Protein 3HTX (pdb70)

B-factor: mean 106.35, std 27.45, range [15.66, 199.86]

Organism: Arabidopsis thaliana (NCBI:txid3702)

GO terms:
  GO:0010267 ta-siRNA processing (P, IMP)
  GO:0008173 RNA methyltransferase activity (F, IDA)
  GO:0005634 nucleus (C, IDA)
  GO:0005737 cytoplasm (C, IDA)
  GO:0035196 miRNA processing (P, IMP)
  GO:0008173 RNA methyltransferase activity (F, IMP)
  GO:0035279 miRNA-mediated gene silencing by mRNA destabilization (P, IMP)
  GO:0009616 RNAi-mediated antiviral immune response (P, IMP)
  GO:0009909 regulation of flower development (P, IMP)
  GO:0010093 specification of floral organ identity (P, IMP)
  GO:0010305 leaf vascular tissue pattern formation (P, IMP)
  GO:0010589 leaf proximal/distal pattern formation (P, IMP)

Structure (mmCIF, N/CA/C/O backbone):
data_3HTX
#
_entry.id   3HTX
#
_cell.length_a   96.995
_cell.length_b   124.347
_cell.length_c   101.376
_cell.angle_alpha   90.000
_cell.angle_beta   93.470
_cell.angle_gamma   90.000
#
_symmetry.space_group_name_H-M   'P 1 21 1'
#
loop_
_entity.id
_entity.type
_entity.pdbx_description
1 polymer HEN1
2 polymer "5'-R(*GP*AP*UP*UP*UP*CP*UP*CP*UP*CP*UP*GP*CP*AP*AP*GP*CP*GP*AP*AP*AP*G)-3'"
3 polymer "5'-R(P*UP*UP*CP*GP*CP*UP*UP*GP*CP*AP*GP*AP*GP*AP*GP*AP*AP*AP*UP*CP*AP*C)-3'"
4 non-polymer 'MAGNESIUM ION'
5 non-polymer S-ADENOSYL-L-HOMOCYSTEINE
6 water water
#
loop_
_atom_site.group_PDB
_atom_site.id
_atom_site.type_symbol
_atom_site.label_atom_id
_atom_site.label_alt_id
_atom_site.label_comp_id
_atom_site.label_asym_id
_atom_site.label_entity_id
_atom_site.label_seq_id
_atom_site.pdbx_PDB_ins_code
_atom_site.Cartn_x
_atom_site.Cartn_y
_atom_site.Cartn_z
_atom_site.occupancy
_atom_site.B_iso_or_equiv
_atom_site.auth_seq_id
_atom_site.auth_comp_id
_atom_site.auth_asym_id
_atom_site.auth_atom_id
_atom_site.pdbx_PDB_model_num
ATOM 1 N N . HIS A 1 15 ? -95.878 97.536 29.594 1.00 182.14 7 HIS A N 1
ATOM 2 C CA . HIS A 1 15 ? -96.704 98.264 30.603 1.00 181.56 7 HIS A CA 1
ATOM 3 C C . HIS A 1 15 ? -96.114 99.664 30.799 1.00 181.24 7 HIS A C 1
ATOM 4 O O . HIS A 1 15 ? -95.176 99.841 31.580 1.00 181.51 7 HIS A O 1
ATOM 11 N N . THR A 1 16 ? -96.660 100.654 30.087 1.00 180.27 8 THR A N 1
ATOM 12 C CA . THR A 1 16 ? -96.169 102.029 30.192 1.00 178.99 8 THR A CA 1
ATOM 13 C C . THR A 1 16 ? -97.083 102.999 30.946 1.00 178.34 8 THR A C 1
ATOM 14 O O . THR A 1 16 ? -97.025 104.208 30.699 1.00 178.37 8 THR A O 1
ATOM 18 N N . PRO A 1 17 ? -97.959 102.497 31.849 1.00 177.22 9 PRO A N 1
ATOM 19 C CA . PRO A 1 17 ? -98.787 103.492 32.537 1.00 175.63 9 PRO A CA 1
ATOM 20 C C . PRO A 1 17 ? -97.843 104.361 33.371 1.00 173.80 9 PRO A C 1
ATOM 21 O O . PRO A 1 17 ? -97.533 104.044 34.524 1.00 174.14 9 PRO A O 1
ATOM 25 N N . THR A 1 18 ? -97.371 105.441 32.751 1.00 170.95 10 THR A N 1
ATOM 26 C CA . THR A 1 18 ? -96.439 106.370 33.379 1.00 167.22 10 THR A CA 1
ATOM 27 C C . THR A 1 18 ? -97.148 107.655 33.823 1.00 164.90 10 THR A C 1
ATOM 28 O O . THR A 1 18 ? -97.143 108.665 33.112 1.00 164.50 10 THR A O 1
ATOM 32 N N . PRO A 1 19 ? -97.778 107.625 35.010 1.00 162.21 11 PRO A N 1
ATOM 33 C CA . PRO A 1 19 ? -98.481 108.802 35.516 1.00 159.29 11 PRO A CA 1
ATOM 34 C C . PRO A 1 19 ? -97.489 109.820 36.041 1.00 156.60 11 PRO A C 1
ATOM 35 O O . PRO A 1 19 ? -96.762 109.569 37.001 1.00 155.99 11 PRO A O 1
ATOM 39 N N . LYS A 1 20 ? -97.446 110.966 35.387 1.00 153.80 12 LYS A N 1
ATOM 40 C CA . LYS A 1 20 ? -96.549 112.019 35.798 1.00 151.77 12 LYS A CA 1
ATOM 41 C C . LYS A 1 20 ? -96.481 112.107 37.329 1.00 151.15 12 LYS A C 1
ATOM 42 O O . LYS A 1 20 ? -95.425 112.377 37.886 1.00 150.68 12 LYS A O 1
ATOM 48 N N . ALA A 1 21 ? -97.599 111.850 38.003 1.00 151.48 13 ALA A N 1
ATOM 49 C CA . ALA A 1 21 ? -97.656 111.924 39.463 1.00 151.82 13 ALA A CA 1
ATOM 50 C C . ALA A 1 21 ? -96.699 110.977 40.183 1.00 152.53 13 ALA A C 1
ATOM 51 O O . ALA A 1 21 ? -95.888 111.425 40.996 1.00 152.80 13 ALA A O 1
ATOM 53 N N . ILE A 1 22 ? -96.796 109.675 39.901 1.00 153.71 14 ILE A N 1
ATOM 54 C CA . ILE A 1 22 ? -95.925 108.681 40.548 1.00 154.14 14 ILE A CA 1
ATOM 55 C C . ILE A 1 22 ? -94.470 109.099 40.378 1.00 153.95 14 ILE A C 1
ATOM 56 O O . ILE A 1 22 ? -93.650 108.951 41.289 1.00 153.99 14 ILE A O 1
ATOM 61 N N . ILE A 1 23 ? -94.168 109.624 39.196 1.00 153.48 15 ILE A N 1
ATOM 62 C CA . ILE A 1 23 ? -92.829 110.082 38.876 1.00 152.63 15 ILE A CA 1
ATOM 63 C C . ILE A 1 23 ? -92.330 110.985 39.984 1.00 152.37 15 ILE A C 1
ATOM 64 O O . ILE A 1 23 ? -91.196 110.857 40.437 1.00 152.17 15 ILE A O 1
ATOM 69 N N . HIS A 1 24 ? -93.186 111.895 40.425 1.00 151.98 16 HIS A N 1
ATOM 70 C CA . HIS A 1 24 ? -92.816 112.814 41.482 1.00 152.06 16 HIS A CA 1
ATOM 71 C C . HIS A 1 24 ? -92.568 112.125 42.805 1.00 151.82 16 HIS A C 1
ATOM 72 O O . HIS A 1 24 ? -91.870 112.658 43.658 1.00 152.73 16 HIS A O 1
ATOM 79 N N . GLN A 1 25 ? -93.129 110.942 42.995 1.00 149.80 17 GLN A N 1
ATOM 80 C CA . GLN A 1 25 ? -92.877 110.233 44.237 1.00 148.55 17 GLN A CA 1
ATOM 81 C C . GLN A 1 25 ? -91.447 109.707 44.286 1.00 148.40 17 GLN A C 1
ATOM 82 O O . GLN A 1 25 ? -90.901 109.466 45.367 1.00 147.66 17 GLN A O 1
ATOM 88 N N . LYS A 1 26 ? -90.850 109.526 43.109 1.00 148.24 18 LYS A N 1
ATOM 89 C CA . LYS A 1 26 ? -89.472 109.055 43.005 1.00 147.48 18 LYS A CA 1
ATOM 90 C C . LYS A 1 26 ? -88.508 110.157 43.454 1.00 146.84 18 LYS A C 1
ATOM 91 O O . LYS A 1 26 ? -87.367 109.874 43.825 1.00 147.11 18 LYS A O 1
ATOM 97 N N . PHE A 1 27 ? -88.976 111.407 43.419 1.00 146.12 19 PHE A N 1
ATOM 98 C CA . PHE A 1 27 ? -88.185 112.565 43.851 1.00 144.88 19 PHE A CA 1
ATOM 99 C C . PHE A 1 27 ? -88.678 113.090 45.220 1.00 143.43 19 PHE A C 1
ATOM 100 O O . PHE A 1 27 ? -88.760 114.303 45.448 1.00 142.67 19 PHE A O 1
ATOM 108 N N . GLY A 1 28 ? -89.011 112.153 46.114 1.00 141.60 20 GLY A N 1
ATOM 109 C CA . GLY A 1 28 ? -89.469 112.474 47.461 1.00 138.60 20 GLY A CA 1
ATOM 110 C C . GLY A 1 28 ? -90.711 113.333 47.538 1.00 136.75 20 GLY A C 1
ATOM 111 O O . GLY A 1 28 ? -91.130 113.905 46.538 1.00 135.66 20 GLY A O 1
ATOM 112 N N . ALA A 1 29 ? -91.305 113.430 48.722 1.00 135.23 21 ALA A N 1
ATOM 113 C CA . ALA A 1 29 ? -92.500 114.242 48.887 1.00 134.18 21 ALA A CA 1
ATOM 114 C C . ALA A 1 29 ? -92.094 115.712 49.039 1.00 133.96 21 ALA A C 1
ATOM 115 O O . ALA A 1 29 ? -92.526 116.379 49.979 1.00 133.82 21 ALA A O 1
ATOM 117 N N . LYS A 1 30 ? -91.284 116.204 48.091 1.00 133.74 22 LYS A N 1
ATOM 118 C CA . LYS A 1 30 ? -90.757 117.587 48.082 1.00 133.43 22 LYS A CA 1
ATOM 119 C C . LYS A 1 30 ? -91.464 118.640 47.203 1.00 132.88 22 LYS A C 1
ATOM 120 O O . LYS A 1 30 ? -91.245 119.844 47.379 1.00 133.25 22 LYS A O 1
ATOM 126 N N . ALA A 1 31 ? -92.275 118.192 46.247 1.00 131.90 23 ALA A N 1
ATOM 127 C CA . ALA A 1 31 ? -93.028 119.092 45.368 1.00 130.20 23 ALA A CA 1
ATOM 128 C C . ALA A 1 31 ? -94.505 119.012 45.761 1.00 129.23 23 ALA A C 1
ATOM 129 O O . ALA A 1 31 ? -95.205 118.056 45.424 1.00 130.06 23 ALA A O 1
ATOM 131 N N . SER A 1 32 ? -94.976 120.028 46.474 1.00 127.19 24 SER A N 1
ATOM 132 C CA . SER A 1 32 ? -96.345 120.063 46.974 1.00 124.32 24 SER A CA 1
ATOM 133 C C . SER A 1 32 ? -97.371 120.516 45.952 1.00 123.20 24 SER A C 1
ATOM 134 O O . SER A 1 32 ? -97.130 121.436 45.168 1.00 122.36 24 SER A O 1
ATOM 137 N N . TYR A 1 33 ? -98.515 119.846 45.957 1.00 122.22 25 TYR A N 1
ATOM 138 C CA . TYR A 1 33 ? -99.575 120.195 45.042 1.00 120.51 25 TYR A CA 1
ATOM 139 C C . TYR A 1 33 ? -100.596 121.051 45.760 1.00 120.38 25 TYR A C 1
ATOM 140 O O . TYR A 1 33 ? -100.829 120.911 46.963 1.00 120.24 25 TYR A O 1
ATOM 149 N N . THR A 1 34 ? -101.208 121.949 45.011 1.00 120.47 26 THR A N 1
ATOM 150 C CA . THR A 1 34 ? -102.255 122.759 45.563 1.00 120.78 26 THR A CA 1
ATOM 151 C C . THR A 1 34 ? -103.258 122.915 44.445 1.00 120.61 26 THR A C 1
ATOM 152 O O . THR A 1 34 ? -102.917 123.263 43.322 1.00 120.60 26 THR A O 1
ATOM 156 N N . VAL A 1 35 ? -104.502 122.592 44.744 1.00 120.39 27 VAL A N 1
ATOM 157 C CA . VAL A 1 35 ? -105.528 122.730 43.743 1.00 120.74 27 VAL A CA 1
ATOM 158 C C . VAL A 1 35 ? -106.143 124.119 43.928 1.00 122.32 27 VAL A C 1
ATOM 159 O O . VAL A 1 35 ? -106.426 124.530 45.057 1.00 121.56 27 VAL A O 1
ATOM 163 N N . GLU A 1 36 ? -106.309 124.850 42.822 1.00 125.15 28 GLU A N 1
ATOM 164 C CA . GLU A 1 36 ? -106.927 126.186 42.835 1.00 128.33 28 GLU A CA 1
ATOM 165 C C . GLU A 1 36 ? -108.126 126.181 41.868 1.00 130.56 28 GLU A C 1
ATOM 166 O O . GLU A 1 36 ? -108.033 125.649 40.761 1.00 130.97 28 GLU A O 1
ATOM 172 N N . GLU A 1 37 ? -109.242 126.782 42.278 1.00 133.10 29 GLU A N 1
ATOM 173 C CA . GLU A 1 37 ? -110.448 126.799 41.445 1.00 135.89 29 GLU A CA 1
ATOM 174 C C . GLU A 1 37 ? -110.702 128.128 40.742 1.00 137.63 29 GLU A C 1
ATOM 175 O O . GLU A 1 37 ? -110.872 129.162 41.390 1.00 137.46 29 GLU A O 1
ATOM 181 N N . VAL A 1 38 ? -110.746 128.090 39.413 1.00 139.99 30 VAL A N 1
ATOM 182 C CA . VAL A 1 38 ? -110.984 129.295 38.632 1.00 142.77 30 VAL A CA 1
ATOM 183 C C . VAL A 1 38 ? -112.136 129.088 37.642 1.00 145.42 30 VAL A C 1
ATOM 184 O O . VAL A 1 38 ? -112.523 127.951 37.373 1.00 145.58 30 VAL A O 1
ATOM 188 N N . HIS A 1 39 ? -112.686 130.185 37.118 1.00 148.83 31 HIS A N 1
ATOM 189 C CA . HIS A 1 39 ? -113.795 130.133 36.155 1.00 152.78 31 HIS A CA 1
ATOM 190 C C . HIS A 1 39 ? -113.335 130.365 34.710 1.00 155.28 31 HIS A C 1
ATOM 191 O O . HIS A 1 39 ? -112.284 130.969 34.484 1.00 156.14 31 HIS A O 1
ATOM 198 N N . ASP A 1 40 ? -114.120 129.889 33.738 1.00 157.66 32 ASP A N 1
ATOM 199 C CA . ASP A 1 40 ? -113.764 130.004 32.312 1.00 159.40 32 ASP A CA 1
ATOM 200 C C . ASP A 1 40 ? -114.756 130.803 31.464 1.00 159.15 32 ASP A C 1
ATOM 201 O O . ASP A 1 40 ? -114.778 130.663 30.240 1.00 159.78 32 ASP A O 1
ATOM 206 N N . SER A 1 41 ? -115.568 131.641 32.096 1.00 158.21 33 SER A N 1
ATOM 207 C CA . SER A 1 41 ? -116.554 132.426 31.355 1.00 156.95 33 SER A CA 1
ATOM 208 C C . SER A 1 41 ? -117.316 131.558 30.331 1.00 155.16 33 SER A C 1
ATOM 209 O O . SER A 1 41 ? -117.389 131.880 29.140 1.00 154.91 33 SER A O 1
ATOM 212 N N . SER A 1 42 ? -117.871 130.449 30.821 1.00 152.90 34 SER A N 1
ATOM 213 C CA . SER A 1 42 ? -118.648 129.517 30.008 1.00 149.82 34 SER A CA 1
ATOM 214 C C . SER A 1 42 ? -120.128 129.672 30.367 1.00 147.54 34 SER A C 1
ATOM 215 O O . SER A 1 42 ? -120.985 128.981 29.817 1.00 145.76 34 SER A O 1
ATOM 218 N N . GLN A 1 43 ? -120.399 130.587 31.302 1.00 145.91 35 GLN A N 1
ATOM 219 C CA . GLN A 1 43 ? -121.749 130.912 31.782 1.00 143.41 35 GLN A CA 1
ATOM 220 C C . GLN A 1 43 ? -122.066 132.367 31.422 1.00 141.39 35 GLN A C 1
ATOM 221 O O . GLN A 1 43 ? -121.166 133.211 31.369 1.00 141.20 35 GLN A O 1
ATOM 227 N N . SER A 1 44 ? -123.342 132.667 31.197 1.00 138.37 36 SER A N 1
ATOM 228 C CA . SER A 1 44 ? -123.743 134.026 30.847 1.00 135.31 36 SER A CA 1
ATOM 229 C C . SER A 1 44 ? -123.254 135.045 31.878 1.00 132.34 36 SER A C 1
ATOM 230 O O . SER A 1 44 ? -123.420 134.848 33.082 1.00 133.22 36 SER A O 1
ATOM 233 N N . GLY A 1 45 ? -122.639 136.123 31.393 1.00 128.17 37 GLY A N 1
ATOM 234 C CA . GLY A 1 45 ? -122.154 137.175 32.271 1.00 121.34 37 GLY A CA 1
ATOM 235 C C . GLY A 1 45 ? -123.289 138.139 32.564 1.00 116.17 37 GLY A C 1
ATOM 236 O O . GLY A 1 45 ? -123.782 138.819 31.663 1.00 115.29 37 GLY A O 1
ATOM 237 N N . CYS A 1 46 ? -123.702 138.210 33.824 1.00 111.24 38 CYS A N 1
ATOM 238 C CA . CYS A 1 46 ? -124.813 139.068 34.211 1.00 106.08 38 CYS A CA 1
ATOM 239 C C . CYS A 1 46 ? -124.540 140.027 35.376 1.00 103.29 38 CYS A C 1
ATOM 240 O O . CYS A 1 46 ? -124.687 139.668 36.541 1.00 102.71 38 CYS A O 1
ATOM 243 N N . PRO A 1 47 ? -124.183 141.278 35.067 1.00 100.76 39 PRO A N 1
ATOM 244 C CA . PRO A 1 47 ? -123.888 142.271 36.093 1.00 98.21 39 PRO A CA 1
ATOM 245 C C . PRO A 1 47 ? -125.083 142.700 36.892 1.00 96.03 39 PRO A C 1
ATOM 246 O O . PRO A 1 47 ? -126.153 142.927 36.335 1.00 94.45 39 PRO A O 1
ATOM 250 N N . GLY A 1 48 ? -124.875 142.835 38.200 1.00 94.58 40 GLY A N 1
ATOM 251 C CA . GLY A 1 48 ? -125.927 143.307 39.090 1.00 92.20 40 GLY A CA 1
ATOM 252 C C . GLY A 1 48 ? -126.717 142.280 39.860 1.00 89.69 40 GLY A C 1
ATOM 253 O O . GLY A 1 48 ? -127.310 142.580 40.898 1.00 89.05 40 GLY A O 1
ATOM 254 N N . LEU A 1 49 ? -126.726 141.063 39.342 1.00 87.86 41 LEU A N 1
ATOM 255 C CA . LEU A 1 49 ? -127.452 139.986 39.978 1.00 87.99 41 LEU A CA 1
ATOM 256 C C . LEU A 1 49 ? -126.898 139.728 41.370 1.00 89.59 41 LEU A C 1
ATOM 257 O O . LEU A 1 49 ? -125.689 139.596 41.564 1.00 89.54 41 LEU A O 1
ATOM 262 N N . ALA A 1 50 ? -127.802 139.661 42.335 1.00 92.65 42 ALA A N 1
ATOM 263 C CA . ALA A 1 50 ? -127.442 139.447 43.730 1.00 96.04 42 ALA A CA 1
ATOM 264 C C . ALA A 1 50 ? -127.439 137.969 44.096 1.00 98.84 42 ALA A C 1
ATOM 265 O O . ALA A 1 50 ? -127.159 137.585 45.239 1.00 99.13 42 ALA A O 1
ATOM 267 N N . ILE A 1 51 ? -127.759 137.156 43.097 1.00 100.60 43 ILE A N 1
ATOM 268 C CA . ILE A 1 51 ? -127.819 135.712 43.216 1.00 102.55 43 ILE A CA 1
ATOM 269 C C . ILE A 1 51 ? -126.498 135.064 42.789 1.00 105.75 43 ILE A C 1
ATOM 270 O O . ILE A 1 51 ? -125.613 135.724 42.221 1.00 105.03 43 ILE A O 1
ATOM 275 N N . PRO A 1 52 ? -126.340 133.766 43.091 1.00 109.22 44 PRO A N 1
ATOM 276 C CA . PRO A 1 52 ? -125.115 133.071 42.732 1.00 111.60 44 PRO A CA 1
ATOM 277 C C . PRO A 1 52 ? -125.347 131.723 42.060 1.00 114.30 44 PRO A C 1
ATOM 278 O O . PRO A 1 52 ? -125.848 130.779 42.677 1.00 115.24 44 PRO A O 1
ATOM 282 N N . GLN A 1 53 ? -124.991 131.626 40.788 1.00 116.02 45 GLN A N 1
ATOM 283 C CA . GLN A 1 53 ? -125.140 130.358 40.103 1.00 117.35 45 GLN A CA 1
ATOM 284 C C . GLN A 1 53 ? -123.784 129.686 40.201 1.00 118.10 45 GLN A C 1
ATOM 285 O O . GLN A 1 53 ? -122.852 130.007 39.461 1.00 118.55 45 GLN A O 1
ATOM 291 N N . LYS A 1 54 ? -123.708 128.773 41.169 1.00 118.88 46 LYS A N 1
ATOM 292 C CA . LYS A 1 54 ? -122.514 128.005 41.485 1.00 119.77 46 LYS A CA 1
ATOM 293 C C . LYS A 1 54 ? -122.231 126.916 40.454 1.00 120.16 46 LYS A C 1
ATOM 294 O O . LYS A 1 54 ? -122.412 125.724 40.712 1.00 120.78 46 LYS A O 1
ATOM 300 N N . GLY A 1 55 ? -121.779 127.337 39.282 1.00 120.11 47 GLY A N 1
ATOM 301 C CA . GLY A 1 55 ? -121.481 126.379 38.244 1.00 119.54 47 GLY A CA 1
ATOM 302 C C . GLY A 1 55 ? -120.182 125.647 38.492 1.00 119.56 47 GLY A C 1
ATOM 303 O O . GLY A 1 55 ? -119.410 126.001 39.392 1.00 119.79 47 GLY A O 1
ATOM 304 N N . PRO A 1 56 ? -119.917 124.614 37.687 1.00 119.45 48 PRO A N 1
ATOM 305 C CA . PRO A 1 56 ? -118.680 123.862 37.861 1.00 118.64 48 PRO A CA 1
ATOM 306 C C . PRO A 1 56 ? -117.515 124.810 37.684 1.00 117.14 48 PRO A C 1
ATOM 307 O O . PRO A 1 56 ? -117.525 125.658 36.795 1.00 117.14 48 PRO A O 1
ATOM 311 N N . CYS A 1 57 ? -116.520 124.668 38.544 1.00 114.78 49 CYS A N 1
ATOM 312 C CA . CYS A 1 57 ? -115.335 125.485 38.421 1.00 112.64 49 CYS A CA 1
ATOM 313 C C . CYS A 1 57 ? -114.287 124.598 37.784 1.00 110.00 49 CYS A C 1
ATOM 314 O O . CYS A 1 57 ? -114.300 123.384 37.965 1.00 109.47 49 CYS A O 1
ATOM 317 N N . LEU A 1 58 ? -113.401 125.203 37.010 1.00 106.99 50 LEU A N 1
ATOM 318 C CA . LEU A 1 58 ? -112.365 124.436 36.363 1.00 105.28 50 LEU A CA 1
ATOM 319 C C . LEU A 1 58 ? -111.163 124.520 37.268 1.00 104.43 50 LEU A C 1
ATOM 320 O O . LEU A 1 58 ? -111.117 125.374 38.156 1.00 104.33 50 LEU A O 1
ATOM 325 N N . TYR A 1 59 ? -110.188 123.646 37.059 1.00 103.81 51 TYR A N 1
ATOM 326 C CA . TYR A 1 59 ? -109.034 123.662 37.930 1.00 104.28 51 TYR A CA 1
ATOM 327 C C . TYR A 1 59 ? -107.708 123.766 37.217 1.00 105.70 51 TYR A C 1
ATOM 328 O O . TYR A 1 59 ? -107.604 123.535 36.014 1.00 105.28 51 TYR A O 1
ATOM 337 N N . ARG A 1 60 ? -106.705 124.134 38.005 1.00 108.69 52 ARG A N 1
ATOM 338 C CA . ARG A 1 60 ? -105.325 124.266 37.571 1.00 112.70 52 ARG A CA 1
ATOM 339 C C . ARG A 1 60 ? -104.509 123.965 38.811 1.00 114.21 52 ARG A C 1
ATOM 340 O O . ARG A 1 60 ? -104.847 124.422 39.901 1.00 114.69 52 ARG A O 1
ATOM 348 N N . CYS A 1 61 ? -103.429 123.216 38.654 1.00 115.86 53 CYS A N 1
ATOM 349 C CA . CYS A 1 61 ? -102.636 122.839 39.807 1.00 118.19 53 CYS A CA 1
ATOM 350 C C . CYS A 1 61 ? -101.305 123.562 40.010 1.00 120.42 53 CYS A C 1
ATOM 351 O O . CYS A 1 61 ? -100.619 123.903 39.046 1.00 121.00 53 CYS A O 1
ATOM 354 N N . HIS A 1 62 ? -100.960 123.781 41.283 1.00 122.70 54 HIS A N 1
ATOM 355 C CA . HIS A 1 62 ? -99.718 124.441 41.699 1.00 124.23 54 HIS A CA 1
ATOM 356 C C . HIS A 1 62 ? -98.741 123.396 42.208 1.00 126.35 54 HIS A C 1
ATOM 357 O O . HIS A 1 62 ? -99.040 122.676 43.159 1.00 125.58 54 HIS A O 1
ATOM 364 N N . LEU A 1 63 ? -97.568 123.328 41.590 1.00 129.87 55 LEU A N 1
ATOM 365 C CA . LEU A 1 63 ? -96.562 122.349 41.982 1.00 133.95 55 LEU A CA 1
ATOM 366 C C . LEU A 1 63 ? -95.222 122.998 42.306 1.00 136.49 55 LEU A C 1
ATOM 367 O O . LEU A 1 63 ? -94.474 123.395 41.410 1.00 136.19 55 LEU A O 1
ATOM 372 N N . GLN A 1 64 ? -94.928 123.091 43.599 1.00 139.95 56 GLN A N 1
ATOM 373 C CA . GLN A 1 64 ? -93.694 123.701 44.074 1.00 143.11 56 GLN A CA 1
ATOM 374 C C . GLN A 1 64 ? -92.532 122.726 44.196 1.00 145.40 56 GLN A C 1
ATOM 375 O O . GLN A 1 64 ? -92.380 122.046 45.210 1.00 145.75 56 GLN A O 1
ATOM 381 N N . LEU A 1 65 ? -91.706 122.664 43.160 1.00 147.96 57 LEU A N 1
ATOM 382 C CA . LEU A 1 65 ? -90.541 121.793 43.172 1.00 150.07 57 LEU A CA 1
ATOM 383 C C . LEU A 1 65 ? -89.406 122.640 43.746 1.00 151.65 57 LEU A C 1
ATOM 384 O O . LEU A 1 65 ? -89.408 123.859 43.592 1.00 152.10 57 LEU A O 1
ATOM 389 N N . PRO A 1 66 ? -88.425 122.012 44.417 1.00 152.98 58 PRO A N 1
ATOM 390 C CA . PRO A 1 66 ? -87.318 122.782 44.990 1.00 154.37 58 PRO A CA 1
ATOM 391 C C . PRO A 1 66 ? -87.039 124.127 44.311 1.00 155.95 58 PRO A C 1
ATOM 392 O O . PRO A 1 66 ? -87.392 125.185 44.844 1.00 155.84 58 PRO A O 1
ATOM 396 N N . GLU A 1 67 ? -86.427 124.082 43.131 1.00 157.34 59 GLU A N 1
ATOM 397 C CA . GLU A 1 67 ? -86.095 125.296 42.391 1.00 157.92 59 GLU A CA 1
ATOM 398 C C . GLU A 1 67 ? -87.320 126.117 42.002 1.00 157.45 59 GLU A C 1
ATOM 399 O O . GLU A 1 67 ? -87.813 126.936 42.785 1.00 157.29 59 GLU A O 1
ATOM 405 N N . PHE A 1 68 ? -87.796 125.886 40.780 1.00 156.78 60 PHE A N 1
ATOM 406 C CA . PHE A 1 68 ? -88.948 126.592 40.229 1.00 155.74 60 PHE A CA 1
ATOM 407 C C . PHE A 1 68 ? -90.240 125.861 40.538 1.00 154.38 60 PHE A C 1
ATOM 408 O O . PHE A 1 68 ? -90.232 124.708 40.970 1.00 153.54 60 PHE A O 1
ATOM 416 N N . SER A 1 69 ? -91.349 126.554 40.301 1.00 153.41 61 SER A N 1
ATOM 417 C CA . SER A 1 69 ? -92.684 126.007 40.511 1.00 152.15 61 SER A CA 1
ATOM 418 C C . SER A 1 69 ? -93.420 126.087 39.171 1.00 151.11 61 SER A C 1
ATOM 419 O O . SER A 1 69 ? -93.197 127.019 38.390 1.00 151.68 61 SER A O 1
ATOM 422 N N . VAL A 1 70 ? -94.285 125.112 38.903 1.00 149.01 62 VAL A N 1
ATOM 423 C CA . VAL A 1 70 ? -95.031 125.082 37.644 1.00 145.90 62 VAL A CA 1
ATOM 424 C C . VAL A 1 70 ? -96.536 125.157 37.873 1.00 143.11 62 VAL A C 1
ATOM 425 O O . VAL A 1 70 ? -97.040 124.726 38.907 1.00 142.60 62 VAL A O 1
ATOM 429 N N . VAL A 1 71 ? -97.262 125.719 36.916 1.00 139.88 63 VAL A N 1
ATOM 430 C CA . VAL A 1 71 ? -98.701 125.730 37.060 1.00 137.09 63 VAL A CA 1
ATOM 431 C C . VAL A 1 71 ? -99.401 125.166 35.826 1.00 135.21 63 VAL A C 1
ATOM 432 O O . VAL A 1 71 ? -99.001 125.397 34.683 1.00 134.00 63 VAL A O 1
ATOM 436 N N . SER A 1 72 ? -100.451 124.403 36.100 1.00 132.86 64 SER A N 1
ATOM 437 C CA . SER A 1 72 ? -101.269 123.786 35.076 1.00 130.31 64 SER A CA 1
ATOM 438 C C . SER A 1 72 ? -102.167 124.888 34.582 1.00 127.98 64 SER A C 1
ATOM 439 O O . SER A 1 72 ? -102.469 125.807 35.332 1.00 127.40 64 SER A O 1
ATOM 442 N N . ASN A 1 73 ? -102.590 124.798 33.329 1.00 125.75 65 ASN A N 1
ATOM 443 C CA . ASN A 1 73 ? -103.506 125.789 32.808 1.00 123.81 65 ASN A CA 1
ATOM 444 C C . ASN A 1 73 ? -104.902 125.230 33.126 1.00 122.06 65 ASN A C 1
ATOM 445 O O . ASN A 1 73 ? -105.015 124.226 33.836 1.00 120.71 65 ASN A O 1
ATOM 450 N N . VAL A 1 74 ? -105.952 125.873 32.625 1.00 120.04 66 VAL A N 1
ATOM 451 C CA . VAL A 1 74 ? -107.321 125.430 32.872 1.00 117.53 66 VAL A CA 1
ATOM 452 C C . VAL A 1 74 ? -107.573 123.946 32.571 1.00 115.20 66 VAL A C 1
ATOM 453 O O . VAL A 1 74 ? -107.047 123.400 31.601 1.00 115.15 66 VAL A O 1
ATOM 457 N N . PHE A 1 75 ? -108.373 123.306 33.426 1.00 112.49 67 PHE A N 1
ATOM 458 C CA . PHE A 1 75 ? -108.752 121.894 33.286 1.00 109.97 67 PHE A CA 1
ATOM 459 C C . PHE A 1 75 ? -110.090 121.613 33.940 1.00 107.53 67 PHE A C 1
ATOM 460 O O . PHE A 1 75 ? -110.420 122.210 34.959 1.00 106.60 67 PHE A O 1
ATOM 468 N N . LYS A 1 76 ? -110.848 120.690 33.359 1.00 104.49 68 LYS A N 1
ATOM 469 C CA . LYS A 1 76 ? -112.156 120.329 33.895 1.00 102.78 68 LYS A CA 1
ATOM 470 C C . LYS A 1 76 ? -112.081 119.401 35.102 1.00 101.57 68 LYS A C 1
ATOM 471 O O . LYS A 1 76 ? -112.951 119.448 35.978 1.00 102.12 68 LYS A O 1
ATOM 477 N N . LYS A 1 77 ? -111.050 118.556 35.134 1.00 99.25 69 LYS A N 1
ATOM 478 C CA . LYS A 1 77 ? -110.859 117.589 36.213 1.00 95.90 69 LYS A CA 1
ATOM 479 C C . LYS A 1 77 ? -109.705 117.896 37.162 1.00 93.91 69 LYS A C 1
ATOM 480 O O . LYS A 1 77 ? -108.565 118.059 36.732 1.00 91.33 69 LYS A O 1
ATOM 486 N N . LYS A 1 78 ? -110.016 117.967 38.456 1.00 93.73 70 LYS A N 1
ATOM 487 C CA . LYS A 1 78 ? -109.011 118.237 39.485 1.00 94.17 70 LYS A CA 1
ATOM 488 C C . LYS A 1 78 ? -107.882 117.268 39.273 1.00 95.10 70 LYS A C 1
ATOM 489 O O . LYS A 1 78 ? -106.720 117.603 39.452 1.00 94.91 70 LYS A O 1
ATOM 495 N N . LYS A 1 79 ? -108.254 116.050 38.901 1.00 96.31 71 LYS A N 1
ATOM 496 C CA . LYS A 1 79 ? -107.309 114.967 38.660 1.00 97.44 71 LYS A CA 1
ATOM 497 C C . LYS A 1 79 ? -106.392 115.187 37.427 1.00 97.01 71 LYS A C 1
ATOM 498 O O . LYS A 1 79 ? -105.184 114.974 37.507 1.00 96.86 71 LYS A O 1
ATOM 504 N N . ASP A 1 80 ? -106.951 115.614 36.295 1.00 96.61 72 ASP A N 1
ATOM 505 C CA . ASP A 1 80 ? -106.145 115.846 35.094 1.00 96.19 72 ASP A CA 1
ATOM 506 C C . ASP A 1 80 ? -105.134 116.944 35.310 1.00 94.98 72 ASP A C 1
ATOM 507 O O . ASP A 1 80 ? -104.013 116.859 34.840 1.00 94.52 72 ASP A O 1
ATOM 512 N N . SER A 1 81 ? -105.547 117.991 36.006 1.00 94.10 73 SER A N 1
ATOM 513 C CA . SER A 1 81 ? -104.662 119.104 36.251 1.00 93.05 73 SER A CA 1
ATOM 514 C C . SER A 1 81 ? -103.428 118.649 36.992 1.00 92.99 73 SER A C 1
ATOM 515 O O . SER A 1 81 ? -102.323 118.912 36.548 1.00 94.41 73 SER A O 1
ATOM 518 N N . GLU A 1 82 ? -103.598 117.968 38.120 1.00 93.09 74 GLU A N 1
ATOM 519 C CA . GLU A 1 82 ? -102.436 117.520 38.879 1.00 93.59 74 GLU A CA 1
ATOM 520 C C . GLU A 1 82 ? -101.418 116.789 38.015 1.00 93.85 74 GLU A C 1
ATOM 521 O O . GLU A 1 82 ? -100.215 116.885 38.265 1.00 94.65 74 GLU A O 1
ATOM 527 N N . GLN A 1 83 ? -101.892 116.048 37.012 1.00 94.48 75 GLN A N 1
ATOM 528 C CA . GLN A 1 83 ? -100.979 115.356 36.102 1.00 93.83 75 GLN A CA 1
ATOM 529 C C . GLN A 1 83 ? -100.355 116.469 35.271 1.00 94.04 75 GLN A C 1
ATOM 530 O O . GLN A 1 83 ? -99.145 116.533 35.101 1.00 94.44 75 GLN A O 1
ATOM 536 N N . SER A 1 84 ? -101.202 117.358 34.766 1.00 94.86 76 SER A N 1
ATOM 537 C CA . SER A 1 84 ? -100.747 118.469 33.949 1.00 95.95 76 SER A CA 1
ATOM 538 C C . SER A 1 84 ? -99.610 119.259 34.584 1.00 97.93 76 SER A C 1
ATOM 539 O O . SER A 1 84 ? -98.754 119.764 33.871 1.00 98.36 76 SER A O 1
ATOM 542 N N . ALA A 1 85 ? -99.590 119.371 35.910 1.00 100.67 77 ALA A N 1
ATOM 543 C CA . ALA A 1 85 ? -98.528 120.119 36.584 1.00 103.78 77 ALA A CA 1
ATOM 544 C C . ALA A 1 85 ? -97.252 119.310 36.523 1.00 107.19 77 ALA A C 1
ATOM 545 O O . ALA A 1 85 ? -96.157 119.850 36.392 1.00 107.80 77 ALA A O 1
ATOM 547 N N . ALA A 1 86 ? -97.412 118.000 36.630 1.00 111.15 78 ALA A N 1
ATOM 548 C CA . ALA A 1 86 ? -96.292 117.075 36.570 1.00 116.05 78 ALA A CA 1
ATOM 549 C C . ALA A 1 86 ? -95.802 116.943 35.122 1.00 119.50 78 ALA A C 1
ATOM 550 O O . ALA A 1 86 ? -94.630 116.637 34.872 1.00 118.93 78 ALA A O 1
ATOM 552 N N . GLU A 1 87 ? -96.729 117.171 34.187 1.00 124.29 79 GLU A N 1
ATOM 553 C CA . GLU A 1 87 ? -96.497 117.112 32.737 1.00 127.75 79 GLU A CA 1
ATOM 554 C C . GLU A 1 87 ? -95.606 118.291 32.325 1.00 129.02 79 GLU A C 1
ATOM 555 O O . GLU A 1 87 ? -94.646 118.119 31.574 1.00 129.82 79 GLU A O 1
ATOM 561 N N . LEU A 1 88 ? -95.925 119.484 32.828 1.00 129.92 80 LEU A N 1
ATOM 562 C CA . LEU A 1 88 ? -95.153 120.684 32.517 1.00 131.20 80 LEU A CA 1
ATOM 563 C C . LEU A 1 88 ? -93.889 120.757 33.368 1.00 134.03 80 LEU A C 1
ATOM 564 O O . LEU A 1 88 ? -92.969 121.510 33.055 1.00 135.12 80 LEU A O 1
ATOM 569 N N . ALA A 1 89 ? -93.845 119.979 34.446 1.00 136.50 81 ALA A N 1
ATOM 570 C CA . ALA A 1 89 ? -92.671 119.962 35.307 1.00 139.88 81 ALA A CA 1
ATOM 571 C C . ALA A 1 89 ? -91.603 119.063 34.693 1.00 142.75 81 ALA A C 1
ATOM 572 O O . ALA A 1 89 ? -90.409 119.320 34.842 1.00 143.33 81 ALA A O 1
ATOM 574 N N . LEU A 1 90 ? -92.031 118.011 33.996 1.00 146.24 82 LEU A N 1
ATOM 575 C CA . LEU A 1 90 ? -91.091 117.087 33.363 1.00 149.25 82 LEU A CA 1
ATOM 576 C C . LEU A 1 90 ? -90.684 117.416 31.930 1.00 151.11 82 LEU A C 1
ATOM 577 O O . LEU A 1 90 ? -89.670 116.910 31.450 1.00 151.37 82 LEU A O 1
ATOM 582 N N . ASP A 1 91 ? -91.474 118.239 31.243 1.00 153.20 83 ASP A N 1
ATOM 583 C CA . ASP A 1 91 ? -91.141 118.644 29.877 1.00 155.77 83 ASP A CA 1
ATOM 584 C C . ASP A 1 91 ? -90.142 119.794 29.963 1.00 157.39 83 ASP A C 1
ATOM 585 O O . ASP A 1 91 ? -89.462 120.111 28.987 1.00 157.73 83 ASP A O 1
ATOM 590 N N . LYS A 1 92 ? -90.068 120.420 31.136 1.00 158.99 84 LYS A N 1
ATOM 591 C CA . LYS A 1 92 ? -89.142 121.524 31.366 1.00 160.49 84 LYS A CA 1
ATOM 592 C C . LYS A 1 92 ? -87.779 120.973 31.784 1.00 162.44 84 LYS A C 1
ATOM 593 O O . LYS A 1 92 ? -86.752 121.636 31.613 1.00 162.88 84 LYS A O 1
ATOM 599 N N . LEU A 1 93 ? -87.792 119.760 32.339 1.00 164.10 85 LEU A N 1
ATOM 600 C CA . LEU A 1 93 ? -86.584 119.064 32.791 1.00 164.90 85 LEU A CA 1
ATOM 601 C C . LEU A 1 93 ? -85.963 118.290 31.620 1.00 166.25 85 LEU A C 1
ATOM 602 O O . LEU A 1 93 ? -84.752 118.048 31.583 1.00 166.09 85 LEU A O 1
ATOM 607 N N . GLY A 1 94 ? -86.809 117.912 30.666 1.00 167.93 86 GLY A N 1
ATOM 608 C CA . GLY A 1 94 ? -86.352 117.182 29.499 1.00 170.25 86 GLY A CA 1
ATOM 609 C C . GLY A 1 94 ? -86.860 115.755 29.467 1.00 172.41 86 GLY A C 1
ATOM 610 O O . GLY A 1 94 ? -86.230 114.893 28.860 1.00 172.10 86 GLY A O 1
ATOM 611 N N . ILE A 1 95 ? -88.002 115.506 30.106 1.00 174.91 87 ILE A N 1
ATOM 612 C CA . ILE A 1 95 ? -88.580 114.163 30.159 1.00 177.38 87 ILE A CA 1
ATOM 613 C C . ILE A 1 95 ? -87.436 113.243 30.558 1.00 179.65 87 ILE A C 1
ATOM 614 O O . ILE A 1 95 ? -87.138 112.270 29.866 1.00 179.73 87 ILE A O 1
ATOM 619 N N . ARG A 1 96 ? -86.784 113.567 31.671 1.00 182.43 88 ARG A N 1
ATOM 620 C CA . ARG A 1 96 ? -85.652 112.772 32.125 1.00 185.33 88 ARG A CA 1
ATOM 621 C C . ARG A 1 96 ? -85.974 111.459 32.849 1.00 187.28 88 ARG A C 1
ATOM 622 O O . ARG A 1 96 ? -85.202 110.498 32.757 1.00 187.95 88 ARG A O 1
ATOM 630 N N . PRO A 1 97 ? -87.099 111.397 33.590 1.00 188.64 89 PRO A N 1
ATOM 631 C CA . PRO A 1 97 ? -87.417 110.137 34.282 1.00 189.19 89 PRO A CA 1
ATOM 632 C C . PRO A 1 97 ? -88.237 109.128 33.455 1.00 189.49 89 PRO A C 1
ATOM 633 O O . PRO A 1 97 ? -88.092 107.916 33.628 1.00 189.71 89 PRO A O 1
ATOM 637 N N . GLN A 1 98 ? -89.098 109.622 32.567 1.00 189.41 90 GLN A N 1
ATOM 638 C CA . GLN A 1 98 ? -89.915 108.743 31.729 1.00 189.45 90 GLN A CA 1
ATOM 639 C C . GLN A 1 98 ? -89.085 108.066 30.654 1.00 188.44 90 GLN A C 1
ATOM 640 O O . GLN A 1 98 ? -89.250 106.876 30.380 1.00 187.68 90 GLN A O 1
ATOM 646 N N . ASN A 1 99 ? -88.207 108.862 30.046 1.00 187.56 91 ASN A N 1
ATOM 647 C CA . ASN A 1 99 ? -87.308 108.431 28.976 1.00 186.21 91 ASN A CA 1
ATOM 648 C C . ASN A 1 99 ? -86.303 107.367 29.393 1.00 185.44 91 ASN A C 1
ATOM 649 O O . ASN A 1 99 ? -85.739 106.682 28.532 1.00 185.57 91 ASN A O 1
ATOM 654 N N . ASP A 1 100 ? -86.046 107.226 30.692 1.00 183.92 92 ASP A N 1
ATOM 655 C CA . ASP A 1 100 ? -85.049 106.248 31.089 1.00 181.69 92 ASP A CA 1
ATOM 656 C C . ASP A 1 100 ? -85.548 104.812 31.059 1.00 179.64 92 ASP A C 1
ATOM 657 O O . ASP A 1 100 ? -86.564 104.440 31.661 1.00 179.69 92 ASP A O 1
ATOM 662 N N . ASP A 1 101 ? -84.828 104.022 30.274 1.00 176.81 93 ASP A N 1
ATOM 663 C CA . ASP A 1 101 ? -85.128 102.625 30.087 1.00 173.35 93 ASP A CA 1
ATOM 664 C C . ASP A 1 101 ? -83.844 101.846 30.150 1.00 171.07 93 ASP A C 1
ATOM 665 O O . ASP A 1 101 ? -82.740 102.401 30.145 1.00 171.23 93 ASP A O 1
ATOM 670 N N . LEU A 1 102 ? -83.974 100.542 30.175 1.00 168.14 94 LEU A N 1
ATOM 671 C CA . LEU A 1 102 ? -82.790 99.757 30.359 1.00 164.61 94 LEU A CA 1
ATOM 672 C C . LEU A 1 102 ? -81.967 99.276 29.187 1.00 161.90 94 LEU A C 1
ATOM 673 O O . LEU A 1 102 ? -82.473 98.934 28.121 1.00 161.03 94 LEU A O 1
ATOM 678 N N . THR A 1 103 ? -80.661 99.288 29.414 1.00 158.83 95 THR A N 1
ATOM 679 C CA . THR A 1 103 ? -79.716 98.780 28.448 1.00 155.77 95 THR A CA 1
ATOM 680 C C . THR A 1 103 ? -79.776 97.311 28.832 1.00 154.27 95 THR A C 1
ATOM 681 O O . THR A 1 103 ? -79.854 96.956 30.009 1.00 153.86 95 THR A O 1
ATOM 685 N N . VAL A 1 104 ? -79.787 96.444 27.843 1.00 152.39 96 VAL A N 1
ATOM 686 C CA . VAL A 1 104 ? -79.932 95.040 28.151 1.00 150.52 96 VAL A CA 1
ATOM 687 C C . VAL A 1 104 ? -78.959 94.476 29.163 1.00 149.19 96 VAL A C 1
ATOM 688 O O . VAL A 1 104 ? -79.363 93.820 30.126 1.00 149.07 96 VAL A O 1
ATOM 692 N N . ASP A 1 105 ? -77.682 94.771 28.970 1.00 147.12 97 ASP A N 1
ATOM 693 C CA . ASP A 1 105 ? -76.659 94.286 29.877 1.00 144.11 97 ASP A CA 1
ATOM 694 C C . ASP A 1 105 ? -76.777 94.951 31.228 1.00 142.18 97 ASP A C 1
ATOM 695 O O . ASP A 1 105 ? -76.429 94.359 32.251 1.00 142.46 97 ASP A O 1
ATOM 700 N N . GLU A 1 106 ? -77.276 96.180 31.246 1.00 140.11 98 GLU A N 1
ATOM 701 C CA . GLU A 1 106 ? -77.443 96.877 32.515 1.00 138.14 98 GLU A CA 1
ATOM 702 C C . GLU A 1 106 ? -78.478 96.164 33.373 1.00 135.51 98 GLU A C 1
ATOM 703 O O . GLU A 1 106 ? -78.451 96.277 34.588 1.00 134.52 98 GLU A O 1
ATOM 709 N N . ALA A 1 107 ? -79.388 95.417 32.757 1.00 132.25 99 ALA A N 1
ATOM 710 C CA . ALA A 1 107 ? -80.363 94.682 33.566 1.00 129.87 99 ALA A CA 1
ATOM 711 C C . ALA A 1 107 ? -79.617 93.580 34.323 1.00 128.75 99 ALA A C 1
ATOM 712 O O . ALA A 1 107 ? -79.965 93.243 35.455 1.00 129.19 99 ALA A O 1
ATOM 714 N N . ARG A 1 108 ? -78.581 93.026 33.700 1.00 126.59 100 ARG A N 1
ATOM 715 C CA . ARG A 1 108 ? -77.804 91.975 34.339 1.00 123.33 100 ARG A CA 1
ATOM 716 C C . ARG A 1 108 ? -77.102 92.554 35.573 1.00 122.01 100 ARG A C 1
ATOM 717 O O . ARG A 1 108 ? -77.032 91.891 36.600 1.00 121.45 100 ARG A O 1
ATOM 725 N N . ASP A 1 109 ? -76.625 93.794 35.474 1.00 121.09 101 ASP A N 1
ATOM 726 C CA . ASP A 1 109 ? -75.996 94.469 36.591 1.00 120.16 101 ASP A CA 1
ATOM 727 C C . ASP A 1 109 ? -76.978 94.647 37.734 1.00 118.69 101 ASP A C 1
ATOM 728 O O . ASP A 1 109 ? -76.646 94.391 38.879 1.00 119.22 101 ASP A O 1
ATOM 733 N N . GLU A 1 110 ? -78.182 95.111 37.434 1.00 116.49 102 GLU A N 1
ATOM 734 C CA . GLU A 1 110 ? -79.179 95.273 38.477 1.00 113.76 102 GLU A CA 1
ATOM 735 C C . GLU A 1 110 ? -79.348 93.922 39.157 1.00 109.88 102 GLU A C 1
ATOM 736 O O . GLU A 1 110 ? -79.165 93.792 40.369 1.00 108.66 102 GLU A O 1
ATOM 742 N N . ILE A 1 111 ? -79.691 92.919 38.353 1.00 105.32 103 ILE A N 1
ATOM 743 C CA . ILE A 1 111 ? -79.869 91.556 38.840 1.00 100.87 103 ILE A CA 1
ATOM 744 C C . ILE A 1 111 ? -78.680 91.157 39.712 1.00 100.01 103 ILE A C 1
ATOM 745 O O . ILE A 1 111 ? -78.847 90.830 40.891 1.00 100.71 103 ILE A O 1
ATOM 750 N N . VAL A 1 112 ? -77.482 91.195 39.132 1.00 97.61 104 VAL A N 1
ATOM 751 C CA . VAL A 1 112 ? -76.274 90.835 39.862 1.00 95.10 104 VAL A CA 1
ATOM 752 C C . VAL A 1 112 ? -76.158 91.611 41.159 1.00 94.35 104 VAL A C 1
ATOM 753 O O . VAL A 1 112 ? -76.199 91.015 42.229 1.00 95.07 104 VAL A O 1
ATOM 757 N N . GLY A 1 113 ? -76.024 92.932 41.061 1.00 92.76 105 GLY A N 1
ATOM 758 C CA . GLY A 1 113 ? -75.901 93.764 42.251 1.00 91.54 105 GLY A CA 1
ATOM 759 C C . GLY A 1 113 ? -76.979 93.528 43.299 1.00 90.77 105 GLY A C 1
ATOM 760 O O . GLY A 1 113 ? -76.705 93.551 44.506 1.00 89.86 105 GLY A O 1
ATOM 761 N N . ARG A 1 114 ? -78.205 93.305 42.824 1.00 89.57 106 ARG A N 1
ATOM 762 C CA . ARG A 1 114 ? -79.372 93.053 43.670 1.00 88.06 106 ARG A CA 1
ATOM 763 C C . ARG A 1 114 ? -79.165 91.788 44.487 1.00 87.32 106 ARG A C 1
ATOM 764 O O . ARG A 1 114 ? -79.255 91.807 45.716 1.00 86.96 106 ARG A O 1
ATOM 772 N N . ILE A 1 115 ? -78.896 90.687 43.794 1.00 85.89 107 ILE A N 1
ATOM 773 C CA . ILE A 1 115 ? -78.664 89.426 44.466 1.00 84.42 107 ILE A CA 1
ATOM 774 C C . ILE A 1 115 ? -77.608 89.660 45.536 1.00 85.57 107 ILE A C 1
ATOM 775 O O . ILE A 1 115 ? -77.832 89.379 46.711 1.00 86.14 107 ILE A O 1
ATOM 780 N N . LYS A 1 116 ? -76.467 90.204 45.123 1.00 87.33 108 LYS A N 1
ATOM 781 C CA . LYS A 1 116 ? -75.352 90.473 46.025 1.00 89.75 108 LYS A CA 1
ATOM 782 C C . LYS A 1 116 ? -75.791 91.172 47.298 1.00 90.86 108 LYS A C 1
ATOM 783 O O . LYS A 1 116 ? -75.292 90.894 48.384 1.00 90.84 108 LYS A O 1
ATOM 789 N N . TYR A 1 117 ? -76.736 92.084 47.159 1.00 92.75 109 TYR A N 1
ATOM 790 C CA . TYR A 1 117 ? -77.235 92.815 48.301 1.00 94.56 109 TYR A CA 1
ATOM 791 C C . TYR A 1 117 ? -78.098 91.906 49.153 1.00 94.27 109 TYR A C 1
ATOM 792 O O . TYR A 1 117 ? -78.051 91.962 50.376 1.00 94.33 109 TYR A O 1
ATOM 801 N N . ILE A 1 118 ? -78.883 91.063 48.493 1.00 93.81 110 ILE A N 1
ATOM 802 C CA . ILE A 1 118 ? -79.776 90.138 49.182 1.00 92.30 110 ILE A CA 1
ATOM 803 C C . ILE A 1 118 ? -79.052 89.194 50.158 1.00 92.97 110 ILE A C 1
ATOM 804 O O . ILE A 1 118 ? -79.469 89.050 51.312 1.00 93.51 110 ILE A O 1
ATOM 809 N N . PHE A 1 119 ? -77.971 88.560 49.709 1.00 93.52 111 PHE A N 1
ATOM 810 C CA . PHE A 1 119 ? -77.238 87.644 50.575 1.00 94.39 111 PHE A CA 1
ATOM 811 C C . PHE A 1 119 ? -76.247 88.395 51.454 1.00 95.59 111 PHE A C 1
ATOM 812 O O . PHE A 1 119 ? -75.416 87.794 52.125 1.00 95.13 111 PHE A O 1
ATOM 820 N N . SER A 1 120 ? -76.360 89.721 51.452 1.00 97.31 112 SER A N 1
ATOM 821 C CA . SER A 1 120 ? -75.505 90.564 52.269 1.00 99.18 112 SER A CA 1
ATOM 822 C C . SER A 1 120 ? -75.937 90.369 53.723 1.00 100.98 112 SER A C 1
ATOM 823 O O . SER A 1 120 ? -77.047 89.903 53.986 1.00 100.78 112 SER A O 1
ATOM 826 N N . ASP A 1 121 ? -75.065 90.718 54.664 1.00 103.61 113 ASP A N 1
ATOM 827 C CA . ASP A 1 121 ? -75.366 90.547 56.082 1.00 106.02 113 ASP A CA 1
ATOM 828 C C . ASP A 1 121 ? -76.640 91.243 56.513 1.00 106.00 113 ASP A C 1
ATOM 829 O O . ASP A 1 121 ? -77.604 90.600 56.911 1.00 107.29 113 ASP A O 1
ATOM 834 N N . GLU A 1 122 ? -76.640 92.565 56.430 1.00 105.65 114 GLU A N 1
ATOM 835 C CA . GLU A 1 122 ? -77.792 93.334 56.855 1.00 104.04 114 GLU A CA 1
ATOM 836 C C . GLU A 1 122 ? -79.158 92.849 56.352 1.00 101.23 114 GLU A C 1
ATOM 837 O O . GLU A 1 122 ? -80.095 92.711 57.146 1.00 101.06 114 GLU A O 1
ATOM 843 N N . PHE A 1 123 ? -79.273 92.563 55.056 1.00 97.60 115 PHE A N 1
ATOM 844 C CA . PHE A 1 123 ? -80.554 92.146 54.455 1.00 93.85 115 PHE A CA 1
ATOM 845 C C . PHE A 1 123 ? -81.290 90.970 55.088 1.00 92.09 115 PHE A C 1
ATOM 846 O O . PHE A 1 123 ? -82.507 90.821 54.919 1.00 89.29 115 PHE A O 1
ATOM 854 N N . LEU A 1 124 ? -80.539 90.152 55.815 1.00 91.39 116 LEU A N 1
ATOM 855 C CA . LEU A 1 124 ? -81.077 88.980 56.468 1.00 91.68 116 LEU A CA 1
ATOM 856 C C . LEU A 1 124 ? -82.245 89.327 57.355 1.00 92.85 116 LEU A C 1
ATOM 857 O O . LEU A 1 124 ? -83.176 88.536 57.470 1.00 95.42 116 LEU A O 1
ATOM 862 N N . SER A 1 125 ? -82.205 90.489 57.998 1.00 92.79 117 SER A N 1
ATOM 863 C CA . SER A 1 125 ? -83.314 90.882 58.872 1.00 92.85 117 SER A CA 1
ATOM 864 C C . SER A 1 125 ? -84.262 91.924 58.245 1.00 93.31 117 SER A C 1
ATOM 865 O O . SER A 1 125 ? -84.827 92.776 58.938 1.00 92.46 117 SER A O 1
ATOM 868 N N . ALA A 1 126 ? -84.447 91.829 56.929 1.00 93.73 118 ALA A N 1
ATOM 869 C CA . ALA A 1 126 ? -85.306 92.751 56.194 1.00 94.61 118 ALA A CA 1
ATOM 870 C C . ALA A 1 126 ? -86.768 92.274 56.161 1.00 96.15 118 ALA A C 1
ATOM 871 O O . ALA A 1 126 ? -87.039 91.075 56.265 1.00 96.23 118 ALA A O 1
ATOM 873 N N . GLU A 1 127 ? -87.702 93.219 56.030 1.00 97.06 119 GLU A N 1
ATOM 874 C CA . GLU A 1 127 ? -89.133 92.911 55.991 1.00 96.26 119 GLU A CA 1
ATOM 875 C C . GLU A 1 127 ? -89.491 92.185 54.715 1.00 94.93 119 GLU A C 1
ATOM 876 O O . GLU A 1 127 ? -90.140 91.145 54.745 1.00 95.15 119 GLU A O 1
ATOM 882 N N . HIS A 1 128 ? -89.071 92.769 53.594 1.00 93.53 120 HIS A N 1
ATOM 883 C CA . HIS A 1 128 ? -89.328 92.224 52.262 1.00 90.97 120 HIS A CA 1
ATOM 884 C C . HIS A 1 128 ? -89.364 90.702 52.272 1.00 87.72 120 HIS A C 1
ATOM 885 O O . HIS A 1 128 ? -88.420 90.060 52.700 1.00 88.25 120 HIS A O 1
ATOM 892 N N . PRO A 1 129 ? -90.458 90.108 51.787 1.00 84.27 121 PRO A N 1
ATOM 893 C CA . PRO A 1 129 ? -90.632 88.659 51.731 1.00 82.12 121 PRO A CA 1
ATOM 894 C C . PRO A 1 129 ? -89.332 87.868 51.749 1.00 80.67 121 PRO A C 1
ATOM 895 O O . PRO A 1 129 ? -89.213 86.894 52.494 1.00 79.76 121 PRO A O 1
ATOM 899 N N . LEU A 1 130 ? -88.369 88.273 50.918 1.00 78.81 122 LEU A N 1
ATOM 900 C CA . LEU A 1 130 ? -87.079 87.589 50.866 1.00 76.60 122 LEU A CA 1
ATOM 901 C C . LEU A 1 130 ? -86.503 87.385 52.257 1.00 76.40 122 LEU A C 1
ATOM 902 O O . LEU A 1 130 ? -85.993 86.311 52.574 1.00 75.96 122 LEU A O 1
ATOM 907 N N . GLY A 1 131 ? -86.584 88.427 53.078 1.00 77.00 123 GLY A N 1
ATOM 908 C CA . GLY A 1 131 ? -86.083 88.362 54.443 1.00 77.59 123 GLY A CA 1
ATOM 909 C C . GLY A 1 131 ? -86.555 87.141 55.215 1.00 76.96 123 GLY A C 1
ATOM 910 O O . GLY A 1 131 ? -85.791 86.552 55.986 1.00 75.83 123 GLY A O 1
ATOM 911 N N . ALA A 1 132 ? -87.822 86.777 55.023 1.00 76.47 124 ALA A N 1
ATOM 912 C CA . ALA A 1 132 ? -88.397 85.608 55.671 1.00 75.08 124 ALA A CA 1
ATOM 913 C C . ALA A 1 132 ? -87.872 84.390 54.914 1.00 74.53 124 ALA A C 1
ATOM 914 O O . ALA A 1 132 ? -87.529 83.385 55.520 1.00 75.51 124 ALA A O 1
ATOM 916 N N . HIS A 1 133 ? -87.805 84.484 53.589 1.00 72.25 125 HIS A N 1
ATOM 917 C CA . HIS A 1 133 ? -87.273 83.393 52.789 1.00 69.03 125 HIS A CA 1
ATOM 918 C C . HIS A 1 133 ? -85.812 83.156 53.181 1.00 67.29 125 HIS A C 1
ATOM 919 O O . HIS A 1 133 ? -85.471 82.052 53.593 1.00 66.37 125 HIS A O 1
ATOM 926 N N . LEU A 1 134 ? -84.954 84.177 53.060 1.00 65.08 126 LEU A N 1
ATOM 927 C CA . LEU A 1 134 ? -83.537 84.048 53.441 1.00 64.41 126 LEU A CA 1
ATOM 928 C C . LEU A 1 134 ? -83.410 83.550 54.870 1.00 65.52 126 LEU A C 1
ATOM 929 O O . LEU A 1 134 ? -82.676 82.603 55.160 1.00 65.75 126 LEU A O 1
ATOM 934 N N . ARG A 1 135 ? -84.130 84.208 55.767 1.00 67.33 127 ARG A N 1
ATOM 935 C CA . ARG A 1 135 ? -84.139 83.827 57.169 1.00 67.63 127 ARG A CA 1
ATOM 936 C C . ARG A 1 135 ? -84.593 82.358 57.318 1.00 67.80 127 ARG A C 1
ATOM 937 O O . ARG A 1 135 ? -84.018 81.601 58.099 1.00 69.26 127 ARG A O 1
ATOM 945 N N . ALA A 1 136 ? -85.610 81.962 56.554 1.00 67.04 128 ALA A N 1
ATOM 946 C CA . ALA A 1 136 ? -86.147 80.605 56.609 1.00 65.62 128 ALA A CA 1
ATOM 947 C C . ALA A 1 136 ? -85.167 79.627 56.067 1.00 65.77 128 ALA A C 1
ATOM 948 O O . ALA A 1 136 ? -85.142 78.485 56.493 1.00 64.10 128 ALA A O 1
ATOM 950 N N . ALA A 1 137 ? -84.372 80.076 55.110 1.00 67.35 129 ALA A N 1
ATOM 951 C CA . ALA A 1 137 ? -83.382 79.220 54.498 1.00 70.97 129 ALA A CA 1
ATOM 952 C C . ALA A 1 137 ? -82.347 78.717 55.499 1.00 72.80 129 ALA A C 1
ATOM 953 O O . ALA A 1 137 ? -81.778 77.642 55.304 1.00 73.20 129 ALA A O 1
ATOM 955 N N . LEU A 1 138 ? -82.097 79.482 56.564 1.00 74.73 130 LEU A N 1
ATOM 956 C CA . LEU A 1 138 ? -81.115 79.071 57.573 1.00 76.79 130 LEU A CA 1
ATOM 957 C C . LEU A 1 138 ? -81.641 77.909 58.397 1.00 78.06 130 LEU A C 1
ATOM 958 O O . LEU A 1 138 ? -80.873 77.113 58.937 1.00 76.89 130 LEU A O 1
ATOM 963 N N . ARG A 1 139 ? -82.963 77.826 58.475 1.00 80.64 131 ARG A N 1
ATOM 964 C CA . ARG A 1 139 ? -83.638 76.775 59.216 1.00 83.87 131 ARG A CA 1
ATOM 965 C C . ARG A 1 139 ? -83.852 75.486 58.412 1.00 86.51 131 ARG A C 1
ATOM 966 O O . ARG A 1 139 ? -84.485 74.552 58.909 1.00 86.80 131 ARG A O 1
ATOM 974 N N . ARG A 1 140 ? -83.342 75.432 57.179 1.00 89.42 132 ARG A N 1
ATOM 975 C CA . ARG A 1 140 ? -83.470 74.224 56.354 1.00 92.29 132 ARG A CA 1
ATOM 976 C C . ARG A 1 140 ? -82.465 73.182 56.838 1.00 95.27 132 ARG A C 1
ATOM 977 O O . ARG A 1 140 ? -81.318 73.510 57.144 1.00 97.02 132 ARG A O 1
ATOM 985 N N . ASP A 1 141 ? -82.900 71.926 56.879 1.00 98.02 133 ASP A N 1
ATOM 986 C CA . ASP A 1 141 ? -82.085 70.812 57.358 1.00 100.39 133 ASP A CA 1
ATOM 987 C C . ASP A 1 141 ? -80.864 70.481 56.521 1.00 100.81 133 ASP A C 1
ATOM 988 O O . ASP A 1 141 ? -80.849 70.706 55.314 1.00 100.79 133 ASP A O 1
ATOM 993 N N . GLY A 1 142 ? -79.846 69.939 57.184 1.00 100.76 134 GLY A N 1
ATOM 994 C CA . GLY A 1 142 ? -78.616 69.542 56.518 1.00 101.73 134 GLY A CA 1
ATOM 995 C C . GLY A 1 142 ? -78.011 70.519 55.524 1.00 103.07 134 GLY A C 1
ATOM 996 O O . GLY A 1 142 ? -78.127 71.735 55.683 1.00 102.56 134 GLY A O 1
ATOM 997 N N . GLU A 1 143 ? -77.343 69.967 54.510 1.00 103.89 135 GLU A N 1
ATOM 998 C CA . GLU A 1 143 ? -76.678 70.724 53.439 1.00 104.62 135 GLU A CA 1
ATOM 999 C C . GLU A 1 143 ? -77.627 71.717 52.762 1.00 102.69 135 GLU A C 1
ATOM 1000 O O . GLU A 1 143 ? -77.207 72.596 52.002 1.00 102.80 135 GLU A O 1
ATOM 1006 N N . ARG A 1 144 ? -78.913 71.554 53.030 1.00 99.69 136 ARG A N 1
ATOM 1007 C CA . ARG A 1 144 ? -79.916 72.428 52.466 1.00 96.21 136 ARG A CA 1
ATOM 1008 C C . ARG A 1 144 ? -79.855 73.768 53.193 1.00 94.85 136 ARG A C 1
ATOM 1009 O O . ARG A 1 144 ? -80.435 74.762 52.755 1.00 94.23 136 ARG A O 1
ATOM 1017 N N . CYS A 1 145 ? -79.127 73.798 54.299 1.00 93.57 137 CYS A N 1
ATOM 1018 C CA . CYS A 1 145 ? -79.015 75.023 55.070 1.00 92.84 137 CYS A CA 1
ATOM 1019 C C . CYS A 1 145 ? -78.393 76.175 54.288 1.00 91.92 137 CYS A C 1
ATOM 1020 O O . CYS A 1 145 ? -77.518 75.966 53.446 1.00 93.40 137 CYS A O 1
ATOM 1023 N N . GLY A 1 146 ? -78.856 77.391 54.584 1.00 90.26 138 GLY A N 1
ATOM 1024 C CA . GLY A 1 146 ? -78.335 78.593 53.953 1.00 88.49 138 GLY A CA 1
ATOM 1025 C C . GLY A 1 146 ? -78.532 78.702 52.458 1.00 87.11 138 GLY A C 1
ATOM 1026 O O . GLY A 1 146 ? -77.957 79.587 51.808 1.00 87.62 138 GLY A O 1
ATOM 1027 N N . SER A 1 147 ? -79.331 77.807 51.895 1.00 85.27 139 SER A N 1
ATOM 1028 C CA . SER A 1 147 ? -79.551 77.843 50.461 1.00 83.51 139 SER A CA 1
ATOM 1029 C C . SER A 1 147 ? -81.009 78.163 50.166 1.00 81.82 139 SER A C 1
ATOM 1030 O O . SER A 1 147 ? -81.924 77.447 50.547 1.00 82.22 139 SER A O 1
ATOM 1033 N N . VAL A 1 148 ? -81.236 79.267 49.496 1.00 78.59 140 VAL A N 1
ATOM 1034 C CA . VAL A 1 148 ? -82.546 79.668 49.045 1.00 75.49 140 VAL A CA 1
ATOM 1035 C C . VAL A 1 148 ? -82.682 79.045 47.674 1.00 74.63 140 VAL A C 1
ATOM 1036 O O . VAL A 1 148 ? -81.714 78.973 46.939 1.00 75.56 140 VAL A O 1
ATOM 1040 N N . PRO A 1 149 ? -83.869 78.564 47.337 1.00 74.18 141 PRO A N 1
ATOM 1041 C CA . PRO A 1 149 ? -84.094 77.945 46.032 1.00 73.79 141 PRO A CA 1
ATOM 1042 C C . PRO A 1 149 ? -84.118 78.974 44.920 1.00 74.32 141 PRO A C 1
ATOM 1043 O O . PRO A 1 149 ? -84.586 80.081 45.118 1.00 74.62 141 PRO A O 1
ATOM 1047 N N . VAL A 1 150 ? -83.615 78.600 43.753 1.00 75.14 142 VAL A N 1
ATOM 1048 C CA . VAL A 1 150 ? -83.547 79.516 42.621 1.00 76.22 142 VAL A CA 1
ATOM 1049 C C . VAL A 1 150 ? -84.863 80.222 42.300 1.00 76.85 142 VAL A C 1
ATOM 1050 O O . VAL A 1 150 ? -84.913 81.453 42.137 1.00 75.76 142 VAL A O 1
ATOM 1054 N N . SER A 1 151 ? -85.923 79.424 42.218 1.00 76.92 143 SER A N 1
ATOM 1055 C CA . SER A 1 151 ? -87.251 79.916 41.894 1.00 76.82 143 SER A CA 1
ATOM 1056 C C . SER A 1 151 ? -87.738 81.092 42.741 1.00 76.67 143 SER A C 1
ATOM 1057 O O . SER A 1 151 ? -88.532 81.903 42.275 1.00 76.25 143 SER A O 1
ATOM 1060 N N . VAL A 1 152 ? -87.263 81.181 43.979 1.00 77.20 144 VAL A N 1
ATOM 1061 C CA . VAL A 1 152 ? -87.648 82.261 44.880 1.00 76.55 144 VAL A CA 1
ATOM 1062 C C . VAL A 1 152 ? -86.905 83.554 44.568 1.00 76.87 144 VAL A C 1
ATOM 1063 O O . VAL A 1 152 ? -87.481 84.635 44.643 1.00 77.26 144 VAL A O 1
ATOM 1067 N N . ILE A 1 153 ? -85.629 83.446 44.218 1.00 76.97 145 ILE A N 1
ATOM 1068 C CA . ILE A 1 153 ? -84.835 84.626 43.903 1.00 76.80 145 ILE A CA 1
ATOM 1069 C C . ILE A 1 153 ? -85.368 85.323 42.683 1.00 77.68 145 ILE A C 1
ATOM 1070 O O . ILE A 1 153 ? -85.229 86.529 42.522 1.00 77.51 145 ILE A O 1
ATOM 1075 N N . ALA A 1 154 ? -85.980 84.544 41.814 1.00 79.36 146 ALA A N 1
ATOM 1076 C CA . ALA A 1 154 ? -86.511 85.107 40.602 1.00 82.45 146 ALA A CA 1
ATOM 1077 C C . ALA A 1 154 ? -87.946 85.588 40.735 1.00 85.78 146 ALA A C 1
ATOM 1078 O O . ALA A 1 154 ? -88.325 86.594 40.146 1.00 87.46 146 ALA A O 1
ATOM 1080 N N . THR A 1 155 ? -88.737 84.883 41.537 1.00 88.97 147 THR A N 1
ATOM 1081 C CA . THR A 1 155 ? -90.161 85.193 41.717 1.00 92.13 147 THR A CA 1
ATOM 1082 C C . THR A 1 155 ? -90.520 86.281 42.723 1.00 93.05 147 THR A C 1
ATOM 1083 O O . THR A 1 155 ? -91.044 87.329 42.347 1.00 91.40 147 THR A O 1
ATOM 1087 N N . VAL A 1 156 ? -90.276 86.006 43.998 1.00 96.72 148 VAL A N 1
ATOM 1088 C CA . VAL A 1 156 ? -90.576 86.956 45.057 1.00 100.14 148 VAL A CA 1
ATOM 1089 C C . VAL A 1 156 ? -90.116 88.393 44.795 1.00 102.60 148 VAL A C 1
ATOM 1090 O O . VAL A 1 156 ? -90.812 89.341 45.159 1.00 103.10 148 VAL A O 1
ATOM 1094 N N . ASP A 1 157 ? -88.947 88.576 44.188 1.00 104.67 149 ASP A N 1
ATOM 1095 C CA . ASP A 1 157 ? -88.444 89.936 43.984 1.00 107.58 149 ASP A CA 1
ATOM 1096 C C . ASP A 1 157 ? -88.748 90.490 42.591 1.00 107.86 149 ASP A C 1
ATOM 1097 O O . ASP A 1 157 ? -88.326 89.925 41.582 1.00 108.27 149 ASP A O 1
ATOM 1102 N N . ALA A 1 158 ? -89.480 91.602 42.545 1.00 107.18 150 ALA A N 1
ATOM 1103 C CA . ALA A 1 158 ? -89.844 92.239 41.280 1.00 106.77 150 ALA A CA 1
ATOM 1104 C C . ALA A 1 158 ? -88.658 92.945 40.605 1.00 106.42 150 ALA A C 1
ATOM 1105 O O . ALA A 1 158 ? -88.659 93.123 39.378 1.00 106.09 150 ALA A O 1
ATOM 1107 N N . LYS A 1 159 ? -87.659 93.356 41.393 1.00 104.66 151 LYS A N 1
ATOM 1108 C CA . LYS A 1 159 ? -86.489 94.012 40.820 1.00 102.88 151 LYS A CA 1
ATOM 1109 C C . LYS A 1 159 ? -85.970 93.042 39.787 1.00 101.65 151 LYS A C 1
ATOM 1110 O O . LYS A 1 159 ? -85.824 93.381 38.615 1.00 100.92 151 LYS A O 1
ATOM 1116 N N . ILE A 1 160 ? -85.727 91.816 40.226 1.00 100.50 152 ILE A N 1
ATOM 1117 C CA . ILE A 1 160 ? -85.234 90.789 39.329 1.00 100.54 152 ILE A CA 1
ATOM 1118 C C . ILE A 1 160 ? -86.167 90.644 38.133 1.00 100.70 152 ILE A C 1
ATOM 1119 O O . ILE A 1 160 ? -85.702 90.493 37.006 1.00 101.03 152 ILE A O 1
ATOM 1124 N N . ASN A 1 161 ? -87.474 90.720 38.364 1.00 100.71 153 ASN A N 1
ATOM 1125 C CA . ASN A 1 161 ? -88.430 90.594 37.270 1.00 100.70 153 ASN A CA 1
ATOM 1126 C C . ASN A 1 161 ? -88.451 91.728 36.301 1.00 101.50 153 ASN A C 1
ATOM 1127 O O . ASN A 1 161 ? -88.432 91.515 35.096 1.00 101.22 153 ASN A O 1
ATOM 1132 N N . SER A 1 162 ? -88.500 92.944 36.814 1.00 102.28 154 SER A N 1
ATOM 1133 C CA . SER A 1 162 ? -88.502 94.057 35.896 1.00 103.99 154 SER A CA 1
ATOM 1134 C C . SER A 1 162 ? -87.276 93.918 34.986 1.00 104.43 154 SER A C 1
ATOM 1135 O O . SER A 1 162 ? -87.394 94.035 33.769 1.00 104.72 154 SER A O 1
ATOM 1138 N N . ARG A 1 163 ? -86.114 93.626 35.571 1.00 104.12 155 ARG A N 1
ATOM 1139 C CA . ARG A 1 163 ? -84.893 93.445 34.779 1.00 103.33 155 ARG A CA 1
ATOM 1140 C C . ARG A 1 163 ? -85.031 92.241 33.845 1.00 104.69 155 ARG A C 1
ATOM 1141 O O . ARG A 1 163 ? -84.715 92.317 32.657 1.00 104.97 155 ARG A O 1
ATOM 1149 N N . CYS A 1 164 ? -85.515 91.133 34.390 1.00 107.42 156 CYS A N 1
ATOM 1150 C CA . CYS A 1 164 ? -85.668 89.923 33.601 1.00 110.84 156 CYS A CA 1
ATOM 1151 C C . CYS A 1 164 ? -86.579 90.115 32.404 1.00 111.32 156 CYS A C 1
ATOM 1152 O O . CYS A 1 164 ? -86.327 89.550 31.346 1.00 111.41 156 CYS A O 1
ATOM 1155 N N . LYS A 1 165 ? -87.632 90.908 32.572 1.00 112.67 157 LYS A N 1
ATOM 1156 C CA . LYS A 1 165 ? -88.551 91.175 31.475 1.00 113.69 157 LYS A CA 1
ATOM 1157 C C . LYS A 1 165 ? -87.790 91.903 30.355 1.00 114.03 157 LYS A C 1
ATOM 1158 O O . LYS A 1 165 ? -87.881 91.523 29.184 1.00 113.87 157 LYS A O 1
ATOM 1164 N N . ILE A 1 166 ? -87.021 92.931 30.718 1.00 114.53 158 ILE A N 1
ATOM 1165 C CA . ILE A 1 166 ? -86.251 93.702 29.729 1.00 115.27 158 ILE A CA 1
ATOM 1166 C C . ILE A 1 166 ? -85.230 92.854 28.966 1.00 115.98 158 ILE A C 1
ATOM 1167 O O . ILE A 1 166 ? -85.016 93.043 27.762 1.00 115.46 158 ILE A O 1
ATOM 1172 N N . ILE A 1 167 ? -84.587 91.933 29.669 1.00 117.44 159 ILE A N 1
ATOM 1173 C CA . ILE A 1 167 ? -83.599 91.077 29.043 1.00 119.50 159 ILE A CA 1
ATOM 1174 C C . ILE A 1 167 ? -84.270 90.046 28.155 1.00 120.31 159 ILE A C 1
ATOM 1175 O O . ILE A 1 167 ? -83.624 89.492 27.269 1.00 120.74 159 ILE A O 1
ATOM 1180 N N . ASN A 1 168 ? -85.562 89.806 28.381 1.00 120.93 160 ASN A N 1
ATOM 1181 C CA . ASN A 1 168 ? -86.279 88.794 27.608 1.00 122.35 160 ASN A CA 1
ATOM 1182 C C . ASN A 1 168 ? -87.807 88.687 27.816 1.00 123.89 160 ASN A C 1
ATOM 1183 O O . ASN A 1 168 ? -88.257 88.084 28.797 1.00 123.36 160 ASN A O 1
ATOM 1188 N N . PRO A 1 169 ? -88.631 89.221 26.903 1.00 126.17 161 PRO A N 1
ATOM 1189 C CA . PRO A 1 169 ? -90.069 89.066 27.159 1.00 127.54 161 PRO A CA 1
ATOM 1190 C C . PRO A 1 169 ? -90.515 87.598 27.080 1.00 128.16 161 PRO A C 1
ATOM 1191 O O . PRO A 1 169 ? -91.570 87.232 27.608 1.00 128.30 161 PRO A O 1
ATOM 1195 N N . SER A 1 170 ? -89.697 86.759 26.444 1.00 128.03 162 SER A N 1
ATOM 1196 C CA . SER A 1 170 ? -90.029 85.342 26.328 1.00 127.55 162 SER A CA 1
ATOM 1197 C C . SER A 1 170 ? -90.154 84.671 27.724 1.00 127.05 162 SER A C 1
ATOM 1198 O O . SER A 1 170 ? -90.602 83.521 27.816 1.00 126.44 162 SER A O 1
ATOM 1201 N N . VAL A 1 171 ? -89.770 85.396 28.795 1.00 126.92 163 VAL A N 1
ATOM 1202 C CA . VAL A 1 171 ? -89.851 84.922 30.205 1.00 126.19 163 VAL A CA 1
ATOM 1203 C C . VAL A 1 171 ? -91.299 84.683 30.602 1.00 125.09 163 VAL A C 1
ATOM 1204 O O . VAL A 1 171 ? -91.606 83.753 31.347 1.00 124.19 163 VAL A O 1
ATOM 1208 N N . GLU A 1 172 ? -92.179 85.565 30.146 1.00 124.26 164 GLU A N 1
ATOM 1209 C CA . GLU A 1 172 ? -93.591 85.457 30.462 1.00 124.64 164 GLU A CA 1
ATOM 1210 C C . GLU A 1 172 ? -94.148 84.111 29.984 1.00 124.70 164 GLU A C 1
ATOM 1211 O O . GLU A 1 172 ? -94.841 83.422 30.726 1.00 123.62 164 GLU A O 1
ATOM 1217 N N . SER A 1 173 ? -93.833 83.737 28.750 1.00 126.08 165 SER A N 1
ATOM 1218 C CA . SER A 1 173 ? -94.278 82.468 28.188 1.00 127.70 165 SER A CA 1
ATOM 1219 C C . SER A 1 173 ? -93.479 81.275 28.764 1.00 128.13 165 SER A C 1
ATOM 1220 O O . SER A 1 173 ? -94.046 80.234 29.085 1.00 128.27 165 SER A O 1
ATOM 1223 N N . ASP A 1 174 ? -92.162 81.458 28.908 1.00 128.43 166 ASP A N 1
ATOM 1224 C CA . ASP A 1 174 ? -91.226 80.426 29.395 1.00 127.96 166 ASP A CA 1
ATOM 1225 C C . ASP A 1 174 ? -90.526 80.877 30.710 1.00 127.26 166 ASP A C 1
ATOM 1226 O O . ASP A 1 174 ? -89.451 81.456 30.699 1.00 128.02 166 ASP A O 1
ATOM 1231 N N . PRO A 1 175 ? -91.126 80.540 31.883 1.00 126.18 167 PRO A N 1
ATOM 1232 C CA . PRO A 1 175 ? -90.632 80.914 33.216 1.00 125.11 167 PRO A CA 1
ATOM 1233 C C . PRO A 1 175 ? -89.278 80.393 33.661 1.00 124.23 167 PRO A C 1
ATOM 1234 O O . PRO A 1 175 ? -88.655 80.980 34.540 1.00 124.35 167 PRO A O 1
ATOM 1238 N N . PHE A 1 176 ? -88.804 79.316 33.054 1.00 122.89 168 PHE A N 1
ATOM 1239 C CA . PHE A 1 176 ? -87.513 78.764 33.448 1.00 121.72 168 PHE A CA 1
ATOM 1240 C C . PHE A 1 176 ? -86.370 79.656 33.033 1.00 120.01 168 PHE A C 1
ATOM 1241 O O . PHE A 1 176 ? -85.241 79.472 33.480 1.00 120.07 168 PHE A O 1
ATOM 1249 N N . LEU A 1 177 ? -86.676 80.609 32.162 1.00 117.76 169 LEU A N 1
ATOM 1250 C CA . LEU A 1 177 ? -85.675 81.529 31.660 1.00 115.65 169 LEU A CA 1
ATOM 1251 C C . LEU A 1 177 ? -85.190 82.466 32.753 1.00 114.49 169 LEU A C 1
ATOM 1252 O O . LEU A 1 177 ? -83.995 82.679 32.890 1.00 114.35 169 LEU A O 1
ATOM 1257 N N . ALA A 1 178 ? -86.106 83.026 33.536 1.00 113.65 170 ALA A N 1
ATOM 1258 C CA . ALA A 1 178 ? -85.705 83.919 34.624 1.00 112.57 170 ALA A CA 1
ATOM 1259 C C . ALA A 1 178 ? -84.739 83.198 35.586 1.00 110.79 170 ALA A C 1
ATOM 1260 O O . ALA A 1 178 ? -83.871 83.817 36.204 1.00 109.47 170 ALA A O 1
ATOM 1262 N N . ILE A 1 179 ? -84.900 81.884 35.705 1.00 108.68 171 ILE A N 1
ATOM 1263 C CA . ILE A 1 179 ? -84.054 81.075 36.570 1.00 107.14 171 ILE A CA 1
ATOM 1264 C C . ILE A 1 179 ? -82.644 80.968 36.012 1.00 106.58 171 ILE A C 1
ATOM 1265 O O . ILE A 1 179 ? -81.675 80.986 36.763 1.00 106.28 171 ILE A O 1
ATOM 1270 N N . SER A 1 180 ? -82.524 80.841 34.696 1.00 105.56 172 SER A N 1
ATOM 1271 C CA . SER A 1 180 ? -81.209 80.745 34.081 1.00 104.42 172 SER A CA 1
ATOM 1272 C C . SER A 1 180 ? -80.508 82.102 34.201 1.00 103.11 172 SER A C 1
ATOM 1273 O O . SER A 1 180 ? -79.325 82.149 34.501 1.00 102.61 172 SER A O 1
ATOM 1276 N N . TYR A 1 181 ? -81.229 83.202 33.983 1.00 103.69 173 TYR A N 1
ATOM 1277 C CA . TYR A 1 181 ? -80.602 84.519 34.108 1.00 103.72 173 TYR A CA 1
ATOM 1278 C C . TYR A 1 181 ? -80.159 84.704 35.563 1.00 103.20 173 TYR A C 1
ATOM 1279 O O . TYR A 1 181 ? -79.114 85.284 35.818 1.00 103.76 173 TYR A O 1
ATOM 1288 N N . VAL A 1 182 ? -80.961 84.217 36.512 1.00 102.68 174 VAL A N 1
ATOM 1289 C CA . VAL A 1 182 ? -80.643 84.327 37.944 1.00 101.93 174 VAL A CA 1
ATOM 1290 C C . VAL A 1 182 ? -79.347 83.587 38.261 1.00 102.26 174 VAL A C 1
ATOM 1291 O O . VAL A 1 182 ? -78.469 84.098 38.960 1.00 103.00 174 VAL A O 1
ATOM 1295 N N . MET A 1 183 ? -79.232 82.372 37.752 1.00 101.35 175 MET A N 1
ATOM 1296 C CA . MET A 1 183 ? -78.047 81.573 37.995 1.00 100.91 175 MET A CA 1
ATOM 1297 C C . MET A 1 183 ? -76.823 82.178 37.350 1.00 101.30 175 MET A C 1
ATOM 1298 O O . MET A 1 183 ? -75.784 82.313 37.982 1.00 101.72 175 MET A O 1
ATOM 1303 N N . LYS A 1 184 ? -76.956 82.535 36.080 1.00 101.05 176 LYS A N 1
ATOM 1304 C CA . LYS A 1 184 ? -75.847 83.105 35.333 1.00 100.21 176 LYS A CA 1
ATOM 1305 C C . LYS A 1 184 ? -75.309 84.381 35.977 1.00 99.44 176 LYS A C 1
ATOM 1306 O O . LYS A 1 184 ? -74.102 84.621 35.979 1.00 100.25 176 LYS A O 1
ATOM 1312 N N . ALA A 1 185 ? -76.200 85.192 36.532 1.00 97.45 177 ALA A N 1
ATOM 1313 C CA . ALA A 1 185 ? -75.777 86.417 37.178 1.00 96.64 177 ALA A CA 1
ATOM 1314 C C . ALA A 1 185 ? -75.057 86.062 38.477 1.00 97.02 177 ALA A C 1
ATOM 1315 O O . ALA A 1 185 ? -74.140 86.764 38.901 1.00 97.76 177 ALA A O 1
ATOM 1317 N N . ALA A 1 186 ? -75.480 84.966 39.104 1.00 96.49 178 ALA A N 1
ATOM 1318 C CA . ALA A 1 186 ? -74.872 84.505 40.354 1.00 95.44 178 ALA A CA 1
ATOM 1319 C C . ALA A 1 186 ? -73.442 83.996 40.125 1.00 94.92 178 ALA A C 1
ATOM 1320 O O . ALA A 1 186 ? -72.539 84.225 40.937 1.00 94.34 178 ALA A O 1
ATOM 1322 N N . ALA A 1 187 ? -73.245 83.300 39.008 1.00 94.09 179 ALA A N 1
ATOM 1323 C CA . ALA A 1 187 ? -71.932 82.780 38.656 1.00 93.34 179 ALA A CA 1
ATOM 1324 C C . ALA A 1 187 ? -70.972 83.949 38.361 1.00 92.70 179 ALA A C 1
ATOM 1325 O O . ALA A 1 187 ? -69.862 83.981 38.896 1.00 91.69 179 ALA A O 1
ATOM 1327 N N . LYS A 1 188 ? -71.398 84.917 37.543 1.00 93.24 180 LYS A N 1
ATOM 1328 C CA . LYS A 1 188 ? -70.543 86.065 37.208 1.00 94.71 180 LYS A CA 1
ATOM 1329 C C . LYS A 1 188 ? -70.124 86.801 38.486 1.00 96.52 180 LYS A C 1
ATOM 1330 O O . LYS A 1 188 ? -69.017 87.324 38.575 1.00 96.93 180 LYS A O 1
ATOM 1336 N N . LEU A 1 189 ? -70.999 86.809 39.485 1.00 98.57 181 LEU A N 1
ATOM 1337 C CA . LEU A 1 189 ? -70.673 87.435 40.763 1.00 100.51 181 LEU A CA 1
ATOM 1338 C C . LEU A 1 189 ? -70.547 86.307 41.765 1.00 101.76 181 LEU A C 1
ATOM 1339 O O . LEU A 1 189 ? -71.478 86.047 42.527 1.00 102.44 181 LEU A O 1
ATOM 1344 N N . ALA A 1 190 ? -69.404 85.632 41.755 1.00 104.14 182 ALA A N 1
ATOM 1345 C CA . ALA A 1 190 ? -69.182 84.506 42.648 1.00 106.19 182 ALA A CA 1
ATOM 1346 C C . ALA A 1 190 ? -68.536 84.916 43.954 1.00 107.68 182 ALA A C 1
ATOM 1347 O O . ALA A 1 190 ? -68.144 84.055 44.734 1.00 106.43 182 ALA A O 1
ATOM 1349 N N . ASP A 1 191 ? -68.449 86.223 44.200 1.00 110.04 183 ASP A N 1
ATOM 1350 C CA . ASP A 1 191 ? -67.803 86.754 45.402 1.00 111.94 183 ASP A CA 1
ATOM 1351 C C . ASP A 1 191 ? -68.379 86.352 46.782 1.00 112.26 183 ASP A C 1
ATOM 1352 O O . ASP A 1 191 ? -67.628 86.203 47.753 1.00 111.12 183 ASP A O 1
ATOM 1357 N N . TYR A 1 192 ? -69.688 86.139 46.871 1.00 112.35 184 TYR A N 1
ATOM 1358 C CA . TYR A 1 192 ? -70.306 85.703 48.128 1.00 111.79 184 TYR A CA 1
ATOM 1359 C C . TYR A 1 192 ? -71.501 84.840 47.781 1.00 109.48 184 TYR A C 1
ATOM 1360 O O . TYR A 1 192 ? -72.390 84.631 48.600 1.00 110.77 184 TYR A O 1
ATOM 1369 N N . ILE A 1 193 ? -71.511 84.329 46.559 1.00 106.37 185 ILE A N 1
ATOM 1370 C CA . ILE A 1 193 ? -72.619 83.506 46.117 1.00 103.33 185 ILE A CA 1
ATOM 1371 C C . ILE A 1 193 ? -72.124 82.233 45.482 1.00 101.75 185 ILE A C 1
ATOM 1372 O O . ILE A 1 193 ? -71.357 82.255 44.517 1.00 102.16 185 ILE A O 1
ATOM 1377 N N . VAL A 1 194 ? -72.593 81.121 46.025 1.00 99.72 186 VAL A N 1
ATOM 1378 C CA . VAL A 1 194 ? -72.215 79.809 45.549 1.00 98.89 186 VAL A CA 1
ATOM 1379 C C . VAL A 1 194 ? -73.451 79.073 45.080 1.00 99.49 186 VAL A C 1
ATOM 1380 O O . VAL A 1 194 ? -74.424 78.960 45.821 1.00 100.31 186 VAL A O 1
ATOM 1384 N N . ALA A 1 195 ? -73.421 78.569 43.855 1.00 99.67 187 ALA A N 1
ATOM 1385 C CA . ALA A 1 195 ? -74.553 77.810 43.352 1.00 99.51 187 ALA A CA 1
ATOM 1386 C C . ALA A 1 195 ? -74.436 76.440 43.999 1.00 100.62 187 ALA A C 1
ATOM 1387 O O . ALA A 1 195 ? -73.387 75.824 43.939 1.00 101.17 187 ALA A O 1
ATOM 1389 N N . SER A 1 196 ? -75.503 75.976 44.633 1.00 102.59 188 SER A N 1
ATOM 1390 C CA . SER A 1 196 ? -75.491 74.670 45.267 1.00 104.23 188 SER A CA 1
ATOM 1391 C C . SER A 1 196 ? -76.607 73.786 44.697 1.00 103.93 188 SER A C 1
ATOM 1392 O O . SER A 1 196 ? -77.560 74.255 44.061 1.00 103.77 188 SER A O 1
ATOM 1395 N N . PRO A 1 197 ? -76.492 72.477 44.899 1.00 103.31 189 PRO A N 1
ATOM 1396 C CA . PRO A 1 197 ? -77.550 71.616 44.372 1.00 102.89 189 PRO A CA 1
ATOM 1397 C C . PRO A 1 197 ? -78.837 71.918 45.118 1.00 102.73 189 PRO A C 1
ATOM 1398 O O . PRO A 1 197 ? -79.878 71.326 44.842 1.00 103.07 189 PRO A O 1
ATOM 1402 N N . HIS A 1 198 ? -78.749 72.856 46.061 1.00 102.22 190 HIS A N 1
ATOM 1403 C CA . HIS A 1 198 ? -79.885 73.247 46.896 1.00 101.00 190 HIS A CA 1
ATOM 1404 C C . HIS A 1 198 ? -80.314 74.702 46.748 1.00 99.91 190 HIS A C 1
ATOM 1405 O O . HIS A 1 198 ? -81.058 75.217 47.588 1.00 99.29 190 HIS A O 1
ATOM 1412 N N . GLY A 1 199 ? -79.843 75.356 45.688 1.00 98.37 191 GLY A N 1
ATOM 1413 C CA . GLY A 1 199 ? -80.206 76.742 45.440 1.00 95.38 191 GLY A CA 1
ATOM 1414 C C . GLY A 1 199 ? -79.033 77.691 45.497 1.00 92.48 191 GLY A C 1
ATOM 1415 O O . GLY A 1 199 ? -77.916 77.316 45.189 1.00 92.92 191 GLY A O 1
ATOM 1416 N N . LEU A 1 200 ? -79.277 78.935 45.867 1.00 89.34 192 LEU A N 1
ATOM 1417 C CA . LEU A 1 200 ? -78.176 79.866 45.966 1.00 86.92 192 LEU A CA 1
ATOM 1418 C C . LEU A 1 200 ? -77.881 79.962 47.429 1.00 86.07 192 LEU A C 1
ATOM 1419 O O . LEU A 1 200 ? -78.781 79.909 48.264 1.00 85.78 192 LEU A O 1
ATOM 1424 N N . ARG A 1 201 ? -76.607 80.094 47.740 1.00 85.10 193 ARG A N 1
ATOM 1425 C CA . ARG A 1 201 ? -76.191 80.184 49.117 1.00 83.71 193 ARG A CA 1
ATOM 1426 C C . ARG A 1 201 ? -75.000 81.095 49.215 1.00 81.34 193 ARG A C 1
ATOM 1427 O O . ARG A 1 201 ? -74.216 81.231 48.278 1.00 80.76 193 ARG A O 1
ATOM 1435 N N . ARG A 1 202 ? -74.875 81.714 50.371 1.00 78.92 194 ARG A N 1
ATOM 1436 C CA . ARG A 1 202 ? -73.781 82.602 50.642 1.00 76.12 194 ARG A CA 1
ATOM 1437 C C . ARG A 1 202 ? -72.506 81.778 50.642 1.00 76.98 194 ARG A C 1
ATOM 1438 O O . ARG A 1 202 ? -72.547 80.560 50.800 1.00 78.50 194 ARG A O 1
ATOM 1446 N N . LYS A 1 203 ? -71.368 82.431 50.460 1.00 76.08 195 LYS A N 1
ATOM 1447 C CA . LYS A 1 203 ? -70.125 81.691 50.469 1.00 74.19 195 LYS A CA 1
ATOM 1448 C C . LYS A 1 203 ? -69.647 81.460 51.880 1.00 74.40 195 LYS A C 1
ATOM 1449 O O . LYS A 1 203 ? -69.278 80.345 52.233 1.00 74.90 195 LYS A O 1
ATOM 1455 N N . ASN A 1 204 ? -69.652 82.526 52.681 1.00 74.57 196 ASN A N 1
ATOM 1456 C CA . ASN A 1 204 ? -69.214 82.479 54.077 1.00 73.58 196 ASN A CA 1
ATOM 1457 C C . ASN A 1 204 ? -70.319 82.642 55.123 1.00 73.90 196 ASN A C 1
ATOM 1458 O O . ASN A 1 204 ? -71.283 83.368 54.918 1.00 74.29 196 ASN A O 1
ATOM 1463 N N . ALA A 1 205 ? -70.145 81.972 56.256 1.00 74.91 197 ALA A N 1
ATOM 1464 C CA . ALA A 1 205 ? -71.093 82.004 57.367 1.00 75.53 197 ALA A CA 1
ATOM 1465 C C . ALA A 1 205 ? -71.657 83.384 57.694 1.00 75.08 197 ALA A C 1
ATOM 1466 O O . ALA A 1 205 ? -70.945 84.389 57.601 1.00 74.30 197 ALA A O 1
ATOM 1468 N N . TYR A 1 206 ? -72.927 83.477 58.066 1.00 75.57 198 TYR A N 1
ATOM 1469 C CA . TYR A 1 206 ? -73.338 84.814 58.465 1.00 76.72 198 TYR A CA 1
ATOM 1470 C C . TYR A 1 206 ? -72.630 84.996 59.813 1.00 76.13 198 TYR A C 1
ATOM 1471 O O . TYR A 1 206 ? -72.524 84.057 60.601 1.00 76.40 198 TYR A O 1
ATOM 1480 N N . PRO A 1 207 ? -72.114 86.192 60.081 1.00 75.25 199 PRO A N 1
ATOM 1481 C CA . PRO A 1 207 ? -71.432 86.446 61.345 1.00 75.64 199 PRO A CA 1
ATOM 1482 C C . PRO A 1 207 ? -72.352 86.009 62.463 1.00 77.16 199 PRO A C 1
ATOM 1483 O O . PRO A 1 207 ? -73.509 86.390 62.474 1.00 77.22 199 PRO A O 1
ATOM 1487 N N . SER A 1 208 ? -71.835 85.213 63.391 1.00 79.29 200 SER A N 1
ATOM 1488 C CA . SER A 1 208 ? -72.606 84.690 64.515 1.00 81.25 200 SER A CA 1
ATOM 1489 C C . SER A 1 208 ? -73.535 85.671 65.205 1.00 82.59 200 SER A C 1
ATOM 1490 O O . SER A 1 208 ? -74.657 85.316 65.557 1.00 81.91 200 SER A O 1
ATOM 1493 N N . GLU A 1 209 ? -73.076 86.900 65.413 1.00 86.19 201 GLU A N 1
ATOM 1494 C CA . GLU A 1 209 ? -73.903 87.887 66.103 1.00 89.81 201 GLU A CA 1
ATOM 1495 C C . GLU A 1 209 ? -75.166 88.325 65.333 1.00 90.49 201 GLU A C 1
ATOM 1496 O O . GLU A 1 209 ? -76.263 88.431 65.904 1.00 89.59 201 GLU A O 1
ATOM 1502 N N . ILE A 1 210 ? -75.009 88.573 64.039 1.00 92.26 202 ILE A N 1
ATOM 1503 C CA . ILE A 1 210 ? -76.129 88.972 63.203 1.00 93.90 202 ILE A CA 1
ATOM 1504 C C . ILE A 1 210 ? -77.279 87.967 63.337 1.00 94.77 202 ILE A C 1
ATOM 1505 O O . ILE A 1 210 ? -78.412 88.354 63.636 1.00 94.00 202 ILE A O 1
ATOM 1510 N N . VAL A 1 211 ? -76.980 86.682 63.140 1.00 96.30 203 VAL A N 1
ATOM 1511 C CA . VAL A 1 211 ? -77.988 85.623 63.235 1.00 98.05 203 VAL A CA 1
ATOM 1512 C C . VAL A 1 211 ? -78.547 85.428 64.646 1.00 100.91 203 VAL A C 1
ATOM 1513 O O . VAL A 1 211 ? -79.702 85.032 64.800 1.00 102.44 203 VAL A O 1
ATOM 1517 N N . GLU A 1 212 ? -77.734 85.683 65.671 1.00 103.88 204 GLU A N 1
ATOM 1518 C CA . GLU A 1 212 ? -78.204 85.554 67.052 1.00 106.68 204 GLU A CA 1
ATOM 1519 C C . GLU A 1 212 ? -79.162 86.706 67.292 1.00 107.46 204 GLU A C 1
ATOM 1520 O O . GLU A 1 212 ? -80.226 86.551 67.887 1.00 106.76 204 GLU A O 1
ATOM 1526 N N . ALA A 1 213 ? -78.750 87.878 66.830 1.00 109.12 205 ALA A N 1
ATOM 1527 C CA . ALA A 1 213 ? -79.555 89.072 66.979 1.00 111.13 205 ALA A CA 1
ATOM 1528 C C . ALA A 1 213 ? -80.889 88.840 66.291 1.00 112.40 205 ALA A C 1
ATOM 1529 O O . ALA A 1 213 ? -81.925 89.355 66.705 1.00 111.65 205 ALA A O 1
ATOM 1531 N N . LEU A 1 214 ? -80.850 88.044 65.238 1.00 114.79 206 LEU A N 1
ATOM 1532 C CA . LEU A 1 214 ? -82.041 87.751 64.478 1.00 117.24 206 LEU A CA 1
ATOM 1533 C C . LEU A 1 214 ? -82.988 86.814 65.218 1.00 120.84 206 LEU A C 1
ATOM 1534 O O . LEU A 1 214 ? -84.187 87.080 65.297 1.00 120.22 206 LEU A O 1
ATOM 1539 N N . ALA A 1 215 ? -82.441 85.725 65.764 1.00 126.55 207 ALA A N 1
ATOM 1540 C CA . ALA A 1 215 ? -83.220 84.713 66.494 1.00 132.30 207 ALA A CA 1
ATOM 1541 C C . ALA A 1 215 ? -83.913 85.232 67.771 1.00 136.70 207 ALA A C 1
ATOM 1542 O O . ALA A 1 215 ? -84.971 84.719 68.155 1.00 137.12 207 ALA A O 1
ATOM 1544 N N . THR A 1 216 ? -83.332 86.239 68.424 1.00 142.05 208 THR A N 1
ATOM 1545 C CA . THR A 1 216 ? -83.920 86.828 69.634 1.00 147.10 208 THR A CA 1
ATOM 1546 C C . THR A 1 216 ? -85.257 87.478 69.338 1.00 150.41 208 THR A C 1
ATOM 1547 O O . THR A 1 216 ? -86.207 87.419 70.135 1.00 151.35 208 THR A O 1
ATOM 1551 N N . HIS A 1 217 ? -85.300 88.133 68.187 1.00 152.99 209 HIS A N 1
ATOM 1552 C CA . HIS A 1 217 ? -86.483 88.854 67.762 1.00 155.42 209 HIS A CA 1
ATOM 1553 C C . HIS A 1 217 ? -87.462 88.077 66.877 1.00 156.47 209 HIS A C 1
ATOM 1554 O O . HIS A 1 217 ? -88.445 88.655 66.417 1.00 157.59 209 HIS A O 1
ATOM 1561 N N . VAL A 1 218 ? -87.212 86.791 66.627 1.00 156.91 210 VAL A N 1
ATOM 1562 C CA . VAL A 1 218 ? -88.157 86.027 65.823 1.00 156.89 210 VAL A CA 1
ATOM 1563 C C . VAL A 1 218 ? -89.495 86.177 66.587 1.00 157.79 210 VAL A C 1
ATOM 1564 O O . VAL A 1 218 ? -89.493 86.208 67.817 1.00 158.37 210 VAL A O 1
ATOM 1568 N N . SER A 1 219 ? -90.616 86.302 65.872 1.00 157.54 211 SER A N 1
ATOM 1569 C CA . SER A 1 219 ? -91.935 86.524 66.494 1.00 156.78 211 SER A CA 1
ATOM 1570 C C . SER A 1 219 ? -92.876 85.344 66.392 1.00 156.06 211 SER A C 1
ATOM 1571 O O . SER A 1 219 ? -94.075 85.537 66.184 1.00 155.86 211 SER A O 1
ATOM 1574 N N . ASP A 1 220 ? -92.372 84.130 66.537 1.00 154.97 212 ASP A N 1
ATOM 1575 C CA . ASP A 1 220 ? -93.234 82.964 66.336 1.00 154.19 212 ASP A CA 1
ATOM 1576 C C . ASP A 1 220 ? -94.674 83.090 66.818 1.00 153.24 212 ASP A C 1
ATOM 1577 O O . ASP A 1 220 ? -95.597 82.860 66.035 1.00 152.22 212 ASP A O 1
ATOM 1582 N N . SER A 1 224 ? -96.025 73.486 61.970 1.00 115.35 216 SER A N 1
ATOM 1583 C CA . SER A 1 224 ? -96.884 72.310 62.100 1.00 116.05 216 SER A CA 1
ATOM 1584 C C . SER A 1 224 ? -98.250 72.519 61.438 1.00 114.83 216 SER A C 1
ATOM 1585 O O . SER A 1 224 ? -99.192 71.757 61.674 1.00 114.97 216 SER A O 1
ATOM 1588 N N . ARG A 1 225 ? -98.353 73.558 60.615 1.00 112.86 217 ARG A N 1
ATOM 1589 C CA . ARG A 1 225 ? -99.595 73.838 59.913 1.00 110.78 217 ARG A CA 1
ATOM 1590 C C . ARG A 1 225 ? -99.726 72.899 58.706 1.00 108.81 217 ARG A C 1
ATOM 1591 O O . ARG A 1 225 ? -98.753 72.261 58.302 1.00 107.65 217 ARG A O 1
ATOM 1599 N N . GLU A 1 226 ? -100.938 72.803 58.158 1.00 106.95 218 GLU A N 1
ATOM 1600 C CA . GLU A 1 226 ? -101.224 71.979 56.981 1.00 105.66 218 GLU A CA 1
ATOM 1601 C C . GLU A 1 226 ? -102.068 72.831 56.018 1.00 102.71 218 GLU A C 1
ATOM 1602 O O . GLU A 1 226 ? -103.032 73.479 56.433 1.00 102.33 218 GLU A O 1
ATOM 1608 N N . VAL A 1 227 ? -101.706 72.841 54.739 1.00 98.18 219 VAL A N 1
ATOM 1609 C CA . VAL A 1 227 ? -102.424 73.645 53.746 1.00 94.21 219 VAL A CA 1
ATOM 1610 C C . VAL A 1 227 ? -102.893 72.739 52.617 1.00 92.74 219 VAL A C 1
ATOM 1611 O O . VAL A 1 227 ? -102.097 72.269 51.812 1.00 92.83 219 VAL A O 1
ATOM 1615 N N . ALA A 1 228 ? -104.188 72.492 52.545 1.00 90.19 220 ALA A N 1
ATOM 1616 C CA . ALA A 1 228 ? -104.662 71.613 51.503 1.00 87.36 220 ALA A CA 1
ATOM 1617 C C . ALA A 1 228 ? -104.578 72.259 50.126 1.00 85.29 220 ALA A C 1
ATOM 1618 O O . ALA A 1 228 ? -104.968 73.406 49.940 1.00 84.30 220 ALA A O 1
ATOM 1620 N N . ALA A 1 229 ? -104.038 71.529 49.164 1.00 84.23 221 ALA A N 1
ATOM 1621 C CA . ALA A 1 229 ? -103.979 72.042 47.817 1.00 84.04 221 ALA A CA 1
ATOM 1622 C C . ALA A 1 229 ? -104.427 70.974 46.845 1.00 84.10 221 ALA A C 1
ATOM 1623 O O . ALA A 1 229 ? -105.025 69.962 47.218 1.00 83.30 221 ALA A O 1
ATOM 1625 N N . VAL A 1 230 ? -104.119 71.221 45.585 1.00 84.63 222 VAL A N 1
ATOM 1626 C CA . VAL A 1 230 ? -104.484 70.323 44.522 1.00 86.42 222 VAL A CA 1
ATOM 1627 C C . VAL A 1 230 ? -103.284 69.753 43.791 1.00 89.35 222 VAL A C 1
ATOM 1628 O O . VAL A 1 230 ? -102.223 70.385 43.680 1.00 89.63 222 VAL A O 1
ATOM 1632 N N . TYR A 1 231 ? -103.481 68.539 43.292 1.00 91.84 223 TYR A N 1
ATOM 1633 C CA . TYR A 1 231 ? -102.464 67.808 42.560 1.00 94.17 223 TYR A CA 1
ATOM 1634 C C . TYR A 1 231 ? -102.946 67.603 41.130 1.00 93.47 223 TYR A C 1
ATOM 1635 O O . TYR A 1 231 ? -103.936 66.905 40.879 1.00 94.02 223 TYR A O 1
ATOM 1644 N N . ILE A 1 232 ? -102.247 68.245 40.202 1.00 93.06 224 ILE A N 1
ATOM 1645 C CA . ILE A 1 232 ? -102.598 68.186 38.798 1.00 93.06 224 ILE A CA 1
ATOM 1646 C C . ILE A 1 232 ? -101.692 67.310 38.005 1.00 93.89 224 ILE A C 1
ATOM 1647 O O . ILE A 1 232 ? -100.490 67.558 37.924 1.00 94.24 224 ILE A O 1
ATOM 1652 N N . PRO A 1 233 ? -102.263 66.272 37.402 1.00 94.71 225 PRO A N 1
ATOM 1653 C CA . PRO A 1 233 ? -101.502 65.337 36.585 1.00 95.51 225 PRO A CA 1
ATOM 1654 C C . PRO A 1 233 ? -101.480 65.744 35.122 1.00 96.94 225 PRO A C 1
ATOM 1655 O O . PRO A 1 233 ? -102.388 66.409 34.625 1.00 96.62 225 PRO A O 1
ATOM 1659 N N . CYS A 1 234 ? -100.409 65.359 34.447 1.00 99.09 226 CYS A N 1
ATOM 1660 C CA . CYS A 1 234 ? -100.254 65.653 33.035 1.00 102.13 226 CYS A CA 1
ATOM 1661 C C . CYS A 1 234 ? -100.958 64.598 32.178 1.00 102.91 226 CYS A C 1
ATOM 1662 O O . CYS A 1 234 ? -101.204 64.811 30.986 1.00 102.04 226 CYS A O 1
ATOM 1665 N N . ILE A 1 235 ? -101.269 63.461 32.798 1.00 103.49 227 ILE A N 1
ATOM 1666 C CA . ILE A 1 235 ? -101.948 62.365 32.121 1.00 103.97 227 ILE A CA 1
ATOM 1667 C C . ILE A 1 235 ? -103.438 62.654 32.169 1.00 104.82 227 ILE A C 1
ATOM 1668 O O . ILE A 1 235 ? -104.097 62.554 33.206 1.00 105.05 227 ILE A O 1
ATOM 1673 N N . ASP A 1 236 ? -103.941 63.065 31.018 1.00 105.45 228 ASP A N 1
ATOM 1674 C CA . ASP A 1 236 ? -105.334 63.443 30.844 1.00 106.87 228 ASP A CA 1
ATOM 1675 C C . ASP A 1 236 ? -106.321 62.521 31.500 1.00 107.10 228 ASP A C 1
ATOM 1676 O O . ASP A 1 236 ? -107.252 62.951 32.171 1.00 107.29 228 ASP A O 1
ATOM 1681 N N . GLU A 1 237 ? -106.091 61.237 31.309 1.00 108.35 229 GLU A N 1
ATOM 1682 C CA . GLU A 1 237 ? -106.972 60.237 31.859 1.00 109.63 229 GLU A CA 1
ATOM 1683 C C . GLU A 1 237 ? -107.069 60.402 33.370 1.00 107.73 229 GLU A C 1
ATOM 1684 O O . GLU A 1 237 ? -108.142 60.261 33.963 1.00 107.10 229 GLU A O 1
ATOM 1690 N N . GLU A 1 238 ? -105.938 60.753 33.969 1.00 105.45 230 GLU A N 1
ATOM 1691 C CA . GLU A 1 238 ? -105.833 60.913 35.403 1.00 103.28 230 GLU A CA 1
ATOM 1692 C C . GLU A 1 238 ? -106.758 61.948 35.973 1.00 101.24 230 GLU A C 1
ATOM 1693 O O . GLU A 1 238 ? -107.071 62.935 35.321 1.00 100.15 230 GLU A O 1
ATOM 1699 N N . VAL A 1 239 ? -107.172 61.708 37.212 1.00 100.28 231 VAL A N 1
ATOM 1700 C CA . VAL A 1 239 ? -108.061 62.601 37.932 1.00 99.58 231 VAL A CA 1
ATOM 1701 C C . VAL A 1 239 ? -107.254 63.650 38.671 1.00 99.50 231 VAL A C 1
ATOM 1702 O O . VAL A 1 239 ? -106.121 63.401 39.075 1.00 99.96 231 VAL A O 1
ATOM 1706 N N . VAL A 1 240 ? -107.841 64.829 38.836 1.00 99.86 232 VAL A N 1
ATOM 1707 C CA . VAL A 1 240 ? -107.189 65.902 39.571 1.00 99.80 232 VAL A CA 1
ATOM 1708 C C . VAL A 1 240 ? -107.651 65.683 40.997 1.00 99.32 232 VAL A C 1
ATOM 1709 O O . VAL A 1 240 ? -108.852 65.640 41.254 1.00 99.52 232 VAL A O 1
ATOM 1713 N N . GLU A 1 241 ? -106.706 65.533 41.918 1.00 98.36 233 GLU A N 1
ATOM 1714 C CA . GLU A 1 241 ? -107.054 65.276 43.309 1.00 98.10 233 GLU A CA 1
ATOM 1715 C C . GLU A 1 241 ? -106.489 66.196 44.357 1.00 96.66 233 GLU A C 1
ATOM 1716 O O . GLU A 1 241 ? -105.528 66.931 44.142 1.00 95.26 233 GLU A O 1
ATOM 1722 N N . LEU A 1 242 ? -107.103 66.101 45.523 1.00 95.51 234 LEU A N 1
ATOM 1723 C CA . LEU A 1 242 ? -106.726 66.900 46.661 1.00 96.03 234 LEU A CA 1
ATOM 1724 C C . LEU A 1 242 ? -105.481 66.310 47.286 1.00 96.02 234 LEU A C 1
ATOM 1725 O O . LEU A 1 242 ? -105.483 65.156 47.704 1.00 96.54 234 LEU A O 1
ATOM 1730 N N . ASP A 1 243 ? -104.415 67.096 47.341 1.00 95.84 235 ASP A N 1
ATOM 1731 C CA . ASP A 1 243 ? -103.168 66.640 47.936 1.00 95.55 235 ASP A CA 1
ATOM 1732 C C . ASP A 1 243 ? -102.808 67.634 49.025 1.00 94.67 235 ASP A C 1
ATOM 1733 O O . ASP A 1 243 ? -102.359 68.733 48.732 1.00 96.08 235 ASP A O 1
ATOM 1738 N N . THR A 1 244 ? -102.994 67.253 50.281 1.00 92.74 236 THR A N 1
ATOM 1739 C CA . THR A 1 244 ? -102.705 68.155 51.386 1.00 91.43 236 THR A CA 1
ATOM 1740 C C . THR A 1 244 ? -101.237 68.197 51.800 1.00 89.76 236 THR A C 1
ATOM 1741 O O . THR A 1 244 ? -100.698 67.216 52.302 1.00 88.43 236 THR A O 1
ATOM 1745 N N . LEU A 1 245 ? -100.591 69.342 51.589 1.00 88.35 237 LEU A N 1
ATOM 1746 C CA . LEU A 1 245 ? -99.185 69.495 51.960 1.00 87.59 237 LEU A CA 1
ATOM 1747 C C . LEU A 1 245 ? -98.985 70.055 53.379 1.00 88.35 237 LEU A C 1
ATOM 1748 O O . LEU A 1 245 ? -99.787 70.853 53.880 1.00 87.51 237 LEU A O 1
ATOM 1753 N N . TYR A 1 246 ? -97.908 69.614 54.025 1.00 89.37 238 TYR A N 1
ATOM 1754 C CA . TYR A 1 246 ? -97.610 70.022 55.389 1.00 90.09 238 TYR A CA 1
ATOM 1755 C C . TYR A 1 246 ? -96.355 70.872 55.489 1.00 90.23 238 TYR A C 1
ATOM 1756 O O . TYR A 1 246 ? -95.292 70.490 54.996 1.00 89.00 238 TYR A O 1
ATOM 1765 N N . ILE A 1 247 ? -96.493 72.025 56.138 1.00 91.37 239 ILE A N 1
ATOM 1766 C CA . ILE A 1 247 ? -95.386 72.950 56.333 1.00 91.41 239 ILE A CA 1
ATOM 1767 C C . ILE A 1 247 ? -94.923 72.919 57.785 1.00 92.28 239 ILE A C 1
ATOM 1768 O O . ILE A 1 247 ? -95.727 72.914 58.723 1.00 91.18 239 ILE A O 1
ATOM 1773 N N . SER A 1 248 ? -93.608 72.899 57.948 1.00 93.86 240 SER A N 1
ATOM 1774 C CA . SER A 1 248 ? -92.982 72.861 59.252 1.00 95.92 240 SER A CA 1
ATOM 1775 C C . SER A 1 248 ? -91.928 73.947 59.285 1.00 95.57 240 SER A C 1
ATOM 1776 O O . SER A 1 248 ? -91.228 74.181 58.299 1.00 94.21 240 SER A O 1
ATOM 1779 N N . SER A 1 249 ? -91.836 74.614 60.427 1.00 96.64 241 SER A N 1
ATOM 1780 C CA . SER A 1 249 ? -90.887 75.692 60.626 1.00 97.68 241 SER A CA 1
ATOM 1781 C C . SER A 1 249 ? -89.452 75.328 60.216 1.00 99.70 241 SER A C 1
ATOM 1782 O O . SER A 1 249 ? -88.693 76.200 59.793 1.00 100.77 241 SER A O 1
ATOM 1785 N N . ASN A 1 250 ? -89.082 74.052 60.323 1.00 100.97 242 ASN A N 1
ATOM 1786 C CA . ASN A 1 250 ? -87.727 73.623 59.956 1.00 102.18 242 ASN A CA 1
ATOM 1787 C C . ASN A 1 250 ? -87.508 73.340 58.453 1.00 102.17 242 ASN A C 1
ATOM 1788 O O . ASN A 1 250 ? -86.376 73.085 58.030 1.00 102.48 242 ASN A O 1
ATOM 1793 N N . ARG A 1 251 ? -88.573 73.390 57.650 1.00 100.98 243 ARG A N 1
ATOM 1794 C CA . ARG A 1 251 ? -88.461 73.136 56.211 1.00 98.32 243 ARG A CA 1
ATOM 1795 C C . ARG A 1 251 ? -89.126 74.209 55.390 1.00 94.93 243 ARG A C 1
ATOM 1796 O O . ARG A 1 251 ? -90.258 74.599 55.671 1.00 93.34 243 ARG A O 1
ATOM 1804 N N . HIS A 1 252 ? -88.408 74.687 54.377 1.00 91.71 244 HIS A N 1
ATOM 1805 C CA . HIS A 1 252 ? -88.923 75.720 53.483 1.00 87.73 244 HIS A CA 1
ATOM 1806 C C . HIS A 1 252 ? -90.168 75.160 52.813 1.00 85.80 244 HIS A C 1
ATOM 1807 O O . HIS A 1 252 ? -90.159 74.023 52.344 1.00 85.94 244 HIS A O 1
ATOM 1814 N N . TYR A 1 253 ? -91.234 75.946 52.744 1.00 82.53 245 TYR A N 1
ATOM 1815 C CA . TYR A 1 253 ? -92.464 75.441 52.154 1.00 79.84 245 TYR A CA 1
ATOM 1816 C C . TYR A 1 253 ? -92.288 74.781 50.776 1.00 80.32 245 TYR A C 1
ATOM 1817 O O . TYR A 1 253 ? -93.015 73.837 50.438 1.00 80.04 245 TYR A O 1
ATOM 1826 N N . LEU A 1 254 ? -91.315 75.237 49.990 1.00 79.54 246 LEU A N 1
ATOM 1827 C CA . LEU A 1 254 ? -91.106 74.625 48.680 1.00 78.52 246 LEU A CA 1
ATOM 1828 C C . LEU A 1 254 ? -90.637 73.167 48.783 1.00 79.39 246 LEU A C 1
ATOM 1829 O O . LEU A 1 254 ? -91.002 72.332 47.952 1.00 80.35 246 LEU A O 1
ATOM 1834 N N . ASP A 1 255 ? -89.834 72.846 49.791 1.00 79.86 247 ASP A N 1
ATOM 1835 C CA . ASP A 1 255 ? -89.382 71.464 49.933 1.00 80.16 247 ASP A CA 1
ATOM 1836 C C . ASP A 1 255 ? -90.607 70.607 50.188 1.00 78.06 247 ASP A C 1
ATOM 1837 O O . ASP A 1 255 ? -90.664 69.448 49.781 1.00 76.87 247 ASP A O 1
ATOM 1842 N N . SER A 1 256 ? -91.578 71.197 50.885 1.00 76.16 248 SER A N 1
ATOM 1843 C CA . SER A 1 256 ? -92.815 70.513 51.236 1.00 75.52 248 SER A CA 1
ATOM 1844 C C . SER A 1 256 ? -93.597 70.228 49.985 1.00 76.07 248 SER A C 1
ATOM 1845 O O . SER A 1 256 ? -94.204 69.172 49.861 1.00 75.98 248 SER A O 1
ATOM 1848 N N . ILE A 1 257 ? -93.585 71.181 49.059 1.00 76.27 249 ILE A N 1
ATOM 1849 C CA . ILE A 1 257 ? -94.263 71.007 47.776 1.00 76.43 249 ILE A CA 1
ATOM 1850 C C . ILE A 1 257 ? -93.473 70.018 46.911 1.00 77.75 249 ILE A C 1
ATOM 1851 O O . ILE A 1 257 ? -94.051 69.108 46.315 1.00 77.57 249 ILE A O 1
ATOM 1856 N N . ALA A 1 258 ? -92.156 70.205 46.842 1.00 79.56 250 ALA A N 1
ATOM 1857 C CA . ALA A 1 258 ? -91.287 69.304 46.094 1.00 81.70 250 ALA A CA 1
ATOM 1858 C C . ALA A 1 258 ? -91.568 67.850 46.550 1.00 84.14 250 ALA A C 1
ATOM 1859 O O . ALA A 1 258 ? -91.862 66.972 45.727 1.00 84.91 250 ALA A O 1
ATOM 1861 N N . GLU A 1 259 ? -91.484 67.613 47.863 1.00 85.12 251 GLU A N 1
ATOM 1862 C CA . GLU A 1 259 ? -91.757 66.305 48.466 1.00 85.13 251 GLU A CA 1
ATOM 1863 C C . GLU A 1 259 ? -93.016 65.646 47.882 1.00 84.18 251 GLU A C 1
ATOM 1864 O O . GLU A 1 259 ? -93.082 64.428 47.769 1.00 82.91 251 GLU A O 1
ATOM 1870 N N . ARG A 1 260 ? -94.008 66.443 47.500 1.00 83.59 252 ARG A N 1
ATOM 1871 C CA . ARG A 1 260 ? -95.241 65.887 46.957 1.00 83.94 252 ARG A CA 1
ATOM 1872 C C . ARG A 1 260 ? -95.239 65.645 45.472 1.00 83.85 252 ARG A C 1
ATOM 1873 O O . ARG A 1 260 ? -96.176 65.050 44.941 1.00 83.30 252 ARG A O 1
ATOM 1881 N N . LEU A 1 261 ? -94.193 66.109 44.806 1.00 84.49 253 LEU A N 1
ATOM 1882 C CA . LEU A 1 261 ? -94.072 65.941 43.369 1.00 85.10 253 LEU A CA 1
ATOM 1883 C C . LEU A 1 261 ? -93.002 64.888 43.127 1.00 86.71 253 LEU A C 1
ATOM 1884 O O . LEU A 1 261 ? -92.632 64.587 41.987 1.00 87.63 253 LEU A O 1
ATOM 1889 N N . GLY A 1 262 ? -92.524 64.342 44.242 1.00 87.96 254 GLY A N 1
ATOM 1890 C CA . GLY A 1 262 ? -91.537 63.290 44.216 1.00 88.62 254 GLY A CA 1
ATOM 1891 C C . GLY A 1 262 ? -90.086 63.713 44.272 1.00 89.31 254 GLY A C 1
ATOM 1892 O O . GLY A 1 262 ? -89.227 62.936 44.706 1.00 89.15 254 GLY A O 1
ATOM 1893 N N . LEU A 1 263 ? -89.794 64.939 43.852 1.00 90.03 255 LEU A N 1
ATOM 1894 C CA . LEU A 1 263 ? -88.414 65.382 43.819 1.00 90.65 255 LEU A CA 1
ATOM 1895 C C . LEU A 1 263 ? -87.705 65.368 45.165 1.00 91.26 255 LEU A C 1
ATOM 1896 O O . LEU A 1 263 ? -88.275 65.020 46.198 1.00 91.73 255 LEU A O 1
ATOM 1901 N N . LYS A 1 264 ? -86.439 65.737 45.131 1.00 91.26 256 LYS A N 1
ATOM 1902 C CA . LYS A 1 264 ? -85.604 65.674 46.312 1.00 92.32 256 LYS A CA 1
ATOM 1903 C C . LYS A 1 264 ? -85.397 67.002 46.995 1.00 92.86 256 LYS A C 1
ATOM 1904 O O . LYS A 1 264 ? -85.262 67.058 48.215 1.00 92.33 256 LYS A O 1
ATOM 1910 N N . ASP A 1 265 ? -85.377 68.069 46.203 1.00 95.02 257 ASP A N 1
ATOM 1911 C CA . ASP A 1 265 ? -85.175 69.402 46.744 1.00 96.57 257 ASP A CA 1
ATOM 1912 C C . ASP A 1 265 ? -86.321 70.338 46.396 1.00 95.40 257 ASP A C 1
ATOM 1913 O O . ASP A 1 265 ? -87.229 69.973 45.661 1.00 95.18 257 ASP A O 1
ATOM 1918 N N . GLY A 1 266 ? -86.254 71.547 46.946 1.00 93.44 258 GLY A N 1
ATOM 1919 C CA . GLY A 1 266 ? -87.234 72.574 46.675 1.00 90.73 258 GLY A CA 1
ATOM 1920 C C . GLY A 1 266 ? -86.491 73.411 45.668 1.00 87.99 258 GLY A C 1
ATOM 1921 O O . GLY A 1 266 ? -87.035 74.291 45.004 1.00 87.18 258 GLY A O 1
ATOM 1922 N N . ASN A 1 267 ? -85.206 73.102 45.567 1.00 86.04 259 ASN A N 1
ATOM 1923 C CA . ASN A 1 267 ? -84.320 73.780 44.646 1.00 83.77 259 ASN A CA 1
ATOM 1924 C C . ASN A 1 267 ? -84.745 73.346 43.254 1.00 81.91 259 ASN A C 1
ATOM 1925 O O . ASN A 1 267 ? -84.345 73.915 42.239 1.00 81.40 259 ASN A O 1
ATOM 1930 N N . GLN A 1 268 ? -85.561 72.308 43.221 1.00 80.80 260 GLN A N 1
ATOM 1931 C CA . GLN A 1 268 ? -86.042 71.798 41.964 1.00 80.18 260 GLN A CA 1
ATOM 1932 C C . GLN A 1 268 ? -87.350 72.476 41.623 1.00 78.93 260 GLN A C 1
ATOM 1933 O O . GLN A 1 268 ? -87.706 72.586 40.459 1.00 79.02 260 GLN A O 1
ATOM 1939 N N . VAL A 1 269 ? -88.060 72.959 42.633 1.00 78.48 261 VAL A N 1
ATOM 1940 C CA . VAL A 1 269 ? -89.360 73.565 42.393 1.00 79.66 261 VAL A CA 1
ATOM 1941 C C . VAL A 1 269 ? -89.436 74.851 41.587 1.00 79.69 261 VAL A C 1
ATOM 1942 O O . VAL A 1 269 ? -88.653 75.777 41.770 1.00 78.35 261 VAL A O 1
ATOM 1946 N N . MET A 1 270 ? -90.426 74.884 40.706 1.00 81.72 262 MET A N 1
ATOM 1947 C CA . MET A 1 270 ? -90.703 76.007 39.827 1.00 86.30 262 MET A CA 1
ATOM 1948 C C . MET A 1 270 ? -91.946 76.755 40.321 1.00 88.05 262 MET A C 1
ATOM 1949 O O . MET A 1 270 ? -92.807 76.159 40.958 1.00 89.61 262 MET A O 1
ATOM 1954 N N . ILE A 1 271 ? -92.052 78.049 40.021 1.00 88.95 263 ILE A N 1
ATOM 1955 C CA . ILE A 1 271 ? -93.214 78.834 40.447 1.00 89.30 263 ILE A CA 1
ATOM 1956 C C . ILE A 1 271 ? -93.811 79.692 39.315 1.00 89.84 263 ILE A C 1
ATOM 1957 O O . ILE A 1 271 ? -93.128 80.552 38.751 1.00 90.59 263 ILE A O 1
ATOM 1962 N N . SER A 1 272 ? -95.087 79.455 39.000 1.00 90.28 264 SER A N 1
ATOM 1963 C CA . SER A 1 272 ? -95.800 80.179 37.940 1.00 90.61 264 SER A CA 1
ATOM 1964 C C . SER A 1 272 ? -96.246 81.556 38.413 1.00 91.55 264 SER A C 1
ATOM 1965 O O . SER A 1 272 ? -96.112 81.883 39.587 1.00 91.98 264 SER A O 1
ATOM 1968 N N . ARG A 1 273 ? -96.782 82.369 37.512 1.00 92.66 265 ARG A N 1
ATOM 1969 C CA . ARG A 1 273 ? -97.238 83.687 37.921 1.00 93.89 265 ARG A CA 1
ATOM 1970 C C . ARG A 1 273 ? -98.409 83.524 38.898 1.00 94.07 265 ARG A C 1
ATOM 1971 O O . ARG A 1 273 ? -98.861 82.404 39.143 1.00 95.06 265 ARG A O 1
ATOM 1979 N N . MET A 1 274 ? -98.891 84.622 39.471 1.00 94.04 266 MET A N 1
ATOM 1980 C CA . MET A 1 274 ? -100.021 84.548 40.395 1.00 93.74 266 MET A CA 1
ATOM 1981 C C . MET A 1 274 ? -101.315 84.632 39.586 1.00 91.76 266 MET A C 1
ATOM 1982 O O . MET A 1 274 ? -101.333 85.232 38.516 1.00 91.79 266 MET A O 1
ATOM 1987 N N . PHE A 1 275 ? -102.397 84.040 40.088 1.00 90.10 267 PHE A N 1
ATOM 1988 C CA . PHE A 1 275 ? -103.667 84.066 39.357 1.00 88.23 267 PHE A CA 1
ATOM 1989 C C . PHE A 1 275 ? -104.871 83.540 40.147 1.00 87.96 267 PHE A C 1
ATOM 1990 O O . PHE A 1 275 ? -104.735 83.065 41.272 1.00 87.61 267 PHE A O 1
ATOM 1998 N N . GLY A 1 276 ? -106.045 83.640 39.525 1.00 87.43 268 GLY A N 1
ATOM 1999 C CA . GLY A 1 276 ? -107.291 83.166 40.115 1.00 88.31 268 GLY A CA 1
ATOM 2000 C C . GLY A 1 276 ? -107.765 83.740 41.438 1.00 88.44 268 GLY A C 1
ATOM 2001 O O . GLY A 1 276 ? -108.128 82.996 42.353 1.00 88.14 268 GLY A O 1
ATOM 2002 N N . LYS A 1 277 ? -107.799 85.058 41.551 1.00 88.12 269 LYS A N 1
ATOM 2003 C CA . LYS A 1 277 ? -108.236 85.645 42.796 1.00 88.96 269 LYS A CA 1
ATOM 2004 C C . LYS A 1 277 ? -109.735 85.816 42.723 1.00 89.32 269 LYS A C 1
ATOM 2005 O O . LYS A 1 277 ? -110.444 85.585 43.700 1.00 89.16 269 LYS A O 1
ATOM 2011 N N . ALA A 1 278 ? -110.225 86.193 41.550 1.00 89.09 270 ALA A N 1
ATOM 2012 C CA . ALA A 1 278 ? -111.655 86.397 41.387 1.00 88.53 270 ALA A CA 1
ATOM 2013 C C . ALA A 1 278 ? -112.375 85.068 41.239 1.00 88.30 270 ALA A C 1
ATOM 2014 O O . ALA A 1 278 ? -113.534 84.929 41.621 1.00 87.82 270 ALA A O 1
ATOM 2016 N N . SER A 1 279 ? -111.676 84.085 40.692 1.00 89.50 271 SER A N 1
ATOM 2017 C CA . SER A 1 279 ? -112.269 82.774 40.490 1.00 89.82 271 SER A CA 1
ATOM 2018 C C . SER A 1 279 ? -112.340 81.968 41.780 1.00 89.51 271 SER A C 1
ATOM 2019 O O . SER A 1 279 ? -113.391 81.429 42.116 1.00 89.41 271 SER A O 1
ATOM 2022 N N . CYS A 1 280 ? -111.226 81.894 42.506 1.00 88.82 272 CYS A N 1
ATOM 2023 C CA . CYS A 1 280 ? -111.177 81.125 43.748 1.00 88.50 272 CYS A CA 1
ATOM 2024 C C . CYS A 1 280 ? -111.247 81.911 45.061 1.00 87.35 272 CYS A C 1
ATOM 2025 O O . CYS A 1 280 ? -111.667 81.379 46.086 1.00 87.61 272 CYS A O 1
ATOM 2028 N N . GLY A 1 281 ? -110.820 83.164 45.048 1.00 86.85 273 GLY A N 1
ATOM 2029 C CA . GLY A 1 281 ? -110.857 83.937 46.273 1.00 86.59 273 GLY A CA 1
ATOM 2030 C C . GLY A 1 281 ? -109.528 83.934 47.006 1.00 87.16 273 GLY A C 1
ATOM 2031 O O . GLY A 1 281 ? -109.431 84.463 48.112 1.00 86.99 273 GLY A O 1
ATOM 2032 N N . SER A 1 282 ? -108.505 83.338 46.396 1.00 85.78 274 SER A N 1
ATOM 2033 C CA . SER A 1 282 ? -107.175 83.283 46.996 1.00 83.89 274 SER A CA 1
ATOM 2034 C C . SER A 1 282 ? -106.161 83.483 45.879 1.00 84.40 274 SER A C 1
ATOM 2035 O O . SER A 1 282 ? -106.418 83.082 44.747 1.00 83.66 274 SER A O 1
ATOM 2038 N N . GLU A 1 283 ? -105.022 84.101 46.208 1.00 84.77 275 GLU A N 1
ATOM 2039 C CA . GLU A 1 283 ? -103.928 84.364 45.259 1.00 84.20 275 GLU A CA 1
ATOM 2040 C C . GLU A 1 283 ? -103.177 83.056 44.983 1.00 83.10 275 GLU A C 1
ATOM 2041 O O . GLU A 1 283 ? -102.502 82.535 45.877 1.00 83.68 275 GLU A O 1
ATOM 2047 N N . CYS A 1 284 ? -103.242 82.548 43.752 1.00 81.72 276 CYS A N 1
ATOM 2048 C CA . CYS A 1 284 ? -102.594 81.273 43.454 1.00 79.75 276 CYS A CA 1
ATOM 2049 C C . CYS A 1 284 ? -101.378 81.196 42.561 1.00 77.43 276 CYS A C 1
ATOM 2050 O O . CYS A 1 284 ? -101.170 82.013 41.673 1.00 76.63 276 CYS A O 1
ATOM 2053 N N . ARG A 1 285 ? -100.585 80.166 42.826 1.00 77.25 277 ARG A N 1
ATOM 2054 C CA . ARG A 1 285 ? -99.368 79.887 42.099 1.00 78.09 277 ARG A CA 1
ATOM 2055 C C . ARG A 1 285 ? -99.416 78.399 41.757 1.00 78.05 277 ARG A C 1
ATOM 2056 O O . ARG A 1 285 ? -100.072 77.616 42.439 1.00 77.36 277 ARG A O 1
ATOM 2064 N N . LEU A 1 286 ? -98.722 78.010 40.698 1.00 77.31 278 LEU A N 1
ATOM 2065 C CA . LEU A 1 286 ? -98.711 76.623 40.270 1.00 75.85 278 LEU A CA 1
ATOM 2066 C C . LEU A 1 286 ? -97.288 76.076 40.363 1.00 77.19 278 LEU A C 1
ATOM 2067 O O . LEU A 1 286 ? -96.445 76.360 39.510 1.00 77.35 278 LEU A O 1
ATOM 2072 N N . TYR A 1 287 ? -97.014 75.303 41.410 1.00 78.17 279 TYR A N 1
ATOM 2073 C CA . TYR A 1 287 ? -95.680 74.744 41.600 1.00 79.38 279 TYR A CA 1
ATOM 2074 C C . TYR A 1 287 ? -95.470 73.458 40.817 1.00 81.50 279 TYR A C 1
ATOM 2075 O O . TYR A 1 287 ? -96.186 72.481 41.001 1.00 82.20 279 TYR A O 1
ATOM 2084 N N . SER A 1 288 ? -94.469 73.465 39.950 1.00 84.00 280 SER A N 1
ATOM 2085 C CA . SER A 1 288 ? -94.155 72.317 39.117 1.00 87.23 280 SER A CA 1
ATOM 2086 C C . SER A 1 288 ? -92.658 72.138 39.233 1.00 90.99 280 SER A C 1
ATOM 2087 O O . SER A 1 288 ? -92.021 72.902 39.948 1.00 92.53 280 SER A O 1
ATOM 2090 N N . GLU A 1 289 ? -92.087 71.166 38.523 1.00 94.84 281 GLU A N 1
ATOM 2091 C CA . GLU A 1 289 ? -90.639 70.945 38.589 1.00 98.98 281 GLU A CA 1
ATOM 2092 C C . GLU A 1 289 ? -89.833 71.695 37.515 1.00 101.68 281 GLU A C 1
ATOM 2093 O O . GLU A 1 289 ? -90.390 72.196 36.539 1.00 101.72 281 GLU A O 1
ATOM 2099 N N . ILE A 1 290 ? -88.518 71.768 37.704 1.00 105.83 282 ILE A N 1
ATOM 2100 C CA . ILE A 1 290 ? -87.628 72.472 36.774 1.00 109.95 282 ILE A CA 1
ATOM 2101 C C . ILE A 1 290 ? -86.671 71.521 36.067 1.00 112.86 282 ILE A C 1
ATOM 2102 O O . ILE A 1 290 ? -85.747 71.005 36.702 1.00 112.79 282 ILE A O 1
ATOM 2107 N N . PRO A 1 291 ? -86.864 71.284 34.749 1.00 115.99 283 PRO A N 1
ATOM 2108 C CA . PRO A 1 291 ? -85.975 70.381 33.999 1.00 118.06 283 PRO A CA 1
ATOM 2109 C C . PRO A 1 291 ? -84.502 70.661 34.355 1.00 119.93 283 PRO A C 1
ATOM 2110 O O . PRO A 1 291 ? -84.016 71.769 34.129 1.00 120.96 283 PRO A O 1
ATOM 2114 N N . LYS A 1 292 ? -83.811 69.658 34.906 1.00 121.70 284 LYS A N 1
ATOM 2115 C CA . LYS A 1 292 ? -82.410 69.772 35.360 1.00 123.40 284 LYS A CA 1
ATOM 2116 C C . LYS A 1 292 ? -81.424 70.512 34.467 1.00 125.15 284 LYS A C 1
ATOM 2117 O O . LYS A 1 292 ? -80.252 70.652 34.819 1.00 124.93 284 LYS A O 1
ATOM 2123 N N . LYS A 1 293 ? -81.901 70.986 33.325 1.00 127.27 285 LYS A N 1
ATOM 2124 C CA . LYS A 1 293 ? -81.081 71.704 32.359 1.00 130.10 285 LYS A CA 1
ATOM 2125 C C . LYS A 1 293 ? -80.702 73.133 32.776 1.00 133.05 285 LYS A C 1
ATOM 2126 O O . LYS A 1 293 ? -79.554 73.549 32.601 1.00 132.75 285 LYS A O 1
ATOM 2132 N N . TYR A 1 294 ? -81.656 73.878 33.333 1.00 136.61 286 TYR A N 1
ATOM 2133 C CA . TYR A 1 294 ? -81.404 75.252 33.774 1.00 139.85 286 TYR A CA 1
ATOM 2134 C C . TYR A 1 294 ? -80.832 75.269 35.181 1.00 141.76 286 TYR A C 1
ATOM 2135 O O . TYR A 1 294 ? -80.384 76.311 35.661 1.00 141.25 286 TYR A O 1
ATOM 2144 N N . LEU A 1 295 ? -80.871 74.118 35.846 1.00 144.38 287 LEU A N 1
ATOM 2145 C CA . LEU A 1 295 ? -80.355 74.003 37.205 1.00 148.12 287 LEU A CA 1
ATOM 2146 C C . LEU A 1 295 ? -78.827 73.911 37.267 1.00 150.51 287 LEU A C 1
ATOM 2147 O O . LEU A 1 295 ? -78.188 74.706 37.954 1.00 151.10 287 LEU A O 1
ATOM 2152 N N . ASP A 1 296 ? -78.240 72.951 36.556 1.00 152.92 288 ASP A N 1
ATOM 2153 C CA . ASP A 1 296 ? -76.783 72.784 36.556 1.00 154.98 288 ASP A CA 1
ATOM 2154 C C . ASP A 1 296 ? -76.057 74.002 35.982 1.00 156.15 288 ASP A C 1
ATOM 2155 O O . ASP A 1 296 ? -74.848 74.174 36.171 1.00 156.57 288 ASP A O 1
ATOM 2160 N N . ASN A 1 297 ? -76.815 74.837 35.280 1.00 157.21 289 ASN A N 1
ATOM 2161 C CA . ASN A 1 297 ? -76.310 76.052 34.647 1.00 157.78 289 ASN A CA 1
ATOM 2162 C C . ASN A 1 297 ? -75.292 76.796 35.521 1.00 158.43 289 ASN A C 1
ATOM 2163 O O . ASN A 1 297 ? -75.288 76.674 36.751 1.00 158.82 289 ASN A O 1
ATOM 2168 N N . SER A 1 310 ? -82.159 60.236 32.452 1.00 147.34 302 SER A N 1
ATOM 2169 C CA . SER A 1 310 ? -81.137 61.258 32.266 1.00 147.01 302 SER A CA 1
ATOM 2170 C C . SER A 1 310 ? -81.776 62.593 31.895 1.00 146.60 302 SER A C 1
ATOM 2171 O O . SER A 1 310 ? -82.505 63.183 32.701 1.00 145.84 302 SER A O 1
ATOM 2174 N N . HIS A 1 311 ? -81.510 63.050 30.671 1.00 146.43 303 HIS A N 1
ATOM 2175 C CA . HIS A 1 311 ? -82.035 64.324 30.168 1.00 145.67 303 HIS A CA 1
ATOM 2176 C C . HIS A 1 311 ? -83.412 64.209 29.521 1.00 144.20 303 HIS A C 1
ATOM 2177 O O . HIS A 1 311 ? -83.753 64.981 28.619 1.00 144.07 303 HIS A O 1
ATOM 2184 N N . ILE A 1 312 ? -84.207 63.255 29.996 1.00 142.12 304 ILE A N 1
ATOM 2185 C CA . ILE A 1 312 ? -85.548 63.031 29.475 1.00 139.42 304 ILE A CA 1
ATOM 2186 C C . ILE A 1 312 ? -86.534 64.056 30.025 1.00 137.69 304 ILE A C 1
ATOM 2187 O O . ILE A 1 312 ? -86.889 64.008 31.206 1.00 137.60 304 ILE A O 1
ATOM 2192 N N . VAL A 1 313 ? -86.968 64.983 29.170 1.00 135.08 305 VAL A N 1
ATOM 2193 C CA . VAL A 1 313 ? -87.926 66.008 29.574 1.00 132.07 305 VAL A CA 1
ATOM 2194 C C . VAL A 1 313 ? -89.240 65.302 29.908 1.00 130.63 305 VAL A C 1
ATOM 2195 O O . VAL A 1 313 ? -89.414 64.128 29.582 1.00 131.22 305 VAL A O 1
ATOM 2199 N N . LYS A 1 314 ? -90.165 65.990 30.570 1.00 128.07 306 LYS A N 1
ATOM 2200 C CA . LYS A 1 314 ? -91.408 65.325 30.954 1.00 124.69 306 LYS A CA 1
ATOM 2201 C C . LYS A 1 314 ? -92.615 65.750 30.108 1.00 122.28 306 LYS A C 1
ATOM 2202 O O . LYS A 1 314 ? -92.562 66.750 29.390 1.00 121.58 306 LYS A O 1
ATOM 2208 N N . SER A 1 315 ? -93.682 64.958 30.159 1.00 119.58 307 SER A N 1
ATOM 2209 C CA . SER A 1 315 ? -94.869 65.252 29.381 1.00 116.66 307 SER A CA 1
ATOM 2210 C C . SER A 1 315 ? -95.470 66.600 29.782 1.00 115.97 307 SER A C 1
ATOM 2211 O O . SER A 1 315 ? -95.408 66.996 30.942 1.00 116.10 307 SER A O 1
ATOM 2214 N N . ARG A 1 316 ? -96.035 67.311 28.811 1.00 114.47 308 ARG A N 1
ATOM 2215 C CA . ARG A 1 316 ? -96.656 68.611 29.069 1.00 113.58 308 ARG A CA 1
ATOM 2216 C C . ARG A 1 316 ? -97.950 68.406 29.845 1.00 112.24 308 ARG A C 1
ATOM 2217 O O . ARG A 1 316 ? -98.738 67.507 29.523 1.00 111.70 308 ARG A O 1
ATOM 2225 N N . ASN A 1 317 ? -98.169 69.241 30.861 1.00 111.34 309 ASN A N 1
ATOM 2226 C CA . ASN A 1 317 ? -99.368 69.128 31.697 1.00 108.47 309 ASN A CA 1
ATOM 2227 C C . ASN A 1 317 ? -100.503 70.007 31.201 1.00 106.17 309 ASN A C 1
ATOM 2228 O O . ASN A 1 317 ? -100.638 71.167 31.598 1.00 105.84 309 ASN A O 1
ATOM 2233 N N . ALA A 1 318 ? -101.327 69.428 30.341 1.00 103.28 310 ALA A N 1
ATOM 2234 C CA . ALA A 1 318 ? -102.440 70.138 29.751 1.00 99.37 310 ALA A CA 1
ATOM 2235 C C . ALA A 1 318 ? -103.122 71.122 30.699 1.00 96.81 310 ALA A C 1
ATOM 2236 O O . ALA A 1 318 ? -102.929 72.340 30.606 1.00 95.70 310 ALA A O 1
ATOM 2238 N N . ARG A 1 319 ? -103.905 70.576 31.624 1.00 93.19 311 ARG A N 1
ATOM 2239 C CA . ARG A 1 319 ? -104.663 71.382 32.564 1.00 89.40 311 ARG A CA 1
ATOM 2240 C C . ARG A 1 319 ? -103.892 72.511 33.208 1.00 88.52 311 ARG A C 1
ATOM 2241 O O . ARG A 1 319 ? -104.253 73.668 33.032 1.00 89.05 311 ARG A O 1
ATOM 2249 N N . ALA A 1 320 ? -102.833 72.179 33.939 1.00 86.81 312 ALA A N 1
ATOM 2250 C CA . ALA A 1 320 ? -102.003 73.179 34.609 1.00 84.86 312 ALA A CA 1
ATOM 2251 C C . ALA A 1 320 ? -101.745 74.414 33.752 1.00 84.29 312 ALA A C 1
ATOM 2252 O O . ALA A 1 320 ? -101.906 75.549 34.214 1.00 83.62 312 ALA A O 1
ATOM 2254 N N . SER A 1 321 ? -101.341 74.176 32.506 1.00 84.02 313 SER A N 1
ATOM 2255 C CA . SER A 1 321 ? -101.030 75.236 31.549 1.00 83.73 313 SER A CA 1
ATOM 2256 C C . SER A 1 321 ? -102.166 76.217 31.262 1.00 83.42 313 SER A C 1
ATOM 2257 O O . SER A 1 321 ? -101.943 77.415 31.053 1.00 83.77 313 SER A O 1
ATOM 2260 N N . TYR A 1 322 ? -103.388 75.704 31.234 1.00 83.09 314 TYR A N 1
ATOM 2261 C CA . TYR A 1 322 ? -104.531 76.545 30.945 1.00 82.02 314 TYR A CA 1
ATOM 2262 C C . TYR A 1 322 ? -104.717 77.536 32.065 1.00 81.89 314 TYR A C 1
ATOM 2263 O O . TYR A 1 322 ? -104.609 78.745 31.878 1.00 81.94 314 TYR A O 1
ATOM 2272 N N . ILE A 1 323 ? -104.979 76.980 33.237 1.00 81.20 315 ILE A N 1
ATOM 2273 C CA . ILE A 1 323 ? -105.203 77.724 34.461 1.00 80.98 315 ILE A CA 1
ATOM 2274 C C . ILE A 1 323 ? -104.319 78.945 34.624 1.00 81.96 315 ILE A C 1
ATOM 2275 O O . ILE A 1 323 ? -104.811 80.051 34.892 1.00 82.04 315 ILE A O 1
ATOM 2280 N N . CYS A 1 324 ? -103.013 78.730 34.470 1.00 82.08 316 CYS A N 1
ATOM 2281 C CA . CYS A 1 324 ? -102.038 79.793 34.665 1.00 82.29 316 CYS A CA 1
ATOM 2282 C C . CYS A 1 324 ? -101.524 80.543 33.445 1.00 83.08 316 CYS A C 1
ATOM 2283 O O . CYS A 1 324 ? -100.760 81.499 33.596 1.00 83.50 316 CYS A O 1
ATOM 2286 N N . GLY A 1 325 ? -101.928 80.131 32.246 1.00 84.34 317 GLY A N 1
ATOM 2287 C CA . GLY A 1 325 ? -101.451 80.806 31.047 1.00 85.72 317 GLY A CA 1
ATOM 2288 C C . GLY A 1 325 ? -99.931 80.828 30.900 1.00 86.87 317 GLY A C 1
ATOM 2289 O O . GLY A 1 325 ? -99.336 81.883 30.695 1.00 86.32 317 GLY A O 1
ATOM 2290 N N . GLN A 1 326 ? -99.312 79.654 31.001 1.00 88.55 318 GLN A N 1
ATOM 2291 C CA . GLN A 1 326 ? -97.864 79.466 30.890 1.00 90.71 318 GLN A CA 1
ATOM 2292 C C . GLN A 1 326 ? -97.721 77.980 30.645 1.00 93.48 318 GLN A C 1
ATOM 2293 O O . GLN A 1 326 ? -98.555 77.205 31.104 1.00 94.37 318 GLN A O 1
ATOM 2299 N N . ASP A 1 327 ? -96.678 77.564 29.938 1.00 96.36 319 ASP A N 1
ATOM 2300 C CA . ASP A 1 327 ? -96.516 76.141 29.693 1.00 97.64 319 ASP A CA 1
ATOM 2301 C C . ASP A 1 327 ? -95.760 75.432 30.809 1.00 95.45 319 ASP A C 1
ATOM 2302 O O . ASP A 1 327 ? -94.604 75.725 31.107 1.00 93.97 319 ASP A O 1
ATOM 2307 N N . ILE A 1 328 ? -96.431 74.470 31.416 1.00 94.25 320 ILE A N 1
ATOM 2308 C CA . ILE A 1 328 ? -95.844 73.737 32.510 1.00 95.06 320 ILE A CA 1
ATOM 2309 C C . ILE A 1 328 ? -95.770 72.253 32.178 1.00 96.29 320 ILE A C 1
ATOM 2310 O O . ILE A 1 328 ? -96.639 71.718 31.480 1.00 96.07 320 ILE A O 1
ATOM 2315 N N . HIS A 1 329 ? -94.724 71.605 32.695 1.00 96.79 321 HIS A N 1
ATOM 2316 C CA . HIS A 1 329 ? -94.471 70.187 32.469 1.00 95.32 321 HIS A CA 1
ATOM 2317 C C . HIS A 1 329 ? -94.626 69.313 33.693 1.00 93.08 321 HIS A C 1
ATOM 2318 O O . HIS A 1 329 ? -94.530 69.766 34.836 1.00 91.89 321 HIS A O 1
ATOM 2325 N N . GLY A 1 330 ? -94.857 68.037 33.431 1.00 91.48 322 GLY A N 1
ATOM 2326 C CA . GLY A 1 330 ? -95.020 67.090 34.511 1.00 89.71 322 GLY A CA 1
ATOM 2327 C C . GLY A 1 330 ? -96.150 67.509 35.415 1.00 87.56 322 GLY A C 1
ATOM 2328 O O . GLY A 1 330 ? -96.860 68.477 35.142 1.00 88.17 322 GLY A O 1
ATOM 2329 N N . ASP A 1 331 ? -96.322 66.764 36.496 1.00 84.50 323 ASP A N 1
ATOM 2330 C CA . ASP A 1 331 ? -97.364 67.069 37.456 1.00 81.88 323 ASP A CA 1
ATOM 2331 C C . ASP A 1 331 ? -97.077 68.438 38.056 1.00 79.47 323 ASP A C 1
ATOM 2332 O O . ASP A 1 331 ? -95.974 68.965 37.935 1.00 79.25 323 ASP A O 1
ATOM 2337 N N . ALA A 1 332 ? -98.072 69.009 38.711 1.00 77.27 324 ALA A N 1
ATOM 2338 C CA . ALA A 1 332 ? -97.906 70.304 39.336 1.00 75.30 324 ALA A CA 1
ATOM 2339 C C . ALA A 1 332 ? -98.789 70.348 40.588 1.00 74.25 324 ALA A C 1
ATOM 2340 O O . ALA A 1 332 ? -99.614 69.455 40.809 1.00 74.64 324 ALA A O 1
ATOM 2342 N N . ILE A 1 333 ? -98.591 71.370 41.419 1.00 71.68 325 ILE A N 1
ATOM 2343 C CA . ILE A 1 333 ? -99.381 71.554 42.623 1.00 68.17 325 ILE A CA 1
ATOM 2344 C C . ILE A 1 333 ? -99.914 72.971 42.556 1.00 67.38 325 ILE A C 1
ATOM 2345 O O . ILE A 1 333 ? -99.160 73.924 42.347 1.00 66.95 325 ILE A O 1
ATOM 2350 N N . LEU A 1 334 ? -101.228 73.090 42.704 1.00 66.83 326 LEU A N 1
ATOM 2351 C CA . LEU A 1 334 ? -101.920 74.376 42.689 1.00 65.84 326 LEU A CA 1
ATOM 2352 C C . LEU A 1 334 ? -102.141 74.753 44.138 1.00 65.27 326 LEU A C 1
ATOM 2353 O O . LEU A 1 334 ? -102.909 74.103 44.843 1.00 64.43 326 LEU A O 1
ATOM 2358 N N . ALA A 1 335 ? -101.444 75.799 44.578 1.00 65.28 327 ALA A N 1
ATOM 2359 C CA . ALA A 1 335 ? -101.551 76.254 45.956 1.00 65.24 327 ALA A CA 1
ATOM 2360 C C . ALA A 1 335 ? -101.351 77.744 46.165 1.00 64.36 327 ALA A C 1
ATOM 2361 O O . ALA A 1 335 ? -100.696 78.439 45.389 1.00 63.87 327 ALA A O 1
ATOM 2363 N N . SER A 1 336 ? -101.917 78.200 47.271 1.00 65.73 328 SER A N 1
ATOM 2364 C CA . SER A 1 336 ? -101.864 79.582 47.686 1.00 67.00 328 SER A CA 1
ATOM 2365 C C . SER A 1 336 ? -101.055 79.719 48.976 1.00 65.40 328 SER A C 1
ATOM 2366 O O . SER A 1 336 ? -101.606 79.679 50.077 1.00 63.78 328 SER A O 1
ATOM 2369 N N . VAL A 1 337 ? -99.743 79.867 48.817 1.00 65.12 329 VAL A N 1
ATOM 2370 C CA . VAL A 1 337 ? -98.825 80.041 49.931 1.00 65.75 329 VAL A CA 1
ATOM 2371 C C . VAL A 1 337 ? -97.687 80.995 49.549 1.00 68.81 329 VAL A C 1
ATOM 2372 O O . VAL A 1 337 ? -97.281 81.082 48.385 1.00 69.83 329 VAL A O 1
ATOM 2376 N N . GLY A 1 338 ? -97.186 81.728 50.534 1.00 70.49 330 GLY A N 1
ATOM 2377 C CA . GLY A 1 338 ? -96.115 82.672 50.284 1.00 72.48 330 GLY A CA 1
ATOM 2378 C C . GLY A 1 338 ? -95.907 83.453 51.554 1.00 74.74 330 GLY A C 1
ATOM 2379 O O . GLY A 1 338 ? -96.743 83.379 52.442 1.00 75.83 330 GLY A O 1
ATOM 2380 N N . TYR A 1 339 ? -94.805 84.187 51.653 1.00 77.47 331 TYR A N 1
ATOM 2381 C CA . TYR A 1 339 ? -94.514 84.981 52.844 1.00 79.83 331 TYR A CA 1
ATOM 2382 C C . TYR A 1 339 ? -95.016 86.418 52.636 1.00 82.42 331 TYR A C 1
ATOM 2383 O O . TYR A 1 339 ? -94.834 86.979 51.562 1.00 81.97 331 TYR A O 1
ATOM 2392 N N . ARG A 1 340 ? -95.660 87.010 53.641 1.00 86.66 332 ARG A N 1
ATOM 2393 C CA . ARG A 1 340 ? -96.154 88.376 53.477 1.00 91.41 332 ARG A CA 1
ATOM 2394 C C . ARG A 1 340 ? -95.062 89.364 53.869 1.00 92.12 332 ARG A C 1
ATOM 2395 O O . ARG A 1 340 ? -93.890 89.021 53.813 1.00 92.07 332 ARG A O 1
ATOM 2403 N N . TRP A 1 341 ? -95.405 90.576 54.280 1.00 93.74 333 TRP A N 1
ATOM 2404 C CA . TRP A 1 341 ? -94.341 91.503 54.599 1.00 97.09 333 TRP A CA 1
ATOM 2405 C C . TRP A 1 341 ? -93.697 91.503 55.953 1.00 98.66 333 TRP A C 1
ATOM 2406 O O . TRP A 1 341 ? -92.762 90.746 56.171 1.00 99.98 333 TRP A O 1
ATOM 2417 N N . LYS A 1 342 ? -94.151 92.346 56.867 1.00 96.84 334 LYS A N 1
ATOM 2418 C CA . LYS A 1 342 ? -93.492 92.388 58.161 1.00 97.60 334 LYS A CA 1
ATOM 2419 C C . LYS A 1 342 ? -93.720 91.172 59.014 1.00 98.16 334 LYS A C 1
ATOM 2420 O O . LYS A 1 342 ? -93.743 91.284 60.233 1.00 95.95 334 LYS A O 1
ATOM 2426 N N . SER A 1 343 ? -93.870 90.009 58.391 1.00 100.94 335 SER A N 1
ATOM 2427 C CA . SER A 1 343 ? -94.098 88.782 59.148 1.00 104.41 335 SER A CA 1
ATOM 2428 C C . SER A 1 343 ? -93.211 87.616 58.717 1.00 104.75 335 SER A C 1
ATOM 2429 O O . SER A 1 343 ? -92.797 87.527 57.560 1.00 104.65 335 SER A O 1
ATOM 2432 N N . ASP A 1 344 ? -92.910 86.741 59.677 1.00 105.85 336 ASP A N 1
ATOM 2433 C CA . ASP A 1 344 ? -92.103 85.544 59.451 1.00 106.03 336 ASP A CA 1
ATOM 2434 C C . ASP A 1 344 ? -93.156 84.445 59.276 1.00 104.65 336 ASP A C 1
ATOM 2435 O O . ASP A 1 344 ? -92.875 83.340 58.811 1.00 104.39 336 ASP A O 1
ATOM 2440 N N . ASP A 1 345 ? -94.383 84.783 59.653 1.00 104.46 337 ASP A N 1
ATOM 2441 C CA . ASP A 1 345 ? -95.506 83.865 59.558 1.00 105.15 337 ASP A CA 1
ATOM 2442 C C . ASP A 1 345 ? -95.775 83.531 58.087 1.00 103.45 337 ASP A C 1
ATOM 2443 O O . ASP A 1 345 ? -95.671 84.391 57.202 1.00 103.54 337 ASP A O 1
ATOM 2448 N N . LEU A 1 346 ? -96.125 82.281 57.821 1.00 100.35 338 LEU A N 1
ATOM 2449 C CA . LEU A 1 346 ? -96.433 81.893 56.457 1.00 97.96 338 LEU A CA 1
ATOM 2450 C C . LEU A 1 346 ? -97.915 82.213 56.216 1.00 97.05 338 LEU A C 1
ATOM 2451 O O . LEU A 1 346 ? -98.744 82.019 57.104 1.00 96.92 338 LEU A O 1
ATOM 2456 N N . ASP A 1 347 ? -98.227 82.741 55.035 1.00 95.65 339 ASP A N 1
ATOM 2457 C CA . ASP A 1 347 ? -99.599 83.056 54.655 1.00 93.47 339 ASP A CA 1
ATOM 2458 C C . ASP A 1 347 ? -100.034 81.946 53.714 1.00 91.24 339 ASP A C 1
ATOM 2459 O O . ASP A 1 347 ? -99.242 81.472 52.898 1.00 91.11 339 ASP A O 1
ATOM 2464 N N . TYR A 1 348 ? -101.279 81.513 53.825 1.00 89.12 340 TYR A N 1
ATOM 2465 C CA . TYR A 1 348 ? -101.763 80.471 52.940 1.00 86.84 340 TYR A CA 1
ATOM 2466 C C . TYR A 1 348 ? -103.240 80.445 52.960 1.00 86.22 340 TYR A C 1
ATOM 2467 O O . TYR A 1 348 ? -103.896 81.097 53.763 1.00 86.51 340 TYR A O 1
ATOM 2476 N N . ASP A 1 349 ? -103.750 79.645 52.054 1.00 85.97 341 ASP A N 1
ATOM 2477 C CA . ASP A 1 349 ? -105.160 79.447 51.944 1.00 86.47 341 ASP A CA 1
ATOM 2478 C C . ASP A 1 349 ? -105.327 78.022 51.499 1.00 84.87 341 ASP A C 1
ATOM 2479 O O . ASP A 1 349 ? -104.407 77.451 50.916 1.00 84.87 341 ASP A O 1
ATOM 2484 N N . ASP A 1 350 ? -106.465 77.421 51.813 1.00 83.24 342 ASP A N 1
ATOM 2485 C CA . ASP A 1 350 ? -106.649 76.049 51.415 1.00 82.89 342 ASP A CA 1
ATOM 2486 C C . ASP A 1 350 ? -107.256 75.940 50.059 1.00 81.28 342 ASP A C 1
ATOM 2487 O O . ASP A 1 350 ? -108.435 76.204 49.876 1.00 81.18 342 ASP A O 1
ATOM 2492 N N . VAL A 1 351 ? -106.439 75.574 49.093 1.00 80.96 343 VAL A N 1
ATOM 2493 C CA . VAL A 1 351 ? -106.985 75.370 47.789 1.00 80.62 343 VAL A CA 1
ATOM 2494 C C . VAL A 1 351 ? -107.562 73.960 47.850 1.00 82.90 343 VAL A C 1
ATOM 2495 O O . VAL A 1 351 ? -106.958 73.068 48.454 1.00 84.61 343 VAL A O 1
ATOM 2499 N N . THR A 1 352 ? -108.739 73.762 47.259 1.00 83.28 344 THR A N 1
ATOM 2500 C CA . THR A 1 352 ? -109.368 72.439 47.235 1.00 83.02 344 THR A CA 1
ATOM 2501 C C . THR A 1 352 ? -109.661 72.042 45.798 1.00 83.71 344 THR A C 1
ATOM 2502 O O . THR A 1 352 ? -109.465 72.830 44.863 1.00 83.12 344 THR A O 1
ATOM 2506 N N . VAL A 1 353 ? -110.132 70.812 45.635 1.00 83.57 345 VAL A N 1
ATOM 2507 C CA . VAL A 1 353 ? -110.458 70.284 44.320 1.00 83.85 345 VAL A CA 1
ATOM 2508 C C . VAL A 1 353 ? -111.421 71.172 43.565 1.00 83.21 345 VAL A C 1
ATOM 2509 O O . VAL A 1 353 ? -111.258 71.399 42.366 1.00 83.33 345 VAL A O 1
ATOM 2513 N N . ASN A 1 354 ? -112.439 71.665 44.263 1.00 82.99 346 ASN A N 1
ATOM 2514 C CA . ASN A 1 354 ? -113.417 72.506 43.597 1.00 83.24 346 ASN A CA 1
ATOM 2515 C C . ASN A 1 354 ? -112.928 73.925 43.370 1.00 80.28 346 ASN A C 1
ATOM 2516 O O . ASN A 1 354 ? -113.556 74.688 42.650 1.00 79.00 346 ASN A O 1
ATOM 2521 N N . SER A 1 355 ? -111.803 74.285 43.973 1.00 77.66 347 SER A N 1
ATOM 2522 C CA . SER A 1 355 ? -111.271 75.616 43.748 1.00 75.44 347 SER A CA 1
ATOM 2523 C C . SER A 1 355 ? -110.802 75.583 42.313 1.00 75.01 347 SER A C 1
ATOM 2524 O O . SER A 1 355 ? -111.039 76.510 41.539 1.00 74.24 347 SER A O 1
ATOM 2527 N N . PHE A 1 356 ? -110.147 74.481 41.971 1.00 74.94 348 PHE A N 1
ATOM 2528 C CA . PHE A 1 356 ? -109.617 74.266 40.632 1.00 73.86 348 PHE A CA 1
ATOM 2529 C C . PHE A 1 356 ? -110.675 74.445 39.544 1.00 73.49 348 PHE A C 1
ATOM 2530 O O . PHE A 1 356 ? -110.505 75.254 38.627 1.00 73.17 348 PHE A O 1
ATOM 2538 N N . TYR A 1 357 ? -111.775 73.707 39.648 1.00 74.65 349 TYR A N 1
ATOM 2539 C CA . TYR A 1 357 ? -112.836 73.815 38.646 1.00 75.97 349 TYR A CA 1
ATOM 2540 C C . TYR A 1 357 ? -113.386 75.231 38.553 1.00 75.99 349 TYR A C 1
ATOM 2541 O O . TYR A 1 357 ? -113.743 75.702 37.466 1.00 76.42 349 TYR A O 1
ATOM 2550 N N . ARG A 1 358 ? -113.436 75.910 39.692 1.00 75.34 350 ARG A N 1
ATOM 2551 C CA . ARG A 1 358 ? -113.923 77.271 39.722 1.00 74.79 350 ARG A CA 1
ATOM 2552 C C . ARG A 1 358 ? -113.056 78.148 38.847 1.00 75.80 350 ARG A C 1
ATOM 2553 O O . ARG A 1 358 ? -113.559 79.007 38.121 1.00 75.62 350 ARG A O 1
ATOM 2561 N N . ILE A 1 359 ? -111.751 77.908 38.918 1.00 75.96 351 ILE A N 1
ATOM 2562 C CA . ILE A 1 359 ? -110.775 78.680 38.171 1.00 76.85 351 ILE A CA 1
ATOM 2563 C C . ILE A 1 359 ? -110.895 78.516 36.682 1.00 78.57 351 ILE A C 1
ATOM 2564 O O . ILE A 1 359 ? -110.560 79.413 35.922 1.00 77.91 351 ILE A O 1
ATOM 2569 N N . CYS A 1 360 ? -111.370 77.361 36.259 1.00 81.47 352 CYS A N 1
ATOM 2570 C CA . CYS A 1 360 ? -111.537 77.129 34.839 1.00 85.11 352 CYS A CA 1
ATOM 2571 C C . CYS A 1 360 ? -112.773 77.897 34.387 1.00 86.83 352 CYS A C 1
ATOM 2572 O O . CYS A 1 360 ? -112.720 78.757 33.502 1.00 88.23 352 CYS A O 1
ATOM 2575 N N . CYS A 1 361 ? -113.890 77.590 35.018 1.00 88.31 353 CYS A N 1
ATOM 2576 C CA . CYS A 1 361 ? -115.133 78.250 34.677 1.00 90.96 353 CYS A CA 1
ATOM 2577 C C . CYS A 1 361 ? -114.935 79.751 34.742 1.00 90.70 353 CYS A C 1
ATOM 2578 O O . CYS A 1 361 ? -115.605 80.515 34.055 1.00 89.24 353 CYS A O 1
ATOM 2581 N N . GLY A 1 362 ? -113.987 80.164 35.568 1.00 92.83 354 GLY A N 1
ATOM 2582 C CA . GLY A 1 362 ? -113.728 81.579 35.735 1.00 95.27 354 GLY A CA 1
ATOM 2583 C C . GLY A 1 362 ? -112.959 82.218 34.607 1.00 96.05 354 GLY A C 1
ATOM 2584 O O . GLY A 1 362 ? -112.692 83.421 34.634 1.00 96.33 354 GLY A O 1
ATOM 2585 N N . MET A 1 363 ? -112.597 81.417 33.613 1.00 96.53 355 MET A N 1
ATOM 2586 C CA . MET A 1 363 ? -111.857 81.942 32.479 1.00 96.23 355 MET A CA 1
ATOM 2587 C C . MET A 1 363 ? -112.791 82.374 31.338 1.00 95.35 355 MET A C 1
ATOM 2588 O O . MET A 1 363 ? -112.483 83.322 30.604 1.00 94.65 355 MET A O 1
ATOM 2593 N N . SER A 1 364 ? -113.940 81.708 31.212 1.00 93.95 356 SER A N 1
ATOM 2594 C CA . SER A 1 364 ? -114.904 82.056 30.170 1.00 91.11 356 SER A CA 1
ATOM 2595 C C . SER A 1 364 ? -115.703 83.247 30.666 1.00 89.49 356 SER A C 1
ATOM 2596 O O . SER A 1 364 ? -115.828 83.459 31.863 1.00 90.43 356 SER A O 1
ATOM 2599 N N . PRO A 1 365 ? -116.234 84.060 29.755 1.00 87.86 357 PRO A N 1
ATOM 2600 C CA . PRO A 1 365 ? -116.991 85.188 30.286 1.00 86.44 357 PRO A CA 1
ATOM 2601 C C . PRO A 1 365 ? -118.267 84.694 30.902 1.00 85.26 357 PRO A C 1
ATOM 2602 O O . PRO A 1 365 ? -118.651 85.143 31.968 1.00 86.06 357 PRO A O 1
ATOM 2606 N N . ASN A 1 366 ? -118.931 83.757 30.245 1.00 82.91 358 ASN A N 1
ATOM 2607 C CA . ASN A 1 366 ? -120.169 83.249 30.813 1.00 80.26 358 ASN A CA 1
ATOM 2608 C C . ASN A 1 366 ? -119.911 82.727 32.235 1.00 78.22 358 ASN A C 1
ATOM 2609 O O . ASN A 1 366 ? -120.768 82.834 33.111 1.00 77.32 358 ASN A O 1
ATOM 2614 N N . GLY A 1 367 ? -118.719 82.176 32.458 1.00 76.83 359 GLY A N 1
ATOM 2615 C CA . GLY A 1 367 ? -118.371 81.649 33.765 1.00 74.31 359 GLY A CA 1
ATOM 2616 C C . GLY A 1 367 ? -118.110 82.756 34.765 1.00 73.10 359 GLY A C 1
ATOM 2617 O O . GLY A 1 367 ? -118.609 82.704 35.887 1.00 72.94 359 GLY A O 1
ATOM 2618 N N . ILE A 1 368 ? -117.325 83.755 34.366 1.00 72.74 360 ILE A N 1
ATOM 2619 C CA . ILE A 1 368 ? -117.015 84.887 35.237 1.00 70.51 360 ILE A CA 1
ATOM 2620 C C . ILE A 1 368 ? -118.293 85.475 35.793 1.00 69.05 360 ILE A C 1
ATOM 2621 O O . ILE A 1 368 ? -118.359 85.792 36.973 1.00 69.56 360 ILE A O 1
ATOM 2626 N N . TYR A 1 369 ? -119.287 85.637 34.916 1.00 67.20 361 TYR A N 1
ATOM 2627 C CA . TYR A 1 369 ? -120.600 86.189 35.255 1.00 65.37 361 TYR A CA 1
ATOM 2628 C C . TYR A 1 369 ? -121.256 85.321 36.331 1.00 63.47 361 TYR A C 1
ATOM 2629 O O . TYR A 1 369 ? -121.713 85.824 37.359 1.00 62.21 361 TYR A O 1
ATOM 2638 N N . LYS A 1 370 ? -121.285 84.016 36.083 1.00 62.24 362 LYS A N 1
ATOM 2639 C CA . LYS A 1 370 ? -121.864 83.064 37.019 1.00 60.92 362 LYS A CA 1
ATOM 2640 C C . LYS A 1 370 ? -121.202 83.186 38.406 1.00 60.48 362 LYS A C 1
ATOM 2641 O O . LYS A 1 370 ? -121.880 83.335 39.430 1.00 59.14 362 LYS A O 1
ATOM 2647 N N . ILE A 1 371 ? -119.873 83.147 38.442 1.00 62.14 363 ILE A N 1
ATOM 2648 C CA . ILE A 1 371 ? -119.141 83.246 39.698 1.00 65.09 363 ILE A CA 1
ATOM 2649 C C . ILE A 1 371 ? -119.404 84.597 40.344 1.00 65.78 363 ILE A C 1
ATOM 2650 O O . ILE A 1 371 ? -119.592 84.678 41.563 1.00 66.31 363 ILE A O 1
ATOM 2655 N N . SER A 1 372 ? -119.390 85.674 39.563 1.00 67.01 364 SER A N 1
ATOM 2656 C CA . SER A 1 372 ? -119.651 86.995 40.131 1.00 68.08 364 SER A CA 1
ATOM 2657 C C . SER A 1 372 ? -121.048 87.006 40.743 1.00 67.66 364 SER A C 1
ATOM 2658 O O . SER A 1 372 ? -121.267 87.600 41.800 1.00 68.04 364 SER A O 1
ATOM 2661 N N . ARG A 1 373 ? -121.979 86.320 40.090 1.00 66.37 365 ARG A N 1
ATOM 2662 C CA . ARG A 1 373 ? -123.344 86.246 40.560 1.00 65.09 365 ARG A CA 1
ATOM 2663 C C . ARG A 1 373 ? -123.574 85.251 41.718 1.00 64.85 365 ARG A C 1
ATOM 2664 O O . ARG A 1 373 ? -124.630 85.254 42.354 1.00 63.58 365 ARG A O 1
ATOM 2672 N N . GLN A 1 374 ? -122.584 84.432 42.024 1.00 65.10 366 GLN A N 1
ATOM 2673 C CA . GLN A 1 374 ? -122.733 83.494 43.139 1.00 66.45 366 GLN A CA 1
ATOM 2674 C C . GLN A 1 374 ? -123.764 82.400 42.881 1.00 67.30 366 GLN A C 1
ATOM 2675 O O . GLN A 1 374 ? -124.314 81.794 43.806 1.00 67.79 366 GLN A O 1
ATOM 2681 N N . ALA A 1 375 ? -124.102 82.195 41.622 1.00 67.80 367 ALA A N 1
ATOM 2682 C CA . ALA A 1 375 ? -125.028 81.113 41.343 1.00 68.44 367 ALA A CA 1
ATOM 2683 C C . ALA A 1 375 ? -124.565 80.708 39.972 1.00 69.09 367 ALA A C 1
ATOM 2684 O O . ALA A 1 375 ? -124.951 81.323 38.984 1.00 69.55 367 ALA A O 1
ATOM 2686 N N . VAL A 1 376 ? -123.704 79.707 39.918 1.00 68.12 368 VAL A N 1
ATOM 2687 C CA . VAL A 1 376 ? -123.199 79.262 38.651 1.00 68.44 368 VAL A CA 1
ATOM 2688 C C . VAL A 1 376 ? -124.212 78.453 37.848 1.00 68.95 368 VAL A C 1
ATOM 2689 O O . VAL A 1 376 ? -124.480 78.773 36.690 1.00 69.98 368 VAL A O 1
ATOM 2693 N N . ILE A 1 377 ? -124.800 77.431 38.469 1.00 67.91 369 ILE A N 1
ATOM 2694 C CA . ILE A 1 377 ? -125.784 76.557 37.806 1.00 68.08 369 ILE A CA 1
ATOM 2695 C C . ILE A 1 377 ? -127.108 77.269 37.611 1.00 68.68 369 ILE A C 1
ATOM 2696 O O . ILE A 1 377 ? -127.939 76.864 36.801 1.00 70.66 369 ILE A O 1
ATOM 2701 N N . ALA A 1 378 ? -127.298 78.343 38.357 1.00 66.71 370 ALA A N 1
ATOM 2702 C CA . ALA A 1 378 ? -128.542 79.077 38.276 1.00 66.29 370 ALA A CA 1
ATOM 2703 C C . ALA A 1 378 ? -128.487 80.130 37.190 1.00 66.75 370 ALA A C 1
ATOM 2704 O O . ALA A 1 378 ? -129.444 80.309 36.447 1.00 64.75 370 ALA A O 1
ATOM 2706 N N . ALA A 1 379 ? -127.356 80.808 37.071 1.00 67.98 371 ALA A N 1
ATOM 2707 C CA . ALA A 1 379 ? -127.268 81.883 36.103 1.00 70.48 371 ALA A CA 1
ATOM 2708 C C . ALA A 1 379 ? -126.626 81.568 34.767 1.00 72.38 371 ALA A C 1
ATOM 2709 O O . ALA A 1 379 ? -126.101 80.484 34.536 1.00 73.27 371 ALA A O 1
ATOM 2711 N N . GLN A 1 380 ? -126.706 82.548 33.881 1.00 75.30 372 GLN A N 1
ATOM 2712 C CA . GLN A 1 380 ? -126.113 82.443 32.573 1.00 79.36 372 GLN A CA 1
ATOM 2713 C C . GLN A 1 380 ? -125.812 83.847 32.076 1.00 82.09 372 GLN A C 1
ATOM 2714 O O . GLN A 1 380 ? -126.465 84.798 32.484 1.00 84.39 372 GLN A O 1
ATOM 2720 N N . LEU A 1 381 ? -124.819 83.974 31.206 1.00 82.67 373 LEU A N 1
ATOM 2721 C CA . LEU A 1 381 ? -124.466 85.268 30.673 1.00 81.71 373 LEU A CA 1
ATOM 2722 C C . LEU A 1 381 ? -125.495 85.608 29.618 1.00 82.33 373 LEU A C 1
ATOM 2723 O O . LEU A 1 381 ? -125.478 85.050 28.524 1.00 81.90 373 LEU A O 1
ATOM 2728 N N . PRO A 1 382 ? -126.409 86.525 29.944 1.00 83.43 374 PRO A N 1
ATOM 2729 C CA . PRO A 1 382 ? -127.468 86.960 29.034 1.00 84.08 374 PRO A CA 1
ATOM 2730 C C . PRO A 1 382 ? -126.902 87.233 27.644 1.00 84.80 374 PRO A C 1
ATOM 2731 O O . PRO A 1 382 ? -125.703 87.510 27.495 1.00 84.13 374 PRO A O 1
ATOM 2735 N N . PHE A 1 383 ? -127.772 87.176 26.634 1.00 85.79 375 PHE A N 1
ATOM 2736 C CA . PHE A 1 383 ? -127.378 87.438 25.249 1.00 87.55 375 PHE A CA 1
ATOM 2737 C C . PHE A 1 383 ? -127.671 88.882 24.830 1.00 89.22 375 PHE A C 1
ATOM 2738 O O . PHE A 1 383 ? -127.070 89.381 23.885 1.00 89.99 375 PHE A O 1
ATOM 2746 N N . ALA A 1 384 ? -128.576 89.564 25.529 1.00 90.88 376 ALA A N 1
ATOM 2747 C CA . ALA A 1 384 ? -128.901 90.941 25.155 1.00 93.21 376 ALA A CA 1
ATOM 2748 C C . ALA A 1 384 ? -129.016 91.917 26.323 1.00 95.19 376 ALA A C 1
ATOM 2749 O O . ALA A 1 384 ? -129.243 91.514 27.467 1.00 95.38 376 ALA A O 1
ATOM 2751 N N . PHE A 1 385 ? -128.881 93.208 26.020 1.00 97.05 377 PHE A N 1
ATOM 2752 C CA . PHE A 1 385 ? -128.973 94.245 27.039 1.00 98.32 377 PHE A CA 1
ATOM 2753 C C . PHE A 1 385 ? -130.238 95.085 26.916 1.00 99.68 377 PHE A C 1
ATOM 2754 O O . PHE A 1 385 ? -130.564 95.595 25.846 1.00 99.15 377 PHE A O 1
ATOM 2762 N N . THR A 1 386 ? -130.941 95.230 28.031 1.00 102.06 378 THR A N 1
ATOM 2763 C CA . THR A 1 386 ? -132.175 95.999 28.074 1.00 104.28 378 THR A CA 1
ATOM 2764 C C . THR A 1 386 ? -131.819 97.425 28.492 1.00 105.54 378 THR A C 1
ATOM 2765 O O . THR A 1 386 ? -131.533 98.288 27.656 1.00 105.37 378 THR A O 1
ATOM 2769 N N . THR A 1 387 ? -131.836 97.640 29.805 1.00 107.00 379 THR A N 1
ATOM 2770 C CA . THR A 1 387 ? -131.530 98.922 30.432 1.00 107.07 379 THR A CA 1
ATOM 2771 C C . THR A 1 387 ? -130.724 98.588 31.685 1.00 105.53 379 THR A C 1
ATOM 2772 O O . THR A 1 387 ? -130.891 97.511 32.265 1.00 104.85 379 THR A O 1
ATOM 2776 N N . LYS A 1 388 ? -129.855 99.498 32.109 1.00 103.90 380 LYS A N 1
ATOM 2777 C CA . LYS A 1 388 ? -129.035 99.227 33.282 1.00 103.16 380 LYS A CA 1
ATOM 2778 C C . LYS A 1 388 ? -129.842 99.031 34.570 1.00 101.26 380 LYS A C 1
ATOM 2779 O O . LYS A 1 388 ? -129.271 98.966 35.663 1.00 100.99 380 LYS A O 1
ATOM 2785 N N . SER A 1 389 ? -131.162 98.914 34.441 1.00 99.30 381 SER A N 1
ATOM 2786 C CA . SER A 1 389 ? -132.034 98.720 35.599 1.00 96.62 381 SER A CA 1
ATOM 2787 C C . SER A 1 389 ? -132.744 97.373 35.554 1.00 95.35 381 SER A C 1
ATOM 2788 O O . SER A 1 389 ? -133.324 96.930 36.547 1.00 93.92 381 SER A O 1
ATOM 2791 N N . ASN A 1 390 ? -132.694 96.742 34.382 1.00 94.47 382 ASN A N 1
ATOM 2792 C CA . ASN A 1 390 ? -133.297 95.430 34.153 1.00 92.15 382 ASN A CA 1
ATOM 2793 C C . ASN A 1 390 ? -132.231 94.341 34.178 1.00 89.86 382 ASN A C 1
ATOM 2794 O O . ASN A 1 390 ? -132.542 93.148 34.229 1.00 89.57 382 ASN A O 1
ATOM 2799 N N . TRP A 1 391 ? -130.972 94.755 34.131 1.00 86.74 383 TRP A N 1
ATOM 2800 C CA . TRP A 1 391 ? -129.866 93.816 34.158 1.00 84.26 383 TRP A CA 1
ATOM 2801 C C . TRP A 1 391 ? -129.689 93.336 35.585 1.00 84.63 383 TRP A C 1
ATOM 2802 O O . TRP A 1 391 ? -130.300 93.873 36.505 1.00 84.36 383 TRP A O 1
ATOM 2813 N N . ARG A 1 392 ? -128.860 92.319 35.768 1.00 85.36 384 ARG A N 1
ATOM 2814 C CA . ARG A 1 392 ? -128.612 91.773 37.095 1.00 85.44 384 ARG A CA 1
ATOM 2815 C C . ARG A 1 392 ? -127.189 91.241 37.089 1.00 84.86 384 ARG A C 1
ATOM 2816 O O . ARG A 1 392 ? -126.725 90.756 36.061 1.00 84.33 384 ARG A O 1
ATOM 2824 N N . GLY A 1 393 ? -126.500 91.323 38.225 1.00 84.21 385 GLY A N 1
ATOM 2825 C CA . GLY A 1 393 ? -125.128 90.850 38.282 1.00 85.11 385 GLY A CA 1
ATOM 2826 C C . GLY A 1 393 ? -124.216 91.827 37.552 1.00 86.26 385 GLY A C 1
ATOM 2827 O O . GLY A 1 393 ? -124.696 92.857 37.081 1.00 87.07 385 GLY A O 1
ATOM 2828 N N . PRO A 1 394 ? -122.903 91.541 37.436 1.00 87.20 386 PRO A N 1
ATOM 2829 C CA . PRO A 1 394 ? -121.864 92.353 36.775 1.00 88.19 386 PRO A CA 1
ATOM 2830 C C . PRO A 1 394 ? -122.105 92.861 35.341 1.00 89.38 386 PRO A C 1
ATOM 2831 O O . PRO A 1 394 ? -122.416 92.089 34.434 1.00 89.70 386 PRO A O 1
ATOM 2835 N N . LEU A 1 395 ? -121.925 94.168 35.151 1.00 89.83 387 LEU A N 1
ATOM 2836 C CA . LEU A 1 395 ? -122.109 94.820 33.856 1.00 90.57 387 LEU A CA 1
ATOM 2837 C C . LEU A 1 395 ? -121.217 94.216 32.798 1.00 92.25 387 LEU A C 1
ATOM 2838 O O . LEU A 1 395 ? -120.070 93.881 33.079 1.00 92.48 387 LEU A O 1
ATOM 2843 N N . PRO A 1 396 ? -121.728 94.086 31.559 1.00 93.63 388 PRO A N 1
ATOM 2844 C CA . PRO A 1 396 ? -120.988 93.520 30.430 1.00 95.06 388 PRO A CA 1
ATOM 2845 C C . PRO A 1 396 ? -119.604 94.137 30.301 1.00 97.68 388 PRO A C 1
ATOM 2846 O O . PRO A 1 396 ? -118.632 93.455 29.964 1.00 96.93 388 PRO A O 1
ATOM 2850 N N . ARG A 1 397 ? -119.519 95.432 30.584 1.00 100.90 389 ARG A N 1
ATOM 2851 C CA . ARG A 1 397 ? -118.250 96.123 30.494 1.00 103.72 389 ARG A CA 1
ATOM 2852 C C . ARG A 1 397 ? -117.297 95.575 31.558 1.00 104.08 389 ARG A C 1
ATOM 2853 O O . ARG A 1 397 ? -116.221 95.080 31.229 1.00 105.46 389 ARG A O 1
ATOM 2861 N N . GLU A 1 398 ? -117.703 95.630 32.826 1.00 102.49 390 GLU A N 1
ATOM 2862 C CA . GLU A 1 398 ? -116.862 95.141 33.915 1.00 100.47 390 GLU A CA 1
ATOM 2863 C C . GLU A 1 398 ? -116.384 93.729 33.679 1.00 97.46 390 GLU A C 1
ATOM 2864 O O . GLU A 1 398 ? -115.191 93.469 33.614 1.00 96.53 390 GLU A O 1
ATOM 2870 N N . ILE A 1 399 ? -117.328 92.813 33.549 1.00 95.13 391 ILE A N 1
ATOM 2871 C CA . ILE A 1 399 ? -116.991 91.425 33.328 1.00 93.21 391 ILE A CA 1
ATOM 2872 C C . ILE A 1 399 ? -116.106 91.259 32.100 1.00 92.33 391 ILE A C 1
ATOM 2873 O O . ILE A 1 399 ? -115.474 90.221 31.917 1.00 92.42 391 ILE A O 1
ATOM 2878 N N . LEU A 1 400 ? -116.055 92.287 31.264 1.00 91.12 392 LEU A N 1
ATOM 2879 C CA . LEU A 1 400 ? -115.229 92.236 30.073 1.00 90.97 392 LEU A CA 1
ATOM 2880 C C . LEU A 1 400 ? -113.818 92.621 30.426 1.00 91.29 392 LEU A C 1
ATOM 2881 O O . LEU A 1 400 ? -112.895 91.875 30.154 1.00 92.88 392 LEU A O 1
ATOM 2886 N N . GLY A 1 401 ? -113.651 93.795 31.020 1.00 92.19 393 GLY A N 1
ATOM 2887 C CA . GLY A 1 401 ? -112.320 94.247 31.392 1.00 92.60 393 GLY A CA 1
ATOM 2888 C C . GLY A 1 401 ? -111.614 93.290 32.335 1.00 92.32 393 GLY A C 1
ATOM 2889 O O . GLY A 1 401 ? -110.391 93.129 32.276 1.00 91.44 393 GLY A O 1
ATOM 2890 N N . LEU A 1 402 ? -112.394 92.666 33.215 1.00 93.16 394 LEU A N 1
ATOM 2891 C CA . LEU A 1 402 ? -111.866 91.707 34.167 1.00 93.93 394 LEU A CA 1
ATOM 2892 C C . LEU A 1 402 ? -111.350 90.547 33.352 1.00 94.08 394 LEU A C 1
ATOM 2893 O O . LEU A 1 402 ? -110.309 89.982 33.658 1.00 94.32 394 LEU A O 1
ATOM 2898 N N . PHE A 1 403 ? -112.087 90.208 32.301 1.00 94.60 395 PHE A N 1
ATOM 2899 C CA . PHE A 1 403 ? -111.734 89.112 31.400 1.00 96.33 395 PHE A CA 1
ATOM 2900 C C . PHE A 1 403 ? -110.395 89.316 30.702 1.00 100.67 395 PHE A C 1
ATOM 2901 O O . PHE A 1 403 ? -109.579 88.402 30.626 1.00 101.05 395 PHE A O 1
ATOM 2909 N N . CYS A 1 404 ? -110.176 90.517 30.183 1.00 105.90 396 CYS A N 1
ATOM 2910 C CA . CYS A 1 404 ? -108.939 90.803 29.468 1.00 110.57 396 CYS A CA 1
ATOM 2911 C C . CYS A 1 404 ? -107.711 90.836 30.374 1.00 113.69 396 CYS A C 1
ATOM 2912 O O . CYS A 1 404 ? -106.691 90.223 30.061 1.00 114.60 396 CYS A O 1
ATOM 2915 N N . HIS A 1 405 ? -107.797 91.549 31.493 1.00 117.64 397 HIS A N 1
ATOM 2916 C CA . HIS A 1 405 ? -106.661 91.631 32.394 1.00 120.49 397 HIS A CA 1
ATOM 2917 C C . HIS A 1 405 ? -106.162 90.268 32.880 1.00 119.95 397 HIS A C 1
ATOM 2918 O O . HIS A 1 405 ? -104.954 90.058 33.005 1.00 120.05 397 HIS A O 1
ATOM 2925 N N . GLN A 1 406 ? -107.080 89.342 33.144 1.00 119.17 398 GLN A N 1
ATOM 2926 C CA . GLN A 1 406 ? -106.706 88.009 33.635 1.00 118.69 398 GLN A CA 1
ATOM 2927 C C . GLN A 1 406 ? -106.165 87.160 32.498 1.00 118.79 398 GLN A C 1
ATOM 2928 O O . GLN A 1 406 ? -105.575 86.097 32.709 1.00 118.95 398 GLN A O 1
ATOM 2934 N N . HIS A 1 407 ? -106.389 87.674 31.296 1.00 118.03 399 HIS A N 1
ATOM 2935 C CA . HIS A 1 407 ? -106.015 87.054 30.040 1.00 118.42 399 HIS A CA 1
ATOM 2936 C C . HIS A 1 407 ? -104.744 87.641 29.428 1.00 119.93 399 HIS A C 1
ATOM 2937 O O . HIS A 1 407 ? -104.420 87.374 28.264 1.00 120.02 399 HIS A O 1
ATOM 2944 N N . ARG A 1 408 ? -104.038 88.446 30.221 1.00 121.61 400 ARG A N 1
ATOM 2945 C CA . ARG A 1 408 ? -102.806 89.107 29.809 1.00 123.57 400 ARG A CA 1
ATOM 2946 C C . ARG A 1 408 ? -103.097 90.122 28.680 1.00 124.18 400 ARG A C 1
ATOM 2947 O O . ARG A 1 408 ? -102.322 90.253 27.731 1.00 124.15 400 ARG A O 1
ATOM 2955 N N . LEU A 1 409 ? -104.214 90.854 28.817 1.00 125.11 401 LEU A N 1
ATOM 2956 C CA . LEU A 1 409 ? -104.650 91.851 27.821 1.00 126.59 401 LEU A CA 1
ATOM 2957 C C . LEU A 1 409 ? -104.967 93.278 28.342 1.00 128.73 401 LEU A C 1
ATOM 2958 O O . LEU A 1 409 ? -105.281 93.478 29.525 1.00 128.10 401 LEU A O 1
ATOM 2963 N N . ALA A 1 410 ? -104.864 94.246 27.418 1.00 131.60 402 ALA A N 1
ATOM 2964 C CA . ALA A 1 410 ? -105.074 95.697 27.634 1.00 133.52 402 ALA A CA 1
ATOM 2965 C C . ALA A 1 410 ? -106.533 96.111 27.758 1.00 135.05 402 ALA A C 1
ATOM 2966 O O . ALA A 1 410 ? -107.389 95.569 27.072 1.00 133.97 402 ALA A O 1
ATOM 2968 N N . GLU A 1 411 ? -106.822 97.089 28.606 1.00 137.89 403 GLU A N 1
ATOM 2969 C CA . GLU A 1 411 ? -108.205 97.478 28.764 1.00 141.57 403 GLU A CA 1
ATOM 2970 C C . GLU A 1 411 ? -108.871 97.748 27.414 1.00 143.10 403 GLU A C 1
ATOM 2971 O O . GLU A 1 411 ? -108.344 98.492 26.590 1.00 143.98 403 GLU A O 1
ATOM 2977 N N . PRO A 1 412 ? -110.038 97.123 27.170 1.00 144.41 404 PRO A N 1
ATOM 2978 C CA . PRO A 1 412 ? -110.774 97.298 25.911 1.00 145.39 404 PRO A CA 1
ATOM 2979 C C . PRO A 1 412 ? -111.041 98.766 25.579 1.00 146.52 404 PRO A C 1
ATOM 2980 O O . PRO A 1 412 ? -111.433 99.544 26.449 1.00 146.21 404 PRO A O 1
ATOM 2984 N N . ILE A 1 413 ? -110.800 99.132 24.321 1.00 148.14 405 ILE A N 1
ATOM 2985 C CA . ILE A 1 413 ? -111.004 100.498 23.830 1.00 150.36 405 ILE A CA 1
ATOM 2986 C C . ILE A 1 413 ? -112.443 100.647 23.315 1.00 152.33 405 ILE A C 1
ATOM 2987 O O . ILE A 1 413 ? -112.827 100.013 22.334 1.00 152.35 405 ILE A O 1
ATOM 2992 N N . LEU A 1 414 ? -113.230 101.495 23.970 1.00 154.73 406 LEU A N 1
ATOM 2993 C CA . LEU A 1 414 ? -114.624 101.690 23.586 1.00 157.52 406 LEU A CA 1
ATOM 2994 C C . LEU A 1 414 ? -114.854 102.969 22.775 1.00 159.11 406 LEU A C 1
ATOM 2995 O O . LEU A 1 414 ? -114.696 104.077 23.291 1.00 159.53 406 LEU A O 1
ATOM 3000 N N . SER A 1 415 ? -115.246 102.809 21.510 1.00 160.56 407 SER A N 1
ATOM 3001 C CA . SER A 1 415 ? -115.470 103.951 20.618 1.00 161.54 407 SER A CA 1
ATOM 3002 C C . SER A 1 415 ? -116.908 104.461 20.565 1.00 161.76 407 SER A C 1
ATOM 3003 O O . SER A 1 415 ? -117.814 103.767 20.100 1.00 161.39 407 SER A O 1
ATOM 3006 N N . SER A 1 416 ? -117.112 105.687 21.028 1.00 162.50 408 SER A N 1
ATOM 3007 C CA . SER A 1 416 ? -118.429 106.295 20.977 1.00 163.56 408 SER A CA 1
ATOM 3008 C C . SER A 1 416 ? -118.476 107.202 19.752 1.00 164.63 408 SER A C 1
ATOM 3009 O O . SER A 1 416 ? -117.544 107.969 19.500 1.00 164.46 408 SER A O 1
ATOM 3012 N N . SER A 1 417 ? -119.557 107.076 18.984 1.00 165.87 409 SER A N 1
ATOM 3013 C CA . SER A 1 417 ? -119.796 107.878 17.784 1.00 166.40 409 SER A CA 1
ATOM 3014 C C . SER A 1 417 ? -121.155 108.587 17.927 1.00 166.56 409 SER A C 1
ATOM 3015 O O . SER A 1 417 ? -121.882 108.358 18.897 1.00 166.33 409 SER A O 1
ATOM 3018 N N . THR A 1 418 ? -121.493 109.443 16.969 1.00 166.48 410 THR A N 1
ATOM 3019 C CA . THR A 1 418 ? -122.735 110.209 17.029 1.00 166.28 410 THR A CA 1
ATOM 3020 C C . THR A 1 418 ? -123.799 109.722 16.041 1.00 166.01 410 THR A C 1
ATOM 3021 O O . THR A 1 418 ? -124.996 109.957 16.234 1.00 165.51 410 THR A O 1
ATOM 3025 N N . GLU A 1 463 ? -120.119 102.306 21.576 1.00 162.44 455 GLU A N 1
ATOM 3026 C CA . GLU A 1 463 ? -120.661 101.559 20.453 1.00 163.28 455 GLU A CA 1
ATOM 3027 C C . GLU A 1 463 ? -119.642 100.675 19.769 1.00 164.47 455 GLU A C 1
ATOM 3028 O O . GLU A 1 463 ? -119.641 99.464 19.954 1.00 165.26 455 GLU A O 1
ATOM 3034 N N . VAL A 1 464 ? -118.778 101.276 18.963 1.00 165.48 456 VAL A N 1
ATOM 3035 C CA . VAL A 1 464 ? -117.743 100.509 18.262 1.00 166.48 456 VAL A CA 1
ATOM 3036 C C . VAL A 1 464 ? -116.662 100.132 19.282 1.00 166.77 456 VAL A C 1
ATOM 3037 O O . VAL A 1 464 ? -115.926 100.985 19.772 1.00 166.67 456 VAL A O 1
ATOM 3041 N N . LYS A 1 465 ? -116.569 98.845 19.594 1.00 167.00 457 LYS A N 1
ATOM 3042 C CA . LYS A 1 465 ? -115.628 98.365 20.596 1.00 166.82 457 LYS A CA 1
ATOM 3043 C C . LYS A 1 465 ? -114.482 97.522 20.054 1.00 167.07 457 LYS A C 1
ATOM 3044 O O . LYS A 1 465 ? -114.708 96.500 19.410 1.00 167.04 457 LYS A O 1
ATOM 3050 N N . ILE A 1 466 ? -113.255 97.954 20.340 1.00 167.90 458 ILE A N 1
ATOM 3051 C CA . ILE A 1 466 ? -112.066 97.257 19.871 1.00 168.94 458 ILE A CA 1
ATOM 3052 C C . ILE A 1 466 ? -111.286 96.583 20.993 1.00 169.55 458 ILE A C 1
ATOM 3053 O O . ILE A 1 466 ? -111.274 97.037 22.134 1.00 169.34 458 ILE A O 1
ATOM 3058 N N . PHE A 1 467 ? -110.615 95.500 20.647 1.00 170.86 459 PHE A N 1
ATOM 3059 C CA . PHE A 1 467 ? -109.868 94.759 21.628 1.00 172.88 459 PHE A CA 1
ATOM 3060 C C . PHE A 1 467 ? -108.398 94.867 21.362 1.00 173.13 459 PHE A C 1
ATOM 3061 O O . PHE A 1 467 ? -107.943 94.596 20.253 1.00 173.36 459 PHE A O 1
ATOM 3069 N N . THR A 1 468 ? -107.635 95.250 22.370 1.00 173.22 460 THR A N 1
ATOM 3070 C CA . THR A 1 468 ? -106.222 95.357 22.123 1.00 172.87 460 THR A CA 1
ATOM 3071 C C . THR A 1 468 ? -105.411 94.520 23.080 1.00 172.15 460 THR A C 1
ATOM 3072 O O . THR A 1 468 ? -105.712 94.419 24.267 1.00 171.69 460 THR A O 1
ATOM 3076 N N . LYS A 1 469 ? -104.374 93.903 22.544 1.00 171.05 461 LYS A N 1
ATOM 3077 C CA . LYS A 1 469 ? -103.466 93.148 23.365 1.00 170.19 461 LYS A CA 1
ATOM 3078 C C . LYS A 1 469 ? -102.109 93.333 22.721 1.00 169.54 461 LYS A C 1
ATOM 3079 O O . LYS A 1 469 ? -101.876 92.899 21.597 1.00 169.79 461 LYS A O 1
ATOM 3085 N N . SER A 1 470 ? -101.2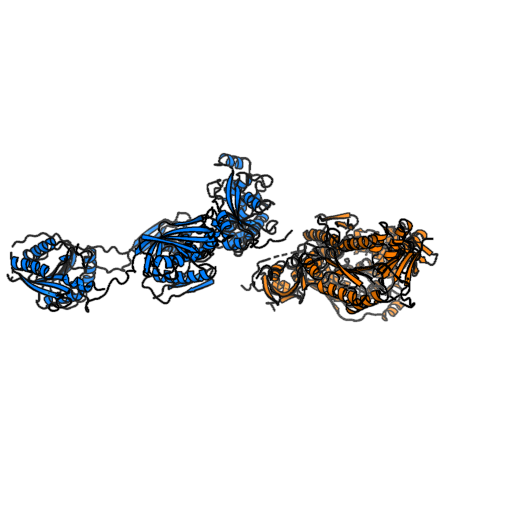33 94.032 23.436 1.00 168.72 462 SER A N 1
ATOM 3086 C CA . SER A 1 470 ? -99.878 94.312 22.966 1.00 168.05 462 SER A CA 1
ATOM 3087 C C . SER A 1 470 ? -99.767 94.818 21.520 1.00 166.85 462 SER A C 1
ATOM 3088 O O . SER A 1 470 ? -99.001 94.277 20.724 1.00 166.39 462 SER A O 1
ATOM 3091 N N . GLN A 1 471 ? -100.530 95.858 21.184 1.00 165.06 463 GLN A N 1
ATOM 3092 C CA . GLN A 1 471 ? -100.488 96.436 19.834 1.00 163.06 463 GLN A CA 1
ATOM 3093 C C . GLN A 1 471 ? -101.114 95.564 18.759 1.00 162.26 463 GLN A C 1
ATOM 3094 O O . GLN A 1 471 ? -101.132 95.936 17.593 1.00 161.96 463 GLN A O 1
ATOM 3100 N N . ASP A 1 472 ? -101.609 94.396 19.137 1.00 161.34 464 ASP A N 1
ATOM 3101 C CA . ASP A 1 472 ? -102.243 93.519 18.167 1.00 160.46 464 ASP A CA 1
ATOM 3102 C C . ASP A 1 472 ? -103.761 93.582 18.387 1.00 160.04 464 ASP A C 1
ATOM 3103 O O . ASP A 1 472 ? -104.231 93.615 19.525 1.00 159.72 464 ASP A O 1
ATOM 3108 N N . LEU A 1 473 ? -104.513 93.645 17.290 1.00 159.70 465 LEU A N 1
ATOM 3109 C CA . LEU A 1 473 ? -105.979 93.710 17.323 1.00 159.58 465 LEU A CA 1
ATOM 3110 C C . LEU A 1 473 ? -106.527 92.284 17.240 1.00 158.95 465 LEU A C 1
ATOM 3111 O O . LEU A 1 473 ? -106.163 91.556 16.321 1.00 157.94 465 LEU A O 1
ATOM 3116 N N . VAL A 1 474 ? -107.400 91.873 18.161 1.00 158.90 466 VAL A N 1
ATOM 3117 C CA . VAL A 1 474 ? -107.918 90.502 18.092 1.00 158.81 466 VAL A CA 1
ATOM 3118 C C . VAL A 1 474 ? -109.432 90.400 18.002 1.00 158.60 466 VAL A C 1
ATOM 3119 O O . VAL A 1 474 ? -109.983 89.317 17.779 1.00 158.88 466 VAL A O 1
ATOM 3123 N N . LEU A 1 475 ? -110.094 91.537 18.179 1.00 158.20 467 LEU A N 1
ATOM 3124 C CA . LEU A 1 475 ? -111.548 91.627 18.080 1.00 157.81 467 LEU A CA 1
ATOM 3125 C C . LEU A 1 475 ? -111.980 93.080 17.859 1.00 158.11 467 LEU A C 1
ATOM 3126 O O . LEU A 1 475 ? -111.534 93.990 18.564 1.00 157.98 467 LEU A O 1
ATOM 3131 N N . GLU A 1 476 ? -112.841 93.281 16.862 1.00 158.53 468 GLU A N 1
ATOM 3132 C CA . GLU A 1 476 ? -113.370 94.599 16.502 1.00 159.45 468 GLU A CA 1
ATOM 3133 C C . GLU A 1 476 ? -114.885 94.467 16.345 1.00 159.85 468 GLU A C 1
ATOM 3134 O O . GLU A 1 476 ? -115.347 93.645 15.557 1.00 159.77 468 GLU A O 1
ATOM 3140 N N . CYS A 1 477 ? -115.658 95.265 17.084 1.00 160.49 469 CYS A N 1
ATOM 3141 C CA . CYS A 1 477 ? -117.122 95.184 17.001 1.00 161.02 469 CYS A CA 1
ATOM 3142 C C . CYS A 1 477 ? -117.867 96.518 16.931 1.00 160.81 469 CYS A C 1
ATOM 3143 O O . CYS A 1 477 ? -117.391 97.533 17.438 1.00 161.62 469 CYS A O 1
ATOM 3146 N N . SER A 1 478 ? -119.049 96.490 16.312 1.00 159.94 470 SER A N 1
ATOM 3147 C CA . SER A 1 478 ? -119.905 97.670 16.162 1.00 158.79 470 SER A CA 1
ATOM 3148 C C . SER A 1 478 ? -121.376 97.262 16.106 1.00 158.57 470 SER A C 1
ATOM 3149 O O . SER A 1 478 ? -121.771 96.486 15.238 1.00 158.02 470 SER A O 1
ATOM 3152 N N . PRO A 1 479 ? -122.206 97.779 17.036 1.00 158.83 471 PRO A N 1
ATOM 3153 C CA . PRO A 1 479 ? -123.646 97.492 17.121 1.00 158.98 471 PRO A CA 1
ATOM 3154 C C . PRO A 1 479 ? -124.466 98.482 16.288 1.00 159.15 471 PRO A C 1
ATOM 3155 O O . PRO A 1 479 ? -124.143 99.669 16.219 1.00 158.76 471 PRO A O 1
ATOM 3159 N N . ARG A 1 480 ? -125.546 97.996 15.685 1.00 159.79 472 ARG A N 1
ATOM 3160 C CA . ARG A 1 480 ? -126.385 98.824 14.824 1.00 160.15 472 ARG A CA 1
ATOM 3161 C C . ARG A 1 480 ? -127.316 99.838 15.479 1.00 160.68 472 ARG A C 1
ATOM 3162 O O . ARG A 1 480 ? -127.574 100.892 14.897 1.00 161.25 472 ARG A O 1
ATOM 3170 N N . LYS A 1 481 ? -127.845 99.541 16.661 1.00 160.70 473 LYS A N 1
ATOM 3171 C CA . LYS A 1 481 ? -128.726 100.510 17.294 1.00 160.98 473 LYS A CA 1
ATOM 3172 C C . LYS A 1 481 ? -127.952 101.401 18.253 1.00 161.78 473 LYS A C 1
ATOM 3173 O O . LYS A 1 481 ? -127.107 100.934 19.016 1.00 162.45 473 LYS A O 1
ATOM 3179 N N . PHE A 1 482 ? -128.229 102.699 18.172 1.00 162.51 474 PHE A N 1
ATOM 3180 C CA . PHE A 1 482 ? -127.596 103.689 19.032 1.00 162.99 474 PHE A CA 1
ATOM 3181 C C . PHE 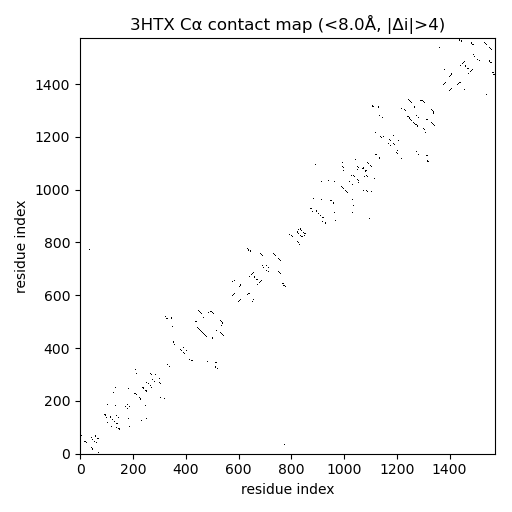A 1 482 ? -128.567 104.052 20.146 1.00 164.09 474 PHE A C 1
ATOM 3182 O O . PHE A 1 482 ? -129.402 104.947 20.000 1.00 164.01 474 PHE A O 1
ATOM 3190 N N . TYR A 1 483 ? -128.471 103.332 21.254 1.00 165.83 475 TYR A N 1
ATOM 3191 C CA . TYR A 1 483 ? -129.328 103.608 22.388 1.00 167.08 475 TYR A CA 1
ATOM 3192 C C . TYR A 1 483 ? -128.968 105.030 22.846 1.00 166.74 475 TYR A C 1
ATOM 3193 O O . TYR A 1 483 ? -127.844 105.494 22.635 1.00 166.62 475 TYR A O 1
ATOM 3202 N N . GLU A 1 484 ? -129.919 105.727 23.456 1.00 166.19 476 GLU A N 1
ATOM 3203 C CA . GLU A 1 484 ? -129.683 107.094 23.910 1.00 165.49 476 GLU A CA 1
ATOM 3204 C C . GLU A 1 484 ? -129.032 107.198 25.276 1.00 163.53 476 GLU A C 1
ATOM 3205 O O . GLU A 1 484 ? -129.575 107.824 26.188 1.00 163.36 476 GLU A O 1
ATOM 3211 N N . LYS A 1 485 ? -127.859 106.602 25.415 1.00 161.59 477 LYS A N 1
ATOM 3212 C CA . LYS A 1 485 ? -127.174 106.632 26.688 1.00 159.40 477 LYS A CA 1
ATOM 3213 C C . LYS A 1 485 ? -125.746 106.158 26.510 1.00 158.00 477 LYS A C 1
ATOM 3214 O O . LYS A 1 485 ? -125.492 105.185 25.806 1.00 157.67 477 LYS A O 1
ATOM 3220 N N . GLU A 1 486 ? -124.818 106.852 27.154 1.00 156.14 478 GLU A N 1
ATOM 3221 C CA . GLU A 1 486 ? -123.407 106.506 27.063 1.00 154.39 478 GLU A CA 1
ATOM 3222 C C . GLU A 1 486 ? -123.200 105.058 27.468 1.00 152.22 478 GLU A C 1
ATOM 3223 O O . GLU A 1 486 ? -122.752 104.219 26.684 1.00 152.82 478 GLU A O 1
ATOM 3229 N N . ASN A 1 487 ? -123.545 104.776 28.710 1.00 148.92 479 ASN A N 1
ATOM 3230 C CA . ASN A 1 487 ? -123.382 103.451 29.256 1.00 145.45 479 ASN A CA 1
ATOM 3231 C C . ASN A 1 487 ? -124.082 102.333 28.463 1.00 143.08 479 ASN A C 1
ATOM 3232 O O . ASN A 1 487 ? -123.460 101.323 28.140 1.00 143.20 479 ASN A O 1
ATOM 3237 N N . ASP A 1 488 ? -125.355 102.514 28.121 1.00 139.60 480 ASP A N 1
ATOM 3238 C CA . ASP A 1 488 ? -126.095 101.462 27.416 1.00 136.25 480 ASP A CA 1
ATOM 3239 C C . ASP A 1 488 ? -125.475 101.014 26.091 1.00 134.02 480 ASP A C 1
ATOM 3240 O O . ASP A 1 488 ? -125.396 99.819 25.808 1.00 134.20 480 ASP A O 1
ATOM 3245 N N . ALA A 1 489 ? -125.027 101.948 25.272 1.00 130.90 481 ALA A N 1
ATOM 3246 C CA . ALA A 1 489 ? -124.438 101.528 24.012 1.00 128.29 481 ALA A CA 1
ATOM 3247 C C . ALA A 1 489 ? -123.130 100.792 24.283 1.00 125.50 481 ALA A C 1
ATOM 3248 O O . ALA A 1 489 ? -122.762 99.854 23.571 1.00 125.10 481 ALA A O 1
ATOM 3250 N N . ILE A 1 490 ? -122.435 101.233 25.325 1.00 121.59 482 ILE A N 1
ATOM 3251 C CA . ILE A 1 490 ? -121.166 100.640 25.724 1.00 116.95 482 ILE A CA 1
ATOM 3252 C C . ILE A 1 490 ? -121.374 99.211 26.235 1.00 114.87 482 ILE A C 1
ATOM 3253 O O . ILE A 1 490 ? -120.607 98.300 25.906 1.00 114.72 482 ILE A O 1
ATOM 3258 N N . GLN A 1 491 ? -122.422 99.028 27.035 1.00 111.45 483 GLN A N 1
ATOM 3259 C CA . GLN A 1 491 ? -122.738 97.728 27.615 1.00 107.27 483 GLN A CA 1
ATOM 3260 C C . GLN A 1 491 ? -123.241 96.714 26.590 1.00 105.83 483 GLN A C 1
ATOM 3261 O O . GLN A 1 491 ? -122.987 95.518 26.722 1.00 106.40 483 GLN A O 1
ATOM 3267 N N . ASN A 1 492 ? -123.950 97.182 25.570 1.00 102.82 484 ASN A N 1
ATOM 3268 C CA . ASN A 1 492 ? -124.465 96.278 24.549 1.00 99.66 484 ASN A CA 1
ATOM 3269 C C . ASN A 1 492 ? -123.336 95.706 23.683 1.00 96.95 484 ASN A C 1
ATOM 3270 O O . ASN A 1 492 ? -123.356 94.537 23.281 1.00 94.94 484 ASN A O 1
ATOM 3275 N N . ALA A 1 493 ? -122.358 96.554 23.385 1.00 94.07 485 ALA A N 1
ATOM 3276 C CA . ALA A 1 493 ? -121.201 96.156 22.593 1.00 92.12 485 ALA A CA 1
ATOM 3277 C C . ALA A 1 493 ? -120.377 95.177 23.415 1.00 90.78 485 ALA A C 1
ATOM 3278 O O . ALA A 1 493 ? -119.873 94.174 22.899 1.00 90.61 485 ALA A O 1
ATOM 3280 N N . SER A 1 494 ? -120.247 95.480 24.703 1.00 88.67 486 SER A N 1
ATOM 3281 C CA . SER A 1 494 ? -119.497 94.632 25.606 1.00 86.70 486 SER A CA 1
ATOM 3282 C C . SER A 1 494 ? -120.096 93.232 25.742 1.00 87.15 486 SER A C 1
ATOM 3283 O O . SER A 1 494 ? -119.380 92.298 26.082 1.00 87.47 486 SER A O 1
ATOM 3286 N N . LEU A 1 495 ? -121.391 93.071 25.473 1.00 86.36 487 LEU A N 1
ATOM 3287 C CA . LEU A 1 495 ? -122.015 91.741 25.545 1.00 86.36 487 LEU A CA 1
ATOM 3288 C C . LEU A 1 495 ? -121.713 90.940 24.295 1.00 86.96 487 LEU A C 1
ATOM 3289 O O . LEU A 1 495 ? -121.496 89.727 24.351 1.00 87.66 487 LEU A O 1
ATOM 3294 N N . LYS A 1 496 ? -121.748 91.625 23.156 1.00 87.39 488 LYS A N 1
ATOM 3295 C CA . LYS A 1 496 ? -121.468 90.978 21.893 1.00 87.49 488 LYS A CA 1
ATOM 3296 C C . LYS A 1 496 ? -120.065 90.435 22.014 1.00 85.52 488 LYS A C 1
ATOM 3297 O O . LYS A 1 496 ? -119.830 89.248 21.784 1.00 84.21 488 LYS A O 1
ATOM 3303 N N . ALA A 1 497 ? -119.137 91.301 22.403 1.00 85.36 489 ALA A N 1
ATOM 3304 C CA . ALA A 1 497 ? -117.754 90.878 22.586 1.00 86.31 489 ALA A CA 1
ATOM 3305 C C . ALA A 1 497 ? -117.677 89.643 23.480 1.00 87.70 489 ALA A C 1
ATOM 3306 O O . ALA A 1 497 ? -117.091 88.634 23.095 1.00 88.10 489 ALA A O 1
ATOM 3308 N N . LEU A 1 498 ? -118.274 89.718 24.666 1.00 88.27 490 LEU A N 1
ATOM 3309 C CA . LEU A 1 498 ? -118.265 88.597 25.600 1.00 89.00 490 LEU A CA 1
ATOM 3310 C C . LEU A 1 498 ? -118.888 87.323 25.067 1.00 89.14 490 LEU A C 1
ATOM 3311 O O . LEU A 1 498 ? -118.517 86.230 25.481 1.00 89.35 490 LEU A O 1
ATOM 3316 N N . LEU A 1 499 ? -119.854 87.446 24.173 1.00 89.59 491 LEU A N 1
ATOM 3317 C CA . LEU A 1 499 ? -120.469 86.255 23.622 1.00 90.53 491 LEU A CA 1
ATOM 3318 C C . LEU A 1 499 ? -119.439 85.545 22.761 1.00 92.95 491 LEU A C 1
ATOM 3319 O O . LEU A 1 499 ? -119.280 84.324 22.828 1.00 93.80 491 LEU A O 1
ATOM 3324 N N . TRP A 1 500 ? -118.715 86.330 21.979 1.00 95.58 492 TRP A N 1
ATOM 3325 C CA . TRP A 1 500 ? -117.690 85.790 21.108 1.00 98.77 492 TRP A CA 1
ATOM 3326 C C . TRP A 1 500 ? -116.640 84.977 21.856 1.00 99.18 492 TRP A C 1
ATOM 3327 O O . TRP A 1 500 ? -116.427 83.798 21.565 1.00 98.06 492 TRP A O 1
ATOM 3338 N N . PHE A 1 501 ? -115.969 85.596 22.815 1.00 100.72 493 PHE A N 1
ATOM 3339 C CA . PHE A 1 501 ? -114.964 84.853 23.544 1.00 103.02 493 PHE A CA 1
ATOM 3340 C C . PHE A 1 501 ? -115.575 83.596 24.144 1.00 105.87 493 PHE A C 1
ATOM 3341 O O . PHE A 1 501 ? -114.897 82.574 24.231 1.00 107.39 493 PHE A O 1
ATOM 3349 N N . SER A 1 502 ? -116.845 83.667 24.558 1.00 108.76 494 SER A N 1
ATOM 3350 C CA . SER A 1 502 ? -117.519 82.519 25.185 1.00 111.78 494 SER A CA 1
ATOM 3351 C C . SER A 1 502 ? -117.618 81.354 24.201 1.00 114.19 494 SER A C 1
ATOM 3352 O O . SER A 1 502 ? -117.790 80.198 24.590 1.00 113.86 494 SER A O 1
ATOM 3355 N N . LYS A 1 503 ? -117.477 81.659 22.920 1.00 117.12 495 LYS A N 1
ATOM 3356 C CA . LYS A 1 503 ? -117.553 80.625 21.906 1.00 120.36 495 LYS A CA 1
ATOM 3357 C C . LYS A 1 503 ? -116.272 79.800 21.790 1.00 121.94 495 LYS A C 1
ATOM 3358 O O . LYS A 1 503 ? -116.270 78.733 21.181 1.00 121.64 495 LYS A O 1
ATOM 3364 N N . PHE A 1 504 ? -115.186 80.278 22.386 1.00 124.00 496 PHE A N 1
ATOM 3365 C CA . PHE A 1 504 ? -113.922 79.551 22.329 1.00 125.96 496 PHE A CA 1
ATOM 3366 C C . PHE A 1 504 ? -113.804 78.390 23.319 1.00 126.87 496 PHE A C 1
ATOM 3367 O O . PHE A 1 504 ? -113.052 77.455 23.069 1.00 128.15 496 PHE A O 1
ATOM 3375 N N . PHE A 1 505 ? -114.523 78.452 24.441 1.00 127.55 497 PHE A N 1
ATOM 3376 C CA . PHE A 1 505 ? -114.513 77.370 25.435 1.00 127.66 497 PHE A CA 1
ATOM 3377 C C . PHE A 1 505 ? -115.955 76.924 25.626 1.00 129.12 497 PHE A C 1
ATOM 3378 O O . PHE A 1 505 ? -116.811 77.741 25.944 1.00 130.02 497 PHE A O 1
ATOM 3386 N N . ALA A 1 506 ? -116.227 75.633 25.453 1.00 130.93 498 ALA A N 1
ATOM 3387 C CA . ALA A 1 506 ? -117.599 75.131 25.539 1.00 133.77 498 ALA A CA 1
ATOM 3388 C C . ALA A 1 506 ? -118.316 75.161 26.887 1.00 135.28 498 ALA A C 1
ATOM 3389 O O . ALA A 1 506 ? -117.868 74.574 27.865 1.00 136.57 498 ALA A O 1
ATOM 3391 N N . ASP A 1 507 ? -119.443 75.865 26.912 1.00 136.31 499 ASP A N 1
ATOM 3392 C CA . ASP A 1 507 ? -120.296 75.976 28.088 1.00 137.02 499 ASP A CA 1
ATOM 3393 C C . ASP A 1 507 ? -121.658 76.428 27.561 1.00 137.40 499 ASP A C 1
ATOM 3394 O O . ASP A 1 507 ? -121.890 76.393 26.351 1.00 138.22 499 ASP A O 1
ATOM 3399 N N . LEU A 1 508 ? -122.535 76.869 28.464 1.00 137.20 500 LEU A N 1
ATOM 3400 C CA . LEU A 1 508 ? -123.898 77.324 28.139 1.00 136.53 500 LEU A CA 1
ATOM 3401 C C . LEU A 1 508 ? -124.839 76.120 28.022 1.00 135.66 500 LEU A C 1
ATOM 3402 O O . LEU A 1 508 ? -125.870 76.040 28.700 1.00 135.07 500 LEU A O 1
ATOM 3407 N N . SER A 1 543 ? -131.091 67.788 26.827 1.00 155.85 535 SER A N 1
ATOM 3408 C CA . SER A 1 543 ? -131.462 66.796 27.833 1.00 157.39 535 SER A CA 1
ATOM 3409 C C . SER A 1 543 ? -132.973 66.749 28.101 1.00 155.59 535 SER A C 1
ATOM 3410 O O . SER A 1 543 ? -133.727 67.632 27.678 1.00 155.16 535 SER A O 1
ATOM 3413 N N . SER A 1 544 ? -133.403 65.700 28.799 1.00 154.59 536 SER A N 1
ATOM 3414 C CA . SER A 1 544 ? -134.813 65.499 29.119 1.00 155.81 536 SER A CA 1
ATOM 3415 C C . SER A 1 544 ? -135.136 65.934 30.542 1.00 155.50 536 SER A C 1
ATOM 3416 O O . SER A 1 544 ? -134.243 66.040 31.386 1.00 155.35 536 SER A O 1
ATOM 3419 N N . GLU A 1 545 ? -136.418 66.189 30.797 1.00 154.70 537 GLU A N 1
ATOM 3420 C CA . GLU A 1 545 ? -136.873 66.592 32.122 1.00 150.79 537 GLU A CA 1
ATOM 3421 C C . GLU A 1 545 ? -138.156 65.885 32.532 1.00 151.16 537 GLU A C 1
ATOM 3422 O O . GLU A 1 545 ? -138.846 65.287 31.710 1.00 151.97 537 GLU A O 1
ATOM 3428 N N . SER A 1 546 ? -138.458 65.964 33.820 1.00 148.09 538 SER A N 1
ATOM 3429 C CA . SER A 1 546 ? -139.661 65.375 34.400 1.00 148.02 538 SER A CA 1
ATOM 3430 C C . SER A 1 546 ? -140.130 66.393 35.449 1.00 144.85 538 SER A C 1
ATOM 3431 O O . SER A 1 546 ? -139.294 66.961 36.150 1.00 146.65 538 SER A O 1
ATOM 3434 N N . LYS A 1 547 ? -141.439 66.637 35.566 1.00 145.01 539 LYS A N 1
ATOM 3435 C CA . LYS A 1 547 ? -141.924 67.641 36.528 1.00 142.93 539 LYS A CA 1
ATOM 3436 C C . LYS A 1 547 ? -142.670 67.125 37.773 1.00 145.52 539 LYS A C 1
ATOM 3437 O O . LYS A 1 547 ? -143.219 66.021 37.755 1.00 145.25 539 LYS A O 1
ATOM 3443 N N . ASN A 1 548 ? -142.671 67.938 38.844 1.00 144.04 540 ASN A N 1
ATOM 3444 C CA . ASN A 1 548 ? -143.325 67.618 40.133 1.00 141.98 540 ASN A CA 1
ATOM 3445 C C . ASN A 1 548 ? -143.893 68.811 40.919 1.00 140.80 540 ASN A C 1
ATOM 3446 O O . ASN A 1 548 ? -143.233 69.353 41.808 1.00 140.35 540 ASN A O 1
ATOM 3451 N N . THR A 1 549 ? -145.128 69.183 40.597 1.00 139.22 541 THR A N 1
ATOM 3452 C CA . THR A 1 549 ? -145.860 70.287 41.230 1.00 140.03 541 THR A CA 1
ATOM 3453 C C . THR A 1 549 ? -145.534 71.626 40.566 1.00 138.07 541 THR A C 1
ATOM 3454 O O . THR A 1 549 ? -146.295 72.117 39.724 1.00 137.90 541 THR A O 1
ATOM 3458 N N . SER A 1 560 ? -146.937 83.065 31.091 1.00 113.87 552 SER A N 1
ATOM 3459 C CA . SER A 1 560 ? -147.740 84.281 31.211 1.00 114.30 552 SER A CA 1
ATOM 3460 C C . SER A 1 560 ? -146.876 85.475 31.670 1.00 114.09 552 SER A C 1
ATOM 3461 O O . SER A 1 560 ? -147.326 86.627 31.636 1.00 115.47 552 SER A O 1
ATOM 3464 N N . ILE A 1 561 ? -145.635 85.200 32.077 1.00 112.52 553 ILE A N 1
ATOM 3465 C CA . ILE A 1 561 ? -144.722 86.257 32.526 1.00 110.05 553 ILE A CA 1
ATOM 3466 C C . ILE A 1 561 ? -144.022 86.924 31.343 1.00 108.72 553 ILE A C 1
ATOM 3467 O O . ILE A 1 561 ? -143.497 86.260 30.445 1.00 107.76 553 ILE A O 1
ATOM 3472 N N . THR A 1 562 ? -143.991 88.251 31.384 1.00 107.33 554 THR A N 1
ATOM 3473 C CA . THR A 1 562 ? -143.449 89.077 30.307 1.00 105.77 554 THR A CA 1
ATOM 3474 C C . THR A 1 562 ? -141.956 89.448 30.206 1.00 104.62 554 THR A C 1
ATOM 3475 O O . THR A 1 562 ? -141.316 89.841 31.181 1.00 104.07 554 THR A O 1
ATOM 3479 N N . ASN A 1 563 ? -141.427 89.332 28.987 1.00 102.84 555 ASN A N 1
ATOM 3480 C CA . ASN A 1 563 ? -140.038 89.663 28.691 1.00 101.73 555 ASN A CA 1
ATOM 3481 C C . ASN A 1 563 ? -139.851 91.132 28.995 1.00 101.20 555 ASN A C 1
ATOM 3482 O O . ASN A 1 563 ? -140.519 91.985 28.406 1.00 101.43 555 ASN A O 1
ATOM 3487 N N . GLY A 1 564 ? -138.929 91.420 29.909 1.00 100.61 556 GLY A N 1
ATOM 3488 C CA . GLY A 1 564 ? -138.664 92.790 30.313 1.00 99.14 556 GLY A CA 1
ATOM 3489 C C . GLY A 1 564 ? -139.159 92.966 31.736 1.00 98.23 556 GLY A C 1
ATOM 3490 O O . GLY A 1 564 ? -139.449 94.073 32.198 1.00 97.49 556 GLY A O 1
ATOM 3491 N N . SER A 1 565 ? -139.268 91.836 32.424 1.00 97.05 557 SER A N 1
ATOM 3492 C CA . SER A 1 565 ? -139.724 91.800 33.805 1.00 95.82 557 SER A CA 1
ATOM 3493 C C . SER A 1 565 ? -138.656 91.085 34.618 1.00 93.50 557 SER A C 1
ATOM 3494 O O . SER A 1 565 ? -137.731 90.506 34.051 1.00 94.19 557 SER A O 1
ATOM 3497 N N . VAL A 1 566 ? -138.768 91.126 35.941 1.00 90.65 558 VAL A N 1
ATOM 3498 C CA . VAL A 1 566 ? -137.785 90.443 36.775 1.00 88.81 558 VAL A CA 1
ATOM 3499 C C . VAL A 1 566 ? -138.430 89.537 37.826 1.00 86.79 558 VAL A C 1
ATOM 3500 O O . VAL A 1 566 ? -139.370 89.916 38.522 1.00 86.15 558 VAL A O 1
ATOM 3504 N N . VAL A 1 567 ? -137.903 88.332 37.947 1.00 84.14 559 VAL A N 1
ATOM 3505 C CA . VAL A 1 567 ? -138.454 87.391 38.889 1.00 81.40 559 VAL A CA 1
ATOM 3506 C C . VAL A 1 567 ? -137.506 87.190 40.037 1.00 79.57 559 VAL A C 1
ATOM 3507 O O . VAL A 1 567 ? -136.301 87.157 39.842 1.00 77.98 559 VAL A O 1
ATOM 3511 N N . SER A 1 568 ? -138.057 87.051 41.234 1.00 78.44 560 SER A N 1
ATOM 3512 C CA . SER A 1 568 ? -137.255 86.830 42.425 1.00 77.29 560 SER A CA 1
ATOM 3513 C C . SER A 1 568 ? -137.621 85.449 42.914 1.00 76.07 560 SER A C 1
ATOM 3514 O O . SER A 1 568 ? -138.663 85.251 43.536 1.00 75.68 560 SER A O 1
ATOM 3517 N N . ILE A 1 569 ? -136.763 84.484 42.622 1.00 75.56 561 ILE A N 1
ATOM 3518 C CA . ILE A 1 569 ? -137.019 83.110 43.027 1.00 74.86 561 ILE A CA 1
ATOM 3519 C C . ILE A 1 569 ? -136.222 82.704 44.250 1.00 74.77 561 ILE A C 1
ATOM 3520 O O . ILE A 1 569 ? -135.390 83.452 44.744 1.00 75.96 561 ILE A O 1
ATOM 3525 N N . CYS A 1 570 ? -136.516 81.506 44.731 1.00 73.66 562 CYS A N 1
ATOM 3526 C CA . CYS A 1 570 ? -135.786 80.878 45.810 1.00 73.28 562 CYS A CA 1
ATOM 3527 C C . CYS A 1 570 ? -135.664 79.507 45.191 1.00 73.45 562 CYS A C 1
ATOM 3528 O O . CYS A 1 570 ? -136.668 78.844 44.960 1.00 74.16 562 CYS A O 1
ATOM 3531 N N . TYR A 1 571 ? -134.446 79.096 44.875 1.00 72.72 563 TYR A N 1
ATOM 3532 C CA . TYR A 1 571 ? -134.253 77.803 44.240 1.00 72.69 563 TYR A CA 1
ATOM 3533 C C . TYR A 1 571 ? -133.318 76.932 45.044 1.00 73.29 563 TYR A C 1
ATOM 3534 O O . TYR A 1 571 ? -132.528 77.436 45.830 1.00 72.41 563 TYR A O 1
ATOM 3543 N N . SER A 1 572 ? -133.417 75.624 44.845 1.00 74.13 564 SER A N 1
ATOM 3544 C CA . SER A 1 572 ? -132.561 74.666 45.530 1.00 74.29 564 SER A CA 1
ATOM 3545 C C . SER A 1 572 ? -132.254 73.543 44.534 1.00 73.68 564 SER A C 1
ATOM 3546 O O . SER A 1 572 ? -133.149 73.017 43.884 1.00 73.32 564 SER A O 1
ATOM 3549 N N . LEU A 1 573 ? -130.982 73.200 44.409 1.00 76.12 565 LEU A N 1
ATOM 3550 C CA . LEU A 1 573 ? -130.517 72.171 43.489 1.00 78.65 565 LEU A CA 1
ATOM 3551 C C . LEU A 1 573 ? -129.913 70.995 44.255 1.00 80.75 565 LEU A C 1
ATOM 3552 O O . LEU A 1 573 ? -129.160 71.211 45.201 1.00 81.51 565 LEU A O 1
ATOM 3557 N N . SER A 1 574 ? -130.203 69.760 43.852 1.00 82.30 566 SER A N 1
ATOM 3558 C CA . SER A 1 574 ? -129.606 68.613 44.526 1.00 83.84 566 SER A CA 1
ATOM 3559 C C . SER A 1 574 ? -129.179 67.544 43.531 1.00 85.36 566 SER A C 1
ATOM 3560 O O . SER A 1 574 ? -129.863 67.310 42.543 1.00 85.54 566 SER A O 1
ATOM 3563 N N . LEU A 1 575 ? -128.039 66.904 43.779 1.00 87.28 567 LEU A N 1
ATOM 3564 C CA . LEU A 1 575 ? -127.574 65.834 42.893 1.00 89.68 567 LEU A CA 1
ATOM 3565 C C . LEU A 1 575 ? -127.826 64.534 43.616 1.00 92.03 567 LEU A C 1
ATOM 3566 O O . LEU A 1 575 ? -127.477 64.396 44.786 1.00 92.13 567 LEU A O 1
ATOM 3571 N N . ALA A 1 576 ? -128.441 63.588 42.916 1.00 95.44 568 ALA A N 1
ATOM 3572 C CA . ALA A 1 576 ? -128.756 62.292 43.499 1.00 98.08 568 ALA A CA 1
ATOM 3573 C C . ALA A 1 576 ? -128.817 61.223 42.435 1.00 99.73 568 ALA A C 1
ATOM 3574 O O . ALA A 1 576 ? -128.862 61.512 41.239 1.00 99.06 568 ALA A O 1
ATOM 3576 N N . VAL A 1 577 ? -128.817 59.981 42.896 1.00 102.31 569 VAL A N 1
ATOM 3577 C CA . VAL A 1 577 ? -128.862 58.842 42.006 1.00 105.92 569 VAL A CA 1
ATOM 3578 C C . VAL A 1 577 ? -130.262 58.719 41.430 1.00 108.14 569 VAL A C 1
ATOM 3579 O O . VAL A 1 577 ? -131.246 58.786 42.168 1.00 108.86 569 VAL A O 1
ATOM 3583 N N . ASP A 1 578 ? -130.335 58.551 40.116 1.00 109.69 570 ASP A N 1
ATOM 3584 C CA . ASP A 1 578 ? -131.592 58.399 39.418 1.00 111.75 570 ASP A CA 1
ATOM 3585 C C . ASP A 1 578 ? -132.443 57.259 40.009 1.00 114.28 570 ASP A C 1
ATOM 3586 O O . ASP A 1 578 ? -131.987 56.119 40.069 1.00 116.66 570 ASP A O 1
ATOM 3591 N N . PRO A 1 579 ? -133.644 57.567 40.545 1.00 115.42 571 PRO A N 1
ATOM 3592 C CA . PRO A 1 579 ? -134.451 56.452 41.053 1.00 115.61 571 PRO A CA 1
ATOM 3593 C C . PRO A 1 579 ? -135.607 56.213 40.071 1.00 116.18 571 PRO A C 1
ATOM 3594 O O . PRO A 1 579 ? -135.448 56.410 38.857 1.00 116.13 571 PRO A O 1
ATOM 3598 N N . SER A 1 608 ? -127.694 58.980 51.578 1.00 128.36 600 SER A N 1
ATOM 3599 C CA . SER A 1 608 ? -126.295 59.084 51.168 1.00 128.68 600 SER A CA 1
ATOM 3600 C C . SER A 1 608 ? -126.141 59.352 49.670 1.00 128.27 600 SER A C 1
ATOM 3601 O O . SER A 1 608 ? -125.017 59.506 49.179 1.00 127.99 600 SER A O 1
ATOM 3604 N N . SER A 1 609 ? -127.264 59.397 48.949 1.00 127.81 601 SER A N 1
ATOM 3605 C CA . SER A 1 609 ? -127.250 59.662 47.506 1.00 125.95 601 SER A CA 1
ATOM 3606 C C . SER A 1 609 ? -127.862 61.029 47.181 1.00 124.33 601 SER A C 1
ATOM 3607 O O . SER A 1 609 ? -127.688 61.540 46.076 1.00 124.89 601 SER A O 1
ATOM 3610 N N . VAL A 1 610 ? -128.574 61.617 48.143 1.00 121.25 602 VAL A N 1
ATOM 3611 C CA . VAL A 1 610 ? -129.200 62.924 47.946 1.00 117.35 602 VAL A CA 1
ATOM 3612 C C . VAL A 1 610 ? -128.351 64.015 48.596 1.00 114.81 602 VAL A C 1
ATOM 3613 O O . VAL A 1 610 ? -128.389 64.199 49.814 1.00 113.80 602 VAL A O 1
ATOM 3617 N N . GLU A 1 611 ? -127.588 64.734 47.780 1.00 111.87 603 GLU A N 1
ATOM 3618 C CA . GLU A 1 611 ? -126.740 65.797 48.290 1.00 108.40 603 GLU A CA 1
ATOM 3619 C C . GLU A 1 611 ? -127.011 67.193 47.726 1.00 105.72 603 GLU A C 1
ATOM 3620 O O . GLU A 1 611 ? -127.080 67.373 46.507 1.00 105.45 603 GLU A O 1
ATOM 3626 N N . PRO A 1 612 ? -127.107 68.214 48.608 1.00 102.95 604 PRO A N 1
ATOM 3627 C CA . PRO A 1 612 ? -127.370 69.578 48.142 1.00 100.96 604 PRO A CA 1
ATOM 3628 C C . PRO A 1 612 ? -126.158 70.209 47.495 1.00 97.86 604 PRO A C 1
ATOM 3629 O O . PRO A 1 612 ? -125.065 70.174 48.042 1.00 96.97 604 PRO A O 1
ATOM 3633 N N . ILE A 1 613 ? -126.366 70.777 46.317 1.00 94.45 605 ILE A N 1
ATOM 3634 C CA . ILE A 1 613 ? -125.294 71.399 45.576 1.00 92.47 605 ILE A CA 1
ATOM 3635 C C . ILE A 1 613 ? -125.366 72.907 45.545 1.00 93.40 605 ILE A C 1
ATOM 3636 O O . ILE A 1 613 ? -124.374 73.591 45.803 1.00 94.44 605 ILE A O 1
ATOM 3641 N N . GLU A 1 614 ? -126.526 73.432 45.191 1.00 91.94 606 GLU A N 1
ATOM 3642 C CA . GLU A 1 614 ? -126.673 74.868 45.138 1.00 90.69 606 GLU A CA 1
ATOM 3643 C C . GLU A 1 614 ? -128.010 75.257 45.705 1.00 89.39 606 GLU A C 1
ATOM 3644 O O . GLU A 1 614 ? -129.051 74.881 45.181 1.00 89.48 606 GLU A O 1
ATOM 3650 N N . SER A 1 615 ? -127.969 76.000 46.796 1.00 87.71 607 SER A N 1
ATOM 3651 C CA . SER A 1 615 ? -129.169 76.471 47.453 1.00 86.31 607 SER A CA 1
ATOM 3652 C C . SER A 1 615 ? -129.099 77.971 47.284 1.00 84.58 607 SER A C 1
ATOM 3653 O O . SER A 1 615 ? -128.034 78.515 46.983 1.00 83.96 607 SER A O 1
ATOM 3656 N N . ASN A 1 616 ? -130.231 78.638 47.440 1.00 82.72 608 ASN A N 1
ATOM 3657 C CA . ASN A 1 616 ? -130.249 80.087 47.369 1.00 80.18 608 ASN A CA 1
ATOM 3658 C C . ASN A 1 616 ? -131.603 80.571 47.808 1.00 78.48 608 ASN A C 1
ATOM 3659 O O . ASN A 1 616 ? -132.622 80.055 47.366 1.00 79.33 608 ASN A O 1
ATOM 3664 N N . GLU A 1 617 ? -131.608 81.558 48.692 1.00 77.42 609 GLU A N 1
ATOM 3665 C CA . GLU A 1 617 ? -132.853 82.073 49.221 1.00 77.60 609 GLU A CA 1
ATOM 3666 C C . GLU A 1 617 ? -133.537 83.148 48.395 1.00 75.69 609 GLU A C 1
ATOM 3667 O O . GLU A 1 617 ? -134.769 83.250 48.403 1.00 73.76 609 GLU A O 1
ATOM 3673 N N . GLU A 1 618 ? -132.753 83.938 47.672 1.00 75.79 610 GLU A N 1
ATOM 3674 C CA . GLU A 1 618 ? -133.337 85.028 46.911 1.00 75.73 610 GLU A CA 1
ATOM 3675 C C . GLU A 1 618 ? -132.406 85.522 45.812 1.00 76.03 610 GLU A C 1
ATOM 3676 O O . GLU A 1 618 ? -131.272 85.928 46.072 1.00 76.36 610 GLU A O 1
ATOM 3682 N N . ILE A 1 619 ? -132.877 85.465 44.576 1.00 75.54 611 ILE A N 1
ATOM 3683 C CA . ILE A 1 619 ? -132.081 85.939 43.451 1.00 76.87 611 ILE A CA 1
ATOM 3684 C C . ILE A 1 619 ? -133.020 86.450 42.411 1.00 78.27 611 ILE A C 1
ATOM 3685 O O . ILE A 1 619 ? -134.036 85.826 42.146 1.00 80.72 611 ILE A O 1
ATOM 3690 N N . GLU A 1 620 ? -132.675 87.577 41.810 1.00 78.81 612 GLU A N 1
ATOM 3691 C CA . GLU A 1 620 ? -133.518 88.141 40.781 1.00 80.22 612 GLU A CA 1
ATOM 3692 C C . GLU A 1 620 ? -132.975 87.835 39.387 1.00 79.79 612 GLU A C 1
ATOM 3693 O O . GLU A 1 620 ? -131.765 87.851 39.159 1.00 78.75 612 GLU A O 1
ATOM 3699 N N . PHE A 1 621 ? -133.884 87.538 38.461 1.00 79.91 613 PHE A N 1
ATOM 3700 C CA . PHE A 1 621 ? -133.517 87.234 37.084 1.00 81.35 613 PHE A CA 1
ATOM 3701 C C . PHE A 1 621 ? -134.303 88.048 36.070 1.00 83.31 613 PHE A C 1
ATOM 3702 O O . PHE A 1 621 ? -135.517 88.191 36.171 1.00 82.49 613 PHE A O 1
ATOM 3710 N N . GLU A 1 622 ? -133.597 88.585 35.089 1.00 86.36 614 GLU A N 1
ATOM 3711 C CA . GLU A 1 622 ? -134.241 89.335 34.028 1.00 90.90 614 GLU A CA 1
ATOM 3712 C C . GLU A 1 622 ? -134.913 88.237 33.214 1.00 91.34 614 GLU A C 1
ATOM 3713 O O . GLU A 1 622 ? -134.345 87.154 33.040 1.00 91.84 614 GLU A O 1
ATOM 3719 N N . VAL A 1 623 ? -136.115 88.497 32.719 1.00 91.77 615 VAL A N 1
ATOM 3720 C CA . VAL A 1 623 ? -136.829 87.481 31.960 1.00 92.87 615 VAL A CA 1
ATOM 3721 C C . VAL A 1 623 ? -136.847 87.772 30.469 1.00 94.41 615 VAL A C 1
ATOM 3722 O O . VAL A 1 623 ? -137.384 88.799 30.060 1.00 96.78 615 VAL A O 1
ATOM 3726 N N . GLY A 1 624 ? -136.277 86.867 29.666 1.00 95.35 616 GLY A N 1
ATOM 3727 C CA . GLY A 1 624 ? -136.255 87.045 28.217 1.00 94.45 616 GLY A CA 1
ATOM 3728 C C . GLY A 1 624 ? -134.915 87.461 27.628 1.00 93.52 616 GLY A C 1
ATOM 3729 O O . GLY A 1 624 ? -134.811 87.791 26.441 1.00 93.27 616 GLY A O 1
ATOM 3730 N N . THR A 1 625 ? -133.891 87.455 28.471 1.00 93.38 617 THR A N 1
ATOM 3731 C CA . THR A 1 625 ? -132.541 87.816 28.063 1.00 93.33 617 THR A CA 1
ATOM 3732 C C . THR A 1 625 ? -131.627 86.615 28.291 1.00 93.31 617 THR A C 1
ATOM 3733 O O . THR A 1 625 ? -130.401 86.731 28.203 1.00 92.81 617 THR A O 1
ATOM 3737 N N . GLY A 1 626 ? -132.237 85.465 28.580 1.00 93.62 618 GLY A N 1
ATOM 3738 C CA . GLY A 1 626 ? -131.480 84.245 28.835 1.00 94.43 618 GLY A CA 1
ATOM 3739 C C . GLY A 1 626 ? -130.405 84.436 29.893 1.00 94.60 618 GLY A C 1
ATOM 3740 O O . GLY A 1 626 ? -129.259 84.001 29.722 1.00 94.93 618 GLY A O 1
ATOM 3741 N N . SER A 1 627 ? -130.783 85.088 30.989 1.00 94.37 619 SER A N 1
ATOM 3742 C CA . SER A 1 627 ? -129.871 85.373 32.091 1.00 93.56 619 SER A CA 1
ATOM 3743 C C . SER A 1 627 ? -129.865 84.289 33.155 1.00 92.56 619 SER A C 1
ATOM 3744 O O . SER A 1 627 ? -129.243 84.437 34.205 1.00 92.73 619 SER A O 1
ATOM 3747 N N . MET A 1 628 ? -130.580 83.211 32.885 1.00 90.93 620 MET A N 1
ATOM 3748 C CA . MET A 1 628 ? -130.635 82.109 33.816 1.00 89.46 620 MET A CA 1
ATOM 3749 C C . MET A 1 628 ? -130.706 80.818 33.033 1.00 88.07 620 MET A C 1
ATOM 3750 O O . MET A 1 628 ? -131.021 80.820 31.837 1.00 86.54 620 MET A O 1
ATOM 3755 N N . ASN A 1 629 ? -130.378 79.720 33.705 1.00 86.46 621 ASN A N 1
ATOM 3756 C CA . ASN A 1 629 ? -130.423 78.408 33.094 1.00 85.36 621 ASN A CA 1
ATOM 3757 C C . ASN A 1 629 ? -131.801 78.274 32.444 1.00 83.82 621 ASN A C 1
ATOM 3758 O O . ASN A 1 629 ? -132.809 78.535 33.078 1.00 84.53 621 ASN A O 1
ATOM 3763 N N . PRO A 1 630 ? -131.852 77.904 31.152 1.00 81.69 622 PRO A N 1
ATOM 3764 C CA . PRO A 1 630 ? -133.097 77.734 30.390 1.00 81.47 622 PRO A CA 1
ATOM 3765 C C . PRO A 1 630 ? -134.242 76.931 31.048 1.00 82.03 622 PRO A C 1
ATOM 3766 O O . PRO A 1 630 ? -135.391 77.405 31.102 1.00 81.35 622 PRO A O 1
ATOM 3770 N N . HIS A 1 631 ? -133.943 75.725 31.536 1.00 82.09 623 HIS A N 1
ATOM 3771 C CA . HIS A 1 631 ? -134.963 74.880 32.189 1.00 84.16 623 HIS A CA 1
ATOM 3772 C C . HIS A 1 631 ? -135.664 75.571 33.371 1.00 83.94 623 HIS A C 1
ATOM 3773 O O . HIS A 1 631 ? -136.867 75.411 33.611 1.00 82.93 623 HIS A O 1
ATOM 3780 N N . ILE A 1 632 ? -134.888 76.330 34.121 1.00 84.53 624 ILE A N 1
ATOM 3781 C CA . ILE A 1 632 ? -135.426 77.050 35.246 1.00 85.25 624 ILE A CA 1
ATOM 3782 C C . ILE A 1 632 ? -136.224 78.240 34.731 1.00 87.80 624 ILE A C 1
ATOM 3783 O O . ILE A 1 632 ? -137.157 78.677 35.381 1.00 88.90 624 ILE A O 1
ATOM 3788 N N . GLU A 1 633 ? -135.862 78.772 33.568 1.00 89.41 625 GLU A N 1
ATOM 3789 C CA . GLU A 1 633 ? -136.587 79.923 33.054 1.00 91.46 625 GLU A CA 1
ATOM 3790 C C . GLU A 1 633 ? -137.943 79.485 32.557 1.00 92.90 625 GLU A C 1
ATOM 3791 O O . GLU A 1 633 ? -138.963 80.034 32.976 1.00 93.23 625 GLU A O 1
ATOM 3797 N N . SER A 1 634 ? -137.958 78.486 31.674 1.00 94.38 626 SER A N 1
ATOM 3798 C CA . SER A 1 634 ? -139.220 77.980 31.126 1.00 95.49 626 SER A CA 1
ATOM 3799 C C . SER A 1 634 ? -140.135 77.492 32.243 1.00 95.06 626 SER A C 1
ATOM 3800 O O . SER A 1 634 ? -141.351 77.661 32.193 1.00 94.95 626 SER A O 1
ATOM 3803 N N . GLU A 1 635 ? -139.542 76.881 33.255 1.00 94.70 627 GLU A N 1
ATOM 3804 C CA . GLU A 1 635 ? -140.304 76.402 34.390 1.00 93.65 627 GLU A CA 1
ATOM 3805 C C . GLU A 1 635 ? -141.005 77.557 35.112 1.00 92.84 627 GLU A C 1
ATOM 3806 O O . GLU A 1 635 ? -142.195 77.489 35.412 1.00 92.63 627 GLU A O 1
ATOM 3812 N N . VAL A 1 636 ? -140.244 78.612 35.387 1.00 91.98 628 VAL A N 1
ATOM 3813 C CA . VAL A 1 636 ? -140.735 79.779 36.107 1.00 91.41 628 VAL A CA 1
ATOM 3814 C C . VAL A 1 636 ? -141.789 80.602 35.403 1.00 92.28 628 VAL A C 1
ATOM 3815 O O . VAL A 1 636 ? -142.732 81.051 36.047 1.00 91.84 628 VAL A O 1
ATOM 3819 N N . THR A 1 637 ? -141.637 80.816 34.098 1.00 93.53 629 THR A N 1
ATOM 3820 C CA . THR A 1 637 ? -142.611 81.617 33.362 1.00 95.11 629 THR A CA 1
ATOM 3821 C C . THR A 1 637 ? -144.035 81.060 33.386 1.00 96.72 629 THR A C 1
ATOM 3822 O O . THR A 1 637 ? -144.947 81.673 32.840 1.00 96.68 629 THR A O 1
ATOM 3826 N N . GLN A 1 638 ? -144.221 79.901 34.013 1.00 98.44 630 GLN A N 1
ATOM 3827 C CA . GLN A 1 638 ? -145.544 79.287 34.122 1.00 99.28 630 GLN A CA 1
ATOM 3828 C C . GLN A 1 638 ? -146.079 79.621 35.502 1.00 99.53 630 GLN A C 1
ATOM 3829 O O . GLN A 1 638 ? -147.255 79.949 35.700 1.00 99.20 630 GLN A O 1
ATOM 3835 N N . MET A 1 639 ? -145.157 79.533 36.447 1.00 99.45 631 MET A N 1
ATOM 3836 C CA . MET A 1 639 ? -145.425 79.762 37.846 1.00 98.51 631 MET A CA 1
ATOM 3837 C C . MET A 1 639 ? -145.968 81.129 38.120 1.00 96.85 631 MET A C 1
ATOM 3838 O O . MET A 1 639 ? -145.800 82.055 37.331 1.00 94.88 631 MET A O 1
ATOM 3843 N N . THR A 1 640 ? -146.664 81.228 39.240 1.00 96.78 632 THR A N 1
ATOM 3844 C CA . THR A 1 640 ? -147.163 82.496 39.665 1.00 97.70 632 THR A CA 1
ATOM 3845 C C . THR A 1 640 ? -146.761 82.602 41.116 1.00 96.40 632 THR A C 1
ATOM 3846 O O . THR A 1 640 ? -146.470 81.598 41.775 1.00 96.84 632 THR A O 1
ATOM 3850 N N . VAL A 1 641 ? -146.714 83.830 41.597 1.00 94.20 633 VAL A N 1
ATOM 3851 C CA . VAL A 1 641 ? -146.188 84.068 42.909 1.00 91.33 633 VAL A CA 1
ATOM 3852 C C . VAL A 1 641 ? -146.832 83.351 44.066 1.00 89.46 633 VAL A C 1
ATOM 3853 O O . VAL A 1 641 ? -148.009 83.522 44.358 1.00 89.10 633 VAL A O 1
ATOM 3857 N N . GLY A 1 642 ? -145.996 82.505 44.672 1.00 88.01 634 GLY A N 1
ATOM 3858 C CA . GLY A 1 642 ? -146.345 81.679 45.808 1.00 87.44 634 GLY A CA 1
ATOM 3859 C C . GLY A 1 642 ? -146.050 80.209 45.561 1.00 86.50 634 GLY A C 1
ATOM 3860 O O . GLY A 1 642 ? -145.869 79.434 46.502 1.00 86.11 634 GLY A O 1
ATOM 3861 N N . GLU A 1 643 ? -145.978 79.833 44.285 1.00 86.92 635 GLU A N 1
ATOM 3862 C CA . GLU A 1 643 ? -145.760 78.440 43.879 1.00 88.03 635 GLU A CA 1
ATOM 3863 C C . GLU A 1 643 ? -144.385 77.836 44.054 1.00 87.06 635 GLU A C 1
ATOM 3864 O O . GLU A 1 643 ? -143.369 78.506 43.921 1.00 86.88 635 GLU A O 1
ATOM 3870 N N . TYR A 1 644 ? -144.380 76.541 44.333 1.00 85.45 636 TYR A N 1
ATOM 3871 C CA . TYR A 1 644 ? -143.156 75.794 44.492 1.00 85.75 636 TYR A CA 1
ATOM 3872 C C . TYR A 1 644 ? -143.234 74.655 43.498 1.00 85.86 636 TYR A C 1
ATOM 3873 O O . TYR A 1 644 ? -144.038 73.745 43.669 1.00 86.71 636 TYR A O 1
ATOM 3882 N N . ALA A 1 645 ? -142.416 74.704 42.454 1.00 85.48 637 ALA A N 1
ATOM 3883 C CA . ALA A 1 645 ? -142.408 73.648 41.447 1.00 85.22 637 ALA A CA 1
ATOM 3884 C C . ALA A 1 645 ? -141.073 72.936 41.576 1.00 85.31 637 ALA A C 1
ATOM 3885 O O . ALA A 1 645 ? -140.139 73.483 42.163 1.00 86.60 637 ALA A O 1
ATOM 3887 N N . SER A 1 646 ? -140.977 71.721 41.046 1.00 84.74 638 SER A N 1
ATOM 3888 C CA . SER A 1 646 ? -139.718 70.986 41.089 1.00 84.29 638 SER A CA 1
ATOM 3889 C C . SER A 1 646 ? -139.633 70.066 39.889 1.00 84.62 638 SER A C 1
ATOM 3890 O O . SER A 1 646 ? -140.648 69.687 39.315 1.00 84.34 638 SER A O 1
ATOM 3893 N N . PHE A 1 647 ? -138.421 69.713 39.498 1.00 85.75 639 PHE A N 1
ATOM 3894 C CA . PHE A 1 647 ? -138.250 68.844 38.346 1.00 87.23 639 PHE A CA 1
ATOM 3895 C C . PHE A 1 647 ? -136.804 68.403 38.293 1.00 89.45 639 PHE A C 1
ATOM 3896 O O . PHE A 1 647 ? -135.935 69.053 38.867 1.00 89.51 639 PHE A O 1
ATOM 3904 N N . LYS A 1 648 ? -136.529 67.311 37.599 1.00 93.41 640 LYS A N 1
ATOM 3905 C CA . LYS A 1 648 ? -135.157 66.842 37.539 1.00 98.03 640 LYS A CA 1
ATOM 3906 C C . LYS A 1 648 ? -134.679 66.585 36.123 1.00 100.01 640 LYS A C 1
ATOM 3907 O O . LYS A 1 648 ? -135.484 66.459 35.203 1.00 99.83 640 LYS A O 1
ATOM 3913 N N . MET A 1 649 ? -133.357 66.535 35.968 1.00 102.46 641 MET A N 1
ATOM 3914 C CA . MET A 1 649 ? -132.703 66.255 34.695 1.00 104.41 641 MET A CA 1
ATOM 3915 C C . MET A 1 649 ? -131.953 64.936 34.911 1.00 105.09 641 MET A C 1
ATOM 3916 O O . MET A 1 649 ? -130.988 64.870 35.681 1.00 104.88 641 MET A O 1
ATOM 3921 N N . THR A 1 650 ? -132.417 63.876 34.254 1.00 105.49 642 THR A N 1
ATOM 3922 C CA . THR A 1 650 ? -131.759 62.570 34.372 1.00 106.53 642 THR A CA 1
ATOM 3923 C C . THR A 1 650 ? -130.352 62.790 33.855 1.00 107.25 642 THR A C 1
ATOM 3924 O O . THR A 1 650 ? -129.384 62.436 34.518 1.00 108.16 642 THR A O 1
ATOM 3928 N N . PRO A 1 651 ? -130.242 63.284 32.610 1.00 106.97 643 PRO A N 1
ATOM 3929 C CA . PRO A 1 651 ? -128.901 63.571 32.116 1.00 106.76 643 PRO A CA 1
ATOM 3930 C C . PRO A 1 651 ? -128.698 64.986 32.673 1.00 106.78 643 PRO A C 1
ATOM 3931 O O . PRO A 1 651 ? -129.412 65.918 32.323 1.00 107.36 643 PRO A O 1
ATOM 3935 N N . PRO A 1 652 ? -127.766 65.121 33.625 1.00 105.51 644 PRO A N 1
ATOM 3936 C CA . PRO A 1 652 ? -127.452 66.413 34.250 1.00 104.82 644 PRO A CA 1
ATOM 3937 C C . PRO A 1 652 ? -127.121 67.452 33.144 1.00 103.97 644 PRO A C 1
ATOM 3938 O O . PRO A 1 652 ? -126.255 67.210 32.307 1.00 104.79 644 PRO A O 1
ATOM 3942 N N . ASP A 1 653 ? -127.843 68.573 33.100 1.00 102.17 645 ASP A N 1
ATOM 3943 C CA . ASP A 1 653 ? -127.591 69.604 32.078 1.00 99.86 645 ASP A CA 1
ATOM 3944 C C . ASP A 1 653 ? -126.350 70.418 32.420 1.00 98.66 645 ASP A C 1
ATOM 3945 O O . ASP A 1 653 ? -125.700 71.016 31.563 1.00 98.67 645 ASP A O 1
ATOM 3950 N N . ALA A 1 654 ? -126.038 70.433 33.702 1.00 97.39 646 ALA A N 1
ATOM 3951 C CA . ALA A 1 654 ? -124.901 71.173 34.184 1.00 95.84 646 ALA A CA 1
ATOM 3952 C C . ALA A 1 654 ? -123.626 70.465 33.754 1.00 95.40 646 ALA A C 1
ATOM 3953 O O . ALA A 1 654 ? -123.454 69.282 34.029 1.00 96.81 646 ALA A O 1
ATOM 3955 N N . ALA A 1 655 ? -122.756 71.181 33.046 1.00 94.63 647 ALA A N 1
ATOM 3956 C CA . ALA A 1 655 ? -121.482 70.620 32.645 1.00 93.62 647 ALA A CA 1
ATOM 3957 C C . ALA A 1 655 ? -120.808 70.301 33.980 1.00 93.10 647 ALA A C 1
ATOM 3958 O O . ALA A 1 655 ? -120.743 71.153 34.868 1.00 91.71 647 ALA A O 1
ATOM 3960 N N . GLU A 1 656 ? -120.326 69.070 34.119 1.00 93.77 648 GLU A N 1
ATOM 3961 C CA . GLU A 1 656 ? -119.686 68.612 35.346 1.00 95.08 648 GLU A CA 1
ATOM 3962 C C . GLU A 1 656 ? -118.673 69.577 35.928 1.00 93.84 648 GLU A C 1
ATOM 3963 O O . GLU A 1 656 ? -118.544 69.686 37.147 1.00 93.58 648 GLU A O 1
ATOM 3969 N N . ALA A 1 657 ? -117.940 70.279 35.077 1.00 90.91 649 ALA A N 1
ATOM 3970 C CA . ALA A 1 657 ? -116.970 71.220 35.610 1.00 87.47 649 ALA A CA 1
ATOM 3971 C C . ALA A 1 657 ? -117.702 72.251 36.456 1.00 85.11 649 ALA A C 1
ATOM 3972 O O . ALA A 1 657 ? -117.127 72.826 37.383 1.00 84.05 649 ALA A O 1
ATOM 3974 N N . LEU A 1 658 ? -118.980 72.471 36.156 1.00 83.06 650 LEU A N 1
ATOM 3975 C CA . LEU A 1 658 ? -119.768 73.440 36.911 1.00 80.72 650 LEU A CA 1
ATOM 3976 C C . LEU A 1 658 ? -120.322 72.796 38.185 1.00 80.58 650 LEU A C 1
ATOM 3977 O O . LEU A 1 658 ? -120.432 73.435 39.225 1.00 78.97 650 LEU A O 1
ATOM 3982 N N . ILE A 1 659 ? -120.653 71.517 38.107 1.00 81.74 651 ILE A N 1
ATOM 3983 C CA . ILE A 1 659 ? -121.192 70.842 39.276 1.00 82.05 651 ILE A CA 1
ATOM 3984 C C . ILE A 1 659 ? -120.086 70.657 40.286 1.00 83.27 651 ILE A C 1
ATOM 3985 O O . ILE A 1 659 ? -120.304 70.710 41.497 1.00 83.36 651 ILE A O 1
ATOM 3990 N N . LEU A 1 660 ? -118.887 70.432 39.775 1.00 82.61 652 LEU A N 1
ATOM 3991 C CA . LEU A 1 660 ? -117.739 70.254 40.643 1.00 82.31 652 LEU A CA 1
ATOM 3992 C C . LEU A 1 660 ? -117.305 71.590 41.242 1.00 82.65 652 LEU A C 1
ATOM 3993 O O . LEU A 1 660 ? -116.783 71.631 42.360 1.00 82.79 652 LEU A O 1
ATOM 3998 N N . ALA A 1 661 ? -117.526 72.680 40.508 1.00 82.02 653 ALA A N 1
ATOM 3999 C CA . ALA A 1 661 ? -117.156 73.998 41.003 1.00 80.64 653 ALA A CA 1
ATOM 4000 C C . ALA A 1 661 ? -118.073 74.438 42.139 1.00 80.92 653 ALA A C 1
ATOM 4001 O O . ALA A 1 661 ? -117.629 75.083 43.083 1.00 81.17 653 ALA A O 1
ATOM 4003 N N . VAL A 1 662 ? -119.343 74.075 42.073 1.00 81.65 654 VAL A N 1
ATOM 4004 C CA . VAL A 1 662 ? -120.292 74.420 43.123 1.00 83.10 654 VAL A CA 1
ATOM 4005 C C . VAL A 1 662 ? -120.230 73.593 44.425 1.00 85.89 654 VAL A C 1
ATOM 4006 O O . VAL A 1 662 ? -120.340 74.147 45.513 1.00 85.12 654 VAL A O 1
ATOM 4010 N N . GLY A 1 663 ? -120.026 72.282 44.294 1.00 89.52 655 GLY A N 1
ATOM 4011 C CA . GLY A 1 663 ? -120.008 71.372 45.425 1.00 92.61 655 GLY A CA 1
ATOM 4012 C C . GLY A 1 663 ? -118.793 71.032 46.248 1.00 94.85 655 GLY A C 1
ATOM 4013 O O . GLY A 1 663 ? -117.801 70.507 45.720 1.00 96.19 655 GLY A O 1
ATOM 4014 N N . SER A 1 664 ? -118.910 71.291 47.554 1.00 95.63 656 SER A N 1
ATOM 4015 C CA . SER A 1 664 ? -117.864 71.073 48.559 1.00 95.94 656 SER A CA 1
ATOM 4016 C C . SER A 1 664 ? -117.344 69.651 48.821 1.00 94.76 656 SER A C 1
ATOM 4017 O O . SER A 1 664 ? -116.132 69.433 48.888 1.00 94.18 656 SER A O 1
ATOM 4020 N N . ASP A 1 665 ? -118.244 68.697 49.005 1.00 93.32 657 ASP A N 1
ATOM 4021 C CA . ASP A 1 665 ? -117.782 67.350 49.287 1.00 92.32 657 ASP A CA 1
ATOM 4022 C C . ASP A 1 665 ? -117.634 66.631 47.944 1.00 90.80 657 ASP A C 1
ATOM 4023 O O . ASP A 1 665 ? -118.303 65.647 47.662 1.00 90.00 657 ASP A O 1
ATOM 4028 N N . THR A 1 666 ? -116.720 67.142 47.146 1.00 89.24 658 THR A N 1
ATOM 4029 C CA . THR A 1 666 ? -116.447 66.649 45.830 1.00 88.45 658 THR A CA 1
ATOM 4030 C C . THR A 1 666 ? -116.211 65.175 45.661 1.00 86.54 658 THR A C 1
ATOM 4031 O O . THR A 1 666 ? -116.470 64.591 44.610 1.00 86.69 658 THR A O 1
ATOM 4035 N N . VAL A 1 667 ? -115.724 64.539 46.700 1.00 85.20 659 VAL A N 1
ATOM 4036 C CA . VAL A 1 667 ? -115.455 63.098 46.625 1.00 83.87 659 VAL A CA 1
ATOM 4037 C C . VAL A 1 667 ? -116.762 62.320 46.426 1.00 84.35 659 VAL A C 1
ATOM 4038 O O . VAL A 1 667 ? -116.797 61.353 45.669 1.00 83.78 659 VAL A O 1
ATOM 4042 N N . ARG A 1 668 ? -117.832 62.798 47.068 1.00 85.39 660 ARG A N 1
ATOM 4043 C CA . ARG A 1 668 ? -119.148 62.180 47.001 1.00 86.11 660 ARG A CA 1
ATOM 4044 C C . ARG A 1 668 ? -119.817 62.564 45.687 1.00 85.60 660 ARG A C 1
ATOM 4045 O O . ARG A 1 668 ? -120.591 61.802 45.119 1.00 85.47 660 ARG A O 1
ATOM 4053 N N . ILE A 1 669 ? -119.495 63.748 45.189 1.00 85.94 661 ILE A N 1
ATOM 4054 C CA . ILE A 1 669 ? -120.062 64.237 43.934 1.00 87.03 661 ILE A CA 1
ATOM 4055 C C . ILE A 1 669 ? -119.424 63.421 42.775 1.00 88.84 661 ILE A C 1
ATOM 4056 O O . ILE A 1 669 ? -120.099 63.100 41.785 1.00 87.58 661 ILE A O 1
ATOM 4061 N N . ARG A 1 670 ? -118.132 63.075 42.926 1.00 90.59 662 ARG A N 1
ATOM 4062 C CA . ARG A 1 670 ? -117.427 62.313 41.904 1.00 91.92 662 ARG A CA 1
ATOM 4063 C C . ARG A 1 670 ? -118.030 60.908 41.816 1.00 93.89 662 ARG A C 1
ATOM 4064 O O . ARG A 1 670 ? -118.154 60.364 40.727 1.00 93.56 662 ARG A O 1
ATOM 4072 N N . SER A 1 671 ? -118.320 60.310 42.973 1.00 96.70 663 SER A N 1
ATOM 4073 C CA . SER A 1 671 ? -118.913 58.969 43.007 1.00 100.11 663 SER A CA 1
ATOM 4074 C C . SER A 1 671 ? -120.265 58.953 42.246 1.00 101.99 663 SER A C 1
ATOM 4075 O O . SER A 1 671 ? -120.466 58.172 41.309 1.00 102.73 663 SER A O 1
ATOM 4078 N N . LEU A 1 672 ? -121.185 59.825 42.662 1.00 103.18 664 LEU A N 1
ATOM 4079 C CA . LEU A 1 672 ? -122.516 59.915 42.059 1.00 104.14 664 LEU A CA 1
ATOM 4080 C C . LEU A 1 672 ? -122.487 60.110 40.559 1.00 104.49 664 LEU A C 1
ATOM 4081 O O . LEU A 1 672 ? -123.393 59.680 39.858 1.00 104.18 664 LEU A O 1
ATOM 4086 N N . LEU A 1 673 ? -121.451 60.762 40.061 1.00 105.17 665 LEU A N 1
ATOM 4087 C CA . LEU A 1 673 ? -121.365 60.998 38.642 1.00 106.34 665 LEU A CA 1
ATOM 4088 C C . LEU A 1 673 ? -120.980 59.733 37.851 1.00 107.65 665 LEU A C 1
ATOM 4089 O O . LEU A 1 673 ? -121.121 59.733 36.631 1.00 107.04 665 LEU A O 1
ATOM 4094 N N . SER A 1 674 ? -120.518 58.664 38.518 1.00 109.98 666 SER A N 1
ATOM 4095 C CA . SER A 1 674 ? -120.161 57.411 37.813 1.00 112.12 666 SER A CA 1
ATOM 4096 C C . SER A 1 674 ? -121.427 56.572 37.557 1.00 113.27 666 SER A C 1
ATOM 4097 O O . SER A 1 674 ? -121.526 55.823 36.577 1.00 113.46 666 SER A O 1
ATOM 4100 N N . GLU A 1 675 ? -122.380 56.706 38.474 1.00 114.30 667 GLU A N 1
ATOM 4101 C CA . GLU A 1 675 ? -123.667 56.034 38.387 1.00 115.37 667 GLU A CA 1
ATOM 4102 C C . GLU A 1 675 ? -124.673 57.088 37.938 1.00 115.03 667 GLU A C 1
ATOM 4103 O O . GLU A 1 675 ? -124.415 58.288 38.062 1.00 115.50 667 GLU A O 1
ATOM 4109 N N . ARG A 1 676 ? -125.803 56.633 37.399 1.00 114.01 668 ARG A N 1
ATOM 4110 C CA . ARG A 1 676 ? -126.877 57.507 36.913 1.00 112.54 668 ARG A CA 1
ATOM 4111 C C . ARG A 1 676 ? -127.169 58.646 37.866 1.00 110.30 668 ARG A C 1
ATOM 4112 O O . ARG A 1 676 ? -127.784 58.456 38.921 1.00 109.93 668 ARG A O 1
ATOM 4120 N N . PRO A 1 677 ? -126.717 59.849 37.510 1.00 107.97 669 PRO A N 1
ATOM 4121 C CA . PRO A 1 677 ? -126.948 61.007 38.365 1.00 106.09 669 PRO A CA 1
ATOM 4122 C C . PRO A 1 677 ? -127.971 61.950 37.748 1.00 105.10 669 PRO A C 1
ATOM 4123 O O . PRO A 1 677 ? -127.889 62.263 36.561 1.00 104.70 669 PRO A O 1
ATOM 4127 N N . CYS A 1 678 ? -128.947 62.386 38.538 1.00 103.61 670 CYS A N 1
ATOM 4128 C CA . CYS A 1 678 ? -129.951 63.317 38.033 1.00 102.74 670 CYS A CA 1
ATOM 4129 C C . CYS A 1 678 ? -129.830 64.603 38.841 1.00 101.61 670 CYS A C 1
ATOM 4130 O O . CYS A 1 678 ? -129.381 64.574 39.987 1.00 102.50 670 CYS A O 1
ATOM 4133 N N . LEU A 1 679 ? -130.208 65.731 38.249 1.00 98.77 671 LEU A N 1
ATOM 4134 C CA . LEU A 1 679 ? -130.118 67.011 38.951 1.00 94.20 671 LEU A CA 1
ATOM 4135 C C . LEU A 1 679 ? -131.525 67.517 39.260 1.00 90.94 671 LEU A C 1
ATOM 4136 O O . LEU A 1 679 ? -132.314 67.763 38.353 1.00 91.17 671 LEU A O 1
ATOM 4141 N N . ASN A 1 680 ? -131.828 67.665 40.548 1.00 86.85 672 ASN A N 1
ATOM 4142 C CA . ASN A 1 680 ? -133.144 68.106 41.004 1.00 82.78 672 ASN A CA 1
ATOM 4143 C C . ASN A 1 680 ? -133.264 69.605 41.226 1.00 79.56 672 ASN A C 1
ATOM 4144 O O . ASN A 1 680 ? -132.499 70.176 41.988 1.00 79.26 672 ASN A O 1
ATOM 4149 N N . TYR A 1 681 ? -134.240 70.232 40.577 1.00 75.67 673 TYR A N 1
ATOM 4150 C CA . TYR A 1 681 ? -134.481 71.665 40.720 1.00 73.56 673 TYR A CA 1
ATOM 4151 C C . TYR A 1 681 ? -135.754 71.917 41.535 1.00 73.60 673 TYR A C 1
ATOM 4152 O O . TYR A 1 681 ? -136.768 71.270 41.304 1.00 75.41 673 TYR A O 1
ATOM 4161 N N . ASN A 1 682 ? -135.701 72.857 42.477 1.00 72.21 674 ASN A N 1
ATOM 4162 C CA . ASN A 1 682 ? -136.845 73.170 43.341 1.00 70.92 674 ASN A CA 1
ATOM 4163 C C . ASN A 1 682 ? -137.043 74.678 43.481 1.00 70.45 674 ASN A C 1
ATOM 4164 O O . ASN A 1 682 ? -136.370 75.340 44.270 1.00 72.01 674 ASN A O 1
ATOM 4169 N N . ILE A 1 683 ? -137.996 75.212 42.731 1.00 69.56 675 ILE A N 1
ATOM 4170 C CA . ILE A 1 683 ? -138.239 76.645 42.719 1.00 68.10 675 ILE A CA 1
ATOM 4171 C C . ILE A 1 683 ? -139.495 77.135 43.401 1.00 69.55 675 ILE A C 1
ATOM 4172 O O . ILE A 1 683 ? -140.570 76.589 43.210 1.00 70.41 675 ILE A O 1
ATOM 4177 N N . LEU A 1 684 ? -139.340 78.191 44.186 1.00 71.23 676 LEU A N 1
ATOM 4178 C CA . LEU A 1 684 ? -140.453 78.826 44.867 1.00 72.95 676 LEU A CA 1
ATOM 4179 C C . LEU A 1 684 ? -140.413 80.250 44.361 1.00 73.74 676 LEU A C 1
ATOM 4180 O O . LEU A 1 684 ? -139.382 80.907 44.475 1.00 73.50 676 LEU A O 1
ATOM 4185 N N . LEU A 1 685 ? -141.529 80.712 43.801 1.00 74.98 677 LEU A N 1
ATOM 4186 C CA . LEU A 1 685 ? -141.656 82.058 43.252 1.00 76.40 677 LEU A CA 1
ATOM 4187 C C . LEU A 1 685 ? -141.934 83.112 44.328 1.00 78.75 677 LEU A C 1
ATOM 4188 O O . LEU A 1 685 ? -142.896 82.998 45.092 1.00 80.16 677 LEU A O 1
ATOM 4193 N N . LEU A 1 686 ? -141.121 84.158 44.371 1.00 80.30 678 LEU A N 1
ATOM 4194 C CA . LEU A 1 686 ? -141.315 85.178 45.391 1.00 82.28 678 LEU A CA 1
ATOM 4195 C C . LEU A 1 686 ? -141.918 86.504 44.936 1.00 84.15 678 LEU A C 1
ATOM 4196 O O . LEU A 1 686 ? -142.674 87.142 45.665 1.00 84.92 678 LEU A O 1
ATOM 4201 N N . GLY A 1 687 ? -141.594 86.933 43.732 1.00 86.23 679 GLY A N 1
ATOM 4202 C CA . GLY A 1 687 ? -142.149 88.186 43.280 1.00 89.25 679 GLY A CA 1
ATOM 4203 C C . GLY A 1 687 ? -141.857 88.412 41.823 1.00 92.02 679 GLY A C 1
ATOM 4204 O O . GLY A 1 687 ? -141.073 87.684 41.219 1.00 91.92 679 GLY A O 1
ATOM 4205 N N . VAL A 1 688 ? -142.504 89.424 41.257 1.00 94.65 680 VAL A N 1
ATOM 4206 C CA . VAL A 1 688 ? -142.323 89.782 39.855 1.00 98.35 680 VAL A CA 1
ATOM 4207 C C . VAL A 1 688 ? -142.452 91.297 39.701 1.00 101.26 680 VAL A C 1
ATOM 4208 O O . VAL A 1 688 ? -142.975 91.973 40.580 1.00 100.53 680 VAL A O 1
ATOM 4212 N N . LYS A 1 689 ? -141.949 91.831 38.596 1.00 105.24 681 LYS A N 1
ATOM 4213 C CA . LYS A 1 689 ? -142.043 93.259 38.320 1.00 110.62 681 LYS A CA 1
ATOM 4214 C C . LYS A 1 689 ? -142.234 93.381 36.823 1.00 114.78 681 LYS A C 1
ATOM 4215 O O . LYS A 1 689 ? -141.404 92.907 36.058 1.00 115.48 681 LYS A O 1
ATOM 4221 N N . GLY A 1 690 ? -143.328 94.022 36.414 1.00 119.65 682 GLY A N 1
ATOM 4222 C CA . GLY A 1 690 ? -143.662 94.189 35.000 1.00 125.49 682 GLY A CA 1
ATOM 4223 C C . GLY A 1 690 ? -142.590 94.726 34.064 1.00 130.35 682 GLY A C 1
ATOM 4224 O O . GLY A 1 690 ? -141.406 94.662 34.364 1.00 130.44 682 GLY A O 1
ATOM 4225 N N . PRO A 1 691 ? -143.000 95.260 32.899 1.00 134.31 683 PRO A N 1
ATOM 4226 C CA . PRO A 1 691 ? -142.141 95.832 31.859 1.00 138.21 683 PRO A CA 1
ATOM 4227 C C . PRO A 1 691 ? -141.569 97.175 32.257 1.00 141.86 683 PRO A C 1
ATOM 4228 O O . PRO A 1 691 ? -142.120 97.887 33.102 1.00 142.53 683 PRO A O 1
ATOM 4232 N N . SER A 1 692 ? -140.457 97.514 31.621 1.00 146.02 684 SER A N 1
ATOM 4233 C CA . SER A 1 692 ? -139.756 98.748 31.910 1.00 149.48 684 SER A CA 1
ATOM 4234 C C . SER A 1 692 ? -140.526 100.002 31.526 1.00 152.68 684 SER A C 1
ATOM 4235 O O . SER A 1 692 ? -141.402 100.007 30.656 1.00 152.99 684 SER A O 1
ATOM 4238 N N . GLU A 1 693 ? -140.156 101.073 32.203 1.00 156.05 685 GLU A N 1
ATOM 4239 C CA . GLU A 1 693 ? -140.768 102.361 32.009 1.00 158.83 685 GLU A CA 1
ATOM 4240 C C . GLU A 1 693 ? -139.751 103.346 31.427 1.00 160.58 685 GLU A C 1
ATOM 4241 O O . GLU A 1 693 ? -138.974 103.967 32.155 1.00 160.21 685 GLU A O 1
ATOM 4247 N N . GLU A 1 694 ? -139.749 103.452 30.101 1.00 163.14 686 GLU A N 1
ATOM 4248 C CA . GLU A 1 694 ? -138.865 104.366 29.380 1.00 165.75 686 GLU A CA 1
ATOM 4249 C C . GLU A 1 694 ? -139.683 105.525 28.839 1.00 165.90 686 GLU A C 1
ATOM 4250 O O . GLU A 1 694 ? -139.361 106.685 29.074 1.00 165.45 686 GLU A O 1
ATOM 4256 N N . ARG A 1 695 ? -140.746 105.196 28.114 1.00 166.19 687 ARG A N 1
ATOM 4257 C CA . ARG A 1 695 ? -141.631 106.204 27.546 1.00 166.55 687 ARG A CA 1
ATOM 4258 C C . ARG A 1 695 ? -142.186 107.054 28.686 1.00 166.65 687 ARG A C 1
ATOM 4259 O O . ARG A 1 695 ? -143.229 106.731 29.265 1.00 166.42 687 ARG A O 1
ATOM 4267 N N . MET A 1 696 ? -141.480 108.141 29.002 1.00 166.38 688 MET A N 1
ATOM 4268 C CA . MET A 1 696 ? -141.871 109.026 30.100 1.00 165.69 688 MET A CA 1
ATOM 4269 C C . MET A 1 696 ? -142.568 110.350 29.734 1.00 164.54 688 MET A C 1
ATOM 4270 O O . MET A 1 696 ? -143.506 110.763 30.427 1.00 165.02 688 MET A O 1
ATOM 4275 N N . GLU A 1 697 ? -142.113 111.018 28.669 1.00 162.63 689 GLU A N 1
ATOM 4276 C CA . GLU A 1 697 ? -142.705 112.298 28.261 1.00 160.00 689 GLU A CA 1
ATOM 4277 C C . GLU A 1 697 ? -143.073 112.435 26.784 1.00 156.79 689 GLU A C 1
ATOM 4278 O O . GLU A 1 697 ? -142.419 111.867 25.910 1.00 156.63 689 GLU A O 1
ATOM 4284 N N . ALA A 1 698 ? -144.121 113.216 26.522 1.00 152.87 690 ALA A N 1
ATOM 4285 C CA . ALA A 1 698 ? -144.614 113.442 25.167 1.00 148.40 690 ALA A CA 1
ATOM 4286 C C . ALA A 1 698 ? -145.309 114.793 25.018 1.00 144.77 690 ALA A C 1
ATOM 4287 O O . ALA A 1 698 ? -145.847 115.340 25.978 1.00 144.28 690 ALA A O 1
ATOM 4289 N N . ALA A 1 699 ? -145.295 115.325 23.803 1.00 139.96 691 ALA A N 1
ATOM 4290 C CA . ALA A 1 699 ? -145.939 116.596 23.522 1.00 134.85 691 ALA A CA 1
ATOM 4291 C C . ALA A 1 699 ? -147.365 116.290 23.087 1.00 132.15 691 ALA A C 1
ATOM 4292 O O . ALA A 1 699 ? -147.568 115.652 22.058 1.00 131.08 691 ALA A O 1
ATOM 4294 N N . PHE A 1 700 ? -148.348 116.739 23.867 1.00 129.69 692 PHE A N 1
ATOM 4295 C CA . PHE A 1 700 ? -149.755 116.480 23.556 1.00 127.58 692 PHE A CA 1
ATOM 4296 C C . PHE A 1 700 ? -150.449 117.560 22.747 1.00 124.75 692 PHE A C 1
ATOM 4297 O O . PHE A 1 700 ? -151.069 117.265 21.728 1.00 124.78 692 PHE A O 1
ATOM 4305 N N . PHE A 1 701 ? -150.361 118.807 23.198 1.00 121.09 693 PHE A N 1
ATOM 4306 C CA . PHE A 1 701 ? -151.026 119.905 22.498 1.00 117.34 693 PHE A CA 1
ATOM 4307 C C . PHE A 1 701 ? -150.151 120.443 21.389 1.00 115.55 693 PHE A C 1
ATOM 4308 O O . PHE A 1 701 ? -148.955 120.660 21.586 1.00 115.31 693 PHE A O 1
ATOM 4316 N N . LYS A 1 702 ? -150.749 120.639 20.209 1.00 113.87 694 LYS A N 1
ATOM 4317 C CA . LYS A 1 702 ? -149.986 121.125 19.046 1.00 111.81 694 LYS A CA 1
ATOM 4318 C C . LYS A 1 702 ? -149.003 122.151 19.562 1.00 110.00 694 LYS A C 1
ATOM 4319 O O . LYS A 1 702 ? -147.809 121.840 19.662 1.00 111.06 694 LYS A O 1
ATOM 4325 N N . PRO A 1 703 ? -149.441 123.409 19.788 1.00 107.45 695 PRO A N 1
ATOM 4326 C CA . PRO A 1 703 ? -148.397 124.264 20.348 1.00 104.93 695 PRO A CA 1
ATOM 4327 C C . PRO A 1 703 ? -148.440 123.768 21.787 1.00 103.23 695 PRO A C 1
ATOM 4328 O O . PRO A 1 703 ? -149.498 123.513 22.351 1.00 102.84 695 PRO A O 1
ATOM 4332 N N . PRO A 1 704 ? -147.271 123.577 22.375 1.00 101.47 696 PRO A N 1
ATOM 4333 C CA . PRO A 1 704 ? -147.133 123.092 23.742 1.00 99.57 696 PRO A CA 1
ATOM 4334 C C . PRO A 1 704 ? -147.905 123.920 24.751 1.00 97.59 696 PRO A C 1
ATOM 4335 O O . PRO A 1 704 ? -147.815 125.156 24.777 1.00 97.73 696 PRO A O 1
ATOM 4339 N N . LEU A 1 705 ? -148.662 123.212 25.586 1.00 94.95 697 LEU A N 1
ATOM 4340 C CA . LEU A 1 705 ? -149.536 123.820 26.594 1.00 92.27 697 LEU A CA 1
ATOM 4341 C C . LEU A 1 705 ? -149.010 125.132 27.124 1.00 90.46 697 LEU A C 1
ATOM 4342 O O . LEU A 1 705 ? -149.641 126.168 26.944 1.00 88.76 697 LEU A O 1
ATOM 4347 N N . SER A 1 706 ? -147.853 125.071 27.774 1.00 90.50 698 SER A N 1
ATOM 4348 C CA . SER A 1 706 ? -147.216 126.242 28.347 1.00 89.85 698 SER A CA 1
ATOM 4349 C C . SER A 1 706 ? -147.224 127.471 27.437 1.00 90.09 698 SER A C 1
ATOM 4350 O O . SER A 1 706 ? -147.550 128.556 27.884 1.00 89.80 698 SER A O 1
ATOM 4353 N N . LYS A 1 707 ? -146.876 127.313 26.164 1.00 89.67 699 LYS A N 1
ATOM 4354 C CA . LYS A 1 707 ? -146.840 128.471 25.271 1.00 89.33 699 LYS A CA 1
ATOM 4355 C C . LYS A 1 707 ? -148.219 129.043 24.965 1.00 88.40 699 LYS A C 1
ATOM 4356 O O . LYS A 1 707 ? -148.383 130.261 24.844 1.00 88.86 699 LYS A O 1
ATOM 4362 N N . GLN A 1 708 ? -149.220 128.182 24.841 1.00 87.03 700 GLN A N 1
ATOM 4363 C CA . GLN A 1 708 ? -150.543 128.715 24.572 1.00 86.56 700 GLN A CA 1
ATOM 4364 C C . GLN A 1 708 ? -150.918 129.605 25.734 1.00 86.70 700 GLN A C 1
ATOM 4365 O O . GLN A 1 708 ? -151.446 130.694 25.536 1.00 87.70 700 GLN A O 1
ATOM 4371 N N . ARG A 1 709 ? -150.623 129.138 26.947 1.00 87.05 701 ARG A N 1
ATOM 4372 C CA . ARG A 1 709 ? -150.921 129.886 28.169 1.00 85.78 701 ARG A CA 1
ATOM 4373 C C . ARG A 1 709 ? -150.260 131.256 28.153 1.00 85.01 701 ARG A C 1
ATOM 4374 O O . ARG A 1 709 ? -150.850 132.244 28.589 1.00 84.55 701 ARG A O 1
ATOM 4382 N N . VAL A 1 710 ? -149.032 131.312 27.651 1.00 84.66 702 VAL A N 1
ATOM 4383 C CA . VAL A 1 710 ? -148.317 132.577 27.570 1.00 84.70 702 VAL A CA 1
ATOM 4384 C C . VAL A 1 710 ? -148.970 133.428 26.500 1.00 85.05 702 VAL A C 1
ATOM 4385 O O . VAL A 1 710 ? -149.238 134.612 26.705 1.00 85.27 702 VAL A O 1
ATOM 4389 N N . GLU A 1 711 ? -149.220 132.819 25.351 1.00 85.00 703 GLU A N 1
ATOM 4390 C CA . GLU A 1 711 ? -149.847 133.544 24.268 1.00 85.01 703 GLU A CA 1
ATOM 4391 C C . GLU A 1 711 ? -151.144 134.169 24.776 1.00 81.98 703 GLU A C 1
ATOM 4392 O O . GLU A 1 711 ? -151.344 135.380 24.682 1.00 81.01 703 GLU A O 1
ATOM 4398 N N . TYR A 1 712 ? -152.009 133.341 25.345 1.00 79.04 704 TYR A N 1
ATOM 4399 C CA . TYR A 1 712 ? -153.278 133.826 25.840 1.00 77.20 704 TYR A CA 1
ATOM 4400 C C . TYR A 1 712 ? -153.133 135.044 26.736 1.00 76.57 704 TYR A C 1
ATOM 4401 O O . TYR A 1 712 ? -153.844 136.034 26.574 1.00 76.74 704 TYR A O 1
ATOM 4410 N N . ALA A 1 713 ? -152.214 134.981 27.688 1.00 75.48 705 ALA A N 1
ATOM 4411 C CA . ALA A 1 713 ? -152.031 136.106 28.588 1.00 74.45 705 ALA A CA 1
ATOM 4412 C C . ALA A 1 713 ? -151.416 137.315 27.884 1.00 74.54 705 ALA A C 1
ATOM 4413 O O . ALA A 1 713 ? -151.560 138.439 28.353 1.00 73.95 705 ALA A O 1
ATOM 4415 N N . LEU A 1 714 ? -150.735 137.088 26.762 1.00 75.35 706 LEU A N 1
ATOM 4416 C CA . LEU A 1 714 ? -150.128 138.185 26.001 1.00 74.49 706 LEU A CA 1
ATOM 4417 C C . LEU A 1 714 ? -151.214 138.937 25.245 1.00 75.01 706 LEU A C 1
ATOM 4418 O O . LEU A 1 714 ? -151.177 140.169 25.147 1.00 74.14 706 LEU A O 1
ATOM 4423 N N . LYS A 1 715 ? -152.175 138.195 24.697 1.00 76.31 707 LYS A N 1
ATOM 4424 C CA . LYS A 1 715 ? -153.275 138.816 23.971 1.00 78.19 707 LYS A CA 1
ATOM 4425 C C . LYS A 1 715 ? -153.877 139.874 24.869 1.00 79.15 707 LYS A C 1
ATOM 4426 O O . LYS A 1 715 ? -154.005 141.030 24.455 1.00 79.48 707 LYS A O 1
ATOM 4432 N N . HIS A 1 716 ? -154.218 139.499 26.110 1.00 80.35 708 HIS A N 1
ATOM 4433 C CA . HIS A 1 716 ? -154.851 140.463 27.042 1.00 81.87 708 HIS A CA 1
ATOM 4434 C C . HIS A 1 716 ? -154.000 141.698 27.311 1.00 82.51 708 HIS A C 1
ATOM 4435 O O . HIS A 1 716 ? -154.517 142.797 27.483 1.00 81.58 708 HIS A O 1
ATOM 4442 N N . ILE A 1 717 ? -152.685 141.513 27.288 1.00 85.36 709 ILE A N 1
ATOM 4443 C CA . ILE A 1 717 ? -151.761 142.629 27.474 1.00 87.17 709 ILE A CA 1
ATOM 4444 C C . ILE A 1 717 ? -151.798 143.611 26.283 1.00 89.35 709 ILE A C 1
ATOM 4445 O O . ILE A 1 717 ? -151.773 144.826 26.476 1.00 87.97 709 ILE A O 1
ATOM 4450 N N . ARG A 1 718 ? -151.896 143.136 25.051 1.00 92.83 710 ARG A N 1
ATOM 4451 C CA . ARG A 1 718 ? -151.947 144.097 23.942 1.00 95.81 710 ARG A CA 1
ATOM 4452 C C . ARG A 1 718 ? -153.336 144.682 23.700 1.00 98.65 710 ARG A C 1
ATOM 4453 O O . ARG A 1 718 ? -153.474 145.830 23.268 1.00 99.31 710 ARG A O 1
ATOM 4461 N N . GLU A 1 719 ? -154.346 143.845 23.930 1.00 101.79 711 GLU A N 1
ATOM 4462 C CA . GLU A 1 719 ? -155.775 144.156 23.741 1.00 104.36 711 GLU A CA 1
ATOM 4463 C C . GLU A 1 719 ? -156.176 145.331 24.635 1.00 104.89 711 GLU A C 1
ATOM 4464 O O . GLU A 1 719 ? -156.813 146.279 24.180 1.00 105.31 711 GLU A O 1
ATOM 4470 N N . SER A 1 720 ? -155.810 145.230 25.911 1.00 105.37 712 SER A N 1
ATOM 4471 C CA . SER A 1 720 ? -155.990 146.314 26.865 1.00 105.70 712 SER A CA 1
ATOM 4472 C C . SER A 1 720 ? -154.550 146.786 26.920 1.00 104.65 712 SER A C 1
ATOM 4473 O O . SER A 1 720 ? -153.648 146.001 27.204 1.00 104.57 712 SER A O 1
ATOM 4476 N N . SER A 1 721 ? -154.319 148.047 26.585 1.00 102.81 713 SER A N 1
ATOM 4477 C CA . SER A 1 721 ? -152.964 148.562 26.617 1.00 102.01 713 SER A CA 1
ATOM 4478 C C . SER A 1 721 ? -152.689 149.104 28.018 1.00 100.92 713 SER A C 1
ATOM 4479 O O . SER A 1 721 ? -153.545 149.750 28.618 1.00 100.53 713 SER A O 1
ATOM 4482 N N . ALA A 1 722 ? -151.498 148.841 28.542 1.00 100.28 714 ALA A N 1
ATOM 4483 C CA . ALA A 1 722 ? -151.172 149.304 29.879 1.00 98.00 714 ALA A CA 1
ATOM 4484 C C . ALA A 1 722 ? -149.708 149.686 30.009 1.00 95.63 714 ALA A C 1
ATOM 4485 O O . ALA A 1 722 ? -148.973 149.742 29.020 1.00 94.13 714 ALA A O 1
ATOM 4487 N N . SER A 1 723 ? -149.295 149.934 31.249 1.00 93.84 715 SER A N 1
ATOM 4488 C CA . SER A 1 723 ? -147.925 150.333 31.569 1.00 92.06 715 SER A CA 1
ATOM 4489 C C . SER A 1 723 ? -147.112 149.331 32.402 1.00 90.87 715 SER A C 1
ATOM 4490 O O . SER A 1 723 ? -146.227 148.657 31.874 1.00 91.12 715 SER A O 1
ATOM 4493 N N . THR A 1 724 ? -147.416 149.242 33.697 1.00 88.94 716 THR A N 1
ATOM 4494 C CA . THR A 1 724 ? -146.714 148.341 34.623 1.00 86.57 716 THR A CA 1
ATOM 4495 C C . THR A 1 724 ? -147.364 146.950 34.740 1.00 85.85 716 THR A C 1
ATOM 4496 O O . THR A 1 724 ? -148.575 146.852 34.926 1.00 87.52 716 THR A O 1
ATOM 4500 N N . LEU A 1 725 ? -146.564 145.885 34.648 1.00 83.09 717 LEU A N 1
ATOM 4501 C CA . LEU A 1 725 ? -147.071 144.503 34.744 1.00 80.24 717 LEU A CA 1
ATOM 4502 C C . LEU A 1 725 ? -146.346 143.681 35.796 1.00 78.62 717 LEU A C 1
ATOM 4503 O O . LEU A 1 725 ? -145.123 143.700 35.871 1.00 78.88 717 LEU A O 1
ATOM 4508 N N . VAL A 1 726 ? -147.093 142.931 36.589 1.00 77.37 718 VAL A N 1
ATOM 4509 C CA . VAL A 1 726 ? -146.462 142.106 37.600 1.00 76.40 718 VAL A CA 1
ATOM 4510 C C . VAL A 1 726 ? -146.574 140.631 37.273 1.00 77.25 718 VAL A C 1
ATOM 4511 O O . VAL A 1 726 ? -147.587 140.177 36.754 1.00 77.24 718 VAL A O 1
ATOM 4515 N N . ASP A 1 727 ? -145.537 139.871 37.592 1.00 79.58 719 ASP A N 1
ATOM 4516 C CA . ASP A 1 727 ? -145.559 138.451 37.295 1.00 82.22 719 ASP A CA 1
ATOM 4517 C C . ASP A 1 727 ? -145.450 137.536 38.502 1.00 81.73 719 ASP A C 1
ATOM 4518 O O . ASP A 1 727 ? -144.440 136.860 38.707 1.00 81.41 719 ASP A O 1
ATOM 4523 N N . PHE A 1 728 ? -146.508 137.500 39.294 1.00 80.56 720 PHE A N 1
ATOM 4524 C CA . PHE A 1 728 ? -146.517 136.667 40.473 1.00 79.47 720 PHE A CA 1
ATOM 4525 C C . PHE A 1 728 ? -146.171 135.215 40.164 1.00 77.98 720 PHE A C 1
ATOM 4526 O O . PHE A 1 728 ? -147.037 134.404 39.839 1.00 77.08 720 PHE A O 1
ATOM 4534 N N . GLY A 1 729 ? -144.887 134.898 40.255 1.00 77.09 721 GLY A N 1
ATOM 4535 C CA . GLY A 1 729 ? -144.459 133.538 40.021 1.00 78.25 721 GLY A CA 1
ATOM 4536 C C . GLY A 1 729 ? -143.689 133.359 38.742 1.00 80.09 721 GLY A C 1
ATOM 4537 O O . GLY A 1 729 ? -143.590 132.248 38.233 1.00 80.59 721 GLY A O 1
ATOM 4538 N N . CYS A 1 730 ? -143.149 134.447 38.213 1.00 80.46 722 CYS A N 1
ATOM 4539 C CA . CYS A 1 730 ? -142.380 134.380 36.980 1.00 82.57 722 CYS A CA 1
ATOM 4540 C C . CYS A 1 730 ? -141.321 133.297 37.099 1.00 82.70 722 CYS A C 1
ATOM 4541 O O . CYS A 1 730 ? -140.258 133.526 37.669 1.00 83.15 722 CYS A O 1
ATOM 4544 N N . GLY A 1 731 ? -141.595 132.119 36.559 1.00 82.62 723 GLY A N 1
ATOM 4545 C CA . GLY A 1 731 ? -140.632 131.038 36.684 1.00 83.83 723 GLY A CA 1
ATOM 4546 C C . GLY A 1 731 ? -139.206 131.435 36.361 1.00 83.73 723 GLY A C 1
ATOM 4547 O O . GLY A 1 731 ? -138.391 131.750 37.231 1.00 83.32 723 GLY A O 1
ATOM 4548 N N . SER A 1 732 ? -138.901 131.414 35.079 1.00 83.95 724 SER A N 1
ATOM 4549 C CA . SER A 1 732 ? -137.570 131.747 34.662 1.00 83.48 724 SER A CA 1
ATOM 4550 C C . SER A 1 732 ? -137.664 132.861 33.641 1.00 81.85 724 SER A C 1
ATOM 4551 O O . SER A 1 732 ? -136.685 133.169 32.960 1.00 80.97 724 SER A O 1
ATOM 4554 N N . GLY A 1 733 ? -138.863 133.441 33.539 1.00 82.21 725 GLY A N 1
ATOM 4555 C CA . GLY A 1 733 ? -139.130 134.546 32.634 1.00 83.48 725 GLY A CA 1
ATOM 4556 C C . GLY A 1 733 ? -139.699 134.256 31.252 1.00 85.28 725 GLY A C 1
ATOM 4557 O O . GLY A 1 733 ? -139.527 135.085 30.357 1.00 85.19 725 GLY A O 1
ATOM 4558 N N . SER A 1 734 ? -140.370 133.115 31.055 1.00 86.66 726 SER A N 1
ATOM 4559 C CA . SER A 1 734 ? -140.943 132.802 29.738 1.00 86.20 726 SER A CA 1
ATOM 4560 C C . SER A 1 734 ? -141.997 133.840 29.325 1.00 85.69 726 SER A C 1
ATOM 4561 O O . SER A 1 734 ? -142.039 134.250 28.159 1.00 86.08 726 SER A O 1
ATOM 4564 N N . LEU A 1 735 ? -142.845 134.272 30.263 1.00 83.95 727 LEU A N 1
ATOM 4565 C CA . LEU A 1 735 ? -143.838 135.300 29.931 1.00 82.66 727 LEU A CA 1
ATOM 4566 C C . LEU A 1 735 ? -143.054 136.524 29.473 1.00 83.05 727 LEU A C 1
ATOM 4567 O O . LEU A 1 735 ? -143.319 137.091 28.415 1.00 82.71 727 LEU A O 1
ATOM 4572 N N . LEU A 1 736 ? -142.062 136.899 30.273 1.00 84.65 728 LEU A N 1
ATOM 4573 C CA . LEU A 1 736 ? -141.202 138.042 29.984 1.00 85.91 728 LEU A CA 1
ATOM 4574 C C . LEU A 1 736 ? -140.307 137.786 28.790 1.00 87.02 728 LEU A C 1
ATOM 4575 O O . LEU A 1 736 ? -139.870 138.714 28.126 1.00 88.41 728 LEU A O 1
ATOM 4580 N N . ASP A 1 737 ? -140.010 136.527 28.521 1.00 87.53 729 ASP A N 1
ATOM 4581 C CA . ASP A 1 737 ? -139.180 136.228 27.373 1.00 88.34 729 ASP A CA 1
ATOM 4582 C C . ASP A 1 737 ? -139.994 136.602 26.137 1.00 88.20 729 ASP A C 1
ATOM 4583 O O . ASP A 1 737 ? -139.626 137.516 25.404 1.00 86.92 729 ASP A O 1
ATOM 4588 N N . SER A 1 738 ? -141.116 135.916 25.935 1.00 88.76 730 SER A N 1
ATOM 4589 C CA . SER A 1 738 ? -141.992 136.148 24.788 1.00 89.24 730 SER A CA 1
ATOM 4590 C C . SER A 1 738 ? -142.480 137.588 24.681 1.00 90.29 730 SER A C 1
ATOM 4591 O O . SER A 1 738 ? -142.615 138.129 23.582 1.00 90.27 730 SER A O 1
ATOM 4594 N N . LEU A 1 739 ? -142.743 138.186 25.838 1.00 91.34 731 LEU A N 1
ATOM 4595 C CA . LEU A 1 739 ? -143.225 139.553 25.952 1.00 93.01 731 LEU A CA 1
ATOM 4596 C C . LEU A 1 739 ? -142.284 140.621 25.401 1.00 95.02 731 LEU A C 1
ATOM 4597 O O . LEU A 1 739 ? -142.745 141.591 24.820 1.00 96.04 731 LEU A O 1
ATOM 4602 N N . LEU A 1 740 ? -140.975 140.456 25.595 1.00 96.46 732 LEU A N 1
ATOM 4603 C CA . LEU A 1 740 ? -139.981 141.419 25.097 1.00 98.21 732 LEU A CA 1
ATOM 4604 C C . LEU A 1 740 ? -139.435 141.099 23.706 1.00 101.02 732 LEU A C 1
ATOM 4605 O O . LEU A 1 740 ? -138.466 141.720 23.254 1.00 99.74 732 LEU A O 1
ATOM 4610 N N . ASP A 1 741 ? -140.042 140.112 23.050 1.00 104.33 733 ASP A N 1
ATOM 4611 C CA . ASP A 1 741 ? -139.661 139.704 21.701 1.00 108.10 733 ASP A CA 1
ATOM 4612 C C . ASP A 1 741 ? -140.478 140.506 20.707 1.00 110.97 733 ASP A C 1
ATOM 4613 O O . ASP A 1 741 ? -140.120 140.619 19.540 1.00 111.79 733 ASP A O 1
ATOM 4618 N N . TYR A 1 742 ? -141.595 141.045 21.176 1.00 114.28 734 TYR A N 1
ATOM 4619 C CA . TYR A 1 742 ? -142.483 141.828 20.330 1.00 117.28 734 TYR A CA 1
ATOM 4620 C C . TYR A 1 742 ? -142.744 143.209 20.897 1.00 117.93 734 TYR A C 1
ATOM 4621 O O . TYR A 1 742 ? -143.009 143.363 22.086 1.00 118.54 734 TYR A O 1
ATOM 4630 N N . PRO A 1 743 ? -142.701 144.235 20.042 1.00 118.61 735 PRO A N 1
ATOM 4631 C CA . PRO A 1 743 ? -142.938 145.603 20.511 1.00 118.48 735 PRO A CA 1
ATOM 4632 C C . PRO A 1 743 ? -144.277 145.734 21.231 1.00 117.89 735 PRO A C 1
ATOM 4633 O O . PRO A 1 743 ? -145.313 145.819 20.589 1.00 118.32 735 PRO A O 1
ATOM 4637 N N . THR A 1 744 ? -144.261 145.726 22.560 1.00 116.25 736 THR A N 1
ATOM 4638 C CA . THR A 1 744 ? -145.502 145.857 23.321 1.00 114.76 736 THR A CA 1
ATOM 4639 C C . THR A 1 744 ? -145.511 147.113 24.175 1.00 113.52 736 THR A C 1
ATOM 4640 O O . THR A 1 744 ? -144.530 147.412 24.864 1.00 112.60 736 THR A O 1
ATOM 4644 N N . SER A 1 745 ? -146.638 147.826 24.118 1.00 112.35 737 SER A N 1
ATOM 4645 C CA . SER A 1 745 ? -146.849 149.081 24.836 1.00 109.90 737 SER A CA 1
ATOM 4646 C C . SER A 1 745 ? -146.912 148.925 26.348 1.00 107.29 737 SER A C 1
ATOM 4647 O O . SER A 1 745 ? -147.904 149.280 26.988 1.00 106.30 737 SER A O 1
ATOM 4650 N N . LEU A 1 746 ? -145.832 148.381 26.899 1.00 105.11 738 LEU A N 1
ATOM 4651 C CA . LEU A 1 746 ? -145.677 148.169 28.330 1.00 101.17 738 LEU A CA 1
ATOM 4652 C C . LEU A 1 746 ? -144.599 149.166 28.719 1.00 97.93 738 LEU A C 1
ATOM 4653 O O . LEU A 1 746 ? -143.742 149.513 27.902 1.00 97.02 738 LEU A O 1
ATOM 4658 N N . GLN A 1 747 ? -144.627 149.634 29.957 1.00 94.66 739 GLN A N 1
ATOM 4659 C CA . GLN A 1 747 ? -143.646 150.625 30.369 1.00 91.27 739 GLN A CA 1
ATOM 4660 C C . GLN A 1 747 ? -142.567 150.131 31.325 1.00 88.08 739 GLN A C 1
ATOM 4661 O O . GLN A 1 747 ? -141.382 150.428 31.141 1.00 87.44 739 GLN A O 1
ATOM 4667 N N . THR A 1 748 ? -142.987 149.402 32.355 1.00 84.31 740 THR A N 1
ATOM 4668 C CA . THR A 1 748 ? -142.071 148.858 33.355 1.00 79.47 740 THR A CA 1
ATOM 4669 C C . THR A 1 748 ? -142.551 147.463 33.780 1.00 77.86 740 THR A C 1
ATOM 4670 O O . THR A 1 748 ? -143.734 147.280 34.077 1.00 78.32 740 THR A O 1
ATOM 4674 N N . ILE A 1 749 ? -141.651 146.477 33.794 1.00 75.20 741 ILE A N 1
ATOM 4675 C CA . ILE A 1 749 ? -142.031 145.119 34.205 1.00 72.02 741 ILE A CA 1
ATOM 4676 C C . ILE A 1 749 ? -141.446 144.698 35.538 1.00 69.38 741 ILE A C 1
ATOM 4677 O O . ILE A 1 749 ? -140.412 145.207 35.979 1.00 68.80 741 ILE A O 1
ATOM 4682 N N . ILE A 1 750 ? -142.110 143.744 36.171 1.00 64.49 742 ILE A N 1
ATOM 4683 C CA . ILE A 1 750 ? -141.668 143.259 37.465 1.00 61.91 742 ILE A CA 1
ATOM 4684 C C . ILE A 1 750 ? -141.960 141.793 37.624 1.00 62.85 742 ILE A C 1
ATOM 4685 O O . ILE A 1 750 ? -143.065 141.338 37.360 1.00 64.86 742 ILE A O 1
ATOM 4690 N N . GLY A 1 751 ? -140.971 141.054 38.085 1.00 63.71 743 GLY A N 1
ATOM 4691 C CA . GLY A 1 751 ? -141.186 139.646 38.312 1.00 64.16 743 GLY A CA 1
ATOM 4692 C C . GLY A 1 751 ? -141.005 139.354 39.790 1.00 64.74 743 GLY A C 1
ATOM 4693 O O . GLY A 1 751 ? -140.181 139.979 40.442 1.00 65.52 743 GLY A O 1
ATOM 4694 N N . VAL A 1 752 ? -141.787 138.434 40.336 1.00 65.15 744 VAL A N 1
ATOM 4695 C CA . VAL A 1 752 ? -141.635 138.078 41.737 1.00 65.21 744 VAL A CA 1
ATOM 4696 C C . VAL A 1 752 ? -141.685 136.574 41.847 1.00 65.45 744 VAL A C 1
ATOM 4697 O O . VAL A 1 752 ? -142.573 135.934 41.290 1.00 65.82 744 VAL A O 1
ATOM 4701 N N . ASP A 1 753 ? -140.719 136.009 42.555 1.00 66.50 745 ASP A N 1
ATOM 4702 C CA . ASP A 1 753 ? -140.671 134.572 42.733 1.00 67.44 745 ASP A CA 1
ATOM 4703 C C . ASP A 1 753 ? -139.876 134.288 43.977 1.00 67.85 745 ASP A C 1
ATOM 4704 O O . ASP A 1 753 ? -139.075 135.106 44.421 1.00 66.20 745 ASP A O 1
ATOM 4709 N N . ILE A 1 754 ? -140.107 133.102 44.517 1.00 69.40 746 ILE A N 1
ATOM 4710 C CA . ILE A 1 754 ? -139.477 132.636 45.727 1.00 71.75 746 ILE A CA 1
ATOM 4711 C C . ILE A 1 754 ? -138.389 131.622 45.399 1.00 72.81 746 ILE A C 1
ATOM 4712 O O . ILE A 1 754 ? -137.746 131.094 46.295 1.00 73.16 746 ILE A O 1
ATOM 4717 N N . SER A 1 755 ? -138.178 131.352 44.114 1.00 74.92 747 SER A N 1
ATOM 4718 C CA . SER A 1 755 ? -137.148 130.393 43.694 1.00 77.73 747 SER A CA 1
ATOM 4719 C C . SER A 1 755 ? -135.851 131.082 43.235 1.00 78.07 747 SER A C 1
ATOM 4720 O O . SER A 1 755 ? -135.812 131.697 42.157 1.00 78.00 747 SER A O 1
ATOM 4723 N N . PRO A 1 756 ? -134.764 130.958 44.033 1.00 78.15 748 PRO A N 1
ATOM 4724 C CA . PRO A 1 756 ? -133.506 131.599 43.652 1.00 78.01 748 PRO A CA 1
ATOM 4725 C C . PRO A 1 756 ? -132.941 131.007 42.362 1.00 79.19 748 PRO A C 1
ATOM 4726 O O . PRO A 1 756 ? -132.401 131.726 41.523 1.00 80.35 748 PRO A O 1
ATOM 4730 N N . LYS A 1 757 ? -133.086 129.701 42.185 1.00 80.17 749 LYS A N 1
ATOM 4731 C CA . LYS A 1 757 ? -132.564 129.067 40.984 1.00 81.05 749 LYS A CA 1
ATOM 4732 C C . LYS A 1 757 ? -133.304 129.542 39.742 1.00 81.10 749 LYS A C 1
ATOM 4733 O O . LYS A 1 757 ? -132.755 129.540 38.641 1.00 80.61 749 LYS A O 1
ATOM 4739 N N . GLY A 1 758 ? -134.555 129.953 39.930 1.00 81.29 750 GLY A N 1
ATOM 4740 C CA . GLY A 1 758 ? -135.363 130.409 38.814 1.00 79.89 750 GLY A CA 1
ATOM 4741 C C . GLY A 1 758 ? -135.144 131.866 38.480 1.00 78.64 750 GLY A C 1
ATOM 4742 O O . GLY A 1 758 ? -135.097 132.242 37.308 1.00 78.85 750 GLY A O 1
ATOM 4743 N N . LEU A 1 759 ? -135.021 132.694 39.511 1.00 77.17 751 LEU A N 1
ATOM 4744 C CA . LEU A 1 759 ? -134.788 134.113 39.307 1.00 76.15 751 LEU A CA 1
ATOM 4745 C C . LEU A 1 759 ? -133.454 134.353 38.623 1.00 77.18 751 LEU A C 1
ATOM 4746 O O . LEU A 1 759 ? -133.253 135.384 37.999 1.00 77.32 751 LEU A O 1
ATOM 4751 N N . ALA A 1 760 ? -132.542 133.398 38.740 1.00 77.51 752 ALA A N 1
ATOM 4752 C CA . ALA A 1 760 ? -131.233 133.530 38.131 1.00 78.38 752 ALA A CA 1
ATOM 4753 C C . ALA A 1 760 ? -131.310 133.354 36.616 1.00 79.58 752 ALA A C 1
ATOM 4754 O O . ALA A 1 760 ? -130.777 134.165 35.861 1.00 78.46 752 ALA A O 1
ATOM 4756 N N . ARG A 1 761 ? -131.976 132.292 36.177 1.00 81.85 753 ARG A N 1
ATOM 4757 C CA . ARG A 1 761 ? -132.129 132.017 34.754 1.00 84.71 753 ARG A CA 1
ATOM 4758 C C . ARG A 1 761 ? -132.829 133.178 34.044 1.00 85.26 753 ARG A C 1
ATOM 4759 O O . ARG A 1 761 ? -132.549 133.485 32.886 1.00 85.59 753 ARG A O 1
ATOM 4767 N N . ALA A 1 762 ? -133.751 133.815 34.753 1.00 84.74 754 ALA A N 1
ATOM 4768 C CA . ALA A 1 762 ? -134.522 134.923 34.204 1.00 84.28 754 ALA A CA 1
ATOM 4769 C C . ALA A 1 762 ? -133.745 136.221 34.052 1.00 83.58 754 ALA A C 1
ATOM 4770 O O . ALA A 1 762 ? -133.820 136.874 33.012 1.00 82.38 754 ALA A O 1
ATOM 4772 N N . ALA A 1 763 ? -133.011 136.601 35.092 1.00 83.93 755 ALA A N 1
ATOM 4773 C CA . ALA A 1 763 ? -132.250 137.833 35.052 1.00 83.96 755 ALA A CA 1
ATOM 4774 C C . ALA A 1 763 ? -131.256 137.783 33.925 1.00 84.64 755 ALA A C 1
ATOM 4775 O O . ALA A 1 763 ? -131.017 138.800 33.289 1.00 85.68 755 ALA A O 1
ATOM 4777 N N . LYS A 1 764 ? -130.681 136.610 33.665 1.00 85.80 756 LYS A N 1
ATOM 4778 C CA . LYS A 1 764 ? -129.703 136.490 32.578 1.00 87.40 756 LYS A CA 1
ATOM 4779 C C . LYS A 1 764 ? -130.388 136.684 31.227 1.00 87.38 756 LYS A C 1
ATOM 4780 O O . LYS A 1 764 ? -129.816 137.273 30.307 1.00 86.78 756 LYS A O 1
ATOM 4786 N N . MET A 1 765 ? -131.619 136.183 31.128 1.00 88.26 757 MET A N 1
ATOM 4787 C CA . MET A 1 765 ? -132.424 136.280 29.908 1.00 89.04 757 MET A CA 1
ATOM 4788 C C . MET A 1 765 ? -132.868 137.714 29.636 1.00 88.72 757 MET A C 1
ATOM 4789 O O . MET A 1 765 ? -132.923 138.148 28.480 1.00 88.06 757 MET A O 1
ATOM 4794 N N . LEU A 1 766 ? -133.200 138.429 30.711 1.00 87.89 758 LEU A N 1
ATOM 4795 C CA . LEU A 1 766 ? -133.632 139.820 30.648 1.00 85.86 758 LEU A CA 1
ATOM 4796 C C . LEU A 1 766 ? -132.466 140.706 30.287 1.00 87.49 758 LEU A C 1
ATOM 4797 O O . LEU A 1 766 ? -132.634 141.772 29.704 1.00 88.32 758 LEU A O 1
ATOM 4802 N N . HIS A 1 767 ? -131.277 140.261 30.658 1.00 88.49 759 HIS A N 1
ATOM 4803 C CA . HIS A 1 767 ? -130.078 141.014 30.377 1.00 89.64 759 HIS A CA 1
ATOM 4804 C C . HIS A 1 767 ? -129.799 140.979 28.884 1.00 89.88 759 HIS A C 1
ATOM 4805 O O . HIS A 1 767 ? -129.389 141.971 28.292 1.00 88.48 759 HIS A O 1
ATOM 4812 N N . VAL A 1 768 ? -130.031 139.827 28.274 1.00 90.90 760 VAL A N 1
ATOM 4813 C CA . VAL A 1 768 ? -129.818 139.686 26.844 1.00 93.03 760 VAL A CA 1
ATOM 4814 C C . VAL A 1 768 ? -130.990 140.282 26.041 1.00 95.04 760 VAL A C 1
ATOM 4815 O O . VAL A 1 768 ? -130.783 140.910 25.003 1.00 94.19 760 VAL A O 1
ATOM 4819 N N . LYS A 1 769 ? -132.213 140.098 26.531 1.00 98.05 761 LYS A N 1
ATOM 4820 C CA . LYS A 1 769 ? -133.414 140.605 25.861 1.00 101.12 761 LYS A CA 1
ATOM 4821 C C . LYS A 1 769 ? -133.608 142.115 25.867 1.00 103.20 761 LYS A C 1
ATOM 4822 O O . LYS A 1 769 ? -134.261 142.650 24.979 1.00 103.49 761 LYS A O 1
ATOM 4828 N N . LEU A 1 770 ? -133.078 142.802 26.872 1.00 105.97 762 LEU A N 1
ATOM 4829 C CA . LEU A 1 770 ? -133.216 144.251 26.945 1.00 110.08 762 LEU A CA 1
ATOM 4830 C C . LEU A 1 770 ? -132.068 144.940 26.217 1.00 115.18 762 LEU A C 1
ATOM 4831 O O . LEU A 1 770 ? -132.062 146.166 26.077 1.00 115.76 762 LEU A O 1
ATOM 4836 N N . ASN A 1 771 ? -131.091 144.141 25.773 1.00 121.25 763 ASN A N 1
ATOM 4837 C CA . ASN A 1 771 ? -129.930 144.639 25.021 1.00 126.37 763 ASN A CA 1
ATOM 4838 C C . ASN A 1 771 ? -130.312 144.870 23.557 1.00 129.28 763 ASN A C 1
ATOM 4839 O O . ASN A 1 771 ? -129.863 145.838 22.939 1.00 129.91 763 ASN A O 1
ATOM 4844 N N . LYS A 1 772 ? -131.112 143.966 22.992 1.00 132.68 764 LYS A N 1
ATOM 4845 C CA . LYS A 1 772 ? -131.601 144.174 21.634 1.00 135.81 764 LYS A CA 1
ATOM 4846 C C . LYS A 1 772 ? -132.436 145.419 21.944 1.00 139.09 764 LYS A C 1
ATOM 4847 O O . LYS A 1 772 ? -132.721 145.680 23.117 1.00 139.62 764 LYS A O 1
ATOM 4853 N N . GLU A 1 773 ? -132.851 146.189 20.948 1.00 142.56 765 GLU A N 1
ATOM 4854 C CA . GLU A 1 773 ? -133.620 147.381 21.288 1.00 145.67 765 GLU A CA 1
ATOM 4855 C C . GLU A 1 773 ? -134.937 147.068 22.014 1.00 147.44 765 GLU A C 1
ATOM 4856 O O . GLU A 1 773 ? -135.907 146.614 21.397 1.00 147.96 765 GLU A O 1
ATOM 4862 N N . ALA A 1 774 ? -134.939 147.312 23.334 1.00 148.53 766 ALA A N 1
ATOM 4863 C CA . ALA A 1 774 ? -136.107 147.096 24.197 1.00 148.29 766 ALA A CA 1
ATOM 4864 C C . ALA A 1 774 ? -137.147 148.079 23.723 1.00 147.81 766 ALA A C 1
ATOM 4865 O O . ALA A 1 774 ? -137.237 149.216 24.194 1.00 147.31 766 ALA A O 1
ATOM 4867 N N . CYS A 1 775 ? -137.919 147.611 22.757 1.00 146.99 767 CYS A N 1
ATOM 4868 C CA . CYS A 1 775 ? -138.940 148.412 22.122 1.00 145.65 767 CYS A CA 1
ATOM 4869 C C . CYS A 1 775 ? -139.627 149.451 23.000 1.00 144.47 767 CYS A C 1
ATOM 4870 O O . CYS A 1 775 ? -139.725 150.612 22.600 1.00 144.97 767 CYS A O 1
ATOM 4873 N N . ASN A 1 776 ? -140.069 149.058 24.196 1.00 142.27 768 ASN A N 1
ATOM 4874 C CA . ASN A 1 776 ? -140.818 149.976 25.076 1.00 139.98 768 ASN A CA 1
ATOM 4875 C C . ASN A 1 776 ? -140.490 150.024 26.564 1.00 137.13 768 ASN A C 1
ATOM 4876 O O . ASN A 1 776 ? -140.959 150.933 27.258 1.00 138.51 768 ASN A O 1
ATOM 4881 N N . VAL A 1 777 ? -139.721 149.064 27.070 1.00 131.94 769 VAL A N 1
ATOM 4882 C CA . VAL A 1 777 ? -139.443 149.019 28.510 1.00 126.07 769 VAL A CA 1
ATOM 4883 C C . VAL A 1 777 ? -138.392 149.965 29.051 1.00 121.68 769 VAL A C 1
ATOM 4884 O O . VAL A 1 777 ? -137.410 150.260 28.379 1.00 121.85 769 VAL A O 1
ATOM 4888 N N . LYS A 1 778 ? -138.594 150.411 30.291 1.00 115.98 770 LYS A N 1
ATOM 4889 C CA . LYS A 1 778 ? -137.669 151.338 30.932 1.00 111.31 770 LYS A CA 1
ATOM 4890 C C . LYS A 1 778 ? -137.245 150.991 32.358 1.00 106.74 770 LYS A C 1
ATOM 4891 O O . LYS A 1 778 ? -136.412 151.683 32.936 1.00 106.24 770 LYS A O 1
ATOM 4897 N N . SER A 1 779 ? -137.828 149.947 32.937 1.00 101.54 771 SER A N 1
ATOM 4898 C CA . SER A 1 779 ? -137.423 149.526 34.275 1.00 96.45 771 SER A CA 1
ATOM 4899 C C . SER A 1 779 ? -137.906 148.124 34.603 1.00 93.62 771 SER A C 1
ATOM 4900 O O . SER A 1 779 ? -138.994 147.925 35.133 1.00 93.92 771 SER A O 1
ATOM 4903 N N . ALA A 1 780 ? -137.076 147.149 34.260 1.00 89.08 772 ALA A N 1
ATOM 4904 C CA . ALA A 1 780 ? -137.370 145.754 34.510 1.00 83.64 772 ALA A CA 1
ATOM 4905 C C . ALA A 1 780 ? -136.840 145.468 35.910 1.00 80.41 772 ALA A C 1
ATOM 4906 O O . ALA A 1 780 ? -135.821 146.034 36.311 1.00 78.60 772 ALA A O 1
ATOM 4908 N N . THR A 1 781 ? -137.524 144.593 36.646 1.00 78.11 773 THR A N 1
ATOM 4909 C CA . THR A 1 781 ? -137.124 144.269 38.012 1.00 74.99 773 THR A CA 1
ATOM 4910 C C . THR A 1 781 ? -137.524 142.862 38.464 1.00 72.48 773 THR A C 1
ATOM 4911 O O . THR A 1 781 ? -138.617 142.412 38.155 1.00 72.68 773 THR A O 1
ATOM 4915 N N . LEU A 1 782 ? -136.643 142.173 39.191 1.00 69.94 774 LEU A N 1
ATOM 4916 C CA . LEU A 1 782 ? -136.932 140.817 39.696 1.00 69.19 774 LEU A CA 1
ATOM 4917 C C . LEU A 1 782 ? -136.803 140.682 41.225 1.00 69.30 774 LEU A C 1
ATOM 4918 O O . LEU A 1 782 ? -135.715 140.816 41.779 1.00 68.77 774 LEU A O 1
ATOM 4923 N N . TYR A 1 783 ? -137.905 140.394 41.905 1.00 70.19 775 TYR A N 1
ATOM 4924 C CA . TYR A 1 783 ? -137.867 140.262 43.353 1.00 72.58 775 TYR A CA 1
ATOM 4925 C C . TYR A 1 783 ? -137.921 138.826 43.843 1.00 75.41 775 TYR A C 1
ATOM 4926 O O . TYR A 1 783 ? -138.754 138.043 43.389 1.00 76.68 775 TYR A O 1
ATOM 4935 N N . ASP A 1 784 ? -137.039 138.488 44.780 1.00 76.37 776 ASP A N 1
ATOM 4936 C CA . ASP A 1 784 ? -137.060 137.169 45.390 1.00 76.00 776 ASP A CA 1
ATOM 4937 C C . ASP A 1 784 ? -137.973 137.383 46.589 1.00 74.90 776 ASP A C 1
ATOM 4938 O O . ASP A 1 784 ? -137.564 137.992 47.582 1.00 74.28 776 ASP A O 1
ATOM 4943 N N . GLY A 1 785 ? -139.216 136.919 46.471 1.00 73.71 777 GLY A N 1
ATOM 4944 C CA . GLY A 1 785 ? -140.178 137.080 47.543 1.00 72.33 777 GLY A CA 1
ATOM 4945 C C . GLY A 1 785 ? -141.377 136.159 47.429 1.00 71.68 777 GLY A C 1
ATOM 4946 O O . GLY A 1 785 ? -141.571 135.484 46.411 1.00 71.86 777 GLY A O 1
ATOM 4947 N N . SER A 1 786 ? -142.187 136.125 48.482 1.00 71.19 778 SER A N 1
ATOM 4948 C CA . SER A 1 786 ? -143.378 135.290 48.497 1.00 72.04 778 SER A CA 1
ATOM 4949 C C . SER A 1 786 ? -144.613 136.111 48.125 1.00 73.39 778 SER A C 1
ATOM 4950 O O . SER A 1 786 ? -144.964 137.062 48.825 1.00 74.00 778 SER A O 1
ATOM 4953 N N . ILE A 1 787 ? -145.270 135.746 47.025 1.00 73.43 779 ILE A N 1
ATOM 4954 C CA . ILE A 1 787 ? -146.458 136.466 46.576 1.00 72.79 779 ILE A CA 1
ATOM 4955 C C . ILE A 1 787 ? -147.552 136.449 47.631 1.00 71.73 779 ILE A C 1
ATOM 4956 O O . ILE A 1 787 ? -148.574 137.114 47.496 1.00 70.87 779 ILE A O 1
ATOM 4961 N N . LEU A 1 788 ? -147.334 135.670 48.680 1.00 71.09 780 LEU A N 1
ATOM 4962 C CA . LEU A 1 788 ? -148.276 135.609 49.782 1.00 71.47 780 LEU A CA 1
ATOM 4963 C C . LEU A 1 788 ? -147.943 136.761 50.704 1.00 73.49 780 LEU A C 1
ATOM 4964 O O . LEU A 1 788 ? -148.465 136.852 51.806 1.00 73.00 780 LEU A O 1
ATOM 4969 N N . GLU A 1 789 ? -147.078 137.649 50.236 1.00 77.27 781 GLU A N 1
ATOM 4970 C CA . GLU A 1 789 ? -146.641 138.771 51.043 1.00 81.50 781 GLU A CA 1
ATOM 4971 C C . GLU A 1 789 ? -146.704 140.104 50.353 1.00 83.24 781 GLU A C 1
ATOM 4972 O O . GLU A 1 789 ? -146.362 140.225 49.178 1.00 83.33 781 GLU A O 1
ATOM 4978 N N . PHE A 1 790 ? -147.110 141.112 51.116 1.00 86.08 782 PHE A N 1
ATOM 4979 C CA . PHE A 1 790 ? -147.240 142.464 50.599 1.00 88.75 782 PHE A CA 1
ATOM 4980 C C . PHE A 1 790 ? -145.948 143.260 50.617 1.00 89.37 782 PHE A C 1
ATOM 4981 O O . PHE A 1 790 ? -145.234 143.296 51.613 1.00 89.36 782 PHE A O 1
ATOM 4989 N N . ASP A 1 791 ? -145.664 143.910 49.500 1.00 89.96 783 ASP A N 1
ATOM 4990 C CA . ASP A 1 791 ? -144.479 144.728 49.387 1.00 90.97 783 ASP A CA 1
ATOM 4991 C C . ASP A 1 791 ? -144.904 146.024 48.718 1.00 91.08 783 ASP A C 1
ATOM 4992 O O . ASP A 1 791 ? -145.362 146.020 47.579 1.00 90.77 783 ASP A O 1
ATOM 4997 N N . SER A 1 792 ? -144.761 147.130 49.436 1.00 91.29 784 SER A N 1
ATOM 4998 C CA . SER A 1 792 ? -145.176 148.427 48.928 1.00 91.78 784 SER A CA 1
ATOM 4999 C C . SER A 1 792 ? -144.513 148.884 47.649 1.00 92.30 784 SER A C 1
ATOM 5000 O O . SER A 1 792 ? -145.022 149.774 46.982 1.00 91.74 784 SER A O 1
ATOM 5003 N N . ARG A 1 793 ? -143.386 148.284 47.298 1.00 94.29 785 ARG A N 1
ATOM 5004 C CA . ARG A 1 793 ? -142.671 148.699 46.102 1.00 97.07 785 ARG A CA 1
ATOM 5005 C C . ARG A 1 793 ? -143.433 148.458 44.832 1.00 99.25 785 ARG A C 1
ATOM 5006 O O . ARG A 1 793 ? -143.222 149.140 43.833 1.00 98.37 785 ARG A O 1
ATOM 5014 N N . LEU A 1 794 ? -144.319 147.478 44.876 1.00 102.28 786 LEU A N 1
ATOM 5015 C CA . LEU A 1 794 ? -145.142 147.153 43.728 1.00 105.65 786 LEU A CA 1
ATOM 5016 C C . LEU A 1 794 ? -146.498 147.808 43.908 1.00 108.32 786 LEU A C 1
ATOM 5017 O O . LEU A 1 794 ? -147.354 147.298 44.626 1.00 108.85 786 LEU A O 1
ATOM 5022 N N . HIS A 1 795 ? -146.698 148.953 43.287 1.00 111.54 787 HIS A N 1
ATOM 5023 C CA . HIS A 1 795 ? -147.985 149.592 43.399 1.00 113.76 787 HIS A CA 1
ATOM 5024 C C . HIS A 1 795 ? -148.284 150.092 42.007 1.00 114.95 787 HIS A C 1
ATOM 5025 O O . HIS A 1 795 ? -147.412 150.048 41.136 1.00 116.04 787 HIS A O 1
ATOM 5032 N N . ASP A 1 796 ? -149.521 150.522 41.788 1.00 115.28 788 ASP A N 1
ATOM 5033 C CA . ASP A 1 796 ? -149.951 151.026 40.487 1.00 114.75 788 ASP A CA 1
ATOM 5034 C C . ASP A 1 796 ? -149.869 149.945 39.419 1.00 112.74 788 ASP A C 1
ATOM 5035 O O . ASP A 1 796 ? -149.627 150.232 38.244 1.00 112.86 788 ASP A O 1
ATOM 5040 N N . VAL A 1 797 ? -150.076 148.700 39.838 1.00 108.89 789 VAL A N 1
ATOM 5041 C CA . VAL A 1 797 ? -150.050 147.593 38.891 1.00 105.73 789 VAL A CA 1
ATOM 5042 C C . VAL A 1 797 ? -151.231 147.660 37.982 1.00 104.70 789 VAL A C 1
ATOM 5043 O O . VAL A 1 797 ? -152.376 147.660 38.441 1.00 105.02 789 VAL A O 1
ATOM 5047 N N . ASP A 1 798 ? -150.989 147.660 36.689 1.00 102.82 790 ASP A N 1
ATOM 5048 C CA . ASP A 1 798 ? -152.129 147.651 35.812 1.00 101.14 790 ASP A CA 1
ATOM 5049 C C . ASP A 1 798 ? -152.455 146.180 35.487 1.00 98.77 790 ASP A C 1
ATOM 5050 O O . ASP A 1 798 ? -153.457 145.656 35.982 1.00 98.87 790 ASP A O 1
ATOM 5055 N N . ILE A 1 799 ? -151.634 145.498 34.696 1.00 95.81 791 ILE A N 1
ATOM 5056 C CA . ILE A 1 799 ? -151.898 144.089 34.408 1.00 92.65 791 ILE A CA 1
ATOM 5057 C C . ILE A 1 799 ? -151.201 143.200 35.438 1.00 90.47 791 ILE A C 1
ATOM 5058 O O . ILE A 1 799 ? -150.063 143.455 35.858 1.00 89.61 791 ILE A O 1
ATOM 5063 N N . GLY A 1 800 ? -151.923 142.169 35.860 1.00 88.12 792 GLY A N 1
ATOM 5064 C CA . GLY A 1 800 ? -151.410 141.258 36.865 1.00 87.09 792 GLY A CA 1
ATOM 5065 C C . GLY A 1 800 ? -151.397 139.791 36.495 1.00 86.35 792 GLY A C 1
ATOM 5066 O O . GLY A 1 800 ? -152.435 139.128 36.360 1.00 86.12 792 GLY A O 1
ATOM 5067 N N . THR A 1 801 ? -150.194 139.263 36.352 1.00 84.95 793 THR A N 1
ATOM 5068 C CA . THR A 1 801 ? -150.065 137.867 36.010 1.00 84.26 793 THR A CA 1
ATOM 5069 C C . THR A 1 801 ? -149.718 136.964 37.174 1.00 84.38 793 THR A C 1
ATOM 5070 O O . THR A 1 801 ? -148.898 137.285 38.031 1.00 85.14 793 THR A O 1
ATOM 5074 N N . CYS A 1 802 ? -150.365 135.814 37.165 1.00 83.53 794 CYS A N 1
ATOM 5075 C CA . CYS A 1 802 ? -150.161 134.780 38.144 1.00 82.64 794 CYS A CA 1
ATOM 5076 C C . CYS A 1 802 ? -150.529 133.489 37.414 1.00 82.50 794 CYS A C 1
ATOM 5077 O O . CYS A 1 802 ? -151.550 132.856 37.685 1.00 81.23 794 CYS A O 1
ATOM 5080 N N . LEU A 1 803 ? -149.682 133.125 36.459 1.00 83.62 795 LEU A N 1
ATOM 5081 C CA . LEU A 1 803 ? -149.901 131.943 35.648 1.00 84.86 795 LEU A CA 1
ATOM 5082 C C . LEU A 1 803 ? -149.657 130.620 36.326 1.00 86.59 795 LEU A C 1
ATOM 5083 O O . LEU A 1 803 ? -148.536 130.123 36.376 1.00 86.16 795 LEU A O 1
ATOM 5088 N N . GLU A 1 804 ? -150.746 130.065 36.837 1.00 89.78 796 GLU A N 1
ATOM 5089 C CA . GLU A 1 804 ? -150.790 128.766 37.504 1.00 91.07 796 GLU A CA 1
ATOM 5090 C C . GLU A 1 804 ? -149.861 128.516 38.705 1.00 88.96 796 GLU A C 1
ATOM 5091 O O . GLU A 1 804 ? -149.422 127.397 38.961 1.00 87.61 796 GLU A O 1
ATOM 5097 N N . VAL A 1 805 ? -149.598 129.562 39.467 1.00 86.80 797 VAL A N 1
ATOM 5098 C CA . VAL A 1 805 ? -148.761 129.413 40.631 1.00 85.08 797 VAL A CA 1
ATOM 5099 C C . VAL A 1 805 ? -149.593 129.001 41.851 1.00 85.71 797 VAL A C 1
ATOM 5100 O O . VAL A 1 805 ? -149.167 128.196 42.663 1.00 86.50 797 VAL A O 1
ATOM 5104 N N . ILE A 1 806 ? -150.805 129.529 41.954 1.00 85.04 798 ILE A N 1
ATOM 5105 C CA . ILE A 1 806 ? -151.661 129.284 43.108 1.00 83.53 798 ILE A CA 1
ATOM 5106 C C . ILE A 1 806 ? -151.757 127.831 43.494 1.00 84.49 798 ILE A C 1
ATOM 5107 O O . ILE A 1 806 ? -151.654 127.499 44.677 1.00 85.94 798 ILE A O 1
ATOM 5112 N N . GLU A 1 807 ? -151.909 126.974 42.490 1.00 85.03 799 GLU A N 1
ATOM 5113 C CA . GLU A 1 807 ? -152.035 125.539 42.685 1.00 85.84 799 GLU A CA 1
ATOM 5114 C C . GLU A 1 807 ? -150.797 124.886 43.271 1.00 86.00 799 GLU A C 1
ATOM 5115 O O . GLU A 1 807 ? -150.840 123.708 43.634 1.00 87.41 799 GLU A O 1
ATOM 5121 N N . HIS A 1 808 ? -149.712 125.658 43.364 1.00 84.59 800 HIS A N 1
ATOM 5122 C CA . HIS A 1 808 ? -148.425 125.199 43.889 1.00 83.19 800 HIS A CA 1
ATOM 5123 C C . HIS A 1 808 ? -148.327 125.366 45.400 1.00 83.65 800 HIS A C 1
ATOM 5124 O O . HIS A 1 808 ? -147.407 124.853 46.029 1.00 83.74 800 HIS A O 1
ATOM 5131 N N . MET A 1 809 ? -149.281 126.084 45.976 1.00 83.73 801 MET A N 1
ATOM 5132 C CA . MET A 1 809 ? -149.310 126.322 47.418 1.00 85.37 801 MET A CA 1
ATOM 5133 C C . MET A 1 809 ? -150.639 125.828 48.021 1.00 85.51 801 MET A C 1
ATOM 5134 O O . MET A 1 809 ? -151.450 125.249 47.296 1.00 84.34 801 MET A O 1
ATOM 5139 N N . GLU A 1 810 ? -150.874 126.088 49.316 1.00 87.21 802 GLU A N 1
ATOM 5140 C CA . GLU A 1 810 ? -152.087 125.599 49.990 1.00 88.92 802 GLU A CA 1
ATOM 5141 C C . GLU A 1 810 ? -153.405 126.165 49.513 1.00 89.49 802 GLU A C 1
ATOM 5142 O O . GLU A 1 810 ? -153.467 127.229 48.902 1.00 91.55 802 GLU A O 1
ATOM 5148 N N . GLU A 1 811 ? -154.479 125.453 49.807 1.00 87.77 803 GLU A N 1
ATOM 5149 C CA . GLU A 1 811 ? -155.768 125.921 49.370 1.00 87.48 803 GLU A CA 1
ATOM 5150 C C . GLU A 1 811 ? -156.184 127.197 50.095 1.00 86.09 803 GLU A C 1
ATOM 5151 O O . GLU A 1 811 ? -157.047 127.926 49.627 1.00 86.15 803 GLU A O 1
ATOM 5157 N N . ASP A 1 812 ? -155.562 127.478 51.231 1.00 84.32 804 ASP A N 1
ATOM 5158 C CA . ASP A 1 812 ? -155.889 128.686 51.978 1.00 83.40 804 ASP A CA 1
ATOM 5159 C C . ASP A 1 812 ? -154.940 129.740 51.490 1.00 81.64 804 ASP A C 1
ATOM 5160 O O . ASP A 1 812 ? -155.288 130.916 51.407 1.00 81.63 804 ASP A O 1
ATOM 5165 N N . GLN A 1 813 ? -153.725 129.296 51.182 1.00 79.14 805 GLN A N 1
ATOM 5166 C CA . GLN A 1 813 ? -152.683 130.178 50.678 1.00 76.71 805 GLN A CA 1
ATOM 5167 C C . GLN A 1 813 ? -153.166 130.699 49.338 1.00 75.69 805 GLN A C 1
ATOM 5168 O O . GLN A 1 813 ? -152.755 131.761 48.876 1.00 75.85 805 GLN A O 1
ATOM 5174 N N . ALA A 1 814 ? -154.051 129.942 48.711 1.00 74.70 806 ALA A N 1
ATOM 5175 C CA . ALA A 1 814 ? -154.588 130.371 47.442 1.00 74.29 806 ALA A CA 1
ATOM 5176 C C . ALA A 1 814 ? -155.558 131.489 47.766 1.00 75.11 806 ALA A C 1
ATOM 5177 O O . ALA A 1 814 ? -155.542 132.531 47.132 1.00 75.18 806 ALA A O 1
ATOM 5179 N N . CYS A 1 815 ? -156.386 131.285 48.778 1.00 75.68 807 CYS A N 1
ATOM 5180 C CA . CYS A 1 815 ? -157.367 132.299 49.145 1.00 78.00 807 CYS A CA 1
ATOM 5181 C C . CYS A 1 815 ? -156.717 133.566 49.708 1.00 76.64 807 CYS A C 1
ATOM 5182 O O . CYS A 1 815 ? -157.114 134.679 49.356 1.00 75.85 807 CYS A O 1
ATOM 5185 N N . GLU A 1 816 ? -155.730 133.389 50.582 1.00 75.55 808 GLU A N 1
ATOM 5186 C CA . GLU A 1 816 ? -155.011 134.512 51.178 1.00 75.88 808 GLU A CA 1
ATOM 5187 C C . GLU A 1 816 ? -154.324 135.346 50.100 1.00 75.37 808 GLU A C 1
ATOM 5188 O O . GLU A 1 816 ? -154.296 136.571 50.180 1.00 74.72 808 GLU A O 1
ATOM 5194 N N . PHE A 1 817 ? -153.754 134.672 49.106 1.00 73.83 809 PHE A N 1
ATOM 5195 C CA . PHE A 1 817 ? -153.089 135.335 47.994 1.00 73.53 809 PHE A CA 1
ATOM 5196 C C . PHE A 1 817 ? -154.126 136.143 47.233 1.00 73.53 809 PHE A C 1
ATOM 5197 O O . PHE A 1 817 ? -153.897 137.307 46.899 1.00 74.09 809 PHE A O 1
ATOM 5205 N N . GLY A 1 818 ? -155.261 135.501 46.948 1.00 73.33 810 GLY A N 1
ATOM 5206 C CA . GLY A 1 818 ? -156.347 136.167 46.253 1.00 72.11 810 GLY A CA 1
ATOM 5207 C C . GLY A 1 818 ? -156.682 137.421 47.031 1.00 72.02 810 GLY A C 1
ATOM 5208 O O . GLY A 1 818 ? -156.595 138.531 46.505 1.00 70.44 810 GLY A O 1
ATOM 5209 N N . GLU A 1 819 ? -157.027 137.238 48.305 1.00 74.00 811 GLU A N 1
ATOM 5210 C CA . GLU A 1 819 ? -157.379 138.345 49.199 1.00 76.27 811 GLU A CA 1
ATOM 5211 C C . GLU A 1 819 ? -156.420 139.538 49.125 1.00 74.71 811 GLU A C 1
ATOM 5212 O O . GLU A 1 819 ? -156.829 140.684 48.940 1.00 74.68 811 GLU A O 1
ATOM 5218 N N . LYS A 1 820 ? -155.137 139.265 49.274 1.00 72.89 812 LYS A N 1
ATOM 5219 C CA . LYS A 1 820 ? -154.162 140.327 49.247 1.00 71.37 812 LYS A CA 1
ATOM 5220 C C . LYS A 1 820 ? -153.973 140.995 47.899 1.00 70.99 812 LYS A C 1
ATOM 5221 O O . LYS A 1 820 ? -153.890 142.220 47.833 1.00 69.56 812 LYS A O 1
ATOM 5227 N N . VAL A 1 821 ? -153.894 140.204 46.832 1.00 70.42 813 VAL A N 1
ATOM 5228 C CA . VAL A 1 821 ? -153.663 140.757 45.499 1.00 70.10 813 VAL A CA 1
ATOM 5229 C C . VAL A 1 821 ? -154.731 141.729 45.059 1.00 68.81 813 VAL A C 1
ATOM 5230 O O . VAL A 1 821 ? -154.438 142.808 44.536 1.00 68.44 813 VAL A O 1
ATOM 5234 N N . LEU A 1 822 ? -155.975 141.320 45.270 1.00 68.07 814 LEU A N 1
ATOM 5235 C CA . LEU A 1 822 ? -157.121 142.129 44.902 1.00 67.42 814 LEU A CA 1
ATOM 5236 C C . LEU A 1 822 ? -157.307 143.359 45.788 1.00 69.25 814 LEU A C 1
ATOM 5237 O O . LEU A 1 822 ? -157.545 144.460 45.282 1.00 70.10 814 LEU A O 1
ATOM 5242 N N . SER A 1 823 ? -157.195 143.169 47.104 1.00 69.87 815 SER A N 1
ATOM 5243 C CA . SER A 1 823 ? -157.373 144.250 48.081 1.00 72.00 815 SER A CA 1
ATOM 5244 C C . SER A 1 823 ? -156.220 145.215 48.291 1.00 71.40 815 SER A C 1
ATOM 5245 O O . SER A 1 823 ? -156.436 146.415 48.441 1.00 69.38 815 SER A O 1
ATOM 5248 N N . LEU A 1 824 ? -155.002 144.685 48.326 1.00 71.88 816 LEU A N 1
ATOM 5249 C CA . LEU A 1 824 ? -153.816 145.495 48.565 1.00 72.72 816 LEU A CA 1
ATOM 5250 C C . LEU A 1 824 ? -153.147 146.087 47.343 1.00 74.15 816 LEU A C 1
ATOM 5251 O O . LEU A 1 824 ? -152.844 147.271 47.329 1.00 74.00 816 LEU A O 1
ATOM 5256 N N . PHE A 1 825 ? -152.889 145.279 46.325 1.00 76.97 817 PHE A N 1
ATOM 5257 C CA . PHE A 1 825 ? -152.216 145.809 45.155 1.00 79.58 817 PHE A CA 1
ATOM 5258 C C . PHE A 1 825 ? -153.090 146.572 44.200 1.00 80.63 817 PHE A C 1
ATOM 5259 O O . PHE A 1 825 ? -152.588 147.449 43.504 1.00 80.76 817 PHE A O 1
ATOM 5267 N N . HIS A 1 826 ? -154.375 146.215 44.153 1.00 82.42 818 HIS A N 1
ATOM 5268 C CA . HIS A 1 826 ? -155.363 146.822 43.272 1.00 83.48 818 HIS A CA 1
ATOM 5269 C C . HIS A 1 826 ? -155.012 146.637 41.790 1.00 82.75 818 HIS A C 1
ATOM 5270 O O . HIS A 1 826 ? -154.974 147.627 41.067 1.00 83.71 818 HIS A O 1
ATOM 5277 N N . PRO A 1 827 ? -154.724 145.404 41.301 1.00 81.48 819 PRO A N 1
ATOM 5278 C CA . PRO A 1 827 ? -154.423 145.469 39.859 1.00 80.39 819 PRO A CA 1
ATOM 5279 C C . PRO A 1 827 ? -155.635 145.806 38.993 1.00 79.90 819 PRO A C 1
ATOM 5280 O O . PRO A 1 827 ? -156.736 145.326 39.244 1.00 80.65 819 PRO A O 1
ATOM 5284 N N . LYS A 1 828 ? -155.435 146.637 37.976 1.00 77.92 820 LYS A N 1
ATOM 5285 C CA . LYS A 1 828 ? -156.547 147.004 37.108 1.00 76.85 820 LYS A CA 1
ATOM 5286 C C . LYS A 1 828 ? -157.058 145.769 36.389 1.00 74.82 820 LYS A C 1
ATOM 5287 O O . LYS A 1 828 ? -158.238 145.648 36.102 1.00 75.08 820 LYS A O 1
ATOM 5293 N N . LEU A 1 829 ? -156.154 144.852 36.095 1.00 71.74 821 LEU A N 1
ATOM 5294 C CA . LEU A 1 829 ? -156.528 143.619 35.437 1.00 68.77 821 LEU A CA 1
ATOM 5295 C C . LEU A 1 829 ? -155.693 142.489 36.079 1.00 69.01 821 LEU A C 1
ATOM 5296 O O . LEU A 1 829 ? -154.544 142.708 36.477 1.00 69.01 821 LEU A O 1
ATOM 5301 N N . LEU A 1 830 ? -156.268 141.297 36.218 1.00 68.83 822 LEU A N 1
ATOM 5302 C CA . LEU A 1 830 ? -155.524 140.182 36.799 1.00 69.47 822 LEU A CA 1
ATOM 5303 C C . LEU A 1 830 ? -155.860 138.895 36.068 1.00 69.14 822 LEU A C 1
ATOM 5304 O O . LEU A 1 830 ? -157.028 138.574 35.876 1.00 69.67 822 LEU A O 1
ATOM 5309 N N . ILE A 1 831 ? -154.831 138.156 35.670 1.00 68.93 823 ILE A N 1
ATOM 5310 C CA . ILE A 1 831 ? -155.018 136.896 34.949 1.00 70.30 823 ILE A CA 1
ATOM 5311 C C . ILE A 1 831 ? -154.456 135.710 35.741 1.00 70.12 823 ILE A C 1
ATOM 5312 O O . ILE A 1 831 ? -153.273 135.675 36.057 1.00 70.45 823 ILE A O 1
ATOM 5317 N N . VAL A 1 832 ? -155.319 134.751 36.063 1.00 71.18 824 VAL A N 1
ATOM 5318 C CA . VAL A 1 832 ? -154.945 133.568 36.836 1.00 71.54 824 VAL A CA 1
ATOM 5319 C C . VAL A 1 832 ? -155.172 132.299 36.042 1.00 72.93 824 VAL A C 1
ATOM 5320 O O . VAL A 1 832 ? -156.218 132.110 35.424 1.00 72.55 824 VAL A O 1
ATOM 5324 N N . SER A 1 833 ? -154.209 131.402 36.078 1.00 74.75 825 SER A N 1
ATOM 5325 C CA . SER A 1 833 ? -154.382 130.169 35.352 1.00 77.94 825 SER A CA 1
ATOM 5326 C C . SER A 1 833 ? -154.160 129.052 36.352 1.00 80.73 825 SER A C 1
ATOM 5327 O O . SER A 1 833 ? -153.500 129.238 37.366 1.00 80.11 825 SER A O 1
ATOM 5330 N N . THR A 1 834 ? -154.779 127.915 36.093 1.00 84.65 826 THR A N 1
ATOM 5331 C CA . THR A 1 834 ? -154.653 126.723 36.922 1.00 86.80 826 THR A CA 1
ATOM 5332 C C . THR A 1 834 ? -155.435 125.777 36.084 1.00 88.84 826 THR A C 1
ATOM 5333 O O . THR A 1 834 ? -156.527 126.078 35.605 1.00 88.67 826 THR A O 1
ATOM 5337 N N . PRO A 1 835 ? -154.850 124.617 35.857 1.00 90.79 827 PRO A N 1
ATOM 5338 C CA . PRO A 1 835 ? -155.512 123.641 35.013 1.00 92.06 827 PRO A CA 1
ATOM 5339 C C . PRO A 1 835 ? -156.795 123.004 35.500 1.00 92.91 827 PRO A C 1
ATOM 5340 O O . PRO A 1 835 ? -157.032 122.860 36.701 1.00 94.08 827 PRO A O 1
ATOM 5344 N N . ASN A 1 836 ? -157.630 122.652 34.527 1.00 92.76 828 ASN A N 1
ATOM 5345 C CA . ASN A 1 836 ? -158.892 121.991 34.768 1.00 92.20 828 ASN A CA 1
ATOM 5346 C C . ASN A 1 836 ? -158.534 120.532 35.069 1.00 93.21 828 ASN A C 1
ATOM 5347 O O . ASN A 1 836 ? -157.924 119.860 34.240 1.00 93.61 828 ASN A O 1
ATOM 5352 N N . TYR A 1 837 ? -158.887 120.073 36.274 1.00 94.34 829 TYR A N 1
ATOM 5353 C CA . TYR A 1 837 ? -158.611 118.710 36.769 1.00 95.98 829 TYR A CA 1
ATOM 5354 C C . TYR A 1 837 ? -159.222 117.583 35.943 1.00 95.49 829 TYR A C 1
ATOM 5355 O O . TYR A 1 837 ? -158.630 116.517 35.787 1.00 96.30 829 TYR A O 1
ATOM 5364 N N . GLU A 1 838 ? -160.426 117.813 35.444 1.00 95.22 830 GLU A N 1
ATOM 5365 C CA . GLU A 1 838 ? -161.117 116.813 34.658 1.00 94.90 830 GLU A CA 1
ATOM 5366 C C . GLU A 1 838 ? -160.339 116.424 33.407 1.00 94.02 830 GLU A C 1
ATOM 5367 O O . GLU A 1 838 ? -160.530 115.344 32.866 1.00 93.00 830 GLU A O 1
ATOM 5373 N N . PHE A 1 839 ? -159.458 117.298 32.944 1.00 93.86 831 PHE A N 1
ATOM 5374 C CA . PHE A 1 839 ? -158.684 116.994 31.751 1.00 94.00 831 PHE A CA 1
ATOM 5375 C C . PHE A 1 839 ? -157.655 115.859 32.005 1.00 94.74 831 PHE A C 1
ATOM 5376 O O . PHE A 1 839 ? -157.414 115.057 31.117 1.00 94.97 831 PHE A O 1
ATOM 5384 N N . ASN A 1 840 ? -157.080 115.771 33.208 1.00 95.60 832 ASN A N 1
ATOM 5385 C CA . ASN A 1 840 ? -156.081 114.735 33.550 1.00 96.57 832 ASN A CA 1
ATOM 5386 C C . ASN A 1 840 ? -156.466 113.299 33.188 1.00 97.86 832 ASN A C 1
ATOM 5387 O O . ASN A 1 840 ? -155.607 112.411 33.150 1.00 97.85 832 ASN A O 1
ATOM 5392 N N . THR A 1 841 ? -157.752 113.057 32.959 1.00 99.08 833 THR A N 1
ATOM 5393 C CA . THR A 1 841 ? -158.205 111.711 32.617 1.00 100.50 833 THR A CA 1
ATOM 5394 C C . THR A 1 841 ? -157.898 111.410 31.156 1.00 102.68 833 THR A C 1
ATOM 5395 O O . THR A 1 841 ? -157.813 110.253 30.750 1.00 103.26 833 THR A O 1
ATOM 5399 N N . ILE A 1 842 ? -157.722 112.468 30.375 1.00 104.89 834 ILE A N 1
ATOM 5400 C CA . ILE A 1 842 ? -157.386 112.319 28.970 1.00 108.02 834 ILE A CA 1
ATOM 5401 C C . ILE A 1 842 ? -155.870 112.124 28.856 1.00 110.43 834 ILE A C 1
ATOM 5402 O O . ILE A 1 842 ? -155.401 111.265 28.110 1.00 110.74 834 ILE A O 1
ATOM 5407 N N . LEU A 1 843 ? -155.100 112.910 29.603 1.00 112.80 835 LEU A N 1
ATOM 5408 C CA . LEU A 1 843 ? -153.644 112.811 29.547 1.00 115.84 835 LEU A CA 1
ATOM 5409 C C . LEU A 1 843 ? -153.105 111.514 30.166 1.00 117.26 835 LEU A C 1
ATOM 5410 O O . LEU A 1 843 ? -152.014 111.079 29.806 1.00 116.55 835 LEU A O 1
ATOM 5415 N N . GLN A 1 844 ? -153.842 110.883 31.080 1.00 119.60 836 GLN A N 1
ATOM 5416 C CA . GLN A 1 844 ? -153.321 109.655 31.661 1.00 122.61 836 GLN A CA 1
ATOM 5417 C C . GLN A 1 844 ? -153.322 108.578 30.592 1.00 124.71 836 GLN A C 1
ATOM 5418 O O . GLN A 1 844 ? -152.576 107.598 30.688 1.00 125.34 836 GLN A O 1
ATOM 5424 N N . ARG A 1 845 ? -154.156 108.767 29.568 1.00 126.97 837 ARG A N 1
ATOM 5425 C CA . ARG A 1 845 ? -154.238 107.810 28.467 1.00 128.51 837 ARG A CA 1
ATOM 5426 C C . ARG A 1 845 ? -152.958 107.755 27.584 1.00 128.59 837 ARG A C 1
ATOM 5427 O O . ARG A 1 845 ? -152.925 108.282 26.466 1.00 128.85 837 ARG A O 1
ATOM 5435 N N . SER A 1 846 ? -151.924 107.112 28.138 1.00 128.21 838 SER A N 1
ATOM 5436 C CA . SER A 1 846 ? -150.620 106.812 27.519 1.00 127.22 838 SER A CA 1
ATOM 5437 C C . SER A 1 846 ? -149.536 106.561 28.566 1.00 126.93 838 SER A C 1
ATOM 5438 O O . SER A 1 846 ? -149.320 107.367 29.469 1.00 127.14 838 SER A O 1
ATOM 5441 N N . GLN A 1 859 ? -152.231 112.521 47.309 1.00 147.33 851 GLN A N 1
ATOM 5442 C CA . GLN A 1 859 ? -152.970 113.661 47.818 1.00 147.94 851 GLN A CA 1
ATOM 5443 C C . GLN A 1 859 ? -154.293 113.614 47.134 1.00 148.85 851 GLN A C 1
ATOM 5444 O O . GLN A 1 859 ? -155.341 113.969 47.648 1.00 148.89 851 GLN A O 1
ATOM 5450 N N . LEU A 1 860 ? -154.191 113.182 45.911 1.00 149.81 852 LEU A N 1
ATOM 5451 C CA . LEU A 1 860 ? -155.331 112.980 45.122 1.00 150.54 852 LEU A CA 1
ATOM 5452 C C . LEU A 1 860 ? -154.761 112.045 44.113 1.00 149.79 852 LEU A C 1
ATOM 5453 O O . LEU A 1 860 ? -153.544 111.844 44.042 1.00 149.86 852 LEU A O 1
ATOM 5458 N N . PRO A 1 861 ? -155.649 111.343 43.438 1.00 148.64 853 PRO A N 1
ATOM 5459 C CA . PRO A 1 861 ? -155.195 110.424 42.415 1.00 146.93 853 PRO A CA 1
ATOM 5460 C C . PRO A 1 861 ? -155.337 111.195 41.095 1.00 144.89 853 PRO A C 1
ATOM 5461 O O . PRO A 1 861 ? -156.104 112.156 41.023 1.00 145.96 853 PRO A O 1
ATOM 5465 N N . LYS A 1 862 ? -154.566 110.812 40.078 1.00 141.04 854 LYS A N 1
ATOM 5466 C CA . LYS A 1 862 ? -154.616 111.495 38.778 1.00 136.31 854 LYS A CA 1
ATOM 5467 C C . LYS A 1 862 ? -154.085 112.956 38.852 1.00 132.37 854 LYS A C 1
ATOM 5468 O O . LYS A 1 862 ? -154.718 113.870 38.319 1.00 133.00 854 LYS A O 1
ATOM 5474 N N . PHE A 1 863 ? -152.920 113.151 39.495 1.00 126.48 855 PHE A N 1
ATOM 5475 C CA . PHE A 1 863 ? -152.247 114.470 39.682 1.00 119.89 855 PHE A CA 1
ATOM 5476 C C . PHE A 1 863 ? -151.133 114.730 38.643 1.00 116.83 855 PHE A C 1
ATOM 5477 O O . PHE A 1 863 ? -150.453 113.791 38.234 1.00 118.36 855 PHE A O 1
ATOM 5485 N N . ARG A 1 864 ? -150.922 115.990 38.247 1.00 111.96 856 ARG A N 1
ATOM 5486 C CA . ARG A 1 864 ? -149.881 116.344 37.253 1.00 106.52 856 ARG A CA 1
ATOM 5487 C C . ARG A 1 864 ? -148.405 116.423 37.788 1.00 104.29 856 ARG A C 1
ATOM 5488 O O . ARG A 1 864 ? -147.561 115.633 37.362 1.00 102.62 856 ARG A O 1
ATOM 5496 N N . ASN A 1 865 ? -148.107 117.359 38.707 1.00 103.66 857 ASN A N 1
ATOM 5497 C CA . ASN A 1 865 ? -146.759 117.572 39.324 1.00 103.68 857 ASN A CA 1
ATOM 5498 C C . ASN A 1 865 ? -146.562 116.918 40.702 1.00 103.94 857 ASN A C 1
ATOM 5499 O O . ASN A 1 865 ? -147.526 116.635 41.401 1.00 104.04 857 ASN A O 1
ATOM 5504 N N . HIS A 1 866 ? -145.321 116.729 41.133 1.00 105.30 858 HIS A N 1
ATOM 5505 C CA . HIS A 1 866 ? -145.124 116.162 42.468 1.00 107.04 858 HIS A CA 1
ATOM 5506 C C . HIS A 1 866 ? -144.956 117.360 43.382 1.00 105.49 858 HIS A C 1
ATOM 5507 O O . HIS A 1 866 ? -144.384 117.256 44.464 1.00 104.93 858 HIS A O 1
ATOM 5514 N N . ASP A 1 867 ? -145.459 118.504 42.922 1.00 104.03 859 ASP A N 1
ATOM 5515 C CA . ASP A 1 867 ? -145.362 119.739 43.687 1.00 102.15 859 ASP A CA 1
ATOM 5516 C C . ASP A 1 867 ? -146.722 120.390 43.929 1.00 99.09 859 ASP A C 1
ATOM 5517 O O . ASP A 1 867 ? -146.894 121.125 44.899 1.00 98.87 859 ASP A O 1
ATOM 5522 N N . HIS A 1 868 ? -147.687 120.129 43.056 1.00 95.47 860 HIS A N 1
ATOM 5523 C CA . HIS A 1 868 ? -149.006 120.725 43.222 1.00 92.77 860 HIS A CA 1
ATOM 5524 C C . HIS A 1 868 ? -149.656 120.263 44.516 1.00 91.10 860 HIS A C 1
ATOM 5525 O O . HIS A 1 868 ? -149.774 119.067 44.757 1.00 89.90 860 HIS A O 1
ATOM 5532 N N . LYS A 1 869 ? -150.065 121.213 45.355 1.00 89.77 861 LYS A N 1
ATOM 5533 C CA . LYS A 1 869 ? -150.709 120.897 46.630 1.00 89.10 861 LYS A CA 1
ATOM 5534 C C . LYS A 1 869 ? -152.130 120.421 46.394 1.00 89.22 861 LYS A C 1
ATOM 5535 O O . LYS A 1 869 ? -152.679 119.669 47.193 1.00 90.01 861 LYS A O 1
ATOM 5541 N N . PHE A 1 870 ? -152.720 120.868 45.291 1.00 88.41 862 PHE A N 1
ATOM 5542 C CA . PHE A 1 870 ? -154.090 120.501 44.935 1.00 86.96 862 PHE A CA 1
ATOM 5543 C C . PHE A 1 870 ? -154.328 120.759 43.454 1.00 86.61 862 PHE A C 1
ATOM 5544 O O . PHE A 1 870 ? -153.454 121.261 42.750 1.00 85.99 862 PHE A O 1
ATOM 5552 N N . GLU A 1 871 ? -155.521 120.429 42.986 1.00 86.26 863 GLU A N 1
ATOM 5553 C CA . GLU A 1 871 ? -155.860 120.665 41.594 1.00 86.45 863 GLU A CA 1
ATOM 5554 C C . GLU A 1 871 ? -157.369 120.808 41.534 1.00 86.50 863 GLU A C 1
ATOM 5555 O O . GLU A 1 871 ? -158.101 120.061 42.178 1.00 86.73 863 GLU A O 1
ATOM 5561 N N . TRP A 1 872 ? -157.848 121.764 40.759 1.00 87.16 864 TRP A N 1
ATOM 5562 C CA . TRP A 1 872 ? -159.274 121.961 40.724 1.00 88.96 864 TRP A CA 1
ATOM 5563 C C . TRP A 1 872 ? -160.055 121.575 39.472 1.00 89.42 864 TRP A C 1
ATOM 5564 O O . TRP A 1 872 ? -159.520 121.460 38.359 1.00 88.66 864 TRP A O 1
ATOM 5575 N N . THR A 1 873 ? -161.346 121.371 39.706 1.00 90.30 865 THR A N 1
ATOM 5576 C CA . THR A 1 873 ? -162.323 121.052 38.684 1.00 91.38 865 THR A CA 1
ATOM 5577 C C . THR A 1 873 ? -162.724 122.415 38.142 1.00 92.08 865 THR A C 1
ATOM 5578 O O . THR A 1 873 ? -162.345 123.445 38.706 1.00 92.67 865 THR A O 1
ATOM 5582 N N . ARG A 1 874 ? -163.495 122.441 37.066 1.00 92.24 866 ARG A N 1
ATOM 5583 C CA . ARG A 1 874 ? -163.914 123.725 36.531 1.00 93.11 866 ARG A CA 1
ATOM 5584 C C . ARG A 1 874 ? -164.900 124.400 37.480 1.00 93.94 866 ARG A C 1
ATOM 5585 O O . ARG A 1 874 ? -165.025 125.627 37.501 1.00 94.49 866 ARG A O 1
ATOM 5593 N N . GLU A 1 875 ? -165.593 123.593 38.277 1.00 94.40 867 GLU A N 1
ATOM 5594 C CA . GLU A 1 875 ? -166.574 124.128 39.206 1.00 94.20 867 GLU A CA 1
ATOM 5595 C C . GLU A 1 875 ? -165.923 124.592 40.488 1.00 91.69 867 GLU A C 1
ATOM 5596 O O . GLU A 1 875 ? -166.414 125.510 41.141 1.00 91.56 867 GLU A O 1
ATOM 5602 N N . GLN A 1 876 ? -164.821 123.947 40.850 1.00 89.09 868 GLN A N 1
ATOM 5603 C CA . GLN A 1 876 ? -164.084 124.318 42.047 1.00 86.84 868 GLN A CA 1
ATOM 5604 C C . GLN A 1 876 ? -163.470 125.690 41.823 1.00 85.34 868 GLN A C 1
ATOM 5605 O O . GLN A 1 876 ? -163.655 126.615 42.614 1.00 84.28 868 GLN A O 1
ATOM 5611 N N . PHE A 1 877 ? -162.741 125.798 40.719 1.00 83.87 869 PHE A N 1
ATOM 5612 C CA . PHE A 1 877 ? -162.073 127.028 40.314 1.00 83.79 869 PHE A CA 1
ATOM 5613 C C . PHE A 1 877 ? -163.074 128.162 40.159 1.00 84.70 869 PHE A C 1
ATOM 5614 O O . PHE A 1 877 ? -162.934 129.236 40.742 1.00 85.39 869 PHE A O 1
ATOM 5622 N N . ASN A 1 878 ? -164.087 127.909 39.351 1.00 85.82 870 ASN A N 1
ATOM 5623 C CA . ASN A 1 878 ? -165.116 128.890 39.092 1.00 87.15 870 ASN A CA 1
ATOM 5624 C C . ASN A 1 878 ? -165.699 129.454 40.387 1.00 87.17 870 ASN A C 1
ATOM 5625 O O . ASN A 1 878 ? -165.932 130.657 40.490 1.00 86.68 870 ASN A O 1
ATOM 5630 N N . GLN A 1 879 ? -165.938 128.583 41.368 1.00 88.26 871 GLN A N 1
ATOM 5631 C CA . GLN A 1 879 ? -166.491 129.004 42.659 1.00 88.89 871 GLN A CA 1
ATOM 5632 C C . GLN A 1 879 ? -165.521 129.920 43.387 1.00 87.77 871 GLN A C 1
ATOM 5633 O O . GLN A 1 879 ? -165.857 131.063 43.683 1.00 88.04 871 GLN A O 1
ATOM 5639 N N . TRP A 1 880 ? -164.327 129.415 43.688 1.00 85.52 872 TRP A N 1
ATOM 5640 C CA . TRP A 1 880 ? -163.306 130.224 44.359 1.00 83.30 872 TRP A CA 1
ATOM 5641 C C . TRP A 1 880 ? -163.209 131.566 43.614 1.00 81.68 872 TRP A C 1
ATOM 5642 O O . TRP A 1 880 ? -163.379 132.652 44.188 1.00 80.90 872 TRP A O 1
ATOM 5653 N N . ALA A 1 881 ? -162.968 131.460 42.313 1.00 78.78 873 ALA A N 1
ATOM 5654 C CA . ALA A 1 881 ? -162.829 132.613 41.450 1.00 75.99 873 ALA A CA 1
ATOM 5655 C C . ALA A 1 881 ? -163.917 133.656 41.656 1.00 74.85 873 ALA A C 1
ATOM 5656 O O . ALA A 1 881 ? -163.623 134.788 42.001 1.00 73.95 873 ALA A O 1
ATOM 5658 N N . SER A 1 882 ? -165.172 133.275 41.464 1.00 75.04 874 SER A N 1
ATOM 5659 C CA . SER A 1 882 ? -166.270 134.217 41.609 1.00 76.44 874 SER A CA 1
ATOM 5660 C C . SER A 1 882 ? -166.543 134.716 43.023 1.00 77.61 874 SER A C 1
ATOM 5661 O O . SER A 1 882 ? -167.110 135.794 43.197 1.00 77.70 874 SER A O 1
ATOM 5664 N N . LYS A 1 883 ? -166.165 133.942 44.035 1.00 79.18 875 LYS A N 1
ATOM 5665 C CA . LYS A 1 883 ? -166.395 134.378 45.408 1.00 80.89 875 LYS A CA 1
ATOM 5666 C C . LYS A 1 883 ? -165.477 135.558 45.624 1.00 80.86 875 LYS A C 1
ATOM 5667 O O . LYS A 1 883 ? -165.896 136.630 46.053 1.00 81.36 875 LYS A O 1
ATOM 5673 N N . LEU A 1 884 ? -164.210 135.342 45.302 1.00 80.83 876 LEU A N 1
ATOM 5674 C CA . LEU A 1 884 ? -163.199 136.369 45.451 1.00 81.41 876 LEU A CA 1
ATOM 5675 C C . LEU A 1 884 ? -163.555 137.608 44.628 1.00 83.17 876 LEU A C 1
ATOM 5676 O O . LEU A 1 884 ? -163.413 138.733 45.100 1.00 83.13 876 LEU A O 1
ATOM 5681 N N . GLY A 1 885 ? -164.034 137.395 43.403 1.00 85.34 877 GLY A N 1
ATOM 5682 C CA . GLY A 1 885 ? -164.394 138.503 42.531 1.00 86.52 877 GLY A CA 1
ATOM 5683 C C . GLY A 1 885 ? -165.444 139.433 43.109 1.00 87.88 877 GLY A C 1
ATOM 5684 O O . GLY A 1 885 ? -165.234 140.646 43.186 1.00 88.20 877 GLY A O 1
ATOM 5685 N N . LYS A 1 886 ? -166.575 138.856 43.513 1.00 89.20 878 LYS A N 1
ATOM 5686 C CA . LYS A 1 886 ? -167.689 139.610 44.086 1.00 90.46 878 LYS A CA 1
ATOM 5687 C C . LYS A 1 886 ? -167.306 140.293 45.377 1.00 90.37 878 LYS A C 1
ATOM 5688 O O . LYS A 1 886 ? -167.622 141.461 45.593 1.00 90.77 878 LYS A O 1
ATOM 5694 N N . ARG A 1 887 ? -166.631 139.558 46.245 1.00 90.45 879 ARG A N 1
ATOM 5695 C CA . ARG A 1 887 ? -166.243 140.119 47.519 1.00 90.80 879 ARG A CA 1
ATOM 5696 C C . ARG A 1 887 ? -165.244 141.282 47.387 1.00 90.93 879 ARG A C 1
ATOM 5697 O O . ARG A 1 887 ? -165.014 142.005 48.361 1.00 90.95 879 ARG A O 1
ATOM 5705 N N . HIS A 1 888 ? -164.679 141.492 46.193 1.00 90.82 880 HIS A N 1
ATOM 5706 C CA . HIS A 1 888 ? -163.711 142.585 45.996 1.00 91.97 880 HIS A CA 1
ATOM 5707 C C . HIS A 1 888 ? -163.960 143.546 44.812 1.00 92.34 880 HIS A C 1
ATOM 5708 O O . HIS A 1 888 ? -163.067 144.315 44.442 1.00 91.73 880 HIS A O 1
ATOM 5715 N N . ASN A 1 889 ? -165.165 143.501 44.238 1.00 93.25 881 ASN A N 1
ATOM 5716 C CA . ASN A 1 889 ? -165.579 144.367 43.118 1.00 93.60 881 ASN A CA 1
ATOM 5717 C C . ASN A 1 889 ? -164.907 144.083 41.793 1.00 92.79 881 ASN A C 1
ATOM 5718 O O . ASN A 1 889 ? -164.594 145.017 41.045 1.00 92.57 881 ASN A O 1
ATOM 5723 N N . TYR A 1 890 ? -164.681 142.815 41.489 1.00 91.74 882 TYR A N 1
ATOM 5724 C CA . TYR A 1 890 ? -164.027 142.498 40.237 1.00 90.57 882 TYR A CA 1
ATOM 5725 C C . TYR A 1 890 ? -164.925 141.774 39.258 1.00 89.30 882 TYR A C 1
ATOM 5726 O O . TYR A 1 890 ? -165.833 141.053 39.647 1.00 89.63 882 TYR A O 1
ATOM 5735 N N . SER A 1 891 ? -164.672 142.005 37.976 1.00 88.55 883 SER A N 1
ATOM 5736 C CA . SER A 1 891 ? -165.423 141.370 36.902 1.00 88.06 883 SER A CA 1
ATOM 5737 C C . SER A 1 891 ? -164.642 140.131 36.475 1.00 87.03 883 SER A C 1
ATOM 5738 O O . SER A 1 891 ? -163.521 140.233 35.985 1.00 86.27 883 SER A O 1
ATOM 5741 N N . VAL A 1 892 ? -165.241 138.962 36.634 1.00 86.02 884 VAL A N 1
ATOM 5742 C CA . VAL A 1 892 ? -164.558 137.726 36.303 1.00 86.27 884 VAL A CA 1
ATOM 5743 C C . VAL A 1 892 ? -165.100 136.970 35.105 1.00 85.92 884 VAL A C 1
ATOM 5744 O O . VAL A 1 892 ? -166.289 136.648 35.043 1.00 86.41 884 VAL A O 1
ATOM 5748 N N . GLU A 1 893 ? -164.230 136.687 34.147 1.00 86.11 885 GLU A N 1
ATOM 5749 C CA . GLU A 1 893 ? -164.658 135.893 32.997 1.00 86.79 885 GLU A CA 1
ATOM 5750 C C . GLU A 1 893 ? -163.702 134.693 32.927 1.00 86.59 885 GLU A C 1
ATOM 5751 O O . GLU A 1 893 ? -162.511 134.795 33.213 1.00 87.47 885 GLU A O 1
ATOM 5757 N N . PHE A 1 894 ? -164.248 133.546 32.548 1.00 86.08 886 PHE A N 1
ATOM 5758 C CA . PHE A 1 894 ? -163.465 132.321 32.475 1.00 84.65 886 PHE A CA 1
ATOM 5759 C C . PHE A 1 894 ? -163.251 131.800 31.065 1.00 84.95 886 PHE A C 1
ATOM 5760 O O . PHE A 1 894 ? -164.139 131.883 30.215 1.00 85.93 886 PHE A O 1
ATOM 5768 N N . SER A 1 895 ? -162.051 131.268 30.852 1.00 84.71 887 SER A N 1
ATOM 5769 C CA . SER A 1 895 ? -161.664 130.614 29.601 1.00 84.12 887 SER A CA 1
ATOM 5770 C C . SER A 1 895 ? -160.348 129.879 29.873 1.00 84.16 887 SER A C 1
ATOM 5771 O O . SER A 1 895 ? -159.713 130.072 30.903 1.00 82.22 887 SER A O 1
ATOM 5774 N N . GLY A 1 896 ? -159.979 129.023 28.938 1.00 84.62 888 GLY A N 1
ATOM 5775 C CA . GLY A 1 896 ? -158.773 128.266 29.069 1.00 87.15 888 GLY A CA 1
ATOM 5776 C C . GLY A 1 896 ? -157.973 128.076 27.786 1.00 88.63 888 GLY A C 1
ATOM 5777 O O . GLY A 1 896 ? -158.296 128.592 26.711 1.00 88.40 888 GLY A O 1
ATOM 5778 N N . VAL A 1 897 ? -156.920 127.277 27.898 1.00 90.45 889 VAL A N 1
ATOM 5779 C CA . VAL A 1 897 ? -156.009 126.933 26.811 1.00 91.71 889 VAL A CA 1
ATOM 5780 C C . VAL A 1 897 ? -156.041 125.413 26.706 1.00 93.63 889 VAL A C 1
ATOM 5781 O O . VAL A 1 897 ? -156.243 124.742 27.687 1.00 94.05 889 VAL A O 1
ATOM 5785 N N . GLY A 1 898 ? -155.851 124.874 25.517 1.00 95.94 890 GLY A N 1
ATOM 5786 C CA . GLY A 1 898 ? -155.876 123.424 25.371 1.00 99.86 890 GLY A CA 1
ATOM 5787 C C . GLY A 1 898 ? -156.917 122.926 24.380 1.00 102.33 890 GLY A C 1
ATOM 5788 O O . GLY A 1 898 ? -156.654 122.861 23.175 1.00 103.56 890 GLY A O 1
ATOM 5789 N N . GLY A 1 899 ? -158.087 122.541 24.879 1.00 104.10 891 GLY A N 1
ATOM 5790 C CA . GLY A 1 899 ? -159.149 122.102 23.986 1.00 106.73 891 GLY A CA 1
ATOM 5791 C C . GLY A 1 899 ? -160.023 123.318 23.769 1.00 108.22 891 GLY A C 1
ATOM 5792 O O . GLY A 1 899 ? -159.514 124.366 23.370 1.00 108.75 891 GLY A O 1
ATOM 5793 N N . SER A 1 900 ? -161.326 123.201 24.020 1.00 109.74 892 SER A N 1
ATOM 5794 C CA . SER A 1 900 ? -162.210 124.365 23.909 1.00 111.28 892 SER A CA 1
ATOM 5795 C C . SER A 1 900 ? -163.345 124.220 24.920 1.00 111.83 892 SER A C 1
ATOM 5796 O O . SER A 1 900 ? -163.591 123.129 25.426 1.00 110.19 892 SER A O 1
ATOM 5799 N N . GLY A 1 901 ? -163.978 125.341 25.255 1.00 112.77 893 GLY A N 1
ATOM 5800 C CA . GLY A 1 901 ? -165.046 125.342 26.239 1.00 114.76 893 GLY A CA 1
ATOM 5801 C C . GLY A 1 901 ? -166.254 124.498 25.875 1.00 116.31 893 GLY A C 1
ATOM 5802 O O . GLY A 1 901 ? -167.083 124.200 26.740 1.00 115.99 893 GLY A O 1
ATOM 5803 N N . GLU A 1 902 ? -166.368 124.110 24.605 1.00 118.12 894 GLU A N 1
ATOM 5804 C CA . GLU A 1 902 ? -167.491 123.296 24.149 1.00 120.08 894 GLU A CA 1
ATOM 5805 C C . GLU A 1 902 ? -167.297 121.811 24.454 1.00 120.02 894 GLU A C 1
ATOM 5806 O O . GLU A 1 902 ? -168.030 121.253 25.265 1.00 120.49 894 GLU A O 1
ATOM 5812 N N . VAL A 1 903 ? -166.337 121.166 23.795 1.00 120.24 895 VAL A N 1
ATOM 5813 C CA . VAL A 1 903 ? -166.082 119.745 24.042 1.00 120.67 895 VAL A CA 1
ATOM 5814 C C . VAL A 1 903 ? -166.069 119.538 25.565 1.00 120.85 895 VAL A C 1
ATOM 5815 O O . VAL A 1 903 ? -165.292 120.171 26.279 1.00 120.81 895 VAL A O 1
ATOM 5819 N N . GLU A 1 904 ? -166.923 118.637 26.045 1.00 121.08 896 GLU A N 1
ATOM 5820 C CA . GLU A 1 904 ? -167.084 118.368 27.473 1.00 120.82 896 GLU A CA 1
ATOM 5821 C C . GLU A 1 904 ? -165.870 118.306 28.390 1.00 120.91 896 GLU A C 1
ATOM 5822 O O . GLU A 1 904 ? -165.954 118.733 29.541 1.00 123.08 896 GLU A O 1
ATOM 5828 N N . PRO A 1 905 ? -164.737 117.762 27.925 1.00 119.38 897 PRO A N 1
ATOM 5829 C CA . PRO A 1 905 ? -163.618 117.752 28.876 1.00 117.82 897 PRO A CA 1
ATOM 5830 C C . PRO A 1 905 ? -163.383 119.120 29.535 1.00 116.17 897 PRO A C 1
ATOM 5831 O O . PRO A 1 905 ? -162.959 119.196 30.688 1.00 115.65 897 PRO A O 1
ATOM 5835 N N . GLY A 1 906 ? -163.689 120.188 28.796 1.00 114.73 898 GLY A N 1
ATOM 5836 C CA . GLY A 1 906 ? -163.501 121.547 29.280 1.00 112.23 898 GLY A CA 1
ATOM 5837 C C . GLY A 1 906 ? -162.148 121.978 28.767 1.00 111.28 898 GLY A C 1
ATOM 5838 O O . GLY A 1 906 ? -161.545 121.246 27.984 1.00 112.37 898 GLY A O 1
ATOM 5839 N N . PHE A 1 907 ? -161.657 123.145 29.166 1.00 108.89 899 PHE A N 1
ATOM 5840 C CA . PHE A 1 907 ? -160.333 123.543 28.705 1.00 106.72 899 PHE A CA 1
ATOM 5841 C C . PHE A 1 907 ? -159.304 122.750 29.488 1.00 104.60 899 PHE A C 1
ATOM 5842 O O . PHE A 1 907 ? -159.564 122.336 30.620 1.00 104.36 899 PHE A O 1
ATOM 5850 N N . ALA A 1 908 ? -158.137 122.538 28.889 1.00 101.23 900 ALA A N 1
ATOM 5851 C CA . ALA A 1 908 ? -157.079 121.766 29.540 1.00 96.89 900 ALA A CA 1
ATOM 5852 C C . ALA A 1 908 ? -156.467 122.510 30.720 1.00 93.16 900 ALA A C 1
ATOM 5853 O O . ALA A 1 908 ? -155.942 121.898 31.657 1.00 92.06 900 ALA A O 1
ATOM 5855 N N . SER A 1 909 ? -156.547 123.834 30.664 1.00 88.94 901 SER A N 1
ATOM 5856 C CA . SER A 1 909 ? -156.024 124.694 31.713 1.00 85.30 901 SER A CA 1
ATOM 5857 C C . SER A 1 909 ? -156.975 125.858 31.820 1.00 82.29 901 SER A C 1
ATOM 5858 O O . SER A 1 909 ? -157.308 126.464 30.815 1.00 81.67 901 SER A O 1
ATOM 5861 N N . GLN A 1 910 ? -157.404 126.164 33.042 1.00 79.38 902 GLN A N 1
ATOM 5862 C CA . GLN A 1 910 ? -158.367 127.240 33.317 1.00 76.02 902 GLN A CA 1
ATOM 5863 C C . GLN A 1 910 ? -157.753 128.637 33.410 1.00 74.18 902 GLN A C 1
ATOM 5864 O O . GLN A 1 910 ? -156.582 128.799 33.739 1.00 76.20 902 GLN A O 1
ATOM 5870 N N . ILE A 1 911 ? -158.550 129.656 33.126 1.00 69.76 903 ILE A N 1
ATOM 5871 C CA . ILE A 1 911 ? -158.040 131.024 33.170 1.00 65.04 903 ILE A CA 1
ATOM 5872 C C . ILE A 1 911 ? -159.138 131.964 33.623 1.00 64.37 903 ILE A C 1
ATOM 5873 O O . ILE A 1 911 ? -160.253 131.922 33.109 1.00 64.71 903 ILE A O 1
ATOM 5878 N N . ALA A 1 912 ? -158.827 132.824 34.577 1.00 62.46 904 ALA A N 1
ATOM 5879 C CA . ALA A 1 912 ? -159.827 133.761 35.065 1.00 61.25 904 ALA A CA 1
ATOM 5880 C C . ALA A 1 912 ? -159.325 135.182 34.902 1.00 60.75 904 ALA A C 1
ATOM 5881 O O . ALA A 1 912 ? -158.244 135.517 35.367 1.00 59.47 904 ALA A O 1
ATOM 5883 N N . ILE A 1 913 ? -160.098 136.022 34.233 1.00 61.93 905 ILE A N 1
ATOM 5884 C CA . ILE A 1 913 ? -159.668 137.396 34.054 1.00 63.69 905 ILE A CA 1
ATOM 5885 C C . ILE A 1 913 ? -160.431 138.310 35.008 1.00 65.07 905 ILE A C 1
ATOM 5886 O O . ILE A 1 913 ? -161.634 138.528 34.862 1.00 66.05 905 ILE A O 1
ATOM 5891 N N . PHE A 1 914 ? -159.720 138.823 36.004 1.00 66.82 906 PHE A N 1
ATOM 5892 C CA . PHE A 1 914 ? -160.321 139.715 36.979 1.00 69.29 906 PHE A CA 1
ATOM 5893 C C . PHE A 1 914 ? -160.173 141.124 36.451 1.00 72.85 906 PHE A C 1
ATOM 5894 O O . PHE A 1 914 ? -159.071 141.572 36.142 1.00 73.67 906 PHE A O 1
ATOM 5902 N N . ARG A 1 915 ? -161.296 141.816 36.349 1.00 76.78 907 ARG A N 1
ATOM 5903 C CA . ARG A 1 915 ? -161.310 143.170 35.839 1.00 80.57 907 ARG A CA 1
ATOM 5904 C C . ARG A 1 915 ? -161.817 144.141 36.898 1.00 82.16 907 ARG A C 1
ATOM 5905 O O . ARG A 1 915 ? -162.887 143.955 37.467 1.00 81.57 907 ARG A O 1
ATOM 5913 N N . ARG A 1 916 ? -161.039 145.179 37.162 1.00 86.09 908 ARG A N 1
ATOM 5914 C CA . ARG A 1 916 ? -161.419 146.169 38.161 1.00 91.68 908 ARG A CA 1
ATOM 5915 C C . ARG A 1 916 ? -162.588 147.028 37.681 1.00 95.86 908 ARG A C 1
ATOM 5916 O O . ARG A 1 916 ? -162.475 147.745 36.672 1.00 95.85 908 ARG A O 1
ATOM 5924 N N . GLU A 1 917 ? -163.702 146.950 38.420 1.00 100.68 909 GLU A N 1
ATOM 5925 C CA . GLU A 1 917 ? -164.923 147.699 38.109 1.00 104.20 909 GLU A CA 1
ATOM 5926 C C . GLU A 1 917 ? -165.071 148.998 38.898 1.00 105.98 909 GLU A C 1
ATOM 5927 O O . GLU A 1 917 ? -165.753 149.926 38.456 1.00 106.07 909 GLU A O 1
ATOM 5933 N N . ALA A 1 918 ? -164.437 149.058 40.067 1.00 108.65 910 ALA A N 1
ATOM 5934 C CA . ALA A 1 918 ? -164.474 150.261 40.896 1.00 110.89 910 ALA A CA 1
ATOM 5935 C C . ALA A 1 918 ? -163.581 151.368 40.287 1.00 112.80 910 ALA A C 1
ATOM 5936 O O . ALA A 1 918 ? -163.457 152.459 40.854 1.00 113.59 910 ALA A O 1
ATOM 5938 N N . SER A 1 919 ? -162.970 151.083 39.131 1.00 113.67 911 SER A N 1
ATOM 5939 C CA . SER A 1 919 ? -162.100 152.042 38.432 1.00 113.95 911 SER A CA 1
ATOM 5940 C C . SER A 1 919 ? -162.750 152.535 37.137 1.00 113.17 911 SER A C 1
ATOM 5941 O O . SER A 1 919 ? -163.318 151.748 36.375 1.00 111.33 911 SER A O 1
ATOM 5944 N N . ALA A 1 925 ? -155.351 153.371 52.190 1.00 140.91 917 ALA A N 1
ATOM 5945 C CA . ALA A 1 925 ? -155.075 152.344 53.186 1.00 141.76 917 ALA A CA 1
ATOM 5946 C C . ALA A 1 925 ? -153.812 151.544 52.844 1.00 142.44 917 ALA A C 1
ATOM 5947 O O . ALA A 1 925 ? -153.888 150.361 52.498 1.00 142.15 917 ALA A O 1
ATOM 5949 N N . GLU A 1 926 ? -152.653 152.198 52.936 1.00 143.70 918 GLU A N 1
ATOM 5950 C CA . GLU A 1 926 ? -151.366 151.552 52.661 1.00 144.35 918 GLU A CA 1
ATOM 5951 C C . GLU A 1 926 ? -150.204 152.152 53.481 1.00 144.13 918 GLU A C 1
ATOM 5952 O O . GLU A 1 926 ? -150.189 153.350 53.798 1.00 144.02 918 GLU A O 1
ATOM 5958 N N . SER A 1 927 ? -149.248 151.290 53.834 1.00 142.90 919 SER A N 1
ATOM 5959 C CA . SER A 1 927 ? -148.046 151.669 54.588 1.00 140.29 919 SER A CA 1
ATOM 5960 C C . SER A 1 927 ? -146.846 150.994 53.902 1.00 137.81 919 SER A C 1
ATOM 5961 O O . SER A 1 927 ? -147.033 150.146 53.019 1.00 137.18 919 SER A O 1
ATOM 5964 N N . SER A 1 928 ? -145.626 151.353 54.302 1.00 134.39 920 SER A N 1
ATOM 5965 C CA . SER A 1 928 ? -144.439 150.780 53.669 1.00 130.50 920 SER A CA 1
ATOM 5966 C C . SER A 1 928 ? -143.734 149.642 54.410 1.00 128.73 920 SER A C 1
ATOM 5967 O O . SER A 1 928 ? -143.404 149.751 55.592 1.00 128.86 920 SER A O 1
ATOM 5970 N N . MET A 1 929 ? -143.528 148.545 53.680 1.00 125.60 921 MET A N 1
ATOM 5971 C CA . MET A 1 929 ? -142.847 147.341 54.157 1.00 122.15 921 MET A CA 1
ATOM 5972 C C . MET A 1 929 ? -142.313 146.655 52.905 1.00 118.79 921 MET A C 1
ATOM 5973 O O . MET A 1 929 ? -143.078 146.318 51.992 1.00 118.00 921 MET A O 1
ATOM 5978 N N . GLN A 1 930 ? -140.997 146.447 52.885 1.00 114.41 922 GLN A N 1
ATOM 5979 C CA . GLN A 1 930 ? -140.290 145.864 51.746 1.00 109.58 922 GLN A CA 1
ATOM 5980 C C . GLN A 1 930 ? -139.683 144.476 51.971 1.00 105.75 922 GLN A C 1
ATOM 5981 O O . GLN A 1 930 ? -138.490 144.269 51.754 1.00 105.53 922 GLN A O 1
ATOM 5987 N N . PRO A 1 931 ? -140.505 143.496 52.367 1.00 102.30 923 PRO A N 1
ATOM 5988 C CA . PRO A 1 931 ? -140.084 142.113 52.631 1.00 99.50 923 PRO A CA 1
ATOM 5989 C C . PRO A 1 931 ? -139.180 141.490 51.567 1.00 96.07 923 PRO A C 1
ATOM 5990 O O . PRO A 1 931 ? -138.177 140.836 51.875 1.00 94.65 923 PRO A O 1
ATOM 5994 N N . TYR A 1 932 ? -139.555 141.701 50.313 1.00 92.08 924 TYR A N 1
ATOM 5995 C CA . TYR A 1 932 ? -138.829 141.140 49.188 1.00 88.35 924 TYR A CA 1
ATOM 5996 C C . TYR A 1 932 ? -137.360 141.508 49.203 1.00 87.46 924 TYR A C 1
ATOM 5997 O O . TYR A 1 932 ? -136.881 142.131 50.150 1.00 87.19 924 TYR A O 1
ATOM 6006 N N . LYS A 1 933 ? -136.658 141.096 48.148 1.00 85.25 925 LYS A N 1
ATOM 6007 C CA . LYS A 1 933 ? -135.229 141.358 47.980 1.00 82.01 925 LYS A CA 1
ATOM 6008 C C . LYS A 1 933 ? -134.886 141.518 46.483 1.00 79.98 925 LYS A C 1
ATOM 6009 O O . LYS A 1 933 ? -134.797 140.530 45.755 1.00 80.28 925 LYS A O 1
ATOM 6015 N N . VAL A 1 934 ? -134.689 142.748 46.021 1.00 77.26 926 VAL A N 1
ATOM 6016 C CA . VAL A 1 934 ? -134.347 142.972 44.620 1.00 75.68 926 VAL A CA 1
ATOM 6017 C C . VAL A 1 934 ? -133.092 142.205 44.244 1.00 76.49 926 VAL A C 1
ATOM 6018 O O . VAL A 1 934 ? -131.996 142.585 44.628 1.00 76.99 926 VAL A O 1
ATOM 6022 N N . ILE A 1 935 ? -133.243 141.126 43.491 1.00 76.89 927 ILE A N 1
ATOM 6023 C CA . ILE A 1 935 ? -132.081 140.350 43.091 1.00 77.89 927 ILE A CA 1
ATOM 6024 C C . ILE A 1 935 ? -131.482 140.846 41.785 1.00 80.60 927 ILE A C 1
ATOM 6025 O O . ILE A 1 935 ? -130.323 140.560 41.489 1.00 81.62 927 ILE A O 1
ATOM 6030 N N . TRP A 1 936 ? -132.271 141.558 40.986 1.00 83.51 928 TRP A N 1
ATOM 6031 C CA . TRP A 1 936 ? -131.772 142.118 39.728 1.00 86.81 928 TRP A CA 1
ATOM 6032 C C . TRP A 1 936 ? -132.556 143.375 39.409 1.00 90.85 928 TRP A C 1
ATOM 6033 O O . TRP A 1 936 ? -133.748 143.437 39.678 1.00 91.51 928 TRP A O 1
ATOM 6044 N N . GLU A 1 937 ? -131.902 144.373 38.829 1.00 95.05 929 GLU A N 1
ATOM 6045 C CA . GLU A 1 937 ? -132.588 145.616 38.502 1.00 99.76 929 GLU A CA 1
ATOM 6046 C C . GLU A 1 937 ? -132.018 146.196 37.226 1.00 103.12 929 GLU A C 1
ATOM 6047 O O . GLU A 1 937 ? -130.956 145.792 36.776 1.00 105.30 929 GLU A O 1
ATOM 6053 N N . TRP A 1 938 ? -132.720 147.146 36.634 1.00 106.46 930 TRP A N 1
ATOM 6054 C CA . TRP A 1 938 ? -132.231 147.744 35.409 1.00 108.32 930 TRP A CA 1
ATOM 6055 C C . TRP A 1 938 ? -133.134 148.902 35.056 1.00 109.36 930 TRP A C 1
ATOM 6056 O O . TRP A 1 938 ? -134.355 148.806 35.181 1.00 109.67 930 TRP A O 1
ATOM 6067 N N . LYS A 1 939 ? -132.536 150.004 34.632 1.00 110.69 931 LYS A N 1
ATOM 6068 C CA . LYS A 1 939 ? -133.320 151.160 34.252 1.00 112.73 931 LYS A CA 1
ATOM 6069 C C . LYS A 1 939 ? -132.555 151.953 33.210 1.00 113.90 931 LYS A C 1
ATOM 6070 O O . LYS A 1 939 ? -131.434 152.388 33.456 1.00 114.17 931 LYS A O 1
ATOM 6076 N N . LYS A 1 940 ? -133.152 152.109 32.033 1.00 114.83 932 LYS A N 1
ATOM 6077 C CA . LYS A 1 940 ? -132.531 152.861 30.951 1.00 116.04 932 LYS A CA 1
ATOM 6078 C C . LYS A 1 940 ? -132.097 154.230 31.484 1.00 117.66 932 LYS A C 1
ATOM 6079 O O . LYS A 1 940 ? -132.861 154.899 32.189 1.00 117.51 932 LYS A O 1
ATOM 6085 N N . GLU A 1 941 ? -130.867 154.631 31.161 1.00 119.84 933 GLU A N 1
ATOM 6086 C CA . GLU A 1 941 ? -130.325 155.921 31.597 1.00 121.13 933 GLU A CA 1
ATOM 6087 C C . GLU A 1 941 ? -129.896 156.740 30.378 1.00 120.66 933 GLU A C 1
ATOM 6088 O O . GLU A 1 941 ? -130.000 157.967 30.365 1.00 119.97 933 GLU A O 1
ATOM 7028 N N . HIS D 1 15 ? -49.668 47.214 21.602 1.00 146.94 7 HIS D N 1
ATOM 7029 C CA . HIS D 1 15 ? -49.065 45.908 21.991 1.00 146.78 7 HIS D CA 1
ATOM 7030 C C . HIS D 1 15 ? -47.837 45.611 21.117 1.00 145.82 7 HIS D C 1
ATOM 7031 O O . HIS D 1 15 ? -47.085 46.529 20.766 1.00 145.31 7 HIS D O 1
ATOM 7038 N N . THR D 1 16 ? -47.642 44.337 20.769 1.00 144.84 8 THR D N 1
ATOM 7039 C CA . THR D 1 16 ? -46.503 43.914 19.947 1.00 143.44 8 THR D CA 1
ATOM 7040 C C . THR D 1 16 ? -46.551 44.523 18.551 1.00 142.93 8 THR D C 1
ATOM 7041 O O . THR D 1 16 ? -47.488 44.270 17.786 1.00 142.87 8 THR D O 1
ATOM 7045 N N . PRO D 1 17 ? -45.532 45.335 18.203 1.00 141.77 9 PRO D N 1
ATOM 7046 C CA . PRO D 1 17 ? -45.443 45.992 16.895 1.00 140.19 9 PRO D CA 1
ATOM 7047 C C . PRO D 1 17 ? -45.881 45.065 15.767 1.00 138.56 9 PRO D C 1
ATOM 7048 O O . PRO D 1 17 ? -46.737 45.416 14.950 1.00 138.54 9 PRO D O 1
ATOM 7052 N N . THR D 1 18 ? -45.303 43.871 15.737 1.00 135.76 10 THR D N 1
ATOM 7053 C CA . THR D 1 18 ? -45.648 42.908 14.709 1.00 132.41 10 THR D CA 1
ATOM 7054 C C . THR D 1 18 ? -45.728 41.474 15.238 1.00 130.70 10 THR D C 1
ATOM 7055 O O . THR D 1 18 ? -44.928 41.066 16.091 1.00 129.97 10 THR D O 1
ATOM 7059 N N . PRO D 1 19 ? -46.721 40.700 14.750 1.00 129.01 11 PRO D N 1
ATOM 7060 C CA . PRO D 1 19 ? -46.905 39.310 15.169 1.00 126.92 11 PRO D CA 1
ATOM 7061 C C . PRO D 1 19 ? -45.964 38.393 14.414 1.00 124.87 11 PRO D C 1
ATOM 7062 O O . PRO D 1 19 ? -45.487 38.710 13.323 1.00 123.80 11 PRO D O 1
ATOM 7066 N N . LYS D 1 20 ? -45.709 37.241 14.998 1.00 122.56 12 LYS D N 1
ATOM 7067 C CA . LYS D 1 20 ? -44.824 36.282 14.387 1.00 121.55 12 LYS D CA 1
ATOM 7068 C C . LYS D 1 20 ? -45.057 36.097 12.878 1.00 121.37 12 LYS D C 1
ATOM 7069 O O . LYS D 1 20 ? -44.116 35.808 12.145 1.00 120.29 12 LYS D O 1
ATOM 7075 N N . ALA D 1 21 ? -46.293 36.281 12.410 1.00 122.56 13 ALA D N 1
ATOM 7076 C CA . ALA D 1 21 ? -46.593 36.082 10.992 1.00 124.55 13 ALA D CA 1
ATOM 7077 C C . ALA D 1 21 ? -46.106 37.159 10.023 1.00 125.92 13 ALA D C 1
ATOM 7078 O O . ALA D 1 21 ? -46.067 36.904 8.819 1.00 126.10 13 ALA D O 1
ATOM 7080 N N . ILE D 1 22 ? -45.753 38.351 10.517 1.00 127.35 14 ILE D N 1
ATOM 7081 C CA . ILE D 1 22 ? -45.244 39.417 9.631 1.00 129.21 14 ILE D CA 1
ATOM 7082 C C . ILE D 1 22 ? -43.719 39.297 9.613 1.00 129.51 14 ILE D C 1
ATOM 7083 O O . ILE D 1 22 ? -43.081 39.368 8.552 1.00 129.71 14 ILE D O 1
ATOM 7088 N N . ILE D 1 23 ? -43.157 39.126 10.814 1.00 128.98 15 ILE D N 1
ATOM 7089 C CA . ILE D 1 23 ? -41.717 38.982 11.016 1.00 127.40 15 ILE D CA 1
ATOM 7090 C C . ILE D 1 23 ? -41.218 37.955 10.026 1.00 128.19 15 ILE D C 1
ATOM 7091 O O . ILE D 1 23 ? -40.225 38.161 9.336 1.00 128.54 15 ILE D O 1
ATOM 7096 N N . HIS D 1 24 ? -41.933 36.843 9.963 1.00 128.63 16 HIS D N 1
ATOM 7097 C CA . HIS D 1 24 ? -41.578 35.782 9.056 1.00 129.04 16 HIS D CA 1
ATOM 7098 C C . HIS D 1 24 ? -41.685 36.185 7.600 1.00 128.92 16 HIS D C 1
ATOM 7099 O O . HIS D 1 24 ? -41.162 35.487 6.744 1.00 129.94 16 HIS D O 1
ATOM 7106 N N . GLN D 1 25 ? -42.338 37.304 7.300 1.00 127.83 17 GLN D N 1
ATOM 7107 C CA . GLN D 1 25 ? -42.468 37.726 5.904 1.00 127.10 17 GLN D CA 1
ATOM 7108 C C . GLN D 1 25 ? -41.246 38.445 5.316 1.00 129.03 17 GLN D C 1
ATOM 7109 O O . GLN D 1 25 ? -41.017 38.410 4.103 1.00 129.75 17 GLN D O 1
ATOM 7115 N N . LYS D 1 26 ? -40.504 39.125 6.193 1.00 130.55 18 LYS D N 1
ATOM 7116 C CA . LYS D 1 26 ? -39.274 39.854 5.850 1.00 131.74 18 LYS D CA 1
ATOM 7117 C C . LYS D 1 26 ? -38.042 38.956 5.945 1.00 132.05 18 LYS D C 1
ATOM 7118 O O . LYS D 1 26 ? -36.964 39.312 5.475 1.00 131.64 18 LYS D O 1
ATOM 7124 N N . PHE D 1 27 ? -38.188 37.803 6.578 1.00 132.49 19 PHE D N 1
ATOM 7125 C CA . PHE D 1 27 ? -37.052 36.908 6.784 1.00 133.09 19 PHE D CA 1
ATOM 7126 C C . PHE D 1 27 ? -37.043 35.775 5.789 1.00 133.14 19 PHE D C 1
ATOM 7127 O O . PHE D 1 27 ? -36.123 35.645 4.983 1.00 134.31 19 PHE D O 1
ATOM 7135 N N . GLY D 1 28 ? -38.048 34.923 5.913 1.00 132.47 20 GLY D N 1
ATOM 7136 C CA . GLY D 1 28 ? -38.238 33.865 4.957 1.00 131.29 20 GLY D CA 1
ATOM 7137 C C . GLY D 1 28 ? -39.133 34.673 4.037 1.00 131.03 20 GLY D C 1
ATOM 7138 O O . GLY D 1 28 ? -40.298 34.878 4.351 1.00 131.24 20 GLY D O 1
ATOM 7139 N N . ALA D 1 29 ? -38.592 35.184 2.936 1.00 130.49 21 ALA D N 1
ATOM 7140 C CA . ALA D 1 29 ? -39.363 36.019 1.998 1.00 130.13 21 ALA D CA 1
ATOM 7141 C C . ALA D 1 29 ? -40.595 35.352 1.403 1.00 129.41 21 ALA D C 1
ATOM 7142 O O . ALA D 1 29 ? -41.649 35.974 1.217 1.00 129.04 21 ALA D O 1
ATOM 7144 N N . LYS D 1 30 ? -40.442 34.083 1.066 1.00 127.90 22 LYS D N 1
ATOM 7145 C CA . LYS D 1 30 ? -41.544 33.320 0.523 1.00 126.03 22 LYS D CA 1
ATOM 7146 C C . LYS D 1 30 ? -41.427 31.889 1.023 1.00 125.73 22 LYS D C 1
ATOM 7147 O O . LYS D 1 30 ? -40.540 31.141 0.634 1.00 124.67 22 LYS D O 1
ATOM 7153 N N . ALA D 1 31 ? -42.277 31.571 1.983 1.00 126.22 23 ALA D N 1
ATOM 7154 C CA . ALA D 1 31 ? -42.378 30.241 2.545 1.00 126.11 23 ALA D CA 1
ATOM 7155 C C . ALA D 1 31 ? -43.867 30.113 2.772 1.00 125.91 23 ALA D C 1
ATOM 7156 O O . ALA D 1 31 ? -44.536 31.099 3.085 1.00 125.51 23 ALA D O 1
ATOM 7158 N N . SER D 1 32 ? -44.405 28.916 2.596 1.00 125.48 24 SER D N 1
ATOM 7159 C CA . SER D 1 32 ? -45.841 28.757 2.762 1.00 125.29 24 SER D CA 1
ATOM 7160 C C . SER D 1 32 ? -46.260 28.039 4.025 1.00 124.68 24 SER D C 1
ATOM 7161 O O . SER D 1 32 ? -45.577 27.132 4.506 1.00 123.72 24 SER D O 1
ATOM 7164 N N . TYR D 1 33 ? -47.390 28.495 4.554 1.00 124.21 25 TYR D N 1
ATOM 7165 C CA . TYR D 1 33 ? -48.009 27.922 5.736 1.00 123.55 25 TYR D CA 1
ATOM 7166 C C . TYR D 1 33 ? -49.090 26.995 5.168 1.00 124.07 25 TYR D C 1
ATOM 7167 O O . TYR D 1 33 ? -49.902 27.422 4.353 1.00 124.87 25 TYR D O 1
ATOM 7176 N N . THR D 1 34 ? -49.110 25.733 5.563 1.00 124.32 26 THR D N 1
ATOM 7177 C CA . THR D 1 34 ? -50.152 24.863 5.053 1.00 124.49 26 THR D CA 1
ATOM 7178 C C . THR D 1 34 ? -51.067 24.611 6.240 1.00 125.08 26 THR D C 1
ATOM 7179 O O . THR D 1 34 ? -50.631 24.105 7.277 1.00 124.82 26 THR D O 1
ATOM 7183 N N . VAL D 1 35 ? -52.331 24.999 6.098 1.00 126.13 27 VAL D N 1
ATOM 7184 C CA . VAL D 1 35 ? -53.288 24.833 7.181 1.00 126.53 27 VAL D CA 1
ATOM 7185 C C . VAL D 1 35 ? -53.928 23.459 7.173 1.00 127.22 27 VAL D C 1
ATOM 7186 O O . VAL D 1 35 ? -54.682 23.115 6.268 1.00 127.05 27 VAL D O 1
ATOM 7190 N N . GLU D 1 36 ? -53.611 22.672 8.190 1.00 128.51 28 GLU D N 1
ATOM 7191 C CA . GLU D 1 36 ? -54.178 21.345 8.327 1.00 129.64 28 GLU D CA 1
ATOM 7192 C C . GLU D 1 36 ? -55.292 21.492 9.346 1.00 130.81 28 GLU D C 1
ATOM 7193 O O . GLU D 1 36 ? -55.200 22.319 10.255 1.00 130.70 28 GLU D O 1
ATOM 7199 N N . GLU D 1 37 ? -56.344 20.699 9.196 1.00 132.23 29 GLU D N 1
ATOM 7200 C CA . GLU D 1 37 ? -57.465 20.770 10.120 1.00 134.24 29 GLU D CA 1
ATOM 7201 C C . GLU D 1 37 ? -57.667 19.490 10.916 1.00 135.38 29 GLU D C 1
ATOM 7202 O O . GLU D 1 37 ? -57.259 18.404 10.498 1.00 135.54 29 GLU D O 1
ATOM 7208 N N . VAL D 1 38 ? -58.294 19.641 12.075 1.00 137.14 30 VAL D N 1
ATOM 7209 C CA . VAL D 1 38 ? -58.620 18.514 12.934 1.00 139.61 30 VAL D CA 1
ATOM 7210 C C . VAL D 1 38 ? -60.110 18.608 13.217 1.00 141.77 30 VAL D C 1
ATOM 7211 O O . VAL D 1 38 ? -60.576 19.561 13.837 1.00 142.04 30 VAL D O 1
ATOM 7215 N N . HIS D 1 39 ? -60.846 17.609 12.747 1.00 144.20 31 HIS D N 1
ATOM 7216 C CA . HIS D 1 39 ? -62.293 17.543 12.926 1.00 147.04 31 HIS D CA 1
ATOM 7217 C C . HIS D 1 39 ? -62.609 16.902 14.268 1.00 148.58 31 HIS D C 1
ATOM 7218 O O . HIS D 1 39 ? -63.757 16.563 14.574 1.00 149.01 31 HIS D O 1
ATOM 7225 N N . ASP D 1 40 ? -61.566 16.768 15.077 1.00 150.10 32 ASP D N 1
ATOM 7226 C CA . ASP D 1 40 ? -61.687 16.156 16.384 1.00 151.06 32 ASP D CA 1
ATOM 7227 C C . ASP D 1 40 ? -61.895 17.161 17.495 1.00 151.08 32 ASP D C 1
ATOM 7228 O O . ASP D 1 40 ? -61.147 18.121 17.680 1.00 151.07 32 ASP D O 1
ATOM 7233 N N . SER D 1 41 ? -62.973 16.915 18.215 1.00 151.82 33 SER D N 1
ATOM 7234 C CA . SER D 1 41 ? -63.364 17.703 19.351 1.00 151.90 33 SER D CA 1
ATOM 7235 C C . SER D 1 41 ? -64.228 16.845 20.233 1.00 151.91 33 SER D C 1
ATOM 7236 O O . SER D 1 41 ? -64.370 15.625 20.066 1.00 151.19 33 SER D O 1
ATOM 7239 N N . SER D 1 42 ? -64.805 17.579 21.163 1.00 152.00 34 SER D N 1
ATOM 7240 C CA . SER D 1 42 ? -65.737 17.138 22.160 1.00 151.84 34 SER D CA 1
ATOM 7241 C C . SER D 1 42 ? -67.074 17.026 21.428 1.00 151.43 34 SER D C 1
ATOM 7242 O O . SER D 1 42 ? -68.074 17.608 21.847 1.00 151.43 34 SER D O 1
ATOM 7245 N N . GLN D 1 43 ? -67.057 16.307 20.306 1.00 150.85 35 GLN D N 1
ATOM 7246 C CA . GLN D 1 43 ? -68.233 16.070 19.466 1.00 150.35 35 GLN D CA 1
ATOM 7247 C C . GLN D 1 43 ? -68.733 14.685 19.773 1.00 148.77 35 GLN D C 1
ATOM 7248 O O . GLN D 1 43 ? -67.978 13.716 19.656 1.00 148.91 35 GLN D O 1
ATOM 7254 N N . SER D 1 44 ? -69.998 14.566 20.151 1.00 146.32 36 SER D N 1
ATOM 7255 C CA . SER D 1 44 ? -70.510 13.239 20.450 1.00 143.63 36 SER D CA 1
ATOM 7256 C C . SER D 1 44 ? -70.327 12.326 19.247 1.00 141.33 36 SER D C 1
ATOM 7257 O O . SER D 1 44 ? -70.894 12.545 18.174 1.00 141.93 36 SER D O 1
ATOM 7260 N N . GLY D 1 45 ? -69.506 11.303 19.450 1.00 137.68 37 GLY D N 1
ATOM 7261 C CA . GLY D 1 45 ? -69.244 10.333 18.412 1.00 132.00 37 GLY D CA 1
ATOM 7262 C C . GLY D 1 45 ? -70.365 9.309 18.388 1.00 128.51 37 GLY D C 1
ATOM 7263 O O . GLY D 1 45 ? -70.331 8.319 19.128 1.00 128.07 37 GLY D O 1
ATOM 7264 N N . CYS D 1 46 ? -71.375 9.574 17.561 1.00 124.61 38 CYS D N 1
ATOM 7265 C CA . CYS D 1 46 ? -72.479 8.654 17.396 1.00 120.61 38 CYS D CA 1
ATOM 7266 C C . CYS D 1 46 ? -72.099 7.725 16.251 1.00 118.17 38 CYS D C 1
ATOM 7267 O O . CYS D 1 46 ? -71.724 8.166 15.164 1.00 118.06 38 CYS D O 1
ATOM 7270 N N . PRO D 1 47 ? -72.175 6.421 16.509 1.00 115.77 39 PRO D N 1
ATOM 7271 C CA . PRO D 1 47 ? -71.867 5.330 15.606 1.00 112.80 39 PRO D CA 1
ATOM 7272 C C . PRO D 1 47 ? -72.996 4.982 14.687 1.00 109.98 39 PRO D C 1
ATOM 7273 O O . PRO D 1 47 ? -74.166 5.245 14.966 1.00 109.69 39 PRO D O 1
ATOM 7277 N N . GLY D 1 48 ? -72.603 4.398 13.565 1.00 107.51 40 GLY D N 1
ATOM 7278 C CA . GLY D 1 48 ? -73.541 3.958 12.551 1.00 104.78 40 GLY D CA 1
ATOM 7279 C C . GLY D 1 48 ? -74.358 5.059 11.905 1.00 102.40 40 GLY D C 1
ATOM 7280 O O . GLY D 1 48 ? -75.202 4.769 11.058 1.00 101.94 40 GLY D O 1
ATOM 7281 N N . LEU D 1 49 ? -74.130 6.314 12.291 1.00 99.86 41 LEU D N 1
ATOM 7282 C CA . LEU D 1 49 ? -74.886 7.415 11.694 1.00 97.46 41 LEU D CA 1
ATOM 7283 C C . LEU D 1 49 ? -74.458 7.585 10.258 1.00 97.67 41 LEU D C 1
ATOM 7284 O O . LEU D 1 49 ? -73.341 7.229 9.886 1.00 97.78 41 LEU D O 1
ATOM 7289 N N . ALA D 1 50 ? -75.346 8.121 9.439 1.00 97.79 42 ALA D N 1
ATOM 7290 C CA . ALA D 1 50 ? -75.011 8.304 8.045 1.00 99.43 42 ALA D CA 1
ATOM 7291 C C . ALA D 1 50 ? -75.440 9.675 7.535 1.00 101.20 42 ALA D C 1
ATOM 7292 O O . ALA D 1 50 ? -75.572 9.882 6.340 1.00 102.70 42 ALA D O 1
ATOM 7294 N N . ILE D 1 51 ? -75.664 10.620 8.440 1.00 102.71 43 ILE D N 1
ATOM 7295 C CA . ILE D 1 51 ? -76.028 11.971 8.023 1.00 103.74 43 ILE D CA 1
ATOM 7296 C C . ILE D 1 51 ? -75.046 13.011 8.543 1.00 106.61 43 ILE D C 1
ATOM 7297 O O . ILE D 1 51 ? -75.202 14.204 8.282 1.00 106.16 43 ILE D O 1
ATOM 7302 N N . PRO D 1 52 ? -74.001 12.566 9.253 1.00 110.44 44 PRO D N 1
ATOM 7303 C CA . PRO D 1 52 ? -72.980 13.442 9.840 1.00 113.81 44 PRO D CA 1
ATOM 7304 C C . PRO D 1 52 ? -72.852 14.797 9.170 1.00 116.99 44 PRO D C 1
ATOM 7305 O O . PRO D 1 52 ? -72.711 14.897 7.945 1.00 117.80 44 PRO D O 1
ATOM 7309 N N . GLN D 1 53 ? -72.899 15.839 9.984 1.00 120.32 45 GLN D N 1
ATOM 7310 C CA . GLN D 1 53 ? -72.765 17.182 9.469 1.00 122.98 45 GLN D CA 1
ATOM 7311 C C . GLN D 1 53 ? -71.461 17.786 9.946 1.00 123.01 45 GLN D C 1
ATOM 7312 O O . GLN D 1 53 ? -71.062 17.625 11.103 1.00 123.56 45 GLN D O 1
ATOM 7318 N N . LYS D 1 54 ? -70.796 18.465 9.019 1.00 121.95 46 LYS D N 1
ATOM 7319 C CA . LYS D 1 54 ? -69.542 19.145 9.279 1.00 120.05 46 LYS D CA 1
ATOM 7320 C C . LYS D 1 54 ? -69.909 20.422 10.033 1.00 117.75 46 LYS D C 1
ATOM 7321 O O . LYS D 1 54 ? -70.505 21.333 9.460 1.00 117.67 46 LYS D O 1
ATOM 7327 N N . GLY D 1 55 ? -69.580 20.447 11.327 1.00 115.02 47 GLY D N 1
ATOM 7328 C CA . GLY D 1 55 ? -69.852 21.599 12.176 1.00 111.78 47 GLY D CA 1
ATOM 7329 C C . GLY D 1 55 ? -68.669 22.544 12.313 1.00 109.18 47 GLY D C 1
ATOM 7330 O O . GLY D 1 55 ? -68.659 23.617 11.713 1.00 110.75 47 GLY D O 1
ATOM 7331 N N . PRO D 1 56 ? -67.676 22.207 13.150 1.00 105.69 48 PRO D N 1
ATOM 7332 C CA . PRO D 1 56 ? -66.496 23.046 13.314 1.00 102.47 48 PRO D CA 1
ATOM 7333 C C . PRO D 1 56 ? -65.295 22.153 13.496 1.00 100.10 48 PRO D C 1
ATOM 7334 O O . PRO D 1 56 ? -65.381 21.092 14.115 1.00 101.23 48 PRO D O 1
ATOM 7338 N N . CYS D 1 57 ? -64.175 22.592 12.941 1.00 96.78 49 CYS D N 1
ATOM 7339 C CA . CYS D 1 57 ? -62.942 21.832 13.010 1.00 93.48 49 CYS D CA 1
ATOM 7340 C C . CYS D 1 57 ? -61.855 22.707 13.608 1.00 91.26 49 CYS D C 1
ATOM 7341 O O . CYS D 1 57 ? -61.737 23.867 13.242 1.00 91.46 49 CYS D O 1
ATOM 7344 N N . LEU D 1 58 ? -61.073 22.171 14.541 1.00 89.27 50 LEU D N 1
ATOM 7345 C CA . LEU D 1 58 ? -59.993 22.952 15.133 1.00 87.97 50 LEU D CA 1
ATOM 7346 C C . LEU D 1 58 ? -58.813 22.803 14.169 1.00 88.64 50 LEU D C 1
ATOM 7347 O O . LEU D 1 58 ? -58.751 21.829 13.417 1.00 89.29 50 LEU D O 1
ATOM 7352 N N . TYR D 1 59 ? -57.894 23.761 14.147 1.00 88.21 51 TYR D N 1
ATOM 7353 C CA . TYR D 1 59 ? -56.795 23.663 13.195 1.00 87.98 51 TYR D CA 1
ATOM 7354 C C . TYR D 1 59 ? -55.423 23.672 13.822 1.00 90.68 51 TYR D C 1
ATOM 7355 O O . TYR D 1 59 ? -55.242 24.096 14.958 1.00 91.27 51 TYR D O 1
ATOM 7364 N N . ARG D 1 60 ? -54.453 23.195 13.061 1.00 94.11 52 ARG D N 1
ATOM 7365 C CA . ARG D 1 60 ? -53.072 23.200 13.506 1.00 98.60 52 ARG D CA 1
ATOM 7366 C C . ARG D 1 60 ? -52.366 23.618 12.235 1.00 99.11 52 ARG D C 1
ATOM 7367 O O . ARG D 1 60 ? -52.883 23.387 11.142 1.00 98.96 52 ARG D O 1
ATOM 7375 N N . CYS D 1 61 ? -51.211 24.254 12.345 1.00 100.72 53 CYS D N 1
ATOM 7376 C CA . CYS D 1 61 ? -50.568 24.676 11.125 1.00 102.29 53 CYS D CA 1
ATOM 7377 C C . CYS D 1 61 ? -49.165 24.187 10.886 1.00 103.04 53 CYS D C 1
ATOM 7378 O O . CYS D 1 61 ? -48.355 24.067 11.805 1.00 101.98 53 CYS D O 1
ATOM 7381 N N . HIS D 1 62 ? -48.899 23.924 9.613 1.00 104.92 54 HIS D N 1
ATOM 7382 C CA . HIS D 1 62 ? -47.604 23.455 9.156 1.00 107.51 54 HIS D CA 1
ATOM 7383 C C . HIS D 1 62 ? -46.861 24.588 8.471 1.00 109.11 54 HIS D C 1
ATOM 7384 O O . HIS D 1 62 ? -47.287 25.071 7.418 1.00 108.66 54 HIS D O 1
ATOM 7391 N N . LEU D 1 63 ? -45.748 25.001 9.076 1.00 111.61 55 LEU D N 1
ATOM 7392 C CA . LEU D 1 63 ? -44.927 26.081 8.539 1.00 114.15 55 LEU D CA 1
ATOM 7393 C C . LEU D 1 63 ? -43.644 25.570 7.898 1.00 116.20 55 LEU D C 1
ATOM 7394 O O . LEU D 1 63 ? -42.759 25.053 8.581 1.00 115.51 55 LEU D O 1
ATOM 7399 N N . GLN D 1 64 ? -43.546 25.736 6.582 1.00 118.85 56 GLN D N 1
ATOM 7400 C CA . GLN D 1 64 ? -42.376 25.282 5.848 1.00 121.53 56 GLN D CA 1
ATOM 7401 C C . GLN D 1 64 ? -41.484 26.427 5.394 1.00 122.87 56 GLN D C 1
ATOM 7402 O O . GLN D 1 64 ? -41.935 27.373 4.749 1.00 123.13 56 GLN D O 1
ATOM 7408 N N . LEU D 1 65 ? -40.205 26.321 5.741 1.00 124.01 57 LEU D N 1
ATOM 7409 C CA . LEU D 1 65 ? -39.209 27.334 5.412 1.00 125.60 57 LEU D CA 1
ATOM 7410 C C . LEU D 1 65 ? -37.966 26.613 4.847 1.00 126.36 57 LEU D C 1
ATOM 7411 O O . LEU D 1 65 ? -37.816 25.405 5.005 1.00 126.94 57 LEU D O 1
ATOM 7416 N N . PRO D 1 66 ? -37.030 27.346 4.227 1.00 126.58 58 PRO D N 1
ATOM 7417 C CA . PRO D 1 66 ? -35.855 26.675 3.645 1.00 125.75 58 PRO D CA 1
ATOM 7418 C C . PRO D 1 66 ? -35.094 25.662 4.495 1.00 124.65 58 PRO D C 1
ATOM 7419 O O . PRO D 1 66 ? -34.678 24.600 4.015 1.00 123.94 58 PRO D O 1
ATOM 7423 N N . GLU D 1 67 ? -34.898 26.018 5.756 1.00 123.84 59 GLU D N 1
ATOM 7424 C CA . GLU D 1 67 ? -34.144 25.222 6.713 1.00 123.85 59 GLU D CA 1
ATOM 7425 C C . GLU D 1 67 ? -34.869 23.952 7.120 1.00 122.85 59 GLU D C 1
ATOM 7426 O O . GLU D 1 67 ? -34.337 22.843 6.991 1.00 123.16 59 GLU D O 1
ATOM 7432 N N . PHE D 1 68 ? -36.072 24.120 7.656 1.00 120.75 60 PHE D N 1
ATOM 7433 C CA . PHE D 1 68 ? -36.866 22.978 8.078 1.00 119.12 60 PHE D CA 1
ATOM 7434 C C . PHE D 1 68 ? -38.327 23.392 8.084 1.00 116.86 60 PHE D C 1
ATOM 7435 O O . PHE D 1 68 ? -38.732 24.280 7.340 1.00 115.90 60 PHE D O 1
ATOM 7443 N N . SER D 1 69 ? -39.125 22.726 8.900 1.00 113.62 61 SER D N 1
ATOM 7444 C CA . SER D 1 69 ? -40.534 23.064 9.019 1.00 109.96 61 SER D CA 1
ATOM 7445 C C . SER D 1 69 ? -40.939 22.917 10.478 1.00 107.46 61 SER D C 1
ATOM 7446 O O . SER D 1 69 ? -40.281 22.208 11.237 1.00 108.05 61 SER D O 1
ATOM 7449 N N . VAL D 1 70 ? -41.998 23.612 10.879 1.00 103.90 62 VAL D N 1
ATOM 7450 C CA . VAL D 1 70 ? -42.476 23.519 12.255 1.00 100.85 62 VAL D CA 1
ATOM 7451 C C . VAL D 1 70 ? -43.991 23.353 12.244 1.00 98.50 62 VAL D C 1
ATOM 7452 O O . VAL D 1 70 ? -44.661 23.796 11.317 1.00 97.54 62 VAL D O 1
ATOM 7456 N N . VAL D 1 71 ? -44.531 22.725 13.283 1.00 96.39 63 VAL D N 1
ATOM 7457 C CA . VAL D 1 71 ? -45.972 22.523 13.375 1.00 96.00 63 VAL D CA 1
ATOM 7458 C C . VAL D 1 71 ? -46.491 22.973 14.737 1.00 96.30 63 VAL D C 1
ATOM 7459 O O . VAL D 1 71 ? -45.917 22.642 15.771 1.00 96.96 63 VAL D O 1
ATOM 7463 N N . SER D 1 72 ? -47.580 23.738 14.731 1.00 96.27 64 SER D N 1
ATOM 7464 C CA . SER D 1 72 ? -48.168 24.231 15.970 1.00 95.72 64 SER D CA 1
ATOM 7465 C C . SER D 1 72 ? -49.354 23.403 16.398 1.00 95.00 64 SER D C 1
ATOM 7466 O O . SER D 1 72 ? -50.036 22.790 15.585 1.00 93.75 64 SER D O 1
ATOM 7469 N N . ASN D 1 73 ? -49.596 23.410 17.696 1.00 95.18 65 ASN D N 1
ATOM 7470 C CA . ASN D 1 73 ? -50.702 22.675 18.253 1.00 96.54 65 ASN D CA 1
ATOM 7471 C C . ASN D 1 73 ? -52.024 23.363 17.914 1.00 95.37 65 ASN D C 1
ATOM 7472 O O . ASN D 1 73 ? -52.064 24.509 17.460 1.00 95.60 65 ASN D O 1
ATOM 7477 N N . VAL D 1 74 ? -53.100 22.631 18.150 1.00 93.26 66 VAL D N 1
ATOM 7478 C CA . VAL D 1 74 ? -54.449 23.045 17.829 1.00 90.72 66 VAL D CA 1
ATOM 7479 C C . VAL D 1 74 ? -55.074 24.266 18.481 1.00 88.67 66 VAL D C 1
ATOM 7480 O O . VAL D 1 74 ? -54.989 24.471 19.694 1.00 89.14 66 VAL D O 1
ATOM 7484 N N . PHE D 1 75 ? -55.726 25.061 17.638 1.00 86.85 67 PHE D N 1
ATOM 7485 C CA . PHE D 1 75 ? -56.465 26.234 18.070 1.00 84.47 67 PHE D CA 1
ATOM 7486 C C . PHE D 1 75 ? -57.851 26.162 17.462 1.00 81.88 67 PHE D C 1
ATOM 7487 O O . PHE D 1 75 ? -58.092 25.401 16.526 1.00 81.06 67 PHE D O 1
ATOM 7495 N N . LYS D 1 76 ? -58.763 26.963 17.985 1.00 79.55 68 LYS D N 1
ATOM 7496 C CA . LYS D 1 76 ? -60.111 26.952 17.458 1.00 77.87 68 LYS D CA 1
ATOM 7497 C C . LYS D 1 76 ? -60.304 27.917 16.277 1.00 76.89 68 LYS D C 1
ATOM 7498 O O . LYS D 1 76 ? -61.280 27.816 15.518 1.00 76.11 68 LYS D O 1
ATOM 7504 N N . LYS D 1 77 ? -59.350 28.831 16.113 1.00 76.06 69 LYS D N 1
ATOM 7505 C CA . LYS D 1 77 ? -59.382 29.840 15.046 1.00 74.66 69 LYS D CA 1
ATOM 7506 C C . LYS D 1 77 ? -58.249 29.586 14.042 1.00 73.86 69 LYS D C 1
ATOM 7507 O O . LYS D 1 77 ? -57.109 29.374 14.446 1.00 73.63 69 LYS D O 1
ATOM 7513 N N . LYS D 1 78 ? -58.546 29.643 12.745 1.00 72.87 70 LYS D N 1
ATOM 7514 C CA . LYS D 1 78 ? -57.523 29.381 11.735 1.00 72.51 70 LYS D CA 1
ATOM 7515 C C . LYS D 1 78 ? -56.322 30.279 11.830 1.00 74.14 70 LYS D C 1
ATOM 7516 O O . LYS D 1 78 ? -55.198 29.814 11.775 1.00 73.08 70 LYS D O 1
ATOM 7522 N N . LYS D 1 79 ? -56.561 31.574 11.955 1.00 78.97 71 LYS D N 1
ATOM 7523 C CA . LYS D 1 79 ? -55.469 32.536 12.044 1.00 83.23 71 LYS D CA 1
ATOM 7524 C C . LYS D 1 79 ? -54.642 32.446 13.347 1.00 83.99 71 LYS D C 1
ATOM 7525 O O . LYS D 1 79 ? -53.421 32.574 13.317 1.00 85.01 71 LYS D O 1
ATOM 7531 N N . ASP D 1 80 ? -55.294 32.215 14.483 1.00 84.91 72 ASP D N 1
ATOM 7532 C CA . ASP D 1 80 ? -54.591 32.115 15.760 1.00 85.92 72 ASP D CA 1
ATOM 7533 C C . ASP D 1 80 ? -53.653 30.923 15.741 1.00 85.51 72 ASP D C 1
ATOM 7534 O O . ASP D 1 80 ? -52.777 30.819 16.586 1.00 85.04 72 ASP D O 1
ATOM 7539 N N . SER D 1 81 ? -53.838 30.023 14.781 1.00 84.79 73 SER D N 1
ATOM 7540 C CA . SER D 1 81 ? -52.994 28.834 14.694 1.00 83.90 73 SER D CA 1
ATOM 7541 C C . SER D 1 81 ? -51.765 29.083 13.851 1.00 83.38 73 SER D C 1
ATOM 7542 O O . SER D 1 81 ? -50.661 28.707 14.242 1.00 84.45 73 SER D O 1
ATOM 7545 N N . GLU D 1 82 ? -51.965 29.674 12.675 1.00 82.63 74 GLU D N 1
ATOM 7546 C CA . GLU D 1 82 ? -50.860 29.981 11.781 1.00 82.84 74 GLU D CA 1
ATOM 7547 C C . GLU D 1 82 ? -49.889 30.908 12.504 1.00 82.76 74 GLU D C 1
ATOM 7548 O O . GLU D 1 82 ? -48.705 30.918 12.191 1.00 83.31 74 GLU D O 1
ATOM 7554 N N . GLN D 1 83 ? -50.394 31.708 13.448 1.00 82.90 75 GLN D N 1
ATOM 7555 C CA . GLN D 1 83 ? -49.532 32.606 14.229 1.00 82.49 75 GLN D CA 1
ATOM 7556 C C . GLN D 1 83 ? -48.594 31.704 15.016 1.00 82.30 75 GLN D C 1
ATOM 7557 O O . GLN D 1 83 ? -47.379 31.781 14.866 1.00 80.80 75 GLN D O 1
ATOM 7563 N N . SER D 1 84 ? -49.168 30.832 15.842 1.00 83.43 76 SER D N 1
ATOM 7564 C CA . SER D 1 84 ? -48.381 29.916 16.653 1.00 84.49 76 SER D CA 1
ATOM 7565 C C . SER D 1 84 ? -47.320 29.251 15.801 1.00 86.07 76 SER D C 1
ATOM 7566 O O . SER D 1 84 ? -46.172 29.167 16.207 1.00 86.90 76 SER D O 1
ATOM 7569 N N . ALA D 1 85 ? -47.701 28.796 14.614 1.00 87.92 77 ALA D N 1
ATOM 7570 C CA . ALA D 1 85 ? -46.756 28.138 13.720 1.00 89.50 77 ALA D CA 1
ATOM 7571 C C . ALA D 1 85 ? -45.541 29.020 13.457 1.00 90.21 77 ALA D C 1
ATOM 7572 O O . ALA D 1 85 ? -44.396 28.565 13.526 1.00 88.90 77 ALA D O 1
ATOM 7574 N N . ALA D 1 86 ? -45.786 30.285 13.152 1.00 92.82 78 ALA D N 1
ATOM 7575 C CA . ALA D 1 86 ? -44.686 31.198 12.891 1.00 96.41 78 ALA D CA 1
ATOM 7576 C C . ALA D 1 86 ? -43.860 31.347 14.166 1.00 98.43 78 ALA D C 1
ATOM 7577 O O . ALA D 1 86 ? -42.636 31.203 14.162 1.00 99.27 78 ALA D O 1
ATOM 7579 N N . GLU D 1 87 ? -44.541 31.615 15.265 1.00 100.09 79 GLU D N 1
ATOM 7580 C CA . GLU D 1 87 ? -43.865 31.783 16.529 1.00 102.19 79 GLU D CA 1
ATOM 7581 C C . GLU D 1 87 ? -42.891 30.662 16.843 1.00 103.58 79 GLU D C 1
ATOM 7582 O O . GLU D 1 87 ? -41.765 30.926 17.241 1.00 104.67 79 GLU D O 1
ATOM 7588 N N . LEU D 1 88 ? -43.319 29.414 16.682 1.00 105.51 80 LEU D N 1
ATOM 7589 C CA . LEU D 1 88 ? -42.437 28.289 16.971 1.00 106.75 80 LEU D CA 1
ATOM 7590 C C . LEU D 1 88 ? -41.225 28.314 16.054 1.00 108.02 80 LEU D C 1
ATOM 7591 O O . LEU D 1 88 ? -40.120 27.946 16.455 1.00 107.19 80 LEU D O 1
ATOM 7596 N N . ALA D 1 89 ? -41.437 28.746 14.819 1.00 109.44 81 ALA D N 1
ATOM 7597 C CA . ALA D 1 89 ? -40.341 28.830 13.875 1.00 111.88 81 ALA D CA 1
ATOM 7598 C C . ALA D 1 89 ? -39.321 29.839 14.386 1.00 113.38 81 ALA D C 1
ATOM 7599 O O . ALA D 1 89 ? -38.127 29.583 14.317 1.00 114.09 81 ALA D O 1
ATOM 7601 N N . LEU D 1 90 ? -39.791 30.979 14.897 1.00 114.87 82 LEU D N 1
ATOM 7602 C CA . LEU D 1 90 ? -38.909 32.020 15.437 1.00 116.63 82 LEU D CA 1
ATOM 7603 C C . LEU D 1 90 ? -38.171 31.542 16.686 1.00 119.09 82 LEU D C 1
ATOM 7604 O O . LEU D 1 90 ? -36.966 31.754 16.824 1.00 118.77 82 LEU D O 1
ATOM 7609 N N . ASP D 1 91 ? -38.905 30.916 17.602 1.00 122.96 83 ASP D N 1
ATOM 7610 C CA . ASP D 1 91 ? -38.310 30.383 18.821 1.00 126.94 83 ASP D CA 1
ATOM 7611 C C . ASP D 1 91 ? -37.158 29.477 18.385 1.00 129.61 83 ASP D C 1
ATOM 7612 O O . ASP D 1 91 ? -36.000 29.750 18.688 1.00 130.43 83 ASP D O 1
ATOM 7617 N N . LYS D 1 92 ? -37.483 28.411 17.653 1.00 132.68 84 LYS D N 1
ATOM 7618 C CA . LYS D 1 92 ? -36.478 27.462 17.161 1.00 135.35 84 LYS D CA 1
ATOM 7619 C C . LYS D 1 92 ? -35.364 28.106 16.343 1.00 137.01 84 LYS D C 1
ATOM 7620 O O . LYS D 1 92 ? -34.199 27.751 16.497 1.00 137.97 84 LYS D O 1
ATOM 7626 N N . LEU D 1 93 ? -35.719 29.051 15.478 1.00 138.75 85 LEU D N 1
ATOM 7627 C CA . LEU D 1 93 ? -34.740 29.740 14.638 1.00 140.34 85 LEU D CA 1
ATOM 7628 C C . LEU D 1 93 ? -33.786 30.644 15.411 1.00 141.79 85 LEU D C 1
ATOM 7629 O O . LEU D 1 93 ? -32.731 30.997 14.890 1.00 143.22 85 LEU D O 1
ATOM 7634 N N . GLY D 1 94 ? -34.141 31.033 16.636 1.00 142.88 86 GLY D N 1
ATOM 7635 C CA . GLY D 1 94 ? -33.236 31.869 17.419 1.00 144.87 86 GLY D CA 1
ATOM 7636 C C . GLY D 1 94 ? -33.532 33.362 17.492 1.00 146.48 86 GLY D C 1
ATOM 7637 O O . GLY D 1 94 ? -32.744 34.117 18.068 1.00 146.23 86 GLY D O 1
ATOM 7638 N N . ILE D 1 95 ? -34.645 33.803 16.913 1.00 148.27 87 ILE D N 1
ATOM 7639 C CA . ILE D 1 95 ? -34.992 35.215 16.959 1.00 149.50 87 ILE D CA 1
ATOM 7640 C C . ILE D 1 95 ? -36.042 35.445 18.036 1.00 151.28 87 ILE D C 1
ATOM 7641 O O . ILE D 1 95 ? -37.177 35.809 17.745 1.00 150.88 87 ILE D O 1
ATOM 7646 N N . ARG D 1 96 ? -35.669 35.222 19.287 1.00 153.85 88 ARG D N 1
ATOM 7647 C CA . ARG D 1 96 ? -36.613 35.426 20.370 1.00 156.91 88 ARG D CA 1
ATOM 7648 C C . ARG D 1 96 ? -36.788 36.924 20.578 1.00 158.68 88 ARG D C 1
ATOM 7649 O O . ARG D 1 96 ? -36.065 37.728 19.984 1.00 158.40 88 ARG D O 1
ATOM 7657 N N . PRO D 1 97 ? -37.749 37.309 21.436 1.00 160.43 89 PRO D N 1
ATOM 7658 C CA . PRO D 1 97 ? -38.049 38.706 21.747 1.00 161.41 89 PRO D CA 1
ATOM 7659 C C . PRO D 1 97 ? -36.904 39.477 22.427 1.00 162.64 89 PRO D C 1
ATOM 7660 O O . PRO D 1 97 ? -37.028 40.683 22.647 1.00 162.25 89 PRO D O 1
ATOM 7664 N N . GLN D 1 98 ? -35.796 38.800 22.756 1.00 163.99 90 GLN D N 1
ATOM 7665 C CA . GLN D 1 98 ? -34.642 39.465 23.392 1.00 165.17 90 GLN D CA 1
ATOM 7666 C C . GLN D 1 98 ? -33.664 40.032 22.352 1.00 166.46 90 GLN D C 1
ATOM 7667 O O . GLN D 1 98 ? -32.813 40.860 22.680 1.00 167.06 90 GLN D O 1
ATOM 7673 N N . ASN D 1 99 ? -33.786 39.574 21.107 1.00 167.02 91 ASN D N 1
ATOM 7674 C CA . ASN D 1 99 ? -32.942 40.058 20.016 1.00 166.62 91 ASN D CA 1
ATOM 7675 C C . ASN D 1 99 ? -33.495 41.399 19.538 1.00 166.30 91 ASN D C 1
ATOM 7676 O O . ASN D 1 99 ? -32.859 42.112 18.759 1.00 166.29 91 ASN D O 1
ATOM 7681 N N . ASP D 1 100 ? -34.692 41.723 20.018 1.00 165.39 92 ASP D N 1
ATOM 7682 C CA . ASP D 1 100 ? -35.394 42.958 19.673 1.00 163.45 92 ASP D CA 1
ATOM 7683 C C . ASP D 1 100 ? -34.634 44.159 20.195 1.00 162.25 92 ASP D C 1
ATOM 7684 O O . ASP D 1 100 ? -34.650 45.244 19.608 1.00 161.68 92 ASP D O 1
ATOM 7689 N N . ASP D 1 101 ? -33.976 43.935 21.323 1.00 160.85 93 ASP D N 1
ATOM 7690 C CA . ASP D 1 101 ? -33.218 44.968 21.979 1.00 159.43 93 ASP D CA 1
ATOM 7691 C C . ASP D 1 101 ? -32.180 45.541 21.024 1.00 157.73 93 ASP D C 1
ATOM 7692 O O . ASP D 1 101 ? -31.207 44.893 20.630 1.00 158.41 93 ASP D O 1
ATOM 7697 N N . LEU D 1 102 ? -32.464 46.766 20.603 1.00 154.89 94 LEU D N 1
ATOM 7698 C CA . LEU D 1 102 ? -31.600 47.470 19.700 1.00 151.55 94 LEU D CA 1
ATOM 7699 C C . LEU D 1 102 ? -30.810 48.428 20.542 1.00 149.76 94 LEU D C 1
ATOM 7700 O O . LEU D 1 102 ? -31.353 49.330 21.175 1.00 148.73 94 LEU D O 1
ATOM 7705 N N . THR D 1 103 ? -29.512 48.193 20.573 1.00 148.03 95 THR D N 1
ATOM 7706 C CA . THR D 1 103 ? -28.656 49.044 21.339 1.00 146.38 95 THR D CA 1
ATOM 7707 C C . THR D 1 103 ? -28.751 50.448 20.791 1.00 145.26 95 THR D C 1
ATOM 7708 O O . THR D 1 103 ? -28.931 50.657 19.590 1.00 145.13 95 THR D O 1
ATOM 7712 N N . VAL D 1 104 ? -28.656 51.403 21.707 1.00 143.28 96 VAL D N 1
ATOM 7713 C CA . VAL D 1 104 ? -28.708 52.823 21.390 1.00 140.95 96 VAL D CA 1
ATOM 7714 C C . VAL D 1 104 ? -27.638 53.161 20.360 1.00 140.24 96 VAL D C 1
ATOM 7715 O O . VAL D 1 104 ? -27.647 54.229 19.749 1.00 140.15 96 VAL D O 1
ATOM 7719 N N . ASP D 1 105 ? -26.707 52.233 20.188 1.00 139.19 97 ASP D N 1
ATOM 7720 C CA . ASP D 1 105 ? -25.609 52.426 19.265 1.00 137.37 97 ASP D CA 1
ATOM 7721 C C . ASP D 1 105 ? -25.894 51.793 17.931 1.00 135.39 97 ASP D C 1
ATOM 7722 O O . ASP D 1 105 ? -25.604 52.376 16.888 1.00 135.28 97 ASP D O 1
ATOM 7727 N N . GLU D 1 106 ? -26.466 50.597 17.956 1.00 132.97 98 GLU D N 1
ATOM 7728 C CA . GLU D 1 106 ? -26.806 49.942 16.708 1.00 131.03 98 GLU D CA 1
ATOM 7729 C C . GLU D 1 106 ? -27.781 50.876 15.994 1.00 128.86 98 GLU D C 1
ATOM 7730 O O . GLU D 1 106 ? -27.783 50.955 14.768 1.00 128.73 98 GLU D O 1
ATOM 7736 N N . ALA D 1 107 ? -28.589 51.597 16.771 1.00 125.52 99 ALA D N 1
ATOM 7737 C CA . ALA D 1 107 ? -29.561 52.541 16.222 1.00 122.32 99 ALA D CA 1
ATOM 7738 C C . ALA D 1 107 ? -28.896 53.754 15.573 1.00 120.20 99 ALA D C 1
ATOM 7739 O O . ALA D 1 107 ? -29.339 54.219 14.524 1.00 120.92 99 ALA D O 1
ATOM 7741 N N . ARG D 1 108 ? -27.856 54.277 16.221 1.00 116.56 100 ARG D N 1
ATOM 7742 C CA . ARG D 1 108 ? -27.110 55.425 15.709 1.00 112.29 100 ARG D CA 1
ATOM 7743 C C . ARG D 1 108 ? -26.262 54.972 14.561 1.00 110.66 100 ARG D C 1
ATOM 7744 O O . ARG D 1 108 ? -25.959 55.717 13.639 1.00 109.49 100 ARG D O 1
ATOM 7752 N N . ASP D 1 109 ? -25.883 53.715 14.654 1.00 109.94 101 ASP D N 1
ATOM 7753 C CA . ASP D 1 109 ? -25.080 53.053 13.651 1.00 110.07 101 ASP D CA 1
ATOM 7754 C C . ASP D 1 109 ? -25.895 52.931 12.350 1.00 107.77 101 ASP D C 1
ATOM 7755 O O . ASP D 1 109 ? -25.399 53.236 11.258 1.00 107.89 101 ASP D O 1
ATOM 7760 N N . GLU D 1 110 ? -27.155 52.516 12.482 1.00 104.41 102 GLU D N 1
ATOM 7761 C CA . GLU D 1 110 ? -28.058 52.355 11.334 1.00 100.49 102 GLU D CA 1
ATOM 7762 C C . GLU D 1 110 ? -28.344 53.681 10.644 1.00 95.08 102 GLU D C 1
ATOM 7763 O O . GLU D 1 110 ? -28.220 53.799 9.426 1.00 93.81 102 GLU D O 1
ATOM 7769 N N . ILE D 1 111 ? -28.757 54.664 11.437 1.00 88.70 103 ILE D N 1
ATOM 7770 C CA . ILE D 1 111 ? -29.073 55.967 10.917 1.00 82.71 103 ILE D CA 1
ATOM 7771 C C . ILE D 1 111 ? -27.885 56.431 10.124 1.00 83.63 103 ILE D C 1
ATOM 7772 O O . ILE D 1 111 ? -28.039 56.903 9.007 1.00 83.42 103 ILE D O 1
ATOM 7777 N N . VAL D 1 112 ? -26.691 56.282 10.688 1.00 84.80 104 VAL D N 1
ATOM 7778 C CA . VAL D 1 112 ? -25.477 56.703 9.981 1.00 86.44 104 VAL D CA 1
ATOM 7779 C C . VAL D 1 112 ? -25.337 55.983 8.640 1.00 88.06 104 VAL D C 1
ATOM 7780 O O . VAL D 1 112 ? -25.124 56.606 7.591 1.00 87.51 104 VAL D O 1
ATOM 7784 N N . GLY D 1 113 ? -25.478 54.668 8.686 1.00 88.75 105 GLY D N 1
ATOM 7785 C CA . GLY D 1 113 ? -25.365 53.876 7.483 1.00 89.46 105 GLY D CA 1
ATOM 7786 C C . GLY D 1 113 ? -26.444 54.142 6.453 1.00 89.88 105 GLY D C 1
ATOM 7787 O O . GLY D 1 113 ? -26.193 54.079 5.250 1.00 90.67 105 GLY D O 1
ATOM 7788 N N . ARG D 1 114 ? -27.653 54.440 6.908 1.00 89.41 106 ARG D N 1
ATOM 7789 C CA . ARG D 1 114 ? -28.729 54.686 5.969 1.00 88.70 106 ARG D CA 1
ATOM 7790 C C . ARG D 1 114 ? -28.528 56.041 5.322 1.00 88.15 106 ARG D C 1
ATOM 7791 O O . ARG D 1 114 ? -28.818 56.212 4.137 1.00 87.78 106 ARG D O 1
ATOM 7799 N N . ILE D 1 115 ? -28.015 57.001 6.089 1.00 86.98 107 ILE D N 1
ATOM 7800 C CA . ILE D 1 115 ? -27.796 58.327 5.533 1.00 85.47 107 ILE D CA 1
ATOM 7801 C C . ILE D 1 115 ? -26.758 58.198 4.429 1.00 86.51 107 ILE D C 1
ATOM 7802 O O . ILE D 1 115 ? -26.928 58.719 3.327 1.00 85.26 107 ILE D O 1
ATOM 7807 N N . LYS D 1 116 ? -25.702 57.454 4.704 1.00 88.16 108 LYS D N 1
ATOM 7808 C CA . LYS D 1 116 ? -24.656 57.293 3.705 1.00 89.78 108 LYS D CA 1
ATOM 7809 C C . LYS D 1 116 ? -25.187 56.607 2.457 1.00 90.48 108 LYS D C 1
ATOM 7810 O O . LYS D 1 116 ? -24.805 56.919 1.328 1.00 91.27 108 LYS D O 1
ATOM 7816 N N . TYR D 1 117 ? -26.077 55.659 2.658 1.00 90.07 109 TYR D N 1
ATOM 7817 C CA . TYR D 1 117 ? -26.594 54.931 1.526 1.00 90.70 109 TYR D CA 1
ATOM 7818 C C . TYR D 1 117 ? -27.444 55.765 0.589 1.00 89.25 109 TYR D C 1
ATOM 7819 O O . TYR D 1 117 ? -27.363 55.630 -0.632 1.00 89.90 109 TYR D O 1
ATOM 7828 N N . ILE D 1 118 ? -28.288 56.603 1.168 1.00 87.79 110 ILE D N 1
ATOM 7829 C CA . ILE D 1 118 ? -29.183 57.439 0.389 1.00 85.05 110 ILE D CA 1
ATOM 7830 C C . ILE D 1 118 ? -28.442 58.400 -0.524 1.00 84.80 110 ILE D C 1
ATOM 7831 O O . ILE D 1 118 ? -28.955 58.811 -1.567 1.00 84.35 110 ILE D O 1
ATOM 7836 N N . PHE D 1 119 ? -27.225 58.756 -0.142 1.00 84.14 111 PHE D N 1
ATOM 7837 C CA . PHE D 1 119 ? -26.469 59.652 -0.976 1.00 83.69 111 PHE D CA 1
ATOM 7838 C C . PHE D 1 119 ? -25.506 58.897 -1.841 1.00 86.10 111 PHE D C 1
ATOM 7839 O O . PHE D 1 119 ? -24.683 59.497 -2.520 1.00 88.05 111 PHE D O 1
ATOM 7847 N N . SER D 1 120 ? -25.623 57.573 -1.813 1.00 87.31 112 SER D N 1
ATOM 7848 C CA . SER D 1 120 ? -24.795 56.707 -2.642 1.00 88.33 112 SER D CA 1
ATOM 7849 C C . SER D 1 120 ? -25.414 56.763 -4.038 1.00 88.56 112 SER D C 1
ATOM 7850 O O . SER D 1 120 ? -26.622 56.902 -4.167 1.00 88.12 112 SER D O 1
ATOM 7853 N N . ASP D 1 121 ? -24.593 56.629 -5.072 1.00 90.12 113 ASP D N 1
ATOM 7854 C CA . ASP D 1 121 ? -25.067 56.685 -6.455 1.00 92.54 113 ASP D CA 1
ATOM 7855 C C . ASP D 1 121 ? -26.234 55.798 -6.841 1.00 91.75 113 ASP D C 1
ATOM 7856 O O . ASP D 1 121 ? -26.954 56.100 -7.789 1.00 91.39 113 ASP D O 1
ATOM 7861 N N . GLU D 1 122 ? -26.410 54.690 -6.141 1.00 91.69 114 GLU D N 1
ATOM 7862 C CA . GLU D 1 122 ? -27.483 53.770 -6.489 1.00 92.37 114 GLU D CA 1
ATOM 7863 C C . GLU D 1 122 ? -28.876 54.248 -6.085 1.00 90.11 114 GLU D C 1
ATOM 7864 O O . GLU D 1 122 ? -29.844 54.101 -6.834 1.00 89.41 114 GLU D O 1
ATOM 7870 N N . PHE D 1 123 ? -28.966 54.826 -4.896 1.00 86.70 115 PHE D N 1
ATOM 7871 C CA . PHE D 1 123 ? -30.229 55.298 -4.367 1.00 83.79 115 PHE D CA 1
ATOM 7872 C C . PHE D 1 123 ? -30.835 56.475 -5.132 1.00 83.86 115 PHE D C 1
ATOM 7873 O O . PHE D 1 123 ? -32.038 56.688 -5.068 1.00 85.73 115 PHE D O 1
ATOM 7881 N N . LEU D 1 124 ? -30.022 57.232 -5.863 1.00 82.19 116 LEU D N 1
ATOM 7882 C CA . LEU D 1 124 ? -30.536 58.384 -6.607 1.00 80.56 116 LEU D CA 1
ATOM 7883 C C . LEU D 1 124 ? -31.589 58.039 -7.655 1.00 80.53 116 LEU D C 1
ATOM 7884 O O . LEU D 1 124 ? -32.161 58.929 -8.278 1.00 80.86 116 LEU D O 1
ATOM 7889 N N . SER D 1 125 ? -31.850 56.754 -7.854 1.00 80.51 117 SER D N 1
ATOM 7890 C CA . SER D 1 125 ? -32.845 56.352 -8.834 1.00 81.99 117 SER D CA 1
ATOM 7891 C C . SER D 1 125 ? -33.941 55.492 -8.230 1.00 82.92 117 SER D C 1
ATOM 7892 O O . SER D 1 125 ? -34.893 55.160 -8.927 1.00 83.18 117 SER D O 1
ATOM 7895 N N . ALA D 1 126 ? -33.795 55.119 -6.954 1.00 84.07 118 ALA D N 1
ATOM 7896 C CA . ALA D 1 126 ? -34.785 54.301 -6.240 1.00 85.47 118 ALA D CA 1
ATOM 7897 C C . ALA D 1 126 ? -36.177 54.901 -6.367 1.00 86.37 118 ALA D C 1
ATOM 7898 O O . ALA D 1 126 ? -36.347 56.121 -6.334 1.00 86.64 118 ALA D O 1
ATOM 7900 N N . GLU D 1 127 ? -37.174 54.034 -6.493 1.00 86.71 119 GLU D N 1
ATOM 7901 C CA . GLU D 1 127 ? -38.549 54.479 -6.667 1.00 86.82 119 GLU D CA 1
ATOM 7902 C C . GLU D 1 127 ? -39.131 54.783 -5.321 1.00 84.99 119 GLU D C 1
ATOM 7903 O O . GLU D 1 127 ? -40.345 54.899 -5.152 1.00 86.36 119 GLU D O 1
ATOM 7909 N N . HIS D 1 128 ? -38.233 54.900 -4.363 1.00 82.48 120 HIS D N 1
ATOM 7910 C CA . HIS D 1 128 ? -38.614 55.214 -3.019 1.00 80.78 120 HIS D CA 1
ATOM 7911 C C . HIS D 1 128 ? -38.997 56.683 -3.038 1.00 78.94 120 HIS D C 1
ATOM 7912 O O . HIS D 1 128 ? -38.641 57.408 -3.953 1.00 78.27 120 HIS D O 1
ATOM 7919 N N . PRO D 1 129 ? -39.768 57.126 -2.054 1.00 78.53 121 PRO D N 1
ATOM 7920 C CA . PRO D 1 129 ? -40.148 58.534 -2.032 1.00 78.76 121 PRO D CA 1
ATOM 7921 C C . PRO D 1 129 ? -38.910 59.470 -1.932 1.00 80.55 121 PRO D C 1
ATOM 7922 O O . PRO D 1 129 ? -38.876 60.526 -2.559 1.00 82.64 121 PRO D O 1
ATOM 7926 N N . LEU D 1 130 ? -37.894 59.058 -1.166 1.00 79.10 122 LEU D N 1
ATOM 7927 C CA . LEU D 1 130 ? -36.638 59.820 -0.917 1.00 77.69 122 LEU D CA 1
ATOM 7928 C C . LEU D 1 130 ? -35.788 60.275 -2.094 1.00 78.63 122 LEU D C 1
ATOM 7929 O O . LEU D 1 130 ? -35.196 61.363 -2.061 1.00 80.05 122 LEU D O 1
ATOM 7934 N N . GLY D 1 131 ? -35.660 59.394 -3.085 1.00 78.91 123 GLY D N 1
ATOM 7935 C CA . GLY D 1 131 ? -34.863 59.708 -4.255 1.00 78.90 123 GLY D CA 1
ATOM 7936 C C . GLY D 1 131 ? -35.614 60.714 -5.084 1.00 78.57 123 GLY D C 1
ATOM 7937 O O . GLY D 1 131 ? -35.015 61.514 -5.796 1.00 80.95 123 GLY D O 1
ATOM 7938 N N . ALA D 1 132 ? -36.938 60.652 -4.994 1.00 76.31 124 ALA D N 1
ATOM 7939 C CA . ALA D 1 132 ? -37.787 61.596 -5.700 1.00 74.61 124 ALA D CA 1
ATOM 7940 C C . ALA D 1 132 ? -37.401 62.968 -5.135 1.00 73.57 124 ALA D C 1
ATOM 7941 O O . ALA D 1 132 ? -37.280 63.961 -5.862 1.00 73.72 124 ALA D O 1
ATOM 7943 N N . HIS D 1 133 ? -37.201 62.984 -3.818 1.00 71.59 125 HIS D N 1
ATOM 7944 C CA . HIS D 1 133 ? -36.775 64.160 -3.071 1.00 70.14 125 HIS D CA 1
ATOM 7945 C C . HIS D 1 133 ? -35.407 64.492 -3.602 1.00 68.54 125 HIS D C 1
ATOM 7946 O O . HIS D 1 133 ? -35.218 65.519 -4.233 1.00 67.52 125 HIS D O 1
ATOM 7953 N N . LEU D 1 134 ? -34.452 63.603 -3.350 1.00 68.98 126 LEU D N 1
ATOM 7954 C CA . LEU D 1 134 ? -33.080 63.760 -3.837 1.00 69.02 126 LEU D CA 1
ATOM 7955 C C . LEU D 1 134 ? -33.041 64.348 -5.235 1.00 69.87 126 LEU D C 1
ATOM 7956 O O . LEU D 1 134 ? -32.484 65.422 -5.441 1.00 70.77 126 LEU D O 1
ATOM 7961 N N . ARG D 1 135 ? -33.620 63.635 -6.196 1.00 69.71 127 ARG D N 1
ATOM 7962 C CA . ARG D 1 135 ? -33.659 64.121 -7.573 1.00 69.99 127 ARG D CA 1
ATOM 7963 C C . ARG D 1 135 ? -34.232 65.543 -7.616 1.00 71.13 127 ARG D C 1
ATOM 7964 O O . ARG D 1 135 ? -33.767 66.396 -8.390 1.00 71.63 127 ARG D O 1
ATOM 7972 N N . ALA D 1 136 ? -35.230 65.793 -6.768 1.00 71.44 128 ALA D N 1
ATOM 7973 C CA . ALA D 1 136 ? -35.850 67.108 -6.697 1.00 70.98 128 ALA D CA 1
ATOM 7974 C C . ALA D 1 136 ? -34.873 68.077 -6.059 1.00 69.95 128 ALA D C 1
ATOM 7975 O O . ALA D 1 136 ? -34.970 69.281 -6.277 1.00 67.98 128 ALA D O 1
ATOM 7977 N N . ALA D 1 137 ? -33.928 67.539 -5.287 1.00 71.20 129 ALA D N 1
ATOM 7978 C CA . ALA D 1 137 ? -32.927 68.343 -4.599 1.00 73.99 129 ALA D CA 1
ATOM 7979 C C . ALA D 1 137 ? -31.840 68.814 -5.528 1.00 76.12 129 ALA D C 1
ATOM 7980 O O . ALA D 1 137 ? -31.106 69.738 -5.203 1.00 77.32 129 ALA D O 1
ATOM 7982 N N . LEU D 1 138 ? -31.721 68.174 -6.682 1.00 77.31 130 LEU D N 1
ATOM 7983 C CA . LEU D 1 138 ? -30.721 68.581 -7.656 1.00 79.94 130 LEU D CA 1
ATOM 7984 C C . LEU D 1 138 ? -31.257 69.687 -8.561 1.00 81.64 130 LEU D C 1
ATOM 7985 O O . LEU D 1 138 ? -30.507 70.343 -9.281 1.00 81.28 130 LEU D O 1
ATOM 7990 N N . ARG D 1 139 ? -32.561 69.901 -8.512 1.00 83.46 131 ARG D N 1
ATOM 7991 C CA . ARG D 1 139 ? -33.172 70.911 -9.348 1.00 86.00 131 ARG D CA 1
ATOM 7992 C C . ARG D 1 139 ? -33.173 72.298 -8.716 1.00 86.81 131 ARG D C 1
ATOM 7993 O O . ARG D 1 139 ? -33.504 73.282 -9.374 1.00 87.55 131 ARG D O 1
ATOM 8001 N N . ARG D 1 140 ? -32.814 72.393 -7.446 1.00 88.12 132 ARG D N 1
ATOM 8002 C CA . ARG D 1 140 ? -32.823 73.695 -6.792 1.00 90.16 132 ARG D CA 1
ATOM 8003 C C . ARG D 1 140 ? -31.773 74.632 -7.403 1.00 93.64 132 ARG D C 1
ATOM 8004 O O . ARG D 1 140 ? -30.681 74.184 -7.771 1.00 95.07 132 ARG D O 1
ATOM 8012 N N . ASP D 1 141 ? -32.107 75.924 -7.512 1.00 95.57 133 ASP D N 1
ATOM 8013 C CA . ASP D 1 141 ? -31.203 76.916 -8.110 1.00 96.75 133 ASP D CA 1
ATOM 8014 C C . ASP D 1 141 ? -30.092 77.436 -7.201 1.00 96.15 133 ASP D C 1
ATOM 8015 O O . ASP D 1 141 ? -30.279 77.660 -6.001 1.00 95.04 133 ASP D O 1
ATOM 8020 N N . GLY D 1 142 ? -28.925 77.627 -7.807 1.00 96.78 134 GLY D N 1
ATOM 8021 C CA . GLY D 1 142 ? -27.780 78.145 -7.085 1.00 97.48 134 GLY D CA 1
ATOM 8022 C C . GLY D 1 142 ? -27.307 77.290 -5.930 1.00 98.37 134 GLY D C 1
ATOM 8023 O O . GLY D 1 142 ? -27.380 76.064 -5.966 1.00 98.01 134 GLY D O 1
ATOM 8024 N N . GLU D 1 143 ? -26.824 77.962 -4.893 1.00 99.99 135 GLU D N 1
ATOM 8025 C CA . GLU D 1 143 ? -26.289 77.313 -3.710 1.00 99.97 135 GLU D CA 1
ATOM 8026 C C . GLU D 1 143 ? -27.171 76.245 -3.090 1.00 99.03 135 GLU D C 1
ATOM 8027 O O . GLU D 1 143 ? -26.668 75.382 -2.374 1.00 98.79 135 GLU D O 1
ATOM 8033 N N . ARG D 1 144 ? -28.476 76.289 -3.347 1.00 97.65 136 ARG D N 1
ATOM 8034 C CA . ARG D 1 144 ? -29.368 75.295 -2.758 1.00 95.26 136 ARG D CA 1
ATOM 8035 C C . ARG D 1 144 ? -29.245 73.946 -3.478 1.00 93.59 136 ARG D C 1
ATOM 8036 O O . ARG D 1 144 ? -29.587 72.895 -2.929 1.00 93.99 136 ARG D O 1
ATOM 8044 N N . CYS D 1 145 ? -28.725 73.977 -4.698 1.00 90.44 137 CYS D N 1
ATOM 8045 C CA . CYS D 1 145 ? -28.587 72.771 -5.505 1.00 87.05 137 CYS D CA 1
ATOM 8046 C C . CYS D 1 145 ? -27.705 71.682 -4.918 1.00 83.61 137 CYS D C 1
ATOM 8047 O O . CYS D 1 145 ? -26.606 71.930 -4.426 1.00 83.30 137 CYS D O 1
ATOM 8050 N N . GLY D 1 146 ? -28.218 70.461 -5.000 1.00 80.85 138 GLY D N 1
ATOM 8051 C CA . GLY D 1 146 ? -27.523 69.295 -4.502 1.00 77.65 138 GLY D CA 1
ATOM 8052 C C . GLY D 1 146 ? -27.678 69.131 -3.008 1.00 76.11 138 GLY D C 1
ATOM 8053 O O . GLY D 1 146 ? -27.094 68.232 -2.414 1.00 76.15 138 GLY D O 1
ATOM 8054 N N . SER D 1 147 ? -28.479 69.999 -2.399 1.00 73.67 139 SER D N 1
ATOM 8055 C CA . SER D 1 147 ? -28.707 69.975 -0.950 1.00 69.48 139 SER D CA 1
ATOM 8056 C C . SER D 1 147 ? -30.113 69.475 -0.616 1.00 69.54 139 SER D C 1
ATOM 8057 O O . SER D 1 147 ? -31.098 69.909 -1.222 1.00 70.03 139 SER D O 1
ATOM 8060 N N . VAL D 1 148 ? -30.211 68.559 0.345 1.00 66.61 140 VAL D N 1
ATOM 8061 C CA . VAL D 1 148 ? -31.513 68.037 0.762 1.00 62.61 140 VAL D CA 1
ATOM 8062 C C . VAL D 1 148 ? -31.805 68.507 2.180 1.00 64.08 140 VAL D C 1
ATOM 8063 O O . VAL D 1 148 ? -30.929 68.434 3.040 1.00 63.98 140 VAL D O 1
ATOM 8067 N N . PRO D 1 149 ? -33.037 69.004 2.438 1.00 63.37 141 PRO D N 1
ATOM 8068 C CA . PRO D 1 149 ? -33.498 69.499 3.750 1.00 60.13 141 PRO D CA 1
ATOM 8069 C C . PRO D 1 149 ? -33.495 68.418 4.820 1.00 61.69 141 PRO D C 1
ATOM 8070 O O . PRO D 1 149 ? -33.972 67.308 4.599 1.00 61.84 141 PRO D O 1
ATOM 8074 N N . VAL D 1 150 ? -32.973 68.749 5.989 1.00 61.88 142 VAL D N 1
ATOM 8075 C CA . VAL D 1 150 ? -32.883 67.759 7.050 1.00 61.12 142 VAL D CA 1
ATOM 8076 C C . VAL D 1 150 ? -34.214 67.136 7.439 1.00 63.73 142 VAL D C 1
ATOM 8077 O O . VAL D 1 150 ? -34.305 65.911 7.566 1.00 64.78 142 VAL D O 1
ATOM 8081 N N . SER D 1 151 ? -35.242 67.960 7.642 1.00 63.87 143 SER D N 1
ATOM 8082 C CA . SER D 1 151 ? -36.562 67.436 8.001 1.00 64.79 143 SER D CA 1
ATOM 8083 C C . SER D 1 151 ? -36.947 66.290 7.060 1.00 64.50 143 SER D C 1
ATOM 8084 O O . SER D 1 151 ? -37.527 65.298 7.482 1.00 63.36 143 SER D O 1
ATOM 8087 N N . VAL D 1 152 ? -36.608 66.434 5.781 1.00 64.40 144 VAL D N 1
ATOM 8088 C CA . VAL D 1 152 ? -36.892 65.406 4.790 1.00 62.98 144 VAL D CA 1
ATOM 8089 C C . VAL D 1 152 ? -36.226 64.095 5.190 1.00 63.46 144 VAL D C 1
ATOM 8090 O O . VAL D 1 152 ? -36.873 63.058 5.200 1.00 64.31 144 VAL D O 1
ATOM 8094 N N . ILE D 1 153 ? -34.943 64.131 5.536 1.00 63.68 145 ILE D N 1
ATOM 8095 C CA . ILE D 1 153 ? -34.251 62.903 5.920 1.00 65.51 145 ILE D CA 1
ATOM 8096 C C . ILE D 1 153 ? -34.831 62.286 7.189 1.00 67.68 145 ILE D C 1
ATOM 8097 O O . ILE D 1 153 ? -35.118 61.090 7.235 1.00 68.67 145 ILE D O 1
ATOM 8102 N N . ALA D 1 154 ? -35.027 63.102 8.213 1.00 69.28 146 ALA D N 1
ATOM 8103 C CA . ALA D 1 154 ? -35.556 62.584 9.467 1.00 72.83 146 ALA D CA 1
ATOM 8104 C C . ALA D 1 154 ? -37.065 62.260 9.515 1.00 75.55 146 ALA D C 1
ATOM 8105 O O . ALA D 1 154 ? -37.522 61.572 10.434 1.00 75.96 146 ALA D O 1
ATOM 8107 N N . THR D 1 155 ? -37.833 62.740 8.539 1.00 79.52 147 THR D N 1
ATOM 8108 C CA . THR D 1 155 ? -39.286 62.516 8.509 1.00 82.22 147 THR D CA 1
ATOM 8109 C C . THR D 1 155 ? -39.764 61.447 7.531 1.00 83.84 147 THR D C 1
ATOM 8110 O O . THR D 1 155 ? -40.597 60.590 7.861 1.00 84.18 147 THR D O 1
ATOM 8114 N N . VAL D 1 156 ? -39.242 61.530 6.312 1.00 86.20 148 VAL D N 1
ATOM 8115 C CA . VAL D 1 156 ? -39.650 60.630 5.244 1.00 87.98 148 VAL D CA 1
ATOM 8116 C C . VAL D 1 156 ? -39.053 59.239 5.254 1.00 89.94 148 VAL D C 1
ATOM 8117 O O . VAL D 1 156 ? -39.726 58.288 4.864 1.00 91.33 148 VAL D O 1
ATOM 8121 N N . ASP D 1 157 ? -37.804 59.091 5.672 1.00 91.17 149 ASP D N 1
ATOM 8122 C CA . ASP D 1 157 ? -37.236 57.753 5.660 1.00 93.64 149 ASP D CA 1
ATOM 8123 C C . ASP D 1 157 ? -37.789 56.956 6.820 1.00 93.05 149 ASP D C 1
ATOM 8124 O O . ASP D 1 157 ? -37.618 57.329 7.976 1.00 92.47 149 ASP D O 1
ATOM 8129 N N . ALA D 1 158 ? -38.443 55.849 6.503 1.00 92.57 150 ALA D N 1
ATOM 8130 C CA . ALA D 1 158 ? -39.027 55.004 7.527 1.00 92.15 150 ALA D CA 1
ATOM 8131 C C . ALA D 1 158 ? -37.975 54.390 8.456 1.00 92.05 150 ALA D C 1
ATOM 8132 O O . ALA D 1 158 ? -38.094 54.473 9.684 1.00 92.30 150 ALA D O 1
ATOM 8134 N N . LYS D 1 159 ? -36.943 53.790 7.864 1.00 90.47 151 LYS D N 1
ATOM 8135 C CA . LYS D 1 159 ? -35.884 53.140 8.621 1.00 88.62 151 LYS D CA 1
ATOM 8136 C C . LYS D 1 159 ? -35.216 54.124 9.559 1.00 88.54 151 LYS D C 1
ATOM 8137 O O . LYS D 1 159 ? -34.822 53.763 10.668 1.00 87.43 151 LYS D O 1
ATOM 8143 N N . ILE D 1 160 ? -35.098 55.370 9.117 1.00 89.38 152 ILE D N 1
ATOM 8144 C CA . ILE D 1 160 ? -34.481 56.392 9.943 1.00 91.67 152 ILE D CA 1
ATOM 8145 C C . ILE D 1 160 ? -35.383 56.615 11.140 1.00 93.11 152 ILE D C 1
ATOM 8146 O O . ILE D 1 160 ? -34.918 56.704 12.274 1.00 93.20 152 ILE D O 1
ATOM 8151 N N . ASN D 1 161 ? -36.682 56.678 10.873 1.00 95.98 153 ASN D N 1
ATOM 8152 C CA . ASN D 1 161 ? -37.678 56.896 11.915 1.00 97.40 153 ASN D CA 1
ATOM 8153 C C . ASN D 1 161 ? -37.761 55.822 12.987 1.00 97.68 153 ASN D C 1
ATOM 8154 O O . ASN D 1 161 ? -37.632 56.131 14.171 1.00 98.13 153 ASN D O 1
ATOM 8159 N N . SER D 1 162 ? -37.999 54.571 12.595 1.00 98.44 154 SER D N 1
ATOM 8160 C CA . SER D 1 162 ? -38.092 53.502 13.588 1.00 99.29 154 SER D CA 1
ATOM 8161 C C . SER D 1 162 ? -36.800 53.442 14.397 1.00 99.65 154 SER D C 1
ATOM 8162 O O . SER D 1 162 ? -36.834 53.305 15.621 1.00 98.69 154 SER D O 1
ATOM 8165 N N . ARG D 1 163 ? -35.665 53.555 13.712 1.00 99.99 155 ARG D N 1
ATOM 8166 C CA . ARG D 1 163 ? -34.370 53.541 14.378 1.00 99.98 155 ARG D CA 1
ATOM 8167 C C . ARG D 1 163 ? -34.296 54.741 15.308 1.00 101.76 155 ARG D C 1
ATOM 8168 O O . ARG D 1 163 ? -33.969 54.619 16.482 1.00 102.64 155 ARG D O 1
ATOM 8176 N N . CYS D 1 164 ? -34.621 55.905 14.765 1.00 103.01 156 CYS D N 1
ATOM 8177 C CA . CYS D 1 164 ? -34.578 57.150 15.515 1.00 104.25 156 CYS D CA 1
ATOM 8178 C C . CYS D 1 164 ? -35.458 57.146 16.766 1.00 104.12 156 CYS D C 1
ATOM 8179 O O . CYS D 1 164 ? -35.101 57.745 17.790 1.00 103.24 156 CYS D O 1
ATOM 8182 N N . LYS D 1 165 ? -36.608 56.480 16.681 1.00 103.91 157 LYS D N 1
ATOM 8183 C CA . LYS D 1 165 ? -37.516 56.415 17.819 1.00 103.49 157 LYS D CA 1
ATOM 8184 C C . LYS D 1 165 ? -36.812 55.715 18.981 1.00 103.78 157 LYS D C 1
ATOM 8185 O O . LYS D 1 165 ? -36.829 56.216 20.106 1.00 103.59 157 LYS D O 1
ATOM 8191 N N . ILE D 1 166 ? -36.186 54.567 18.699 1.00 104.83 158 ILE D N 1
ATOM 8192 C CA . ILE D 1 166 ? -35.502 53.779 19.732 1.00 105.34 158 ILE D CA 1
ATOM 8193 C C . ILE D 1 166 ? -34.469 54.572 20.501 1.00 106.12 158 ILE D C 1
ATOM 8194 O O . ILE D 1 166 ? -34.344 54.416 21.707 1.00 106.52 158 ILE D O 1
ATOM 8199 N N . ILE D 1 167 ? -33.714 55.409 19.804 1.00 107.01 159 ILE D N 1
ATOM 8200 C CA . ILE D 1 167 ? -32.682 56.211 20.458 1.00 108.01 159 ILE D CA 1
ATOM 8201 C C . ILE D 1 167 ? -33.279 57.008 21.618 1.00 109.70 159 ILE D C 1
ATOM 8202 O O . ILE D 1 167 ? -32.676 57.136 22.683 1.00 109.58 159 ILE D O 1
ATOM 8207 N N . ASN D 1 168 ? -34.466 57.549 21.396 1.00 111.34 160 ASN D N 1
ATOM 8208 C CA . ASN D 1 168 ? -35.161 58.289 22.425 1.00 113.15 160 ASN D CA 1
ATOM 8209 C C . ASN D 1 168 ? -36.610 58.406 22.026 1.00 114.46 160 ASN D C 1
ATOM 8210 O O . ASN D 1 168 ? -36.972 59.246 21.201 1.00 115.17 160 ASN D O 1
ATOM 8215 N N . PRO D 1 169 ? -37.448 57.538 22.594 1.00 115.68 161 PRO D N 1
ATOM 8216 C CA . PRO D 1 169 ? -38.883 57.527 22.321 1.00 116.49 161 PRO D CA 1
ATOM 8217 C C . PRO D 1 169 ? -39.445 58.953 22.405 1.00 117.42 161 PRO D C 1
ATOM 8218 O O . PRO D 1 169 ? -40.324 59.331 21.634 1.00 116.97 161 PRO D O 1
ATOM 8222 N N . SER D 1 170 ? -38.921 59.739 23.341 1.00 118.83 162 SER D N 1
ATOM 8223 C CA . SER D 1 170 ? -39.381 61.111 23.550 1.00 121.18 162 SER D CA 1
ATOM 8224 C C . SER D 1 170 ? -39.578 61.941 22.265 1.00 122.71 162 SER D C 1
ATOM 8225 O O . SER D 1 170 ? -40.338 62.910 22.268 1.00 121.97 162 SER D O 1
ATOM 8228 N N . VAL D 1 171 ? -38.911 61.543 21.178 1.00 125.41 163 VAL D N 1
ATOM 8229 C CA . VAL D 1 171 ? -38.972 62.218 19.866 1.00 128.67 163 VAL D CA 1
ATOM 8230 C C . VAL D 1 171 ? -40.369 62.483 19.322 1.00 130.70 163 VAL D C 1
ATOM 8231 O O . VAL D 1 171 ? -40.605 63.473 18.625 1.00 130.80 163 VAL D O 1
ATOM 8235 N N . GLU D 1 172 ? -41.282 61.572 19.620 1.00 132.65 164 GLU D N 1
ATOM 8236 C CA . GLU D 1 172 ? -42.646 61.679 19.147 1.00 133.93 164 GLU D CA 1
ATOM 8237 C C . GLU D 1 172 ? -43.369 62.954 19.580 1.00 134.17 164 GLU D C 1
ATOM 8238 O O . GLU D 1 172 ? -44.172 63.489 18.823 1.00 133.72 164 GLU D O 1
ATOM 8244 N N . SER D 1 173 ? -43.090 63.446 20.783 1.00 135.56 165 SER D N 1
ATOM 8245 C CA . SER D 1 173 ? -43.720 64.679 21.249 1.00 137.18 165 SER D CA 1
ATOM 8246 C C . SER D 1 173 ? -43.178 65.878 20.445 1.00 138.21 165 SER D C 1
ATOM 8247 O O . SER D 1 173 ? -43.947 66.630 19.842 1.00 138.26 165 SER D O 1
ATOM 8250 N N . ASP D 1 174 ? -41.854 66.052 20.452 1.00 139.34 166 ASP D N 1
ATOM 8251 C CA . ASP D 1 174 ? -41.170 67.114 19.688 1.00 139.65 166 ASP D CA 1
ATOM 8252 C C . ASP D 1 174 ? -40.151 66.391 18.775 1.00 138.56 166 ASP D C 1
ATOM 8253 O O . ASP D 1 174 ? -39.231 65.729 19.249 1.00 138.58 166 ASP D O 1
ATOM 8258 N N . PRO D 1 175 ? -40.313 66.515 17.442 1.00 137.34 167 PRO D N 1
ATOM 8259 C CA . PRO D 1 175 ? -39.425 65.852 16.480 1.00 136.16 167 PRO D CA 1
ATOM 8260 C C . PRO D 1 175 ? -38.015 66.400 16.231 1.00 134.86 167 PRO D C 1
ATOM 8261 O O . PRO D 1 175 ? -37.161 65.674 15.715 1.00 135.13 167 PRO D O 1
ATOM 8265 N N . PHE D 1 176 ? -37.742 67.650 16.597 1.00 132.42 168 PHE D N 1
ATOM 8266 C CA . PHE D 1 176 ? -36.409 68.209 16.349 1.00 129.07 168 PHE D CA 1
ATOM 8267 C C . PHE D 1 176 ? -35.286 67.296 16.829 1.00 125.34 168 PHE D C 1
ATOM 8268 O O . PHE D 1 176 ? -34.167 67.378 16.316 1.00 125.09 168 PHE D O 1
ATOM 8276 N N . LEU D 1 177 ? -35.581 66.433 17.800 1.00 120.97 169 LEU D N 1
ATOM 8277 C CA . LEU D 1 177 ? -34.562 65.535 18.312 1.00 117.27 169 LEU D CA 1
ATOM 8278 C C . LEU D 1 177 ? -34.003 64.725 17.152 1.00 115.25 169 LEU D C 1
ATOM 8279 O O . LEU D 1 177 ? -32.786 64.592 17.015 1.00 114.87 169 LEU D O 1
ATOM 8284 N N . ALA D 1 178 ? -34.899 64.205 16.313 1.00 113.22 170 ALA D N 1
ATOM 8285 C CA . ALA D 1 178 ? -34.514 63.424 15.137 1.00 111.19 170 ALA D CA 1
ATOM 8286 C C . ALA D 1 178 ? -33.655 64.285 14.222 1.00 109.21 170 ALA D C 1
ATOM 8287 O O . ALA D 1 178 ? -32.657 63.814 13.680 1.00 109.80 170 ALA D O 1
ATOM 8289 N N . ILE D 1 179 ? -34.050 65.543 14.040 1.00 106.15 171 ILE D N 1
ATOM 8290 C CA . ILE D 1 179 ? -33.279 66.452 13.210 1.00 102.69 171 ILE D CA 1
ATOM 8291 C C . ILE D 1 179 ? -31.840 66.446 13.734 1.00 103.62 171 ILE D C 1
ATOM 8292 O O . ILE D 1 179 ? -30.899 66.381 12.946 1.00 105.40 171 ILE D O 1
ATOM 8297 N N . SER D 1 180 ? -31.660 66.487 15.056 1.00 102.95 172 SER D N 1
ATOM 8298 C CA . SER D 1 180 ? -30.310 66.467 15.636 1.00 101.96 172 SER D CA 1
ATOM 8299 C C . SER D 1 180 ? -29.647 65.096 15.601 1.00 101.03 172 SER D C 1
ATOM 8300 O O . SER D 1 180 ? -28.431 65.004 15.455 1.00 100.81 172 SER D O 1
ATOM 8303 N N . TYR D 1 181 ? -30.435 64.034 15.747 1.00 100.30 173 TYR D N 1
ATOM 8304 C CA . TYR D 1 181 ? -29.865 62.697 15.712 1.00 101.16 173 TYR D CA 1
ATOM 8305 C C . TYR D 1 181 ? -29.298 62.504 14.327 1.00 100.43 173 TYR D C 1
ATOM 8306 O O . TYR D 1 181 ? -28.265 61.869 14.151 1.00 99.66 173 TYR D O 1
ATOM 8315 N N . VAL D 1 182 ? -29.986 63.068 13.341 1.00 100.38 174 VAL D N 1
ATOM 8316 C CA . VAL D 1 182 ? -29.557 62.977 11.952 1.00 99.67 174 VAL D CA 1
ATOM 8317 C C . VAL D 1 182 ? -28.328 63.866 11.701 1.00 99.01 174 VAL D C 1
ATOM 8318 O O . VAL D 1 182 ? -27.367 63.442 11.052 1.00 99.13 174 VAL D O 1
ATOM 8322 N N . MET D 1 183 ? -28.361 65.094 12.215 1.00 99.42 175 MET D N 1
ATOM 8323 C CA . MET D 1 183 ? -27.255 66.034 12.040 1.00 100.00 175 MET D CA 1
ATOM 8324 C C . MET D 1 183 ? -25.995 65.416 12.583 1.00 100.18 175 MET D C 1
ATOM 8325 O O . MET D 1 183 ? -24.937 65.466 11.958 1.00 100.60 175 MET D O 1
ATOM 8330 N N . LYS D 1 184 ? -26.129 64.845 13.771 1.00 100.94 176 LYS D N 1
ATOM 8331 C CA . LYS D 1 184 ? -25.019 64.207 14.452 1.00 102.57 176 LYS D CA 1
ATOM 8332 C C . LYS D 1 184 ? -24.475 63.004 13.687 1.00 102.53 176 LYS D C 1
ATOM 8333 O O . LYS D 1 184 ? -23.264 62.767 13.680 1.00 102.48 176 LYS D O 1
ATOM 8339 N N . ALA D 1 185 ? -25.358 62.252 13.036 1.00 101.74 177 ALA D N 1
ATOM 8340 C CA . ALA D 1 185 ? -24.927 61.085 12.287 1.00 99.90 177 ALA D CA 1
ATOM 8341 C C . ALA D 1 185 ? -24.239 61.488 10.989 1.00 98.62 177 ALA D C 1
ATOM 8342 O O . ALA D 1 185 ? -23.246 60.882 10.593 1.00 98.31 177 ALA D O 1
ATOM 8344 N N . ALA D 1 186 ? -24.747 62.524 10.335 1.00 98.32 178 ALA D N 1
ATOM 8345 C CA . ALA D 1 186 ? -24.133 62.983 9.096 1.00 98.13 178 ALA D CA 1
ATOM 8346 C C . ALA D 1 186 ? -22.722 63.491 9.360 1.00 98.47 178 ALA D C 1
ATOM 8347 O O . ALA D 1 186 ? -21.818 63.277 8.557 1.00 98.02 178 ALA D O 1
ATOM 8349 N N . ALA D 1 187 ? -22.534 64.159 10.490 1.00 99.33 179 ALA D N 1
ATOM 8350 C CA . ALA D 1 187 ? -21.229 64.688 10.833 1.00 99.64 179 ALA D CA 1
ATOM 8351 C C . ALA D 1 187 ? -20.209 63.585 11.134 1.00 100.27 179 ALA D C 1
ATOM 8352 O O . ALA D 1 187 ? -19.003 63.775 10.941 1.00 99.49 179 ALA D O 1
ATOM 8354 N N . LYS D 1 188 ? -20.671 62.424 11.588 1.00 101.04 180 LYS D N 1
ATOM 8355 C CA . LYS D 1 188 ? -19.737 61.341 11.897 1.00 101.65 180 LYS D CA 1
ATOM 8356 C C . LYS D 1 188 ? -19.221 60.676 10.631 1.00 101.97 180 LYS D C 1
ATOM 8357 O O . LYS D 1 188 ? -18.287 59.877 10.662 1.00 100.58 180 LYS D O 1
ATOM 8363 N N . LEU D 1 189 ? -19.862 61.029 9.521 1.00 102.86 181 LEU D N 1
ATOM 8364 C CA . LEU D 1 189 ? -19.448 60.608 8.182 1.00 103.38 181 LEU D CA 1
ATOM 8365 C C . LEU D 1 189 ? -19.127 61.951 7.509 1.00 103.11 181 LEU D C 1
ATOM 8366 O O . LEU D 1 189 ? -20.020 62.611 6.972 1.00 103.18 181 LEU D O 1
ATOM 8371 N N . ALA D 1 190 ? -17.859 62.355 7.559 1.00 103.01 182 ALA D N 1
ATOM 8372 C CA . ALA D 1 190 ? -17.435 63.635 6.996 1.00 101.83 182 ALA D CA 1
ATOM 8373 C C . ALA D 1 190 ? -16.939 63.557 5.561 1.00 101.21 182 ALA D C 1
ATOM 8374 O O . ALA D 1 190 ? -17.253 64.412 4.738 1.00 101.03 182 ALA D O 1
ATOM 8376 N N . ASP D 1 191 ? -16.150 62.538 5.270 1.00 100.61 183 ASP D N 1
ATOM 8377 C CA . ASP D 1 191 ? -15.630 62.352 3.936 1.00 100.67 183 ASP D CA 1
ATOM 8378 C C . ASP D 1 191 ? -16.749 62.067 2.925 1.00 100.31 183 ASP D C 1
ATOM 8379 O O . ASP D 1 191 ? -16.538 62.192 1.717 1.00 100.04 183 ASP D O 1
ATOM 8384 N N . TYR D 1 192 ? -17.936 61.693 3.405 1.00 100.75 184 TYR D N 1
ATOM 8385 C CA . TYR D 1 192 ? -19.049 61.365 2.505 1.00 99.65 184 TYR D CA 1
ATOM 8386 C C . TYR D 1 192 ? -20.120 62.429 2.366 1.00 97.99 184 TYR D C 1
ATOM 8387 O O . TYR D 1 192 ? -20.612 62.705 1.266 1.00 98.88 184 TYR D O 1
ATOM 8396 N N . ILE D 1 193 ? -20.500 63.004 3.497 1.00 94.67 185 ILE D N 1
ATOM 8397 C CA . ILE D 1 193 ? -21.556 63.989 3.505 1.00 91.18 185 ILE D CA 1
ATOM 8398 C C . ILE D 1 193 ? -21.120 65.306 4.081 1.00 89.27 185 ILE D C 1
ATOM 8399 O O . ILE D 1 193 ? -20.219 65.370 4.912 1.00 87.56 185 ILE D O 1
ATOM 8404 N N . VAL D 1 194 ? -21.790 66.354 3.625 1.00 89.32 186 VAL D N 1
ATOM 8405 C CA . VAL D 1 194 ? -21.510 67.709 4.048 1.00 90.47 186 VAL D CA 1
ATOM 8406 C C . VAL D 1 194 ? -22.771 68.417 4.516 1.00 90.88 186 VAL D C 1
ATOM 8407 O O . VAL D 1 194 ? -23.747 68.523 3.780 1.00 91.21 186 VAL D O 1
ATOM 8411 N N . ALA D 1 195 ? -22.751 68.909 5.745 1.00 90.48 187 ALA D N 1
ATOM 8412 C CA . ALA D 1 195 ? -23.902 69.635 6.239 1.00 90.36 187 ALA D CA 1
ATOM 8413 C C . ALA D 1 195 ? -23.733 71.073 5.765 1.00 90.54 187 ALA D C 1
ATOM 8414 O O . ALA D 1 195 ? -22.878 71.797 6.261 1.00 89.81 187 ALA D O 1
ATOM 8416 N N . SER D 1 196 ? -24.528 71.475 4.776 1.00 91.52 188 SER D N 1
ATOM 8417 C CA . SER D 1 196 ? -24.496 72.858 4.272 1.00 93.05 188 SER D CA 1
ATOM 8418 C C . SER D 1 196 ? -25.778 73.518 4.751 1.00 93.46 188 SER D C 1
ATOM 8419 O O . SER D 1 196 ? -26.867 73.020 4.489 1.00 95.12 188 SER D O 1
ATOM 8422 N N . PRO D 1 197 ? -25.663 74.660 5.437 1.00 92.83 189 PRO D N 1
ATOM 8423 C CA . PRO D 1 197 ? -26.843 75.365 5.948 1.00 93.15 189 PRO D CA 1
ATOM 8424 C C . PRO D 1 197 ? -28.095 75.135 5.079 1.00 93.23 189 PRO D C 1
ATOM 8425 O O . PRO D 1 197 ? -29.204 75.024 5.599 1.00 93.25 189 PRO D O 1
ATOM 8429 N N . HIS D 1 198 ? -27.900 75.071 3.759 1.00 92.34 190 HIS D N 1
ATOM 8430 C CA . HIS D 1 198 ? -28.963 74.832 2.769 1.00 90.84 190 HIS D CA 1
ATOM 8431 C C . HIS D 1 198 ? -29.640 73.482 2.886 1.00 88.83 190 HIS D C 1
ATOM 8432 O O . HIS D 1 198 ? -30.744 73.298 2.381 1.00 88.30 190 HIS D O 1
ATOM 8439 N N . GLY D 1 199 ? -28.948 72.541 3.521 1.00 87.20 191 GLY D N 1
ATOM 8440 C CA . GLY D 1 199 ? -29.455 71.195 3.722 1.00 84.87 191 GLY D CA 1
ATOM 8441 C C . GLY D 1 199 ? -28.282 70.250 3.614 1.00 83.04 191 GLY D C 1
ATOM 8442 O O . GLY D 1 199 ? -27.177 70.707 3.359 1.00 82.44 191 GLY D O 1
ATOM 8443 N N . LEU D 1 200 ? -28.491 68.952 3.804 1.00 81.70 192 LEU D N 1
ATOM 8444 C CA . LEU D 1 200 ? -27.388 68.010 3.685 1.00 80.91 192 LEU D CA 1
ATOM 8445 C C . LEU D 1 200 ? -27.015 67.915 2.243 1.00 81.83 192 LEU D C 1
ATOM 8446 O O . LEU D 1 200 ? -27.883 67.972 1.370 1.00 81.23 192 LEU D O 1
ATOM 8451 N N . ARG D 1 201 ? -25.724 67.741 1.991 1.00 82.10 193 ARG D N 1
ATOM 8452 C CA . ARG D 1 201 ? -25.254 67.670 0.627 1.00 82.44 193 ARG D CA 1
ATOM 8453 C C . ARG D 1 201 ? -24.288 66.533 0.387 1.00 82.19 193 ARG D C 1
ATOM 8454 O O . ARG D 1 201 ? -23.636 66.039 1.303 1.00 83.50 193 ARG D O 1
ATOM 8462 N N . ARG D 1 202 ? -24.210 66.124 -0.869 1.00 82.39 194 ARG D N 1
ATOM 8463 C CA . ARG D 1 202 ? -23.316 65.066 -1.293 1.00 81.38 194 ARG D CA 1
ATOM 8464 C C . ARG D 1 202 ? -21.905 65.708 -1.280 1.00 80.47 194 ARG D C 1
ATOM 8465 O O . ARG D 1 202 ? -21.768 66.867 -1.672 1.00 81.63 194 ARG D O 1
ATOM 8473 N N . LYS D 1 203 ? -20.859 65.017 -0.828 1.00 78.25 195 LYS D N 1
ATOM 8474 C CA . LYS D 1 203 ? -19.544 65.678 -0.828 1.00 75.66 195 LYS D CA 1
ATOM 8475 C C . LYS D 1 203 ? -18.888 65.778 -2.212 1.00 74.64 195 LYS D C 1
ATOM 8476 O O . LYS D 1 203 ? -18.420 66.837 -2.628 1.00 74.79 195 LYS D O 1
ATOM 8482 N N . ASN D 1 204 ? -18.829 64.662 -2.918 1.00 73.44 196 ASN D N 1
ATOM 8483 C CA . ASN D 1 204 ? -18.250 64.658 -4.248 1.00 72.24 196 ASN D CA 1
ATOM 8484 C C . ASN D 1 204 ? -19.409 64.427 -5.200 1.00 72.07 196 ASN D C 1
ATOM 8485 O O . ASN D 1 204 ? -20.197 63.502 -5.006 1.00 72.25 196 ASN D O 1
ATOM 8490 N N . ALA D 1 205 ? -19.527 65.266 -6.220 1.00 71.05 197 ALA D N 1
ATOM 8491 C CA . ALA D 1 205 ? -20.619 65.126 -7.165 1.00 70.63 197 ALA D CA 1
ATOM 8492 C C . ALA D 1 205 ? -20.897 63.688 -7.579 1.00 70.65 197 ALA D C 1
ATOM 8493 O O . ALA D 1 205 ? -20.056 62.791 -7.466 1.00 69.34 197 ALA D O 1
ATOM 8495 N N . TYR D 1 206 ? -22.118 63.472 -8.030 1.00 72.35 198 TYR D N 1
ATOM 8496 C CA . TYR D 1 206 ? -22.482 62.169 -8.523 1.00 75.03 198 TYR D CA 1
ATOM 8497 C C . TYR D 1 206 ? -21.748 62.086 -9.869 1.00 76.99 198 TYR D C 1
ATOM 8498 O O . TYR D 1 206 ? -21.695 63.074 -10.619 1.00 77.31 198 TYR D O 1
ATOM 8507 N N . PRO D 1 207 ? -21.136 60.933 -10.188 1.00 78.11 199 PRO D N 1
ATOM 8508 C CA . PRO D 1 207 ? -20.480 60.936 -11.498 1.00 80.12 199 PRO D CA 1
ATOM 8509 C C . PRO D 1 207 ? -21.513 61.344 -12.562 1.00 83.60 199 PRO D C 1
ATOM 8510 O O . PRO D 1 207 ? -22.651 60.888 -12.531 1.00 85.33 199 PRO D O 1
ATOM 8514 N N . SER D 1 208 ? -21.123 62.211 -13.487 1.00 86.34 200 SER D N 1
ATOM 8515 C CA . SER D 1 208 ? -22.027 62.681 -14.533 1.00 88.29 200 SER D CA 1
ATOM 8516 C C . SER D 1 208 ? -22.904 61.608 -15.172 1.00 88.81 200 SER D C 1
ATOM 8517 O O . SER D 1 208 ? -24.121 61.755 -15.201 1.00 89.16 200 SER D O 1
ATOM 8520 N N . GLU D 1 209 ? -22.282 60.545 -15.690 1.00 90.40 201 GLU D N 1
ATOM 8521 C CA . GLU D 1 209 ? -22.989 59.432 -16.349 1.00 91.66 201 GLU D CA 1
ATOM 8522 C C . GLU D 1 209 ? -24.334 59.082 -15.706 1.00 91.99 201 GLU D C 1
ATOM 8523 O O . GLU D 1 209 ? -25.306 58.801 -16.405 1.00 91.78 201 GLU D O 1
ATOM 8529 N N . ILE D 1 210 ? -24.370 59.097 -14.374 1.00 92.48 202 ILE D N 1
ATOM 8530 C CA . ILE D 1 210 ? -25.565 58.782 -13.593 1.00 93.40 202 ILE D CA 1
ATOM 8531 C C . ILE D 1 210 ? -26.699 59.771 -13.789 1.00 94.53 202 ILE D C 1
ATOM 8532 O O . ILE D 1 210 ? -27.836 59.374 -14.037 1.00 95.50 202 ILE D O 1
ATOM 8537 N N . VAL D 1 211 ? -26.391 61.055 -13.665 1.00 95.46 203 VAL D N 1
ATOM 8538 C CA . VAL D 1 211 ? -27.391 62.086 -13.850 1.00 95.92 203 VAL D CA 1
ATOM 8539 C C . VAL D 1 211 ? -28.004 62.034 -15.243 1.00 98.06 203 VAL D C 1
ATOM 8540 O O . VAL D 1 211 ? -29.169 62.368 -15.414 1.00 98.18 203 VAL D O 1
ATOM 8544 N N . GLU D 1 212 ? -27.226 61.618 -16.237 1.00 101.28 204 GLU D N 1
ATOM 8545 C CA . GLU D 1 212 ? -27.742 61.518 -17.601 1.00 106.48 204 GLU D CA 1
ATOM 8546 C C . GLU D 1 212 ? -28.741 60.375 -17.711 1.00 107.53 204 GLU D C 1
ATOM 8547 O O . GLU D 1 212 ? -29.712 60.460 -18.458 1.00 107.93 204 GLU D O 1
ATOM 8553 N N . ALA D 1 213 ? -28.489 59.296 -16.981 1.00 108.73 205 ALA D N 1
ATOM 8554 C CA . ALA D 1 213 ? -29.380 58.149 -17.008 1.00 110.62 205 ALA D CA 1
ATOM 8555 C C . ALA D 1 213 ? -30.723 58.534 -16.404 1.00 112.71 205 ALA D C 1
ATOM 8556 O O . ALA D 1 213 ? -31.774 58.108 -16.873 1.00 112.90 205 ALA D O 1
ATOM 8558 N N . LEU D 1 214 ? -30.690 59.351 -15.360 1.00 115.51 206 LEU D N 1
ATOM 8559 C CA . LEU D 1 214 ? -31.923 59.778 -14.708 1.00 118.67 206 LEU D CA 1
ATOM 8560 C C . LEU D 1 214 ? -32.795 60.628 -15.632 1.00 122.55 206 LEU D C 1
ATOM 8561 O O . LEU D 1 214 ? -34.020 60.495 -15.635 1.00 122.48 206 LEU D O 1
ATOM 8566 N N . ALA D 1 215 ? -32.151 61.495 -16.413 1.00 127.13 207 ALA D N 1
ATOM 8567 C CA . ALA D 1 215 ? -32.833 62.394 -17.351 1.00 131.20 207 ALA D CA 1
ATOM 8568 C C . ALA D 1 215 ? -33.848 61.712 -18.275 1.00 134.31 207 ALA D C 1
ATOM 8569 O O . ALA D 1 215 ? -34.573 62.389 -19.014 1.00 134.43 207 ALA D O 1
ATOM 8571 N N . THR D 1 216 ? -33.882 60.378 -18.250 1.00 137.88 208 THR D N 1
ATOM 8572 C CA . THR D 1 216 ? -34.825 59.628 -19.078 1.00 140.72 208 THR D CA 1
ATOM 8573 C C . THR D 1 216 ? -36.114 59.449 -18.290 1.00 143.48 208 THR D C 1
ATOM 8574 O O . THR D 1 216 ? -37.173 59.219 -18.865 1.00 143.84 208 THR D O 1
ATOM 8578 N N . HIS D 1 217 ? -36.018 59.539 -16.969 1.00 145.61 209 HIS D N 1
ATOM 8579 C CA . HIS D 1 217 ? -37.206 59.507 -16.139 1.00 147.25 209 HIS D CA 1
ATOM 8580 C C . HIS D 1 217 ? -37.126 60.903 -15.509 1.00 146.37 209 HIS D C 1
ATOM 8581 O O . HIS D 1 217 ? -36.176 61.243 -14.798 1.00 145.95 209 HIS D O 1
ATOM 8588 N N . VAL D 1 218 ? -38.100 61.741 -15.873 1.00 145.66 210 VAL D N 1
ATOM 8589 C CA . VAL D 1 218 ? -38.142 63.142 -15.431 1.00 145.04 210 VAL D CA 1
ATOM 8590 C C . VAL D 1 218 ? -39.568 63.576 -15.086 1.00 144.89 210 VAL D C 1
ATOM 8591 O O . VAL D 1 218 ? -40.527 62.836 -15.324 1.00 143.72 210 VAL D O 1
ATOM 8595 N N . SER D 1 219 ? -39.700 64.783 -14.535 1.00 145.09 211 SER D N 1
ATOM 8596 C CA . SER D 1 219 ? -41.000 65.316 -14.121 1.00 145.06 211 SER D CA 1
ATOM 8597 C C . SER D 1 219 ? -42.044 65.478 -15.246 1.00 145.20 211 SER D C 1
ATOM 8598 O O . SER D 1 219 ? -41.717 65.456 -16.432 1.00 145.18 211 SER D O 1
ATOM 8601 N N . ASP D 1 220 ? -43.303 65.642 -14.851 1.00 145.33 212 ASP D N 1
ATOM 8602 C CA . ASP D 1 220 ? -44.436 65.733 -15.776 1.00 144.88 212 ASP D CA 1
ATOM 8603 C C . ASP D 1 220 ? -44.738 67.072 -16.438 1.00 144.61 212 ASP D C 1
ATOM 8604 O O . ASP D 1 220 ? -44.921 67.156 -17.651 1.00 144.86 212 ASP D O 1
ATOM 8609 N N . SER D 1 221 ? -44.839 68.106 -15.613 1.00 143.56 213 SER D N 1
ATOM 8610 C CA . SER D 1 221 ? -45.181 69.437 -16.077 1.00 141.66 213 SER D CA 1
ATOM 8611 C C . SER D 1 221 ? -44.159 70.455 -15.580 1.00 140.96 213 SER D C 1
ATOM 8612 O O . SER D 1 221 ? -43.910 70.556 -14.377 1.00 140.90 213 SER D O 1
ATOM 8615 N N . LEU D 1 222 ? -43.541 71.187 -16.507 1.00 139.98 214 LEU D N 1
ATOM 8616 C CA . LEU D 1 222 ? -42.576 72.231 -16.147 1.00 138.73 214 LEU D CA 1
ATOM 8617 C C . LEU D 1 222 ? -43.295 73.571 -16.149 1.00 137.70 214 LEU D C 1
ATOM 8618 O O . LEU D 1 222 ? -43.035 74.438 -16.985 1.00 137.64 214 LEU D O 1
ATOM 8623 N N . HIS D 1 223 ? -44.224 73.697 -15.201 1.00 135.05 215 HIS D N 1
ATOM 8624 C CA . HIS D 1 223 ? -45.030 74.900 -15.001 1.00 130.75 215 HIS D CA 1
ATOM 8625 C C . HIS D 1 223 ? -45.468 75.089 -13.539 1.00 127.16 215 HIS D C 1
ATOM 8626 O O . HIS D 1 223 ? -45.232 74.230 -12.676 1.00 126.95 215 HIS D O 1
ATOM 8633 N N . SER D 1 224 ? -46.119 76.223 -13.297 1.00 122.49 216 SER D N 1
ATOM 8634 C CA . SER D 1 224 ? -46.617 76.639 -11.993 1.00 116.58 216 SER D CA 1
ATOM 8635 C C . SER D 1 224 ? -47.855 75.900 -11.497 1.00 112.48 216 SER D C 1
ATOM 8636 O O . SER D 1 224 ? -48.891 75.887 -12.157 1.00 111.43 216 SER D O 1
ATOM 8639 N N . ARG D 1 225 ? -47.739 75.285 -10.326 1.00 108.30 217 ARG D N 1
ATOM 8640 C CA . ARG D 1 225 ? -48.864 74.582 -9.725 1.00 104.41 217 ARG D CA 1
ATOM 8641 C C . ARG D 1 225 ? -49.215 75.270 -8.403 1.00 101.96 217 ARG D C 1
ATOM 8642 O O . ARG D 1 225 ? -48.331 75.586 -7.607 1.00 101.11 217 ARG D O 1
ATOM 8650 N N . GLU D 1 226 ? -50.505 75.521 -8.193 1.00 99.44 218 GLU D N 1
ATOM 8651 C CA . GLU D 1 226 ? -50.986 76.167 -6.974 1.00 96.95 218 GLU D CA 1
ATOM 8652 C C . GLU D 1 226 ? -51.718 75.190 -6.077 1.00 92.19 218 GLU D C 1
ATOM 8653 O O . GLU D 1 226 ? -52.746 74.618 -6.445 1.00 90.24 218 GLU D O 1
ATOM 8659 N N . VAL D 1 227 ? -51.183 75.022 -4.885 1.00 88.27 219 VAL D N 1
ATOM 8660 C CA . VAL D 1 227 ? -51.788 74.148 -3.913 1.00 86.12 219 VAL D CA 1
ATOM 8661 C C . VAL D 1 227 ? -52.393 75.026 -2.808 1.00 85.11 219 VAL D C 1
ATOM 8662 O O . VAL D 1 227 ? -51.800 76.034 -2.421 1.00 86.37 219 VAL D O 1
ATOM 8666 N N . ALA D 1 228 ? -53.569 74.656 -2.307 1.00 81.64 220 ALA D N 1
ATOM 8667 C CA . ALA D 1 228 ? -54.211 75.413 -1.237 1.00 78.50 220 ALA D CA 1
ATOM 8668 C C . ALA D 1 228 ? -53.815 74.853 0.135 1.00 76.95 220 ALA D C 1
ATOM 8669 O O . ALA D 1 228 ? -54.090 73.696 0.451 1.00 76.09 220 ALA D O 1
ATOM 8671 N N . ALA D 1 229 ? -53.155 75.694 0.925 1.00 75.84 221 ALA D N 1
ATOM 8672 C CA . ALA D 1 229 ? -52.694 75.353 2.269 1.00 75.17 221 ALA D CA 1
ATOM 8673 C C . ALA D 1 229 ? -53.168 76.428 3.252 1.00 74.35 221 ALA D C 1
ATOM 8674 O O . ALA D 1 229 ? -53.659 77.476 2.845 1.00 74.67 221 ALA D O 1
ATOM 8676 N N . VAL D 1 230 ? -52.979 76.194 4.540 1.00 74.06 222 VAL D N 1
ATOM 8677 C CA . VAL D 1 230 ? -53.464 77.120 5.551 1.00 74.84 222 VAL D CA 1
ATOM 8678 C C . VAL D 1 230 ? -52.431 77.728 6.487 1.00 76.46 222 VAL D C 1
ATOM 8679 O O . VAL D 1 230 ? -51.602 77.024 7.041 1.00 76.59 222 VAL D O 1
ATOM 8683 N N . TYR D 1 231 ? -52.507 79.034 6.692 1.00 78.89 223 TYR D N 1
ATOM 8684 C CA . TYR D 1 231 ? -51.556 79.703 7.563 1.00 83.06 223 TYR D CA 1
ATOM 8685 C C . TYR D 1 231 ? -52.031 79.773 8.998 1.00 84.25 223 TYR D C 1
ATOM 8686 O O . TYR D 1 231 ? -52.970 80.497 9.306 1.00 85.12 223 TYR D O 1
ATOM 8695 N N . ILE D 1 232 ? -51.410 79.019 9.887 1.00 86.04 224 ILE D N 1
ATOM 8696 C CA . ILE D 1 232 ? -51.789 79.152 11.278 1.00 88.40 224 ILE D CA 1
ATOM 8697 C C . ILE D 1 232 ? -50.839 80.210 11.828 1.00 90.75 224 ILE D C 1
ATOM 8698 O O . ILE D 1 232 ? -49.639 80.176 11.571 1.00 91.16 224 ILE D O 1
ATOM 8703 N N . PRO D 1 233 ? -51.381 81.184 12.570 1.00 92.20 225 PRO D N 1
ATOM 8704 C CA . PRO D 1 233 ? -50.620 82.277 13.169 1.00 93.47 225 PRO D CA 1
ATOM 8705 C C . PRO D 1 233 ? -50.362 82.063 14.657 1.00 95.71 225 PRO D C 1
ATOM 8706 O O . PRO D 1 233 ? -51.121 81.370 15.350 1.00 94.49 225 PRO D O 1
ATOM 8710 N N . CYS D 1 234 ? -49.263 82.656 15.118 1.00 99.18 226 CYS D N 1
ATOM 8711 C CA . CYS D 1 234 ? -48.796 82.557 16.499 1.00 103.07 226 CYS D CA 1
ATOM 8712 C C . CYS D 1 234 ? -49.777 83.033 17.587 1.00 104.36 226 CYS D C 1
ATOM 8713 O O . CYS D 1 234 ? -50.156 82.257 18.470 1.00 103.78 226 CYS D O 1
ATOM 8716 N N . ILE D 1 235 ? -50.164 84.306 17.519 1.00 106.72 227 ILE D N 1
ATOM 8717 C CA . ILE D 1 235 ? -51.086 84.923 18.480 1.00 108.62 227 ILE D CA 1
ATOM 8718 C C . ILE D 1 235 ? -52.546 84.495 18.261 1.00 110.34 227 ILE D C 1
ATOM 8719 O O . ILE D 1 235 ? -53.111 84.665 17.180 1.00 110.43 227 ILE D O 1
ATOM 8724 N N . ASP D 1 236 ? -53.154 83.955 19.310 1.00 112.65 228 ASP D N 1
ATOM 8725 C CA . ASP D 1 236 ? -54.530 83.467 19.253 1.00 114.72 228 ASP D CA 1
ATOM 8726 C C . ASP D 1 236 ? -55.547 84.504 18.794 1.00 115.44 228 ASP D C 1
ATOM 8727 O O . ASP D 1 236 ? -56.678 84.166 18.443 1.00 115.54 228 ASP D O 1
ATOM 8732 N N . GLU D 1 237 ? -55.153 85.769 18.802 1.00 116.94 229 GLU D N 1
ATOM 8733 C CA . GLU D 1 237 ? -56.068 86.823 18.396 1.00 118.13 229 GLU D CA 1
ATOM 8734 C C . GLU D 1 237 ? -56.151 86.948 16.875 1.00 117.36 229 GLU D C 1
ATOM 8735 O O . GLU D 1 237 ? -57.156 87.408 16.333 1.00 116.70 229 GLU D O 1
ATOM 8741 N N . GLU D 1 238 ? -55.101 86.510 16.190 1.00 117.06 230 GLU D N 1
ATOM 8742 C CA . GLU D 1 238 ? -55.052 86.587 14.736 1.00 116.28 230 GLU D CA 1
ATOM 8743 C C . GLU D 1 238 ? -55.885 85.492 14.099 1.00 115.02 230 GLU D C 1
ATOM 8744 O O . GLU D 1 238 ? -55.973 84.381 14.625 1.00 114.79 230 GLU D O 1
ATOM 8750 N N . VAL D 1 239 ? -56.477 85.808 12.951 1.00 113.30 231 VAL D N 1
ATOM 8751 C CA . VAL D 1 239 ? -57.325 84.864 12.236 1.00 111.28 231 VAL D CA 1
ATOM 8752 C C . VAL D 1 239 ? -56.542 83.909 11.350 1.00 109.58 231 VAL D C 1
ATOM 8753 O O . VAL D 1 239 ? -55.571 84.310 10.714 1.00 109.21 231 VAL D O 1
ATOM 8757 N N . VAL D 1 240 ? -56.956 82.647 11.299 1.00 107.82 232 VAL D N 1
ATOM 8758 C CA . VAL D 1 240 ? -56.272 81.708 10.426 1.00 105.78 232 VAL D CA 1
ATOM 8759 C C . VAL D 1 240 ? -56.682 82.090 8.992 1.00 105.23 232 VAL D C 1
ATOM 8760 O O . VAL D 1 240 ? -57.807 82.527 8.767 1.00 106.24 232 VAL D O 1
ATOM 8764 N N . GLU D 1 241 ? -55.764 81.966 8.033 1.00 103.67 233 GLU D N 1
ATOM 8765 C CA . GLU D 1 241 ? -56.043 82.347 6.642 1.00 101.89 233 GLU D CA 1
ATOM 8766 C C . GLU D 1 241 ? -55.670 81.290 5.609 1.00 99.13 233 GLU D C 1
ATOM 8767 O O . GLU D 1 241 ? -54.862 80.401 5.863 1.00 98.48 233 GLU D O 1
ATOM 8773 N N . LEU D 1 242 ? -56.255 81.411 4.429 1.00 95.71 234 LEU D N 1
ATOM 8774 C CA . LEU D 1 242 ? -55.978 80.469 3.360 1.00 93.69 234 LEU D CA 1
ATOM 8775 C C . LEU D 1 242 ? -54.735 80.931 2.631 1.00 93.40 234 LEU D C 1
ATOM 8776 O O . LEU D 1 242 ? -54.751 81.985 2.022 1.00 93.43 234 LEU D O 1
ATOM 8781 N N . ASP D 1 243 ? -53.666 80.146 2.687 1.00 93.83 235 ASP D N 1
ATOM 8782 C CA . ASP D 1 243 ? -52.411 80.518 2.031 1.00 94.35 235 ASP D CA 1
ATOM 8783 C C . ASP D 1 243 ? -52.105 79.640 0.801 1.00 93.48 235 ASP D C 1
ATOM 8784 O O . ASP D 1 243 ? -52.234 78.417 0.851 1.00 94.35 235 ASP D O 1
ATOM 8789 N N . THR D 1 244 ? -51.676 80.233 -0.305 1.00 91.14 236 THR D N 1
ATOM 8790 C CA . THR D 1 244 ? -51.396 79.395 -1.463 1.00 88.27 236 THR D CA 1
ATOM 8791 C C . THR D 1 244 ? -49.925 79.135 -1.736 1.00 87.58 236 THR D C 1
ATOM 8792 O O . THR D 1 244 ? -49.133 80.065 -1.876 1.00 89.13 236 THR D O 1
ATOM 8796 N N . LEU D 1 245 ? -49.567 77.859 -1.820 1.00 85.71 237 LEU D N 1
ATOM 8797 C CA . LEU D 1 245 ? -48.198 77.483 -2.106 1.00 83.57 237 LEU D CA 1
ATOM 8798 C C . LEU D 1 245 ? -48.042 77.427 -3.616 1.00 84.76 237 LEU D C 1
ATOM 8799 O O . LEU D 1 245 ? -48.896 76.896 -4.318 1.00 84.90 237 LEU D O 1
ATOM 8804 N N . TYR D 1 246 ? -46.957 78.002 -4.111 1.00 86.68 238 TYR D N 1
ATOM 8805 C CA . TYR D 1 246 ? -46.681 77.985 -5.532 1.00 88.87 238 TYR D CA 1
ATOM 8806 C C . TYR D 1 246 ? -45.481 77.042 -5.725 1.00 89.85 238 TYR D C 1
ATOM 8807 O O . TYR D 1 246 ? -44.360 77.368 -5.316 1.00 90.21 238 TYR D O 1
ATOM 8816 N N . ILE D 1 247 ? -45.718 75.870 -6.324 1.00 90.00 239 ILE D N 1
ATOM 8817 C CA . ILE D 1 247 ? -44.645 74.896 -6.536 1.00 90.74 239 ILE D CA 1
ATOM 8818 C C . ILE D 1 247 ? -44.176 74.747 -7.985 1.00 93.36 239 ILE D C 1
ATOM 8819 O O . ILE D 1 247 ? -44.978 74.717 -8.918 1.00 93.72 239 ILE D O 1
ATOM 8824 N N . SER D 1 248 ? -42.858 74.651 -8.147 1.00 95.67 240 SER D N 1
ATOM 8825 C CA . SER D 1 248 ? -42.229 74.503 -9.453 1.00 96.95 240 SER D CA 1
ATOM 8826 C C . SER D 1 248 ? -41.224 73.356 -9.364 1.00 98.32 240 SER D C 1
ATOM 8827 O O . SER D 1 248 ? -40.777 73.016 -8.268 1.00 98.23 240 SER D O 1
ATOM 8830 N N . SER D 1 249 ? -40.877 72.746 -10.497 1.00 100.01 241 SER D N 1
ATOM 8831 C CA . SER D 1 249 ? -39.949 71.619 -10.466 1.00 101.55 241 SER D CA 1
ATOM 8832 C C . SER D 1 249 ? -38.586 72.100 -10.007 1.00 102.15 241 SER D C 1
ATOM 8833 O O . SER D 1 249 ? -37.817 71.348 -9.409 1.00 102.78 241 SER D O 1
ATOM 8836 N N . ASN D 1 250 ? -38.324 73.373 -10.279 1.00 102.76 242 ASN D N 1
ATOM 8837 C CA . ASN D 1 250 ? -37.078 74.041 -9.933 1.00 101.95 242 ASN D CA 1
ATOM 8838 C C . ASN D 1 250 ? -36.866 74.348 -8.438 1.00 99.33 242 ASN D C 1
ATOM 8839 O O . ASN D 1 250 ? -35.732 74.425 -7.961 1.00 98.46 242 ASN D O 1
ATOM 8844 N N . ARG D 1 251 ? -37.959 74.533 -7.708 1.00 96.37 243 ARG D N 1
ATOM 8845 C CA . ARG D 1 251 ? -37.910 74.894 -6.298 1.00 93.78 243 ARG D CA 1
ATOM 8846 C C . ARG D 1 251 ? -38.444 73.744 -5.472 1.00 89.99 243 ARG D C 1
ATOM 8847 O O . ARG D 1 251 ? -39.594 73.358 -5.645 1.00 89.60 243 ARG D O 1
ATOM 8855 N N . HIS D 1 252 ? -37.630 73.183 -4.584 1.00 84.67 244 HIS D N 1
ATOM 8856 C CA . HIS D 1 252 ? -38.125 72.068 -3.794 1.00 80.62 244 HIS D CA 1
ATOM 8857 C C . HIS D 1 252 ? -39.432 72.479 -3.175 1.00 78.95 244 HIS D C 1
ATOM 8858 O O . HIS D 1 252 ? -39.562 73.598 -2.708 1.00 79.18 244 HIS D O 1
ATOM 8865 N N . TYR D 1 253 ? -40.403 71.583 -3.156 1.00 77.42 245 TYR D N 1
ATOM 8866 C CA . TYR D 1 253 ? -41.695 71.930 -2.593 1.00 76.01 245 TYR D CA 1
ATOM 8867 C C . TYR D 1 253 ? -41.633 72.441 -1.150 1.00 76.87 245 TYR D C 1
ATOM 8868 O O . TYR D 1 253 ? -42.625 72.966 -0.640 1.00 76.19 245 TYR D O 1
ATOM 8877 N N . LEU D 1 254 ? -40.490 72.273 -0.483 1.00 77.29 246 LEU D N 1
ATOM 8878 C CA . LEU D 1 254 ? -40.339 72.754 0.899 1.00 76.74 246 LEU D CA 1
ATOM 8879 C C . LEU D 1 254 ? -39.811 74.185 0.882 1.00 78.15 246 LEU D C 1
ATOM 8880 O O . LEU D 1 254 ? -39.992 74.940 1.833 1.00 77.18 246 LEU D O 1
ATOM 8885 N N . ASP D 1 255 ? -39.150 74.546 -0.207 1.00 81.36 247 ASP D N 1
ATOM 8886 C CA . ASP D 1 255 ? -38.624 75.879 -0.338 1.00 84.17 247 ASP D CA 1
ATOM 8887 C C . ASP D 1 255 ? -39.779 76.858 -0.312 1.00 84.07 247 ASP D C 1
ATOM 8888 O O . ASP D 1 255 ? -39.814 77.737 0.537 1.00 84.51 247 ASP D O 1
ATOM 8893 N N . SER D 1 256 ? -40.740 76.697 -1.223 1.00 83.60 248 SER D N 1
ATOM 8894 C CA . SER D 1 256 ? -41.886 77.611 -1.305 1.00 82.66 248 SER D CA 1
ATOM 8895 C C . SER D 1 256 ? -42.604 77.741 0.038 1.00 83.00 248 SER D C 1
ATOM 8896 O O . SER D 1 256 ? -42.892 78.853 0.482 1.00 84.00 248 SER D O 1
ATOM 8899 N N . ILE D 1 257 ? -42.903 76.616 0.682 1.00 82.49 249 ILE D N 1
ATOM 8900 C CA . ILE D 1 257 ? -43.568 76.642 1.973 1.00 82.32 249 ILE D CA 1
ATOM 8901 C C . ILE D 1 257 ? -42.841 77.584 2.923 1.00 84.02 249 ILE D C 1
ATOM 8902 O O . ILE D 1 257 ? -43.469 78.358 3.642 1.00 84.34 249 ILE D O 1
ATOM 8907 N N . ALA D 1 258 ? -41.512 77.486 2.920 1.00 86.04 250 ALA D N 1
ATOM 8908 C CA . ALA D 1 258 ? -40.671 78.310 3.786 1.00 86.77 250 ALA D CA 1
ATOM 8909 C C . ALA D 1 258 ? -40.869 79.793 3.489 1.00 87.52 250 ALA D C 1
ATOM 8910 O O . ALA D 1 258 ? -40.889 80.628 4.396 1.00 87.11 250 ALA D O 1
ATOM 8912 N N . GLU D 1 259 ? -41.026 80.114 2.212 1.00 88.70 251 GLU D N 1
ATOM 8913 C CA . GLU D 1 259 ? -41.232 81.484 1.808 1.00 90.76 251 GLU D CA 1
ATOM 8914 C C . GLU D 1 259 ? -42.588 81.942 2.284 1.00 91.26 251 GLU D C 1
ATOM 8915 O O . GLU D 1 259 ? -42.693 83.002 2.889 1.00 93.21 251 GLU D O 1
ATOM 8921 N N . ARG D 1 260 ? -43.626 81.148 2.032 1.00 90.08 252 ARG D N 1
ATOM 8922 C CA . ARG D 1 260 ? -44.959 81.563 2.439 1.00 89.39 252 ARG D CA 1
ATOM 8923 C C . ARG D 1 260 ? -45.080 81.447 3.939 1.00 88.82 252 ARG D C 1
ATOM 8924 O O . ARG D 1 260 ? -46.119 81.771 4.504 1.00 89.77 252 ARG D O 1
ATOM 8932 N N . LEU D 1 261 ? -44.010 80.987 4.580 1.00 87.95 253 LEU D N 1
ATOM 8933 C CA . LEU D 1 261 ? -44.008 80.867 6.032 1.00 87.17 253 LEU D CA 1
ATOM 8934 C C . LEU D 1 261 ? -43.092 81.930 6.609 1.00 86.13 253 LEU D C 1
ATOM 8935 O O . LEU D 1 261 ? -43.276 82.379 7.742 1.00 86.10 253 LEU D O 1
ATOM 8940 N N . GLY D 1 262 ? -42.096 82.333 5.838 1.00 85.15 254 GLY D N 1
ATOM 8941 C CA . GLY D 1 262 ? -41.231 83.375 6.335 1.00 84.27 254 GLY D CA 1
ATOM 8942 C C . GLY D 1 262 ? -39.757 83.099 6.545 1.00 83.98 254 GLY D C 1
ATOM 8943 O O . GLY D 1 262 ? -39.097 83.861 7.253 1.00 84.60 254 GLY D O 1
ATOM 8944 N N . LEU D 1 263 ? -39.214 82.042 5.961 1.00 83.74 255 LEU D N 1
ATOM 8945 C CA . LEU D 1 263 ? -37.793 81.813 6.139 1.00 84.00 255 LEU D CA 1
ATOM 8946 C C . LEU D 1 263 ? -37.065 82.030 4.813 1.00 85.48 255 LEU D C 1
ATOM 8947 O O . LEU D 1 263 ? -37.641 82.577 3.867 1.00 84.93 255 LEU D O 1
ATOM 8952 N N . LYS D 1 264 ? -35.802 81.611 4.763 1.00 87.88 256 LYS D N 1
ATOM 8953 C CA . LYS D 1 264 ? -34.967 81.788 3.582 1.00 90.55 256 LYS D CA 1
ATOM 8954 C C . LYS D 1 264 ? -34.670 80.488 2.834 1.00 91.64 256 LYS D C 1
ATOM 8955 O O . LYS D 1 264 ? -34.267 80.517 1.669 1.00 91.84 256 LYS D O 1
ATOM 8961 N N . ASP D 1 265 ? -34.844 79.353 3.512 1.00 93.26 257 ASP D N 1
ATOM 8962 C CA . ASP D 1 265 ? -34.634 78.040 2.893 1.00 93.43 257 ASP D CA 1
ATOM 8963 C C . ASP D 1 265 ? -35.496 76.949 3.499 1.00 91.11 257 ASP D C 1
ATOM 8964 O O . ASP D 1 265 ? -35.832 76.981 4.676 1.00 90.99 257 ASP D O 1
ATOM 8969 N N . GLY D 1 266 ? -35.850 75.975 2.679 1.00 88.41 258 GLY D N 1
ATOM 8970 C CA . GLY D 1 266 ? -36.660 74.895 3.171 1.00 86.63 258 GLY D CA 1
ATOM 8971 C C . GLY D 1 266 ? -35.888 74.057 4.156 1.00 85.37 258 GLY D C 1
ATOM 8972 O O . GLY D 1 266 ? -36.479 73.254 4.867 1.00 85.38 258 GLY D O 1
ATOM 8973 N N . ASN D 1 267 ? -34.573 74.225 4.218 1.00 84.62 259 ASN D N 1
ATOM 8974 C CA . ASN D 1 267 ? -33.817 73.418 5.161 1.00 85.37 259 ASN D CA 1
ATOM 8975 C C . ASN D 1 267 ? -34.177 73.809 6.571 1.00 85.37 259 ASN D C 1
ATOM 8976 O O . ASN D 1 267 ? -33.757 73.164 7.521 1.00 86.52 259 ASN D O 1
ATOM 8981 N N . GLN D 1 268 ? -34.957 74.867 6.719 1.00 84.91 260 GLN D N 1
ATOM 8982 C CA . GLN D 1 268 ? -35.329 75.308 8.050 1.00 84.90 260 GLN D CA 1
ATOM 8983 C C . GLN D 1 268 ? -36.709 74.832 8.481 1.00 85.20 260 GLN D C 1
ATOM 8984 O O . GLN D 1 268 ? -37.084 74.980 9.637 1.00 86.74 260 GLN D O 1
ATOM 8990 N N . VAL D 1 269 ? -37.471 74.261 7.561 1.00 85.59 261 VAL D N 1
ATOM 8991 C CA . VAL D 1 269 ? -38.825 73.823 7.882 1.00 84.83 261 VAL D CA 1
ATOM 8992 C C . VAL D 1 269 ? -38.880 72.476 8.582 1.00 85.24 261 VAL D C 1
ATOM 8993 O O . VAL D 1 269 ? -38.057 71.608 8.302 1.00 85.05 261 VAL D O 1
ATOM 8997 N N . MET D 1 270 ? -39.847 72.310 9.488 1.00 86.24 262 MET D N 1
ATOM 8998 C CA . MET D 1 270 ? -40.024 71.049 10.211 1.00 87.61 262 MET D CA 1
ATOM 8999 C C . MET D 1 270 ? -41.347 70.371 9.869 1.00 85.96 262 MET D C 1
ATOM 9000 O O . MET D 1 270 ? -42.402 70.998 9.867 1.00 86.42 262 MET D O 1
ATOM 9005 N N . ILE D 1 271 ? -41.280 69.073 9.613 1.00 84.10 263 ILE D N 1
ATOM 9006 C CA . ILE D 1 271 ? -42.443 68.288 9.245 1.00 82.85 263 ILE D CA 1
ATOM 9007 C C . ILE D 1 271 ? -43.038 67.473 10.400 1.00 83.36 263 ILE D C 1
ATOM 9008 O O . ILE D 1 271 ? -42.401 66.573 10.948 1.00 83.36 263 ILE D O 1
ATOM 9013 N N . SER D 1 272 ? -44.274 67.800 10.755 1.00 83.59 264 SER D N 1
ATOM 9014 C CA . SER D 1 272 ? -44.999 67.128 11.826 1.00 84.24 264 SER D CA 1
ATOM 9015 C C . SER D 1 272 ? -45.576 65.798 11.347 1.00 85.23 264 SER D C 1
ATOM 9016 O O . SER D 1 272 ? -45.659 65.549 10.143 1.00 85.89 264 SER D O 1
ATOM 9019 N N . ARG D 1 273 ? -46.012 64.956 12.283 1.00 86.16 265 ARG D N 1
ATOM 9020 C CA . ARG D 1 273 ? -46.597 63.668 11.910 1.00 86.27 265 ARG D CA 1
ATOM 9021 C C . ARG D 1 273 ? -47.793 63.961 11.025 1.00 85.13 265 ARG D C 1
ATOM 9022 O O . ARG D 1 273 ? -48.352 65.051 11.105 1.00 84.66 265 ARG D O 1
ATOM 9030 N N . MET D 1 274 ? -48.183 63.018 10.170 1.00 84.47 266 MET D N 1
ATOM 9031 C CA . MET D 1 274 ? -49.331 63.271 9.305 1.00 82.73 266 MET D CA 1
ATOM 9032 C C . MET D 1 274 ? -50.596 62.830 9.997 1.00 80.30 266 MET D C 1
ATOM 9033 O O . MET D 1 274 ? -50.610 61.790 10.640 1.00 80.33 266 MET D O 1
ATOM 9038 N N . PHE D 1 275 ? -51.655 63.624 9.844 1.00 76.85 267 PHE D N 1
ATOM 9039 C CA . PHE D 1 275 ? -52.931 63.387 10.518 1.00 72.94 267 PHE D CA 1
ATOM 9040 C C . PHE D 1 275 ? -54.041 64.075 9.732 1.00 71.90 267 PHE D C 1
ATOM 9041 O O . PHE D 1 275 ? -53.773 64.919 8.877 1.00 72.02 267 PHE D O 1
ATOM 9049 N N . GLY D 1 276 ? -55.286 63.732 10.041 1.00 71.05 268 GLY D N 1
ATOM 9050 C CA . GLY D 1 276 ? -56.396 64.402 9.393 1.00 70.35 268 GLY D CA 1
ATOM 9051 C C . GLY D 1 276 ? -57.215 63.665 8.356 1.00 69.95 268 GLY D C 1
ATOM 9052 O O . GLY D 1 276 ? -58.294 64.128 7.990 1.00 70.24 268 GLY D O 1
ATOM 9053 N N . LYS D 1 277 ? -56.736 62.533 7.864 1.00 69.27 269 LYS D N 1
ATOM 9054 C CA . LYS D 1 277 ? -57.505 61.814 6.861 1.00 69.05 269 LYS D CA 1
ATOM 9055 C C . LYS D 1 277 ? -58.987 61.672 7.282 1.00 68.60 269 LYS D C 1
ATOM 9056 O O . LYS D 1 277 ? -59.899 62.089 6.548 1.00 66.54 269 LYS D O 1
ATOM 9062 N N . ALA D 1 278 ? -59.218 61.119 8.474 1.00 69.52 270 ALA D N 1
ATOM 9063 C CA . ALA D 1 278 ? -60.565 60.903 8.997 1.00 68.22 270 ALA D CA 1
ATOM 9064 C C . ALA D 1 278 ? -61.478 62.114 8.852 1.00 68.17 270 ALA D C 1
ATOM 9065 O O . ALA D 1 278 ? -62.485 62.067 8.138 1.00 67.19 270 ALA D O 1
ATOM 9067 N N . SER D 1 279 ? -61.112 63.196 9.532 1.00 68.97 271 SER D N 1
ATOM 9068 C CA . SER D 1 279 ? -61.923 64.411 9.542 1.00 69.58 271 SER D CA 1
ATOM 9069 C C . SER D 1 279 ? -61.825 65.311 8.316 1.00 70.85 271 SER D C 1
ATOM 9070 O O . SER D 1 279 ? -62.829 65.862 7.871 1.00 69.87 271 SER D O 1
ATOM 9073 N N . CYS D 1 280 ? -60.623 65.453 7.772 1.00 71.72 272 CYS D N 1
ATOM 9074 C CA . CYS D 1 280 ? -60.403 66.323 6.631 1.00 73.24 272 CYS D CA 1
ATOM 9075 C C . CYS D 1 280 ? -60.540 65.630 5.292 1.00 74.74 272 CYS D C 1
ATOM 9076 O O . CYS D 1 280 ? -60.899 66.256 4.288 1.00 74.73 272 CYS D O 1
ATOM 9079 N N . GLY D 1 281 ? -60.265 64.334 5.265 1.00 76.22 273 GLY D N 1
ATOM 9080 C CA . GLY D 1 281 ? -60.355 63.606 4.012 1.00 77.60 273 GLY D CA 1
ATOM 9081 C C . GLY D 1 281 ? -59.037 63.635 3.244 1.00 78.31 273 GLY D C 1
ATOM 9082 O O . GLY D 1 281 ? -58.969 63.161 2.108 1.00 77.59 273 GLY D O 1
ATOM 9083 N N . SER D 1 282 ? -57.994 64.194 3.860 1.00 79.98 274 SER D N 1
ATOM 9084 C CA . SER D 1 282 ? -56.662 64.282 3.248 1.00 81.64 274 SER D CA 1
ATOM 9085 C C . SER D 1 282 ? -55.608 64.316 4.339 1.00 81.73 274 SER D C 1
ATOM 9086 O O . SER D 1 282 ? -55.764 65.026 5.329 1.00 81.97 274 SER D O 1
ATOM 9089 N N . GLU D 1 283 ? -54.541 63.548 4.138 1.00 81.09 275 GLU D N 1
ATOM 9090 C CA . GLU D 1 283 ? -53.428 63.442 5.080 1.00 80.33 275 GLU D CA 1
ATOM 9091 C C . GLU D 1 283 ? -52.762 64.793 5.218 1.00 78.28 275 GLU D C 1
ATOM 9092 O O . GLU D 1 283 ? -52.415 65.426 4.221 1.00 77.25 275 GLU D O 1
ATOM 9098 N N . CYS D 1 284 ? -52.571 65.241 6.449 1.00 75.75 276 CYS D N 1
ATOM 9099 C CA . CYS D 1 284 ? -51.981 66.544 6.618 1.00 74.93 276 CYS D CA 1
ATOM 9100 C C . CYS D 1 284 ? -50.787 66.540 7.477 1.00 73.84 276 CYS D C 1
ATOM 9101 O O . CYS D 1 284 ? -50.580 65.626 8.258 1.00 73.99 276 CYS D O 1
ATOM 9104 N N . ARG D 1 285 ? -49.996 67.584 7.315 1.00 73.30 277 ARG D N 1
ATOM 9105 C CA . ARG D 1 285 ? -48.791 67.755 8.085 1.00 73.50 277 ARG D CA 1
ATOM 9106 C C . ARG D 1 285 ? -48.639 69.233 8.312 1.00 73.65 277 ARG D C 1
ATOM 9107 O O . ARG D 1 285 ? -49.008 70.047 7.476 1.00 73.45 277 ARG D O 1
ATOM 9115 N N . LEU D 1 286 ? -48.110 69.577 9.466 1.00 75.92 278 LEU D N 1
ATOM 9116 C CA . LEU D 1 286 ? -47.935 70.960 9.822 1.00 79.08 278 LEU D CA 1
ATOM 9117 C C . LEU D 1 286 ? -46.485 71.370 9.624 1.00 82.23 278 LEU D C 1
ATOM 9118 O O . LEU D 1 286 ? -45.608 70.919 10.365 1.00 84.04 278 LEU D O 1
ATOM 9123 N N . TYR D 1 287 ? -46.224 72.220 8.634 1.00 82.87 279 TYR D N 1
ATOM 9124 C CA . TYR D 1 287 ? -44.857 72.659 8.374 1.00 83.38 279 TYR D CA 1
ATOM 9125 C C . TYR D 1 287 ? -44.528 73.906 9.167 1.00 85.64 279 TYR D C 1
ATOM 9126 O O . TYR D 1 287 ? -45.062 74.977 8.892 1.00 86.18 279 TYR D O 1
ATOM 9135 N N . SER D 1 288 ? -43.647 73.752 10.153 1.00 88.15 280 SER D N 1
ATOM 9136 C CA . SER D 1 288 ? -43.241 74.858 11.008 1.00 91.52 280 SER D CA 1
ATOM 9137 C C . SER D 1 288 ? -41.723 75.021 11.057 1.00 93.74 280 SER D C 1
ATOM 9138 O O . SER D 1 288 ? -40.971 74.098 10.744 1.00 92.21 280 SER D O 1
ATOM 9141 N N . GLU D 1 289 ? -41.292 76.218 11.449 1.00 98.90 281 GLU D N 1
ATOM 9142 C CA . GLU D 1 289 ? -39.876 76.598 11.519 1.00 104.30 281 GLU D CA 1
ATOM 9143 C C . GLU D 1 289 ? -39.049 75.863 12.552 1.00 107.22 281 GLU D C 1
ATOM 9144 O O . GLU D 1 289 ? -39.477 75.644 13.682 1.00 108.84 281 GLU D O 1
ATOM 9150 N N . ILE D 1 290 ? -37.838 75.500 12.158 1.00 110.57 282 ILE D N 1
ATOM 9151 C CA . ILE D 1 290 ? -36.945 74.777 13.051 1.00 114.13 282 ILE D CA 1
ATOM 9152 C C . ILE D 1 290 ? -35.920 75.730 13.636 1.00 118.34 282 ILE D C 1
ATOM 9153 O O . ILE D 1 290 ? -35.246 76.454 12.898 1.00 118.52 282 ILE D O 1
ATOM 9158 N N . PRO D 1 291 ? -35.782 75.719 14.977 1.00 122.28 283 PRO D N 1
ATOM 9159 C CA . PRO D 1 291 ? -34.842 76.599 15.677 1.00 125.54 283 PRO D CA 1
ATOM 9160 C C . PRO D 1 291 ? -33.432 76.519 15.116 1.00 128.69 283 PRO D C 1
ATOM 9161 O O . PRO D 1 291 ? -32.874 75.431 14.954 1.00 128.90 283 PRO D O 1
ATOM 9165 N N . LYS D 1 292 ? -32.859 77.678 14.813 1.00 131.90 284 LYS D N 1
ATOM 9166 C CA . LYS D 1 292 ? -31.519 77.744 14.246 1.00 133.88 284 LYS D CA 1
ATOM 9167 C C . LYS D 1 292 ? -30.497 77.230 15.241 1.00 135.99 284 LYS D C 1
ATOM 9168 O O . LYS D 1 292 ? -29.300 77.467 15.102 1.00 135.75 284 LYS D O 1
ATOM 9174 N N . LYS D 1 293 ? -30.996 76.516 16.243 1.00 138.71 285 LYS D N 1
ATOM 9175 C CA . LYS D 1 293 ? -30.160 75.953 17.283 1.00 141.82 285 LYS D CA 1
ATOM 9176 C C . LYS D 1 293 ? -29.843 74.473 17.046 1.00 144.14 285 LYS D C 1
ATOM 9177 O O . LYS D 1 293 ? -28.761 74.016 17.400 1.00 144.90 285 LYS D O 1
ATOM 9183 N N . TYR D 1 294 ? -30.757 73.724 16.438 1.00 146.74 286 TYR D N 1
ATOM 9184 C CA . TYR D 1 294 ? -30.496 72.306 16.184 1.00 149.46 286 TYR D CA 1
ATOM 9185 C C . TYR D 1 294 ? -29.859 72.081 14.817 1.00 151.29 286 TYR D C 1
ATOM 9186 O O . TYR D 1 294 ? -29.334 70.999 14.528 1.00 151.02 286 TYR D O 1
ATOM 9195 N N . LEU D 1 295 ? -29.903 73.122 13.992 1.00 154.18 287 LEU D N 1
ATOM 9196 C CA . LEU D 1 295 ? -29.401 73.075 12.623 1.00 157.58 287 LEU D CA 1
ATOM 9197 C C . LEU D 1 295 ? -27.985 73.580 12.422 1.00 160.51 287 LEU D C 1
ATOM 9198 O O . LEU D 1 295 ? -27.127 72.867 11.906 1.00 161.31 287 LEU D O 1
ATOM 9203 N N . ASP D 1 296 ? -27.756 74.826 12.814 1.00 163.57 288 ASP D N 1
ATOM 9204 C CA . ASP D 1 296 ? -26.469 75.483 12.621 1.00 165.96 288 ASP D CA 1
ATOM 9205 C C . ASP D 1 296 ? -25.243 74.922 13.308 1.00 167.33 288 ASP D C 1
ATOM 9206 O O . ASP D 1 296 ? -24.204 74.741 12.671 1.00 166.96 288 ASP D O 1
ATOM 9211 N N . ASN D 1 297 ? -25.352 74.691 14.612 1.00 169.67 289 ASN D N 1
ATOM 9212 C CA . ASN D 1 297 ? -24.229 74.195 15.402 1.00 171.76 289 ASN D CA 1
ATOM 9213 C C . ASN D 1 297 ? -23.390 73.150 14.680 1.00 173.09 289 ASN D C 1
ATOM 9214 O O . ASN D 1 297 ? -22.171 73.296 14.570 1.00 173.04 289 ASN D O 1
ATOM 9219 N N . SER D 1 298 ? -24.052 72.108 14.182 1.00 174.56 290 SER D N 1
ATOM 9220 C CA . SER D 1 298 ? -23.383 71.017 13.482 1.00 175.64 290 SER D CA 1
ATOM 9221 C C . SER D 1 298 ? -23.513 71.027 11.949 1.00 176.14 290 SER D C 1
ATOM 9222 O O . SER D 1 298 ? -23.298 69.994 11.307 1.00 176.10 290 SER D O 1
ATOM 9225 N N . SER D 1 299 ? -23.855 72.182 11.366 1.00 176.66 291 SER D N 1
ATOM 9226 C CA . SER D 1 299 ? -23.989 72.305 9.907 1.00 176.91 291 SER D CA 1
ATOM 9227 C C . SER D 1 299 ? -22.887 73.193 9.345 1.00 176.79 291 SER D C 1
ATOM 9228 O O . SER D 1 299 ? -22.100 73.773 10.093 1.00 176.57 291 SER D O 1
ATOM 9231 N N . ILE D 1 312 ? -34.638 84.756 18.699 1.00 139.18 304 ILE D N 1
ATOM 9232 C CA . ILE D 1 312 ? -36.057 85.049 18.881 1.00 139.73 304 ILE D CA 1
ATOM 9233 C C . ILE D 1 312 ? -36.954 83.793 18.801 1.00 139.44 304 ILE D C 1
ATOM 9234 O O . ILE D 1 312 ? -37.675 83.608 17.811 1.00 140.38 304 ILE D O 1
ATOM 9239 N N . VAL D 1 313 ? -36.892 82.925 19.822 1.00 137.92 305 VAL D N 1
ATOM 9240 C CA . VAL D 1 313 ? -37.756 81.732 19.861 1.00 134.84 305 VAL D CA 1
ATOM 9241 C C . VAL D 1 313 ? -39.129 82.306 20.144 1.00 134.23 305 VAL D C 1
ATOM 9242 O O . VAL D 1 313 ? -39.366 82.818 21.236 1.00 134.37 305 VAL D O 1
ATOM 9246 N N . LYS D 1 314 ? -40.029 82.246 19.171 1.00 132.32 306 LYS D N 1
ATOM 9247 C CA . LYS D 1 314 ? -41.346 82.809 19.389 1.00 129.78 306 LYS D CA 1
ATOM 9248 C C . LYS D 1 314 ? -42.183 81.892 20.238 1.00 128.02 306 LYS D C 1
ATOM 9249 O O . LYS D 1 314 ? -41.816 80.742 20.488 1.00 129.05 306 LYS D O 1
ATOM 9255 N N . SER D 1 315 ? -43.307 82.425 20.693 1.00 125.13 307 SER D N 1
ATOM 9256 C CA . SER D 1 315 ? -44.221 81.679 21.533 1.00 121.50 307 SER D CA 1
ATOM 9257 C C . SER D 1 315 ? -44.822 80.488 20.797 1.00 118.31 307 SER D C 1
ATOM 9258 O O . SER D 1 315 ? -44.922 80.495 19.576 1.00 119.01 307 SER D O 1
ATOM 9261 N N . ARG D 1 316 ? -45.218 79.463 21.542 1.00 113.49 308 ARG D N 1
ATOM 9262 C CA . ARG D 1 316 ? -45.827 78.285 20.942 1.00 109.08 308 ARG D CA 1
ATOM 9263 C C . ARG D 1 316 ? -47.087 78.678 20.154 1.00 106.55 308 ARG D C 1
ATOM 9264 O O . ARG D 1 316 ? -47.816 79.587 20.552 1.00 105.22 308 ARG D O 1
ATOM 9272 N N . ASN D 1 317 ? -47.323 78.008 19.022 1.00 103.83 309 ASN D N 1
ATOM 9273 C CA . ASN D 1 317 ? -48.509 78.267 18.199 1.00 101.12 309 ASN D CA 1
ATOM 9274 C C . ASN D 1 317 ? -49.551 77.318 18.768 1.00 98.99 309 ASN D C 1
ATOM 9275 O O . ASN D 1 317 ? -49.580 76.132 18.446 1.00 97.53 309 ASN D O 1
ATOM 9280 N N . ALA D 1 318 ? -50.396 77.865 19.629 1.00 97.81 310 ALA D N 1
ATOM 9281 C CA . ALA D 1 318 ? -51.405 77.097 20.327 1.00 96.02 310 ALA D CA 1
ATOM 9282 C C . ALA D 1 318 ? -52.325 76.211 19.505 1.00 94.14 310 ALA D C 1
ATOM 9283 O O . ALA D 1 318 ? -52.424 75.010 19.773 1.00 93.19 310 ALA D O 1
ATOM 9285 N N . ARG D 1 319 ? -53.021 76.784 18.527 1.00 91.29 311 ARG D N 1
ATOM 9286 C CA . ARG D 1 319 ? -53.942 75.975 17.732 1.00 87.67 311 ARG D CA 1
ATOM 9287 C C . ARG D 1 319 ? -53.172 74.878 17.011 1.00 87.35 311 ARG D C 1
ATOM 9288 O O . ARG D 1 319 ? -53.567 73.710 17.003 1.00 86.55 311 ARG D O 1
ATOM 9296 N N . ALA D 1 320 ? -52.041 75.270 16.441 1.00 87.46 312 ALA D N 1
ATOM 9297 C CA . ALA D 1 320 ? -51.173 74.357 15.718 1.00 86.94 312 ALA D CA 1
ATOM 9298 C C . ALA D 1 320 ? -50.696 73.175 16.564 1.00 87.24 312 ALA D C 1
ATOM 9299 O O . ALA D 1 320 ? -50.821 72.022 16.148 1.00 87.17 312 ALA D O 1
ATOM 9301 N N . SER D 1 321 ? -50.153 73.446 17.746 1.00 88.07 313 SER D N 1
ATOM 9302 C CA . SER D 1 321 ? -49.657 72.358 18.584 1.00 87.75 313 SER D CA 1
ATOM 9303 C C . SER D 1 321 ? -50.783 71.400 18.935 1.00 87.96 313 SER D C 1
ATOM 9304 O O . SER D 1 321 ? -50.569 70.201 19.085 1.00 86.62 313 SER D O 1
ATOM 9307 N N . TYR D 1 322 ? -51.987 71.947 19.056 1.00 89.46 314 TYR D N 1
ATOM 9308 C CA . TYR D 1 322 ? -53.170 71.162 19.386 1.00 91.76 314 TYR D CA 1
ATOM 9309 C C . TYR D 1 322 ? -53.549 70.153 18.285 1.00 91.78 314 TYR D C 1
ATOM 9310 O O . TYR D 1 322 ? -53.564 68.939 18.521 1.00 92.54 314 TYR D O 1
ATOM 9319 N N . ILE D 1 323 ? -53.867 70.671 17.094 1.00 91.22 315 ILE D N 1
ATOM 9320 C CA . ILE D 1 323 ? -54.265 69.874 15.931 1.00 89.83 315 ILE D CA 1
ATOM 9321 C C . ILE D 1 323 ? -53.336 68.695 15.624 1.00 90.60 315 ILE D C 1
ATOM 9322 O O . ILE D 1 323 ? -53.786 67.660 15.122 1.00 90.41 315 ILE D O 1
ATOM 9327 N N . CYS D 1 324 ? -52.053 68.849 15.950 1.00 92.24 316 CYS D N 1
ATOM 9328 C CA . CYS D 1 324 ? -51.041 67.825 15.689 1.00 93.83 316 CYS D CA 1
ATOM 9329 C C . CYS D 1 324 ? -50.851 66.773 16.759 1.00 93.94 316 CYS D C 1
ATOM 9330 O O . CYS D 1 324 ? -50.615 65.613 16.453 1.00 93.97 316 CYS D O 1
ATOM 9333 N N . GLY D 1 325 ? -50.924 67.174 18.016 1.00 94.84 317 GLY D N 1
ATOM 9334 C CA . GLY D 1 325 ? -50.680 66.220 19.075 1.00 97.42 317 GLY D CA 1
ATOM 9335 C C . GLY D 1 325 ? -49.260 66.510 19.529 1.00 100.18 317 GLY D C 1
ATOM 9336 O O . GLY D 1 325 ? -48.947 66.401 20.714 1.00 101.53 317 GLY D O 1
ATOM 9337 N N . GLN D 1 326 ? -48.405 66.902 18.584 1.00 102.04 318 GLN D N 1
ATOM 9338 C CA . GLN D 1 326 ? -47.008 67.235 18.876 1.00 104.39 318 GLN D CA 1
ATOM 9339 C C . GLN D 1 326 ? -46.864 68.735 19.130 1.00 105.91 318 GLN D C 1
ATOM 9340 O O . GLN D 1 326 ? -47.798 69.504 18.908 1.00 106.15 318 GLN D O 1
ATOM 9346 N N . ASP D 1 327 ? -45.682 69.147 19.578 1.00 106.75 319 ASP D N 1
ATOM 9347 C CA . ASP D 1 327 ? -45.408 70.551 19.861 1.00 108.80 319 ASP D CA 1
ATOM 9348 C C . ASP D 1 327 ? -44.987 71.326 18.604 1.00 108.67 319 ASP D C 1
ATOM 9349 O O . ASP D 1 327 ? -44.225 70.812 17.787 1.00 110.02 319 ASP D O 1
ATOM 9354 N N . ILE D 1 328 ? -45.464 72.564 18.461 1.00 107.69 320 ILE D N 1
ATOM 9355 C CA . ILE D 1 328 ? -45.137 73.397 17.295 1.00 105.69 320 ILE D CA 1
ATOM 9356 C C . ILE D 1 328 ? -44.828 74.835 17.710 1.00 104.57 320 ILE D C 1
ATOM 9357 O O . ILE D 1 328 ? -45.438 75.353 18.644 1.00 104.15 320 ILE D O 1
ATOM 9362 N N . HIS D 1 329 ? -43.900 75.482 17.006 1.00 103.44 321 HIS D N 1
ATOM 9363 C CA . HIS D 1 329 ? -43.526 76.856 17.336 1.00 102.24 321 HIS D CA 1
ATOM 9364 C C . HIS D 1 329 ? -43.690 77.945 16.291 1.00 100.92 321 HIS D C 1
ATOM 9365 O O . HIS D 1 329 ? -43.693 77.696 15.086 1.00 101.33 321 HIS D O 1
ATOM 9372 N N . GLY D 1 330 ? -43.817 79.171 16.785 1.00 98.39 322 GLY D N 1
ATOM 9373 C CA . GLY D 1 330 ? -44.003 80.305 15.905 1.00 95.93 322 GLY D CA 1
ATOM 9374 C C . GLY D 1 330 ? -45.167 80.053 14.972 1.00 93.18 322 GLY D C 1
ATOM 9375 O O . GLY D 1 330 ? -46.156 79.417 15.341 1.00 92.70 322 GLY D O 1
ATOM 9376 N N . ASP D 1 331 ? -45.052 80.550 13.749 1.00 91.08 323 ASP D N 1
ATOM 9377 C CA . ASP D 1 331 ? -46.110 80.356 12.774 1.00 88.94 323 ASP D CA 1
ATOM 9378 C C . ASP D 1 331 ? -45.951 78.953 12.203 1.00 85.97 323 ASP D C 1
ATOM 9379 O O . ASP D 1 331 ? -44.953 78.278 12.490 1.00 85.83 323 ASP D O 1
ATOM 9384 N N . ALA D 1 332 ? -46.926 78.513 11.406 1.00 83.03 324 ALA D N 1
ATOM 9385 C CA . ALA D 1 332 ? -46.882 77.190 10.781 1.00 79.65 324 ALA D CA 1
ATOM 9386 C C . ALA D 1 332 ? -47.893 77.074 9.649 1.00 76.45 324 ALA D C 1
ATOM 9387 O O . ALA D 1 332 ? -48.942 77.716 9.686 1.00 77.21 324 ALA D O 1
ATOM 9389 N N . ILE D 1 333 ? -47.568 76.248 8.653 1.00 71.61 325 ILE D N 1
ATOM 9390 C CA . ILE D 1 333 ? -48.430 76.021 7.494 1.00 66.44 325 ILE D CA 1
ATOM 9391 C C . ILE D 1 333 ? -49.101 74.649 7.581 1.00 65.33 325 ILE D C 1
ATOM 9392 O O . ILE D 1 333 ? -48.473 73.676 7.989 1.00 66.30 325 ILE D O 1
ATOM 9397 N N . LEU D 1 334 ? -50.379 74.585 7.225 1.00 62.13 326 LEU D N 1
ATOM 9398 C CA . LEU D 1 334 ? -51.112 73.333 7.243 1.00 58.68 326 LEU D CA 1
ATOM 9399 C C . LEU D 1 334 ? -51.207 72.908 5.790 1.00 59.14 326 LEU D C 1
ATOM 9400 O O . LEU D 1 334 ? -51.707 73.676 4.956 1.00 57.95 326 LEU D O 1
ATOM 9405 N N . ALA D 1 335 ? -50.733 71.702 5.475 1.00 60.84 327 ALA D N 1
ATOM 9406 C CA . ALA D 1 335 ? -50.761 71.262 4.091 1.00 62.39 327 ALA D CA 1
ATOM 9407 C C . ALA D 1 335 ? -50.713 69.779 3.802 1.00 64.25 327 ALA D C 1
ATOM 9408 O O . ALA D 1 335 ? -50.368 68.954 4.651 1.00 64.08 327 ALA D O 1
ATOM 9410 N N . SER D 1 336 ? -51.052 69.473 2.554 1.00 67.46 328 SER D N 1
ATOM 9411 C CA . SER D 1 336 ? -51.074 68.113 2.033 1.00 68.91 328 SER D CA 1
ATOM 9412 C C . SER D 1 336 ? -50.208 67.998 0.779 1.00 68.97 328 SER D C 1
ATOM 9413 O O . SER D 1 336 ? -50.686 68.156 -0.342 1.00 68.76 328 SER D O 1
ATOM 9416 N N . VAL D 1 337 ? -48.932 67.710 0.973 1.00 68.37 329 VAL D N 1
ATOM 9417 C CA . VAL D 1 337 ? -48.028 67.578 -0.151 1.00 69.06 329 VAL D CA 1
ATOM 9418 C C . VAL D 1 337 ? -46.959 66.534 0.138 1.00 70.71 329 VAL D C 1
ATOM 9419 O O . VAL D 1 337 ? -46.744 66.176 1.296 1.00 72.79 329 VAL D O 1
ATOM 9423 N N . GLY D 1 338 ? -46.295 66.053 -0.914 1.00 71.28 330 GLY D N 1
ATOM 9424 C CA . GLY D 1 338 ? -45.247 65.058 -0.763 1.00 70.93 330 GLY D CA 1
ATOM 9425 C C . GLY D 1 338 ? -44.996 64.303 -2.047 1.00 70.52 330 GLY D C 1
ATOM 9426 O O . GLY D 1 338 ? -45.545 64.641 -3.084 1.00 69.59 330 GLY D O 1
ATOM 9427 N N . TYR D 1 339 ? -44.156 63.286 -2.005 1.00 71.11 331 TYR D N 1
ATOM 9428 C CA . TYR D 1 339 ? -43.909 62.521 -3.223 1.00 72.97 331 TYR D CA 1
ATOM 9429 C C . TYR D 1 339 ? -44.359 61.078 -2.977 1.00 74.37 331 TYR D C 1
ATOM 9430 O O . TYR D 1 339 ? -44.233 60.576 -1.868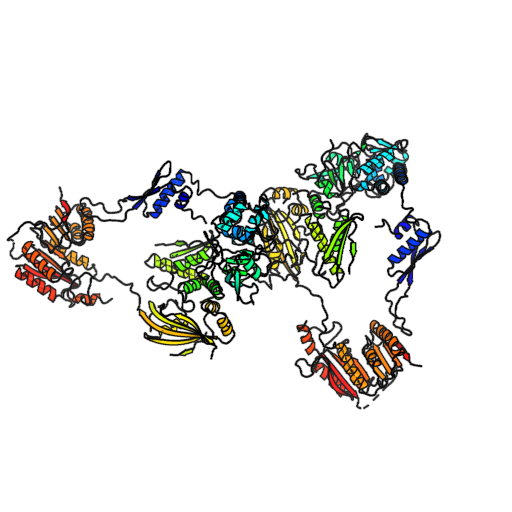 1.00 73.21 331 TYR D O 1
ATOM 9439 N N . ARG D 1 340 ? -44.901 60.433 -4.005 1.00 77.36 332 ARG D N 1
ATOM 9440 C CA . ARG D 1 340 ? -45.314 59.043 -3.901 1.00 81.27 332 ARG D CA 1
ATOM 9441 C C . ARG D 1 340 ? -44.148 58.212 -4.428 1.00 82.30 332 ARG D C 1
ATOM 9442 O O . ARG D 1 340 ? -43.037 58.718 -4.546 1.00 83.94 332 ARG D O 1
ATOM 9450 N N . TRP D 1 341 ? -44.385 56.950 -4.766 1.00 83.07 333 TRP D N 1
ATOM 9451 C CA . TRP D 1 341 ? -43.297 56.112 -5.274 1.00 82.84 333 TRP D CA 1
ATOM 9452 C C . TRP D 1 341 ? -43.386 56.095 -6.768 1.00 82.67 333 TRP D C 1
ATOM 9453 O O . TRP D 1 341 ? -44.396 56.472 -7.331 1.00 81.48 333 TRP D O 1
ATOM 9464 N N . LYS D 1 342 ? -42.327 55.662 -7.422 1.00 84.51 334 LYS D N 1
ATOM 9465 C CA . LYS D 1 342 ? -42.377 55.571 -8.867 1.00 87.83 334 LYS D CA 1
ATOM 9466 C C . LYS D 1 342 ? -43.042 56.745 -9.574 1.00 89.44 334 LYS D C 1
ATOM 9467 O O . LYS D 1 342 ? -43.881 56.551 -10.450 1.00 89.96 334 LYS D O 1
ATOM 9473 N N . SER D 1 343 ? -42.694 57.961 -9.181 1.00 91.04 335 SER D N 1
ATOM 9474 C CA . SER D 1 343 ? -43.202 59.153 -9.850 1.00 92.46 335 SER D CA 1
ATOM 9475 C C . SER D 1 343 ? -42.494 60.364 -9.277 1.00 93.52 335 SER D C 1
ATOM 9476 O O . SER D 1 343 ? -42.350 60.513 -8.058 1.00 93.44 335 SER D O 1
ATOM 9479 N N . ASP D 1 344 ? -42.021 61.201 -10.194 1.00 93.39 336 ASP D N 1
ATOM 9480 C CA . ASP D 1 344 ? -41.302 62.401 -9.839 1.00 92.78 336 ASP D CA 1
ATOM 9481 C C . ASP D 1 344 ? -42.249 63.576 -9.745 1.00 91.53 336 ASP D C 1
ATOM 9482 O O . ASP D 1 344 ? -41.815 64.719 -9.758 1.00 91.18 336 ASP D O 1
ATOM 9487 N N . ASP D 1 345 ? -43.541 63.295 -9.630 1.00 91.84 337 ASP D N 1
ATOM 9488 C CA . ASP D 1 345 ? -44.548 64.346 -9.539 1.00 93.48 337 ASP D CA 1
ATOM 9489 C C . ASP D 1 345 ? -45.034 64.602 -8.130 1.00 93.45 337 ASP D C 1
ATOM 9490 O O . ASP D 1 345 ? -45.355 63.668 -7.399 1.00 93.99 337 ASP D O 1
ATOM 9495 N N . LEU D 1 346 ? -45.111 65.873 -7.752 1.00 91.70 338 LEU D N 1
ATOM 9496 C CA . LEU D 1 346 ? -45.559 66.187 -6.411 1.00 88.60 338 LEU D CA 1
ATOM 9497 C C . LEU D 1 346 ? -47.015 65.786 -6.221 1.00 87.79 338 LEU D C 1
ATOM 9498 O O . LEU D 1 346 ? -47.904 66.299 -6.900 1.00 87.52 338 LEU D O 1
ATOM 9503 N N . ASP D 1 347 ? -47.234 64.846 -5.302 1.00 87.60 339 ASP D N 1
ATOM 9504 C CA . ASP D 1 347 ? -48.564 64.338 -4.947 1.00 88.11 339 ASP D CA 1
ATOM 9505 C C . ASP D 1 347 ? -49.135 65.282 -3.870 1.00 87.15 339 ASP D C 1
ATOM 9506 O O . ASP D 1 347 ? -48.493 65.534 -2.851 1.00 88.94 339 ASP D O 1
ATOM 9511 N N . TYR D 1 348 ? -50.342 65.793 -4.069 1.00 85.66 340 TYR D N 1
ATOM 9512 C CA . TYR D 1 348 ? -50.873 66.720 -3.089 1.00 83.34 340 TYR D CA 1
ATOM 9513 C C . TYR D 1 348 ? -52.391 66.867 -3.120 1.00 83.14 340 TYR D C 1
ATOM 9514 O O . TYR D 1 348 ? -53.073 66.400 -4.045 1.00 81.69 340 TYR D O 1
ATOM 9523 N N . ASP D 1 349 ? -52.904 67.539 -2.094 1.00 83.25 341 ASP D N 1
ATOM 9524 C CA . ASP D 1 349 ? -54.327 67.831 -1.975 1.00 82.02 341 ASP D CA 1
ATOM 9525 C C . ASP D 1 349 ? -54.544 69.246 -1.429 1.00 81.27 341 ASP D C 1
ATOM 9526 O O . ASP D 1 349 ? -53.643 69.841 -0.822 1.00 81.10 341 ASP D O 1
ATOM 9531 N N . ASP D 1 350 ? -55.742 69.781 -1.660 1.00 79.78 342 ASP D N 1
ATOM 9532 C CA . ASP D 1 350 ? -56.104 71.113 -1.181 1.00 78.29 342 ASP D CA 1
ATOM 9533 C C . ASP D 1 350 ? -56.689 71.169 0.221 1.00 77.42 342 ASP D C 1
ATOM 9534 O O . ASP D 1 350 ? -57.821 70.743 0.453 1.00 78.80 342 ASP D O 1
ATOM 9539 N N . VAL D 1 351 ? -55.907 71.704 1.152 1.00 75.94 343 VAL D N 1
ATOM 9540 C CA . VAL D 1 351 ? -56.354 71.863 2.525 1.00 73.25 343 VAL D CA 1
ATOM 9541 C C . VAL D 1 351 ? -56.856 73.305 2.538 1.00 72.33 343 VAL D C 1
ATOM 9542 O O . VAL D 1 351 ? -56.277 74.154 1.858 1.00 71.33 343 VAL D O 1
ATOM 9546 N N . THR D 1 352 ? -57.930 73.594 3.273 1.00 70.78 344 THR D N 1
ATOM 9547 C CA . THR D 1 352 ? -58.442 74.964 3.314 1.00 69.35 344 THR D CA 1
ATOM 9548 C C . THR D 1 352 ? -58.906 75.433 4.673 1.00 69.01 344 THR D C 1
ATOM 9549 O O . THR D 1 352 ? -58.977 74.668 5.635 1.00 68.12 344 THR D O 1
ATOM 9553 N N . VAL D 1 353 ? -59.235 76.716 4.720 1.00 68.94 345 VAL D N 1
ATOM 9554 C CA . VAL D 1 353 ? -59.721 77.359 5.920 1.00 69.62 345 VAL D CA 1
ATOM 9555 C C . VAL D 1 353 ? -60.734 76.483 6.622 1.00 70.63 345 VAL D C 1
ATOM 9556 O O . VAL D 1 353 ? -60.753 76.413 7.848 1.00 71.15 345 VAL D O 1
ATOM 9560 N N . ASN D 1 354 ? -61.591 75.825 5.844 1.00 71.80 346 ASN D N 1
ATOM 9561 C CA . ASN D 1 354 ? -62.600 74.964 6.445 1.00 72.18 346 ASN D CA 1
ATOM 9562 C C . ASN D 1 354 ? -61.983 73.626 6.852 1.00 70.33 346 ASN D C 1
ATOM 9563 O O . ASN D 1 354 ? -62.344 73.064 7.890 1.00 70.11 346 ASN D O 1
ATOM 9568 N N . SER D 1 355 ? -61.043 73.131 6.044 1.00 69.84 347 SER D N 1
ATOM 9569 C CA . SER D 1 355 ? -60.366 71.867 6.345 1.00 67.46 347 SER D CA 1
ATOM 9570 C C . SER D 1 355 ? -59.805 71.964 7.754 1.00 66.04 347 SER D C 1
ATOM 9571 O O . SER D 1 355 ? -59.815 70.993 8.508 1.00 65.08 347 SER D O 1
ATOM 9574 N N . PHE D 1 356 ? -59.334 73.158 8.098 1.00 64.17 348 PHE D N 1
ATOM 9575 C CA . PHE D 1 356 ? -58.788 73.416 9.419 1.00 62.99 348 PHE D CA 1
ATOM 9576 C C . PHE D 1 356 ? -59.861 73.205 10.468 1.00 62.53 348 PHE D C 1
ATOM 9577 O O . PHE D 1 356 ? -59.739 72.340 11.321 1.00 62.05 348 PHE D O 1
ATOM 9585 N N . TYR D 1 357 ? -60.913 74.004 10.418 1.00 63.15 349 TYR D N 1
ATOM 9586 C CA . TYR D 1 357 ? -61.976 73.846 11.392 1.00 63.33 349 TYR D CA 1
ATOM 9587 C C . TYR D 1 357 ? -62.495 72.418 11.460 1.00 63.30 349 TYR D C 1
ATOM 9588 O O . TYR D 1 357 ? -62.805 71.896 12.528 1.00 63.44 349 TYR D O 1
ATOM 9597 N N . ARG D 1 358 ? -62.568 71.790 10.300 1.00 63.88 350 ARG D N 1
ATOM 9598 C CA . ARG D 1 358 ? -63.045 70.431 10.174 1.00 62.84 350 ARG D CA 1
ATOM 9599 C C . ARG D 1 358 ? -62.143 69.456 10.938 1.00 62.40 350 ARG D C 1
ATOM 9600 O O . ARG D 1 358 ? -62.599 68.424 11.428 1.00 59.40 350 ARG D O 1
ATOM 9608 N N . ILE D 1 359 ? -60.861 69.800 11.041 1.00 62.54 351 ILE D N 1
ATOM 9609 C CA . ILE D 1 359 ? -59.876 68.970 11.744 1.00 62.68 351 ILE D CA 1
ATOM 9610 C C . ILE D 1 359 ? -60.041 69.130 13.247 1.00 63.79 351 ILE D C 1
ATOM 9611 O O . ILE D 1 359 ? -59.866 68.174 13.995 1.00 63.43 351 ILE D O 1
ATOM 9616 N N . CYS D 1 360 ? -60.343 70.361 13.665 1.00 67.22 352 CYS D N 1
ATOM 9617 C CA . CYS D 1 360 ? -60.539 70.721 15.069 1.00 72.30 352 CYS D CA 1
ATOM 9618 C C . CYS D 1 360 ? -61.751 70.028 15.697 1.00 74.24 352 CYS D C 1
ATOM 9619 O O . CYS D 1 360 ? -61.699 69.637 16.861 1.00 77.39 352 CYS D O 1
ATOM 9622 N N . CYS D 1 361 ? -62.848 69.905 14.948 1.00 75.67 353 CYS D N 1
ATOM 9623 C CA . CYS D 1 361 ? -64.041 69.214 15.458 1.00 73.13 353 CYS D CA 1
ATOM 9624 C C . CYS D 1 361 ? -63.704 67.745 15.600 1.00 70.94 353 CYS D C 1
ATOM 9625 O O . CYS D 1 361 ? -64.132 67.076 16.532 1.00 68.33 353 CYS D O 1
ATOM 9628 N N . GLY D 1 362 ? -62.916 67.266 14.647 1.00 70.90 354 GLY D N 1
ATOM 9629 C CA . GLY D 1 362 ? -62.513 65.877 14.606 1.00 69.37 354 GLY D CA 1
ATOM 9630 C C . GLY D 1 362 ? -62.025 65.353 15.927 1.00 68.70 354 GLY D C 1
ATOM 9631 O O . GLY D 1 362 ? -62.191 64.174 16.213 1.00 68.86 354 GLY D O 1
ATOM 9632 N N . MET D 1 363 ? -61.431 66.220 16.733 1.00 67.56 355 MET D N 1
ATOM 9633 C CA . MET D 1 363 ? -60.918 65.802 18.019 1.00 68.11 355 MET D CA 1
ATOM 9634 C C . MET D 1 363 ? -62.038 65.329 18.945 1.00 68.30 355 MET D C 1
ATOM 9635 O O . MET D 1 363 ? -61.970 64.234 19.498 1.00 68.37 355 MET D O 1
ATOM 9640 N N . SER D 1 364 ? -63.066 66.151 19.117 1.00 67.36 356 SER D N 1
ATOM 9641 C CA . SER D 1 364 ? -64.183 65.795 19.985 1.00 66.71 356 SER D CA 1
ATOM 9642 C C . SER D 1 364 ? -64.920 64.521 19.542 1.00 66.16 356 SER D C 1
ATOM 9643 O O . SER D 1 364 ? -64.971 64.196 18.360 1.00 66.33 356 SER D O 1
ATOM 9646 N N . PRO D 1 365 ? -65.496 63.778 20.496 1.00 65.79 357 PRO D N 1
ATOM 9647 C CA . PRO D 1 365 ? -66.225 62.554 20.173 1.00 65.24 357 PRO D CA 1
ATOM 9648 C C . PRO D 1 365 ? -67.524 62.942 19.483 1.00 65.64 357 PRO D C 1
ATOM 9649 O O . PRO D 1 365 ? -67.920 62.323 18.501 1.00 64.77 357 PRO D O 1
ATOM 9653 N N . ASN D 1 366 ? -68.169 63.997 19.970 1.00 67.06 358 ASN D N 1
ATOM 9654 C CA . ASN D 1 366 ? -69.401 64.456 19.344 1.00 68.84 358 ASN D CA 1
ATOM 9655 C C . ASN D 1 366 ? -69.063 64.911 17.914 1.00 68.33 358 ASN D C 1
ATOM 9656 O O . ASN D 1 366 ? -69.748 64.552 16.955 1.00 69.46 358 ASN D O 1
ATOM 9661 N N . GLY D 1 367 ? -67.997 65.696 17.786 1.00 67.38 359 GLY D N 1
ATOM 9662 C CA . GLY D 1 367 ? -67.557 66.166 16.485 1.00 67.22 359 GLY D CA 1
ATOM 9663 C C . GLY D 1 367 ? -67.266 65.025 15.516 1.00 66.97 359 GLY D C 1
ATOM 9664 O O . GLY D 1 367 ? -67.612 65.132 14.348 1.00 66.92 359 GLY D O 1
ATOM 9665 N N . ILE D 1 368 ? -66.636 63.941 15.968 1.00 66.84 360 ILE D N 1
ATOM 9666 C CA . ILE D 1 368 ? -66.358 62.810 15.072 1.00 65.92 360 ILE D CA 1
ATOM 9667 C C . ILE D 1 368 ? -67.649 62.232 14.539 1.00 65.66 360 ILE D C 1
ATOM 9668 O O . ILE D 1 368 ? -67.789 61.968 13.344 1.00 64.44 360 ILE D O 1
ATOM 9673 N N . TYR D 1 369 ? -68.566 61.989 15.464 1.00 65.29 361 TYR D N 1
ATOM 9674 C CA . TYR D 1 369 ? -69.875 61.463 15.142 1.00 65.29 361 TYR D CA 1
ATOM 9675 C C . TYR D 1 369 ? -70.552 62.310 14.059 1.00 64.24 361 TYR D C 1
ATOM 9676 O O . TYR D 1 369 ? -71.062 61.775 13.073 1.00 63.15 361 TYR D O 1
ATOM 9685 N N . LYS D 1 370 ? -70.555 63.630 14.255 1.00 63.36 362 LYS D N 1
ATOM 9686 C CA . LYS D 1 370 ? -71.166 64.562 13.296 1.00 62.51 362 LYS D CA 1
ATOM 9687 C C . LYS D 1 370 ? -70.550 64.463 11.905 1.00 62.87 362 LYS D C 1
ATOM 9688 O O . LYS D 1 370 ? -71.265 64.425 10.907 1.00 61.85 362 LYS D O 1
ATOM 9694 N N . ILE D 1 371 ? -69.219 64.442 11.845 1.00 64.62 363 ILE D N 1
ATOM 9695 C CA . ILE D 1 371 ? -68.528 64.368 10.564 1.00 66.97 363 ILE D CA 1
ATOM 9696 C C . ILE D 1 371 ? -68.790 63.033 9.896 1.00 68.80 363 ILE D C 1
ATOM 9697 O O . ILE D 1 371 ? -68.882 62.973 8.677 1.00 69.57 363 ILE D O 1
ATOM 9702 N N . SER D 1 372 ? -68.912 61.961 10.681 1.00 68.48 364 SER D N 1
ATOM 9703 C CA . SER D 1 372 ? -69.183 60.632 10.114 1.00 67.50 364 SER D CA 1
ATOM 9704 C C . SER D 1 372 ? -70.482 60.600 9.297 1.00 68.06 364 SER D C 1
ATOM 9705 O O . SER D 1 372 ? -70.498 60.130 8.154 1.00 67.02 364 SER D O 1
ATOM 9708 N N . ARG D 1 373 ? -71.558 61.107 9.897 1.00 68.10 365 ARG D N 1
ATOM 9709 C CA . ARG D 1 373 ? -72.871 61.128 9.278 1.00 69.83 365 ARG D CA 1
ATOM 9710 C C . ARG D 1 373 ? -73.086 62.253 8.298 1.00 70.63 365 ARG D C 1
ATOM 9711 O O . ARG D 1 373 ? -74.198 62.443 7.819 1.00 71.35 365 ARG D O 1
ATOM 9719 N N . GLN D 1 374 ? -72.037 63.005 8.001 1.00 72.21 366 GLN D N 1
ATOM 9720 C CA . GLN D 1 374 ? -72.135 64.118 7.071 1.00 73.28 366 GLN D CA 1
ATOM 9721 C C . GLN D 1 374 ? -73.221 65.151 7.397 1.00 73.07 366 GLN D C 1
ATOM 9722 O O . GLN D 1 374 ? -73.667 65.871 6.511 1.00 73.40 366 GLN D O 1
ATOM 9728 N N . ALA D 1 375 ? -73.652 65.224 8.654 1.00 73.32 367 ALA D N 1
ATOM 9729 C CA . ALA D 1 375 ? -74.645 66.216 9.062 1.00 71.90 367 ALA D CA 1
ATOM 9730 C C . ALA D 1 375 ? -74.069 66.954 10.241 1.00 71.18 367 ALA D C 1
ATOM 9731 O O . ALA D 1 375 ? -74.619 66.902 11.335 1.00 70.34 367 ALA D O 1
ATOM 9733 N N . VAL D 1 376 ? -72.952 67.630 10.009 1.00 71.64 368 VAL D N 1
ATOM 9734 C CA . VAL D 1 376 ? -72.251 68.358 11.055 1.00 71.18 368 VAL D CA 1
ATOM 9735 C C . VAL D 1 376 ? -73.102 69.248 11.961 1.00 71.18 368 VAL D C 1
ATOM 9736 O O . VAL D 1 376 ? -72.877 69.277 13.175 1.00 69.53 368 VAL D O 1
ATOM 9740 N N . ILE D 1 377 ? -74.070 69.966 11.387 1.00 71.82 369 ILE D N 1
ATOM 9741 C CA . ILE D 1 377 ? -74.937 70.853 12.175 1.00 72.14 369 ILE D CA 1
ATOM 9742 C C . ILE D 1 377 ? -76.230 70.199 12.678 1.00 73.20 369 ILE D C 1
ATOM 9743 O O . ILE D 1 377 ? -76.768 70.568 13.737 1.00 72.53 369 ILE D O 1
ATOM 9748 N N . ALA D 1 378 ? -76.714 69.218 11.924 1.00 72.99 370 ALA D N 1
ATOM 9749 C CA . ALA D 1 378 ? -77.967 68.558 12.259 1.00 73.23 370 ALA D CA 1
ATOM 9750 C C . ALA D 1 378 ? -77.918 67.293 13.118 1.00 73.88 370 ALA D C 1
ATOM 9751 O O . ALA D 1 378 ? -78.878 66.993 13.833 1.00 75.15 370 ALA D O 1
ATOM 9753 N N . ALA D 1 379 ? -76.828 66.539 13.055 1.00 73.91 371 ALA D N 1
ATOM 9754 C CA . ALA D 1 379 ? -76.751 65.347 13.873 1.00 73.92 371 ALA D CA 1
ATOM 9755 C C . ALA D 1 379 ? -75.932 65.690 15.082 1.00 74.10 371 ALA D C 1
ATOM 9756 O O . ALA D 1 379 ? -75.087 66.586 15.045 1.00 72.95 371 ALA D O 1
ATOM 9758 N N . GLN D 1 380 ? -76.200 64.978 16.163 1.00 76.03 372 GLN D N 1
ATOM 9759 C CA . GLN D 1 380 ? -75.510 65.221 17.415 1.00 77.91 372 GLN D CA 1
ATOM 9760 C C . GLN D 1 380 ? -75.183 63.894 18.072 1.00 78.34 372 GLN D C 1
ATOM 9761 O O . GLN D 1 380 ? -75.795 62.873 17.757 1.00 78.80 372 GLN D O 1
ATOM 9767 N N . LEU D 1 381 ? -74.225 63.888 18.988 1.00 78.66 373 LEU D N 1
ATOM 9768 C CA . LEU D 1 381 ? -73.902 62.629 19.623 1.00 79.55 373 LEU D CA 1
ATOM 9769 C C . LEU D 1 381 ? -74.977 62.320 20.640 1.00 82.49 373 LEU D C 1
ATOM 9770 O O . LEU D 1 381 ? -75.301 63.154 21.496 1.00 82.59 373 LEU D O 1
ATOM 9775 N N . PRO D 1 382 ? -75.581 61.122 20.522 1.00 85.27 374 PRO D N 1
ATOM 9776 C CA . PRO D 1 382 ? -76.648 60.603 21.391 1.00 86.19 374 PRO D CA 1
ATOM 9777 C C . PRO D 1 382 ? -76.112 60.225 22.761 1.00 86.67 374 PRO D C 1
ATOM 9778 O O . PRO D 1 382 ? -74.953 59.838 22.885 1.00 85.19 374 PRO D O 1
ATOM 9782 N N . PHE D 1 383 ? -76.957 60.322 23.784 1.00 88.55 375 PHE D N 1
ATOM 9783 C CA . PHE D 1 383 ? -76.540 60.005 25.153 1.00 91.02 375 PHE D CA 1
ATOM 9784 C C . PHE D 1 383 ? -76.977 58.630 25.665 1.00 91.25 375 PHE D C 1
ATOM 9785 O O . PHE D 1 383 ? -76.707 58.276 26.813 1.00 90.10 375 PHE D O 1
ATOM 9793 N N . ALA D 1 384 ? -77.640 57.850 24.817 1.00 92.58 376 ALA D N 1
ATOM 9794 C CA . ALA D 1 384 ? -78.099 56.524 25.223 1.00 92.81 376 ALA D CA 1
ATOM 9795 C C . ALA D 1 384 ? -78.128 55.521 24.071 1.00 92.89 376 ALA D C 1
ATOM 9796 O O . ALA D 1 384 ? -78.527 55.856 22.957 1.00 92.24 376 ALA D O 1
ATOM 9798 N N . PHE D 1 385 ? -77.698 54.291 24.333 1.00 94.08 377 PHE D N 1
ATOM 9799 C CA . PHE D 1 385 ? -77.739 53.268 23.298 1.00 95.54 377 PHE D CA 1
ATOM 9800 C C . PHE D 1 385 ? -78.919 52.326 23.542 1.00 96.85 377 PHE D C 1
ATOM 9801 O O . PHE D 1 385 ? -78.918 51.531 24.484 1.00 97.92 377 PHE D O 1
ATOM 9809 N N . THR D 1 386 ? -79.908 52.410 22.660 1.00 97.36 378 THR D N 1
ATOM 9810 C CA . THR D 1 386 ? -81.110 51.613 22.780 1.00 96.97 378 THR D CA 1
ATOM 9811 C C . THR D 1 386 ? -81.021 50.264 22.081 1.00 96.15 378 THR D C 1
ATOM 9812 O O . THR D 1 386 ? -80.964 49.227 22.746 1.00 96.04 378 THR D O 1
ATOM 9816 N N . THR D 1 387 ? -81.009 50.276 20.748 1.00 95.51 379 THR D N 1
ATOM 9817 C CA . THR D 1 387 ? -80.940 49.038 19.971 1.00 94.72 379 THR D CA 1
ATOM 9818 C C . THR D 1 387 ? -80.145 49.281 18.709 1.00 95.08 379 THR D C 1
ATOM 9819 O O . THR D 1 387 ? -80.300 50.316 18.071 1.00 95.09 379 THR D O 1
ATOM 9823 N N . LYS D 1 388 ? -79.295 48.325 18.354 1.00 94.95 380 LYS D N 1
ATOM 9824 C CA . LYS D 1 388 ? -78.460 48.458 17.167 1.00 95.57 380 LYS D CA 1
ATOM 9825 C C . LYS D 1 388 ? -79.253 48.875 15.931 1.00 96.90 380 LYS D C 1
ATOM 9826 O O . LYS D 1 388 ? -78.704 49.474 14.997 1.00 96.45 380 LYS D O 1
ATOM 9832 N N . SER D 1 389 ? -80.546 48.557 15.937 1.00 98.93 381 SER D N 1
ATOM 9833 C CA . SER D 1 389 ? -81.432 48.897 14.834 1.00 100.61 381 SER D CA 1
ATOM 9834 C C . SER D 1 389 ? -81.875 50.357 14.935 1.00 101.64 381 SER D C 1
ATOM 9835 O O . SER D 1 389 ? -82.073 51.019 13.915 1.00 102.12 381 SER D O 1
ATOM 9838 N N . ASN D 1 390 ? -82.018 50.876 16.152 1.00 102.74 382 ASN D N 1
ATOM 9839 C CA . ASN D 1 390 ? -82.423 52.275 16.297 1.00 103.19 382 ASN D CA 1
ATOM 9840 C C . ASN D 1 390 ? -81.220 53.218 16.239 1.00 102.99 382 ASN D C 1
ATOM 9841 O O . ASN D 1 390 ? -81.349 54.356 15.805 1.00 102.84 382 ASN D O 1
ATOM 9846 N N . TRP D 1 391 ? -80.055 52.745 16.671 1.00 101.98 383 TRP D N 1
ATOM 9847 C CA . TRP D 1 391 ? -78.859 53.574 16.638 1.00 101.18 383 TRP D CA 1
ATOM 9848 C C . TRP D 1 391 ? -78.481 53.890 15.193 1.00 99.70 383 TRP D C 1
ATOM 9849 O O . TRP D 1 391 ? -78.710 53.075 14.294 1.00 99.82 383 TRP D O 1
ATOM 9860 N N . ARG D 1 392 ? -77.918 55.082 14.982 1.00 97.49 384 ARG D N 1
ATOM 9861 C CA . ARG D 1 392 ? -77.498 55.512 13.655 1.00 94.63 384 ARG D CA 1
ATOM 9862 C C . ARG D 1 392 ? -76.076 56.047 13.633 1.00 92.77 384 ARG D C 1
ATOM 9863 O O . ARG D 1 392 ? -75.482 56.350 14.676 1.00 92.05 384 ARG D O 1
ATOM 9871 N N . GLY D 1 393 ? -75.544 56.156 12.420 1.00 90.56 385 GLY D N 1
ATOM 9872 C CA . GLY D 1 393 ? -74.185 56.623 12.236 1.00 88.62 385 GLY D CA 1
ATOM 9873 C C . GLY D 1 393 ? -73.130 55.558 12.537 1.00 87.21 385 GLY D C 1
ATOM 9874 O O . GLY D 1 393 ? -73.197 54.425 12.065 1.00 87.17 385 GLY D O 1
ATOM 9875 N N . PRO D 1 394 ? -72.114 55.916 13.322 1.00 85.28 386 PRO D N 1
ATOM 9876 C CA . PRO D 1 394 ? -71.040 55.003 13.688 1.00 83.52 386 PRO D CA 1
ATOM 9877 C C . PRO D 1 394 ? -71.245 54.502 15.088 1.00 82.65 386 PRO D C 1
ATOM 9878 O O . PRO D 1 394 ? -71.562 55.278 15.981 1.00 82.52 386 PRO D O 1
ATOM 9882 N N . LEU D 1 395 ? -71.074 53.203 15.278 1.00 81.97 387 LEU D N 1
ATOM 9883 C CA . LEU D 1 395 ? -71.244 52.624 16.596 1.00 81.44 387 LEU D CA 1
ATOM 9884 C C . LEU D 1 395 ? -70.364 53.390 17.577 1.00 80.81 387 LEU D C 1
ATOM 9885 O O . LEU D 1 395 ? -69.352 53.984 17.194 1.00 79.70 387 LEU D O 1
ATOM 9890 N N . PRO D 1 396 ? -70.731 53.376 18.865 1.00 81.88 388 PRO D N 1
ATOM 9891 C CA . PRO D 1 396 ? -69.948 54.083 19.875 1.00 83.00 388 PRO D CA 1
ATOM 9892 C C . PRO D 1 396 ? -68.567 53.467 20.104 1.00 84.87 388 PRO D C 1
ATOM 9893 O O . PRO D 1 396 ? -67.588 54.190 20.316 1.00 86.01 388 PRO D O 1
ATOM 9897 N N . ARG D 1 397 ? -68.492 52.137 20.050 1.00 86.04 389 ARG D N 1
ATOM 9898 C CA . ARG D 1 397 ? -67.226 51.436 20.232 1.00 87.66 389 ARG D CA 1
ATOM 9899 C C . ARG D 1 397 ? -66.282 51.847 19.120 1.00 88.61 389 ARG D C 1
ATOM 9900 O O . ARG D 1 397 ? -65.099 52.076 19.366 1.00 89.81 389 ARG D O 1
ATOM 9908 N N . GLU D 1 398 ? -66.806 51.946 17.901 1.00 89.73 390 GLU D N 1
ATOM 9909 C CA . GLU D 1 398 ? -65.987 52.345 16.764 1.00 89.98 390 GLU D CA 1
ATOM 9910 C C . GLU D 1 398 ? -65.500 53.776 16.899 1.00 88.84 390 GLU D C 1
ATOM 9911 O O . GLU D 1 398 ? -64.337 54.083 16.624 1.00 88.88 390 GLU D O 1
ATOM 9917 N N . ILE D 1 399 ? -66.392 54.646 17.345 1.00 87.79 391 ILE D N 1
ATOM 9918 C CA . ILE D 1 399 ? -66.041 56.035 17.543 1.00 85.00 391 ILE D CA 1
ATOM 9919 C C . ILE D 1 399 ? -64.928 56.096 18.566 1.00 85.41 391 ILE D C 1
ATOM 9920 O O . ILE D 1 399 ? -63.936 56.804 18.402 1.00 85.42 391 ILE D O 1
ATOM 9925 N N . LEU D 1 400 ? -65.105 55.306 19.611 1.00 85.41 392 LEU D N 1
ATOM 9926 C CA . LEU D 1 400 ? -64.165 55.218 20.706 1.00 86.03 392 LEU D CA 1
ATOM 9927 C C . LEU D 1 400 ? -62.765 54.885 20.246 1.00 86.21 392 LEU D C 1
ATOM 9928 O O . LEU D 1 400 ? -61.809 55.524 20.667 1.00 85.65 392 LEU D O 1
ATOM 9933 N N . GLY D 1 401 ? -62.654 53.882 19.384 1.00 87.55 393 GLY D N 1
ATOM 9934 C CA . GLY D 1 401 ? -61.360 53.481 18.873 1.00 90.47 393 GLY D CA 1
ATOM 9935 C C . GLY D 1 401 ? -60.726 54.577 18.044 1.00 91.83 393 GLY D C 1
ATOM 9936 O O . GLY D 1 401 ? -59.511 54.764 18.081 1.00 92.49 393 GLY D O 1
ATOM 9937 N N . LEU D 1 402 ? -61.557 55.303 17.300 1.00 93.42 394 LEU D N 1
ATOM 9938 C CA . LEU D 1 402 ? -61.094 56.390 16.442 1.00 95.43 394 LEU D CA 1
ATOM 9939 C C . LEU D 1 402 ? -60.572 57.551 17.249 1.00 97.34 394 LEU D C 1
ATOM 9940 O O . LEU D 1 402 ? -59.572 58.166 16.886 1.00 97.63 394 LEU D O 1
ATOM 9945 N N . PHE D 1 403 ? -61.273 57.856 18.337 1.00 99.03 395 PHE D N 1
ATOM 9946 C CA . PHE D 1 403 ? -60.899 58.947 19.229 1.00 100.22 395 PHE D CA 1
ATOM 9947 C C . PHE D 1 403 ? -59.581 58.631 19.924 1.00 103.18 395 PHE D C 1
ATOM 9948 O O . PHE D 1 403 ? -58.805 59.530 20.270 1.00 103.44 395 PHE D O 1
ATOM 9956 N N . CYS D 1 404 ? -59.340 57.343 20.132 1.00 106.81 396 CYS D N 1
ATOM 9957 C CA . CYS D 1 404 ? -58.114 56.889 20.764 1.00 110.16 396 CYS D CA 1
ATOM 9958 C C . CYS D 1 404 ? -56.937 56.967 19.811 1.00 112.16 396 CYS D C 1
ATOM 9959 O O . CYS D 1 404 ? -55.826 57.274 20.228 1.00 113.28 396 CYS D O 1
ATOM 9962 N N . HIS D 1 405 ? -57.159 56.687 18.535 1.00 114.70 397 HIS D N 1
ATOM 9963 C CA . HIS D 1 405 ? -56.048 56.758 17.620 1.00 116.46 397 HIS D CA 1
ATOM 9964 C C . HIS D 1 405 ? -55.725 58.192 17.272 1.00 115.77 397 HIS D C 1
ATOM 9965 O O . HIS D 1 405 ? -54.559 58.530 17.142 1.00 115.63 397 HIS D O 1
ATOM 9972 N N . GLN D 1 406 ? -56.742 59.038 17.128 1.00 115.23 398 GLN D N 1
ATOM 9973 C CA . GLN D 1 406 ? -56.508 60.448 16.796 1.00 114.89 398 GLN D CA 1
ATOM 9974 C C . GLN D 1 406 ? -55.674 61.154 17.847 1.00 114.76 398 GLN D C 1
ATOM 9975 O O . GLN D 1 406 ? -54.850 62.012 17.532 1.00 114.46 398 GLN D O 1
ATOM 9981 N N . HIS D 1 407 ? -55.920 60.809 19.102 1.00 114.51 399 HIS D N 1
ATOM 9982 C CA . HIS D 1 407 ? -55.139 61.335 20.204 1.00 114.71 399 HIS D CA 1
ATOM 9983 C C . HIS D 1 407 ? -54.202 60.174 20.390 1.00 117.39 399 HIS D C 1
ATOM 9984 O O . HIS D 1 407 ? -54.440 59.108 19.842 1.00 118.40 399 HIS D O 1
ATOM 9991 N N . ARG D 1 408 ? -53.124 60.343 21.122 1.00 119.61 400 ARG D N 1
ATOM 9992 C CA . ARG D 1 408 ? -52.254 59.203 21.264 1.00 121.83 400 ARG D CA 1
ATOM 9993 C C . ARG D 1 408 ? -52.735 58.342 22.408 1.00 122.34 400 ARG D C 1
ATOM 9994 O O . ARG D 1 408 ? -52.349 58.535 23.560 1.00 123.19 400 ARG D O 1
ATOM 10002 N N . LEU D 1 409 ? -53.615 57.404 22.068 1.00 122.30 401 LEU D N 1
ATOM 10003 C CA . LEU D 1 409 ? -54.207 56.491 23.039 1.00 121.93 401 LEU D CA 1
ATOM 10004 C C . LEU D 1 409 ? -53.971 55.038 22.620 1.00 122.48 401 LEU D C 1
ATOM 10005 O O . LEU D 1 409 ? -53.937 54.721 21.429 1.00 121.67 401 LEU D O 1
ATOM 10010 N N . ALA D 1 410 ? -53.802 54.163 23.607 1.00 123.70 402 ALA D N 1
ATOM 10011 C CA . ALA D 1 410 ? -53.611 52.743 23.349 1.00 124.37 402 ALA D CA 1
ATOM 10012 C C . ALA D 1 410 ? -55.022 52.166 23.346 1.00 124.88 402 ALA D C 1
ATOM 10013 O O . ALA D 1 410 ? -55.742 52.227 24.348 1.00 123.97 402 ALA D O 1
ATOM 10015 N N . GLU D 1 411 ? -55.415 51.626 22.192 1.00 125.95 403 GLU D N 1
ATOM 10016 C CA . GLU D 1 411 ? -56.754 51.052 21.967 1.00 127.47 403 GLU D CA 1
ATOM 10017 C C . GLU D 1 411 ? -57.469 50.573 23.220 1.00 128.57 403 GLU D C 1
ATOM 10018 O O . GLU D 1 411 ? -56.997 49.701 23.935 1.00 129.16 403 GLU D O 1
ATOM 10024 N N . PRO D 1 412 ? -58.672 51.104 23.450 1.00 129.64 404 PRO D N 1
ATOM 10025 C CA . PRO D 1 412 ? -59.479 50.765 24.620 1.00 131.24 404 PRO D CA 1
ATOM 10026 C C . PRO D 1 412 ? -59.515 49.289 25.012 1.00 133.61 404 PRO D C 1
ATOM 10027 O O . PRO D 1 412 ? -59.531 48.393 24.157 1.00 133.17 404 PRO D O 1
ATOM 10031 N N . ILE D 1 413 ? -59.525 49.056 26.325 1.00 136.56 405 ILE D N 1
ATOM 10032 C CA . ILE D 1 413 ? -59.575 47.718 26.910 1.00 138.46 405 ILE D CA 1
ATOM 10033 C C . ILE D 1 413 ? -61.036 47.322 27.125 1.00 139.46 405 ILE D C 1
ATOM 10034 O O . ILE D 1 413 ? -61.786 48.008 27.826 1.00 139.21 405 ILE D O 1
ATOM 10039 N N . LEU D 1 414 ? -61.418 46.198 26.524 1.00 140.93 406 LEU D N 1
ATOM 10040 C CA . LEU D 1 414 ? -62.793 45.715 26.567 1.00 142.19 406 LEU D CA 1
ATOM 10041 C C . LEU D 1 414 ? -63.023 44.327 27.196 1.00 143.60 406 LEU D C 1
ATOM 10042 O O . LEU D 1 414 ? -62.746 43.301 26.571 1.00 143.63 406 LEU D O 1
ATOM 10047 N N . SER D 1 415 ? -63.544 44.311 28.427 1.00 144.93 407 SER D N 1
ATOM 10048 C CA . SER D 1 415 ? -63.840 43.068 29.157 1.00 145.01 407 SER D CA 1
ATOM 10049 C C . SER D 1 415 ? -65.318 43.004 29.593 1.00 145.21 407 SER D C 1
ATOM 10050 O O . SER D 1 415 ? -65.776 43.811 30.410 1.00 144.56 407 SER D O 1
ATOM 10053 N N . SER D 1 416 ? -66.049 42.033 29.046 1.00 145.61 408 SER D N 1
ATOM 10054 C CA . SER D 1 416 ? -67.472 41.845 29.344 1.00 146.68 408 SER D CA 1
ATOM 10055 C C . SER D 1 416 ? -67.745 40.624 30.224 1.00 147.21 408 SER D C 1
ATOM 10056 O O . SER D 1 416 ? -67.066 39.601 30.116 1.00 147.32 408 SER D O 1
ATOM 10059 N N . SER D 1 417 ? -68.755 40.734 31.084 1.00 146.91 409 SER D N 1
ATOM 10060 C CA . SER D 1 417 ? -69.126 39.637 31.977 1.00 146.20 409 SER D CA 1
ATOM 10061 C C . SER D 1 417 ? -70.517 39.085 31.654 1.00 146.63 409 SER D C 1
ATOM 10062 O O . SER D 1 417 ? -70.691 37.882 31.439 1.00 146.41 409 SER D O 1
ATOM 10065 N N . ARG D 1 461 ? -74.453 40.510 29.046 1.00 146.52 453 ARG D N 1
ATOM 10066 C CA . ARG D 1 461 ? -75.043 40.855 30.333 1.00 147.83 453 ARG D CA 1
ATOM 10067 C C . ARG D 1 461 ? -74.529 42.196 30.886 1.00 148.64 453 ARG D C 1
ATOM 10068 O O . ARG D 1 461 ? -75.228 43.204 30.810 1.00 148.69 453 ARG D O 1
ATOM 10070 N N . CYS D 1 462 ? -73.317 42.210 31.440 1.00 150.18 454 CYS D N 1
ATOM 10071 C CA . CYS D 1 462 ? -72.733 43.436 31.997 1.00 151.09 454 CYS D CA 1
ATOM 10072 C C . CYS D 1 462 ? -71.575 43.954 31.137 1.00 151.87 454 CYS D C 1
ATOM 10073 O O . CYS D 1 462 ? -71.204 43.329 30.141 1.00 151.98 454 CYS D O 1
ATOM 10075 N N . GLU D 1 463 ? -70.992 45.086 31.533 1.00 152.89 455 GLU D N 1
ATOM 10076 C CA . GLU D 1 463 ? -69.899 45.678 30.761 1.00 153.51 455 GLU D CA 1
ATOM 10077 C C . GLU D 1 463 ? -68.943 46.598 31.538 1.00 153.62 455 GLU D C 1
ATOM 10078 O O . GLU D 1 463 ? -69.340 47.256 32.500 1.00 154.18 455 GLU D O 1
ATOM 10084 N N . VAL D 1 464 ? -67.683 46.645 31.102 1.00 152.92 456 VAL D N 1
ATOM 10085 C CA . VAL D 1 464 ? -66.671 47.505 31.721 1.00 152.01 456 VAL D CA 1
ATOM 10086 C C . VAL D 1 464 ? -65.916 48.228 30.596 1.00 151.84 456 VAL D C 1
ATOM 10087 O O . VAL D 1 464 ? -65.750 47.679 29.509 1.00 151.74 456 VAL D O 1
ATOM 10091 N N . LYS D 1 465 ? -65.474 49.457 30.850 1.00 151.53 457 LYS D N 1
ATOM 10092 C CA . LYS D 1 465 ? -64.735 50.231 29.851 1.00 151.16 457 LYS D CA 1
ATOM 10093 C C . LYS D 1 465 ? -63.549 50.928 30.474 1.00 151.95 457 LYS D C 1
ATOM 10094 O O . LYS D 1 465 ? -63.706 51.701 31.413 1.00 151.43 457 LYS 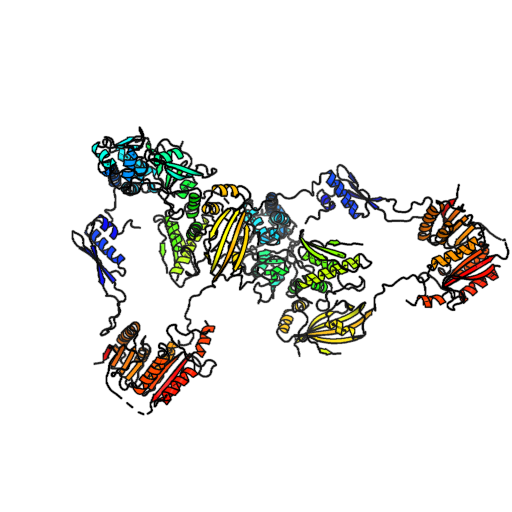D O 1
ATOM 10100 N N . ILE D 1 466 ? -62.358 50.666 29.953 1.00 153.45 458 ILE D N 1
ATOM 10101 C CA . ILE D 1 466 ? -61.170 51.301 30.496 1.00 155.70 458 ILE D CA 1
ATOM 10102 C C . ILE D 1 466 ? -60.135 51.640 29.426 1.00 156.85 458 ILE D C 1
ATOM 10103 O O . ILE D 1 466 ? -60.015 50.945 28.415 1.00 156.26 458 ILE D O 1
ATOM 10108 N N . PHE D 1 467 ? -59.393 52.723 29.656 1.00 158.98 459 PHE D N 1
ATOM 10109 C CA . PHE D 1 467 ? -58.365 53.168 28.715 1.00 161.30 459 PHE D CA 1
ATOM 10110 C C . PHE D 1 467 ? -56.969 53.207 29.269 1.00 161.83 459 PHE D C 1
ATOM 10111 O O . PHE D 1 467 ? -56.746 53.280 30.479 1.00 161.74 459 PHE D O 1
ATOM 10119 N N . THR D 1 468 ? -56.019 53.185 28.350 1.00 162.23 460 THR D N 1
ATOM 10120 C CA . THR D 1 468 ? -54.622 53.188 28.719 1.00 162.50 460 THR D CA 1
ATOM 10121 C C . THR D 1 468 ? -53.789 53.915 27.706 1.00 162.90 460 THR D C 1
ATOM 10122 O O . THR D 1 468 ? -53.760 53.541 26.541 1.00 163.11 460 THR D O 1
ATOM 10126 N N . LYS D 1 469 ? -53.109 54.964 28.116 1.00 163.05 461 LYS D N 1
ATOM 10127 C CA . LYS D 1 469 ? -52.255 55.572 27.139 1.00 163.33 461 LYS D CA 1
ATOM 10128 C C . LYS D 1 469 ? -50.858 55.092 27.529 1.00 162.93 461 LYS D C 1
ATOM 10129 O O . LYS D 1 469 ? -50.385 55.345 28.634 1.00 163.51 461 LYS D O 1
ATOM 10135 N N . SER D 1 470 ? -50.245 54.324 26.628 1.00 161.91 462 SER D N 1
ATOM 10136 C CA . SER D 1 470 ? -48.903 53.766 26.827 1.00 160.92 462 SER D CA 1
ATOM 10137 C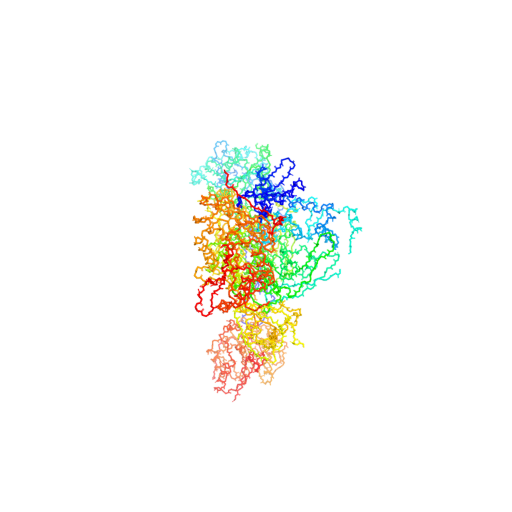 C . SER D 1 470 ? -48.715 53.036 28.152 1.00 160.94 462 SER D C 1
ATOM 10138 O O . SER D 1 470 ? -47.823 53.391 28.922 1.00 160.75 462 SER D O 1
ATOM 10141 N N . GLN D 1 471 ? -49.536 52.027 28.425 1.00 160.56 463 GLN D N 1
ATOM 10142 C CA . GLN D 1 471 ? -49.416 51.267 29.678 1.00 160.05 463 GLN D CA 1
ATOM 10143 C C . GLN D 1 471 ? -49.819 52.027 30.941 1.00 158.65 463 GLN D C 1
ATOM 10144 O O . GLN D 1 471 ? -49.648 51.519 32.047 1.00 158.17 463 GLN D O 1
ATOM 10150 N N . ASP D 1 472 ? -50.334 53.242 30.781 1.00 157.43 464 ASP D N 1
ATOM 10151 C CA . ASP D 1 472 ? -50.782 54.035 31.924 1.00 155.64 464 ASP D CA 1
ATOM 10152 C C . ASP D 1 472 ? -52.306 54.227 31.808 1.00 153.94 464 ASP D C 1
ATOM 10153 O O . ASP D 1 472 ? -52.821 54.499 30.722 1.00 153.38 464 ASP D O 1
ATOM 10158 N N . LEU D 1 473 ? -53.023 54.060 32.921 1.00 152.14 465 LEU D N 1
ATOM 10159 C CA . LEU D 1 473 ? -54.489 54.177 32.931 1.00 150.62 465 LEU D CA 1
ATOM 10160 C C . LEU D 1 473 ? -55.017 55.548 32.569 1.00 150.04 465 LEU D C 1
ATOM 10161 O O . LEU D 1 473 ? -54.550 56.568 33.074 1.00 149.39 465 LEU D O 1
ATOM 10166 N N . VAL D 1 474 ? -56.036 55.545 31.722 1.00 150.15 466 VAL D N 1
ATOM 10167 C CA . VAL D 1 474 ? -56.648 56.769 31.261 1.00 150.68 466 VAL D CA 1
ATOM 10168 C C . VAL D 1 474 ? -58.023 57.033 31.887 1.00 150.46 466 VAL D C 1
ATOM 10169 O O . VAL D 1 474 ? -58.314 58.162 32.289 1.00 149.91 466 VAL D O 1
ATOM 10173 N N . LEU D 1 475 ? -58.852 55.991 31.973 1.00 150.37 467 LEU D N 1
ATOM 10174 C CA . LEU D 1 475 ? -60.190 56.087 32.569 1.00 150.44 467 LEU D CA 1
ATOM 10175 C C . LEU D 1 475 ? -60.796 54.720 32.866 1.00 151.11 467 LEU D C 1
ATOM 10176 O O . LEU D 1 475 ? -60.397 53.709 32.289 1.00 151.43 467 LEU D O 1
ATOM 10181 N N . GLU D 1 476 ? -61.774 54.713 33.766 1.00 151.08 468 GLU D N 1
ATOM 10182 C CA . GLU D 1 476 ? -62.490 53.502 34.152 1.00 150.67 468 GLU D CA 1
ATOM 10183 C C . GLU D 1 476 ? -63.981 53.786 34.065 1.00 150.47 468 GLU D C 1
ATOM 10184 O O . GLU D 1 476 ? -64.451 54.816 34.545 1.00 150.26 468 GLU D O 1
ATOM 10190 N N . CYS D 1 477 ? -64.724 52.878 33.445 1.00 150.14 469 CYS D N 1
ATOM 10191 C CA . CYS D 1 477 ? -66.170 53.035 33.311 1.00 150.02 469 CYS D CA 1
ATOM 10192 C C . CYS D 1 477 ? -66.869 51.677 33.425 1.00 149.38 469 CYS D C 1
ATOM 10193 O O . CYS D 1 477 ? -66.341 50.658 32.987 1.00 149.37 469 CYS D O 1
ATOM 10196 N N . SER D 1 478 ? -68.041 51.673 34.046 1.00 148.53 470 SER D N 1
ATOM 10197 C CA . SER D 1 478 ? -68.858 50.480 34.166 1.00 147.57 470 SER D CA 1
ATOM 10198 C C . SER D 1 478 ? -70.281 50.995 34.192 1.00 147.42 470 SER D C 1
ATOM 10199 O O . SER D 1 478 ? -70.567 52.026 34.797 1.00 147.22 470 SER D O 1
ATOM 10202 N N . PRO D 1 479 ? -71.180 50.329 33.465 1.00 147.16 471 PRO D N 1
ATOM 10203 C CA . PRO D 1 479 ? -72.561 50.783 33.479 1.00 146.98 471 PRO D CA 1
ATOM 10204 C C . PRO D 1 479 ? -73.368 49.763 34.249 1.00 146.84 471 PRO D C 1
ATOM 10205 O O . PRO D 1 479 ? -73.025 48.580 34.300 1.00 146.64 471 PRO D O 1
ATOM 10209 N N . ARG D 1 480 ? -74.442 50.238 34.860 1.00 146.86 472 ARG D N 1
ATOM 10210 C CA . ARG D 1 480 ? -75.282 49.399 35.697 1.00 146.79 472 ARG D CA 1
ATOM 10211 C C . ARG D 1 480 ? -76.482 48.746 35.027 1.00 146.81 472 ARG D C 1
ATOM 10212 O O . ARG D 1 480 ? -77.211 48.011 35.683 1.00 147.08 472 ARG D O 1
ATOM 10220 N N . LYS D 1 481 ? -76.699 48.996 33.741 1.00 146.78 473 LYS D N 1
ATOM 10221 C CA . LYS D 1 481 ? -77.860 48.421 33.065 1.00 146.75 473 LYS D CA 1
ATOM 10222 C C . LYS D 1 481 ? -77.485 47.276 32.151 1.00 147.44 473 LYS D C 1
ATOM 10223 O O . LYS D 1 481 ? -77.011 47.484 31.042 1.00 147.86 473 LYS D O 1
ATOM 10229 N N . PHE D 1 482 ? -77.735 46.063 32.623 1.00 148.42 474 PHE D N 1
ATOM 10230 C CA . PHE D 1 482 ? -77.376 44.842 31.918 1.00 149.60 474 PHE D CA 1
ATOM 10231 C C . PHE D 1 482 ? -78.123 44.523 30.622 1.00 149.85 474 PHE D C 1
ATOM 10232 O O . PHE D 1 482 ? -79.342 44.381 30.617 1.00 150.63 474 PHE D O 1
ATOM 10240 N N . TYR D 1 483 ? -77.377 44.390 29.526 1.00 149.90 475 TYR D N 1
ATOM 10241 C CA . TYR D 1 483 ? -77.970 44.107 28.221 1.00 149.64 475 TYR D CA 1
ATOM 10242 C C . TYR D 1 483 ? -78.115 42.632 27.856 1.00 148.23 475 TYR D C 1
ATOM 10243 O O . TYR D 1 483 ? -77.395 41.767 28.353 1.00 148.46 475 TYR D O 1
ATOM 10252 N N . GLU D 1 484 ? -79.076 42.369 26.979 1.00 146.09 476 GLU D N 1
ATOM 10253 C CA . GLU D 1 484 ? -79.384 41.026 26.517 1.00 143.69 476 GLU D CA 1
ATOM 10254 C C . GLU D 1 484 ? -78.276 40.485 25.616 1.00 141.75 476 GLU D C 1
ATOM 10255 O O . GLU D 1 484 ? -77.715 39.429 25.891 1.00 140.93 476 GLU D O 1
ATOM 10261 N N . LYS D 1 485 ? -77.972 41.209 24.539 1.00 140.27 477 LYS D N 1
ATOM 10262 C CA . LYS D 1 485 ? -76.913 40.814 23.606 1.00 138.46 477 LYS D CA 1
ATOM 10263 C C . LYS D 1 485 ? -75.598 41.523 23.969 1.00 137.30 477 LYS D C 1
ATOM 10264 O O . LYS D 1 485 ? -75.594 42.709 24.313 1.00 136.91 477 LYS D O 1
ATOM 10270 N N . GLU D 1 486 ? -74.487 40.793 23.878 1.00 135.72 478 GLU D N 1
ATOM 10271 C CA . GLU D 1 486 ? -73.169 41.320 24.235 1.00 133.48 478 GLU D CA 1
ATOM 10272 C C . GLU D 1 486 ? -72.716 42.534 23.446 1.00 131.68 478 GLU D C 1
ATOM 10273 O O . GLU D 1 486 ? -72.023 43.403 23.980 1.00 131.23 478 GLU D O 1
ATOM 10279 N N . ASN D 1 487 ? -73.098 42.599 22.178 1.00 129.60 479 ASN D N 1
ATOM 10280 C CA . ASN D 1 487 ? -72.727 43.742 21.366 1.00 127.25 479 ASN D CA 1
ATOM 10281 C C . ASN D 1 487 ? -73.371 45.007 21.946 1.00 125.98 479 ASN D C 1
ATOM 10282 O O . ASN D 1 487 ? -72.705 46.018 22.154 1.00 126.32 479 ASN D O 1
ATOM 10287 N N . ASP D 1 488 ? -74.667 44.935 22.224 1.00 123.86 480 ASP D N 1
ATOM 10288 C CA . ASP D 1 488 ? -75.398 46.068 22.768 1.00 121.77 480 ASP D CA 1
ATOM 10289 C C . ASP D 1 488 ? -75.068 46.293 24.235 1.00 120.04 480 ASP D C 1
ATOM 10290 O O . ASP D 1 488 ? -75.600 47.202 24.858 1.00 120.11 480 ASP D O 1
ATOM 10295 N N . ALA D 1 489 ? -74.192 45.461 24.788 1.00 117.67 481 ALA D N 1
ATOM 10296 C CA . ALA D 1 489 ? -73.789 45.597 26.187 1.00 114.39 481 ALA D CA 1
ATOM 10297 C C . ALA D 1 489 ? -72.598 46.531 26.200 1.00 112.24 481 ALA D C 1
ATOM 10298 O O . ALA D 1 489 ? -72.522 47.482 26.985 1.00 111.30 481 ALA D O 1
ATOM 10300 N N . ILE D 1 490 ? -71.667 46.233 25.306 1.00 110.57 482 ILE D N 1
ATOM 10301 C CA . ILE D 1 490 ? -70.459 47.021 25.155 1.00 109.28 482 ILE D CA 1
ATOM 10302 C C . ILE D 1 490 ? -70.827 48.441 24.722 1.00 108.95 482 ILE D C 1
ATOM 10303 O O . ILE D 1 490 ? -70.536 49.412 25.420 1.00 109.61 482 ILE D O 1
ATOM 10308 N N . GLN D 1 491 ? -71.469 48.534 23.558 1.00 107.16 483 GLN D N 1
ATOM 10309 C CA . GLN D 1 491 ? -71.878 49.801 22.954 1.00 104.22 483 GLN D CA 1
ATOM 10310 C C . GLN D 1 491 ? -72.372 50.863 23.926 1.00 103.23 483 GLN D C 1
ATOM 10311 O O . GLN D 1 491 ? -71.875 51.990 23.921 1.00 103.48 483 GLN D O 1
ATOM 10317 N N . ASN D 1 492 ? -73.348 50.510 24.757 1.00 101.64 484 ASN D N 1
ATOM 10318 C CA . ASN D 1 492 ? -73.889 51.465 25.716 1.00 100.01 484 ASN D CA 1
ATOM 10319 C C . ASN D 1 492 ? -72.844 51.918 26.736 1.00 98.42 484 ASN D C 1
ATOM 10320 O O . ASN D 1 492 ? -73.038 52.900 27.457 1.00 97.71 484 ASN D O 1
ATOM 10325 N N . ALA D 1 493 ? -71.727 51.195 26.769 1.00 96.54 485 ALA D N 1
ATOM 10326 C CA . ALA D 1 493 ? -70.614 51.480 27.674 1.00 93.47 485 ALA D CA 1
ATOM 10327 C C . ALA D 1 493 ? -69.522 52.294 26.968 1.00 90.81 485 ALA D C 1
ATOM 10328 O O . ALA D 1 493 ? -68.905 53.189 27.564 1.00 89.17 485 ALA D O 1
ATOM 10330 N N . SER D 1 494 ? -69.280 51.967 25.700 1.00 88.76 486 SER D N 1
ATOM 10331 C CA . SER D 1 494 ? -68.285 52.679 24.914 1.00 87.63 486 SER D CA 1
ATOM 10332 C C . SER D 1 494 ? -68.792 54.106 24.754 1.00 88.32 486 SER D C 1
ATOM 10333 O O . SER D 1 494 ? -68.009 55.044 24.605 1.00 88.98 486 SER D O 1
ATOM 10336 N N . LEU D 1 495 ? -70.112 54.259 24.797 1.00 88.34 487 LEU D N 1
ATOM 10337 C CA . LEU D 1 495 ? -70.730 55.562 24.641 1.00 87.88 487 LEU D CA 1
ATOM 10338 C C . LEU D 1 495 ? -70.626 56.386 25.900 1.00 89.46 487 LEU D C 1
ATOM 10339 O O . LEU D 1 495 ? -70.519 57.611 25.833 1.00 89.97 487 LEU D O 1
ATOM 10344 N N . LYS D 1 496 ? -70.677 55.710 27.045 1.00 91.08 488 LYS D N 1
ATOM 10345 C CA . LYS D 1 496 ? -70.560 56.371 28.339 1.00 91.89 488 LYS D CA 1
ATOM 10346 C C . LYS D 1 496 ? -69.217 57.103 28.352 1.00 91.77 488 LYS D C 1
ATOM 10347 O O . LYS D 1 496 ? -69.153 58.329 28.518 1.00 91.43 488 LYS D O 1
ATOM 10353 N N . ALA D 1 497 ? -68.146 56.341 28.161 1.00 91.96 489 ALA D N 1
ATOM 10354 C CA . ALA D 1 497 ? -66.808 56.913 28.124 1.00 92.16 489 ALA D CA 1
ATOM 10355 C C . ALA D 1 497 ? -66.793 58.108 27.168 1.00 92.22 489 ALA D C 1
ATOM 10356 O O . ALA D 1 497 ? -66.482 59.231 27.566 1.00 92.90 489 ALA D O 1
ATOM 10358 N N . LEU D 1 498 ? -67.138 57.861 25.908 1.00 91.92 490 LEU D N 1
ATOM 10359 C CA . LEU D 1 498 ? -67.159 58.922 24.912 1.00 91.83 490 LEU D CA 1
ATOM 10360 C C . LEU D 1 498 ? -67.866 60.146 25.451 1.00 92.37 490 LEU D C 1
ATOM 10361 O O . LEU D 1 498 ? -67.450 61.271 25.193 1.00 91.63 490 LEU D O 1
ATOM 10366 N N . LEU D 1 499 ? -68.935 59.928 26.208 1.00 93.82 491 LEU D N 1
ATOM 10367 C CA . LEU D 1 499 ? -69.678 61.044 26.769 1.00 95.71 491 LEU D CA 1
ATOM 10368 C C . LEU D 1 499 ? -68.859 61.824 27.790 1.00 96.96 491 LEU D C 1
ATOM 10369 O O . LEU D 1 499 ? -68.902 63.056 27.812 1.00 96.46 491 LEU D O 1
ATOM 10374 N N . TRP D 1 500 ? -68.111 61.116 28.630 1.00 98.93 492 TRP D N 1
ATOM 10375 C CA . TRP D 1 500 ? -67.282 61.799 29.613 1.00 101.27 492 TRP D CA 1
ATOM 10376 C C . TRP D 1 500 ? -66.193 62.600 28.930 1.00 101.12 492 TRP D C 1
ATOM 10377 O O . TRP D 1 500 ? -65.838 63.698 29.348 1.00 101.76 492 TRP D O 1
ATOM 10388 N N . PHE D 1 501 ? -65.640 62.035 27.874 1.00 99.83 493 PHE D N 1
ATOM 10389 C CA . PHE D 1 501 ? -64.615 62.748 27.157 1.00 98.96 493 PHE D CA 1
ATOM 10390 C C . PHE D 1 501 ? -65.160 64.075 26.677 1.00 100.07 493 PHE D C 1
ATOM 10391 O O . PHE D 1 501 ? -64.439 65.058 26.642 1.00 99.78 493 PHE D O 1
ATOM 10399 N N . SER D 1 502 ? -66.444 64.109 26.311 1.00 101.94 494 SER D N 1
ATOM 10400 C CA . SER D 1 502 ? -67.087 65.340 25.801 1.00 102.90 494 SER D CA 1
ATOM 10401 C C . SER D 1 502 ? -67.100 66.508 26.781 1.00 104.82 494 SER D C 1
ATOM 10402 O O . SER D 1 502 ? -67.451 67.616 26.411 1.00 104.87 494 SER D O 1
ATOM 10405 N N . LYS D 1 503 ? -66.725 66.255 28.030 1.00 105.76 495 LYS D N 1
ATOM 10406 C CA . LYS D 1 503 ? -66.698 67.325 29.006 1.00 106.55 495 LYS D CA 1
ATOM 10407 C C . LYS D 1 503 ? -65.476 68.225 28.698 1.00 108.09 495 LYS D C 1
ATOM 10408 O 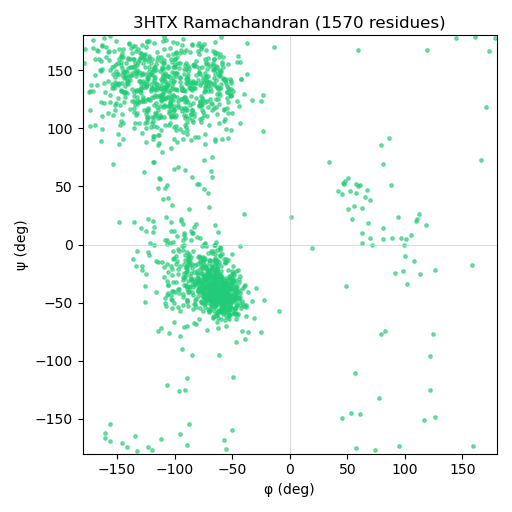O . LYS D 1 503 ? -65.374 69.359 29.144 1.00 108.30 495 LYS D O 1
ATOM 10414 N N . PHE D 1 504 ? -64.610 67.722 27.831 1.00 110.41 496 PHE D N 1
ATOM 10415 C CA . PHE D 1 504 ? -63.373 68.379 27.423 1.00 111.29 496 PHE D CA 1
ATOM 10416 C C . PHE D 1 504 ? -63.426 69.275 26.192 1.00 111.86 496 PHE D C 1
ATOM 10417 O O . PHE D 1 504 ? -62.547 70.069 25.908 1.00 112.10 496 PHE D O 1
ATOM 10425 N N . PHE D 1 505 ? -64.466 69.105 25.419 1.00 112.53 497 PHE D N 1
ATOM 10426 C CA . PHE D 1 505 ? -64.644 69.910 24.247 1.00 114.05 497 PHE D CA 1
ATOM 10427 C C . PHE D 1 505 ? -66.078 70.302 24.293 1.00 115.76 497 PHE D C 1
ATOM 10428 O O . PHE D 1 505 ? -66.884 69.680 25.009 1.00 116.24 497 PHE D O 1
ATOM 10436 N N . ALA D 1 506 ? -66.368 71.371 23.573 1.00 117.96 498 ALA D N 1
ATOM 10437 C CA . ALA D 1 506 ? -67.709 71.877 23.500 1.00 119.95 498 ALA D CA 1
ATOM 10438 C C . ALA D 1 506 ? -68.071 72.194 22.067 1.00 121.36 498 ALA D C 1
ATOM 10439 O O . ALA D 1 506 ? -67.604 73.134 21.440 1.00 121.73 498 ALA D O 1
ATOM 10441 N N . ASP D 1 507 ? -68.861 71.324 21.503 1.00 122.55 499 ASP D N 1
ATOM 10442 C CA . ASP D 1 507 ? -69.461 71.528 20.183 1.00 124.01 499 ASP D CA 1
ATOM 10443 C C . ASP D 1 507 ? -70.883 71.242 20.620 1.00 125.83 499 ASP D C 1
ATOM 10444 O O . ASP D 1 507 ? -71.175 70.550 21.540 1.00 126.51 499 ASP D O 1
ATOM 10449 N N . LEU D 1 508 ? -71.748 71.939 19.939 1.00 127.02 500 LEU D N 1
ATOM 10450 C CA . LEU D 1 508 ? -73.202 72.016 20.164 1.00 127.79 500 LEU D CA 1
ATOM 10451 C C . LEU D 1 508 ? -73.909 71.277 21.275 1.00 126.89 500 LEU D C 1
ATOM 10452 O O . LEU D 1 508 ? -74.805 71.847 21.928 1.00 125.56 500 LEU D O 1
ATOM 10457 N N . SER D 1 528 ? -57.567 68.707 35.250 1.00 183.90 520 SER D N 1
ATOM 10458 C CA . SER D 1 528 ? -57.462 67.892 34.038 1.00 184.42 520 SER D CA 1
ATOM 10459 C C . SER D 1 528 ? -56.281 66.935 34.144 1.00 185.58 520 SER D C 1
ATOM 10460 O O . SER D 1 528 ? -55.130 67.369 34.199 1.00 185.39 520 SER D O 1
ATOM 10463 N N . PRO D 1 529 ? -56.549 65.615 34.152 1.00 186.79 521 PRO D N 1
ATOM 10464 C CA . PRO D 1 529 ? -55.464 64.634 34.268 1.00 187.63 521 PRO D CA 1
ATOM 10465 C C . PRO D 1 529 ? -54.808 64.233 32.948 1.00 188.24 521 PRO D C 1
ATOM 10466 O O . PRO D 1 529 ? -53.711 63.664 32.935 1.00 188.92 521 PRO D O 1
ATOM 10470 N N . ASN D 1 530 ? -55.493 64.507 31.843 1.00 188.31 522 ASN D N 1
ATOM 10471 C CA . ASN D 1 530 ? -54.959 64.256 30.512 1.00 187.77 522 ASN D CA 1
ATOM 10472 C C . ASN D 1 530 ? -54.940 65.628 29.871 1.00 186.57 522 ASN D C 1
ATOM 10473 O O . ASN D 1 530 ? -55.314 66.620 30.499 1.00 186.28 522 ASN D O 1
ATOM 10478 N N . VAL D 1 531 ? -54.549 65.691 28.616 1.00 185.07 523 VAL D N 1
ATOM 10479 C CA . VAL D 1 531 ? -54.369 66.983 28.004 1.00 183.77 523 VAL D CA 1
ATOM 10480 C C . VAL D 1 531 ? -55.222 67.391 26.815 1.00 182.32 523 VAL D C 1
ATOM 10481 O O . VAL D 1 531 ? -55.297 66.676 25.825 1.00 181.25 523 VAL D O 1
ATOM 10485 N N . PHE D 1 532 ? -55.835 68.571 26.912 1.00 181.68 524 PHE D N 1
ATOM 10486 C CA . PHE D 1 532 ? -56.655 69.107 25.814 1.00 180.80 524 PHE D CA 1
ATOM 10487 C C . PHE D 1 532 ? -56.884 70.611 25.991 1.00 179.05 524 PHE D C 1
ATOM 10488 O O . PHE D 1 532 ? -57.598 71.071 26.877 1.00 179.31 524 PHE D O 1
ATOM 10496 N N . ALA D 1 533 ? -56.265 71.367 25.105 1.00 176.58 525 ALA D N 1
ATOM 10497 C CA . ALA D 1 533 ? -56.351 72.808 25.154 1.00 174.20 525 ALA D CA 1
ATOM 10498 C C . ALA D 1 533 ? -57.311 73.328 24.092 1.00 172.83 525 ALA D C 1
ATOM 10499 O O . ALA D 1 533 ? -57.198 72.990 22.916 1.00 172.89 525 ALA D O 1
ATOM 10501 N N . ALA D 1 534 ? -58.260 74.155 24.517 1.00 171.28 526 ALA D N 1
ATOM 10502 C CA . ALA D 1 534 ? -59.247 74.751 23.618 1.00 170.65 526 ALA D CA 1
ATOM 10503 C C . ALA D 1 534 ? -58.608 75.867 22.811 1.00 170.52 526 ALA D C 1
ATOM 10504 O O . ALA D 1 534 ? -57.791 76.632 23.325 1.00 169.89 526 ALA D O 1
ATOM 10506 N N . PRO D 1 535 ? -58.972 75.985 21.527 1.00 170.87 527 PRO D N 1
ATOM 10507 C CA . PRO D 1 535 ? -58.332 77.068 20.775 1.00 170.67 527 PRO D CA 1
ATOM 10508 C C . PRO D 1 535 ? -59.084 78.387 20.500 1.00 170.26 527 PRO D C 1
ATOM 10509 O O . PRO D 1 535 ? -58.525 79.310 19.907 1.00 169.65 527 PRO D O 1
ATOM 10513 N N . PRO D 1 536 ? -60.374 78.480 20.872 1.00 169.92 528 PRO D N 1
ATOM 10514 C CA . PRO D 1 536 ? -61.025 79.768 20.610 1.00 169.03 528 PRO D CA 1
ATOM 10515 C C . PRO D 1 536 ? -60.845 80.653 21.845 1.00 168.41 528 PRO D C 1
ATOM 10516 O O . PRO D 1 536 ? -59.786 80.615 22.471 1.00 167.50 528 PRO D O 1
ATOM 10520 N N . SER D 1 543 ? -79.902 82.013 21.305 1.00 140.16 535 SER D N 1
ATOM 10521 C CA . SER D 1 543 ? -80.764 80.842 21.210 1.00 140.37 535 SER D CA 1
ATOM 10522 C C . SER D 1 543 ? -82.221 81.180 21.518 1.00 140.43 535 SER D C 1
ATOM 10523 O O . SER D 1 543 ? -82.743 80.831 22.581 1.00 140.12 535 SER D O 1
ATOM 10526 N N . SER D 1 544 ? -82.866 81.866 20.580 1.00 140.99 536 SER D N 1
ATOM 10527 C CA . SER D 1 544 ? -84.268 82.251 20.708 1.00 141.41 536 SER D CA 1
ATOM 10528 C C . SER D 1 544 ? -85.007 81.867 19.420 1.00 141.17 536 SER D C 1
ATOM 10529 O O . SER D 1 544 ? -84.866 82.533 18.392 1.00 140.88 536 SER D O 1
ATOM 10532 N N . GLU D 1 545 ? -85.785 80.785 19.492 1.00 140.81 537 GLU D N 1
ATOM 10533 C CA . GLU D 1 545 ? -86.549 80.247 18.359 1.00 139.80 537 GLU D CA 1
ATOM 10534 C C . GLU D 1 545 ? -87.681 81.170 17.914 1.00 139.72 537 GLU D C 1
ATOM 10535 O O . GLU D 1 545 ? -88.618 81.422 18.671 1.00 139.87 537 GLU D O 1
ATOM 10541 N N . SER D 1 546 ? -87.585 81.674 16.684 1.00 138.95 538 SER D N 1
ATOM 10542 C CA . SER D 1 546 ? -88.596 82.579 16.132 1.00 137.87 538 SER D CA 1
ATOM 10543 C C . SER D 1 546 ? -89.014 82.207 14.709 1.00 136.83 538 SER D C 1
ATOM 10544 O O . SER D 1 546 ? -88.229 82.346 13.773 1.00 137.17 538 SER D O 1
ATOM 10547 N N . LYS D 1 547 ? -90.251 81.745 14.543 1.00 135.57 539 LYS D N 1
ATOM 10548 C CA . LYS D 1 547 ? -90.724 81.368 13.221 1.00 134.73 539 LYS D CA 1
ATOM 10549 C C . LYS D 1 547 ? -91.344 82.571 12.508 1.00 134.40 539 LYS D C 1
ATOM 10550 O O . LYS D 1 547 ? -92.274 82.443 11.715 1.00 134.10 539 LYS D O 1
ATOM 10556 N N . GLU D 1 555 ? -101.445 67.008 17.780 1.00 160.16 547 GLU D N 1
ATOM 10557 C CA . GLU D 1 555 ? -101.565 65.836 18.638 1.00 160.25 547 GLU D CA 1
ATOM 10558 C C . GLU D 1 555 ? -100.271 65.485 19.362 1.00 160.70 547 GLU D C 1
ATOM 10559 O O . GLU D 1 555 ? -99.208 66.032 19.067 1.00 160.50 547 GLU D O 1
ATOM 10565 N N . LYS D 1 556 ? -100.391 64.557 20.313 1.00 161.26 548 LYS D N 1
ATOM 10566 C CA . LYS D 1 556 ? -99.266 64.056 21.099 1.00 161.43 548 LYS D CA 1
ATOM 10567 C C . LYS D 1 556 ? -98.909 62.642 20.627 1.00 161.28 548 LYS D C 1
ATOM 10568 O O . LYS D 1 556 ? -97.740 62.262 20.608 1.00 161.22 548 LYS D O 1
ATOM 10570 N N . ARG D 1 557 ? -99.919 61.867 20.237 1.00 160.67 549 ARG D N 1
ATOM 10571 C CA . ARG D 1 557 ? -99.701 60.499 19.767 1.00 159.73 549 ARG D CA 1
ATOM 10572 C C . ARG D 1 557 ? -99.298 60.407 18.298 1.00 159.42 549 ARG D C 1
ATOM 10573 O O . ARG D 1 557 ? -98.298 59.772 17.959 1.00 159.75 549 ARG D O 1
ATOM 10581 N N . VAL D 1 558 ? -100.075 61.051 17.432 1.00 158.22 550 VAL D N 1
ATOM 10582 C CA . VAL D 1 558 ? -99.822 61.019 15.991 1.00 156.34 550 VAL D CA 1
ATOM 10583 C C . VAL D 1 558 ? -98.689 61.914 15.522 1.00 154.88 550 VAL D C 1
ATOM 10584 O O . VAL D 1 558 ? -97.821 61.494 14.753 1.00 154.45 550 VAL D O 1
ATOM 10588 N N . GLN D 1 559 ? -98.704 63.159 15.969 1.00 153.15 551 GLN D N 1
ATOM 10589 C CA . GLN D 1 559 ? -97.675 64.058 15.528 1.00 151.69 551 GLN D CA 1
ATOM 10590 C C . GLN D 1 559 ? -96.468 63.992 16.419 1.00 150.42 551 GLN D C 1
ATOM 10591 O O . GLN D 1 559 ? -95.356 63.780 15.914 1.00 150.92 551 GLN D O 1
ATOM 10597 N N . SER D 1 560 ? -96.668 64.149 17.730 1.00 148.52 552 SER D N 1
ATOM 10598 C CA . SER D 1 560 ? -95.551 64.009 18.651 1.00 145.63 552 SER D CA 1
ATOM 10599 C C . SER D 1 560 ? -95.231 62.601 18.433 1.00 143.58 552 SER D C 1
ATOM 10600 O O . SER D 1 560 ? -96.065 61.706 18.562 1.00 143.98 552 SER D O 1
ATOM 10603 N N . ILE D 1 561 ? -93.994 62.402 18.100 1.00 140.32 553 ILE D N 1
ATOM 10604 C CA . ILE D 1 561 ? -93.612 61.095 17.808 1.00 136.01 553 ILE D CA 1
ATOM 10605 C C . ILE D 1 561 ? -93.220 60.388 19.077 1.00 134.29 553 ILE D C 1
ATOM 10606 O O . ILE D 1 561 ? -93.084 60.995 20.144 1.00 133.59 553 ILE D O 1
ATOM 10611 N N . THR D 1 562 ? -93.126 59.078 18.958 1.00 132.37 554 THR D N 1
ATOM 10612 C CA . THR D 1 562 ? -92.761 58.240 20.069 1.00 130.31 554 THR D CA 1
ATOM 10613 C C . THR D 1 562 ? -91.280 58.454 20.320 1.00 127.88 554 THR D C 1
ATOM 10614 O O . THR D 1 562 ? -90.544 58.844 19.415 1.00 127.82 554 THR D O 1
ATOM 10618 N N . ASN D 1 563 ? -90.833 58.205 21.541 1.00 124.17 555 ASN D N 1
ATOM 10619 C CA . ASN D 1 563 ? -89.423 58.356 21.796 1.00 120.67 555 ASN D CA 1
ATOM 10620 C C . ASN D 1 563 ? -88.658 57.340 20.954 1.00 118.04 555 ASN D C 1
ATOM 10621 O O . ASN D 1 563 ? -87.679 57.689 20.305 1.00 118.89 555 ASN D O 1
ATOM 10626 N N . GLY D 1 564 ? -89.119 56.093 20.936 1.00 113.81 556 GLY D N 1
ATOM 10627 C CA . GLY D 1 564 ? -88.437 55.059 20.169 1.00 108.83 556 GLY D CA 1
ATOM 10628 C C . GLY D 1 564 ? -88.394 55.174 18.644 1.00 105.46 556 GLY D C 1
ATOM 10629 O O . GLY D 1 564 ? -87.612 54.467 17.990 1.00 104.92 556 GLY D O 1
ATOM 10630 N N . SER D 1 565 ? -89.205 56.069 18.078 1.00 101.58 557 SER D N 1
ATOM 10631 C CA . SER D 1 565 ? -89.304 56.263 16.620 1.00 97.29 557 SER D CA 1
ATOM 10632 C C . SER D 1 565 ? -88.093 56.814 15.859 1.00 94.75 557 SER D C 1
ATOM 10633 O O . SER D 1 565 ? -87.297 57.582 16.389 1.00 95.31 557 SER D O 1
ATOM 10636 N N . VAL D 1 566 ? -87.983 56.422 14.592 1.00 91.18 558 VAL D N 1
ATOM 10637 C CA . VAL D 1 566 ? -86.887 56.845 13.720 1.00 87.82 558 VAL D CA 1
ATOM 10638 C C . VAL D 1 566 ? -87.432 57.751 12.613 1.00 86.31 558 VAL D C 1
ATOM 10639 O O . VAL D 1 566 ? -88.117 57.276 11.705 1.00 86.45 558 VAL D O 1
ATOM 10643 N N . VAL D 1 567 ? -87.117 59.045 12.670 1.00 84.24 559 VAL D N 1
ATOM 10644 C CA . VAL D 1 567 ? -87.590 59.985 11.657 1.00 81.32 559 VAL D CA 1
ATOM 10645 C C . VAL D 1 567 ? -86.693 60.076 10.422 1.00 80.15 559 VAL D C 1
ATOM 10646 O O . VAL D 1 567 ? -85.469 60.058 10.538 1.00 80.75 559 VAL D O 1
ATOM 10650 N N . SER D 1 568 ? -87.321 60.167 9.247 1.00 77.62 560 SER D N 1
ATOM 10651 C CA . SER D 1 568 ? -86.612 60.324 7.981 1.00 74.83 560 SER D CA 1
ATOM 10652 C C . SER D 1 568 ? -86.965 61.733 7.521 1.00 73.37 560 SER D C 1
ATOM 10653 O O . SER D 1 568 ? -88.039 61.966 6.968 1.00 72.41 560 SER D O 1
ATOM 10656 N N . ILE D 1 569 ? -86.074 62.681 7.774 1.00 73.12 561 ILE D N 1
ATOM 10657 C CA . ILE D 1 569 ? -86.353 64.055 7.386 1.00 73.62 561 ILE D CA 1
ATOM 10658 C C . ILE D 1 569 ? -85.363 64.608 6.350 1.00 75.57 561 ILE D C 1
ATOM 10659 O O . ILE D 1 569 ? -84.221 64.164 6.277 1.00 76.76 561 ILE D O 1
ATOM 10664 N N . CYS D 1 570 ? -85.815 65.569 5.546 1.00 77.03 562 CYS D N 1
ATOM 10665 C CA . CYS D 1 570 ? -84.981 66.252 4.552 1.00 81.32 562 CYS D CA 1
ATOM 10666 C C . CYS D 1 570 ? -84.833 67.695 5.040 1.00 82.62 562 CYS D C 1
ATOM 10667 O O . CYS D 1 570 ? -85.798 68.445 5.015 1.00 83.93 562 CYS D O 1
ATOM 10670 N N . TYR D 1 571 ? -83.642 68.084 5.490 1.00 82.50 563 TYR D N 1
ATOM 10671 C CA . TYR D 1 571 ? -83.442 69.444 5.984 1.00 81.10 563 TYR D CA 1
ATOM 10672 C C . TYR D 1 571 ? -82.619 70.248 5.002 1.00 81.21 563 TYR D C 1
ATOM 10673 O O . TYR D 1 571 ? -82.174 69.727 3.980 1.00 81.44 563 TYR D O 1
ATOM 10682 N N . SER D 1 572 ? -82.443 71.524 5.312 1.00 83.43 564 SER D N 1
ATOM 10683 C CA . SER D 1 572 ? -81.681 72.443 4.478 1.00 85.21 564 SER D CA 1
ATOM 10684 C C . SER D 1 572 ? -81.488 73.694 5.316 1.00 85.87 564 SER D C 1
ATOM 10685 O O . SER D 1 572 ? -82.394 74.510 5.484 1.00 85.39 564 SER D O 1
ATOM 10688 N N . LEU D 1 573 ? -80.291 73.829 5.856 1.00 86.78 565 LEU D N 1
ATOM 10689 C CA . LEU D 1 573 ? -79.976 74.945 6.723 1.00 87.99 565 LEU D CA 1
ATOM 10690 C C . LEU D 1 573 ? -79.338 76.121 5.975 1.00 89.89 565 LEU D C 1
ATOM 10691 O O . LEU D 1 573 ? -78.420 75.941 5.180 1.00 90.71 565 LEU D O 1
ATOM 10696 N N . SER D 1 574 ? -79.831 77.325 6.241 1.00 92.37 566 SER D N 1
ATOM 10697 C CA . SER D 1 574 ? -79.328 78.521 5.584 1.00 95.49 566 SER D CA 1
ATOM 10698 C C . SER D 1 574 ? -78.931 79.615 6.574 1.00 99.27 566 SER D C 1
ATOM 10699 O O . SER D 1 574 ? -79.626 79.854 7.562 1.00 99.59 566 SER D O 1
ATOM 10702 N N . LEU D 1 575 ? -77.809 80.280 6.308 1.00 103.01 567 LEU D N 1
ATOM 10703 C CA . LEU D 1 575 ? -77.328 81.356 7.183 1.00 106.42 567 LEU D CA 1
ATOM 10704 C C . LEU D 1 575 ? -77.322 82.670 6.449 1.00 109.78 567 LEU D C 1
ATOM 10705 O O . LEU D 1 575 ? -76.918 82.767 5.304 1.00 109.05 567 LEU D O 1
ATOM 10710 N N . ALA D 1 576 ? -77.748 83.712 7.104 1.00 114.67 568 ALA D N 1
ATOM 10711 C CA . ALA D 1 576 ? -77.675 84.959 6.423 1.00 120.76 568 ALA D CA 1
ATOM 10712 C C . ALA D 1 576 ? -78.171 85.925 7.430 1.00 125.17 568 ALA D C 1
ATOM 10713 O O . ALA D 1 576 ? -78.675 85.519 8.475 1.00 124.54 568 ALA D O 1
ATOM 10715 N N . VAL D 1 577 ? -77.986 87.202 7.142 1.00 131.32 569 VAL D N 1
ATOM 10716 C CA . VAL D 1 577 ? -78.457 88.226 8.036 1.00 137.71 569 VAL D CA 1
ATOM 10717 C C . VAL D 1 577 ? -79.960 88.384 7.813 1.00 142.19 569 VAL D C 1
ATOM 10718 O O . VAL D 1 577 ? -80.397 88.709 6.716 1.00 142.63 569 VAL D O 1
ATOM 10722 N N . ASP D 1 578 ? -80.749 88.137 8.851 1.00 147.46 570 ASP D N 1
ATOM 10723 C CA . ASP D 1 578 ? -82.201 88.247 8.747 1.00 152.28 570 ASP D CA 1
ATOM 10724 C C . ASP D 1 578 ? -82.686 89.328 9.649 1.00 154.11 570 ASP D C 1
ATOM 10725 O O . ASP D 1 578 ? -83.602 90.089 9.312 1.00 153.77 570 ASP D O 1
ATOM 10730 N N . PRO D 1 579 ? -82.094 89.380 10.840 1.00 156.28 571 PRO D N 1
ATOM 10731 C CA . PRO D 1 579 ? -82.481 90.391 11.803 1.00 158.52 571 PRO D CA 1
ATOM 10732 C C . PRO D 1 579 ? -82.018 91.744 11.258 1.00 161.90 571 PRO D C 1
ATOM 10733 O O . PRO D 1 579 ? -81.179 92.425 11.845 1.00 162.66 571 PRO D O 1
ATOM 10737 N N . GLU D 1 580 ? -82.588 92.107 10.108 1.00 164.56 572 GLU D N 1
ATOM 10738 C CA . GLU D 1 580 ? -82.305 93.344 9.377 1.00 166.50 572 GLU D CA 1
ATOM 10739 C C . GLU D 1 580 ? -82.509 94.594 10.188 1.00 167.49 572 GLU D C 1
ATOM 10740 O O . GLU D 1 580 ? -81.867 95.617 9.963 1.00 167.57 572 GLU D O 1
ATOM 10746 N N . TYR D 1 581 ? -83.416 94.505 11.141 1.00 168.25 573 TYR D N 1
ATOM 10747 C CA . TYR D 1 581 ? -83.734 95.656 11.952 1.00 168.67 573 TYR D CA 1
ATOM 10748 C C . TYR D 1 581 ? -83.528 95.373 13.436 1.00 168.06 573 TYR D C 1
ATOM 10749 O O . TYR D 1 581 ? -82.600 95.905 14.041 1.00 167.15 573 TYR D O 1
ATOM 10758 N N . GLU D 1 607 ? -76.862 87.729 -2.736 1.00 142.62 599 GLU D N 1
ATOM 10759 C CA . GLU D 1 607 ? -75.765 86.962 -2.151 1.00 142.83 599 GLU D CA 1
ATOM 10760 C C . GLU D 1 607 ? -75.541 87.302 -0.672 1.00 142.57 599 GLU D C 1
ATOM 10761 O O . GLU D 1 607 ? -75.590 86.420 0.184 1.00 143.00 599 GLU D O 1
ATOM 10767 N N . SER D 1 608 ? -75.300 88.579 -0.379 1.00 141.50 600 SER D N 1
ATOM 10768 C CA . SER D 1 608 ? -75.072 89.052 0.990 1.00 139.89 600 SER D CA 1
ATOM 10769 C C . SER D 1 608 ? -76.281 88.780 1.883 1.00 138.80 600 SER D C 1
ATOM 10770 O O . SER D 1 608 ? -76.258 89.061 3.089 1.00 137.97 600 SER D O 1
ATOM 10773 N N . SER D 1 609 ? -77.327 88.219 1.287 1.00 138.37 601 SER D N 1
ATOM 10774 C CA . SER D 1 609 ? -78.575 88.003 1.997 1.00 138.02 601 SER D CA 1
ATOM 10775 C C . SER D 1 609 ? -78.971 86.587 2.416 1.00 137.10 601 SER D C 1
ATOM 10776 O O . SER D 1 609 ? -79.643 86.412 3.432 1.00 136.87 601 SER D O 1
ATOM 10779 N N . VAL D 1 610 ? -78.566 85.584 1.641 1.00 135.20 602 VAL D N 1
ATOM 10780 C CA . VAL D 1 610 ? -78.947 84.209 1.923 1.00 132.05 602 VAL D CA 1
ATOM 10781 C C . VAL D 1 610 ? -77.870 83.242 1.388 1.00 130.01 602 VAL D C 1
ATOM 10782 O O . VAL D 1 610 ? -77.627 83.186 0.180 1.00 129.93 602 VAL D O 1
ATOM 10786 N N . GLU D 1 611 ? -77.213 82.514 2.303 1.00 127.00 603 GLU D N 1
ATOM 10787 C CA . GLU D 1 611 ? -76.170 81.537 1.943 1.00 122.41 603 GLU D CA 1
ATOM 10788 C C . GLU D 1 611 ? -76.397 80.133 2.535 1.00 117.73 603 GLU D C 1
ATOM 10789 O O . GLU D 1 611 ? -76.553 79.966 3.752 1.00 117.14 603 GLU D O 1
ATOM 10795 N N . PRO D 1 612 ? -76.409 79.107 1.673 1.00 113.38 604 PRO D N 1
ATOM 10796 C CA . PRO D 1 612 ? -76.616 77.729 2.119 1.00 109.10 604 PRO D CA 1
ATOM 10797 C C . PRO D 1 612 ? -75.379 77.200 2.837 1.00 104.73 604 PRO D C 1
ATOM 10798 O O . PRO D 1 612 ? -74.257 77.438 2.401 1.00 103.71 604 PRO D O 1
ATOM 10802 N N . ILE D 1 613 ? -75.582 76.520 3.961 1.00 100.08 605 ILE D N 1
ATOM 10803 C CA . ILE D 1 613 ? -74.472 75.959 4.730 1.00 95.44 605 ILE D CA 1
ATOM 10804 C C . ILE D 1 613 ? -74.437 74.447 4.484 1.00 93.64 605 ILE D C 1
ATOM 10805 O O . ILE D 1 613 ? -73.578 73.994 3.737 1.00 94.21 605 ILE D O 1
ATOM 10810 N N . GLU D 1 614 ? -75.338 73.664 5.085 1.00 89.56 606 GLU D N 1
ATOM 10811 C CA . GLU D 1 614 ? -75.405 72.220 4.788 1.00 86.57 606 GLU D CA 1
ATOM 10812 C C . GLU D 1 614 ? -76.857 71.808 4.581 1.00 83.83 606 GLU D C 1
ATOM 10813 O O . GLU D 1 614 ? -77.753 72.391 5.177 1.00 82.59 606 GLU D O 1
ATOM 10819 N N . SER D 1 615 ? -77.077 70.796 3.744 1.00 83.24 607 SER D N 1
ATOM 10820 C CA . SER D 1 615 ? -78.425 70.287 3.485 1.00 81.99 607 SER D CA 1
ATOM 10821 C C . SER D 1 615 ? -78.367 68.814 3.083 1.00 81.27 607 SER D C 1
ATOM 10822 O O . SER D 1 615 ? -77.530 68.422 2.268 1.00 81.49 607 SER D O 1
ATOM 10825 N N . ASN D 1 616 ? -79.247 67.997 3.652 1.00 80.12 608 ASN D N 1
ATOM 10826 C CA . ASN D 1 616 ? -79.301 66.584 3.282 1.00 79.41 608 ASN D CA 1
ATOM 10827 C C . ASN D 1 616 ? -80.701 66.342 2.674 1.00 78.86 608 ASN D C 1
ATOM 10828 O O . ASN D 1 616 ? -81.677 66.919 3.153 1.00 77.98 608 ASN D O 1
ATOM 10833 N N . GLU D 1 617 ? -80.816 65.553 1.606 1.00 79.35 609 GLU D N 1
ATOM 10834 C CA . GLU D 1 617 ? -82.141 65.364 1.008 1.00 81.77 609 GLU D CA 1
ATOM 10835 C C . GLU D 1 617 ? -82.895 64.207 1.652 1.00 82.18 609 GLU D C 1
ATOM 10836 O O . GLU D 1 617 ? -84.108 64.037 1.474 1.00 81.31 609 GLU D O 1
ATOM 10842 N N . GLU D 1 618 ? -82.165 63.425 2.433 1.00 82.28 610 GLU D N 1
ATOM 10843 C CA . GLU D 1 618 ? -82.763 62.299 3.110 1.00 82.23 610 GLU D CA 1
ATOM 10844 C C . GLU D 1 618 ? -81.833 61.815 4.227 1.00 82.20 610 GLU D C 1
ATOM 10845 O O . GLU D 1 618 ? -80.669 61.505 3.986 1.00 82.03 610 GLU D O 1
ATOM 10851 N N . ILE D 1 619 ? -82.349 61.787 5.454 1.00 83.03 611 ILE D N 1
ATOM 10852 C CA . ILE D 1 619 ? -81.582 61.345 6.613 1.00 84.42 611 ILE D CA 1
ATOM 10853 C C . ILE D 1 619 ? -82.481 60.886 7.763 1.00 85.30 611 ILE D C 1
ATOM 10854 O O . ILE D 1 619 ? -83.504 61.500 8.056 1.00 84.97 611 ILE D O 1
ATOM 10859 N N . GLU D 1 620 ? -82.077 59.818 8.437 1.00 87.54 612 GLU D N 1
ATOM 10860 C CA . GLU D 1 620 ? -82.863 59.266 9.532 1.00 90.42 612 GLU D CA 1
ATOM 10861 C C . GLU D 1 620 ? -82.245 59.530 10.916 1.00 91.87 612 GLU D C 1
ATOM 10862 O O . GLU D 1 620 ? -81.036 59.351 11.091 1.00 92.38 612 GLU D O 1
ATOM 10868 N N . PHE D 1 621 ? -83.077 59.946 11.884 1.00 92.68 613 PHE D N 1
ATOM 10869 C CA . PHE D 1 621 ? -82.650 60.238 13.276 1.00 94.41 613 PHE D CA 1
ATOM 10870 C C . PHE D 1 621 ? -83.515 59.604 14.389 1.00 95.42 613 PHE D C 1
ATOM 10871 O O . PHE D 1 621 ? -84.744 59.714 14.356 1.00 95.63 613 PHE D O 1
ATOM 10879 N N . GLU D 1 622 ? -82.880 58.985 15.389 1.00 96.51 614 GLU D N 1
ATOM 10880 C CA . GLU D 1 622 ? -83.617 58.407 16.526 1.00 97.98 614 GLU D CA 1
ATOM 10881 C C . GLU D 1 622 ? -84.336 59.596 17.160 1.00 97.79 614 GLU D C 1
ATOM 10882 O O . GLU D 1 622 ? -83.821 60.712 17.132 1.00 98.37 614 GLU D O 1
ATOM 10888 N N . VAL D 1 623 ? -85.505 59.380 17.746 1.00 97.94 615 VAL D N 1
ATOM 10889 C CA . VAL D 1 623 ? -86.219 60.511 18.321 1.00 98.37 615 VAL D CA 1
ATOM 10890 C C . VAL D 1 623 ? -86.151 60.675 19.849 1.00 97.88 615 VAL D C 1
ATOM 10891 O O . VAL D 1 623 ? -86.358 61.773 20.376 1.00 97.65 615 VAL D O 1
ATOM 10895 N N . GLY D 1 624 ? -85.838 59.602 20.563 1.00 97.66 616 GLY D N 1
ATOM 10896 C CA . GLY D 1 624 ? -85.778 59.694 22.011 1.00 97.71 616 GLY D CA 1
ATOM 10897 C C . GLY D 1 624 ? -84.495 60.296 22.542 1.00 97.50 616 GLY D C 1
ATOM 10898 O O . GLY D 1 624 ? -84.527 61.143 23.429 1.00 96.75 616 GLY D O 1
ATOM 10899 N N . THR D 1 625 ? -83.370 59.860 21.985 1.00 99.06 617 THR D N 1
ATOM 10900 C CA . THR D 1 625 ? -82.043 60.313 22.390 1.00 100.28 617 THR D CA 1
ATOM 10901 C C . THR D 1 625 ? -81.590 61.611 21.713 1.00 99.61 617 THR D C 1
ATOM 10902 O O . THR D 1 625 ? -82.252 62.119 20.802 1.00 100.05 617 THR D O 1
ATOM 10906 N N . GLY D 1 626 ? -80.461 62.153 22.159 1.00 98.21 618 GLY D N 1
ATOM 10907 C CA . GLY D 1 626 ? -79.988 63.385 21.563 1.00 97.86 618 GLY D CA 1
ATOM 10908 C C . GLY D 1 626 ? -79.411 63.113 20.194 1.00 98.11 618 GLY D C 1
ATOM 10909 O O . GLY D 1 626 ? -78.330 63.597 19.884 1.00 99.36 618 GLY D O 1
ATOM 10910 N N . SER D 1 627 ? -80.125 62.357 19.366 1.00 98.28 619 SER D N 1
ATOM 10911 C CA . SER D 1 627 ? -79.620 62.018 18.044 1.00 99.20 619 SER D CA 1
ATOM 10912 C C . SER D 1 627 ? -79.370 63.207 17.138 1.00 99.13 619 SER D C 1
ATOM 10913 O O . SER D 1 627 ? -78.545 63.133 16.221 1.00 99.18 619 SER D O 1
ATOM 10916 N N . MET D 1 628 ? -80.077 64.302 17.386 1.00 98.18 620 MET D N 1
ATOM 10917 C CA . MET D 1 628 ? -79.910 65.486 16.555 1.00 97.61 620 MET D CA 1
ATOM 10918 C C . MET D 1 628 ? -80.048 66.752 17.361 1.00 97.26 620 MET D C 1
ATOM 10919 O O . MET D 1 628 ? -80.496 66.723 18.505 1.00 96.03 620 MET D O 1
ATOM 10924 N N . ASN D 1 629 ? -79.669 67.864 16.737 1.00 98.26 621 ASN D N 1
ATOM 10925 C CA . ASN D 1 629 ? -79.738 69.172 17.365 1.00 99.81 621 ASN D CA 1
ATOM 10926 C C . ASN D 1 629 ? -81.113 69.347 17.978 1.00 100.42 621 ASN D C 1
ATOM 10927 O O . ASN D 1 629 ? -82.119 69.076 17.323 1.00 101.67 621 ASN D O 1
ATOM 10932 N N . PRO D 1 630 ? -81.170 69.794 19.249 1.00 99.91 622 PRO D N 1
ATOM 10933 C CA . PRO D 1 630 ? -82.399 70.024 20.020 1.00 99.08 622 PRO D CA 1
ATOM 10934 C C . PRO D 1 630 ? -83.450 70.811 19.270 1.00 98.99 622 PRO D C 1
ATOM 10935 O O . PRO D 1 630 ? -84.561 70.338 19.051 1.00 99.01 622 PRO D O 1
ATOM 10939 N N . HIS D 1 631 ? -83.080 72.019 18.876 1.00 99.11 623 HIS D N 1
ATOM 10940 C CA . HIS D 1 631 ? -83.968 72.901 18.140 1.00 99.90 623 HIS D CA 1
ATOM 10941 C C . HIS D 1 631 ? -84.661 72.230 16.957 1.00 98.66 623 HIS D C 1
ATOM 10942 O O . HIS D 1 631 ? -85.746 72.649 16.557 1.00 98.93 623 HIS D O 1
ATOM 10949 N N . ILE D 1 632 ? -84.036 71.196 16.398 1.00 97.71 624 ILE D N 1
ATOM 10950 C CA . ILE D 1 632 ? -84.610 70.481 15.264 1.00 97.16 624 ILE D CA 1
ATOM 10951 C C . ILE D 1 632 ? -85.465 69.321 15.713 1.00 98.55 624 ILE D C 1
ATOM 10952 O O . ILE D 1 632 ? -86.161 68.726 14.905 1.00 99.28 624 ILE D O 1
ATOM 10957 N N . GLU D 1 633 ? -85.437 68.990 16.994 1.00 100.03 625 GLU D N 1
ATOM 10958 C CA . GLU D 1 633 ? -86.234 67.867 17.432 1.00 101.45 625 GLU D CA 1
ATOM 10959 C C . GLU D 1 633 ? -87.653 68.216 17.808 1.00 101.94 625 GLU D C 1
ATOM 10960 O O . GLU D 1 633 ? -88.577 67.467 17.491 1.00 102.24 625 GLU D O 1
ATOM 10966 N N . SER D 1 634 ? -87.835 69.344 18.486 1.00 102.18 626 SER D N 1
ATOM 10967 C CA . SER D 1 634 ? -89.175 69.781 18.879 1.00 102.56 626 SER D CA 1
ATOM 10968 C C . SER D 1 634 ? -90.095 69.780 17.671 1.00 103.27 626 SER D C 1
ATOM 10969 O O . SER D 1 634 ? -91.103 69.065 17.646 1.00 104.36 626 SER D O 1
ATOM 10972 N N . GLU D 1 635 ? -89.748 70.584 16.669 1.00 102.59 627 GLU D N 1
ATOM 10973 C CA . GLU D 1 635 ? -90.572 70.672 15.474 1.00 103.42 627 GLU D CA 1
ATOM 10974 C C . GLU D 1 635 ? -90.793 69.331 14.825 1.00 102.95 627 GLU D C 1
ATOM 10975 O O . GLU D 1 635 ? -91.922 68.948 14.583 1.00 103.78 627 GLU D O 1
ATOM 10981 N N . VAL D 1 636 ? -89.729 68.608 14.542 1.00 101.94 628 VAL D N 1
ATOM 10982 C CA . VAL D 1 636 ? -89.905 67.334 13.885 1.00 101.78 628 VAL D CA 1
ATOM 10983 C C . VAL D 1 636 ? -90.886 66.409 14.616 1.00 101.77 628 VAL D C 1
ATOM 10984 O O . VAL D 1 636 ? -91.653 65.690 13.976 1.00 102.24 628 VAL D O 1
ATOM 10988 N N . THR D 1 637 ? -90.897 66.465 15.945 1.00 102.01 629 THR D N 1
ATOM 10989 C CA . THR D 1 637 ? -91.807 65.646 16.736 1.00 101.68 629 THR D CA 1
ATOM 10990 C C . THR D 1 637 ? -93.243 66.135 16.646 1.00 101.90 629 THR D C 1
ATOM 10991 O O . THR D 1 637 ? -94.153 65.377 16.927 1.00 102.36 629 THR D O 1
ATOM 10995 N N . GLN D 1 638 ? -93.450 67.392 16.265 1.00 102.43 630 GLN D N 1
ATOM 10996 C CA . GLN D 1 638 ? -94.801 67.961 16.190 1.00 102.90 630 GLN D CA 1
ATOM 10997 C C . GLN D 1 638 ? -95.395 68.094 14.777 1.00 103.40 630 GLN D C 1
ATOM 10998 O O . GLN D 1 638 ? -96.434 68.746 14.588 1.00 103.16 630 GLN D O 1
ATOM 11004 N N . MET D 1 639 ? -94.738 67.475 13.802 1.00 102.48 631 MET D N 1
ATOM 11005 C CA . MET D 1 639 ? -95.171 67.567 12.421 1.00 101.12 631 MET D CA 1
ATOM 11006 C C . MET D 1 639 ? -95.748 66.273 11.857 1.00 99.82 631 MET D C 1
ATOM 11007 O O . MET D 1 639 ? -95.721 65.222 12.500 1.00 98.55 631 MET D O 1
ATOM 11012 N N . THR D 1 640 ? -96.243 66.395 10.628 1.00 98.89 632 THR D N 1
ATOM 11013 C CA . THR D 1 640 ? -96.929 65.359 9.867 1.00 98.92 632 THR D CA 1
ATOM 11014 C C . THR D 1 640 ? -96.152 64.848 8.658 1.00 97.98 632 THR D C 1
ATOM 11015 O O . THR D 1 640 ? -95.533 65.635 7.950 1.00 98.49 632 THR D O 1
ATOM 11019 N N . VAL D 1 641 ? -96.203 63.545 8.392 1.00 96.09 633 VAL D N 1
ATOM 11020 C CA . VAL D 1 641 ? -95.507 63.015 7.225 1.00 93.24 633 VAL D CA 1
ATOM 11021 C C . VAL D 1 641 ? -96.004 63.847 6.046 1.00 92.01 633 VAL D C 1
ATOM 11022 O O . VAL D 1 641 ? -97.183 63.799 5.698 1.00 91.20 633 VAL D O 1
ATOM 11026 N N . GLY D 1 642 ? -95.110 64.634 5.456 1.00 91.45 634 GLY D N 1
ATOM 11027 C CA . GLY D 1 642 ? -95.492 65.480 4.338 1.00 91.76 634 GLY D CA 1
ATOM 11028 C C . GLY D 1 642 ? -95.413 66.956 4.692 1.00 91.84 634 GLY D C 1
ATOM 11029 O O . GLY D 1 642 ? -95.231 67.803 3.820 1.00 91.44 634 GLY D O 1
ATOM 11030 N N . GLU D 1 643 ? -95.546 67.261 5.982 1.00 92.79 635 GLU D N 1
ATOM 11031 C CA . GLU D 1 643 ? -95.495 68.639 6.463 1.00 93.62 635 GLU D CA 1
ATOM 11032 C C . GLU D 1 643 ? -94.109 69.238 6.278 1.00 92.81 635 GLU D C 1
ATOM 11033 O O . GLU D 1 643 ? -93.106 68.531 6.226 1.00 92.01 635 GLU D O 1
ATOM 11039 N N . TYR D 1 644 ? -94.076 70.558 6.177 1.00 91.92 636 TYR D N 1
ATOM 11040 C CA . TYR D 1 644 ? -92.847 71.304 5.970 1.00 91.82 636 TYR D CA 1
ATOM 11041 C C . TYR D 1 644 ? -92.781 72.366 7.053 1.00 93.17 636 TYR D C 1
ATOM 11042 O O . TYR D 1 644 ? -93.810 72.880 7.464 1.00 95.03 636 TYR D O 1
ATOM 11051 N N . ALA D 1 645 ? -91.590 72.706 7.521 1.00 94.05 637 ALA D N 1
ATOM 11052 C CA . ALA D 1 645 ? -91.492 73.725 8.558 1.00 94.48 637 ALA D CA 1
ATOM 11053 C C . ALA D 1 645 ? -90.219 74.547 8.395 1.00 94.56 637 ALA D C 1
ATOM 11054 O O . ALA D 1 645 ? -89.264 74.085 7.776 1.00 96.00 637 ALA D O 1
ATOM 11056 N N . SER D 1 646 ? -90.216 75.766 8.934 1.00 94.71 638 SER D N 1
ATOM 11057 C CA . SER D 1 646 ? -89.048 76.647 8.853 1.00 94.99 638 SER D CA 1
ATOM 11058 C C . SER D 1 646 ? -88.954 77.567 10.068 1.00 96.21 638 SER D C 1
ATOM 11059 O O . SER D 1 646 ? -89.904 78.274 10.399 1.00 97.50 638 SER D O 1
ATOM 11062 N N . PHE D 1 647 ? -87.805 77.553 10.734 1.00 96.48 639 PHE D N 1
ATOM 11063 C CA . PHE D 1 647 ? -87.601 78.387 11.904 1.00 96.58 639 PHE D CA 1
ATOM 11064 C C . PHE D 1 647 ? -86.196 78.960 11.896 1.00 98.87 639 PHE D C 1
ATOM 11065 O O . PHE D 1 647 ? -85.313 78.437 11.217 1.00 99.25 639 PHE D O 1
ATOM 11073 N N . LYS D 1 648 ? -85.989 80.032 12.653 1.00 100.98 640 LYS D N 1
ATOM 11074 C CA . LYS D 1 648 ? -84.682 80.664 12.710 1.00 102.91 640 LYS D CA 1
ATOM 11075 C C . LYS D 1 648 ? -84.256 81.148 14.100 1.00 103.51 640 LYS D C 1
ATOM 11076 O O . LYS D 1 648 ? -85.051 81.702 14.862 1.00 102.87 640 LYS D O 1
ATOM 11082 N N . MET D 1 649 ? -82.985 80.919 14.415 1.00 105.22 641 MET D N 1
ATOM 11083 C CA . MET D 1 649 ? -82.387 81.321 15.686 1.00 107.35 641 MET D CA 1
ATOM 11084 C C . MET D 1 649 ? -81.590 82.571 15.383 1.00 106.68 641 MET D C 1
ATOM 11085 O O . MET D 1 649 ? -80.571 82.484 14.695 1.00 106.77 641 MET D O 1
ATOM 11090 N N . THR D 1 650 ? -82.030 83.725 15.876 1.00 107.42 642 THR D N 1
ATOM 11091 C CA . THR D 1 650 ? -81.280 84.949 15.612 1.00 109.41 642 THR D CA 1
ATOM 11092 C C . THR D 1 650 ? -79.865 84.746 16.146 1.00 107.30 642 THR D C 1
ATOM 11093 O O . THR D 1 650 ? -78.893 85.271 15.600 1.00 108.07 642 THR D O 1
ATOM 11097 N N . PRO D 1 651 ? -79.735 84.000 17.249 1.00 106.09 643 PRO D N 1
ATOM 11098 C CA . PRO D 1 651 ? -78.372 83.780 17.757 1.00 109.78 643 PRO D CA 1
ATOM 11099 C C . PRO D 1 651 ? -77.923 82.391 17.242 1.00 106.67 643 PRO D C 1
ATOM 11100 O O . PRO D 1 651 ? -78.124 81.378 17.916 1.00 107.72 643 PRO D O 1
ATOM 11104 N N . PRO D 1 652 ? -77.319 82.327 16.034 1.00 102.91 644 PRO D N 1
ATOM 11105 C CA . PRO D 1 652 ? -76.863 81.056 15.450 1.00 104.57 644 PRO D CA 1
ATOM 11106 C C . PRO D 1 652 ? -76.617 79.993 16.510 1.00 103.28 644 PRO D C 1
ATOM 11107 O O . PRO D 1 652 ? -75.561 79.957 17.123 1.00 103.85 644 PRO D O 1
ATOM 11111 N N . ASP D 1 653 ? -77.596 79.121 16.715 1.00 103.81 645 ASP D N 1
ATOM 11112 C CA . ASP D 1 653 ? -77.504 78.091 17.744 1.00 105.16 645 ASP D CA 1
ATOM 11113 C C . ASP D 1 653 ? -76.270 77.177 17.754 1.00 104.04 645 ASP D C 1
ATOM 11114 O O . ASP D 1 653 ? -75.885 76.695 18.822 1.00 104.36 645 ASP D O 1
ATOM 11119 N N . ALA D 1 654 ? -75.645 76.923 16.605 1.00 103.03 646 ALA D N 1
ATOM 11120 C CA . ALA D 1 654 ? -74.451 76.074 16.615 1.00 101.53 646 ALA D CA 1
ATOM 11121 C C . ALA D 1 654 ? -73.200 76.926 16.679 1.00 100.21 646 ALA D C 1
ATOM 11122 O O . ALA D 1 654 ? -73.213 78.084 16.276 1.00 99.68 646 ALA D O 1
ATOM 11124 N N . ALA D 1 655 ? -72.114 76.344 17.169 1.00 99.35 647 ALA D N 1
ATOM 11125 C CA . ALA D 1 655 ? -70.863 77.072 17.266 1.00 99.47 647 ALA D CA 1
ATOM 11126 C C . ALA D 1 655 ? -70.337 77.489 15.904 1.00 98.19 647 ALA D C 1
ATOM 11127 O O . ALA D 1 655 ? -70.557 76.813 14.898 1.00 98.59 647 ALA D O 1
ATOM 11129 N N . GLU D 1 656 ? -69.633 78.613 15.890 1.00 96.96 648 GLU D N 1
ATOM 11130 C CA . GLU D 1 656 ? -69.040 79.151 14.671 1.00 95.21 648 GLU D CA 1
ATOM 11131 C C . GLU D 1 656 ? -68.131 78.110 14.030 1.00 92.36 648 GLU D C 1
ATOM 11132 O O . GLU D 1 656 ? -68.021 78.007 12.805 1.00 90.74 648 GLU D O 1
ATOM 11138 N N . ALA D 1 657 ? -67.467 77.362 14.906 1.00 89.46 649 ALA D N 1
ATOM 11139 C CA . ALA D 1 657 ? -66.550 76.311 14.515 1.00 87.51 649 ALA D CA 1
ATOM 11140 C C . ALA D 1 657 ? -67.291 75.273 13.699 1.00 85.78 649 ALA D C 1
ATOM 11141 O O . ALA D 1 657 ? -66.749 74.726 12.734 1.00 84.86 649 ALA D O 1
ATOM 11143 N N . LEU D 1 658 ? -68.529 74.993 14.097 1.00 83.98 650 LEU D N 1
ATOM 11144 C CA . LEU D 1 658 ? -69.344 74.017 13.392 1.00 81.80 650 LEU D CA 1
ATOM 11145 C C . LEU D 1 658 ? -69.891 74.615 12.123 1.00 81.08 650 LEU D C 1
ATOM 11146 O O . LEU D 1 658 ? -70.210 73.896 11.188 1.00 82.37 650 LEU D O 1
ATOM 11151 N N . ILE D 1 659 ? -70.006 75.933 12.082 1.00 80.07 651 ILE D N 1
ATOM 11152 C CA . ILE D 1 659 ? -70.548 76.563 10.894 1.00 78.51 651 ILE D CA 1
ATOM 11153 C C . ILE D 1 659 ? -69.469 76.725 9.837 1.00 77.88 651 ILE D C 1
ATOM 11154 O O . ILE D 1 659 ? -69.735 76.609 8.642 1.00 78.19 651 ILE D O 1
ATOM 11159 N N . LEU D 1 660 ? -68.246 76.976 10.278 1.00 76.10 652 LEU D N 1
ATOM 11160 C CA . LEU D 1 660 ? -67.139 77.140 9.349 1.00 75.52 652 LEU D CA 1
ATOM 11161 C C . LEU D 1 660 ? -66.649 75.816 8.759 1.00 75.42 652 LEU D C 1
ATOM 11162 O O . LEU D 1 660 ? -66.105 75.789 7.650 1.00 75.56 652 LEU D O 1
ATOM 11167 N N . ALA D 1 661 ? -66.842 74.728 9.500 1.00 75.32 653 ALA D N 1
ATOM 11168 C CA . ALA D 1 661 ? -66.395 73.415 9.059 1.00 75.58 653 ALA D CA 1
ATOM 11169 C C . ALA D 1 661 ? -67.260 72.817 7.954 1.00 77.16 653 ALA D C 1
ATOM 11170 O O . ALA D 1 661 ? -66.795 71.927 7.243 1.00 78.04 653 ALA D O 1
ATOM 11172 N N . VAL D 1 662 ? -68.499 73.302 7.801 1.00 78.47 654 VAL D N 1
ATOM 11173 C CA . VAL D 1 662 ? -69.408 72.799 6.752 1.00 79.10 654 VAL D CA 1
ATOM 11174 C C . VAL D 1 662 ? -69.573 73.777 5.583 1.00 79.94 654 VAL D C 1
ATOM 11175 O O . VAL D 1 662 ? -69.935 73.375 4.474 1.00 78.24 654 VAL D O 1
ATOM 11179 N N . GLY D 1 663 ? -69.320 75.056 5.856 1.00 81.63 655 GLY D N 1
ATOM 11180 C CA . GLY D 1 663 ? -69.401 76.091 4.837 1.00 84.84 655 GLY D CA 1
ATOM 11181 C C . GLY D 1 663 ? -68.218 76.020 3.875 1.00 87.49 655 GLY D C 1
ATOM 11182 O O . GLY D 1 663 ? -67.050 75.928 4.287 1.00 87.13 655 GLY D O 1
ATOM 11183 N N . SER D 1 664 ? -68.535 76.084 2.584 1.00 89.32 656 SER D N 1
ATOM 11184 C CA . SER D 1 664 ? -67.556 75.992 1.512 1.00 91.68 656 SER D CA 1
ATOM 11185 C C . SER D 1 664 ? -66.947 77.322 1.084 1.00 94.24 656 SER D C 1
ATOM 11186 O O . SER D 1 664 ? -65.901 77.345 0.442 1.00 95.87 656 SER D O 1
ATOM 11189 N N . ASP D 1 665 ? -67.603 78.427 1.424 1.00 95.92 657 ASP D N 1
ATOM 11190 C CA . ASP D 1 665 ? -67.100 79.763 1.082 1.00 97.41 657 ASP D CA 1
ATOM 11191 C C . ASP D 1 665 ? -66.849 80.459 2.403 1.00 96.50 657 ASP D C 1
ATOM 11192 O O . ASP D 1 665 ? -67.548 81.393 2.784 1.00 96.68 657 ASP D O 1
ATOM 11197 N N . THR D 1 666 ? -65.817 79.984 3.083 1.00 94.62 658 THR D N 1
ATOM 11198 C CA . THR D 1 666 ? -65.459 80.446 4.412 1.00 93.09 658 THR D CA 1
ATOM 11199 C C . THR D 1 666 ? -65.325 81.931 4.665 1.00 91.99 658 THR D C 1
ATOM 11200 O O . THR D 1 666 ? -65.599 82.403 5.774 1.00 91.27 658 THR D O 1
ATOM 11204 N N . VAL D 1 667 ? -64.905 82.687 3.669 1.00 91.39 659 VAL D N 1
ATOM 11205 C CA 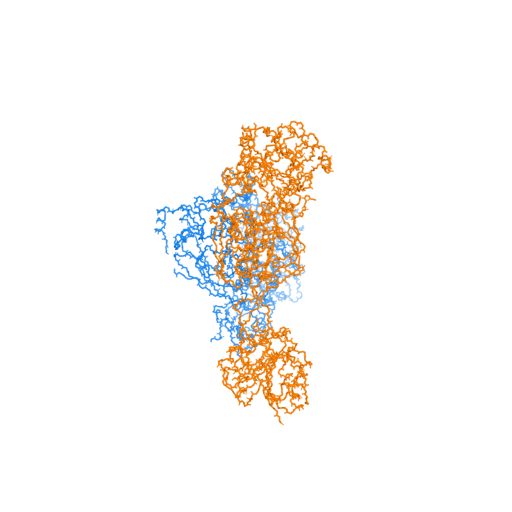. VAL D 1 667 ? -64.745 84.099 3.918 1.00 91.38 659 VAL D CA 1
ATOM 11206 C C . VAL D 1 667 ? -66.069 84.852 3.948 1.00 92.15 659 VAL D C 1
ATOM 11207 O O . VAL D 1 667 ? -66.207 85.837 4.674 1.00 90.82 659 VAL D O 1
ATOM 11211 N N . ARG D 1 668 ? -67.050 84.387 3.178 1.00 93.91 660 ARG D N 1
ATOM 11212 C CA . ARG D 1 668 ? -68.365 85.037 3.196 1.00 94.77 660 ARG D CA 1
ATOM 11213 C C . ARG D 1 668 ? -69.005 84.738 4.546 1.00 94.19 660 ARG D C 1
ATOM 11214 O O . ARG D 1 668 ? -69.693 85.579 5.111 1.00 93.42 660 ARG D O 1
ATOM 11222 N N . ILE D 1 669 ? -68.761 83.531 5.049 1.00 94.05 661 ILE D N 1
ATOM 11223 C CA . ILE D 1 669 ? -69.281 83.109 6.342 1.00 94.12 661 ILE D CA 1
ATOM 11224 C C . ILE D 1 669 ? -68.667 83.986 7.424 1.00 95.28 661 ILE D C 1
ATOM 11225 O O . ILE D 1 669 ? -69.357 84.461 8.323 1.00 94.90 661 ILE D O 1
ATOM 11230 N N . ARG D 1 670 ? -67.363 84.203 7.329 1.00 97.12 662 ARG D N 1
ATOM 11231 C CA . ARG D 1 670 ? -66.666 85.035 8.299 1.00 99.13 662 ARG D CA 1
ATOM 11232 C C . ARG D 1 670 ? -67.246 86.440 8.374 1.00 98.55 662 ARG D C 1
ATOM 11233 O O . ARG D 1 670 ? -67.282 87.046 9.448 1.00 97.20 662 ARG D O 1
ATOM 11241 N N . SER D 1 671 ? -67.684 86.955 7.227 1.00 98.38 663 SER D N 1
ATOM 11242 C CA . SER D 1 671 ? -68.273 88.286 7.154 1.00 97.37 663 SER D CA 1
ATOM 11243 C C . SER D 1 671 ? -69.697 88.292 7.730 1.00 96.80 663 SER D C 1
ATOM 11244 O O . SER D 1 671 ? -70.065 89.190 8.491 1.00 97.35 663 SER D O 1
ATOM 11247 N N . LEU D 1 672 ? -70.498 87.290 7.382 1.00 95.49 664 LEU D N 1
ATOM 11248 C CA . LEU D 1 672 ? -71.862 87.222 7.894 1.00 94.34 664 LEU D CA 1
ATOM 11249 C C . LEU D 1 672 ? -71.892 87.023 9.404 1.00 95.24 664 LEU D C 1
ATOM 11250 O O . LEU D 1 672 ? -72.809 87.480 10.076 1.00 94.95 664 LEU D O 1
ATOM 11255 N N . LEU D 1 673 ? -70.883 86.341 9.931 1.00 97.56 665 LEU D N 1
ATOM 11256 C CA . LEU D 1 673 ? -70.804 86.078 11.363 1.00 100.38 665 LEU D CA 1
ATOM 11257 C C . LEU D 1 673 ? -70.442 87.323 12.171 1.00 102.44 665 LEU D C 1
ATOM 11258 O O . LEU D 1 673 ? -70.885 87.482 13.307 1.00 101.55 665 LEU D O 1
ATOM 11263 N N . SER D 1 674 ? -69.644 88.204 11.574 1.00 106.39 666 SER D N 1
ATOM 11264 C CA . SER D 1 674 ? -69.217 89.439 12.227 1.00 110.34 666 SER D CA 1
ATOM 11265 C C . SER D 1 674 ? -70.358 90.454 12.393 1.00 112.91 666 SER D C 1
ATOM 11266 O O . SER D 1 674 ? -70.431 91.119 13.424 1.00 112.56 666 SER D O 1
ATOM 11269 N N . GLU D 1 675 ? -71.226 90.594 11.386 1.00 116.97 667 GLU D N 1
ATOM 11270 C CA . GLU D 1 675 ? -72.395 91.485 11.489 1.00 120.76 667 GLU D CA 1
ATOM 11271 C C . GLU D 1 675 ? -73.524 90.583 11.987 1.00 122.56 667 GLU D C 1
ATOM 11272 O O . GLU D 1 675 ? -73.314 89.387 12.130 1.00 124.36 667 GLU D O 1
ATOM 11278 N N . ARG D 1 676 ? -74.708 91.128 12.245 1.00 123.25 668 ARG D N 1
ATOM 11279 C CA . ARG D 1 676 ? -75.818 90.308 12.748 1.00 123.09 668 ARG D CA 1
ATOM 11280 C C . ARG D 1 676 ? -76.079 89.037 11.927 1.00 121.82 668 ARG D C 1
ATOM 11281 O O . ARG D 1 676 ? -76.481 89.096 10.767 1.00 121.53 668 ARG D O 1
ATOM 11289 N N . PRO D 1 677 ? -75.832 87.868 12.531 1.00 120.29 669 PRO D N 1
ATOM 11290 C CA . PRO D 1 677 ? -76.036 86.578 11.876 1.00 118.75 669 PRO D CA 1
ATOM 11291 C C . PRO D 1 677 ? -77.345 85.924 12.289 1.00 117.38 669 PRO D C 1
ATOM 11292 O O . PRO D 1 677 ? -77.858 86.212 13.363 1.00 117.09 669 PRO D O 1
ATOM 11296 N N . CYS D 1 678 ? -77.880 85.056 11.427 1.00 115.40 670 CYS D N 1
ATOM 11297 C CA . CYS D 1 678 ? -79.136 84.352 11.699 1.00 112.55 670 CYS D CA 1
ATOM 11298 C C . CYS D 1 678 ? -79.220 83.020 10.946 1.00 110.38 670 CYS D C 1
ATOM 11299 O O . CYS D 1 678 ? -78.909 82.945 9.753 1.00 110.49 670 CYS D O 1
ATOM 11302 N N . LEU D 1 679 ? -79.644 81.971 11.643 1.00 107.42 671 LEU D N 1
ATOM 11303 C CA . LEU D 1 679 ? -79.756 80.658 11.021 1.00 105.49 671 LEU D CA 1
ATOM 11304 C C . LEU D 1 679 ? -81.173 80.341 10.590 1.00 103.50 671 LEU D C 1
ATOM 11305 O O . LEU D 1 679 ? -82.107 80.544 11.353 1.00 104.96 671 LEU D O 1
ATOM 11310 N N . ASN D 1 680 ? -81.330 79.828 9.373 1.00 99.86 672 ASN D N 1
ATOM 11311 C CA . ASN D 1 680 ? -82.646 79.477 8.836 1.00 95.74 672 ASN D CA 1
ATOM 11312 C C . ASN D 1 680 ? -82.755 77.976 8.670 1.00 92.00 672 ASN D C 1
ATOM 11313 O O . ASN D 1 680 ? -82.106 77.390 7.812 1.00 93.20 672 ASN D O 1
ATOM 11318 N N . TYR D 1 681 ? -83.591 77.346 9.467 1.00 86.47 673 TYR D N 1
ATOM 11319 C CA . TYR D 1 681 ? -83.723 75.909 9.379 1.00 82.57 673 TYR D CA 1
ATOM 11320 C C . TYR D 1 681 ? -84.945 75.482 8.602 1.00 80.39 673 TYR D C 1
ATOM 11321 O O . TYR D 1 681 ? -86.023 75.839 9.021 1.00 82.75 673 TYR D O 1
ATOM 11330 N N . ASN D 1 682 ? -84.833 74.754 7.493 1.00 77.27 674 ASN D N 1
ATOM 11331 C CA . ASN D 1 682 ? -86.051 74.237 6.848 1.00 75.00 674 ASN D CA 1
ATOM 11332 C C . ASN D 1 682 ? -85.983 72.715 6.935 1.00 74.07 674 ASN D C 1
ATOM 11333 O O . ASN D 1 682 ? -84.968 72.134 6.579 1.00 74.88 674 ASN D O 1
ATOM 11338 N N . ILE D 1 683 ? -87.031 72.064 7.436 1.00 72.31 675 ILE D N 1
ATOM 11339 C CA . ILE D 1 683 ? -87.018 70.602 7.552 1.00 71.64 675 ILE D CA 1
ATOM 11340 C C . ILE D 1 683 ? -88.287 70.059 6.930 1.00 72.38 675 ILE D C 1
ATOM 11341 O O . ILE D 1 683 ? -89.356 70.623 7.128 1.00 73.93 675 ILE D O 1
ATOM 11346 N N . LEU D 1 684 ? -88.190 68.969 6.180 1.00 72.80 676 LEU D N 1
ATOM 11347 C CA . LEU D 1 684 ? -89.387 68.394 5.562 1.00 75.85 676 LEU D CA 1
ATOM 11348 C C . LEU D 1 684 ? -89.587 67.011 6.152 1.00 78.44 676 LEU D C 1
ATOM 11349 O O . LEU D 1 684 ? -88.704 66.172 6.036 1.00 79.67 676 LEU D O 1
ATOM 11354 N N . LEU D 1 685 ? -90.729 66.735 6.769 1.00 79.65 677 LEU D N 1
ATOM 11355 C CA . LEU D 1 685 ? -90.880 65.395 7.329 1.00 80.67 677 LEU D CA 1
ATOM 11356 C C . LEU D 1 685 ? -91.173 64.438 6.192 1.00 81.40 677 LEU D C 1
ATOM 11357 O O . LEU D 1 685 ? -92.161 64.621 5.483 1.00 82.11 677 LEU D O 1
ATOM 11362 N N . LEU D 1 686 ? -90.323 63.430 5.997 1.00 82.59 678 LEU D N 1
ATOM 11363 C CA . LEU D 1 686 ? -90.548 62.484 4.899 1.00 84.61 678 LEU D CA 1
ATOM 11364 C C . LEU D 1 686 ? -90.993 61.091 5.329 1.00 86.90 678 LEU D C 1
ATOM 11365 O O . LEU D 1 686 ? -91.158 60.197 4.489 1.00 87.37 678 LEU D O 1
ATOM 11370 N N . GLY D 1 687 ? -91.196 60.913 6.628 1.00 88.96 679 GLY D N 1
ATOM 11371 C CA . GLY D 1 687 ? -91.646 59.633 7.120 1.00 91.02 679 GLY D CA 1
ATOM 11372 C C . GLY D 1 687 ? -91.384 59.477 8.599 1.00 92.49 679 GLY D C 1
ATOM 11373 O O . GLY D 1 687 ? -90.844 60.377 9.237 1.00 93.58 679 GLY D O 1
ATOM 11374 N N . VAL D 1 688 ? -91.789 58.336 9.144 1.00 92.68 680 VAL D N 1
ATOM 11375 C CA . VAL D 1 688 ? -91.577 58.008 10.542 1.00 93.16 680 VAL D CA 1
ATOM 11376 C C . VAL D 1 688 ? -91.745 56.522 10.673 1.00 96.33 680 VAL D C 1
ATOM 11377 O O . VAL D 1 688 ? -92.615 55.935 10.046 1.00 95.77 680 VAL D O 1
ATOM 11381 N N . LYS D 1 689 ? -90.896 55.889 11.454 1.00 100.99 681 LYS D N 1
ATOM 11382 C CA . LYS D 1 689 ? -91.098 54.474 11.635 1.00 106.35 681 LYS D CA 1
ATOM 11383 C C . LYS D 1 689 ? -91.167 54.251 13.130 1.00 109.34 681 LYS D C 1
ATOM 11384 O O . LYS D 1 689 ? -90.281 54.657 13.869 1.00 109.74 681 LYS D O 1
ATOM 11390 N N . GLY D 1 690 ? -92.267 53.653 13.564 1.00 113.28 682 GLY D N 1
ATOM 11391 C CA . GLY D 1 690 ? -92.462 53.400 14.970 1.00 117.79 682 GLY D CA 1
ATOM 11392 C C . GLY D 1 690 ? -91.380 52.554 15.602 1.00 121.37 682 GLY D C 1
ATOM 11393 O O . GLY D 1 690 ? -90.633 51.847 14.917 1.00 121.29 682 GLY D O 1
ATOM 11394 N N . PRO D 1 691 ? -91.291 52.608 16.939 1.00 124.18 683 PRO D N 1
ATOM 11395 C CA . PRO D 1 691 ? -90.298 51.847 17.693 1.00 126.76 683 PRO D CA 1
ATOM 11396 C C . PRO D 1 691 ? -90.406 50.373 17.400 1.00 129.62 683 PRO D C 1
ATOM 11397 O O . PRO D 1 691 ? -91.499 49.825 17.220 1.00 129.91 683 PRO D O 1
ATOM 11401 N N . SER D 1 692 ? -89.244 49.749 17.310 1.00 133.07 684 SER D N 1
ATOM 11402 C CA . SER D 1 692 ? -89.183 48.340 17.039 1.00 136.18 684 SER D CA 1
ATOM 11403 C C . SER D 1 692 ? -88.808 47.603 18.299 1.00 138.84 684 SER D C 1
ATOM 11404 O O . SER D 1 692 ? -88.109 48.094 19.195 1.00 138.61 684 SER D O 1
ATOM 11407 N N . GLU D 1 693 ? -89.289 46.382 18.309 1.00 141.80 685 GLU D N 1
ATOM 11408 C CA . GLU D 1 693 ? -89.142 45.514 19.418 1.00 144.42 685 GLU D CA 1
ATOM 11409 C C . GLU D 1 693 ? -88.354 44.260 19.089 1.00 146.75 685 GLU D C 1
ATOM 11410 O O . GLU D 1 693 ? -87.980 43.997 17.941 1.00 146.00 685 GLU D O 1
ATOM 11416 N N . GLU D 1 694 ? -88.090 43.502 20.142 1.00 149.68 686 GLU D N 1
ATOM 11417 C CA . GLU D 1 694 ? -87.389 42.246 20.041 1.00 152.82 686 GLU D CA 1
ATOM 11418 C C . GLU D 1 694 ? -88.391 41.155 20.383 1.00 154.33 686 GLU D C 1
ATOM 11419 O O . GLU D 1 694 ? -89.073 41.209 21.415 1.00 154.76 686 GLU D O 1
ATOM 11425 N N . ARG D 1 695 ? -88.474 40.170 19.497 1.00 155.83 687 ARG D N 1
ATOM 11426 C CA . ARG D 1 695 ? -89.385 39.057 19.662 1.00 156.71 687 ARG D CA 1
ATOM 11427 C C . ARG D 1 695 ? -88.967 38.134 20.780 1.00 156.88 687 ARG D C 1
ATOM 11428 O O . ARG D 1 695 ? -88.048 37.333 20.624 1.00 157.32 687 ARG D O 1
ATOM 11436 N N . MET D 1 696 ? -89.632 38.234 21.915 1.00 156.44 688 MET D N 1
ATOM 11437 C CA . MET D 1 696 ? -89.285 37.345 22.997 1.00 155.80 688 MET D CA 1
ATOM 11438 C C . MET D 1 696 ? -90.354 36.296 23.131 1.00 155.13 688 MET D C 1
ATOM 11439 O O . MET D 1 696 ? -91.540 36.611 23.202 1.00 155.16 688 MET D O 1
ATOM 11444 N N . GLU D 1 697 ? -89.959 35.034 23.127 1.00 154.12 689 GLU D N 1
ATOM 11445 C CA . GLU D 1 697 ? -90.964 34.000 23.293 1.00 152.97 689 GLU D CA 1
ATOM 11446 C C . GLU D 1 697 ? -91.301 33.967 24.784 1.00 151.57 689 GLU D C 1
ATOM 11447 O O . GLU D 1 697 ? -90.421 33.829 25.633 1.00 150.97 689 GLU D O 1
ATOM 11453 N N . ALA D 1 698 ? -92.579 34.148 25.089 1.00 149.94 690 ALA D N 1
ATOM 11454 C CA . ALA D 1 698 ? -93.068 34.090 26.458 1.00 148.04 690 ALA D CA 1
ATOM 11455 C C . ALA D 1 698 ? -93.902 32.824 26.449 1.00 146.47 690 ALA D C 1
ATOM 11456 O O . ALA D 1 698 ? -94.813 32.678 25.626 1.00 146.16 690 ALA D O 1
ATOM 11458 N N . ALA D 1 699 ? -93.580 31.906 27.350 1.00 144.15 691 ALA D N 1
ATOM 11459 C CA . ALA D 1 699 ? -94.263 30.624 27.406 1.00 141.85 691 ALA D CA 1
ATOM 11460 C C . ALA D 1 699 ? -95.685 30.636 27.959 1.00 140.01 691 ALA D C 1
ATOM 11461 O O . ALA D 1 699 ? -95.939 30.396 29.136 1.00 140.66 691 ALA D O 1
ATOM 11463 N N . PHE D 1 700 ? -96.600 30.889 27.048 1.00 137.19 692 PHE D N 1
ATOM 11464 C CA . PHE D 1 700 ? -98.026 30.949 27.258 1.00 134.13 692 PHE D CA 1
ATOM 11465 C C . PHE D 1 700 ? -98.721 29.828 28.079 1.00 131.90 692 PHE D C 1
ATOM 11466 O O . PHE D 1 700 ? -99.439 30.112 29.037 1.00 131.48 692 PHE D O 1
ATOM 11474 N N . PHE D 1 701 ? -98.530 28.564 27.704 1.00 129.46 693 PHE D N 1
ATOM 11475 C CA . PHE D 1 701 ? -99.190 27.461 28.418 1.00 127.02 693 PHE D CA 1
ATOM 11476 C C . PHE D 1 701 ? -98.392 26.914 29.631 1.00 126.45 693 PHE D C 1
ATOM 11477 O O . PHE D 1 701 ? -97.156 26.850 29.602 1.00 125.39 693 PHE D O 1
ATOM 11485 N N . LYS D 1 702 ? -99.127 26.559 30.703 1.00 126.74 694 LYS D N 1
ATOM 11486 C CA . LYS D 1 702 ? -98.580 26.037 31.998 1.00 126.99 694 LYS D CA 1
ATOM 11487 C C . LYS D 1 702 ? -97.465 25.051 31.707 1.00 126.81 694 LYS D C 1
ATOM 11488 O O . LYS D 1 702 ? -96.327 25.324 32.070 1.00 127.65 694 LYS D O 1
ATOM 11494 N N . PRO D 1 703 ? -97.782 23.824 31.253 1.00 126.13 695 PRO D N 1
ATOM 11495 C CA . PRO D 1 703 ? -96.558 23.082 30.932 1.00 125.06 695 PRO D CA 1
ATOM 11496 C C . PRO D 1 703 ? -96.544 23.468 29.433 1.00 124.13 695 PRO D C 1
ATOM 11497 O O . PRO D 1 703 ? -97.576 23.423 28.790 1.00 125.03 695 PRO D O 1
ATOM 11501 N N . PRO D 1 704 ? -95.394 23.895 28.881 1.00 122.12 696 PRO D N 1
ATOM 11502 C CA . PRO D 1 704 ? -95.307 24.296 27.461 1.00 120.29 696 PRO D CA 1
ATOM 11503 C C . PRO D 1 704 ? -96.117 23.407 26.504 1.00 118.78 696 PRO D C 1
ATOM 11504 O O . PRO D 1 704 ? -95.967 22.184 26.517 1.00 119.66 696 PRO D O 1
ATOM 11508 N N . LEU D 1 705 ? -96.942 24.026 25.654 1.00 116.68 697 LEU D N 1
ATOM 11509 C CA . LEU D 1 705 ? -97.801 23.297 24.710 1.00 113.68 697 LEU D CA 1
ATOM 11510 C C . LEU D 1 705 ? -97.139 22.154 23.963 1.00 112.62 697 LEU D C 1
ATOM 11511 O O . LEU D 1 705 ? -97.585 21.013 24.061 1.00 113.07 697 LEU D O 1
ATOM 11516 N N . SER D 1 706 ? -96.089 22.450 23.206 1.00 110.30 698 SER D N 1
ATOM 11517 C CA . SER D 1 706 ? -95.402 21.403 22.463 1.00 107.84 698 SER D CA 1
ATOM 11518 C C . SER D 1 706 ? -94.921 20.298 23.399 1.00 107.90 698 SER D C 1
ATOM 11519 O O . SER D 1 706 ? -94.527 19.230 22.940 1.00 108.44 698 SER D O 1
ATOM 11522 N N . LYS D 1 707 ? -94.947 20.554 24.706 1.00 107.89 699 LYS D N 1
ATOM 11523 C CA . LYS D 1 707 ? -94.513 19.562 25.685 1.00 106.97 699 LYS D CA 1
ATOM 11524 C C . LYS D 1 707 ? -95.702 18.785 26.203 1.00 105.35 699 LYS D C 1
ATOM 11525 O O . LYS D 1 707 ? -95.550 17.705 26.770 1.00 104.78 699 LYS D O 1
ATOM 11531 N N . GLN D 1 708 ? -96.888 19.348 26.003 1.00 104.03 700 GLN D N 1
ATOM 11532 C CA . GLN D 1 708 ? -98.128 18.719 26.442 1.00 103.05 700 GLN D CA 1
ATOM 11533 C C . GLN D 1 708 ? -98.656 17.719 25.418 1.00 101.78 700 GLN D C 1
ATOM 11534 O O . GLN D 1 708 ? -99.467 16.854 25.749 1.00 102.60 700 GLN D O 1
ATOM 11540 N N . ARG D 1 709 ? -98.208 17.853 24.172 1.00 100.27 701 ARG D N 1
ATOM 11541 C CA . ARG D 1 709 ? -98.636 16.959 23.111 1.00 97.97 701 ARG D CA 1
ATOM 11542 C C . ARG D 1 709 ? -97.976 15.608 23.312 1.00 96.06 701 ARG D C 1
ATOM 11543 O O . ARG D 1 709 ? -98.513 14.576 22.929 1.00 94.39 701 ARG D O 1
ATOM 11551 N N . VAL D 1 710 ? -96.794 15.619 23.907 1.00 96.29 702 VAL D N 1
ATOM 11552 C CA . VAL D 1 710 ? -96.105 14.371 24.174 1.00 96.77 702 VAL D CA 1
ATOM 11553 C C . VAL D 1 710 ? -96.896 13.595 25.227 1.00 97.60 702 VAL D C 1
ATOM 11554 O O . VAL D 1 710 ? -97.005 12.375 25.168 1.00 97.79 702 VAL D O 1
ATOM 11558 N N . GLU D 1 711 ? -97.453 14.315 26.190 1.00 98.75 703 GLU D N 1
ATOM 11559 C CA . GLU D 1 711 ? -98.246 13.688 27.233 1.00 100.33 703 GLU D CA 1
ATOM 11560 C C . GLU D 1 711 ? -99.415 12.952 26.609 1.00 99.64 703 GLU D C 1
ATOM 11561 O O . GLU D 1 711 ? -99.591 11.753 26.814 1.00 99.43 703 GLU D O 1
ATOM 11567 N N . TYR D 1 712 ? -100.207 13.672 25.828 1.00 98.49 704 TYR D N 1
ATOM 11568 C CA . TYR D 1 712 ? -101.369 13.078 25.177 1.00 97.03 704 TYR D CA 1
ATOM 11569 C C . TYR D 1 712 ? -100.980 11.857 24.343 1.00 97.41 704 TYR D C 1
ATOM 11570 O O . TYR D 1 712 ? -101.673 10.837 24.330 1.00 98.38 704 TYR D O 1
ATOM 11579 N N . ALA D 1 713 ? -99.859 11.969 23.648 1.00 96.80 705 ALA D N 1
ATOM 11580 C CA . ALA D 1 713 ? -99.383 10.884 22.810 1.00 95.70 705 ALA D CA 1
ATOM 11581 C C . ALA D 1 713 ? -98.998 9.634 23.599 1.00 94.83 705 ALA D C 1
ATOM 11582 O O . ALA D 1 713 ? -99.491 8.543 23.326 1.00 94.68 705 ALA D O 1
ATOM 11584 N N . LEU D 1 714 ? -98.122 9.794 24.584 1.00 94.07 706 LEU D N 1
ATOM 11585 C CA . LEU D 1 714 ? -97.652 8.655 25.356 1.00 93.86 706 LEU D CA 1
ATOM 11586 C C . LEU D 1 714 ? -98.757 8.022 26.171 1.00 94.87 706 LEU D C 1
ATOM 11587 O O . LEU D 1 714 ? -98.780 6.804 26.343 1.00 95.06 706 LEU D O 1
ATOM 11592 N N . LYS D 1 715 ? -99.684 8.844 26.652 1.00 95.98 707 LYS D N 1
ATOM 11593 C CA . LYS D 1 715 ? -100.804 8.328 27.429 1.00 97.22 707 LYS D CA 1
ATOM 11594 C C . LYS D 1 715 ? -101.607 7.423 26.535 1.00 98.15 707 LYS D C 1
ATOM 11595 O O . LYS D 1 715 ? -102.010 6.348 26.946 1.00 98.73 707 LYS D O 1
ATOM 11601 N N . HIS D 1 716 ? -101.833 7.865 25.305 1.00 98.99 708 HIS D N 1
ATOM 11602 C CA . HIS D 1 716 ? -102.568 7.055 24.352 1.00 98.82 708 HIS D CA 1
ATOM 11603 C C . HIS D 1 716 ? -101.752 5.830 23.974 1.00 99.63 708 HIS D C 1
ATOM 11604 O O . HIS D 1 716 ? -102.250 4.711 23.967 1.00 99.44 708 HIS D O 1
ATOM 11611 N N . ILE D 1 717 ? -100.480 6.041 23.668 1.00 100.94 709 ILE D N 1
ATOM 11612 C CA . ILE D 1 717 ? -99.626 4.930 23.265 1.00 102.54 709 ILE D CA 1
ATOM 11613 C C . ILE D 1 717 ? -99.508 3.838 24.326 1.00 103.90 709 ILE D C 1
ATOM 11614 O O . ILE D 1 717 ? -99.542 2.645 24.015 1.00 103.35 709 ILE D O 1
ATOM 11619 N N . ARG D 1 718 ? -99.365 4.251 25.577 1.00 105.61 710 ARG D N 1
ATOM 11620 C CA . ARG D 1 718 ? -99.211 3.298 26.655 1.00 107.20 710 ARG D CA 1
ATOM 11621 C C . ARG D 1 718 ? -100.539 2.725 27.090 1.00 106.81 710 ARG D C 1
ATOM 11622 O O . ARG D 1 718 ? -100.587 1.655 27.686 1.00 106.82 710 ARG D O 1
ATOM 11630 N N . GLU D 1 719 ? -101.612 3.450 26.806 1.00 106.66 711 GLU D N 1
ATOM 11631 C CA . GLU D 1 719 ? -102.939 3.013 27.192 1.00 106.64 711 GLU D CA 1
ATOM 11632 C C . GLU D 1 719 ? -103.308 1.782 26.430 1.00 105.63 711 GLU D C 1
ATOM 11633 O O . GLU D 1 719 ? -104.176 1.005 26.826 1.00 106.61 711 GLU D O 1
ATOM 11639 N N . SER D 1 720 ? -102.606 1.632 25.317 1.00 104.47 712 SER D N 1
ATOM 11640 C CA . SER D 1 720 ? -102.785 0.552 24.361 1.00 102.71 712 SER D CA 1
ATOM 11641 C C . SER D 1 720 ? -101.582 -0.392 24.218 1.00 102.24 712 SER D C 1
ATOM 11642 O O . SER D 1 720 ? -100.437 -0.052 24.546 1.00 101.44 712 SER D O 1
ATOM 11645 N N . SER D 1 721 ? -101.891 -1.583 23.711 1.00 101.61 713 SER D N 1
ATOM 11646 C CA . SER D 1 721 ? -100.914 -2.627 23.445 1.00 101.11 713 SER D CA 1
ATOM 11647 C C . SER D 1 721 ? -100.321 -2.354 22.059 1.00 99.95 713 SER D C 1
ATOM 11648 O O . SER D 1 721 ? -101.065 -2.047 21.128 1.00 99.37 713 SER D O 1
ATOM 11651 N N . ALA D 1 722 ? -98.998 -2.455 21.908 1.00 99.00 714 ALA D N 1
ATOM 11652 C CA . ALA D 1 722 ? -98.364 -2.198 20.598 1.00 98.21 714 ALA D CA 1
ATOM 11653 C C . ALA D 1 722 ? -96.899 -2.626 20.558 1.00 97.45 714 ALA D C 1
ATOM 11654 O O . ALA D 1 722 ? -96.177 -2.523 21.549 1.00 97.02 714 ALA D O 1
ATOM 11656 N N . SER D 1 723 ? -96.446 -3.104 19.415 1.00 97.20 715 SER D N 1
ATOM 11657 C CA . SER D 1 723 ? -95.060 -3.517 19.360 1.00 97.09 715 SER D CA 1
ATOM 11658 C C . SER D 1 723 ? -94.254 -2.453 18.666 1.00 96.41 715 SER D C 1
ATOM 11659 O O . SER D 1 723 ? -93.276 -1.939 19.198 1.00 96.87 715 SER D O 1
ATOM 11662 N N . THR D 1 724 ? -94.725 -2.131 17.469 1.00 94.55 716 THR D N 1
ATOM 11663 C CA . THR D 1 724 ? -94.106 -1.166 16.598 1.00 92.08 716 THR D CA 1
ATOM 11664 C C . THR D 1 724 ? -94.806 0.176 16.663 1.00 89.33 716 THR D C 1
ATOM 11665 O O . THR D 1 724 ? -95.962 0.274 17.092 1.00 88.44 716 THR D O 1
ATOM 11669 N N . LEU D 1 725 ? -94.080 1.207 16.239 1.00 87.01 717 LEU D N 1
ATOM 11670 C CA . LEU D 1 725 ? -94.575 2.574 16.239 1.00 84.62 717 LEU D CA 1
ATOM 11671 C C . LEU D 1 725 ? -93.847 3.444 15.232 1.00 83.95 717 LEU D C 1
ATOM 11672 O O . LEU D 1 725 ? -92.617 3.494 15.234 1.00 84.11 717 LEU D O 1
ATOM 11677 N N . VAL D 1 726 ? -94.606 4.138 14.387 1.00 82.90 718 VAL D N 1
ATOM 11678 C CA . VAL D 1 726 ? -94.012 5.041 13.411 1.00 81.54 718 VAL D CA 1
ATOM 11679 C C . VAL D 1 726 ? -94.338 6.462 13.809 1.00 80.92 718 VAL D C 1
ATOM 11680 O O . VAL D 1 726 ? -95.478 6.775 14.131 1.00 81.60 718 VAL D O 1
ATOM 11684 N N . ASP D 1 727 ? -93.326 7.317 13.799 1.00 79.86 719 ASP D N 1
ATOM 11685 C CA . ASP D 1 727 ? -93.516 8.711 14.159 1.00 80.05 719 ASP D CA 1
ATOM 11686 C C . ASP D 1 727 ? -93.259 9.588 12.935 1.00 80.25 719 ASP D C 1
ATOM 11687 O O . ASP D 1 727 ? -92.146 10.076 12.735 1.00 81.33 719 ASP D O 1
ATOM 11692 N N . PHE D 1 728 ? -94.282 9.788 12.108 1.00 78.74 720 PHE D N 1
ATOM 11693 C CA . PHE D 1 728 ? -94.109 10.610 10.918 1.00 77.14 720 PHE D CA 1
ATOM 11694 C C . PHE D 1 728 ? -93.781 12.021 11.313 1.00 76.72 720 PHE D C 1
ATOM 11695 O O . PHE D 1 728 ? -94.625 12.700 11.877 1.00 77.93 720 PHE D O 1
ATOM 11703 N N . GLY D 1 729 ? -92.558 12.456 11.019 1.00 76.06 721 GLY D N 1
ATOM 11704 C CA . GLY D 1 729 ? -92.148 13.809 11.351 1.00 75.70 721 GLY D CA 1
ATOM 11705 C C . GLY D 1 729 ? -91.568 13.935 12.746 1.00 75.44 721 GLY D C 1
ATOM 11706 O O . GLY D 1 729 ? -91.976 14.788 13.538 1.00 74.78 721 GLY D O 1
ATOM 11707 N N . CYS D 1 730 ? -90.610 13.077 13.053 1.00 75.34 722 CYS D N 1
ATOM 11708 C CA . CYS D 1 730 ? -89.991 13.107 14.358 1.00 77.10 722 CYS D CA 1
ATOM 11709 C C . CYS D 1 730 ? -89.185 14.362 14.539 1.00 77.24 722 CYS D C 1
ATOM 11710 O O . CYS D 1 730 ? -89.323 15.026 15.555 1.00 77.40 722 CYS D O 1
ATOM 11713 N N . GLY D 1 731 ? -88.352 14.690 13.558 1.00 77.88 723 GLY D N 1
ATOM 11714 C CA . GLY D 1 731 ? -87.534 15.883 13.676 1.00 79.45 723 GLY D CA 1
ATOM 11715 C C . GLY D 1 731 ? -86.695 15.817 14.942 1.00 81.87 723 GLY D C 1
ATOM 11716 O O . GLY D 1 731 ? -85.769 15.001 15.034 1.00 82.05 723 GLY D O 1
ATOM 11717 N N . SER D 1 732 ? -87.026 16.668 15.920 1.00 83.83 724 SER D N 1
ATOM 11718 C CA . SER D 1 732 ? -86.315 16.711 17.204 1.00 83.44 724 SER D CA 1
ATOM 11719 C C . SER D 1 732 ? -86.048 15.316 17.818 1.00 83.68 724 SER D C 1
ATOM 11720 O O . SER D 1 732 ? -84.930 15.039 18.257 1.00 82.75 724 SER D O 1
ATOM 11723 N N . GLY D 1 733 ? -87.068 14.447 17.814 1.00 84.35 725 GLY D N 1
ATOM 11724 C CA . GLY D 1 733 ? -86.957 13.106 18.376 1.00 84.26 725 GLY D CA 1
ATOM 11725 C C . GLY D 1 733 ? -87.554 13.020 19.778 1.00 85.15 725 GLY D C 1
ATOM 11726 O O . GLY D 1 733 ? -87.559 11.966 20.417 1.00 83.66 725 GLY D O 1
ATOM 11727 N N . SER D 1 734 ? -88.063 14.152 20.251 1.00 86.93 726 SER D N 1
ATOM 11728 C CA . SER D 1 734 ? -88.668 14.274 21.575 1.00 88.45 726 SER D CA 1
ATOM 11729 C C . SER D 1 734 ? -89.679 13.186 21.955 1.00 90.63 726 SER D C 1
ATOM 11730 O O . SER D 1 734 ? -89.536 12.544 22.996 1.00 90.50 726 SER D O 1
ATOM 11733 N N . LEU D 1 735 ? -90.707 12.991 21.133 1.00 92.72 727 LEU D N 1
ATOM 11734 C CA . LEU D 1 735 ? -91.706 11.952 21.410 1.00 93.51 727 LEU D CA 1
ATOM 11735 C C . LEU D 1 735 ? -91.042 10.597 21.629 1.00 95.15 727 LEU D C 1
ATOM 11736 O O . LEU D 1 735 ? -91.368 9.881 22.582 1.00 96.08 727 LEU D O 1
ATOM 11741 N N . LEU D 1 736 ? -90.135 10.239 20.722 1.00 95.90 728 LEU D N 1
ATOM 11742 C CA . LEU D 1 736 ? -89.426 8.976 20.822 1.00 95.09 728 LEU D CA 1
ATOM 11743 C C . LEU D 1 736 ? -88.619 8.974 22.109 1.00 96.50 728 LEU D C 1
ATOM 11744 O O . LEU D 1 736 ? -88.517 7.951 22.780 1.00 97.23 728 LEU D O 1
ATOM 11749 N N . ASP D 1 737 ? -88.062 10.122 22.476 1.00 97.33 729 ASP D N 1
ATOM 11750 C CA . ASP D 1 737 ? -87.316 10.191 23.724 1.00 97.71 729 ASP D CA 1
ATOM 11751 C C . ASP D 1 737 ? -88.244 9.899 24.899 1.00 96.17 729 ASP D C 1
ATOM 11752 O O . ASP D 1 737 ? -88.170 8.836 25.512 1.00 95.37 729 ASP D O 1
ATOM 11757 N N . SER D 1 738 ? -89.120 10.857 25.192 1.00 95.11 730 SER D N 1
ATOM 11758 C CA . SER D 1 738 ? -90.071 10.759 26.298 1.00 94.38 730 SER D CA 1
ATOM 11759 C C . SER D 1 738 ? -90.640 9.346 26.420 1.00 95.21 730 SER D C 1
ATOM 11760 O O . SER D 1 738 ? -90.884 8.841 27.529 1.00 94.32 730 SER D O 1
ATOM 11763 N N . LEU D 1 739 ? -90.832 8.727 25.257 1.00 96.71 731 LEU D N 1
ATOM 11764 C CA . LEU D 1 739 ? -91.368 7.382 25.149 1.00 97.79 731 LEU D CA 1
ATOM 11765 C C . LEU D 1 739 ? -90.436 6.339 25.726 1.00 99.46 731 LEU D C 1
ATOM 11766 O O . LEU D 1 739 ? -90.836 5.555 26.575 1.00 98.99 731 LEU D O 1
ATOM 11771 N N . LEU D 1 740 ? -89.192 6.310 25.275 1.00 102.02 732 LEU D N 1
ATOM 11772 C CA . LEU D 1 740 ? -88.265 5.318 25.799 1.00 105.28 732 LEU D CA 1
ATOM 11773 C C . LEU D 1 740 ? -87.947 5.550 27.287 1.00 107.72 732 LEU D C 1
ATOM 11774 O O . LEU D 1 740 ? -87.278 4.724 27.912 1.00 107.07 732 LEU D O 1
ATOM 11779 N N . ASP D 1 741 ? -88.448 6.651 27.857 1.00 111.75 733 ASP D N 1
ATOM 11780 C CA . ASP D 1 741 ? -88.188 6.992 29.268 1.00 115.27 733 ASP D CA 1
ATOM 11781 C C . ASP D 1 741 ? -89.081 6.328 30.315 1.00 117.08 733 ASP D C 1
ATOM 11782 O O . ASP D 1 741 ? -88.678 6.219 31.470 1.00 117.86 733 ASP D O 1
ATOM 11787 N N . TYR D 1 742 ? -90.287 5.906 29.933 1.00 118.44 734 TYR D N 1
ATOM 11788 C CA . TYR D 1 742 ? -91.202 5.228 30.860 1.00 119.87 734 TYR D CA 1
ATOM 11789 C C . TYR D 1 742 ? -91.728 4.001 30.110 1.00 118.93 734 TYR D C 1
ATOM 11790 O O . TYR D 1 742 ? -92.167 4.112 28.980 1.00 119.79 734 TYR D O 1
ATOM 11799 N N . PRO D 1 743 ? -91.715 2.816 30.755 1.00 117.21 735 PRO D N 1
ATOM 11800 C CA . PRO D 1 743 ? -92.153 1.523 30.191 1.00 114.03 735 PRO D CA 1
ATOM 11801 C C . PRO D 1 743 ? -93.353 1.491 29.258 1.00 110.55 735 PRO D C 1
ATOM 11802 O O . PRO D 1 743 ? -94.290 2.267 29.417 1.00 109.60 735 PRO D O 1
ATOM 11806 N N . THR D 1 744 ? -93.322 0.573 28.293 1.00 107.23 736 THR D N 1
ATOM 11807 C CA . THR D 1 744 ? -94.408 0.413 27.329 1.00 105.64 736 THR D CA 1
ATOM 11808 C C . THR D 1 744 ? -94.311 -0.916 26.604 1.00 103.59 736 THR D C 1
ATOM 11809 O O . THR D 1 744 ? -93.238 -1.511 26.516 1.00 102.05 736 THR D O 1
ATOM 11813 N N . SER D 1 745 ? -95.436 -1.371 26.063 1.00 101.96 737 SER D N 1
ATOM 11814 C CA . SER D 1 745 ? -95.461 -2.640 25.342 1.00 99.44 737 SER D CA 1
ATOM 11815 C C . SER D 1 745 ? -94.614 -2.611 24.073 1.00 98.06 737 SER D C 1
ATOM 11816 O O . SER D 1 745 ? -94.321 -3.659 23.479 1.00 96.84 737 SER D O 1
ATOM 11819 N N . LEU D 1 746 ? -94.219 -1.402 23.675 1.00 96.29 738 LEU D N 1
ATOM 11820 C CA . LEU D 1 746 ? -93.436 -1.161 22.460 1.00 94.30 738 LEU D CA 1
ATOM 11821 C C . LEU D 1 746 ? -92.138 -1.938 22.386 1.00 92.20 738 LEU D C 1
ATOM 11822 O O . LEU D 1 746 ? -91.411 -2.061 23.366 1.00 93.47 738 LEU D O 1
ATOM 11827 N N . GLN D 1 747 ? -91.852 -2.441 21.194 1.00 89.28 739 GLN D N 1
ATOM 11828 C CA . GLN D 1 747 ? -90.640 -3.192 20.917 1.00 85.70 739 GLN D CA 1
ATOM 11829 C C . GLN D 1 747 ? -89.911 -2.586 19.742 1.00 82.79 739 GLN D C 1
ATOM 11830 O O . GLN D 1 747 ? -88.688 -2.580 19.716 1.00 82.16 739 GLN D O 1
ATOM 11836 N N . THR D 1 748 ? -90.675 -2.089 18.771 1.00 79.76 740 THR D N 1
ATOM 11837 C CA . THR D 1 748 ? -90.108 -1.518 17.547 1.00 76.71 740 THR D CA 1
ATOM 11838 C C . THR D 1 748 ? -90.496 -0.057 17.226 1.00 74.07 740 THR D C 1
ATOM 11839 O O . THR D 1 748 ? -91.646 0.225 16.873 1.00 73.69 740 THR D O 1
ATOM 11843 N N . ILE D 1 749 ? -89.534 0.863 17.344 1.00 71.28 741 ILE D N 1
ATOM 11844 C CA . ILE D 1 749 ? -89.765 2.279 17.027 1.00 67.10 741 ILE D CA 1
ATOM 11845 C C . ILE D 1 749 ? -89.117 2.727 15.696 1.00 66.36 741 ILE D C 1
ATOM 11846 O O . ILE D 1 749 ? -88.034 2.251 15.284 1.00 64.32 741 ILE D O 1
ATOM 11851 N N . ILE D 1 750 ? -89.822 3.638 15.027 1.00 64.33 742 ILE D N 1
ATOM 11852 C CA . ILE D 1 750 ? -89.391 4.185 13.754 1.00 61.39 742 ILE D CA 1
ATOM 11853 C C . ILE D 1 750 ? -89.643 5.688 13.672 1.00 62.48 742 ILE D C 1
ATOM 11854 O O . ILE D 1 750 ? -90.618 6.205 14.218 1.00 63.77 742 ILE D O 1
ATOM 11859 N N . GLY D 1 751 ? -88.740 6.386 12.997 1.00 62.99 743 GLY D N 1
ATOM 11860 C CA . GLY D 1 751 ? -88.882 7.815 12.835 1.00 62.65 743 GLY D CA 1
ATOM 11861 C C . GLY D 1 751 ? -88.719 8.049 11.358 1.00 62.94 743 GLY D C 1
ATOM 11862 O O . GLY D 1 751 ? -87.969 7.325 10.704 1.00 62.68 743 GLY D O 1
ATOM 11863 N N . VAL D 1 752 ? -89.437 9.028 10.823 1.00 63.83 744 VAL D N 1
ATOM 11864 C CA . VAL D 1 752 ? -89.355 9.339 9.401 1.00 63.66 744 VAL D CA 1
ATOM 11865 C C . VAL D 1 752 ? -89.305 10.843 9.239 1.00 63.65 744 VAL D C 1
ATOM 11866 O O . VAL D 1 752 ? -90.084 11.567 9.858 1.00 63.48 744 VAL D O 1
ATOM 11870 N N . ASP D 1 753 ? -88.386 11.317 8.411 1.00 65.12 745 ASP D N 1
ATOM 11871 C CA . ASP D 1 753 ? -88.275 12.745 8.213 1.00 67.25 745 ASP D CA 1
ATOM 11872 C C . ASP D 1 753 ? -87.403 13.053 7.002 1.00 67.62 745 ASP D C 1
ATOM 11873 O O . ASP D 1 753 ? -86.728 12.169 6.478 1.00 67.74 745 ASP D O 1
ATOM 11878 N N . ILE D 1 754 ? -87.446 14.303 6.550 1.00 68.59 746 ILE D N 1
ATOM 11879 C CA . ILE D 1 754 ? -86.633 14.753 5.426 1.00 68.92 746 ILE D CA 1
ATOM 11880 C C . ILE D 1 754 ? -85.662 15.860 5.887 1.00 72.02 746 ILE D C 1
ATOM 11881 O O . ILE D 1 754 ? -84.853 16.367 5.109 1.00 72.87 746 ILE D O 1
ATOM 11886 N N . SER D 1 755 ? -85.737 16.210 7.167 1.00 75.17 747 SER D N 1
ATOM 11887 C CA . SER D 1 755 ? -84.877 17.236 7.758 1.00 77.62 747 SER D CA 1
ATOM 11888 C C . SER D 1 755 ? -83.619 16.605 8.369 1.00 78.45 747 SER D C 1
ATOM 11889 O O . SER D 1 755 ? -83.636 16.132 9.505 1.00 77.82 747 SER D O 1
ATOM 11892 N N . PRO D 1 756 ? -82.504 16.608 7.623 1.00 80.09 748 PRO D N 1
ATOM 11893 C CA . PRO D 1 756 ? -81.274 16.012 8.147 1.00 81.15 748 PRO D CA 1
ATOM 11894 C C . PRO D 1 756 ? -80.816 16.604 9.476 1.00 81.87 748 PRO D C 1
ATOM 11895 O O . PRO D 1 756 ? -80.428 15.867 10.384 1.00 82.72 748 PRO D O 1
ATOM 11899 N N . LYS D 1 757 ? -80.868 17.923 9.610 1.00 82.78 749 LYS D N 1
ATOM 11900 C CA . LYS D 1 757 ? -80.418 18.538 10.857 1.00 84.18 749 LYS D CA 1
ATOM 11901 C C . LYS D 1 757 ? -81.119 17.931 12.070 1.00 82.38 749 LYS D C 1
ATOM 11902 O O . LYS D 1 757 ? -80.544 17.833 13.160 1.00 82.32 749 LYS D O 1
ATOM 11908 N N . GLY D 1 758 ? -82.364 17.522 11.866 1.00 80.67 750 GLY D N 1
ATOM 11909 C CA . GLY D 1 758 ? -83.136 16.939 12.943 1.00 79.24 750 GLY D CA 1
ATOM 11910 C C . GLY D 1 758 ? -82.807 15.479 13.163 1.00 78.13 750 GLY D C 1
ATOM 11911 O O . GLY D 1 758 ? -82.497 15.067 14.278 1.00 79.26 750 GLY D O 1
ATOM 11912 N N . LEU D 1 759 ? -82.888 14.688 12.102 1.00 76.58 751 LEU D N 1
ATOM 11913 C CA . LEU D 1 759 ? -82.568 13.280 12.194 1.00 73.99 751 LEU D CA 1
ATOM 11914 C C . LEU D 1 759 ? -81.255 13.078 12.945 1.00 73.92 751 LEU D C 1
ATOM 11915 O O . LEU D 1 759 ? -81.181 12.244 13.843 1.00 73.64 751 LEU D O 1
ATOM 11920 N N . ALA D 1 760 ? -80.227 13.855 12.609 1.00 74.05 752 ALA D N 1
ATOM 11921 C CA . ALA D 1 760 ? -78.934 13.706 13.273 1.00 74.07 752 ALA D CA 1
ATOM 11922 C C . ALA D 1 760 ? -79.026 13.883 14.786 1.00 75.25 752 ALA D C 1
ATOM 11923 O O . ALA D 1 760 ? -78.370 13.172 15.549 1.00 75.02 752 ALA D O 1
ATOM 11925 N N . ARG D 1 761 ? -79.845 14.839 15.208 1.00 77.32 753 ARG D N 1
ATOM 11926 C CA . ARG D 1 761 ? -80.033 15.078 16.624 1.00 81.07 753 ARG D CA 1
ATOM 11927 C C . ARG D 1 761 ? -80.819 13.922 17.243 1.00 81.66 753 ARG D C 1
ATOM 11928 O O . ARG D 1 761 ? -80.510 13.480 18.347 1.00 80.28 753 ARG D O 1
ATOM 11936 N N . ALA D 1 762 ? -81.816 13.416 16.516 1.00 83.20 754 ALA D N 1
ATOM 11937 C CA . ALA D 1 762 ? -82.632 12.292 16.984 1.00 83.96 754 ALA D CA 1
ATOM 11938 C C . ALA D 1 762 ? -81.750 11.082 17.256 1.00 84.42 754 ALA D C 1
ATOM 11939 O O . ALA D 1 762 ? -81.888 10.424 18.285 1.00 84.89 754 ALA D O 1
ATOM 11941 N N . ALA D 1 763 ? -80.837 10.772 16.350 1.00 84.42 755 ALA D N 1
ATOM 11942 C CA . ALA D 1 763 ? -79.973 9.626 16.588 1.00 85.25 755 ALA D CA 1
ATOM 11943 C C . ALA D 1 763 ? -79.048 9.874 17.779 1.00 86.85 755 ALA D C 1
ATOM 11944 O O . ALA D 1 763 ? -78.940 9.040 18.675 1.00 86.91 755 ALA D O 1
ATOM 11946 N N . LYS D 1 764 ? -78.380 11.024 17.777 1.00 88.80 756 LYS D N 1
ATOM 11947 C CA . LYS D 1 764 ? -77.461 11.371 18.842 1.00 91.31 756 LYS D CA 1
ATOM 11948 C C . LYS D 1 764 ? -78.129 11.198 20.182 1.00 92.37 756 LYS D C 1
ATOM 11949 O O . LYS D 1 764 ? -77.498 10.763 21.134 1.00 92.08 756 LYS D O 1
ATOM 11955 N N . MET D 1 765 ? -79.409 11.522 20.266 1.00 94.04 757 MET D N 1
ATOM 11956 C CA . MET D 1 765 ? -80.118 11.357 21.529 1.00 96.33 757 MET D CA 1
ATOM 11957 C C . MET D 1 765 ? -80.338 9.869 21.843 1.00 97.34 757 MET D C 1
ATOM 11958 O O . MET D 1 765 ? -79.933 9.387 22.903 1.00 97.71 757 MET D O 1
ATOM 11963 N N . LEU D 1 766 ? -80.969 9.152 20.912 1.00 98.37 758 LEU D N 1
ATOM 11964 C CA . LEU D 1 766 ? -81.278 7.724 21.072 1.00 99.52 758 LEU D CA 1
ATOM 11965 C C . LEU D 1 766 ? -80.067 6.854 21.400 1.00 101.45 758 LEU D C 1
ATOM 11966 O O . LEU D 1 766 ? -80.179 5.862 22.108 1.00 101.98 758 LEU D O 1
ATOM 11971 N N . HIS D 1 767 ? -78.906 7.215 20.887 1.00 102.81 759 HIS D N 1
ATOM 11972 C CA . HIS D 1 767 ? -77.743 6.419 21.164 1.00 104.04 759 HIS D CA 1
ATOM 11973 C C . HIS D 1 767 ? -77.469 6.277 22.662 1.00 104.49 759 HIS D C 1
ATOM 11974 O O . HIS D 1 767 ? -77.066 5.220 23.134 1.00 103.84 759 HIS D O 1
ATOM 11981 N N . VAL D 1 768 ? -77.686 7.358 23.398 1.00 105.89 760 VAL D N 1
ATOM 11982 C CA . VAL D 1 768 ? -77.472 7.391 24.840 1.00 107.98 760 VAL D CA 1
ATOM 11983 C C . VAL D 1 768 ? -78.570 6.592 25.501 1.00 110.17 760 VAL D C 1
ATOM 11984 O O . VAL D 1 768 ? -78.327 5.734 26.345 1.00 110.69 760 VAL D O 1
ATOM 11988 N N . LYS D 1 769 ? -79.789 6.915 25.105 1.00 112.51 761 LYS D N 1
ATOM 11989 C CA . LYS D 1 769 ? -80.984 6.302 25.647 1.00 115.35 761 LYS D CA 1
ATOM 11990 C C . LYS D 1 769 ? -81.126 4.798 25.456 1.00 117.54 761 LYS D C 1
ATOM 11991 O O . LYS D 1 769 ? -81.497 4.084 26.387 1.00 117.06 761 LYS D O 1
ATOM 11997 N N . LEU D 1 770 ? -80.837 4.316 24.254 1.00 120.39 762 LEU D N 1
ATOM 11998 C CA . LEU D 1 770 ? -80.970 2.894 23.957 1.00 123.73 762 LEU D CA 1
ATOM 11999 C C . LEU D 1 770 ? -79.850 1.992 24.463 1.00 126.16 762 LEU D C 1
ATOM 12000 O O . LEU D 1 770 ? -79.832 0.797 24.155 1.00 126.36 762 LEU D O 1
ATOM 12005 N N . ASN D 1 771 ? -78.914 2.555 25.222 1.00 128.97 763 ASN D N 1
ATOM 12006 C CA . ASN D 1 771 ? -77.822 1.765 25.780 1.00 131.07 763 ASN D CA 1
ATOM 12007 C C . ASN D 1 771 ? -78.201 1.381 27.201 1.00 132.08 763 ASN D C 1
ATOM 12008 O O . ASN D 1 771 ? -77.940 0.261 27.650 1.00 132.43 763 ASN D O 1
ATOM 12013 N N . LYS D 1 772 ? -78.848 2.318 27.891 1.00 132.97 764 LYS D N 1
ATOM 12014 C CA . LYS D 1 772 ? -79.271 2.118 29.273 1.00 133.94 764 LYS D CA 1
ATOM 12015 C C . LYS D 1 772 ? -80.754 1.807 29.471 1.00 134.93 764 LYS D C 1
ATOM 12016 O O . LYS D 1 772 ? -81.096 0.879 30.202 1.00 135.11 764 LYS D O 1
ATOM 12022 N N . GLU D 1 773 ? -81.644 2.568 28.847 1.00 136.16 765 GLU D N 1
ATOM 12023 C CA . GLU D 1 773 ? -83.054 2.292 29.076 1.00 137.31 765 GLU D CA 1
ATOM 12024 C C . GLU D 1 773 ? -83.793 1.673 27.907 1.00 137.10 765 GLU D C 1
ATOM 12025 O O . GLU D 1 773 ? -84.867 2.136 27.528 1.00 137.66 765 GLU D O 1
ATOM 12031 N N . ALA D 1 774 ? -83.228 0.629 27.326 1.00 136.25 766 ALA D N 1
ATOM 12032 C CA . ALA D 1 774 ? -83.926 -0.031 26.248 1.00 134.70 766 ALA D CA 1
ATOM 12033 C C . ALA D 1 774 ? -84.926 -0.897 27.015 1.00 133.29 766 ALA D C 1
ATOM 12034 O O . ALA D 1 774 ? -84.602 -2.008 27.440 1.00 133.66 766 ALA D O 1
ATOM 12036 N N . CYS D 1 775 ? -86.125 -0.348 27.223 1.00 131.13 767 CYS D N 1
ATOM 12037 C CA . CYS D 1 775 ? -87.202 -1.007 27.975 1.00 128.68 767 CYS D CA 1
ATOM 12038 C C . CYS D 1 775 ? -87.582 -2.387 27.448 1.00 127.32 767 CYS D C 1
ATOM 12039 O O . CYS D 1 775 ? -87.335 -3.405 28.096 1.00 127.78 767 CYS D O 1
ATOM 12042 N N . ASN D 1 776 ? -88.210 -2.414 26.281 1.00 124.90 768 ASN D N 1
ATOM 12043 C CA . ASN D 1 776 ? -88.571 -3.674 25.641 1.00 122.56 768 ASN D CA 1
ATOM 12044 C C . ASN D 1 776 ? -88.131 -3.477 24.212 1.00 120.03 768 ASN D C 1
ATOM 12045 O O . ASN D 1 776 ? -87.963 -4.430 23.451 1.00 119.42 768 ASN D O 1
ATOM 12050 N N . VAL D 1 777 ? -87.943 -2.207 23.871 1.00 116.61 769 VAL D N 1
ATOM 12051 C CA . VAL D 1 777 ? -87.545 -1.820 22.528 1.00 113.09 769 VAL D CA 1
ATOM 12052 C C . VAL D 1 777 ? -86.294 -2.581 22.083 1.00 111.28 769 VAL D C 1
ATOM 12053 O O . VAL D 1 777 ? -85.321 -2.677 22.828 1.00 110.56 769 VAL D O 1
ATOM 12057 N N . LYS D 1 778 ? -86.327 -3.126 20.869 1.00 108.32 770 LYS D N 1
ATOM 12058 C CA . LYS D 1 778 ? -85.196 -3.886 20.349 1.00 104.95 770 LYS D CA 1
ATOM 12059 C C . LYS D 1 778 ? -84.755 -3.422 18.978 1.00 101.90 770 LYS D C 1
ATOM 12060 O O . LYS D 1 778 ? -83.650 -3.718 18.533 1.00 101.66 770 LYS D O 1
ATOM 12066 N N . SER D 1 779 ? -85.645 -2.708 18.309 1.00 98.15 771 SER D N 1
ATOM 12067 C CA . SER D 1 779 ? -85.393 -2.188 16.986 1.00 93.77 771 SER D CA 1
ATOM 12068 C C . SER D 1 779 ? -85.731 -0.714 17.020 1.00 90.60 771 SER D C 1
ATOM 12069 O O . SER D 1 779 ? -86.788 -0.330 17.494 1.00 90.82 771 SER D O 1
ATOM 12072 N N . ALA D 1 780 ? -84.829 0.120 16.540 1.00 87.06 772 ALA D N 1
ATOM 12073 C CA . ALA D 1 780 ? -85.094 1.546 16.526 1.00 82.97 772 ALA D CA 1
ATOM 12074 C C . ALA D 1 780 ? -84.407 2.078 15.284 1.00 80.54 772 ALA D C 1
ATOM 12075 O O . ALA D 1 780 ? -83.179 2.191 15.222 1.00 79.38 772 ALA D O 1
ATOM 12077 N N . THR D 1 781 ? -85.224 2.393 14.290 1.00 78.52 773 THR D N 1
ATOM 12078 C CA . THR D 1 781 ? -84.727 2.866 13.008 1.00 77.07 773 THR D CA 1
ATOM 12079 C C . THR D 1 781 ? -85.198 4.277 12.668 1.00 75.47 773 THR D C 1
ATOM 12080 O O . THR D 1 781 ? -86.336 4.639 12.946 1.00 77.87 773 THR D O 1
ATOM 12084 N N . LEU D 1 782 ? -84.331 5.079 12.066 1.00 70.75 774 LEU D N 1
ATOM 12085 C CA . LEU D 1 782 ? -84.738 6.411 11.666 1.00 68.32 774 LEU D CA 1
ATOM 12086 C C . LEU D 1 782 ? -84.547 6.433 10.170 1.00 69.61 774 LEU D C 1
ATOM 12087 O O . LEU D 1 782 ? -83.526 5.964 9.691 1.00 70.05 774 LEU D O 1
ATOM 12092 N N . TYR D 1 783 ? -85.525 6.956 9.434 1.00 72.54 775 TYR D N 1
ATOM 12093 C CA . TYR D 1 783 ? -85.429 7.020 7.980 1.00 74.72 775 TYR D CA 1
ATOM 12094 C C . TYR D 1 783 ? -85.397 8.463 7.486 1.00 76.96 775 TYR D C 1
ATOM 12095 O O . TYR D 1 783 ? -85.684 9.401 8.226 1.00 77.29 775 TYR D O 1
ATOM 12104 N N . ASP D 1 784 ? -85.025 8.629 6.223 1.00 79.62 776 ASP D N 1
ATOM 12105 C CA . ASP D 1 784 ? -84.989 9.941 5.599 1.00 81.79 776 ASP D CA 1
ATOM 12106 C C . ASP D 1 784 ? -85.976 9.826 4.459 1.00 80.70 776 ASP D C 1
ATOM 12107 O O . ASP D 1 784 ? -85.698 9.159 3.459 1.00 80.87 776 ASP D O 1
ATOM 12112 N N . GLY D 1 785 ? -87.135 10.455 4.615 1.00 80.07 777 GLY D N 1
ATOM 12113 C CA . GLY D 1 785 ? -88.127 10.392 3.562 1.00 79.37 777 GLY D CA 1
ATOM 12114 C C . GLY D 1 785 ? -89.413 11.163 3.791 1.00 78.81 777 GLY D C 1
ATOM 12115 O O . GLY D 1 785 ? -89.811 11.452 4.927 1.00 79.00 777 GLY D O 1
ATOM 12116 N N . SER D 1 786 ? -90.063 11.493 2.679 1.00 77.16 778 SER D N 1
ATOM 12117 C CA . SER D 1 786 ? -91.322 12.210 2.698 1.00 75.13 778 SER D CA 1
ATOM 12118 C C . SER D 1 786 ? -92.406 11.291 3.260 1.00 75.20 778 SER D C 1
ATOM 12119 O O . SER D 1 786 ? -92.491 10.118 2.900 1.00 76.66 778 SER D O 1
ATOM 12122 N N . ILE D 1 787 ? -93.222 11.813 4.164 1.00 74.36 779 ILE D N 1
ATOM 12123 C CA . ILE D 1 787 ? -94.301 11.017 4.713 1.00 72.69 779 ILE D CA 1
ATOM 12124 C C . ILE D 1 787 ? -95.441 11.064 3.697 1.00 72.13 779 ILE D C 1
ATOM 12125 O O . ILE D 1 787 ? -96.588 10.785 4.018 1.00 71.61 779 ILE D O 1
ATOM 12130 N N . LEU D 1 788 ? -95.107 11.447 2.466 1.00 73.19 780 LEU D N 1
ATOM 12131 C CA . LEU D 1 788 ? -96.069 11.495 1.370 1.00 74.90 780 LEU D CA 1
ATOM 12132 C C . LEU D 1 788 ? -95.710 10.315 0.493 1.00 77.05 780 LEU D C 1
ATOM 12133 O O . LEU D 1 788 ? -96.480 9.870 -0.348 1.00 77.06 780 LEU D O 1
ATOM 12138 N N . GLU D 1 789 ? -94.507 9.812 0.702 1.00 79.53 781 GLU D N 1
ATOM 12139 C CA . GLU D 1 789 ? -94.035 8.681 -0.052 1.00 83.27 781 GLU D CA 1
ATOM 12140 C C . GLU D 1 789 ? -94.268 7.403 0.720 1.00 83.61 781 GLU D C 1
ATOM 12141 O O . GLU D 1 789 ? -94.303 7.391 1.947 1.00 82.99 781 GLU D O 1
ATOM 12147 N N . PHE D 1 790 ? -94.432 6.322 -0.018 1.00 85.98 782 PHE D N 1
ATOM 12148 C CA . PHE D 1 790 ? -94.677 5.025 0.569 1.00 88.61 782 PHE D CA 1
ATOM 12149 C C . PHE D 1 790 ? -93.402 4.183 0.552 1.00 89.22 782 PHE D C 1
ATOM 12150 O O . PHE D 1 790 ? -92.679 4.173 -0.442 1.00 90.33 782 PHE D O 1
ATOM 12158 N N . ASP D 1 791 ? -93.125 3.482 1.649 1.00 90.00 783 ASP D N 1
ATOM 12159 C CA . ASP D 1 791 ? -91.951 2.619 1.721 1.00 90.57 783 ASP D CA 1
ATOM 12160 C C . ASP D 1 791 ? -92.338 1.281 2.321 1.00 90.29 783 ASP D C 1
ATOM 12161 O O . ASP D 1 791 ? -92.800 1.232 3.453 1.00 90.33 783 ASP D O 1
ATOM 12166 N N . SER D 1 792 ? -92.123 0.201 1.579 1.00 90.35 784 SER D N 1
ATOM 12167 C CA . SER D 1 792 ? -92.484 -1.142 2.037 1.00 91.28 784 SER D CA 1
ATOM 12168 C C . SER D 1 792 ? -92.071 -1.561 3.452 1.00 92.51 784 SER D C 1
ATOM 12169 O O . SER D 1 792 ? -92.786 -2.325 4.097 1.00 92.22 784 SER D O 1
ATOM 12172 N N . ARG D 1 793 ? -90.924 -1.078 3.924 1.00 94.12 785 ARG D N 1
ATOM 12173 C CA . ARG D 1 793 ? -90.398 -1.422 5.255 1.00 96.25 785 ARG D CA 1
ATOM 12174 C C . ARG D 1 793 ? -91.183 -0.971 6.487 1.00 98.75 785 ARG D C 1
ATOM 12175 O O . ARG D 1 793 ? -90.772 -1.235 7.622 1.00 99.01 785 ARG D O 1
ATOM 12183 N N . LEU D 1 794 ? -92.295 -0.281 6.283 1.00 101.06 786 LEU D N 1
ATOM 12184 C CA . LEU D 1 794 ? -93.088 0.167 7.412 1.00 104.19 786 LEU D CA 1
ATOM 12185 C C . LEU D 1 794 ? -94.432 -0.553 7.378 1.00 107.33 786 LEU D C 1
ATOM 12186 O O . LEU D 1 794 ? -95.494 0.056 7.489 1.00 108.32 786 LEU D O 1
ATOM 12191 N N . HIS D 1 795 ? -94.353 -1.874 7.220 1.00 111.10 787 HIS D N 1
ATOM 12192 C CA . HIS D 1 795 ? -95.521 -2.752 7.165 1.00 114.01 787 HIS D CA 1
ATOM 12193 C C . HIS D 1 795 ? -96.215 -2.911 8.526 1.00 114.50 787 HIS D C 1
ATOM 12194 O O . HIS D 1 795 ? -95.559 -3.013 9.567 1.00 115.06 787 HIS D O 1
ATOM 12201 N N . ASP D 1 796 ? -97.545 -2.913 8.504 1.00 113.49 788 ASP D N 1
ATOM 12202 C CA . ASP D 1 796 ? -98.373 -3.077 9.702 1.00 112.52 788 ASP D CA 1
ATOM 12203 C C . ASP D 1 796 ? -98.013 -2.284 10.959 1.00 110.58 788 ASP D C 1
ATOM 12204 O O . ASP D 1 796 ? -98.030 -2.834 12.059 1.00 109.69 788 ASP D O 1
ATOM 12209 N N . VAL D 1 797 ? -97.685 -1.006 10.816 1.00 108.15 789 VAL D N 1
ATOM 12210 C CA . VAL D 1 797 ? -97.385 -0.197 11.989 1.00 105.90 789 VAL D CA 1
ATOM 12211 C C . VAL D 1 797 ? -98.660 -0.311 12.793 1.00 104.04 789 VAL D C 1
ATOM 12212 O O . VAL D 1 797 ? -99.719 -0.522 12.219 1.00 104.70 789 VAL D O 1
ATOM 12216 N N . ASP D 1 798 ? -98.598 -0.181 14.105 1.00 101.68 790 ASP D N 1
ATOM 12217 C CA . ASP D 1 798 ? -99.835 -0.305 14.851 1.00 99.34 790 ASP D CA 1
ATOM 12218 C C . ASP D 1 798 ? -100.293 1.067 15.318 1.00 96.43 790 ASP D C 1
ATOM 12219 O O . ASP D 1 798 ? -101.480 1.397 15.260 1.00 95.38 790 ASP D O 1
ATOM 12224 N N . ILE D 1 799 ? -99.343 1.867 15.773 1.00 94.20 791 ILE D N 1
ATOM 12225 C CA . ILE D 1 799 ? -99.642 3.231 16.160 1.00 91.78 791 ILE D CA 1
ATOM 12226 C C . ILE D 1 799 ? -98.766 4.097 15.277 1.00 89.91 791 ILE D C 1
ATOM 12227 O O . ILE D 1 799 ? -97.610 3.772 15.017 1.00 88.79 791 ILE D O 1
ATOM 12232 N N . GLY D 1 800 ? -99.328 5.182 14.781 1.00 87.83 792 GLY D N 1
ATOM 12233 C CA . GLY D 1 800 ? -98.559 6.076 13.944 1.00 87.57 792 GLY D CA 1
ATOM 12234 C C . GLY D 1 800 ? -98.815 7.437 14.541 1.00 87.91 792 GLY D C 1
ATOM 12235 O O . GLY D 1 800 ? -99.966 7.843 14.655 1.00 89.19 792 GLY D O 1
ATOM 12236 N N . THR D 1 801 ? -97.776 8.143 14.949 1.00 88.56 793 THR D N 1
ATOM 12237 C CA . THR D 1 801 ? -98.000 9.440 15.541 1.00 89.27 793 THR D CA 1
ATOM 12238 C C . THR D 1 801 ? -97.438 10.542 14.693 1.00 88.43 793 THR D C 1
ATOM 12239 O O . THR D 1 801 ? -96.241 10.620 14.504 1.00 89.67 793 THR D O 1
ATOM 12243 N N . CYS D 1 802 ? -98.316 11.393 14.183 1.00 87.51 794 CYS D N 1
ATOM 12244 C CA . CYS D 1 802 ? -97.925 12.525 13.356 1.00 86.31 794 CYS D CA 1
ATOM 12245 C C . CYS D 1 802 ? -98.391 13.806 14.030 1.00 86.04 794 CYS D C 1
ATOM 12246 O O . CYS D 1 802 ? -99.554 14.177 13.950 1.00 87.13 794 CYS D O 1
ATOM 12249 N N . LEU D 1 803 ? -97.475 14.492 14.689 1.00 84.69 795 LEU D N 1
ATOM 12250 C CA . LEU D 1 803 ? -97.854 15.690 15.407 1.00 84.24 795 LEU D CA 1
ATOM 12251 C C . LEU D 1 803 ? -97.268 16.908 14.767 1.00 83.62 795 LEU D C 1
ATOM 12252 O O . LEU D 1 803 ? -96.070 16.957 14.531 1.00 84.54 795 LEU D O 1
ATOM 12257 N N . GLU D 1 804 ? -98.091 17.900 14.478 1.00 82.01 796 GLU D N 1
ATOM 12258 C CA . GLU D 1 804 ? -97.532 19.101 13.900 1.00 81.83 796 GLU D CA 1
ATOM 12259 C C . GLU D 1 804 ? -96.759 18.922 12.596 1.00 82.03 796 GLU D C 1
ATOM 12260 O O . GLU D 1 804 ? -95.685 19.515 12.417 1.00 81.35 796 GLU D O 1
ATOM 12266 N N . VAL D 1 805 ? -97.304 18.136 11.677 1.00 81.33 797 VAL D N 1
ATOM 12267 C CA . VAL D 1 805 ? -96.612 17.909 10.424 1.00 80.36 797 VAL D CA 1
ATOM 12268 C C . VAL D 1 805 ? -97.441 18.224 9.183 1.00 81.03 797 VAL D C 1
ATOM 12269 O O . VAL D 1 805 ? -96.970 18.937 8.305 1.00 81.92 797 VAL D O 1
ATOM 12273 N N . ILE D 1 806 ? -98.671 17.714 9.109 1.00 81.38 798 ILE D N 1
ATOM 12274 C CA . ILE D 1 806 ? -99.539 17.940 7.941 1.00 80.33 798 ILE D CA 1
ATOM 12275 C C . ILE D 1 806 ? -99.618 19.360 7.446 1.00 81.49 798 ILE D C 1
ATOM 12276 O O . ILE D 1 806 ? -99.975 19.590 6.297 1.00 81.32 798 ILE D O 1
ATOM 12281 N N . GLU D 1 807 ? -99.313 20.315 8.311 1.00 83.34 799 GLU D N 1
ATOM 12282 C CA . GLU D 1 807 ? -99.392 21.701 7.905 1.00 87.15 799 GLU D CA 1
ATOM 12283 C C . GLU D 1 807 ? -98.105 22.298 7.375 1.00 89.40 799 GLU D C 1
ATOM 12284 O O . GLU D 1 807 ? -98.098 23.447 6.950 1.00 91.88 799 GLU D O 1
ATOM 12290 N N . HIS D 1 808 ? -97.012 21.548 7.413 1.00 89.81 800 HIS D N 1
ATOM 12291 C CA . HIS D 1 808 ? -95.759 22.064 6.888 1.00 90.57 800 HIS D CA 1
ATOM 12292 C C . HIS D 1 808 ? -95.661 21.590 5.446 1.00 91.56 800 HIS D C 1
ATOM 12293 O O . HIS D 1 808 ? -94.580 21.525 4.863 1.00 91.86 800 HIS D O 1
ATOM 12300 N N . MET D 1 809 ? -96.818 21.241 4.892 1.00 92.27 801 MET D N 1
ATOM 12301 C CA . MET D 1 809 ? -96.925 20.796 3.514 1.00 93.94 801 MET D CA 1
ATOM 12302 C C . MET D 1 809 ? -98.233 21.349 2.954 1.00 94.76 801 MET D C 1
ATOM 12303 O O . MET D 1 809 ? -99.198 21.544 3.690 1.00 94.00 801 MET D O 1
ATOM 12308 N N . GLU D 1 810 ? -98.260 21.625 1.658 1.00 96.81 802 GLU D N 1
ATOM 12309 C CA . GLU D 1 810 ? -99.448 22.188 1.044 1.00 99.34 802 GLU D CA 1
ATOM 12310 C C . GLU D 1 810 ? -100.688 21.369 1.274 1.00 99.43 802 GLU D C 1
ATOM 12311 O O . GLU D 1 810 ? -100.651 20.143 1.249 1.00 99.65 802 GLU D O 1
ATOM 12317 N N . GLU D 1 811 ? -101.785 22.086 1.475 1.00 100.06 803 GLU D N 1
ATOM 12318 C CA . GLU D 1 811 ? -103.106 21.535 1.746 1.00 99.98 803 GLU D CA 1
ATOM 12319 C C . GLU D 1 811 ? -103.513 20.334 0.897 1.00 99.89 803 GLU D C 1
ATOM 12320 O O . GLU D 1 811 ? -104.321 19.515 1.337 1.00 100.42 803 GLU D O 1
ATOM 12326 N N . ASP D 1 812 ? -102.957 20.228 -0.309 1.00 99.64 804 ASP D N 1
ATOM 12327 C CA . ASP D 1 812 ? -103.272 19.120 -1.215 1.00 98.91 804 ASP D CA 1
ATOM 12328 C C . ASP D 1 812 ? -102.493 17.883 -0.819 1.00 97.82 804 ASP D C 1
ATOM 12329 O O . ASP D 1 812 ? -102.996 16.765 -0.908 1.00 97.99 804 ASP D O 1
ATOM 12334 N N . GLN D 1 813 ? -101.248 18.094 -0.408 1.00 95.66 805 GLN D N 1
ATOM 12335 C CA . GLN D 1 813 ? -100.391 17.008 0.029 1.00 92.94 805 GLN D CA 1
ATOM 12336 C C . GLN D 1 813 ? -100.945 16.482 1.363 1.00 91.19 805 GLN D C 1
ATOM 12337 O O . GLN D 1 813 ? -100.919 15.282 1.631 1.00 89.92 805 GLN D O 1
ATOM 12343 N N . ALA D 1 814 ? -101.457 17.388 2.192 1.00 89.19 806 ALA D N 1
ATOM 12344 C CA . ALA D 1 814 ? -102.023 16.999 3.476 1.00 88.77 806 ALA D CA 1
ATOM 12345 C C . ALA D 1 814 ? -103.032 15.914 3.203 1.00 89.31 806 ALA D C 1
ATOM 12346 O O . ALA D 1 814 ? -103.016 14.870 3.844 1.00 89.44 806 ALA D O 1
ATOM 12348 N N . CYS D 1 815 ? -103.912 16.161 2.239 1.00 90.80 807 CYS D N 1
ATOM 12349 C CA . CYS D 1 815 ? -104.912 15.167 1.870 1.00 93.60 807 CYS D CA 1
ATOM 12350 C C . CYS D 1 815 ? -104.208 13.901 1.402 1.00 94.01 807 CYS D C 1
ATOM 12351 O O . CYS D 1 815 ? -104.482 12.805 1.898 1.00 94.98 807 CYS D O 1
ATOM 12354 N N . GLU D 1 816 ? -103.298 14.057 0.446 1.00 93.80 808 GLU D N 1
ATOM 12355 C CA . GLU D 1 816 ? -102.546 12.917 -0.061 1.00 91.66 808 GLU D CA 1
ATOM 12356 C C . GLU D 1 816 ? -101.962 12.122 1.094 1.00 89.73 808 GLU D C 1
ATOM 12357 O O . GLU D 1 816 ? -102.094 10.906 1.149 1.00 89.87 808 GLU D O 1
ATOM 12363 N N . PHE D 1 817 ? -101.303 12.825 2.007 1.00 86.72 809 PHE D N 1
ATOM 12364 C CA . PHE D 1 817 ? -100.685 12.190 3.157 1.00 84.85 809 PHE D CA 1
ATOM 12365 C C . PHE D 1 817 ? -101.716 11.346 3.866 1.00 84.32 809 PHE D C 1
ATOM 12366 O O . PHE D 1 817 ? -101.439 10.212 4.264 1.00 83.89 809 PHE D O 1
ATOM 12374 N N . GLY D 1 818 ? -102.907 11.920 4.019 1.00 83.77 810 GLY D N 1
ATOM 12375 C CA . GLY D 1 818 ? -104.005 11.231 4.670 1.00 82.36 810 GLY D CA 1
ATOM 12376 C C . GLY D 1 818 ? -104.344 9.958 3.928 1.00 81.69 810 GLY D C 1
ATOM 12377 O O . GLY D 1 818 ? -104.300 8.869 4.497 1.00 80.93 810 GLY D O 1
ATOM 12378 N N . GLU D 1 819 ? -104.676 10.095 2.648 1.00 81.64 811 GLU D N 1
ATOM 12379 C CA . GLU D 1 819 ? -105.006 8.943 1.812 1.00 82.45 811 GLU D CA 1
ATOM 12380 C C . GLU D 1 819 ? -103.899 7.890 1.885 1.00 81.18 811 GLU D C 1
ATOM 12381 O O . GLU D 1 819 ? -104.137 6.755 2.312 1.00 80.86 811 GLU D O 1
ATOM 12387 N N . LYS D 1 820 ? -102.687 8.267 1.481 1.00 79.78 812 LYS D N 1
ATOM 12388 C CA . LYS D 1 820 ? -101.569 7.334 1.509 1.00 77.82 812 LYS D CA 1
ATOM 12389 C C . LYS D 1 820 ? -101.393 6.637 2.838 1.00 77.18 812 LYS D C 1
ATOM 12390 O O . LYS D 1 820 ? -101.172 5.423 2.868 1.00 76.42 812 LYS D O 1
ATOM 12396 N N . VAL D 1 821 ? -101.505 7.373 3.940 1.00 76.08 813 VAL D N 1
ATOM 12397 C CA . VAL D 1 821 ? -101.353 6.736 5.238 1.00 74.21 813 VAL D CA 1
ATOM 12398 C C . VAL D 1 821 ? -102.370 5.651 5.458 1.00 74.65 813 VAL D C 1
ATOM 12399 O O . VAL D 1 821 ? -102.002 4.511 5.560 1.00 74.94 813 VAL D O 1
ATOM 12403 N N . LEU D 1 822 ? -103.649 5.992 5.510 1.00 74.95 814 LEU D N 1
ATOM 12404 C CA . LEU D 1 822 ? -104.664 4.981 5.766 1.00 75.12 814 LEU D CA 1
ATOM 12405 C C . LEU D 1 822 ? -104.727 3.758 4.858 1.00 76.59 814 LEU D C 1
ATOM 12406 O O . LEU D 1 822 ? -104.876 2.646 5.365 1.00 78.09 814 LEU D O 1
ATOM 12411 N N . SER D 1 823 ? -104.640 3.913 3.538 1.00 77.01 815 SER D N 1
ATOM 12412 C CA . SER D 1 823 ? -104.731 2.712 2.698 1.00 77.23 815 SER D CA 1
ATOM 12413 C C . SER D 1 823 ? -103.465 1.836 2.687 1.00 78.24 815 SER D C 1
ATOM 12414 O O . SER D 1 823 ? -103.543 0.617 2.825 1.00 77.05 815 SER D O 1
ATOM 12417 N N . LEU D 1 824 ? -102.305 2.466 2.544 1.00 80.30 816 LEU D N 1
ATOM 12418 C CA . LEU D 1 824 ? -101.023 1.775 2.511 1.00 81.82 816 LEU D CA 1
ATOM 12419 C C . LEU D 1 824 ? -100.369 1.606 3.888 1.00 84.36 816 LEU D C 1
ATOM 12420 O O . LEU D 1 824 ? -99.705 0.613 4.135 1.00 84.47 816 LEU D O 1
ATOM 12425 N N . PHE D 1 825 ? -100.524 2.588 4.768 1.00 87.45 817 PHE D N 1
ATOM 12426 C CA . PHE D 1 825 ? -99.966 2.503 6.119 1.00 89.61 817 PHE D CA 1
ATOM 12427 C C . PHE D 1 825 ? -101.144 2.429 7.082 1.00 91.04 817 PHE D C 1
ATOM 12428 O O . PHE D 1 825 ? -101.737 3.463 7.490 1.00 92.20 817 PHE D O 1
ATOM 12436 N N . HIS D 1 826 ? -101.527 1.206 7.434 1.00 90.59 818 HIS D N 1
ATOM 12437 C CA . HIS D 1 826 ? -102.658 1.065 8.338 1.00 91.47 818 HIS D CA 1
ATOM 12438 C C . HIS D 1 826 ? -102.471 0.421 9.659 1.00 89.58 818 HIS D C 1
ATOM 12439 O O . HIS D 1 826 ? -102.487 -0.796 9.872 1.00 89.14 818 HIS D O 1
ATOM 12446 N N . PRO D 1 827 ? -102.237 1.321 10.553 1.00 88.32 819 PRO D N 1
ATOM 12447 C CA . PRO D 1 827 ? -101.996 1.345 11.961 1.00 87.53 819 PRO D CA 1
ATOM 12448 C C . PRO D 1 827 ? -103.418 1.273 12.443 1.00 86.97 819 PRO D C 1
ATOM 12449 O O . PRO D 1 827 ? -104.303 1.912 11.883 1.00 87.21 819 PRO D O 1
ATOM 12453 N N . LYS D 1 828 ? -103.614 0.418 13.430 1.00 86.09 820 LYS D N 1
ATOM 12454 C CA . LYS D 1 828 ? -104.913 0.243 14.012 1.00 84.69 820 LYS D CA 1
ATOM 12455 C C . LYS D 1 828 ? -105.194 1.522 14.769 1.00 83.39 820 LYS D C 1
ATOM 12456 O O . LYS D 1 828 ? -106.325 1.817 15.150 1.00 84.31 820 LYS D O 1
ATOM 12462 N N . LEU D 1 829 ? -104.137 2.288 14.986 1.00 81.37 821 LEU D N 1
ATOM 12463 C CA . LEU D 1 829 ? -104.274 3.544 15.694 1.00 77.96 821 LEU D CA 1
ATOM 12464 C C . LEU D 1 829 ? -103.368 4.587 15.061 1.00 75.46 821 LEU D C 1
ATOM 12465 O O . LEU D 1 829 ? -102.261 4.275 14.633 1.00 75.00 821 LEU D O 1
ATOM 12470 N N . LEU D 1 830 ? -103.870 5.818 14.981 1.00 72.73 822 LEU D N 1
ATOM 12471 C CA . LEU D 1 830 ? -103.125 6.942 14.417 1.00 70.43 822 LEU D CA 1
ATOM 12472 C C . LEU D 1 830 ? -103.453 8.216 15.207 1.00 69.47 822 LEU D C 1
ATOM 12473 O O . LEU D 1 830 ? -104.613 8.438 15.535 1.00 70.52 822 LEU D O 1
ATOM 12478 N N . ILE D 1 831 ? -102.448 9.036 15.533 1.00 67.50 823 ILE D N 1
ATOM 12479 C CA . ILE D 1 831 ? -102.682 10.290 16.277 1.00 66.97 823 ILE D CA 1
ATOM 12480 C C . ILE D 1 831 ? -102.134 11.459 15.493 1.00 66.07 823 ILE D C 1
ATOM 12481 O O . ILE D 1 831 ? -100.924 11.560 15.311 1.00 65.74 823 ILE D O 1
ATOM 12486 N N . VAL D 1 832 ? -103.029 12.345 15.064 1.00 64.60 824 VAL D N 1
ATOM 12487 C CA . VAL D 1 832 ? -102.686 13.520 14.268 1.00 64.31 824 VAL D CA 1
ATOM 12488 C C . VAL D 1 832 ? -102.824 14.782 15.076 1.00 66.74 824 VAL D C 1
ATOM 12489 O O . VAL D 1 832 ? -103.684 14.863 15.925 1.00 67.19 824 VAL D O 1
ATOM 12493 N N . SER D 1 833 ? -101.997 15.777 14.801 1.00 69.59 825 SER D N 1
ATOM 12494 C CA . SER D 1 833 ? -102.086 17.023 15.544 1.00 72.41 825 SER D CA 1
ATOM 12495 C C . SER D 1 833 ? -101.973 18.225 14.626 1.00 76.50 825 SER D C 1
ATOM 12496 O O . SER D 1 833 ? -101.340 18.158 13.569 1.00 78.14 825 SER D O 1
ATOM 12499 N N . THR D 1 834 ? -102.574 19.334 15.042 1.00 80.04 826 THR D N 1
ATOM 12500 C CA . THR D 1 834 ? -102.541 20.550 14.242 1.00 83.46 826 THR D CA 1
ATOM 12501 C C . THR D 1 834 ? -102.936 21.758 15.052 1.00 86.65 826 THR D C 1
ATOM 12502 O O . THR D 1 834 ? -103.716 21.646 16.000 1.00 87.31 826 THR D O 1
ATOM 12506 N N . PRO D 1 835 ? -102.380 22.934 14.696 1.00 89.68 827 PRO D N 1
ATOM 12507 C CA . PRO D 1 835 ? -102.680 24.186 15.386 1.00 91.91 827 PRO D CA 1
ATOM 12508 C C . PRO D 1 835 ? -104.122 24.590 15.122 1.00 94.39 827 PRO D C 1
ATOM 12509 O O . PRO D 1 835 ? -104.584 24.568 13.973 1.00 94.87 827 PRO D O 1
ATOM 12513 N N . ASN D 1 836 ? -104.827 24.943 16.192 1.00 95.94 828 ASN D N 1
ATOM 12514 C CA . ASN D 1 836 ? -106.208 25.391 16.096 1.00 97.16 828 ASN D CA 1
ATOM 12515 C C . ASN D 1 836 ? -106.124 26.843 15.631 1.00 98.81 828 ASN D C 1
ATOM 12516 O O . ASN D 1 836 ? -105.522 27.670 16.312 1.00 99.09 828 ASN D O 1
ATOM 12521 N N . TYR D 1 837 ? -106.707 27.165 14.482 1.00 100.28 829 TYR D N 1
ATOM 12522 C CA . TYR D 1 837 ? -106.622 28.533 13.990 1.00 102.12 829 TYR D CA 1
ATOM 12523 C C . TYR D 1 837 ? -107.356 29.542 14.875 1.00 103.63 829 TYR D C 1
ATOM 12524 O O . TYR D 1 837 ? -106.789 30.573 15.241 1.00 103.91 829 TYR D O 1
ATOM 12533 N N . GLU D 1 838 ? -108.604 29.253 15.234 1.00 104.06 830 GLU D N 1
ATOM 12534 C CA . GLU D 1 838 ? -109.364 30.166 16.091 1.00 104.92 830 GLU D CA 1
ATOM 12535 C C . GLU D 1 838 ? -108.518 30.670 17.266 1.00 105.18 830 GLU D C 1
ATOM 12536 O O . GLU D 1 838 ? -108.564 31.847 17.629 1.00 104.43 830 GLU D O 1
ATOM 12542 N N . PHE D 1 839 ? -107.739 29.757 17.837 1.00 106.10 831 PHE D N 1
ATOM 12543 C CA . PHE D 1 839 ? -106.917 30.031 19.004 1.00 107.25 831 PHE D CA 1
ATOM 12544 C C . PHE D 1 839 ? -105.746 30.965 18.806 1.00 110.84 831 PHE D C 1
ATOM 12545 O O . PHE D 1 839 ? -105.494 31.810 19.653 1.00 112.90 831 PHE D O 1
ATOM 12553 N N . ASN D 1 840 ? -105.017 30.829 17.710 1.00 114.53 832 ASN D N 1
ATOM 12554 C CA . ASN D 1 840 ? -103.864 31.696 17.513 1.00 118.06 832 ASN D CA 1
ATOM 12555 C C . ASN D 1 840 ? -104.215 33.183 17.380 1.00 120.09 832 ASN D C 1
ATOM 12556 O O . ASN D 1 840 ? -103.337 34.024 17.177 1.00 119.79 832 ASN D O 1
ATOM 12561 N N . THR D 1 841 ? -105.497 33.510 17.500 1.00 123.51 833 THR D N 1
ATOM 12562 C CA . THR D 1 841 ? -105.919 34.903 17.414 1.00 126.51 833 THR D CA 1
ATOM 12563 C C . THR D 1 841 ? -106.049 35.466 18.832 1.00 127.98 833 THR D C 1
ATOM 12564 O O . THR D 1 841 ? -106.292 36.658 19.030 1.00 128.09 833 THR D O 1
ATOM 12568 N N . ILE D 1 842 ? -105.880 34.583 19.811 1.00 129.74 834 ILE D N 1
ATOM 12569 C CA . ILE D 1 842 ? -105.951 34.935 21.225 1.00 131.83 834 ILE D CA 1
ATOM 12570 C C . ILE D 1 842 ? -104.529 34.995 21.757 1.00 134.69 834 ILE D C 1
ATOM 12571 O O . ILE D 1 842 ? -104.263 35.569 22.812 1.00 134.55 834 ILE D O 1
ATOM 12576 N N . LEU D 1 843 ? -103.614 34.381 21.018 1.00 138.05 835 LEU D N 1
ATOM 12577 C CA . LEU D 1 843 ? -102.216 34.388 21.404 1.00 142.30 835 LEU D CA 1
ATOM 12578 C C . LEU D 1 843 ? -101.596 35.674 20.867 1.00 145.74 835 LEU D C 1
ATOM 12579 O O . LEU D 1 843 ? -100.690 36.239 21.481 1.00 146.36 835 LEU D O 1
ATOM 12584 N N . GLN D 1 844 ? -102.108 36.137 19.726 1.00 149.84 836 GLN D N 1
ATOM 12585 C CA . GLN D 1 844 ? -101.600 37.344 19.073 1.00 153.18 836 GLN D CA 1
ATOM 12586 C C . GLN D 1 844 ? -102.057 38.654 19.695 1.00 154.57 836 GLN D C 1
ATOM 12587 O O . GLN D 1 844 ? -101.491 39.713 19.411 1.00 154.14 836 GLN D O 1
ATOM 12593 N N . ARG D 1 845 ? -103.084 38.584 20.534 1.00 156.26 837 ARG D N 1
ATOM 12594 C CA . ARG D 1 845 ? -103.579 39.772 21.215 1.00 157.99 837 ARG D CA 1
ATOM 12595 C C . ARG D 1 845 ? -102.748 39.909 22.481 1.00 159.07 837 ARG D C 1
ATOM 12596 O O . ARG D 1 845 ? -102.426 41.017 22.912 1.00 159.36 837 ARG D O 1
ATOM 12604 N N . SER D 1 846 ? -102.394 38.767 23.065 1.00 159.66 838 SER D N 1
ATOM 12605 C CA . SER D 1 846 ? -101.584 38.746 24.272 1.00 160.15 838 SER D CA 1
ATOM 12606 C C . SER D 1 846 ? -100.168 39.229 23.957 1.00 160.86 838 SER D C 1
ATOM 12607 O O . SER D 1 846 ? -99.497 39.792 24.824 1.00 160.88 838 SER D O 1
ATOM 12610 N N . THR D 1 847 ? -99.731 39.020 22.713 1.00 161.72 839 THR D N 1
ATOM 12611 C CA . THR D 1 847 ? -98.396 39.436 22.259 1.00 162.33 839 THR D CA 1
ATOM 12612 C C . THR D 1 847 ? -98.287 40.952 22.103 1.00 161.60 839 THR D C 1
ATOM 12613 O O . THR D 1 847 ? -97.214 41.529 22.293 1.00 160.85 839 THR D O 1
ATOM 12617 N N . LEU D 1 860 ? -106.491 40.020 10.044 1.00 127.38 852 LEU D N 1
ATOM 12618 C CA . LEU D 1 860 ? -105.033 40.117 10.061 1.00 127.99 852 LEU D CA 1
ATOM 12619 C C . LEU D 1 860 ? -104.316 39.116 10.997 1.00 127.73 852 LEU D C 1
ATOM 12620 O O . LEU D 1 860 ? -103.242 39.436 11.519 1.00 129.07 852 LEU D O 1
ATOM 12625 N N . PRO D 1 861 ? -104.883 37.904 11.227 1.00 126.25 853 PRO D N 1
ATOM 12626 C CA . PRO D 1 861 ? -104.191 36.959 12.121 1.00 124.59 853 PRO D CA 1
ATOM 12627 C C . PRO D 1 861 ? -103.076 36.125 11.454 1.00 122.81 853 PRO D C 1
ATOM 12628 O O . PRO D 1 861 ? -103.351 35.249 10.628 1.00 122.81 853 PRO D O 1
ATOM 12632 N N . LYS D 1 862 ? -101.823 36.414 11.822 1.00 120.53 854 LYS D N 1
ATOM 12633 C CA . LYS D 1 862 ? -100.640 35.716 11.297 1.00 117.69 854 LYS D CA 1
ATOM 12634 C C . LYS D 1 862 ? -100.705 34.208 11.540 1.00 116.62 854 LYS D C 1
ATOM 12635 O O . LYS D 1 862 ? -101.745 33.676 11.921 1.00 117.53 854 LYS D O 1
ATOM 12641 N N . PHE D 1 863 ? -99.594 33.515 11.321 1.00 114.34 855 PHE D N 1
ATOM 12642 C CA . PHE D 1 863 ? -99.569 32.069 11.522 1.00 112.18 855 PHE D CA 1
ATOM 12643 C C . PHE D 1 863 ? -98.536 31.691 12.577 1.00 110.03 855 PHE D C 1
ATOM 12644 O O . PHE D 1 863 ? -97.504 32.338 12.706 1.00 110.39 855 PHE D O 1
ATOM 12652 N N . ARG D 1 864 ? -98.826 30.638 13.330 1.00 106.71 856 ARG D N 1
ATOM 12653 C CA . ARG D 1 864 ? -97.950 30.181 14.389 1.00 103.57 856 ARG D CA 1
ATOM 12654 C C . ARG D 1 864 ? -96.445 30.075 14.020 1.00 103.66 856 ARG D C 1
ATOM 12655 O O . ARG D 1 864 ? -95.604 30.469 14.818 1.00 103.90 856 ARG D O 1
ATOM 12663 N N . ASN D 1 865 ? -96.087 29.581 12.835 1.00 103.73 857 ASN D N 1
ATOM 12664 C CA . ASN D 1 865 ? -94.672 29.514 12.425 1.00 103.97 857 ASN D CA 1
ATOM 12665 C C . ASN D 1 865 ? -94.565 29.960 10.956 1.00 105.21 857 ASN D C 1
ATOM 12666 O O . ASN D 1 865 ? -95.499 29.739 10.190 1.00 105.11 857 ASN D O 1
ATOM 12671 N N . HIS D 1 866 ? -93.458 30.592 10.546 1.00 107.46 858 HIS D N 1
ATOM 12672 C CA . HIS D 1 866 ? -93.344 31.048 9.143 1.00 109.19 858 HIS D CA 1
ATOM 12673 C C . HIS D 1 866 ? -93.166 29.826 8.217 1.00 107.85 858 HIS D C 1
ATOM 12674 O O . HIS D 1 866 ? -93.188 29.961 6.985 1.00 106.51 858 HIS D O 1
ATOM 12681 N N . ASP D 1 867 ? -92.999 28.631 8.805 1.00 106.73 859 ASP D N 1
ATOM 12682 C CA . ASP D 1 867 ? -92.924 27.420 7.972 1.00 105.79 859 ASP D CA 1
ATOM 12683 C C . ASP D 1 867 ? -94.133 26.483 8.197 1.00 104.70 859 ASP D C 1
ATOM 12684 O O . ASP D 1 867 ? -93.996 25.306 8.566 1.00 104.86 859 ASP D O 1
ATOM 12689 N N . HIS D 1 868 ? -95.311 27.079 7.969 1.00 102.22 860 HIS D N 1
ATOM 12690 C CA . HIS D 1 868 ? -96.642 26.462 7.999 1.00 98.23 860 HIS D CA 1
ATOM 12691 C C . HIS D 1 868 ? -97.215 27.007 6.706 1.00 96.58 860 HIS D C 1
ATOM 12692 O O . HIS D 1 868 ? -96.880 28.123 6.296 1.00 95.93 860 HIS D O 1
ATOM 12699 N N . LYS D 1 869 ? -98.067 26.211 6.074 1.00 95.20 861 LYS D N 1
ATOM 12700 C CA . LYS D 1 869 ? -98.724 26.599 4.843 1.00 94.56 861 LYS D CA 1
ATOM 12701 C C . LYS D 1 869 ? -100.095 27.123 5.211 1.00 95.02 861 LYS D C 1
ATOM 12702 O O . LYS D 1 869 ? -100.477 28.234 4.846 1.00 94.98 861 LYS D O 1
ATOM 12708 N N . PHE D 1 870 ? -100.832 26.307 5.950 1.00 93.99 862 PHE D N 1
ATOM 12709 C CA . PHE D 1 870 ? -102.178 26.662 6.369 1.00 93.83 862 PHE D CA 1
ATOM 12710 C C . PHE D 1 870 ? -102.324 26.399 7.851 1.00 94.61 862 PHE D C 1
ATOM 12711 O O . PHE D 1 870 ? -101.472 25.758 8.457 1.00 93.74 862 PHE D O 1
ATOM 12719 N N . GLU D 1 871 ? -103.408 26.896 8.430 1.00 95.97 863 GLU D N 1
ATOM 12720 C CA . GLU D 1 871 ? -103.669 26.685 9.844 1.00 97.83 863 GLU D CA 1
ATOM 12721 C C . GLU D 1 871 ? -105.149 26.540 10.004 1.00 97.72 863 GLU D C 1
ATOM 12722 O O . GLU D 1 871 ? -105.884 27.513 10.198 1.00 98.27 863 GLU D O 1
ATOM 12728 N N . TRP D 1 872 ? -105.582 25.295 9.918 1.00 97.87 864 TRP D N 1
ATOM 12729 C CA . TRP D 1 872 ? -106.987 24.994 10.014 1.00 96.83 864 TRP D CA 1
ATOM 12730 C C . TRP D 1 872 ? -107.649 25.371 11.325 1.00 97.57 864 TRP D C 1
ATOM 12731 O O . TRP D 1 872 ? -107.005 25.581 12.356 1.00 96.79 864 TRP D O 1
ATOM 12742 N N . THR D 1 873 ? -108.971 25.443 11.224 1.00 98.84 865 THR D N 1
ATOM 12743 C CA . THR D 1 873 ? -109.882 25.791 12.298 1.00 100.06 865 THR D CA 1
ATOM 12744 C C . THR D 1 873 ? -110.532 24.532 12.847 1.00 100.55 865 THR D C 1
ATOM 12745 O O . THR D 1 873 ? -110.480 23.496 12.193 1.00 101.35 865 THR D O 1
ATOM 12749 N N . ARG D 1 874 ? -111.141 24.613 14.035 1.00 100.38 866 ARG D N 1
ATOM 12750 C CA . ARG D 1 874 ? -111.789 23.449 14.669 1.00 99.39 866 ARG D CA 1
ATOM 12751 C C . ARG D 1 874 ? -112.628 22.651 13.668 1.00 98.97 866 ARG D C 1
ATOM 12752 O O . ARG D 1 874 ? -112.518 21.423 13.569 1.00 98.37 866 ARG D O 1
ATOM 12760 N N . GLU D 1 875 ? -113.456 23.367 12.916 1.00 98.76 867 GLU D N 1
ATOM 12761 C CA . GLU D 1 875 ? -114.339 22.718 11.961 1.00 99.03 867 GLU D CA 1
ATOM 12762 C C . GLU D 1 875 ? -113.650 22.241 10.676 1.00 98.25 867 GLU D C 1
ATOM 12763 O O . GLU D 1 875 ? -113.894 21.119 10.221 1.00 97.80 867 GLU D O 1
ATOM 12769 N N . GLN D 1 876 ? -112.780 23.066 10.098 1.00 96.26 868 GLN D N 1
ATOM 12770 C CA . GLN D 1 876 ? -112.072 22.657 8.887 1.00 94.27 868 GLN D CA 1
ATOM 12771 C C . GLN D 1 876 ? -111.329 21.370 9.143 1.00 93.84 868 GLN D C 1
ATOM 12772 O O . GLN D 1 876 ? -111.412 20.413 8.372 1.00 93.66 868 GLN D O 1
ATOM 12778 N N . PHE D 1 877 ? -110.582 21.374 10.239 1.00 92.54 869 PHE D N 1
ATOM 12779 C CA . PHE D 1 877 ? -109.781 20.226 10.624 1.00 90.48 869 PHE D CA 1
ATOM 12780 C C . PHE D 1 877 ? -110.653 19.030 10.962 1.00 89.86 869 PHE D C 1
ATOM 12781 O O . PHE D 1 877 ? -110.374 17.908 10.523 1.00 88.07 869 PHE D O 1
ATOM 12789 N N . ASN D 1 878 ? -111.712 19.263 11.731 1.00 90.34 870 ASN D N 1
ATOM 12790 C CA . ASN D 1 878 ? -112.595 18.169 12.102 1.00 91.66 870 ASN D CA 1
ATOM 12791 C C . ASN D 1 878 ? -113.291 17.570 10.870 1.00 92.81 870 ASN D C 1
ATOM 12792 O O . ASN D 1 878 ? -113.447 16.348 10.765 1.00 92.19 870 ASN D O 1
ATOM 12797 N N . GLN D 1 879 ? -113.696 18.436 9.944 1.00 93.84 871 GLN D N 1
ATOM 12798 C CA . GLN D 1 879 ? -114.353 18.013 8.717 1.00 94.41 871 GLN D CA 1
ATOM 12799 C C . GLN D 1 879 ? -113.402 17.170 7.914 1.00 93.16 871 GLN D C 1
ATOM 12800 O O . GLN D 1 879 ? -113.740 16.080 7.461 1.00 93.44 871 GLN D O 1
ATOM 12806 N N . TRP D 1 880 ? -112.200 17.700 7.742 1.00 91.50 872 TRP D N 1
ATOM 12807 C CA . TRP D 1 880 ? -111.170 17.012 6.994 1.00 90.21 872 TRP D CA 1
ATOM 12808 C C . TRP D 1 880 ? -110.987 15.590 7.556 1.00 89.54 872 TRP D C 1
ATOM 12809 O O . TRP D 1 880 ? -111.154 14.615 6.814 1.00 88.33 872 TRP D O 1
ATOM 12820 N N . ALA D 1 881 ? -110.692 15.468 8.858 1.00 88.70 873 ALA D N 1
ATOM 12821 C CA . ALA D 1 881 ? -110.485 14.152 9.490 1.00 88.10 873 ALA D CA 1
ATOM 12822 C C . ALA D 1 881 ? -111.671 13.186 9.313 1.00 87.92 873 ALA D C 1
ATOM 12823 O O . ALA D 1 881 ? -111.497 12.001 8.986 1.00 86.70 873 ALA D O 1
ATOM 12825 N N . SER D 1 882 ? -112.873 13.715 9.517 1.00 89.13 874 SER D N 1
ATOM 12826 C CA . SER D 1 882 ? -114.102 12.947 9.411 1.00 89.83 874 SER D CA 1
ATOM 12827 C C . SER D 1 882 ? -114.285 12.313 8.043 1.00 90.43 874 SER D C 1
ATOM 12828 O O . SER D 1 882 ? -114.513 11.114 7.930 1.00 91.02 874 SER D O 1
ATOM 12831 N N . LYS D 1 883 ? -114.190 13.135 7.007 1.00 91.26 875 LYS D N 1
ATOM 12832 C CA . LYS D 1 883 ? -114.388 12.695 5.626 1.00 92.64 875 LYS D CA 1
ATOM 12833 C C . LYS D 1 883 ? -113.426 11.605 5.155 1.00 92.39 875 LYS D C 1
ATOM 12834 O O . LYS D 1 883 ? -113.743 10.807 4.268 1.00 90.72 875 LYS D O 1
ATOM 12840 N N . LEU D 1 884 ? -112.247 11.619 5.764 1.00 92.87 876 LEU D N 1
ATOM 12841 C CA . LEU D 1 884 ? -111.162 10.691 5.509 1.00 93.74 876 LEU D CA 1
ATOM 12842 C C . LEU D 1 884 ? -111.396 9.426 6.346 1.00 94.83 876 LEU D C 1
ATOM 12843 O O . LEU D 1 884 ? -111.103 8.305 5.907 1.00 96.01 876 LEU D O 1
ATOM 12848 N N . GLY D 1 885 ? -111.915 9.632 7.557 1.00 94.47 877 GLY D N 1
ATOM 12849 C CA . GLY D 1 885 ? -112.234 8.536 8.445 1.00 94.00 877 GLY D CA 1
ATOM 12850 C C . GLY D 1 885 ? -113.452 7.814 7.906 1.00 94.15 877 GLY D C 1
ATOM 12851 O O . GLY D 1 885 ? -113.598 6.608 8.079 1.00 93.38 877 GLY D O 1
ATOM 12852 N N . LYS D 1 886 ? -114.337 8.526 7.221 1.00 95.26 878 LYS D N 1
ATOM 12853 C CA . LYS D 1 886 ? -115.500 7.821 6.717 1.00 96.81 878 LYS D CA 1
ATOM 12854 C C . LYS D 1 886 ? -115.171 7.083 5.439 1.00 96.87 878 LYS D C 1
ATOM 12855 O O . LYS D 1 886 ? -115.705 6.001 5.172 1.00 95.99 878 LYS D O 1
ATOM 12861 N N . ARG D 1 887 ? -114.269 7.646 4.653 1.00 97.85 879 ARG D N 1
ATOM 12862 C CA . ARG D 1 887 ? -113.870 6.995 3.425 1.00 98.75 879 ARG D CA 1
ATOM 12863 C C . ARG D 1 887 ? -113.229 5.661 3.746 1.00 98.97 879 ARG D C 1
ATOM 12864 O O . ARG D 1 887 ? -113.498 4.658 3.109 1.00 99.36 879 ARG D O 1
ATOM 12872 N N . HIS D 1 888 ? -112.374 5.660 4.749 1.00 99.58 880 HIS D N 1
ATOM 12873 C CA . HIS D 1 888 ? -111.697 4.425 5.113 1.00 99.54 880 HIS D CA 1
ATOM 12874 C C . HIS D 1 888 ? -112.320 3.847 6.364 1.00 100.24 880 HIS D C 1
ATOM 12875 O O . HIS D 1 888 ? -113.118 4.508 7.024 1.00 101.09 880 HIS D O 1
ATOM 12882 N N . ASN D 1 889 ? -111.965 2.616 6.696 1.00 100.48 881 ASN D N 1
ATOM 12883 C CA . ASN D 1 889 ? -112.538 1.975 7.861 1.00 100.46 881 ASN D CA 1
ATOM 12884 C C . ASN D 1 889 ? -112.081 2.521 9.211 1.00 98.90 881 ASN D C 1
ATOM 12885 O O . ASN D 1 889 ? -111.811 1.755 10.137 1.00 98.69 881 ASN D O 1
ATOM 12890 N N . TYR D 1 890 ? -112.020 3.840 9.345 1.00 96.82 882 TYR D N 1
ATOM 12891 C CA . TYR D 1 890 ? -111.593 4.413 10.611 1.00 95.43 882 TYR D CA 1
ATOM 12892 C C . TYR D 1 890 ? -112.593 5.380 11.245 1.00 94.11 882 TYR D C 1
ATOM 12893 O O . TYR D 1 890 ? -113.268 6.160 10.577 1.00 93.21 882 TYR D O 1
ATOM 12902 N N . SER D 1 891 ? -112.657 5.303 12.564 1.00 93.14 883 SER D N 1
ATOM 12903 C CA . SER D 1 891 ? -113.530 6.111 13.397 1.00 92.25 883 SER D CA 1
ATOM 12904 C C . SER D 1 891 ? -112.719 7.294 13.870 1.00 92.56 883 SER D C 1
ATOM 12905 O O . SER D 1 891 ? -111.546 7.140 14.176 1.00 92.85 883 SER D O 1
ATOM 12908 N N . VAL D 1 892 ? -113.327 8.463 13.990 1.00 93.02 884 VAL D N 1
ATOM 12909 C CA . VAL D 1 892 ? -112.547 9.611 14.425 1.00 94.12 884 VAL D CA 1
ATOM 12910 C C . VAL D 1 892 ? -112.984 10.297 15.717 1.00 94.09 884 VAL D C 1
ATOM 12911 O O . VAL D 1 892 ? -114.015 10.969 15.780 1.00 92.71 884 VAL D O 1
ATOM 12915 N N . GLU D 1 893 ? -112.152 10.127 16.737 1.00 95.83 885 GLU D N 1
ATOM 12916 C CA . GLU D 1 893 ? -112.355 10.695 18.065 1.00 98.67 885 GLU D CA 1
ATOM 12917 C C . GLU D 1 893 ? -111.526 11.987 18.242 1.00 98.92 885 GLU D C 1
ATOM 12918 O O . GLU D 1 893 ? -110.313 11.932 18.474 1.00 99.72 885 GLU D O 1
ATOM 12924 N N . PHE D 1 894 ? -112.168 13.150 18.137 1.00 98.64 886 PHE D N 1
ATOM 12925 C CA . PHE D 1 894 ? -111.425 14.402 18.269 1.00 98.55 886 PHE D CA 1
ATOM 12926 C C . PHE D 1 894 ? -111.353 14.920 19.683 1.00 100.41 886 PHE D C 1
ATOM 12927 O O . PHE D 1 894 ? -112.201 14.627 20.524 1.00 101.86 886 PHE D O 1
ATOM 12935 N N . SER D 1 895 ? -110.316 15.720 19.889 1.00 101.68 887 SER D N 1
ATOM 12936 C CA . SER D 1 895 ? -110.009 16.459 21.107 1.00 103.72 887 SER D CA 1
ATOM 12937 C C . SER D 1 895 ? -108.703 17.190 20.844 1.00 106.53 887 SER D C 1
ATOM 12938 O O . SER D 1 895 ? -108.123 17.059 19.767 1.00 107.81 887 SER D O 1
ATOM 12941 N N . GLY D 1 896 ? -108.251 17.971 21.815 1.00 108.36 888 GLY D N 1
ATOM 12942 C CA . GLY D 1 896 ? -107.025 18.730 21.641 1.00 109.93 888 GLY D CA 1
ATOM 12943 C C . GLY D 1 896 ? -106.321 19.109 22.934 1.00 110.28 888 GLY D C 1
ATOM 12944 O O . GLY D 1 896 ? -106.804 18.814 24.030 1.00 110.76 888 GLY D O 1
ATOM 12945 N N . VAL D 1 897 ? -105.187 19.793 22.803 1.00 110.28 889 VAL D N 1
ATOM 12946 C CA . VAL D 1 897 ? -104.395 20.183 23.959 1.00 110.12 889 VAL D CA 1
ATOM 12947 C C . VAL D 1 897 ? -104.202 21.676 24.125 1.00 110.66 889 VAL D C 1
ATOM 12948 O O . VAL D 1 897 ? -104.140 22.420 23.149 1.00 109.40 889 VAL D O 1
ATOM 12952 N N . GLY D 1 898 ? -104.099 22.097 25.383 1.00 112.93 890 GLY D N 1
ATOM 12953 C CA . GLY D 1 898 ? -103.911 23.500 25.701 1.00 116.25 890 GLY D CA 1
ATOM 12954 C C . GLY D 1 898 ? -105.210 24.273 25.613 1.00 118.99 890 GLY D C 1
ATOM 12955 O O . GLY D 1 898 ? -105.515 24.861 24.576 1.00 119.94 890 GLY D O 1
ATOM 12956 N N . GLY D 1 899 ? -105.977 24.277 26.701 1.00 120.87 891 GLY D N 1
ATOM 12957 C CA . GLY D 1 899 ? -107.246 24.987 26.708 1.00 122.33 891 GLY D CA 1
ATOM 12958 C C . GLY D 1 899 ? -108.410 24.102 27.123 1.00 123.49 891 GLY D C 1
ATOM 12959 O O . GLY D 1 899 ? -108.238 23.189 27.926 1.00 123.66 891 GLY D O 1
ATOM 12960 N N . SER D 1 900 ? -109.599 24.377 26.591 1.00 124.28 892 SER D N 1
ATOM 12961 C CA . SER D 1 900 ? -110.781 23.582 26.911 1.00 125.34 892 SER D CA 1
ATOM 12962 C C . SER D 1 900 ? -111.626 23.399 25.653 1.00 126.61 892 SER D C 1
ATOM 12963 O O . SER D 1 900 ? -111.793 24.335 24.866 1.00 126.52 892 SER D O 1
ATOM 12966 N N . GLY D 1 901 ? -112.157 22.191 25.466 1.00 127.87 893 GLY D N 1
ATOM 12967 C CA . GLY D 1 901 ? -112.989 21.913 24.304 1.00 130.07 893 GLY D CA 1
ATOM 12968 C C . GLY D 1 901 ? -114.305 22.669 24.385 1.00 131.46 893 GLY D C 1
ATOM 12969 O O . GLY D 1 901 ? -115.110 22.659 23.450 1.00 131.09 893 GLY D O 1
ATOM 12970 N N . GLU D 1 902 ? -114.508 23.331 25.521 1.00 132.97 894 GLU D N 1
ATOM 12971 C CA . GLU D 1 902 ? -115.712 24.102 25.772 1.00 133.93 894 GLU D CA 1
ATOM 12972 C C . GLU D 1 902 ? -115.523 25.611 25.573 1.00 134.45 894 GLU D C 1
ATOM 12973 O O . GLU D 1 902 ? -116.319 26.233 24.864 1.00 135.70 894 GLU D O 1
ATOM 12979 N N . VAL D 1 903 ? -114.487 26.200 26.181 1.00 134.27 895 VAL D N 1
ATOM 12980 C CA . VAL D 1 903 ? -114.256 27.651 26.072 1.00 134.12 895 VAL D CA 1
ATOM 12981 C C . VAL D 1 903 ? -114.400 28.182 24.640 1.00 134.79 895 VAL D C 1
ATOM 12982 O O . VAL D 1 903 ? -114.371 27.420 23.675 1.00 135.51 895 VAL D O 1
ATOM 12986 N N . GLU D 1 904 ? -114.567 29.494 24.519 1.00 135.29 896 GLU D N 1
ATOM 12987 C CA . GLU D 1 904 ? -114.755 30.143 23.228 1.00 135.01 896 GLU D CA 1
ATOM 12988 C C . GLU D 1 904 ? -113.839 29.646 22.116 1.00 133.55 896 GLU D C 1
ATOM 12989 O O . GLU D 1 904 ? -114.303 29.280 21.035 1.00 134.24 896 GLU D O 1
ATOM 12995 N N . PRO D 1 905 ? -112.520 29.628 22.364 1.00 131.43 897 PRO D N 1
ATOM 12996 C CA . PRO D 1 905 ? -111.580 29.167 21.332 1.00 128.98 897 PRO D CA 1
ATOM 12997 C C . PRO D 1 905 ? -111.663 27.675 21.032 1.00 126.88 897 PRO D C 1
ATOM 12998 O O . PRO D 1 905 ? -111.881 27.248 19.896 1.00 125.23 897 PRO D O 1
ATOM 13002 N N . GLY D 1 906 ? -111.503 26.900 22.090 1.00 124.94 898 GLY D N 1
ATOM 13003 C CA . GLY D 1 906 ? -111.503 25.464 21.990 1.00 122.63 898 GLY D CA 1
ATOM 13004 C C . GLY D 1 906 ? -110.157 25.090 22.562 1.00 121.25 898 GLY D C 1
ATOM 13005 O O . GLY D 1 906 ? -109.821 25.506 23.677 1.00 121.95 898 GLY D O 1
ATOM 13006 N N . PHE D 1 907 ? -109.378 24.336 21.787 1.00 118.72 899 PHE D N 1
ATOM 13007 C CA . PHE D 1 907 ? -108.046 23.901 22.193 1.00 115.65 899 PHE D CA 1
ATOM 13008 C C . PHE D 1 907 ? -106.966 24.625 21.390 1.00 112.92 899 PHE D C 1
ATOM 13009 O O . PHE D 1 907 ? -107.259 25.296 20.398 1.00 112.45 899 PHE D O 1
ATOM 13017 N N . ALA D 1 908 ? -105.719 24.492 21.833 1.00 110.36 900 ALA D N 1
ATOM 13018 C CA . ALA D 1 908 ? -104.588 25.126 21.152 1.00 107.00 900 ALA D CA 1
ATOM 13019 C C . ALA D 1 908 ? -104.174 24.273 19.956 1.00 104.07 900 ALA D C 1
ATOM 13020 O O . ALA D 1 908 ? -103.955 24.778 18.845 1.00 102.49 900 ALA D O 1
ATOM 13022 N N . SER D 1 909 ? -104.058 22.973 20.213 1.00 100.69 901 SER D N 1
ATOM 13023 C CA . SER D 1 909 ? -103.697 22.000 19.197 1.00 96.53 901 SER D CA 1
ATOM 13024 C C . SER D 1 909 ? -104.771 20.922 19.158 1.00 93.43 901 SER D C 1
ATOM 13025 O O . SER D 1 909 ? -104.807 20.020 19.996 1.00 92.20 901 SER D O 1
ATOM 13028 N N . GLN D 1 910 ? -105.659 21.050 18.181 1.00 90.24 902 GLN D N 1
ATOM 13029 C CA . GLN D 1 910 ? -106.760 20.119 17.973 1.00 87.18 902 GLN D CA 1
ATOM 13030 C C . GLN D 1 910 ? -106.200 18.836 17.397 1.00 84.77 902 GLN D C 1
ATOM 13031 O O . GLN D 1 910 ? -105.384 18.883 16.481 1.00 86.25 902 GLN D O 1
ATOM 13037 N N . ILE D 1 911 ? -106.641 17.688 17.898 1.00 80.46 903 ILE D N 1
ATOM 13038 C CA . ILE D 1 911 ? -106.110 16.427 17.389 1.00 76.36 903 ILE D CA 1
ATOM 13039 C C . ILE D 1 911 ? -107.121 15.312 17.096 1.00 74.13 903 ILE D C 1
ATOM 13040 O O . ILE D 1 911 ? -107.932 14.941 17.938 1.00 74.35 903 ILE D O 1
ATOM 13045 N N . ALA D 1 912 ? -107.058 14.760 15.895 1.00 72.20 904 ALA D N 1
ATOM 13046 C CA . ALA D 1 912 ? -107.976 13.694 15.525 1.00 70.41 904 ALA D CA 1
ATOM 13047 C C . ALA D 1 912 ? -107.333 12.334 15.708 1.00 70.22 904 ALA D C 1
ATOM 13048 O O . ALA D 1 912 ? -106.299 12.073 15.121 1.00 71.60 904 ALA D O 1
ATOM 13050 N N . ILE D 1 913 ? -107.947 11.462 16.497 1.00 69.56 905 ILE D N 1
ATOM 13051 C CA . ILE D 1 913 ? -107.418 10.112 16.719 1.00 69.29 905 ILE D CA 1
ATOM 13052 C C . ILE D 1 913 ? -108.176 9.131 15.810 1.00 69.53 905 ILE D C 1
ATOM 13053 O O . ILE D 1 913 ? -109.375 9.304 15.589 1.00 69.54 905 ILE D O 1
ATOM 13058 N N . PHE D 1 914 ? -107.490 8.108 15.298 1.00 70.53 906 PHE D N 1
ATOM 13059 C CA . PHE D 1 914 ? -108.108 7.128 14.397 1.00 72.26 906 PHE D CA 1
ATOM 13060 C C . PHE D 1 914 ? -107.958 5.682 14.869 1.00 73.79 906 PHE D C 1
ATOM 13061 O O . PHE D 1 914 ? -106.886 5.289 15.317 1.00 74.52 906 PHE D O 1
ATOM 13069 N N . ARG D 1 915 ? -109.025 4.893 14.749 1.00 76.13 907 ARG D N 1
ATOM 13070 C CA . ARG D 1 915 ? -108.991 3.476 15.116 1.00 77.58 907 ARG D CA 1
ATOM 13071 C C . ARG D 1 915 ? -109.624 2.672 14.004 1.00 79.68 907 ARG D C 1
ATOM 13072 O O . ARG D 1 915 ? -110.733 2.954 13.570 1.00 78.96 907 ARG D O 1
ATOM 13080 N N . ARG D 1 916 ? -108.883 1.676 13.541 1.00 83.82 908 ARG D N 1
ATOM 13081 C CA . ARG D 1 916 ? -109.309 0.816 12.449 1.00 87.35 908 ARG D CA 1
ATOM 13082 C C . ARG D 1 916 ? -110.505 -0.058 12.822 1.00 88.31 908 ARG D C 1
ATOM 13083 O O . ARG D 1 916 ? -110.850 -0.190 14.000 1.00 87.23 908 ARG D O 1
ATOM 13091 N N . GLU D 1 917 ? -111.120 -0.652 11.801 1.00 90.34 909 GLU D N 1
ATOM 13092 C CA . GLU D 1 917 ? -112.278 -1.525 11.970 1.00 92.40 909 GLU D CA 1
ATOM 13093 C C . GLU D 1 917 ? -112.034 -2.845 11.242 1.00 91.26 909 GLU D C 1
ATOM 13094 O O . GLU D 1 917 ? -112.811 -3.235 10.373 1.00 89.66 909 GLU D O 1
ATOM 13100 N N . GLU D 1 926 ? -100.290 -4.185 -2.075 1.00 131.75 918 GLU D N 1
ATOM 13101 C CA . GLU D 1 926 ? -99.154 -4.643 -1.285 1.00 131.33 918 GLU D CA 1
ATOM 13102 C C . GLU D 1 926 ? -98.005 -5.094 -2.175 1.00 130.07 918 GLU D C 1
ATOM 13103 O O . GLU D 1 926 ? -98.126 -6.027 -2.970 1.00 129.16 918 GLU D O 1
ATOM 13109 N N . SER D 1 927 ? -96.886 -4.410 -2.025 1.00 128.52 919 SER D N 1
ATOM 13110 C CA . SER D 1 927 ? -95.703 -4.708 -2.791 1.00 126.55 919 SER D CA 1
ATOM 13111 C C . SER D 1 927 ? -94.534 -4.083 -2.032 1.00 124.96 919 SER D C 1
ATOM 13112 O O . SER D 1 927 ? -94.678 -3.747 -0.852 1.00 124.34 919 SER D O 1
ATOM 13115 N N . SER D 1 928 ? -93.394 -3.909 -2.702 1.00 122.94 920 SER D N 1
ATOM 13116 C CA . SER D 1 928 ? -92.193 -3.366 -2.068 1.00 120.07 920 SER D CA 1
ATOM 13117 C C . SER D 1 928 ? -91.451 -2.294 -2.866 1.00 117.44 920 SER D C 1
ATOM 13118 O O . SER D 1 928 ? -91.053 -2.528 -4.005 1.00 117.22 920 SER D O 1
ATOM 13121 N N . MET D 1 929 ? -91.254 -1.119 -2.273 1.00 114.08 921 MET D N 1
ATOM 13122 C CA . MET D 1 929 ? -90.508 -0.048 -2.947 1.00 109.83 921 MET D CA 1
ATOM 13123 C C . MET D 1 929 ? -89.990 0.889 -1.868 1.00 107.11 921 MET D C 1
ATOM 13124 O O . MET D 1 929 ? -90.756 1.568 -1.189 1.00 106.41 921 MET D O 1
ATOM 13129 N N . GLN D 1 930 ? -88.676 0.924 -1.716 1.00 102.96 922 GLN D N 1
ATOM 13130 C CA . GLN D 1 930 ? -88.070 1.730 -0.667 1.00 98.15 922 GLN D CA 1
ATOM 13131 C C . GLN D 1 930 ? -87.399 3.048 -1.060 1.00 95.14 922 GLN D C 1
ATOM 13132 O O . GLN D 1 930 ? -86.295 3.056 -1.598 1.00 95.74 922 GLN D O 1
ATOM 13138 N N . PRO D 1 931 ? -88.056 4.184 -0.785 1.00 91.74 923 PRO D N 1
ATOM 13139 C CA . PRO D 1 931 ? -87.454 5.471 -1.133 1.00 89.23 923 PRO D CA 1
ATOM 13140 C C . PRO D 1 931 ? -86.612 5.996 0.014 1.00 86.52 923 PRO D C 1
ATOM 13141 O O . PRO D 1 931 ? -85.673 6.762 -0.192 1.00 85.44 923 PRO D O 1
ATOM 13145 N N . TYR D 1 932 ? -86.950 5.568 1.224 1.00 84.53 924 TYR D N 1
ATOM 13146 C CA . TYR D 1 932 ? -86.242 6.019 2.414 1.00 82.80 924 TYR D CA 1
ATOM 13147 C C . TYR D 1 932 ? -84.841 5.457 2.527 1.00 81.82 924 TYR D C 1
ATOM 13148 O O . TYR D 1 932 ? -84.534 4.392 1.994 1.00 81.42 924 TYR D O 1
ATOM 13157 N N . LYS D 1 933 ? -84.002 6.191 3.248 1.00 80.01 925 LYS D N 1
ATOM 13158 C CA . LYS D 1 933 ? -82.623 5.806 3.492 1.00 78.36 925 LYS D CA 1
ATOM 13159 C C . LYS D 1 933 ? -82.441 5.619 4.980 1.00 78.08 925 LYS D C 1
ATOM 13160 O O . LYS D 1 933 ? -82.477 6.590 5.723 1.00 78.98 925 LYS D O 1
ATOM 13166 N N . VAL D 1 934 ? -82.264 4.383 5.423 1.00 75.50 926 VAL D N 1
ATOM 13167 C CA . VAL D 1 934 ? -82.032 4.145 6.832 1.00 72.70 926 VAL D CA 1
ATOM 13168 C C . VAL D 1 934 ? -80.840 5.031 7.166 1.00 72.43 926 VAL D C 1
ATOM 13169 O O . VAL D 1 934 ? -79.804 4.968 6.510 1.00 72.83 926 VAL D O 1
ATOM 13173 N N . ILE D 1 935 ? -81.001 5.869 8.175 1.00 72.07 927 ILE D N 1
ATOM 13174 C CA . ILE D 1 935 ? -79.966 6.795 8.575 1.00 72.38 927 ILE D CA 1
ATOM 13175 C C . ILE D 1 935 ? -79.209 6.338 9.784 1.00 74.88 927 ILE D C 1
ATOM 13176 O O . ILE D 1 935 ? -78.003 6.540 9.881 1.00 76.60 927 ILE D O 1
ATOM 13181 N N . TRP D 1 936 ? -79.942 5.771 10.730 1.00 77.41 928 TRP D N 1
ATOM 13182 C CA . TRP D 1 936 ? -79.358 5.201 11.929 1.00 82.01 928 TRP D CA 1
ATOM 13183 C C . TRP D 1 936 ? -80.239 4.027 12.228 1.00 85.99 928 TRP D C 1
ATOM 13184 O O . TRP D 1 936 ? -81.455 4.154 12.202 1.00 88.10 928 TRP D O 1
ATOM 13195 N N . GLU D 1 937 ? -79.625 2.881 12.491 1.00 90.26 929 GLU D N 1
ATOM 13196 C CA . GLU D 1 937 ? -80.360 1.665 12.794 1.00 93.17 929 GLU D CA 1
ATOM 13197 C C . GLU D 1 937 ? -79.744 0.997 14.000 1.00 94.60 929 GLU D C 1
ATOM 13198 O O . GLU D 1 937 ? -78.515 0.992 14.180 1.00 93.04 929 GLU D O 1
ATOM 13204 N N . TRP D 1 938 ? -80.608 0.392 14.803 1.00 97.29 930 TRP D N 1
ATOM 13205 C CA . TRP D 1 938 ? -80.156 -0.254 16.010 1.00 100.97 930 TRP D CA 1
ATOM 13206 C C . TRP D 1 938 ? -80.991 -1.403 16.539 1.00 102.75 930 TRP D C 1
ATOM 13207 O O . TRP D 1 938 ? -82.095 -1.195 17.024 1.00 101.95 930 TRP D O 1
ATOM 13218 N N . LYS D 1 939 ? -80.433 -2.603 16.475 1.00 106.71 931 LYS D N 1
ATOM 13219 C CA . LYS D 1 939 ? -81.066 -3.806 17.004 1.00 111.04 931 LYS D CA 1
ATOM 13220 C C . LYS D 1 939 ? -80.287 -4.283 18.238 1.00 113.09 931 LYS D C 1
ATOM 13221 O O . LYS D 1 939 ? -79.057 -4.178 18.293 1.00 113.41 931 LYS D O 1
ATOM 13227 N N . LYS D 1 940 ? -81.003 -4.822 19.218 1.00 114.87 932 LYS D N 1
ATOM 13228 C CA . LYS D 1 940 ? -80.353 -5.324 20.417 1.00 116.84 932 LYS D CA 1
ATOM 13229 C C . LYS D 1 940 ? -80.021 -6.816 20.289 1.00 118.05 932 LYS D C 1
ATOM 13230 O O . LYS D 1 940 ? -80.919 -7.667 20.255 1.00 118.83 932 LYS D O 1
ATOM 13236 N N . GLU D 1 941 ? -78.725 -7.119 20.215 1.00 118.85 933 GLU D N 1
ATOM 13237 C CA . GLU D 1 941 ? -78.253 -8.497 20.117 1.00 119.05 933 GLU D CA 1
ATOM 13238 C C . GLU D 1 941 ? -77.284 -8.839 21.243 1.00 118.93 933 GLU D C 1
ATOM 13239 O O . GLU D 1 941 ? -77.661 -9.492 22.218 1.00 119.38 933 GLU D O 1
#

Nearest PDB structures (foldseek):
  3htx-assembly2_D  TM=1.001E+00  e=0.000E+00  Arabidopsis thaliana
  3htx-assembly1_A  TM=9.804E-01  e=0.000E+00  Arabidopsis thaliana
  5wy0-assembly1_A  TM=8.810E-01  e=4.602E-15  Homo sapiens
  3jwg-assembly1_A  TM=8.491E-01  e=1.314E-13  Acetivibrio thermocellus ATCC 27405
  3jwj-assembly1_A  TM=8.837E-01  e=3.157E-13  Trichormus variabilis ATCC 29413

Radius of gyration: 55.58 Å; Cα contacts (8 Å, |Δi|>4): 3104; chains: 2; bounding box: 152×164×89 Å

CATH classification: 3.30.160.20 (+1 more: 3.40.50.150)

Foldseek 3Di:
DQPPQLVVVVVVVPPAWDKDKDWAADPPDFDFPQFQFDDPDQTWIKMWIHHPPDIFIFDTGRDSVVRVSRRSVVVCVVVPVVPSPDDDDLVVLLVLLLVVVVVCQDQVNCCAQQLSVLQQVLQCLADDPSHQARALQCSQASDCSLVVSQCSNDVCCQQPVLSSSLSNVVSCVVVVPQWDQDLNHIGGNDDRPPVSSVVRVVPADDFDKAKWWKAFQPVVDDIFIDIFTDDSSHDVLQRQCVVLPDRYSSQKHWAAWADCLQQVATKIKIAGHQCPSRVVVNDFAHWRVLVCVLRVYTGGGMIIIFHWGGDGNHSDIDGHHHGPLSSLSSVLCQALQSVQCSQQVHNQWWGQFQADDDPVLDFGDFLQVSQQVNQVSVQFDRWDDDDDCAWIWGGGPNDTDDTDHDDDDPPDDRRSRRGRSSVVSVVSNVVDDDQADKDKDWQADQQKKWWKWKWKWKAFVVLGTGTFDGGGTDMDHQPRRGTRVVVRVVPVVDDAFTKMKMKGQPENHDVSSSSNRDDVNVSVVVRVVHRMMMMMIMHTHDMGHHDDDPDDDADFPVGQVVLLLVVLVCVPQVDPEEEEEAQACFQQPNVLVNQVDQGNYEEYEYEEQDSVRPVNNSSSVVVSVVPPSNHYFKYFYWNDHLLDDAVVQAPAAEYHDEACLQLDDPVSSLSSLVCCLPPRPHQKYKYKFFAQLCLVVVVVVVDPSDDDPRGPDGHHPVVCVVSQVVSQVVRQWDKDKFEDDDGCPPPSGHGMIMIMTHHPVCDDDHDHPIDTSRMGGDD/DDPDFLVVVCCVPQVDWDKDKDWAQDDPDQDFPPFDLDDRDAIWIKIWTDGPPGIFIGDTDRDRVVRSRRRSVVVCVVVPPDPVVVDQPLVNLLVVLLVVVLVCLPLVVCQALAQSNLQQLLQQLADDPSHQFGALLCSLPRDPSLPVSVCSNPVVCQQPVLSSSLSNLVSQLVVPVAWALALSHIHGNDDNPPVSVVVCVVADADDQDKDKAWKKKQAADLVDAIAIDIFIDGSNARSLQSQCVSFPDRHSSFWHWAAWDQCLQLVATKTKIAGHPCVSRVVSSVFADWRVLVSFLRLHTGGGMIMIFFWGGHGPHSDIDGHHQGPLSSLSSVLCLALQSSQCSQQVNLAWFTQWLFQDDPVLDDGDQLLVSLQSNCVSHQWDRWDWDDDCWTKTWTDRPNHTDDIWTDDRRDDDPVSRHRRTSSNVSVVSNVQDDWLPPDDDDDRHFDKDFPCDQQQDDQQKKFKKWKWKWKAADVPCVNGIGTQDTGGIDIARQNISGTNPVVNVVNSRDDQFDKGKIKGQQPSTDLSSRSNRHPVNVSSVVRVVPRMMMMMIMGGNDMDHHDDDDDDDQDFPVRAVVVVLVVVLCVQQVDAFAEEEEEPCQQLVSVLVNLVDDHNYAHYEYEEQDSVRVVNNSSRVSVSCVPRCPNHFKYWYKHDDLLDDAQVQPAHAEYEYEPDLFLDDPVSSLSSLVCCVPRNNHQKYKYKFFAQLPQVVVVVVSVRDDPDPSGNDGYHPVVVVVSLCVSQVVAQKDWDKAEADDDCPPPRHHGMIMIMIGGPHDGDHPIDTRRIGGDD

Secondary structure (DSSP, 8-state):
-----HHHHHHTTGGGSEEEEEEE--S-S---TT--S---PPPEEEEEEE-SS-EEE---BS-HHHHHHHHHHHHHTTTTSTTTS----HHHHHHHHHHHHHHHTSTGGGG-SSTHHHHHHHHHTS-GGGTTEE-HHHHHHT-HHHHHHHHHH-THHHH-THHHHHHHHHHHHH--SSEEEETTEEEESS---HHHHHHHHHT----EEEEEEEE-SSTTSPPEEEEEEE-TTS-HHHHHHHHHT-S-SSSEEE---B-HHHHSS-BEEEEE--HHHH--------B-HHHHHHHTS--BS-EEEEEEEE-SS-SSEEEE---HHHHHHHHHTTSHHHHHHHHHT-TTTB---S----TTT--SS-HHHHHHHHHHTTT-PPPEEE----EEEEEETTEEEEEE--S---SSHHHHHHHHHHHHHHHHHTSS------EE---PPTTEEEEEEEEEEEEE-----EEEEEEEEEEEEETTT-B-HHHHHHHTT--TT-EEEEEESS--S-HHHHHHH-S-HHHHHHHTTS-EEEEEEEEEEEEE-S---------SSS-HHHHHHHHHHHHHHHS--SEEEEET-SSSHHHHHHTSS-----EEEEEES-HHHHHHHHHHHHHHTTTT-SS-SEEEEEES-TTS--TTS-S--EEEEES-GGGS-HHHHHHHHHHIIIII--SEEEEEE-BGGGHHHHT----SS-S-SS-S--B-HHHHHHHHHHHHHHTTEEEEEEEESS-SSSTT--SEEEEEEEE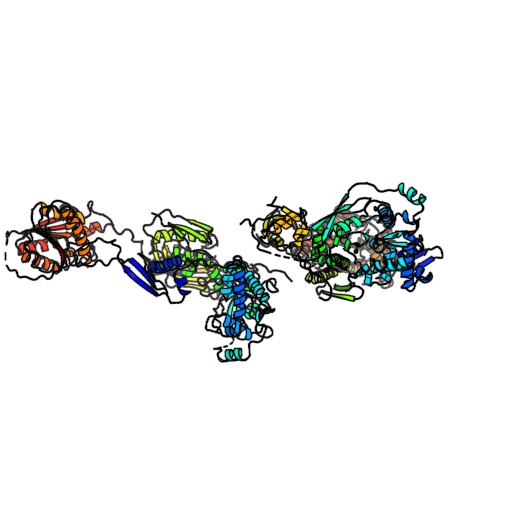S---------S-EEEEEE--/--SS-HHHHHHHHSSS--EEEEEE--SS----SS-S-------EEEEEEE-SS-EEEPPPBSSHHHHHHHHHHHHHHHHT--TTTT---HHHHHHHHHHHHHHHTSTTGGG-SSHHHHHHHHHTSS-GGGTTEE-HHHHHHH-HHHHHHHHHH-GGGGTSTHHHHHHHHHHHHT-TTTEEEETTEEEESS---HHHHHHHTTS--S--S-EEEEEEEE-SSTTSPPEEEEEEEBTTB-HHHHHHHTTT-S-GGGEEEPPPB-HHHHSS-BEEEEEPPTTTSSTT---PPB-HHHHHHHSS--BSSEEEEEEEE-SS--SEEEE---HHHHHHHHHHHSHHHHHHHHTT-TTTB---S----TTT--SS-HHHHHHHHHHHTT-EEEEEE-----EEEEEETTEEEEEE--SS--SSSHHHHHHHHHHHHHHHGGG------S--------EE--TTTTSPPTT-EEEEEEEEEEE------TT-EEEEEEEEEEEESSSS-B-THHHHHHHT--TT-EEEEEESS-SS-HHHHHTT-SSHHHHHHHHHS--EEEEEEEEEEEE-----------SSS-HHHHHHHHHHHHHHHS--SEEEEET-TT-HHHHHHHTS--S--EEEEEES-HHHHHHHHHHHHHHHHH--SS--EEEEEE--TTS--TTSTT-SEEEE-S-TTSS-HHHHHHHHHHHHHHS--SEEEE-EE-TTTHHHHHHH-----SSTT-S----HHHHHHHHHHHHHHTTEEEEEEEEEE-SSSSS-EEEEEEEEEE-----------EEEE--

Sequence (1574 aa):
HTPTPKAIIHQKFGAKASYTVEEVHDSSQSGCPGLAIPQKGPCLYRCHLQLPEFSVVSNVFKKKKDSEQSAAELALDKLGIRPQNDDLTVDEARDEIVGRIKYIFSDEFLSAEHPLGAHLRAALRRDGERCGSVPVSVIATVDAKINSRCKIINPSVESDPFLAISYVMKAAAKLADYIVASPHGLRRKNAYPSEIVEALATHVSDSREVAAVYIPCIDEEVVELDTLYISSNRHYLDSIAERLGLKDGNQVMISRMFGKASCGSECRLYSEIPKKYLDNSHIVKSRNARASYICGQDIHGDAILASVGYRWKSDDLDYDDVTVNSFYRICCGMSPNGIYKISRQAVIAAQLPFAFTTKSNWRGPLPREILGLFCHQHRLAEPILSSSTEVKIFTKSQDLVLECSPRKFYEKENDAIQNASLKALLWFSKFFADLSSESKNTSITNGSVVSICYSLSLAVDPSSVEPIESNEEIEFEVGTGSMNPHIESEVTQMTVGEYASFKMTPPDAAEALILAVGSDTVRIRSLLSERPCLNYNILLLGVKGPSEERMEAAFFKPPLSKQRVEYALKHIRESSASTLVDFGCGSGSLLDSLLDYPTSLQTIIGVDISPKGLARAAKMLHVKLNKEACNVKSATLYDGSILEFDSRLHDVDIGTCLEVIEHMEEDQACEFGEKVLSLFHPKLLIVSTPNYEFNTILQRSQLPKFRNHDHKFEWTREQFNQWASKLGKRHNYSVEFSGVGGSGEVEPGFASQIAIFRREASAESSMQPYKVIWEWKKEHTPTPKAIIHQKFGAKASYTVEEVHDSSQSGCPGLAIPQKGPCLYRCHLQLPEFSVVSNVFKKKKDSEQSAAELALDKLGIRPQNDDLTVDEARDEIVGRIKYIFSDEFLSAEHPLGAHLRAALRRDGERCGSVPVSVIATVDAKINSRCKIINPSVESDPFLAISYVMKAAAKLADYIVASPHGLRRKNAYPSEIVEALATHVSDSLHSREVAAVYIPCIDEEVVELDTLYISSNRHYLDSIAERLGLKDGNQVMISRMFGKASCGSECRLYSEIPKKYLDNSSIVKSRNARASYICGQDIHGDAILASVGYRWKSDDLDYDDVTVNSFYRICCGMSPNGIYKISRQAVIAAQLPFAFTTKSNWRGPLPREILGLFCHQHRLAEPILSSSRCEVKIFTKSQDLVLECSPRKFYEKENDAIQNASLKALLWFSKFFADLSPNVFAAPPSSESKEKRVQSITNGSVVSICYSLSLAVDPEYESSVEPIESNEEIEFEVGTGSMNPHIESEVTQMTVGEYASFKMTPPDAAEALILAVGSDTVRIRSLLSERPCLNYNILLLGVKGPSEERMEAAFFKPPLSKQRVEYALKHIRESSASTLVDFGCGSGSLLDSLLDYPTSLQTIIGVDISPKGLARAAKMLHVKLNKEACNVKSATLYDGSILEFDSRLHDVDIGTCLEVIEHMEEDQACEFGEKVLSLFHPKLLIVSTPNYEFNTILQRSTLPKFRNHDHKFEWTREQFNQWASKLGKRHNYSVEFSGVGGSGEVEPGFASQIAIFRREESSMQPYKVIWEWKKE

InterPro domains:
  IPR006630 La-type HTH domain [PS50961] (93-204)
  IPR025714 Methyltransferase domain [PF13847] (712-847)
  IPR026610 3'-RNA ribose 2'-O-methyltransferase, Hen1 [PTHR21404] (647-934)
  IPR029063 S-adenosyl-L-methionine-dependent methyltransferase superfamily [G3DSA:3.40.50.150] (693-942)
  IPR029063 S-adenosyl-L-methionine-dependent methyltransferase superfamily [SSF53335] (696-877)
  IPR040813 Small RNA 2'-O-methyltransferase Hen1, La-motif C-terminal domain [PF18441] (218-355)
  IPR040870 HEN1, double-stranded RNA binding domain 2 [PF17842] (357-497)
  IPR046357 Peptidyl-prolyl cis-trans isomerase domain superfamily [G3DSA:3.10.50.40] (553-659)
  IPR056755 dsRNA binding domain [PF24995] (16-86)

Solvent-accessible surface area: 81915 Å² total; per-residue (Å²): 220,118,87,57,44,19,27,99,15,16,122,180,103,42,122,122,12,74,71,75,47,67,110,52,124,67,113,101,85,79,66,29,95,69,36,78,27,109,81,197,18,120,29,29,37,83,0,70,1,124,39,80,148,139,68,23,64,3,102,79,65,169,130,104,172,66,0,60,64,12,0,0,72,75,3,2,75,121,57,52,63,131,30,54,109,99,124,47,75,73,90,81,0,100,92,73,1,29,38,40,0,87,108,0,4,32,47,144,9,0,58,20,90,34,15,0,0,3,2,3,18,2,1,43,94,6,57,62,152,38,52,18,0,1,0,0,1,0,0,5,26,39,1,71,102,0,39,46,53,0,110,72,20,21,107,44,15,68,59,70,11,14,36,7,0,7,40,0,8,100,5,3,72,158,29,47,74,89,5,46,62,20,115,38,0,0,84,22,99,78,94,30,62,80,117,51,47,92,61,8,66,122,104,51,76,161,137,120,84,0,10,0,0,52,0,1,23,93,92,141,81,71,1,103,87,28,32,3,122,17,39,87,68,114,3,9,0,5,5,1,0,93,65,25,63,29,183,7,0,5,24,1,7,10,2,133,68,29,17,142,68,7,28,62,16,103,0,66,0,2,0,18,2,21,111,102,66,31,126,81,100,108,126,73,99,78,158,0,57,60,0,25,101,5,8,36,19,51,3,23,5,46,0,1,0,0,6,15,22,28,166,140,186,27,32,61,20,65,69,63,72,0,43,12,27,10,10,26,79,3,30,13,2,20,7,0,1,0,9,1,12,18,48,35,145,1,6,5,1,0,21,7,1,119,40,17,39,14,120,88,24,9,63,32,36,32,0,120,102,2,0,20,84,4,0,135,68,52,105,37,47,150,20,85,42,40,81,66,171,21,45,3,30,2,23,73,91,169,84,125,64,19,96,12,57,26,244,103,117,60,155,121,110,34,5,8,21,3,28,0,0,1,102,1,0,44,100,18,6,159,126,46,114,49,128,93,68,74,50,127,82,151,134,34,73,120,16,5,15,2,9,0,36,6,45,2,18,0,8,45,36,137,132,39,102,14,95,14,11,74,40,138,119,17,58,1,2,4,30,12,15,1,2,14,75,36,1,28,61,9,2,26,116,8,91,75,56,88,116,8,16,4,45,0,58,55,40,49,9,51,97,42,8,0,8,3,36,4,104,69,7,118,80,1,72,52,6,36,104,89,184,21,2,0,35,3,30,1,63,2,88,16,58,100,46,98,54,158,99,247,168,178,74,94,103,30,202,73,54,34,52,129,38,53,13,107,30,0,38,102,15,2,188,129,44,79,22,35,27,0,0,5,2,18,7,43,48,1,75,9,1,47,37,4,27,61,162,98,26,60,3,71,36,2,24,0,0,17,121,44,70,164,7,0,2,142,0,0,73,28,1,47,88,28,11,100,102,132,5,78,59,3,101,34,0,16,0,16,36,9,30,12,28,77,29,0,24,78,1,119,102,2,35,2,0,0,0,22,32,26,0,1,60,18,72,85,101,63,0,58,78,2,4,71,48,0,5,45,68,7,107,0,110,10,4,0,3,1,0,7,0,48,68,9,10,62,82,45,116,190,127,167,91,99,104,50,71,73,196,77,14,95,4,5,20,33,72,126,79,2,63,95,23,0,45,118,5,0,185,139,31,93,17,43,37,76,74,35,4,8,24,38,48,54,158,92,130,46,1,43,0,3,9,3,0,0,3,79,65,124,87,86,142,148,72,92,89,110,72,10,144,52,10,6,114,70,126,100,197,240,104,127,52,50,44,36,88,49,8,123,177,125,19,75,202,33,75,65,73,56,66,75,28,90,107,55,124,91,81,74,28,71,68,28,71,28,102,91,165,62,80,11,46,45,81,0,59,1,102,25,131,138,74,59,4,60,0,98,57,67,151,129,107,161,67,0,41,53,17,0,0,66,59,0,2,59,141,74,56,45,166,91,144,97,100,101,67,71,67,85,84,1,100,94,62,1,33,13,51,1,101,87,0,7,34,48,128,6,0,55,31,85,32,16,2,0,3,6,8,24,2,4,59,63,5,124,52,143,46,48,15,0,3,3,2,0,1,2,4,22,34,2,71,88,0,40,49,55,2,94,63,19,52,90,53,14,70,61,54,16,15,46,6,0,20,33,0,4,123,5,2,57,152,26,70,84,121,7,60,26,23,93,40,1,2,110,38,102,92,88,21,54,77,118,41,66,100,68,26,69,110,144,88,25,109,47,131,143,91,72,117,0,14,0,0,53,0,4,21,102,89,162,76,88,1,103,90,22,30,2,94,13,30,36,83,56,5,10,0,1,3,0,0,93,103,14,58,42,178,10,0,5,26,0,5,5,2,62,98,30,15,141,74,9,19,54,17,73,0,46,0,1,0,48,5,38,136,144,88,6,73,129,45,47,198,124,104,80,128,0,43,18,0,14,34,6,2,56,10,32,4,59,0,35,0,0,0,0,12,19,15,35,130,150,167,48,20,42,21,62,72,68,82,0,38,4,33,12,6,45,61,4,24,5,0,14,3,0,16,0,12,1,0,17,60,32,140,0,8,0,1,0,21,17,1,59,33,4,75,52,91,76,8,10,81,48,22,49,0,56,82,0,0,19,85,7,1,157,52,35,104,22,44,127,9,76,72,64,65,108,53,19,6,55,0,40,0,16,52,90,172,96,133,16,36,127,17,79,28,217,161,144,44,125,124,86,37,16,0,33,2,25,0,0,3,110,0,0,62,60,3,29,162,34,36,94,35,62,126,113,35,146,56,64,86,42,161,97,63,87,49,172,143,78,205,106,55,35,22,70,107,24,2,15,0,24,0,33,5,45,6,17,1,0,33,31,30,118,223,150,78,63,98,12,109,19,14,77,35,149,93,20,60,0,8,10,34,12,14,1,1,0,78,44,2,33,52,10,1,28,99,4,62,93,55,67,125,4,43,6,65,0,54,58,25,26,4,41,78,32,0,0,10,2,35,2,119,48,10,103,117,2,58,62,10,30,99,88,145,28,0,0,28,3,38,0,50,1,81,14,51,157,51,74,68,172,113,189,145,161,91,90,107,31,202,73,51,25,84,135,34,26,19,94,60,1,13,126,22,0,83,134,38,103,12,39,25,0,0,6,2,22,11,16,79,1,50,8,1,32,26,4,2,47,134,104,25,50,1,77,35,2,15,0,0,16,111,44,60,158,12,0,5,180,0,0,94,54,1,54,86,25,4,104,136,63,37,65,61,6,120,21,0,11,2,16,41,8,37,18,24,78,32,0,19,68,4,136,90,2,28,3,0,0,0,31,42,21,0,0,70,19,96,85,100,66,0,54,65,3,4,64,58,3,5,61,77,7,70,0,123,14,5,2,2,0,0,2,0,57,63,15,4,41,62,35,77,187,71,149,222,49,138,91,56,60,166,77,24,100,20,8,12,24,80,98,85,2,60,79,31,0,34,113,10,3,177,145,42,106,16,54,34,90,72,36,6,12,7,50,37,35,156,84,166,15,0,41,0,0,11,6,0,1,2,95,88,154,226,79,88,80,105,61,9,153,53,9,10,94,51,128,124,171